Protein 2K4N (pdb70)

Solvent-accessible surface area: 8682 Å² total; per-residue (Å²): 87,72,5,129,70,4,49,96,51,0,126,125,86,61,43,114,85,108,68,115,148,70,35,0,43,12,106,21,109,15,0,22,114,1,19,90,131,35,38,36,59,90,46,117,50,57,80,75,92,88,94,108,109,63,121,43,117,200,134,59,108,163,181,174,203,54,105,65,133,129,76,154,48,91,51,0,4,9,86,13,130,56,101,13,80,0,0,4,53,39,66,60,2,64,120,12,7,164,165,135,58,36,170,72,81,190,126,58,150,103,180

Organism: Pyrococcus furiosus (strain ATCC 43587 / DSM 3638 / JCM 8422 / Vc1) (NCBI:txid186497)

Sequence (111 aa):
MNSEVIKEFLEDIGEDYIELENEIHLKPEVFYEVWKYVGEPELKTYVIEDEIVEPGEYDPPEMKYTNVKKVKIKKVYFETLDNVRVVTDYSEFQKILKKRGTKLEHHHHHHMNSEVIKEFLEDIGEDYIELENEIHLKPEVFYEVWKYVGEPELKTYVIEDEIVEPGEYDPPEMKYTNVKKVKIKKVYFETLDNVRVVTDYSEFQKILKKRGTKLEHHHHHHMNSEVIKEFLEDIGEDYIELENEIHLKPEVFYEVWKYVGEPELKTYVIEDEIVEPGEYDPPEMKYTNVKKVKIKKVYFETLDNVRVVTDYSEFQKILKKRGTKLEHHHHHHMNSEVIKEFLEDIGEDYIELENEIHLKPEVFYEVWKYVGEPELKTYVIEDEIVEPGEYDPPEMKYTNVKKVKIKKVYFETLDNVRVVTDYSEFQKILKKRGTKLEHHHHHHMNSEVIKEFLEDIGEDYIELENEIHLKPEVFYEVWKYVGEPELKTYVIEDEIVEPGEYDPPEMKYTNVKKVKIKKVYFETLDNVRVVTDYSEFQKILKKRGTKLEHHHHHHMNSEVIKEFLEDIGEDYIELENEIHLKPEVFYEVWKYVGEPELKTYVIEDEIVEPGEYDPPEMKYTNVKKVKIKKVYFETLDNVRVVTDYSEFQKILKKRGTKLEHHHHHHMNSEVIKEFLEDIGEDYIELENEIHLKPEVFYEVWKYVGEPELKTYVIEDEIVEPGEYDPPEMKYTNVKKVKIKKVYFETLDNVRVVTDYSEFQKILKKRGTKLEHHHHHHMNSEVIKEFLEDIGEDYIELENEIHLKPEVFYEVWKYVGEPELKTYVIEDEIVEPGEYDPPEMKYTNVKKVKIKKVYFETLDNVRVVTDYSEFQKILKKRGTKLEHHHHHHMNSEVIKEFLEDIGEDYIELENEIHLKPEVFYEVWKYVGEPELKTYVIEDEIVEPGEYDPPEMKYTNVKKVKIKKVYFETLDNVRVVTDYSEFQKILKKRGTKLEHHHHHHMNSEVIKEFLEDIGEDYIELENEIHLKPEVFYEVWKYVGEPELKTYVIEDEIVEPGEYDPPEMKYTNVKKVKIKKVYFETLDNVRVVTDYSEFQKILKKRGTKLEHHHHHHMNSEVIKEFLEDIGEDYIELENEIHLKPEVFYEVWKYVGEPELKTYVIEDEIVEPGEYDPPEMKYTNVKKVKIKKVYFETLDNVRVVTDYSEFQKILKKRGTKLEHHHHHHMNSEVIKEFLEDIGEDYIELENEIHLKPEVFYEVWKYVGEPELKTYVIEDEIVEPGEYDPPEMKYTNVKKVKIKKVYFETLDNVRVVTDYSEFQKILKKRGTKLEHHHHHHMNSEVIKEFLEDIGEDYIELENEIHLKPEVFYEVWKYVGEPELKTYVIEDEIVEPGEYDPPEMKYTNVKKVKIKKVYFETLDNVRVVTDYSEFQKILKKRGTKLEHHHHHHMNSEVIKEFLEDIGEDYIELENEIHLKPEVFYEVWKYVGEPELKTYVIEDEIVEPGEYDPPEMKYTNVKKVKIKKVYFETLDNVRVVTDYSEFQKILKKRGTKLEHHHHHHMNSEVIKEFLEDIGEDYIELENEIHLKPEVFYEVWKYVGEPELKTYVIEDEIVEPGEYDPPEMKYTNVKKVKIKKVYFETLDNVRVVTDYSEFQKILKKRGTKLEHHHHHHMNSEVIKEFLEDIGEDYIELENEIHLKPEVFYEVWKYVGEPELKTYVIEDEIVEPGEYDPPEMKYTNVKKVKIKKVYFETLDNVRVVTDYSEFQKILKKRGTKLEHHHHHHMNSEVIKEFLEDIGEDYIELENEIHLKPEVFYEVWKYVGEPELKTYVIEDEIVEPGEYDPPEMKYTNVKKVKIKKVYFETLDNVRVVTDYSEFQKILKKRGTKLEHHHHHHMNSEVIKEFLEDIGEDYIELENEIHLKPEVFYEVWKYVGEPELKTYVIEDEIVEPGEYDPPEMKYTNVKKVKIKKVYFETLDNVRVVTDYSEFQKILKKRGTKLEHHHHHHMNSEVIKEFLEDIGEDYIELENEIHLKPEVFYEVWKYVGEPELKTYVIEDEIVEPGEYDPPEMKYTNVKKVKIKKVYFETLDNVRVVTDYSEFQKILKKRGTKLEHHHHHHMNSEVIKEFLEDIGEDYIELENEIHLKPEVFYEVWKYVGEPELKTYVIEDEIVEPGEYDPPEMKYTNVKKVKIKKVYFETLDNVRVVTDYSEFQKILKKRGTKLEHHHHHH

Foldseek 3Di:
DAVVVVVVVCVVVPADWDDDDLEIEGELVVVVVVCVVVPNDDKDKDWDWDWDDDPPDDPDPDPDDDPGHIDTQIWIWDADPVSRTYIYRPVVNVVVCVVVVPDDDDDPDPD

Radius of gyration: 18.38 Å; Cα contacts (8 Å, |Δi|>4): 141; chains: 1; bounding box: 55×38×32 Å

Structure (mmCIF, N/CA/C/O backbone):
data_2K4N
#
_entry.id   2K4N
#
loop_
_atom_site.group_PDB
_atom_site.id
_atom_site.type_symbol
_atom_site.label_atom_id
_atom_site.label_alt_id
_atom_site.label_comp_id
_atom_site.label_asym_id
_atom_site.label_entity_id
_atom_site.label_seq_id
_atom_site.pdbx_PDB_ins_code
_atom_site.Cartn_x
_atom_site.Cartn_y
_atom_site.Cartn_z
_atom_site.occupancy
_atom_site.B_iso_or_equiv
_atom_site.auth_seq_id
_atom_site.auth_comp_id
_atom_site.auth_asym_id
_atom_site.auth_atom_id
_atom_site.pdbx_PDB_model_num
ATOM 1 N N . MET A 1 1 ? 79.050 -11.695 -3.149 1.00 0.00 1 MET A N 1
ATOM 2 C CA . MET A 1 1 ? 79.035 -10.947 -4.424 1.00 0.00 1 MET A CA 1
ATOM 3 C C . MET A 1 1 ? 80.358 -11.127 -5.155 1.00 0.00 1 MET A C 1
ATOM 4 O O . MET A 1 1 ? 81.385 -11.403 -4.535 1.00 0.00 1 MET A O 1
ATOM 20 N N . ASN A 1 2 ? 80.328 -10.981 -6.468 1.00 0.00 2 ASN A N 1
ATOM 21 C CA . ASN A 1 2 ? 81.547 -11.002 -7.265 1.00 0.00 2 ASN A CA 1
ATOM 22 C C . ASN A 1 2 ? 82.085 -9.588 -7.431 1.00 0.00 2 ASN A C 1
ATOM 23 O O . ASN A 1 2 ? 81.383 -8.614 -7.154 1.00 0.00 2 ASN A O 1
ATOM 34 N N . SER A 1 3 ? 83.324 -9.479 -7.883 1.00 0.00 3 SER A N 1
ATOM 35 C CA . SER A 1 3 ? 83.958 -8.185 -8.112 1.00 0.00 3 SER A CA 1
ATOM 36 C C . SER A 1 3 ? 83.225 -7.422 -9.210 1.00 0.00 3 SER A C 1
ATOM 37 O O . SER A 1 3 ? 83.208 -6.191 -9.230 1.00 0.00 3 SER A O 1
ATOM 45 N N . GLU A 1 4 ? 82.609 -8.178 -10.111 1.00 0.00 4 GLU A N 1
ATOM 46 C CA . GLU A 1 4 ? 81.831 -7.614 -11.202 1.00 0.00 4 GLU A CA 1
ATOM 47 C C . GLU A 1 4 ? 80.642 -6.825 -10.650 1.00 0.00 4 GLU A C 1
ATOM 48 O O . GLU A 1 4 ? 80.244 -5.805 -11.209 1.00 0.00 4 GLU A O 1
ATOM 60 N N . VAL A 1 5 ? 80.108 -7.289 -9.524 1.00 0.00 5 VAL A N 1
ATOM 61 C CA . VAL A 1 5 ? 79.007 -6.610 -8.848 1.00 0.00 5 VAL A CA 1
ATOM 62 C C . VAL A 1 5 ? 79.475 -5.264 -8.302 1.00 0.00 5 VAL A C 1
ATOM 63 O O . VAL A 1 5 ? 78.759 -4.265 -8.377 1.00 0.00 5 VAL A O 1
ATOM 76 N N . ILE A 1 6 ? 80.694 -5.245 -7.776 1.00 0.00 6 ILE A N 1
ATOM 77 C CA . ILE A 1 6 ? 81.274 -4.028 -7.224 1.00 0.00 6 ILE A CA 1
ATOM 78 C C . ILE A 1 6 ? 81.443 -2.976 -8.316 1.00 0.00 6 ILE A C 1
ATOM 79 O O . ILE A 1 6 ? 81.180 -1.795 -8.100 1.00 0.00 6 ILE A O 1
ATOM 95 N N . LYS A 1 7 ? 81.858 -3.421 -9.496 1.00 0.00 7 LYS A N 1
ATOM 96 C CA . LYS A 1 7 ? 82.045 -2.525 -10.632 1.00 0.00 7 LYS A CA 1
ATOM 97 C C . LYS A 1 7 ? 80.717 -1.908 -11.058 1.00 0.00 7 LYS A C 1
ATOM 98 O O . LYS A 1 7 ? 80.646 -0.718 -11.373 1.00 0.00 7 LYS A O 1
ATOM 117 N N . GLU A 1 8 ? 79.664 -2.718 -11.043 1.00 0.00 8 GLU A N 1
ATOM 118 C CA . GLU A 1 8 ? 78.325 -2.243 -11.373 1.00 0.00 8 GLU A CA 1
ATOM 119 C C . GLU A 1 8 ? 77.814 -1.282 -10.302 1.00 0.00 8 GLU A C 1
ATOM 120 O O . GLU A 1 8 ? 77.136 -0.301 -10.605 1.00 0.00 8 GLU A O 1
ATOM 132 N N . PHE A 1 9 ? 78.149 -1.567 -9.050 1.00 0.00 9 PHE A N 1
ATOM 133 C CA . PHE A 1 9 ? 77.794 -0.688 -7.944 1.00 0.00 9 PHE A CA 1
ATOM 134 C C . PHE A 1 9 ? 78.456 0.677 -8.120 1.00 0.00 9 PHE A C 1
ATOM 135 O O . PHE A 1 9 ? 77.824 1.717 -7.926 1.00 0.00 9 PHE A O 1
ATOM 152 N N . LEU A 1 10 ? 79.729 0.661 -8.505 1.00 0.00 10 LEU A N 1
ATOM 153 C CA . LEU A 1 10 ? 80.478 1.889 -8.756 1.00 0.00 10 LEU A CA 1
ATOM 154 C C . LEU A 1 10 ? 79.896 2.640 -9.949 1.00 0.00 10 LEU A C 1
ATOM 155 O O . LEU A 1 10 ? 79.919 3.871 -9.992 1.00 0.00 10 LEU A O 1
ATOM 171 N N . GLU A 1 11 ? 79.369 1.888 -10.907 1.00 0.00 11 GLU A N 1
ATOM 172 C CA . GLU A 1 11 ? 78.721 2.469 -12.075 1.00 0.00 11 GLU A CA 1
ATOM 173 C C . GLU A 1 11 ? 77.494 3.274 -11.656 1.00 0.00 11 GLU A C 1
ATOM 174 O O . GLU A 1 11 ? 77.310 4.415 -12.085 1.00 0.00 11 GLU A O 1
ATOM 186 N N . ASP A 1 12 ? 76.669 2.677 -10.802 1.00 0.00 12 ASP A N 1
ATOM 187 C CA . ASP A 1 12 ? 75.439 3.316 -10.347 1.00 0.00 12 ASP A CA 1
ATOM 188 C C . ASP A 1 12 ? 75.738 4.578 -9.548 1.00 0.00 12 ASP A C 1
ATOM 189 O O . ASP A 1 12 ? 75.213 5.649 -9.849 1.00 0.00 12 ASP A O 1
ATOM 198 N N . ILE A 1 13 ? 76.595 4.453 -8.540 1.00 0.00 13 ILE A N 1
ATOM 199 C CA . ILE A 1 13 ? 76.907 5.584 -7.671 1.00 0.00 13 ILE A CA 1
ATOM 200 C C . ILE A 1 13 ? 77.674 6.668 -8.427 1.00 0.00 13 ILE A C 1
ATOM 201 O O . ILE A 1 13 ? 77.589 7.849 -8.088 1.00 0.00 13 ILE A O 1
ATOM 217 N N . GLY A 1 14 ? 78.408 6.263 -9.456 1.00 0.00 14 GLY A N 1
ATOM 218 C CA . GLY A 1 14 ? 79.141 7.215 -10.265 1.00 0.00 14 GLY A CA 1
ATOM 219 C C . GLY A 1 14 ? 80.552 7.430 -9.769 1.00 0.00 14 GLY A C 1
ATOM 220 O O . GLY A 1 14 ? 80.941 8.554 -9.443 1.00 0.00 14 GLY A O 1
ATOM 224 N N . GLU A 1 15 ? 81.322 6.354 -9.705 1.00 0.00 15 GLU A N 1
ATOM 225 C CA . GLU A 1 15 ? 82.699 6.435 -9.253 1.00 0.00 15 GLU A CA 1
ATOM 226 C C . GLU A 1 15 ? 83.602 5.599 -10.157 1.00 0.00 15 GLU A C 1
ATOM 227 O O . GLU A 1 15 ? 83.174 4.583 -10.703 1.00 0.00 15 GLU A O 1
ATOM 239 N N . ASP A 1 16 ? 84.843 6.040 -10.317 1.00 0.00 16 ASP A N 1
ATOM 240 C CA . ASP A 1 16 ? 85.801 5.346 -11.170 1.00 0.00 16 ASP A CA 1
ATOM 241 C C . ASP A 1 16 ? 86.675 4.412 -10.347 1.00 0.00 16 ASP A C 1
ATOM 242 O O . ASP A 1 16 ? 87.091 4.753 -9.239 1.00 0.00 16 ASP A O 1
ATOM 251 N N . TYR A 1 17 ? 86.952 3.234 -10.885 1.00 0.00 17 TYR A N 1
ATOM 252 C CA . TYR A 1 17 ? 87.833 2.289 -10.217 1.00 0.00 17 TYR A CA 1
ATOM 253 C C . TYR A 1 17 ? 89.127 2.120 -11.002 1.00 0.00 17 TYR A C 1
ATOM 254 O O . TYR A 1 17 ? 89.125 2.132 -12.236 1.00 0.00 17 TYR A O 1
ATOM 272 N N . ILE A 1 18 ? 90.233 1.985 -10.289 1.00 0.00 18 ILE A N 1
ATOM 273 C CA . ILE A 1 18 ? 91.519 1.746 -10.923 1.00 0.00 18 ILE A CA 1
ATOM 274 C C . ILE A 1 18 ? 91.884 0.273 -10.811 1.00 0.00 18 ILE A C 1
ATOM 275 O O . ILE A 1 18 ? 92.389 -0.177 -9.779 1.00 0.00 18 ILE A O 1
ATOM 291 N N . GLU A 1 19 ? 91.597 -0.484 -11.858 1.00 0.00 19 GLU A N 1
ATOM 292 C CA . GLU A 1 19 ? 91.879 -1.909 -11.854 1.00 0.00 19 GLU A CA 1
ATOM 293 C C . GLU A 1 19 ? 93.199 -2.201 -12.553 1.00 0.00 19 GLU A C 1
ATOM 294 O O . GLU A 1 19 ? 93.394 -1.864 -13.719 1.00 0.00 19 GLU A O 1
ATOM 306 N N . LEU A 1 20 ? 94.101 -2.825 -11.820 1.00 0.00 20 LEU A N 1
ATOM 307 C CA . LEU A 1 20 ? 95.411 -3.188 -12.336 1.00 0.00 20 LEU A CA 1
ATOM 308 C C . LEU A 1 20 ? 95.509 -4.694 -12.516 1.00 0.00 20 LEU A C 1
ATOM 309 O O . LEU A 1 20 ? 96.579 -5.280 -12.343 1.00 0.00 20 LEU A O 1
ATOM 325 N N . GLU A 1 21 ? 94.380 -5.299 -12.879 1.00 0.00 21 GLU A N 1
ATOM 326 C CA . GLU A 1 21 ? 94.267 -6.748 -13.046 1.00 0.00 21 GLU A CA 1
ATOM 327 C C . GLU A 1 21 ? 94.352 -7.446 -11.688 1.00 0.00 21 GLU A C 1
ATOM 328 O O . GLU A 1 21 ? 95.436 -7.595 -11.119 1.00 0.00 21 GLU A O 1
ATOM 340 N N . ASN A 1 22 ? 93.189 -7.837 -11.166 1.00 0.00 22 ASN A N 1
ATOM 341 C CA . ASN A 1 22 ? 93.078 -8.474 -9.846 1.00 0.00 22 ASN A CA 1
ATOM 342 C C . ASN A 1 22 ? 93.396 -7.502 -8.713 1.00 0.00 22 ASN A C 1
ATOM 343 O O . ASN A 1 22 ? 93.421 -7.889 -7.547 1.00 0.00 22 ASN A O 1
ATOM 354 N N . GLU A 1 23 ? 93.644 -6.246 -9.052 1.00 0.00 23 GLU A N 1
ATOM 355 C CA . GLU A 1 23 ? 93.790 -5.203 -8.050 1.00 0.00 23 GLU A CA 1
ATOM 356 C C . GLU A 1 23 ? 92.906 -4.019 -8.387 1.00 0.00 23 GLU A C 1
ATOM 357 O O . GLU A 1 23 ? 93.123 -3.343 -9.389 1.00 0.00 23 GLU A O 1
ATOM 369 N N . ILE A 1 24 ? 91.914 -3.768 -7.556 1.00 0.00 24 ILE A N 1
ATOM 370 C CA . ILE A 1 24 ? 91.066 -2.605 -7.729 1.00 0.00 24 ILE A CA 1
ATOM 371 C C . ILE A 1 24 ? 91.413 -1.561 -6.677 1.00 0.00 24 ILE A C 1
ATOM 372 O O . ILE A 1 24 ? 91.059 -1.697 -5.510 1.00 0.00 24 ILE A O 1
ATOM 388 N N . HIS A 1 25 ? 92.144 -0.542 -7.088 1.00 0.00 25 HIS A N 1
ATOM 389 C CA . HIS A 1 25 ? 92.526 0.527 -6.182 1.00 0.00 25 HIS A CA 1
ATOM 390 C C . HIS A 1 25 ? 91.439 1.587 -6.172 1.00 0.00 25 HIS A C 1
ATOM 391 O O . HIS A 1 25 ? 91.096 2.144 -7.216 1.00 0.00 25 HIS A O 1
ATOM 406 N N . LEU A 1 26 ? 90.879 1.840 -5.001 1.00 0.00 26 LEU A N 1
ATOM 407 C CA . LEU A 1 26 ? 89.762 2.762 -4.884 1.00 0.00 26 LEU A CA 1
ATOM 408 C C . LEU A 1 26 ? 90.109 3.953 -4.011 1.00 0.00 26 LEU A C 1
ATOM 409 O O . LEU A 1 26 ? 91.168 4.005 -3.386 1.00 0.00 26 LEU A O 1
ATOM 425 N N . LYS A 1 27 ? 89.202 4.913 -3.989 1.00 0.00 27 LYS A N 1
ATOM 426 C CA . LYS A 1 27 ? 89.343 6.080 -3.143 1.00 0.00 27 LYS A CA 1
ATOM 427 C C . LYS A 1 27 ? 88.919 5.729 -1.721 1.00 0.00 27 LYS A C 1
ATOM 428 O O . LYS A 1 27 ? 87.907 5.059 -1.526 1.00 0.00 27 LYS A O 1
ATOM 447 N N . PRO A 1 28 ? 89.696 6.170 -0.720 1.00 0.00 28 PRO A N 1
ATOM 448 C CA . PRO A 1 28 ? 89.474 5.825 0.696 1.00 0.00 28 PRO A CA 1
ATOM 449 C C . PRO A 1 28 ? 88.033 6.021 1.167 1.00 0.00 28 PRO A C 1
ATOM 450 O O . PRO A 1 28 ? 87.481 5.163 1.856 1.00 0.00 28 PRO A O 1
ATOM 461 N N . GLU A 1 29 ? 87.422 7.135 0.788 1.00 0.00 29 GLU A N 1
ATOM 462 C CA . GLU A 1 29 ? 86.054 7.419 1.200 1.00 0.00 29 GLU A CA 1
ATOM 463 C C . GLU A 1 29 ? 85.073 6.444 0.550 1.00 0.00 29 GLU A C 1
ATOM 464 O O . GLU A 1 29 ? 84.103 6.016 1.175 1.00 0.00 29 GLU A O 1
ATOM 476 N N . VAL A 1 30 ? 85.347 6.078 -0.697 1.00 0.00 30 VAL A N 1
ATOM 477 C CA . VAL A 1 30 ? 84.527 5.102 -1.405 1.00 0.00 30 VAL A CA 1
ATOM 478 C C . VAL A 1 30 ? 84.710 3.721 -0.782 1.00 0.00 30 VAL A C 1
ATOM 479 O O . VAL A 1 30 ? 83.743 2.995 -0.550 1.00 0.00 30 VAL A O 1
ATOM 492 N N . PHE A 1 31 ? 85.966 3.390 -0.497 1.00 0.00 31 PHE A N 1
ATOM 493 C CA . PHE A 1 31 ? 86.329 2.113 0.106 1.00 0.00 31 PHE A CA 1
ATOM 494 C C . PHE A 1 31 ? 85.578 1.891 1.414 1.00 0.00 31 PHE A C 1
ATOM 495 O O . PHE A 1 31 ? 85.038 0.815 1.649 1.00 0.00 31 PHE A O 1
ATOM 512 N N . TYR A 1 32 ? 85.540 2.923 2.250 1.00 0.00 32 TYR A N 1
ATOM 513 C CA . TYR A 1 32 ? 84.882 2.843 3.552 1.00 0.00 32 TYR A CA 1
ATOM 514 C C . TYR A 1 32 ? 83.410 2.455 3.407 1.00 0.00 32 TYR A C 1
ATOM 515 O O . TYR A 1 32 ? 82.882 1.665 4.196 1.00 0.00 32 TYR A O 1
ATOM 533 N N . GLU A 1 33 ? 82.758 3.000 2.389 1.00 0.00 33 GLU A N 1
ATOM 534 C CA . GLU A 1 33 ? 81.341 2.740 2.160 1.00 0.00 33 GLU A CA 1
ATOM 535 C C . GLU A 1 33 ? 81.130 1.360 1.543 1.00 0.00 33 GLU A C 1
ATOM 536 O O . GLU A 1 33 ? 80.223 0.628 1.941 1.00 0.00 33 GLU A O 1
ATOM 548 N N . VAL A 1 34 ? 81.976 1.002 0.582 1.00 0.00 34 VAL A N 1
ATOM 549 C CA . VAL A 1 34 ? 81.895 -0.306 -0.064 1.00 0.00 34 VAL A CA 1
ATOM 550 C C . VAL A 1 34 ? 82.212 -1.418 0.936 1.00 0.00 34 VAL A C 1
ATOM 551 O O . VAL A 1 34 ? 81.594 -2.484 0.911 1.00 0.00 34 VAL A O 1
ATOM 564 N N . TRP A 1 35 ? 83.161 -1.146 1.823 1.00 0.00 35 TRP A N 1
ATOM 565 C CA . TRP A 1 35 ? 83.542 -2.082 2.873 1.00 0.00 35 TRP A CA 1
ATOM 566 C C . TRP A 1 35 ? 82.322 -2.505 3.686 1.00 0.00 35 TRP A C 1
ATOM 567 O O . TRP A 1 35 ? 82.034 -3.693 3.808 1.00 0.00 35 TRP A O 1
ATOM 588 N N . LYS A 1 36 ? 81.586 -1.533 4.206 1.00 0.00 36 LYS A N 1
ATOM 589 C CA . LYS A 1 36 ? 80.399 -1.828 5.002 1.00 0.00 36 LYS A CA 1
ATOM 590 C C . LYS A 1 36 ? 79.260 -2.348 4.126 1.00 0.00 36 LYS A C 1
ATOM 591 O O . LYS A 1 36 ? 78.403 -3.098 4.594 1.00 0.00 36 LYS A O 1
ATOM 610 N N . TYR A 1 37 ? 79.266 -1.964 2.853 1.00 0.00 37 TYR A N 1
ATOM 611 C CA . TYR A 1 37 ? 78.242 -2.413 1.913 1.00 0.00 37 TYR A CA 1
ATOM 612 C C . TYR A 1 37 ? 78.298 -3.927 1.726 1.00 0.00 37 TYR A C 1
ATOM 613 O O . TYR A 1 37 ? 77.264 -4.588 1.634 1.00 0.00 37 TYR A O 1
ATOM 631 N N . VAL A 1 38 ? 79.506 -4.475 1.689 1.00 0.00 38 VAL A N 1
ATOM 632 C CA . VAL A 1 38 ? 79.686 -5.905 1.458 1.00 0.00 38 VAL A CA 1
ATOM 633 C C . VAL A 1 38 ? 79.653 -6.699 2.765 1.00 0.00 38 VAL A C 1
ATOM 634 O O . VAL A 1 38 ? 79.971 -7.888 2.789 1.00 0.00 38 VAL A O 1
ATOM 647 N N . GLY A 1 39 ? 79.262 -6.038 3.848 1.00 0.00 39 GLY A N 1
ATOM 648 C CA . GLY A 1 39 ? 79.115 -6.724 5.120 1.00 0.00 39 GLY A CA 1
ATOM 649 C C . GLY A 1 39 ? 80.299 -6.518 6.042 1.00 0.00 39 GLY A C 1
ATOM 650 O O . GLY A 1 39 ? 80.380 -7.155 7.092 1.00 0.00 39 GLY A O 1
ATOM 654 N N . GLU A 1 40 ? 81.202 -5.620 5.634 1.00 0.00 40 GLU A N 1
ATOM 655 C CA . GLU A 1 40 ? 82.411 -5.254 6.392 1.00 0.00 40 GLU A CA 1
ATOM 656 C C . GLU A 1 40 ? 83.104 -6.457 7.049 1.00 0.00 40 GLU A C 1
ATOM 657 O O . GLU A 1 40 ? 82.915 -6.742 8.234 1.00 0.00 40 GLU A O 1
ATOM 669 N N . PRO A 1 41 ? 83.907 -7.191 6.263 1.00 0.00 41 PRO A N 1
ATOM 670 C CA . PRO A 1 41 ? 84.705 -8.305 6.762 1.00 0.00 41 PRO A CA 1
ATOM 671 C C . PRO A 1 41 ? 86.072 -7.844 7.267 1.00 0.00 41 PRO A C 1
ATOM 672 O O . PRO A 1 41 ? 86.316 -6.643 7.414 1.00 0.00 41 PRO A O 1
ATOM 683 N N . GLU A 1 42 ? 86.961 -8.795 7.525 1.00 0.00 42 GLU A N 1
ATOM 684 C CA . GLU A 1 42 ? 88.301 -8.472 7.992 1.00 0.00 42 GLU A CA 1
ATOM 685 C C . GLU A 1 42 ? 89.161 -7.955 6.846 1.00 0.00 42 GLU A C 1
ATOM 686 O O . GLU A 1 42 ? 89.141 -8.501 5.740 1.00 0.00 42 GLU A O 1
ATOM 698 N N . LEU A 1 43 ? 89.907 -6.899 7.121 1.00 0.00 43 LEU A N 1
ATOM 699 C CA . LEU A 1 43 ? 90.763 -6.281 6.122 1.00 0.00 43 LEU A CA 1
ATOM 700 C C . LEU A 1 43 ? 92.193 -6.783 6.254 1.00 0.00 43 LEU A C 1
ATOM 701 O O . LEU A 1 43 ? 92.667 -7.072 7.356 1.00 0.00 43 LEU A O 1
ATOM 717 N N . LYS A 1 44 ? 92.878 -6.886 5.127 1.00 0.00 44 LYS A N 1
ATOM 718 C CA . LYS A 1 44 ? 94.247 -7.368 5.107 1.00 0.00 44 LYS A CA 1
ATOM 719 C C . LYS A 1 44 ? 95.186 -6.227 4.732 1.00 0.00 44 LYS A C 1
ATOM 720 O O . LYS A 1 44 ? 95.083 -5.653 3.648 1.00 0.00 44 LYS A O 1
ATOM 739 N N . THR A 1 45 ? 96.089 -5.891 5.638 1.00 0.00 45 THR A N 1
ATOM 740 C CA . THR A 1 45 ? 96.990 -4.766 5.437 1.00 0.00 45 THR A CA 1
ATOM 741 C C . THR A 1 45 ? 98.395 -5.241 5.096 1.00 0.00 45 THR A C 1
ATOM 742 O O . THR A 1 45 ? 98.870 -6.233 5.647 1.00 0.00 45 THR A O 1
ATOM 753 N N . TYR A 1 46 ? 99.059 -4.533 4.197 1.00 0.00 46 TYR A N 1
ATOM 754 C CA . TYR A 1 46 ? 100.424 -4.869 3.829 1.00 0.00 46 TYR A CA 1
ATOM 755 C C . TYR A 1 46 ? 101.310 -3.630 3.898 1.00 0.00 46 TYR A C 1
ATOM 756 O O . TYR A 1 46 ? 100.836 -2.504 3.721 1.00 0.00 46 TYR A O 1
ATOM 774 N N . VAL A 1 47 ? 102.585 -3.845 4.170 1.00 0.00 47 VAL A N 1
ATOM 775 C CA . VAL A 1 47 ? 103.551 -2.760 4.218 1.00 0.00 47 VAL A CA 1
ATOM 776 C C . VAL A 1 47 ? 104.454 -2.825 2.995 1.00 0.00 47 VAL A C 1
ATOM 777 O O . VAL A 1 47 ? 104.992 -3.884 2.669 1.00 0.00 47 VAL A O 1
ATOM 790 N N . ILE A 1 48 ? 104.602 -1.707 2.311 1.00 0.00 48 ILE A N 1
ATOM 791 C CA . ILE A 1 48 ? 105.483 -1.641 1.160 1.00 0.00 48 ILE A CA 1
ATOM 792 C C . ILE A 1 48 ? 106.487 -0.504 1.319 1.00 0.00 48 ILE A C 1
ATOM 793 O O . ILE A 1 48 ? 106.122 0.673 1.338 1.00 0.00 48 ILE A O 1
ATOM 809 N N . GLU A 1 49 ? 107.750 -0.866 1.485 1.00 0.00 49 GLU A N 1
ATOM 810 C CA . GLU A 1 49 ? 108.813 0.119 1.591 1.00 0.00 49 GLU A CA 1
ATOM 811 C C . GLU A 1 49 ? 109.224 0.593 0.205 1.00 0.00 49 GLU A C 1
ATOM 812 O O . GLU A 1 49 ? 109.999 -0.069 -0.490 1.00 0.00 49 GLU A O 1
ATOM 824 N N . ASP A 1 50 ? 108.687 1.727 -0.200 1.00 0.00 50 ASP A N 1
ATOM 825 C CA . ASP A 1 50 ? 108.981 2.290 -1.506 1.00 0.00 50 ASP A CA 1
ATOM 826 C C . ASP A 1 50 ? 109.892 3.497 -1.353 1.00 0.00 50 ASP A C 1
ATOM 827 O O . ASP A 1 50 ? 109.519 4.493 -0.736 1.00 0.00 50 ASP A O 1
ATOM 836 N N . GLU A 1 51 ? 111.098 3.396 -1.886 1.00 0.00 51 GLU A N 1
ATOM 837 C CA . GLU A 1 51 ? 112.076 4.459 -1.736 1.00 0.00 51 GLU A CA 1
ATOM 838 C C . GLU A 1 51 ? 111.949 5.476 -2.859 1.00 0.00 51 GLU A C 1
ATOM 839 O O . GLU A 1 51 ? 111.865 5.117 -4.033 1.00 0.00 51 GLU A O 1
ATOM 851 N N . ILE A 1 52 ? 111.923 6.744 -2.485 1.00 0.00 52 ILE A N 1
ATOM 852 C CA . ILE A 1 52 ? 111.893 7.821 -3.459 1.00 0.00 52 ILE A CA 1
ATOM 853 C C . ILE A 1 52 ? 113.318 8.171 -3.875 1.00 0.00 52 ILE A C 1
ATOM 854 O O . ILE A 1 52 ? 114.180 8.432 -3.030 1.00 0.00 52 ILE A O 1
ATOM 870 N N . VAL A 1 53 ? 113.571 8.144 -5.175 1.00 0.00 53 VAL A N 1
ATOM 871 C CA . VAL A 1 53 ? 114.908 8.368 -5.697 1.00 0.00 53 VAL A CA 1
ATOM 872 C C . VAL A 1 53 ? 115.130 9.853 -5.989 1.00 0.00 53 VAL A C 1
ATOM 873 O O . VAL A 1 53 ? 114.177 10.632 -6.058 1.00 0.00 53 VAL A O 1
ATOM 886 N N . GLU A 1 54 ? 116.387 10.239 -6.159 1.00 0.00 54 GLU A N 1
ATOM 887 C CA . GLU A 1 54 ? 116.731 11.618 -6.443 1.00 0.00 54 GLU A CA 1
ATOM 888 C C . GLU A 1 54 ? 116.683 11.875 -7.945 1.00 0.00 54 GLU A C 1
ATOM 889 O O . GLU A 1 54 ? 117.183 11.073 -8.735 1.00 0.00 54 GLU A O 1
ATOM 901 N N . PRO A 1 55 ? 116.049 12.978 -8.362 1.00 0.00 55 PRO A N 1
ATOM 902 C CA . PRO A 1 55 ? 115.967 13.349 -9.775 1.00 0.00 55 PRO A CA 1
ATOM 903 C C . PRO A 1 55 ? 117.321 13.778 -10.347 1.00 0.00 55 PRO A C 1
ATOM 904 O O . PRO A 1 55 ? 117.898 13.093 -11.189 1.00 0.00 55 PRO A O 1
ATOM 915 N N . GLY A 1 56 ? 117.827 14.909 -9.875 1.00 0.00 56 GLY A N 1
ATOM 916 C CA . GLY A 1 56 ? 119.083 15.429 -10.378 1.00 0.00 56 GLY A CA 1
ATOM 917 C C . GLY A 1 56 ? 119.267 16.876 -9.988 1.00 0.00 56 GLY A C 1
ATOM 918 O O . GLY A 1 56 ? 119.658 17.701 -10.813 1.00 0.00 56 GLY A O 1
ATOM 922 N N . GLU A 1 57 ? 118.950 17.184 -8.737 1.00 0.00 57 GLU A N 1
ATOM 923 C CA . GLU A 1 57 ? 118.932 18.558 -8.256 1.00 0.00 57 GLU A CA 1
ATOM 924 C C . GLU A 1 57 ? 120.301 19.218 -8.361 1.00 0.00 57 GLU A C 1
ATOM 925 O O . GLU A 1 57 ? 121.240 18.839 -7.663 1.00 0.00 57 GLU A O 1
ATOM 937 N N . TYR A 1 58 ? 120.405 20.207 -9.237 1.00 0.00 58 TYR A N 1
ATOM 938 C CA . TYR A 1 58 ? 121.621 20.989 -9.348 1.00 0.00 58 TYR A CA 1
ATOM 939 C C . TYR A 1 58 ? 121.510 22.245 -8.506 1.00 0.00 58 TYR A C 1
ATOM 940 O O . TYR A 1 58 ? 121.102 23.307 -8.986 1.00 0.00 58 TYR A O 1
ATOM 958 N N . ASP A 1 59 ? 121.831 22.093 -7.234 1.00 0.00 59 ASP A N 1
ATOM 959 C CA . ASP A 1 59 ? 121.821 23.198 -6.289 1.00 0.00 59 ASP A CA 1
ATOM 960 C C . ASP A 1 59 ? 123.009 23.073 -5.334 1.00 0.00 59 ASP A C 1
ATOM 961 O O . ASP A 1 59 ? 123.783 24.019 -5.188 1.00 0.00 59 ASP A O 1
ATOM 970 N N . PRO A 1 60 ? 123.189 21.910 -4.669 1.00 0.00 60 PRO A N 1
ATOM 971 C CA . PRO A 1 60 ? 124.393 21.658 -3.884 1.00 0.00 60 PRO A CA 1
ATOM 972 C C . PRO A 1 60 ? 125.570 21.280 -4.780 1.00 0.00 60 PRO A C 1
ATOM 973 O O . PRO A 1 60 ? 125.400 20.561 -5.767 1.00 0.00 60 PRO A O 1
ATOM 984 N N . PRO A 1 61 ? 126.773 21.783 -4.467 1.00 0.00 61 PRO A N 1
ATOM 985 C CA . PRO A 1 61 ? 127.983 21.461 -5.228 1.00 0.00 61 PRO A CA 1
ATOM 986 C C . PRO A 1 61 ? 128.265 19.962 -5.242 1.00 0.00 61 PRO A C 1
ATOM 987 O O . PRO A 1 61 ? 127.951 19.254 -4.281 1.00 0.00 61 PRO A O 1
ATOM 998 N N . GLU A 1 62 ? 128.851 19.482 -6.334 1.00 0.00 62 GLU A N 1
ATOM 999 C CA . GLU A 1 62 ? 129.153 18.063 -6.476 1.00 0.00 62 GLU A CA 1
ATOM 1000 C C . GLU A 1 62 ? 130.270 17.647 -5.525 1.00 0.00 62 GLU A C 1
ATOM 1001 O O . GLU A 1 62 ? 131.452 17.685 -5.869 1.00 0.00 62 GLU A O 1
ATOM 1013 N N . MET A 1 63 ? 129.870 17.288 -4.317 1.00 0.00 63 MET A N 1
ATOM 1014 C CA . MET A 1 63 ? 130.783 16.837 -3.279 1.00 0.00 63 MET A CA 1
ATOM 1015 C C . MET A 1 63 ? 129.968 16.150 -2.194 1.00 0.00 63 MET A C 1
ATOM 1016 O O . MET A 1 63 ? 130.320 15.070 -1.718 1.00 0.00 63 MET A O 1
ATOM 1030 N N . LYS A 1 64 ? 128.868 16.787 -1.812 1.00 0.00 64 LYS A N 1
ATOM 1031 C CA . LYS A 1 64 ? 127.870 16.143 -0.973 1.00 0.00 64 LYS A CA 1
ATOM 1032 C C . LYS A 1 64 ? 127.005 15.233 -1.829 1.00 0.00 64 LYS A C 1
ATOM 1033 O O . LYS A 1 64 ? 126.855 15.460 -3.032 1.00 0.00 64 LYS A O 1
ATOM 1052 N N . TYR A 1 65 ? 126.435 14.213 -1.218 1.00 0.00 65 TYR A N 1
ATOM 1053 C CA . TYR A 1 65 ? 125.720 13.198 -1.966 1.00 0.00 65 TYR A CA 1
ATOM 1054 C C . TYR A 1 65 ? 124.270 13.121 -1.507 1.00 0.00 65 TYR A C 1
ATOM 1055 O O . TYR A 1 65 ? 123.993 12.782 -0.355 1.00 0.00 65 TYR A O 1
ATOM 1073 N N . THR A 1 66 ? 123.351 13.456 -2.405 1.00 0.00 66 THR A N 1
ATOM 1074 C CA . THR A 1 66 ? 121.928 13.367 -2.118 1.00 0.00 66 THR A CA 1
ATOM 1075 C C . THR A 1 66 ? 121.538 11.931 -1.777 1.00 0.00 66 THR A C 1
ATOM 1076 O O . THR A 1 66 ? 122.178 10.980 -2.230 1.00 0.00 66 THR A O 1
ATOM 1087 N N . ASN A 1 67 ? 120.508 11.770 -0.967 1.00 0.00 67 ASN A N 1
ATOM 1088 C CA . ASN A 1 67 ? 120.105 10.451 -0.518 1.00 0.00 67 ASN A CA 1
ATOM 1089 C C . ASN A 1 67 ? 118.653 10.166 -0.869 1.00 0.00 67 ASN A C 1
ATOM 1090 O O . ASN A 1 67 ? 117.809 11.064 -0.863 1.00 0.00 67 ASN A O 1
ATOM 1101 N N . VAL A 1 68 ? 118.377 8.913 -1.193 1.00 0.00 68 VAL A N 1
ATOM 1102 C CA . VAL A 1 68 ? 117.017 8.466 -1.424 1.00 0.00 68 VAL A CA 1
ATOM 1103 C C . VAL A 1 68 ? 116.347 8.203 -0.085 1.00 0.00 68 VAL A C 1
ATOM 1104 O O . VAL A 1 68 ? 117.023 7.899 0.901 1.00 0.00 68 VAL A O 1
ATOM 1117 N N . LYS A 1 69 ? 115.036 8.329 -0.023 1.00 0.00 69 LYS A N 1
ATOM 1118 C CA . LYS A 1 69 ? 114.335 8.138 1.238 1.00 0.00 69 LYS A CA 1
ATOM 1119 C C . LYS A 1 69 ? 113.389 6.955 1.163 1.00 0.00 69 LYS A C 1
ATOM 1120 O O . LYS A 1 69 ? 112.626 6.807 0.207 1.00 0.00 69 LYS A O 1
ATOM 1139 N N . LYS A 1 70 ? 113.452 6.115 2.181 1.00 0.00 70 LYS A N 1
ATOM 1140 C CA . LYS A 1 70 ? 112.703 4.874 2.206 1.00 0.00 70 LYS A CA 1
ATOM 1141 C C . LYS A 1 70 ? 111.339 5.083 2.848 1.00 0.00 70 LYS A C 1
ATOM 1142 O O . LYS A 1 70 ? 111.224 5.177 4.073 1.00 0.00 70 LYS A O 1
ATOM 1161 N N . VAL A 1 71 ? 110.311 5.170 2.017 1.00 0.00 71 VAL A N 1
ATOM 1162 C CA . VAL A 1 71 ? 108.958 5.380 2.498 1.00 0.00 71 VAL A CA 1
ATOM 1163 C C . VAL A 1 71 ? 108.251 4.048 2.702 1.00 0.00 71 VAL A C 1
ATOM 1164 O O . VAL A 1 71 ? 107.786 3.424 1.751 1.00 0.00 71 VAL A O 1
ATOM 1177 N N . LYS A 1 72 ? 108.198 3.606 3.944 1.00 0.00 72 LYS A N 1
ATOM 1178 C CA . LYS A 1 72 ? 107.483 2.387 4.282 1.00 0.00 72 LYS A CA 1
ATOM 1179 C C . LYS A 1 72 ? 106.028 2.721 4.578 1.00 0.00 72 LYS A C 1
ATOM 1180 O O . LYS A 1 72 ? 105.689 3.202 5.660 1.00 0.00 72 LYS A O 1
ATOM 1199 N N . ILE A 1 73 ? 105.169 2.512 3.595 1.00 0.00 73 ILE A N 1
ATOM 1200 C CA . ILE A 1 73 ? 103.770 2.879 3.729 1.00 0.00 73 ILE A CA 1
ATOM 1201 C C . ILE A 1 73 ? 102.898 1.642 3.928 1.00 0.00 73 ILE A C 1
ATOM 1202 O O . ILE A 1 73 ? 103.098 0.607 3.286 1.00 0.00 73 ILE A O 1
ATOM 1218 N N . LYS A 1 74 ? 101.955 1.752 4.850 1.00 0.00 74 LYS A N 1
ATOM 1219 C CA . LYS A 1 74 ? 101.029 0.674 5.144 1.00 0.00 74 LYS A CA 1
ATOM 1220 C C . LYS A 1 74 ? 99.743 0.892 4.353 1.00 0.00 74 LYS A C 1
ATOM 1221 O O . LYS A 1 74 ? 99.151 1.972 4.414 1.00 0.00 74 LYS A O 1
ATOM 1240 N N . LYS A 1 75 ? 99.331 -0.105 3.587 1.00 0.00 75 LYS A N 1
ATOM 1241 C CA . LYS A 1 75 ? 98.098 -0.006 2.816 1.00 0.00 75 LYS A CA 1
ATOM 1242 C C . LYS A 1 75 ? 97.176 -1.169 3.145 1.00 0.00 75 LYS A C 1
ATOM 1243 O O . LYS A 1 75 ? 97.622 -2.204 3.640 1.00 0.00 75 LYS A O 1
ATOM 1262 N N . VAL A 1 76 ? 95.892 -0.993 2.877 1.00 0.00 76 VAL A N 1
ATOM 1263 C CA . VAL A 1 76 ? 94.894 -1.985 3.238 1.00 0.00 76 VAL A CA 1
ATOM 1264 C C . VAL A 1 76 ? 94.135 -2.456 2.004 1.00 0.00 76 VAL A C 1
ATOM 1265 O O . VAL A 1 76 ? 93.942 -1.692 1.059 1.00 0.00 76 VAL A O 1
ATOM 1278 N N . TYR A 1 77 ? 93.735 -3.720 2.000 1.00 0.00 77 TYR A N 1
ATOM 1279 C CA . TYR A 1 77 ? 92.918 -4.252 0.926 1.00 0.00 77 TYR A CA 1
ATOM 1280 C C . TYR A 1 77 ? 92.067 -5.408 1.430 1.00 0.00 77 TYR A C 1
ATOM 1281 O O . TYR A 1 77 ? 92.310 -5.946 2.512 1.00 0.00 77 TYR A O 1
ATOM 1299 N N . PHE A 1 78 ? 91.060 -5.775 0.657 1.00 0.00 78 PHE A N 1
ATOM 1300 C CA . PHE A 1 78 ? 90.312 -6.992 0.920 1.00 0.00 78 PHE A CA 1
ATOM 1301 C C . PHE A 1 78 ? 90.162 -7.775 -0.373 1.00 0.00 78 PHE A C 1
ATOM 1302 O O . PHE A 1 78 ? 90.098 -7.190 -1.457 1.00 0.00 78 PHE A O 1
ATOM 1319 N N . GLU A 1 79 ? 90.129 -9.090 -0.261 1.00 0.00 79 GLU A N 1
ATOM 1320 C CA . GLU A 1 79 ? 90.069 -9.947 -1.429 1.00 0.00 79 GLU A CA 1
ATOM 1321 C C . GLU A 1 79 ? 88.672 -10.511 -1.616 1.00 0.00 79 GLU A C 1
ATOM 1322 O O . GLU A 1 79 ? 88.055 -11.003 -0.669 1.00 0.00 79 GLU A O 1
ATOM 1334 N N . THR A 1 80 ? 88.179 -10.419 -2.837 1.00 0.00 80 THR A N 1
ATOM 1335 C CA . THR A 1 80 ? 86.853 -10.902 -3.172 1.00 0.00 80 THR A CA 1
ATOM 1336 C C . THR A 1 80 ? 86.876 -12.392 -3.500 1.00 0.00 80 THR A C 1
ATOM 1337 O O . THR A 1 80 ? 87.915 -13.045 -3.404 1.00 0.00 80 THR A O 1
ATOM 1348 N N . LEU A 1 81 ? 85.726 -12.916 -3.908 1.00 0.00 81 LEU A N 1
ATOM 1349 C CA . LEU A 1 81 ? 85.607 -14.318 -4.300 1.00 0.00 81 LEU A CA 1
ATOM 1350 C C . LEU A 1 81 ? 86.403 -14.583 -5.574 1.00 0.00 81 LEU A C 1
ATOM 1351 O O . LEU A 1 81 ? 86.773 -15.719 -5.868 1.00 0.00 81 LEU A O 1
ATOM 1367 N N . ASP A 1 82 ? 86.678 -13.521 -6.318 1.00 0.00 82 ASP A N 1
ATOM 1368 C CA . ASP A 1 82 ? 87.400 -13.628 -7.580 1.00 0.00 82 ASP A CA 1
ATOM 1369 C C . ASP A 1 82 ? 88.894 -13.450 -7.350 1.00 0.00 82 ASP A C 1
ATOM 1370 O O . ASP A 1 82 ? 89.673 -13.378 -8.301 1.00 0.00 82 ASP A O 1
ATOM 1379 N N . ASN A 1 83 ? 89.279 -13.373 -6.074 1.00 0.00 83 ASN A N 1
ATOM 1380 C CA . ASN A 1 83 ? 90.672 -13.152 -5.674 1.00 0.00 83 ASN A CA 1
ATOM 1381 C C . ASN A 1 83 ? 91.156 -11.780 -6.122 1.00 0.00 83 ASN A C 1
ATOM 1382 O O . ASN A 1 83 ? 92.358 -11.544 -6.265 1.00 0.00 83 ASN A O 1
ATOM 1393 N N . VAL A 1 84 ? 90.214 -10.875 -6.330 1.00 0.00 84 VAL A N 1
ATOM 1394 C CA . VAL A 1 84 ? 90.541 -9.508 -6.692 1.00 0.00 84 VAL A CA 1
ATOM 1395 C C . VAL A 1 84 ? 90.744 -8.689 -5.426 1.00 0.00 84 VAL A C 1
ATOM 1396 O O . VAL A 1 84 ? 89.891 -8.680 -4.539 1.00 0.00 84 VAL A O 1
ATOM 1409 N N . ARG A 1 85 ? 91.884 -8.027 -5.337 1.00 0.00 85 ARG A N 1
ATOM 1410 C CA . ARG A 1 85 ? 92.241 -7.291 -4.140 1.00 0.00 85 ARG A CA 1
ATOM 1411 C C . ARG A 1 85 ? 91.886 -5.820 -4.295 1.00 0.00 85 ARG A C 1
ATOM 1412 O O . ARG A 1 85 ? 92.486 -5.108 -5.100 1.00 0.00 85 ARG A O 1
ATOM 1433 N N . VAL A 1 86 ? 90.895 -5.376 -3.541 1.00 0.00 86 VAL A N 1
ATOM 1434 C CA . VAL A 1 86 ? 90.522 -3.971 -3.530 1.00 0.00 86 VAL A CA 1
ATOM 1435 C C . VAL A 1 86 ? 91.427 -3.214 -2.569 1.00 0.00 86 VAL A C 1
ATOM 1436 O O . VAL A 1 86 ? 91.266 -3.306 -1.354 1.00 0.00 86 VAL A O 1
ATOM 1449 N N . VAL A 1 87 ? 92.387 -2.486 -3.126 1.00 0.00 87 VAL A N 1
ATOM 1450 C CA . VAL A 1 87 ? 93.422 -1.835 -2.334 1.00 0.00 87 VAL A CA 1
ATOM 1451 C C . VAL A 1 87 ? 93.098 -0.361 -2.117 1.00 0.00 87 VAL A C 1
ATOM 1452 O O . VAL A 1 87 ? 92.534 0.299 -2.994 1.00 0.00 87 VAL A O 1
ATOM 1465 N N . THR A 1 88 ? 93.441 0.143 -0.941 1.00 0.00 88 THR A N 1
ATOM 1466 C CA . THR A 1 88 ? 93.196 1.529 -0.591 1.00 0.00 88 THR A CA 1
ATOM 1467 C C . THR A 1 88 ? 94.239 2.027 0.417 1.00 0.00 88 THR A C 1
ATOM 1468 O O . THR A 1 88 ? 94.774 1.245 1.211 1.00 0.00 88 THR A O 1
ATOM 1479 N N . ASP A 1 89 ? 94.552 3.320 0.347 1.00 0.00 89 ASP A N 1
ATOM 1480 C CA . ASP A 1 89 ? 95.499 3.952 1.265 1.00 0.00 89 ASP A CA 1
ATOM 1481 C C . ASP A 1 89 ? 95.056 3.779 2.714 1.00 0.00 89 ASP A C 1
ATOM 1482 O O . ASP A 1 89 ? 94.050 4.347 3.136 1.00 0.00 89 ASP A O 1
ATOM 1491 N N . TYR A 1 90 ? 95.818 3.003 3.474 1.00 0.00 90 TYR A N 1
ATOM 1492 C CA . TYR A 1 90 ? 95.504 2.743 4.876 1.00 0.00 90 TYR A CA 1
ATOM 1493 C C . TYR A 1 90 ? 95.768 3.987 5.715 1.00 0.00 90 TYR A C 1
ATOM 1494 O O . TYR A 1 90 ? 95.101 4.228 6.724 1.00 0.00 90 TYR A O 1
ATOM 1512 N N . SER A 1 91 ? 96.734 4.780 5.275 1.00 0.00 91 SER A N 1
ATOM 1513 C CA . SER A 1 91 ? 97.047 6.050 5.909 1.00 0.00 91 SER A CA 1
ATOM 1514 C C . SER A 1 91 ? 95.842 6.988 5.856 1.00 0.00 91 SER A C 1
ATOM 1515 O O . SER A 1 91 ? 95.460 7.595 6.859 1.00 0.00 91 SER A O 1
ATOM 1523 N N . GLU A 1 92 ? 95.244 7.085 4.678 1.00 0.00 92 GLU A N 1
ATOM 1524 C CA . GLU A 1 92 ? 94.066 7.914 4.474 1.00 0.00 92 GLU A CA 1
ATOM 1525 C C . GLU A 1 92 ? 92.850 7.274 5.142 1.00 0.00 92 GLU A C 1
ATOM 1526 O O . GLU A 1 92 ? 91.991 7.964 5.685 1.00 0.00 92 GLU A O 1
ATOM 1538 N N . PHE A 1 93 ? 92.796 5.945 5.102 1.00 0.00 93 PHE A N 1
ATOM 1539 C CA . PHE A 1 93 ? 91.686 5.197 5.682 1.00 0.00 93 PHE A CA 1
ATOM 1540 C C . PHE A 1 93 ? 91.571 5.460 7.181 1.00 0.00 93 PHE A C 1
ATOM 1541 O O . PHE A 1 93 ? 90.502 5.828 7.670 1.00 0.00 93 PHE A O 1
ATOM 1558 N N . GLN A 1 94 ? 92.671 5.283 7.910 1.00 0.00 94 GLN A N 1
ATOM 1559 C CA . GLN A 1 94 ? 92.678 5.551 9.345 1.00 0.00 94 GLN A CA 1
ATOM 1560 C C . GLN A 1 94 ? 92.446 7.031 9.622 1.00 0.00 94 GLN A C 1
ATOM 1561 O O . GLN A 1 94 ? 91.860 7.396 10.638 1.00 0.00 94 GLN A O 1
ATOM 1575 N N . LYS A 1 95 ? 92.910 7.870 8.712 1.00 0.00 95 LYS A N 1
ATOM 1576 C CA . LYS A 1 95 ? 92.677 9.307 8.787 1.00 0.00 95 LYS A CA 1
ATOM 1577 C C . LYS A 1 95 ? 91.176 9.608 8.779 1.00 0.00 95 LYS A C 1
ATOM 1578 O O . LYS A 1 95 ? 90.695 10.455 9.534 1.00 0.00 95 LYS A O 1
ATOM 1597 N N . ILE A 1 96 ? 90.440 8.896 7.934 1.00 0.00 96 ILE A N 1
ATOM 1598 C CA . ILE A 1 96 ? 88.992 9.035 7.878 1.00 0.00 96 ILE A CA 1
ATOM 1599 C C . ILE A 1 96 ? 88.346 8.408 9.113 1.00 0.00 96 ILE A C 1
ATOM 1600 O O . ILE A 1 96 ? 87.362 8.932 9.646 1.00 0.00 96 ILE A O 1
ATOM 1616 N N . LEU A 1 97 ? 88.909 7.293 9.572 1.00 0.00 97 LEU A N 1
ATOM 1617 C CA . LEU A 1 97 ? 88.426 6.633 10.782 1.00 0.00 97 LEU A CA 1
ATOM 1618 C C . LEU A 1 97 ? 88.510 7.574 11.976 1.00 0.00 97 LEU A C 1
ATOM 1619 O O . LEU A 1 97 ? 87.543 7.740 12.713 1.00 0.00 97 LEU A O 1
ATOM 1635 N N . LYS A 1 98 ? 89.669 8.203 12.145 1.00 0.00 98 LYS A N 1
ATOM 1636 C CA . LYS A 1 98 ? 89.886 9.154 13.232 1.00 0.00 98 LYS A CA 1
ATOM 1637 C C . LYS A 1 98 ? 88.996 10.382 13.063 1.00 0.00 98 LYS A C 1
ATOM 1638 O O . LYS A 1 98 ? 88.609 11.024 14.039 1.00 0.00 98 LYS A O 1
ATOM 1657 N N . LYS A 1 99 ? 88.685 10.701 11.817 1.00 0.00 99 LYS A N 1
ATOM 1658 C CA . LYS A 1 99 ? 87.863 11.857 11.496 1.00 0.00 99 LYS A CA 1
ATOM 1659 C C . LYS A 1 99 ? 86.425 11.646 11.963 1.00 0.00 99 LYS A C 1
ATOM 1660 O O . LYS A 1 99 ? 85.867 12.476 12.680 1.00 0.00 99 LYS A O 1
ATOM 1679 N N . ARG A 1 100 ? 85.838 10.522 11.571 1.00 0.00 100 ARG A N 1
ATOM 1680 C CA . ARG A 1 100 ? 84.461 10.209 11.947 1.00 0.00 100 ARG A CA 1
ATOM 1681 C C . ARG A 1 100 ? 84.395 9.600 13.342 1.00 0.00 100 ARG A C 1
ATOM 1682 O O . ARG A 1 100 ? 83.314 9.437 13.908 1.00 0.00 100 ARG A O 1
ATOM 1703 N N . GLY A 1 101 ? 85.551 9.258 13.887 1.00 0.00 101 GLY A N 1
ATOM 1704 C CA . GLY A 1 101 ? 85.601 8.662 15.205 1.00 0.00 101 GLY A CA 1
ATOM 1705 C C . GLY A 1 101 ? 85.139 7.221 15.194 1.00 0.00 101 GLY A C 1
ATOM 1706 O O . GLY A 1 101 ? 84.522 6.749 16.150 1.00 0.00 101 GLY A O 1
ATOM 1710 N N . THR A 1 102 ? 85.421 6.528 14.101 1.00 0.00 102 THR A N 1
ATOM 1711 C CA . THR A 1 102 ? 85.081 5.124 13.978 1.00 0.00 102 THR A CA 1
ATOM 1712 C C . THR A 1 102 ? 86.089 4.278 14.747 1.00 0.00 102 THR A C 1
ATOM 1713 O O . THR A 1 102 ? 87.214 4.062 14.292 1.00 0.00 102 THR A O 1
ATOM 1724 N N . LYS A 1 103 ? 85.695 3.840 15.932 1.00 0.00 103 LYS A N 1
ATOM 1725 C CA . LYS A 1 103 ? 86.574 3.060 16.782 1.00 0.00 103 LYS A CA 1
ATOM 1726 C C . LYS A 1 103 ? 86.523 1.591 16.386 1.00 0.00 103 LYS A C 1
ATOM 1727 O O . LYS A 1 103 ? 85.456 0.975 16.388 1.00 0.00 103 LYS A O 1
ATOM 1746 N N . LEU A 1 104 ? 87.671 1.036 16.043 1.00 0.00 104 LEU A N 1
ATOM 1747 C CA . LEU A 1 104 ? 87.747 -0.354 15.631 1.00 0.00 104 LEU A CA 1
ATOM 1748 C C . LEU A 1 104 ? 87.869 -1.265 16.843 1.00 0.00 104 LEU A C 1
ATOM 1749 O O . LEU A 1 104 ? 88.871 -1.233 17.562 1.00 0.00 104 LEU A O 1
ATOM 1765 N N . GLU A 1 105 ? 86.837 -2.061 17.076 1.00 0.00 105 GLU A N 1
ATOM 1766 C CA . GLU A 1 105 ? 86.829 -3.006 18.184 1.00 0.00 105 GLU A CA 1
ATOM 1767 C C . GLU A 1 105 ? 87.881 -4.089 17.978 1.00 0.00 105 GLU A C 1
ATOM 1768 O O . GLU A 1 105 ? 88.266 -4.389 16.846 1.00 0.00 105 GLU A O 1
ATOM 1780 N N . HIS A 1 106 ? 88.333 -4.679 19.076 1.00 0.00 106 HIS A N 1
ATOM 1781 C CA . HIS A 1 106 ? 89.330 -5.740 19.012 1.00 0.00 106 HIS A CA 1
ATOM 1782 C C . HIS A 1 106 ? 88.681 -7.023 18.519 1.00 0.00 106 HIS A C 1
ATOM 1783 O O . HIS A 1 106 ? 89.328 -7.863 17.895 1.00 0.00 106 HIS A O 1
ATOM 1798 N N . HIS A 1 107 ? 87.394 -7.164 18.803 1.00 0.00 107 HIS A N 1
ATOM 1799 C CA . HIS A 1 107 ? 86.602 -8.250 18.251 1.00 0.00 107 HIS A CA 1
ATOM 1800 C C . HIS A 1 107 ? 85.398 -7.660 17.528 1.00 0.00 107 HIS A C 1
ATOM 1801 O O . HIS A 1 107 ? 84.515 -7.075 18.153 1.00 0.00 107 HIS A O 1
ATOM 1816 N N . HIS A 1 108 ? 85.379 -7.800 16.214 1.00 0.00 108 HIS A N 1
ATOM 1817 C CA . HIS A 1 108 ? 84.315 -7.229 15.399 1.00 0.00 108 HIS A CA 1
ATOM 1818 C C . HIS A 1 108 ? 83.059 -8.084 15.485 1.00 0.00 108 HIS A C 1
ATOM 1819 O O . HIS A 1 108 ? 83.134 -9.308 15.588 1.00 0.00 108 HIS A O 1
ATOM 1834 N N . HIS A 1 109 ? 81.902 -7.439 15.417 1.00 0.00 109 HIS A N 1
ATOM 1835 C CA . HIS A 1 109 ? 80.620 -8.136 15.510 1.00 0.00 109 HIS A CA 1
ATOM 1836 C C . HIS A 1 109 ? 80.239 -8.755 14.167 1.00 0.00 109 HIS A C 1
ATOM 1837 O O . HIS A 1 109 ? 79.071 -8.756 13.781 1.00 0.00 109 HIS A O 1
ATOM 1852 N N . HIS A 1 110 ? 81.226 -9.280 13.458 1.00 0.00 110 HIS A N 1
ATOM 1853 C CA . HIS A 1 110 ? 80.992 -9.908 12.164 1.00 0.00 110 HIS A CA 1
ATOM 1854 C C . HIS A 1 110 ? 81.809 -11.184 12.045 1.00 0.00 110 HIS A C 1
ATOM 1855 O O . HIS A 1 110 ? 81.994 -11.718 10.955 1.00 0.00 110 HIS A O 1
ATOM 1870 N N . HIS A 1 111 ? 82.282 -11.676 13.179 1.00 0.00 111 HIS A N 1
ATOM 1871 C CA . HIS A 1 111 ? 83.123 -12.858 13.199 1.00 0.00 111 HIS A CA 1
ATOM 1872 C C . HIS A 1 111 ? 82.865 -13.660 14.472 1.00 0.00 111 HIS A C 1
ATOM 1873 O O . HIS A 1 111 ? 83.451 -13.327 15.526 1.00 0.00 111 HIS A O 1
ATOM 1889 N N . MET A 1 1 ? 77.459 -10.894 -3.415 1.00 0.00 1 MET A N 2
ATOM 1890 C CA . MET A 1 1 ? 78.089 -9.916 -4.327 1.00 0.00 1 MET A CA 2
ATOM 1891 C C . MET A 1 1 ? 79.434 -10.441 -4.801 1.00 0.00 1 MET A C 2
ATOM 1892 O O . MET A 1 1 ? 80.088 -11.210 -4.097 1.00 0.00 1 MET A O 2
ATOM 1908 N N . ASN A 1 2 ? 79.829 -10.048 -6.003 1.00 0.00 2 ASN A N 2
ATOM 1909 C CA . ASN A 1 2 ? 81.154 -10.367 -6.517 1.00 0.00 2 ASN A CA 2
ATOM 1910 C C . ASN A 1 2 ? 81.848 -9.081 -6.949 1.00 0.00 2 ASN A C 2
ATOM 1911 O O . ASN A 1 2 ? 81.265 -7.999 -6.848 1.00 0.00 2 ASN A O 2
ATOM 1922 N N . SER A 1 3 ? 83.075 -9.196 -7.447 1.00 0.00 3 SER A N 2
ATOM 1923 C CA . SER A 1 3 ? 83.871 -8.028 -7.819 1.00 0.00 3 SER A CA 2
ATOM 1924 C C . SER A 1 3 ? 83.174 -7.205 -8.899 1.00 0.00 3 SER A C 2
ATOM 1925 O O . SER A 1 3 ? 83.224 -5.975 -8.890 1.00 0.00 3 SER A O 2
ATOM 1933 N N . GLU A 1 4 ? 82.516 -7.897 -9.819 1.00 0.00 4 GLU A N 2
ATOM 1934 C CA . GLU A 1 4 ? 81.822 -7.251 -10.924 1.00 0.00 4 GLU A CA 2
ATOM 1935 C C . GLU A 1 4 ? 80.668 -6.391 -10.405 1.00 0.00 4 GLU A C 2
ATOM 1936 O O . GLU A 1 4 ? 80.395 -5.313 -10.932 1.00 0.00 4 GLU A O 2
ATOM 1948 N N . VAL A 1 5 ? 80.015 -6.870 -9.350 1.00 0.00 5 VAL A N 2
ATOM 1949 C CA . VAL A 1 5 ? 78.930 -6.133 -8.712 1.00 0.00 5 VAL A CA 2
ATOM 1950 C C . VAL A 1 5 ? 79.455 -4.836 -8.105 1.00 0.00 5 VAL A C 2
ATOM 1951 O O . VAL A 1 5 ? 78.815 -3.786 -8.204 1.00 0.00 5 VAL A O 2
ATOM 1964 N N . ILE A 1 6 ? 80.632 -4.919 -7.496 1.00 0.00 6 ILE A N 2
ATOM 1965 C CA . ILE A 1 6 ? 81.283 -3.750 -6.921 1.00 0.00 6 ILE A CA 2
ATOM 1966 C C . ILE A 1 6 ? 81.599 -2.733 -8.012 1.00 0.00 6 ILE A C 2
ATOM 1967 O O . ILE A 1 6 ? 81.317 -1.545 -7.863 1.00 0.00 6 ILE A O 2
ATOM 1983 N N . LYS A 1 7 ? 82.164 -3.215 -9.118 1.00 0.00 7 LYS A N 2
ATOM 1984 C CA . LYS A 1 7 ? 82.483 -2.358 -10.258 1.00 0.00 7 LYS A CA 2
ATOM 1985 C C . LYS A 1 7 ? 81.238 -1.629 -10.746 1.00 0.00 7 LYS A C 2
ATOM 1986 O O . LYS A 1 7 ? 81.251 -0.412 -10.930 1.00 0.00 7 LYS A O 2
ATOM 2005 N N . GLU A 1 8 ? 80.167 -2.388 -10.938 1.00 0.00 8 GLU A N 2
ATOM 2006 C CA . GLU A 1 8 ? 78.897 -1.843 -11.400 1.00 0.00 8 GLU A CA 2
ATOM 2007 C C . GLU A 1 8 ? 78.382 -0.758 -10.454 1.00 0.00 8 GLU A C 2
ATOM 2008 O O . GLU A 1 8 ? 77.956 0.312 -10.892 1.00 0.00 8 GLU A O 2
ATOM 2020 N N . PHE A 1 9 ? 78.435 -1.040 -9.156 1.00 0.00 9 PHE A N 2
ATOM 2021 C CA . PHE A 1 9 ? 77.997 -0.088 -8.140 1.00 0.00 9 PHE A CA 2
ATOM 2022 C C . PHE A 1 9 ? 78.795 1.208 -8.248 1.00 0.00 9 PHE A C 2
ATOM 2023 O O . PHE A 1 9 ? 78.247 2.304 -8.130 1.00 0.00 9 PHE A O 2
ATOM 2040 N N . LEU A 1 10 ? 80.090 1.070 -8.490 1.00 0.00 10 LEU A N 2
ATOM 2041 C CA . LEU A 1 10 ? 80.971 2.216 -8.633 1.00 0.00 10 LEU A CA 2
ATOM 2042 C C . LEU A 1 10 ? 80.623 3.017 -9.884 1.00 0.00 10 LEU A C 2
ATOM 2043 O O . LEU A 1 10 ? 80.564 4.246 -9.845 1.00 0.00 10 LEU A O 2
ATOM 2059 N N . GLU A 1 11 ? 80.372 2.318 -10.987 1.00 0.00 11 GLU A N 2
ATOM 2060 C CA . GLU A 1 11 ? 80.002 2.974 -12.238 1.00 0.00 11 GLU A CA 2
ATOM 2061 C C . GLU A 1 11 ? 78.688 3.732 -12.079 1.00 0.00 11 GLU A C 2
ATOM 2062 O O . GLU A 1 11 ? 78.495 4.793 -12.670 1.00 0.00 11 GLU A O 2
ATOM 2074 N N . ASP A 1 12 ? 77.791 3.182 -11.271 1.00 0.00 12 ASP A N 2
ATOM 2075 C CA . ASP A 1 12 ? 76.504 3.817 -11.011 1.00 0.00 12 ASP A CA 2
ATOM 2076 C C . ASP A 1 12 ? 76.675 5.127 -10.253 1.00 0.00 12 ASP A C 2
ATOM 2077 O O . ASP A 1 12 ? 76.147 6.160 -10.663 1.00 0.00 12 ASP A O 2
ATOM 2086 N N . ILE A 1 13 ? 77.428 5.086 -9.160 1.00 0.00 13 ILE A N 2
ATOM 2087 C CA . ILE A 1 13 ? 77.618 6.268 -8.324 1.00 0.00 13 ILE A CA 2
ATOM 2088 C C . ILE A 1 13 ? 78.594 7.258 -8.960 1.00 0.00 13 ILE A C 2
ATOM 2089 O O . ILE A 1 13 ? 78.792 8.361 -8.448 1.00 0.00 13 ILE A O 2
ATOM 2105 N N . GLY A 1 14 ? 79.211 6.853 -10.066 1.00 0.00 14 GLY A N 2
ATOM 2106 C CA . GLY A 1 14 ? 80.091 7.742 -10.802 1.00 0.00 14 GLY A CA 2
ATOM 2107 C C . GLY A 1 14 ? 81.512 7.718 -10.280 1.00 0.00 14 GLY A C 2
ATOM 2108 O O . GLY A 1 14 ? 82.270 8.668 -10.471 1.00 0.00 14 GLY A O 2
ATOM 2112 N N . GLU A 1 15 ? 81.880 6.624 -9.637 1.00 0.00 15 GLU A N 2
ATOM 2113 C CA . GLU A 1 15 ? 83.198 6.493 -9.042 1.00 0.00 15 GLU A CA 2
ATOM 2114 C C . GLU A 1 15 ? 84.182 5.895 -10.047 1.00 0.00 15 GLU A C 2
ATOM 2115 O O . GLU A 1 15 ? 83.785 5.189 -10.977 1.00 0.00 15 GLU A O 2
ATOM 2127 N N . ASP A 1 16 ? 85.460 6.195 -9.866 1.00 0.00 16 ASP A N 2
ATOM 2128 C CA . ASP A 1 16 ? 86.505 5.653 -10.721 1.00 0.00 16 ASP A CA 2
ATOM 2129 C C . ASP A 1 16 ? 87.240 4.539 -10.004 1.00 0.00 16 ASP A C 2
ATOM 2130 O O . ASP A 1 16 ? 87.781 4.741 -8.916 1.00 0.00 16 ASP A O 2
ATOM 2139 N N . TYR A 1 17 ? 87.255 3.370 -10.609 1.00 0.00 17 TYR A N 2
ATOM 2140 C CA . TYR A 1 17 ? 87.985 2.247 -10.057 1.00 0.00 17 TYR A CA 2
ATOM 2141 C C . TYR A 1 17 ? 89.115 1.855 -10.987 1.00 0.00 17 TYR A C 2
ATOM 2142 O O . TYR A 1 17 ? 88.935 1.767 -12.202 1.00 0.00 17 TYR A O 2
ATOM 2160 N N . ILE A 1 18 ? 90.289 1.657 -10.423 1.00 0.00 18 ILE A N 2
ATOM 2161 C CA . ILE A 1 18 ? 91.421 1.211 -11.204 1.00 0.00 18 ILE A CA 2
ATOM 2162 C C . ILE A 1 18 ? 91.715 -0.243 -10.884 1.00 0.00 18 ILE A C 2
ATOM 2163 O O . ILE A 1 18 ? 92.433 -0.550 -9.931 1.00 0.00 18 ILE A O 2
ATOM 2179 N N . GLU A 1 19 ? 91.122 -1.136 -11.659 1.00 0.00 19 GLU A N 2
ATOM 2180 C CA . GLU A 1 19 ? 91.303 -2.558 -11.448 1.00 0.00 19 GLU A CA 2
ATOM 2181 C C . GLU A 1 19 ? 92.362 -3.084 -12.400 1.00 0.00 19 GLU A C 2
ATOM 2182 O O . GLU A 1 19 ? 92.139 -3.190 -13.609 1.00 0.00 19 GLU A O 2
ATOM 2194 N N . LEU A 1 20 ? 93.521 -3.378 -11.844 1.00 0.00 20 LEU A N 2
ATOM 2195 C CA . LEU A 1 20 ? 94.648 -3.866 -12.613 1.00 0.00 20 LEU A CA 2
ATOM 2196 C C . LEU A 1 20 ? 95.145 -5.172 -12.026 1.00 0.00 20 LEU A C 2
ATOM 2197 O O . LEU A 1 20 ? 95.483 -5.228 -10.846 1.00 0.00 20 LEU A O 2
ATOM 2213 N N . GLU A 1 21 ? 95.162 -6.218 -12.846 1.00 0.00 21 GLU A N 2
ATOM 2214 C CA . GLU A 1 21 ? 95.699 -7.515 -12.440 1.00 0.00 21 GLU A CA 2
ATOM 2215 C C . GLU A 1 21 ? 94.965 -8.057 -11.216 1.00 0.00 21 GLU A C 2
ATOM 2216 O O . GLU A 1 21 ? 95.572 -8.685 -10.346 1.00 0.00 21 GLU A O 2
ATOM 2228 N N . ASN A 1 22 ? 93.655 -7.806 -11.169 1.00 0.00 22 ASN A N 2
ATOM 2229 C CA . ASN A 1 22 ? 92.793 -8.246 -10.069 1.00 0.00 22 ASN A CA 2
ATOM 2230 C C . ASN A 1 22 ? 93.029 -7.406 -8.817 1.00 0.00 22 ASN A C 2
ATOM 2231 O O . ASN A 1 22 ? 92.796 -7.862 -7.700 1.00 0.00 22 ASN A O 2
ATOM 2242 N N . GLU A 1 23 ? 93.495 -6.178 -9.008 1.00 0.00 23 GLU A N 2
ATOM 2243 C CA . GLU A 1 23 ? 93.586 -5.216 -7.918 1.00 0.00 23 GLU A CA 2
ATOM 2244 C C . GLU A 1 23 ? 92.648 -4.045 -8.172 1.00 0.00 23 GLU A C 2
ATOM 2245 O O . GLU A 1 23 ? 92.862 -3.275 -9.103 1.00 0.00 23 GLU A O 2
ATOM 2257 N N . ILE A 1 24 ? 91.625 -3.894 -7.346 1.00 0.00 24 ILE A N 2
ATOM 2258 C CA . ILE A 1 24 ? 90.713 -2.767 -7.477 1.00 0.00 24 ILE A CA 2
ATOM 2259 C C . ILE A 1 24 ? 91.195 -1.613 -6.613 1.00 0.00 24 ILE A C 2
ATOM 2260 O O . ILE A 1 24 ? 91.032 -1.628 -5.398 1.00 0.00 24 ILE A O 2
ATOM 2276 N N . HIS A 1 25 ? 91.821 -0.634 -7.240 1.00 0.00 25 HIS A N 2
ATOM 2277 C CA . HIS A 1 25 ? 92.315 0.535 -6.525 1.00 0.00 25 HIS A CA 2
ATOM 2278 C C . HIS A 1 25 ? 91.213 1.585 -6.431 1.00 0.00 25 HIS A C 2
ATOM 2279 O O . HIS A 1 25 ? 90.681 2.024 -7.454 1.00 0.00 25 HIS A O 2
ATOM 2294 N N . LEU A 1 26 ? 90.868 1.969 -5.206 1.00 0.00 26 LEU A N 2
ATOM 2295 C CA . LEU A 1 26 ? 89.763 2.896 -4.970 1.00 0.00 26 LEU A CA 2
ATOM 2296 C C . LEU A 1 26 ? 90.168 4.044 -4.050 1.00 0.00 26 LEU A C 2
ATOM 2297 O O . LEU A 1 26 ? 91.332 4.178 -3.670 1.00 0.00 26 LEU A O 2
ATOM 2313 N N . LYS A 1 27 ? 89.185 4.870 -3.703 1.00 0.00 27 LYS A N 2
ATOM 2314 C CA . LYS A 1 27 ? 89.387 5.981 -2.785 1.00 0.00 27 LYS A CA 2
ATOM 2315 C C . LYS A 1 27 ? 89.084 5.541 -1.354 1.00 0.00 27 LYS A C 2
ATOM 2316 O O . LYS A 1 27 ? 88.182 4.735 -1.132 1.00 0.00 27 LYS A O 2
ATOM 2335 N N . PRO A 1 28 ? 89.835 6.070 -0.371 1.00 0.00 28 PRO A N 2
ATOM 2336 C CA . PRO A 1 28 ? 89.714 5.679 1.044 1.00 0.00 28 PRO A CA 2
ATOM 2337 C C . PRO A 1 28 ? 88.280 5.703 1.573 1.00 0.00 28 PRO A C 2
ATOM 2338 O O . PRO A 1 28 ? 87.841 4.755 2.224 1.00 0.00 28 PRO A O 2
ATOM 2349 N N . GLU A 1 29 ? 87.552 6.778 1.290 1.00 0.00 29 GLU A N 2
ATOM 2350 C CA . GLU A 1 29 ? 86.185 6.916 1.787 1.00 0.00 29 GLU A CA 2
ATOM 2351 C C . GLU A 1 29 ? 85.264 5.887 1.136 1.00 0.00 29 GLU A C 2
ATOM 2352 O O . GLU A 1 29 ? 84.370 5.342 1.784 1.00 0.00 29 GLU A O 2
ATOM 2364 N N . VAL A 1 30 ? 85.504 5.607 -0.138 1.00 0.00 30 VAL A N 2
ATOM 2365 C CA . VAL A 1 30 ? 84.710 4.628 -0.867 1.00 0.00 30 VAL A CA 2
ATOM 2366 C C . VAL A 1 30 ? 84.981 3.228 -0.328 1.00 0.00 30 VAL A C 2
ATOM 2367 O O . VAL A 1 30 ? 84.061 2.432 -0.147 1.00 0.00 30 VAL A O 2
ATOM 2380 N N . PHE A 1 31 ? 86.252 2.953 -0.056 1.00 0.00 31 PHE A N 2
ATOM 2381 C CA . PHE A 1 31 ? 86.674 1.681 0.521 1.00 0.00 31 PHE A CA 2
ATOM 2382 C C . PHE A 1 31 ? 85.931 1.418 1.829 1.00 0.00 31 PHE A C 2
ATOM 2383 O O . PHE A 1 31 ? 85.478 0.305 2.085 1.00 0.00 31 PHE A O 2
ATOM 2400 N N . TYR A 1 32 ? 85.797 2.465 2.635 1.00 0.00 32 TYR A N 2
ATOM 2401 C CA . TYR A 1 32 ? 85.098 2.384 3.915 1.00 0.00 32 TYR A CA 2
ATOM 2402 C C . TYR A 1 32 ? 83.634 1.976 3.726 1.00 0.00 32 TYR A C 2
ATOM 2403 O O . TYR A 1 32 ? 83.120 1.112 4.441 1.00 0.00 32 TYR A O 2
ATOM 2421 N N . GLU A 1 33 ? 82.976 2.593 2.754 1.00 0.00 33 GLU A N 2
ATOM 2422 C CA . GLU A 1 33 ? 81.573 2.306 2.471 1.00 0.00 33 GLU A CA 2
ATOM 2423 C C . GLU A 1 33 ? 81.402 0.901 1.899 1.00 0.00 33 GLU A C 2
ATOM 2424 O O . GLU A 1 33 ? 80.483 0.173 2.281 1.00 0.00 33 GLU A O 2
ATOM 2436 N N . VAL A 1 34 ? 82.292 0.517 0.991 1.00 0.00 34 VAL A N 2
ATOM 2437 C CA . VAL A 1 34 ? 82.258 -0.820 0.408 1.00 0.00 34 VAL A CA 2
ATOM 2438 C C . VAL A 1 34 ? 82.537 -1.869 1.481 1.00 0.00 34 VAL A C 2
ATOM 2439 O O . VAL A 1 34 ? 81.935 -2.945 1.484 1.00 0.00 34 VAL A O 2
ATOM 2452 N N . TRP A 1 35 ? 83.435 -1.530 2.399 1.00 0.00 35 TRP A N 2
ATOM 2453 C CA . TRP A 1 35 ? 83.765 -2.389 3.530 1.00 0.00 35 TRP A CA 2
ATOM 2454 C C . TRP A 1 35 ? 82.500 -2.795 4.282 1.00 0.00 35 TRP A C 2
ATOM 2455 O O . TRP A 1 35 ? 82.261 -3.978 4.515 1.00 0.00 35 TRP A O 2
ATOM 2476 N N . LYS A 1 36 ? 81.678 -1.815 4.631 1.00 0.00 36 LYS A N 2
ATOM 2477 C CA . LYS A 1 36 ? 80.428 -2.087 5.329 1.00 0.00 36 LYS A CA 2
ATOM 2478 C C . LYS A 1 36 ? 79.413 -2.763 4.408 1.00 0.00 36 LYS A C 2
ATOM 2479 O O . LYS A 1 36 ? 78.637 -3.612 4.849 1.00 0.00 36 LYS A O 2
ATOM 2498 N N . TYR A 1 37 ? 79.425 -2.392 3.132 1.00 0.00 37 TYR A N 2
ATOM 2499 C CA . TYR A 1 37 ? 78.516 -2.979 2.148 1.00 0.00 37 TYR A CA 2
ATOM 2500 C C . TYR A 1 37 ? 78.686 -4.495 2.071 1.00 0.00 37 TYR A C 2
ATOM 2501 O O . TYR A 1 37 ? 77.705 -5.237 2.042 1.00 0.00 37 TYR A O 2
ATOM 2519 N N . VAL A 1 38 ? 79.930 -4.952 2.064 1.00 0.00 38 VAL A N 2
ATOM 2520 C CA . VAL A 1 38 ? 80.219 -6.372 1.895 1.00 0.00 38 VAL A CA 2
ATOM 2521 C C . VAL A 1 38 ? 80.090 -7.145 3.212 1.00 0.00 38 VAL A C 2
ATOM 2522 O O . VAL A 1 38 ? 80.535 -8.289 3.320 1.00 0.00 38 VAL A O 2
ATOM 2535 N N . GLY A 1 39 ? 79.469 -6.523 4.209 1.00 0.00 39 GLY A N 2
ATOM 2536 C CA . GLY A 1 39 ? 79.208 -7.207 5.462 1.00 0.00 39 GLY A CA 2
ATOM 2537 C C . GLY A 1 39 ? 80.181 -6.819 6.554 1.00 0.00 39 GLY A C 2
ATOM 2538 O O . GLY A 1 39 ? 80.114 -7.345 7.668 1.00 0.00 39 GLY A O 2
ATOM 2542 N N . GLU A 1 40 ? 81.083 -5.901 6.225 1.00 0.00 40 GLU A N 2
ATOM 2543 C CA . GLU A 1 40 ? 82.083 -5.406 7.166 1.00 0.00 40 GLU A CA 2
ATOM 2544 C C . GLU A 1 40 ? 82.930 -6.558 7.719 1.00 0.00 40 GLU A C 2
ATOM 2545 O O . GLU A 1 40 ? 82.798 -6.947 8.883 1.00 0.00 40 GLU A O 2
ATOM 2557 N N . PRO A 1 41 ? 83.790 -7.145 6.871 1.00 0.00 41 PRO A N 2
ATOM 2558 C CA . PRO A 1 41 ? 84.643 -8.261 7.254 1.00 0.00 41 PRO A CA 2
ATOM 2559 C C . PRO A 1 41 ? 85.973 -7.796 7.840 1.00 0.00 41 PRO A C 2
ATOM 2560 O O . PRO A 1 41 ? 86.121 -6.636 8.239 1.00 0.00 41 PRO A O 2
ATOM 2571 N N . GLU A 1 42 ? 86.941 -8.697 7.888 1.00 0.00 42 GLU A N 2
ATOM 2572 C CA . GLU A 1 42 ? 88.246 -8.363 8.426 1.00 0.00 42 GLU A CA 2
ATOM 2573 C C . GLU A 1 42 ? 89.140 -7.800 7.329 1.00 0.00 42 GLU A C 2
ATOM 2574 O O . GLU A 1 42 ? 89.062 -8.220 6.170 1.00 0.00 42 GLU A O 2
ATOM 2586 N N . LEU A 1 43 ? 89.985 -6.851 7.702 1.00 0.00 43 LEU A N 2
ATOM 2587 C CA . LEU A 1 43 ? 90.828 -6.151 6.743 1.00 0.00 43 LEU A CA 2
ATOM 2588 C C . LEU A 1 43 ? 92.199 -6.803 6.622 1.00 0.00 43 LEU A C 2
ATOM 2589 O O . LEU A 1 43 ? 92.651 -7.512 7.526 1.00 0.00 43 LEU A O 2
ATOM 2605 N N . LYS A 1 44 ? 92.847 -6.562 5.491 1.00 0.00 44 LYS A N 2
ATOM 2606 C CA . LYS A 1 44 ? 94.195 -7.046 5.248 1.00 0.00 44 LYS A CA 2
ATOM 2607 C C . LYS A 1 44 ? 95.088 -5.872 4.874 1.00 0.00 44 LYS A C 2
ATOM 2608 O O . LYS A 1 44 ? 94.624 -4.904 4.273 1.00 0.00 44 LYS A O 2
ATOM 2627 N N . THR A 1 45 ? 96.357 -5.947 5.232 1.00 0.00 45 THR A N 2
ATOM 2628 C CA . THR A 1 45 ? 97.271 -4.839 5.003 1.00 0.00 45 THR A CA 2
ATOM 2629 C C . THR A 1 45 ? 98.648 -5.329 4.572 1.00 0.00 45 THR A C 2
ATOM 2630 O O . THR A 1 45 ? 99.052 -6.447 4.901 1.00 0.00 45 THR A O 2
ATOM 2641 N N . TYR A 1 46 ? 99.362 -4.492 3.830 1.00 0.00 46 TYR A N 2
ATOM 2642 C CA . TYR A 1 46 ? 100.724 -4.803 3.424 1.00 0.00 46 TYR A CA 2
ATOM 2643 C C . TYR A 1 46 ? 101.557 -3.529 3.391 1.00 0.00 46 TYR A C 2
ATOM 2644 O O . TYR A 1 46 ? 101.032 -2.443 3.132 1.00 0.00 46 TYR A O 2
ATOM 2662 N N . VAL A 1 47 ? 102.842 -3.656 3.671 1.00 0.00 47 VAL A N 2
ATOM 2663 C CA . VAL A 1 47 ? 103.737 -2.510 3.659 1.00 0.00 47 VAL A CA 2
ATOM 2664 C C . VAL A 1 47 ? 104.561 -2.500 2.376 1.00 0.00 47 VAL A C 2
ATOM 2665 O O . VAL A 1 47 ? 105.268 -3.462 2.077 1.00 0.00 47 VAL A O 2
ATOM 2678 N N . ILE A 1 48 ? 104.458 -1.416 1.623 1.00 0.00 48 ILE A N 2
ATOM 2679 C CA . ILE A 1 48 ? 105.159 -1.297 0.353 1.00 0.00 48 ILE A CA 2
ATOM 2680 C C . ILE A 1 48 ? 106.290 -0.271 0.462 1.00 0.00 48 ILE A C 2
ATOM 2681 O O . ILE A 1 48 ? 106.215 0.671 1.256 1.00 0.00 48 ILE A O 2
ATOM 2697 N N . GLU A 1 49 ? 107.342 -0.472 -0.321 1.00 0.00 49 GLU A N 2
ATOM 2698 C CA . GLU A 1 49 ? 108.533 0.364 -0.249 1.00 0.00 49 GLU A CA 2
ATOM 2699 C C . GLU A 1 49 ? 108.408 1.590 -1.153 1.00 0.00 49 GLU A C 2
ATOM 2700 O O . GLU A 1 49 ? 108.672 1.512 -2.358 1.00 0.00 49 GLU A O 2
ATOM 2712 N N . ASP A 1 50 ? 107.996 2.716 -0.584 1.00 0.00 50 ASP A N 2
ATOM 2713 C CA . ASP A 1 50 ? 107.970 3.975 -1.317 1.00 0.00 50 ASP A CA 2
ATOM 2714 C C . ASP A 1 50 ? 109.275 4.717 -1.084 1.00 0.00 50 ASP A C 2
ATOM 2715 O O . ASP A 1 50 ? 109.513 5.290 -0.017 1.00 0.00 50 ASP A O 2
ATOM 2724 N N . GLU A 1 51 ? 110.131 4.686 -2.088 1.00 0.00 51 GLU A N 2
ATOM 2725 C CA . GLU A 1 51 ? 111.506 5.130 -1.949 1.00 0.00 51 GLU A CA 2
ATOM 2726 C C . GLU A 1 51 ? 111.691 6.571 -2.406 1.00 0.00 51 GLU A C 2
ATOM 2727 O O . GLU A 1 51 ? 111.551 6.876 -3.591 1.00 0.00 51 GLU A O 2
ATOM 2739 N N . ILE A 1 52 ? 112.012 7.452 -1.468 1.00 0.00 52 ILE A N 2
ATOM 2740 C CA . ILE A 1 52 ? 112.368 8.818 -1.812 1.00 0.00 52 ILE A CA 2
ATOM 2741 C C . ILE A 1 52 ? 113.855 8.872 -2.142 1.00 0.00 52 ILE A C 2
ATOM 2742 O O . ILE A 1 52 ? 114.698 9.143 -1.283 1.00 0.00 52 ILE A O 2
ATOM 2758 N N . VAL A 1 53 ? 114.166 8.537 -3.381 1.00 0.00 53 VAL A N 2
ATOM 2759 C CA . VAL A 1 53 ? 115.536 8.553 -3.863 1.00 0.00 53 VAL A CA 2
ATOM 2760 C C . VAL A 1 53 ? 115.863 9.906 -4.469 1.00 0.00 53 VAL A C 2
ATOM 2761 O O . VAL A 1 53 ? 114.974 10.743 -4.642 1.00 0.00 53 VAL A O 2
ATOM 2774 N N . GLU A 1 54 ? 117.131 10.131 -4.770 1.00 0.00 54 GLU A N 2
ATOM 2775 C CA . GLU A 1 54 ? 117.558 11.392 -5.348 1.00 0.00 54 GLU A CA 2
ATOM 2776 C C . GLU A 1 54 ? 117.431 11.333 -6.867 1.00 0.00 54 GLU A C 2
ATOM 2777 O O . GLU A 1 54 ? 118.189 10.627 -7.530 1.00 0.00 54 GLU A O 2
ATOM 2789 N N . PRO A 1 55 ? 116.456 12.060 -7.437 1.00 0.00 55 PRO A N 2
ATOM 2790 C CA . PRO A 1 55 ? 116.198 12.061 -8.864 1.00 0.00 55 PRO A CA 2
ATOM 2791 C C . PRO A 1 55 ? 116.973 13.152 -9.598 1.00 0.00 55 PRO A C 2
ATOM 2792 O O . PRO A 1 55 ? 116.455 14.241 -9.854 1.00 0.00 55 PRO A O 2
ATOM 2803 N N . GLY A 1 56 ? 118.224 12.862 -9.902 1.00 0.00 56 GLY A N 2
ATOM 2804 C CA . GLY A 1 56 ? 119.057 13.809 -10.617 1.00 0.00 56 GLY A CA 2
ATOM 2805 C C . GLY A 1 56 ? 120.526 13.448 -10.535 1.00 0.00 56 GLY A C 2
ATOM 2806 O O . GLY A 1 56 ? 121.392 14.323 -10.602 1.00 0.00 56 GLY A O 2
ATOM 2810 N N . GLU A 1 57 ? 120.809 12.161 -10.403 1.00 0.00 57 GLU A N 2
ATOM 2811 C CA . GLU A 1 57 ? 122.169 11.683 -10.231 1.00 0.00 57 GLU A CA 2
ATOM 2812 C C . GLU A 1 57 ? 122.500 10.632 -11.280 1.00 0.00 57 GLU A C 2
ATOM 2813 O O . GLU A 1 57 ? 121.659 9.804 -11.632 1.00 0.00 57 GLU A O 2
ATOM 2825 N N . TYR A 1 58 ? 123.716 10.682 -11.792 1.00 0.00 58 TYR A N 2
ATOM 2826 C CA . TYR A 1 58 ? 124.190 9.672 -12.723 1.00 0.00 58 TYR A CA 2
ATOM 2827 C C . TYR A 1 58 ? 124.788 8.512 -11.943 1.00 0.00 58 TYR A C 2
ATOM 2828 O O . TYR A 1 58 ? 124.738 7.357 -12.372 1.00 0.00 58 TYR A O 2
ATOM 2846 N N . ASP A 1 59 ? 125.341 8.833 -10.784 1.00 0.00 59 ASP A N 2
ATOM 2847 C CA . ASP A 1 59 ? 125.927 7.833 -9.909 1.00 0.00 59 ASP A CA 2
ATOM 2848 C C . ASP A 1 59 ? 124.914 7.388 -8.868 1.00 0.00 59 ASP A C 2
ATOM 2849 O O . ASP A 1 59 ? 124.165 8.208 -8.339 1.00 0.00 59 ASP A O 2
ATOM 2858 N N . PRO A 1 60 ? 124.877 6.081 -8.567 1.00 0.00 60 PRO A N 2
ATOM 2859 C CA . PRO A 1 60 ? 123.921 5.511 -7.614 1.00 0.00 60 PRO A CA 2
ATOM 2860 C C . PRO A 1 60 ? 124.026 6.145 -6.228 1.00 0.00 60 PRO A C 2
ATOM 2861 O O . PRO A 1 60 ? 125.057 6.035 -5.556 1.00 0.00 60 PRO A O 2
ATOM 2872 N N . PRO A 1 61 ? 122.951 6.817 -5.783 1.00 0.00 61 PRO A N 2
ATOM 2873 C CA . PRO A 1 61 ? 122.901 7.469 -4.469 1.00 0.00 61 PRO A CA 2
ATOM 2874 C C . PRO A 1 61 ? 123.050 6.469 -3.327 1.00 0.00 61 PRO A C 2
ATOM 2875 O O . PRO A 1 61 ? 123.372 6.843 -2.202 1.00 0.00 61 PRO A O 2
ATOM 2886 N N . GLU A 1 62 ? 122.808 5.200 -3.635 1.00 0.00 62 GLU A N 2
ATOM 2887 C CA . GLU A 1 62 ? 122.963 4.105 -2.681 1.00 0.00 62 GLU A CA 2
ATOM 2888 C C . GLU A 1 62 ? 124.347 4.110 -2.035 1.00 0.00 62 GLU A C 2
ATOM 2889 O O . GLU A 1 62 ? 124.476 3.975 -0.820 1.00 0.00 62 GLU A O 2
ATOM 2901 N N . MET A 1 63 ? 125.374 4.284 -2.854 1.00 0.00 63 MET A N 2
ATOM 2902 C CA . MET A 1 63 ? 126.753 4.226 -2.379 1.00 0.00 63 MET A CA 2
ATOM 2903 C C . MET A 1 63 ? 127.139 5.515 -1.663 1.00 0.00 63 MET A C 2
ATOM 2904 O O . MET A 1 63 ? 128.126 5.564 -0.930 1.00 0.00 63 MET A O 2
ATOM 2918 N N . LYS A 1 64 ? 126.351 6.555 -1.871 1.00 0.00 64 LYS A N 2
ATOM 2919 C CA . LYS A 1 64 ? 126.595 7.833 -1.225 1.00 0.00 64 LYS A CA 2
ATOM 2920 C C . LYS A 1 64 ? 125.855 7.893 0.104 1.00 0.00 64 LYS A C 2
ATOM 2921 O O . LYS A 1 64 ? 126.398 8.354 1.106 1.00 0.00 64 LYS A O 2
ATOM 2940 N N . TYR A 1 65 ? 124.612 7.411 0.089 1.00 0.00 65 TYR A N 2
ATOM 2941 C CA . TYR A 1 65 ? 123.762 7.348 1.276 1.00 0.00 65 TYR A CA 2
ATOM 2942 C C . TYR A 1 65 ? 123.689 8.705 1.973 1.00 0.00 65 TYR A C 2
ATOM 2943 O O . TYR A 1 65 ? 124.232 8.895 3.060 1.00 0.00 65 TYR A O 2
ATOM 2961 N N . THR A 1 66 ? 123.039 9.659 1.325 1.00 0.00 66 THR A N 2
ATOM 2962 C CA . THR A 1 66 ? 122.906 10.994 1.883 1.00 0.00 66 THR A CA 2
ATOM 2963 C C . THR A 1 66 ? 121.442 11.411 2.000 1.00 0.00 66 THR A C 2
ATOM 2964 O O . THR A 1 66 ? 120.947 11.666 3.097 1.00 0.00 66 THR A O 2
ATOM 2975 N N . ASN A 1 67 ? 120.746 11.473 0.871 1.00 0.00 67 ASN A N 2
ATOM 2976 C CA . ASN A 1 67 ? 119.341 11.880 0.866 1.00 0.00 67 ASN A CA 2
ATOM 2977 C C . ASN A 1 67 ? 118.424 10.705 0.556 1.00 0.00 67 ASN A C 2
ATOM 2978 O O . ASN A 1 67 ? 117.234 10.889 0.307 1.00 0.00 67 ASN A O 2
ATOM 2989 N N . VAL A 1 68 ? 118.977 9.499 0.583 1.00 0.00 68 VAL A N 2
ATOM 2990 C CA . VAL A 1 68 ? 118.205 8.300 0.277 1.00 0.00 68 VAL A CA 2
ATOM 2991 C C . VAL A 1 68 ? 117.293 7.946 1.447 1.00 0.00 68 VAL A C 2
ATOM 2992 O O . VAL A 1 68 ? 117.709 7.274 2.391 1.00 0.00 68 VAL A O 2
ATOM 3005 N N . LYS A 1 69 ? 116.057 8.415 1.382 1.00 0.00 69 LYS A N 2
ATOM 3006 C CA . LYS A 1 69 ? 115.104 8.222 2.463 1.00 0.00 69 LYS A CA 2
ATOM 3007 C C . LYS A 1 69 ? 113.929 7.381 1.984 1.00 0.00 69 LYS A C 2
ATOM 3008 O O . LYS A 1 69 ? 113.099 7.843 1.210 1.00 0.00 69 LYS A O 2
ATOM 3027 N N . LYS A 1 70 ? 113.858 6.141 2.432 1.00 0.00 70 LYS A N 2
ATOM 3028 C CA . LYS A 1 70 ? 112.782 5.261 2.009 1.00 0.00 70 LYS A CA 2
ATOM 3029 C C . LYS A 1 70 ? 111.679 5.219 3.056 1.00 0.00 70 LYS A C 2
ATOM 3030 O O . LYS A 1 70 ? 111.925 4.916 4.225 1.00 0.00 70 LYS A O 2
ATOM 3049 N N . VAL A 1 71 ? 110.469 5.547 2.633 1.00 0.00 71 VAL A N 2
ATOM 3050 C CA . VAL A 1 71 ? 109.325 5.571 3.526 1.00 0.00 71 VAL A CA 2
ATOM 3051 C C . VAL A 1 71 ? 108.374 4.436 3.181 1.00 0.00 71 VAL A C 2
ATOM 3052 O O . VAL A 1 71 ? 107.687 4.470 2.161 1.00 0.00 71 VAL A O 2
ATOM 3065 N N . LYS A 1 72 ? 108.355 3.426 4.028 1.00 0.00 72 LYS A N 2
ATOM 3066 C CA . LYS A 1 72 ? 107.533 2.253 3.798 1.00 0.00 72 LYS A CA 2
ATOM 3067 C C . LYS A 1 72 ? 106.085 2.553 4.157 1.00 0.00 72 LYS A C 2
ATOM 3068 O O . LYS A 1 72 ? 105.760 2.780 5.324 1.00 0.00 72 LYS A O 2
ATOM 3087 N N . ILE A 1 73 ? 105.224 2.572 3.154 1.00 0.00 73 ILE A N 2
ATOM 3088 C CA . ILE A 1 73 ? 103.828 2.914 3.362 1.00 0.00 73 ILE A CA 2
ATOM 3089 C C . ILE A 1 73 ? 102.972 1.658 3.461 1.00 0.00 73 ILE A C 2
ATOM 3090 O O . ILE A 1 73 ? 102.998 0.797 2.582 1.00 0.00 73 ILE A O 2
ATOM 3106 N N . LYS A 1 74 ? 102.225 1.560 4.544 1.00 0.00 74 LYS A N 2
ATOM 3107 C CA . LYS A 1 74 ? 101.323 0.443 4.756 1.00 0.00 74 LYS A CA 2
ATOM 3108 C C . LYS A 1 74 ? 99.971 0.745 4.117 1.00 0.00 74 LYS A C 2
ATOM 3109 O O . LYS A 1 74 ? 99.351 1.761 4.420 1.00 0.00 74 LYS A O 2
ATOM 3128 N N . LYS A 1 75 ? 99.537 -0.123 3.214 1.00 0.00 75 LYS A N 2
ATOM 3129 C CA . LYS A 1 75 ? 98.261 0.051 2.531 1.00 0.00 75 LYS A CA 2
ATOM 3130 C C . LYS A 1 75 ? 97.281 -1.045 2.945 1.00 0.00 75 LYS A C 2
ATOM 3131 O O . LYS A 1 75 ? 97.690 -2.087 3.464 1.00 0.00 75 LYS A O 2
ATOM 3150 N N . VAL A 1 76 ? 95.993 -0.809 2.712 1.00 0.00 76 VAL A N 2
ATOM 3151 C CA . VAL A 1 76 ? 94.951 -1.730 3.149 1.00 0.00 76 VAL A CA 2
ATOM 3152 C C . VAL A 1 76 ? 94.177 -2.287 1.954 1.00 0.00 76 VAL A C 2
ATOM 3153 O O . VAL A 1 76 ? 93.990 -1.599 0.949 1.00 0.00 76 VAL A O 2
ATOM 3166 N N . TYR A 1 77 ? 93.755 -3.539 2.055 1.00 0.00 77 TYR A N 2
ATOM 3167 C CA . TYR A 1 77 ? 92.978 -4.171 1.003 1.00 0.00 77 TYR A CA 2
ATOM 3168 C C . TYR A 1 77 ? 92.122 -5.301 1.563 1.00 0.00 77 TYR A C 2
ATOM 3169 O O . TYR A 1 77 ? 92.391 -5.815 2.650 1.00 0.00 77 TYR A O 2
ATOM 3187 N N . PHE A 1 78 ? 91.084 -5.675 0.832 1.00 0.00 78 PHE A N 2
ATOM 3188 C CA . PHE A 1 78 ? 90.316 -6.864 1.162 1.00 0.00 78 PHE A CA 2
ATOM 3189 C C . PHE A 1 78 ? 90.095 -7.680 -0.102 1.00 0.00 78 PHE A C 2
ATOM 3190 O O . PHE A 1 78 ? 90.082 -7.132 -1.207 1.00 0.00 78 PHE A O 2
ATOM 3207 N N . GLU A 1 79 ? 89.943 -8.983 0.055 1.00 0.00 79 GLU A N 2
ATOM 3208 C CA . GLU A 1 79 ? 89.856 -9.873 -1.088 1.00 0.00 79 GLU A CA 2
ATOM 3209 C C . GLU A 1 79 ? 88.420 -10.330 -1.314 1.00 0.00 79 GLU A C 2
ATOM 3210 O O . GLU A 1 79 ? 87.689 -10.620 -0.364 1.00 0.00 79 GLU A O 2
ATOM 3222 N N . THR A 1 80 ? 88.023 -10.372 -2.576 1.00 0.00 80 THR A N 2
ATOM 3223 C CA . THR A 1 80 ? 86.657 -10.691 -2.947 1.00 0.00 80 THR A CA 2
ATOM 3224 C C . THR A 1 80 ? 86.501 -12.161 -3.332 1.00 0.00 80 THR A C 2
ATOM 3225 O O . THR A 1 80 ? 87.409 -12.970 -3.142 1.00 0.00 80 THR A O 2
ATOM 3236 N N . LEU A 1 81 ? 85.340 -12.482 -3.894 1.00 0.00 81 LEU A N 2
ATOM 3237 C CA . LEU A 1 81 ? 85.014 -13.841 -4.312 1.00 0.00 81 LEU A CA 2
ATOM 3238 C C . LEU A 1 81 ? 85.845 -14.256 -5.520 1.00 0.00 81 LEU A C 2
ATOM 3239 O O . LEU A 1 81 ? 86.143 -15.436 -5.710 1.00 0.00 81 LEU A O 2
ATOM 3255 N N . ASP A 1 82 ? 86.232 -13.274 -6.320 1.00 0.00 82 ASP A N 2
ATOM 3256 C CA . ASP A 1 82 ? 86.889 -13.532 -7.598 1.00 0.00 82 ASP A CA 2
ATOM 3257 C C . ASP A 1 82 ? 88.404 -13.463 -7.459 1.00 0.00 82 ASP A C 2
ATOM 3258 O O . ASP A 1 82 ? 89.116 -13.298 -8.451 1.00 0.00 82 ASP A O 2
ATOM 3267 N N . ASN A 1 83 ? 88.884 -13.594 -6.220 1.00 0.00 83 ASN A N 2
ATOM 3268 C CA . ASN A 1 83 ? 90.320 -13.533 -5.905 1.00 0.00 83 ASN A CA 2
ATOM 3269 C C . ASN A 1 83 ? 90.870 -12.139 -6.185 1.00 0.00 83 ASN A C 2
ATOM 3270 O O . ASN A 1 83 ? 92.084 -11.939 -6.280 1.00 0.00 83 ASN A O 2
ATOM 3281 N N . VAL A 1 84 ? 89.967 -11.177 -6.301 1.00 0.00 84 VAL A N 2
ATOM 3282 C CA . VAL A 1 84 ? 90.337 -9.802 -6.582 1.00 0.00 84 VAL A CA 2
ATOM 3283 C C . VAL A 1 84 ? 90.608 -9.056 -5.281 1.00 0.00 84 VAL A C 2
ATOM 3284 O O . VAL A 1 84 ? 89.886 -9.218 -4.299 1.00 0.00 84 VAL A O 2
ATOM 3297 N N . ARG A 1 85 ? 91.658 -8.254 -5.276 1.00 0.00 85 ARG A N 2
ATOM 3298 C CA . ARG A 1 85 ? 92.054 -7.524 -4.087 1.00 0.00 85 ARG A CA 2
ATOM 3299 C C . ARG A 1 85 ? 91.743 -6.044 -4.244 1.00 0.00 85 ARG A C 2
ATOM 3300 O O . ARG A 1 85 ? 92.320 -5.367 -5.092 1.00 0.00 85 ARG A O 2
ATOM 3321 N N . VAL A 1 86 ? 90.816 -5.550 -3.440 1.00 0.00 86 VAL A N 2
ATOM 3322 C CA . VAL A 1 86 ? 90.474 -4.137 -3.457 1.00 0.00 86 VAL A CA 2
ATOM 3323 C C . VAL A 1 86 ? 91.458 -3.366 -2.588 1.00 0.00 86 VAL A C 2
ATOM 3324 O O . VAL A 1 86 ? 91.371 -3.399 -1.363 1.00 0.00 86 VAL A O 2
ATOM 3337 N N . VAL A 1 87 ? 92.401 -2.692 -3.233 1.00 0.00 87 VAL A N 2
ATOM 3338 C CA . VAL A 1 87 ? 93.480 -2.016 -2.529 1.00 0.00 87 VAL A CA 2
ATOM 3339 C C . VAL A 1 87 ? 93.199 -0.523 -2.415 1.00 0.00 87 VAL A C 2
ATOM 3340 O O . VAL A 1 87 ? 92.751 0.112 -3.373 1.00 0.00 87 VAL A O 2
ATOM 3353 N N . THR A 1 88 ? 93.447 0.027 -1.239 1.00 0.00 88 THR A N 2
ATOM 3354 C CA . THR A 1 88 ? 93.255 1.443 -0.995 1.00 0.00 88 THR A CA 2
ATOM 3355 C C . THR A 1 88 ? 94.294 1.949 0.014 1.00 0.00 88 THR A C 2
ATOM 3356 O O . THR A 1 88 ? 94.870 1.164 0.771 1.00 0.00 88 THR A O 2
ATOM 3367 N N . ASP A 1 89 ? 94.555 3.251 0.001 1.00 0.00 89 ASP A N 2
ATOM 3368 C CA . ASP A 1 89 ? 95.527 3.844 0.909 1.00 0.00 89 ASP A CA 2
ATOM 3369 C C . ASP A 1 89 ? 95.057 3.774 2.360 1.00 0.00 89 ASP A C 2
ATOM 3370 O O . ASP A 1 89 ? 93.990 4.282 2.714 1.00 0.00 89 ASP A O 2
ATOM 3379 N N . TYR A 1 90 ? 95.880 3.150 3.191 1.00 0.00 90 TYR A N 2
ATOM 3380 C CA . TYR A 1 90 ? 95.574 2.964 4.603 1.00 0.00 90 TYR A CA 2
ATOM 3381 C C . TYR A 1 90 ? 95.834 4.247 5.384 1.00 0.00 90 TYR A C 2
ATOM 3382 O O . TYR A 1 90 ? 95.292 4.437 6.472 1.00 0.00 90 TYR A O 2
ATOM 3400 N N . SER A 1 91 ? 96.644 5.135 4.813 1.00 0.00 91 SER A N 2
ATOM 3401 C CA . SER A 1 91 ? 96.958 6.403 5.454 1.00 0.00 91 SER A CA 2
ATOM 3402 C C . SER A 1 91 ? 95.690 7.235 5.629 1.00 0.00 91 SER A C 2
ATOM 3403 O O . SER A 1 91 ? 95.287 7.546 6.753 1.00 0.00 91 SER A O 2
ATOM 3411 N N . GLU A 1 92 ? 95.045 7.573 4.516 1.00 0.00 92 GLU A N 2
ATOM 3412 C CA . GLU A 1 92 ? 93.821 8.360 4.564 1.00 0.00 92 GLU A CA 2
ATOM 3413 C C . GLU A 1 92 ? 92.664 7.541 5.115 1.00 0.00 92 GLU A C 2
ATOM 3414 O O . GLU A 1 92 ? 91.753 8.093 5.729 1.00 0.00 92 GLU A O 2
ATOM 3426 N N . PHE A 1 93 ? 92.698 6.227 4.906 1.00 0.00 93 PHE A N 2
ATOM 3427 C CA . PHE A 1 93 ? 91.674 5.352 5.468 1.00 0.00 93 PHE A CA 2
ATOM 3428 C C . PHE A 1 93 ? 91.641 5.493 6.989 1.00 0.00 93 PHE A C 2
ATOM 3429 O O . PHE A 1 93 ? 90.574 5.626 7.588 1.00 0.00 93 PHE A O 2
ATOM 3446 N N . GLN A 1 94 ? 92.822 5.490 7.600 1.00 0.00 94 GLN A N 2
ATOM 3447 C CA . GLN A 1 94 ? 92.951 5.699 9.038 1.00 0.00 94 GLN A CA 2
ATOM 3448 C C . GLN A 1 94 ? 92.429 7.076 9.441 1.00 0.00 94 GLN A C 2
ATOM 3449 O O . GLN A 1 94 ? 91.764 7.225 10.468 1.00 0.00 94 GLN A O 2
ATOM 3463 N N . LYS A 1 95 ? 92.728 8.077 8.622 1.00 0.00 95 LYS A N 2
ATOM 3464 C CA . LYS A 1 95 ? 92.297 9.444 8.891 1.00 0.00 95 LYS A CA 2
ATOM 3465 C C . LYS A 1 95 ? 90.774 9.555 8.833 1.00 0.00 95 LYS A C 2
ATOM 3466 O O . LYS A 1 95 ? 90.159 10.225 9.661 1.00 0.00 95 LYS A O 2
ATOM 3485 N N . ILE A 1 96 ? 90.172 8.882 7.863 1.00 0.00 96 ILE A N 2
ATOM 3486 C CA . ILE A 1 96 ? 88.724 8.913 7.691 1.00 0.00 96 ILE A CA 2
ATOM 3487 C C . ILE A 1 96 ? 88.017 8.130 8.800 1.00 0.00 96 ILE A C 2
ATOM 3488 O O . ILE A 1 96 ? 86.906 8.480 9.206 1.00 0.00 96 ILE A O 2
ATOM 3504 N N . LEU A 1 97 ? 88.667 7.090 9.309 1.00 0.00 97 LEU A N 2
ATOM 3505 C CA . LEU A 1 97 ? 88.120 6.340 10.435 1.00 0.00 97 LEU A CA 2
ATOM 3506 C C . LEU A 1 97 ? 87.979 7.242 11.657 1.00 0.00 97 LEU A C 2
ATOM 3507 O O . LEU A 1 97 ? 86.967 7.210 12.352 1.00 0.00 97 LEU A O 2
ATOM 3523 N N . LYS A 1 98 ? 88.989 8.067 11.896 1.00 0.00 98 LYS A N 2
ATOM 3524 C CA . LYS A 1 98 ? 88.955 9.019 13.002 1.00 0.00 98 LYS A CA 2
ATOM 3525 C C . LYS A 1 98 ? 88.011 10.177 12.683 1.00 0.00 98 LYS A C 2
ATOM 3526 O O . LYS A 1 98 ? 87.530 10.872 13.578 1.00 0.00 98 LYS A O 2
ATOM 3545 N N . LYS A 1 99 ? 87.748 10.363 11.397 1.00 0.00 99 LYS A N 2
ATOM 3546 C CA . LYS A 1 99 ? 86.872 11.426 10.923 1.00 0.00 99 LYS A CA 2
ATOM 3547 C C . LYS A 1 99 ? 85.406 11.100 11.203 1.00 0.00 99 LYS A C 2
ATOM 3548 O O . LYS A 1 99 ? 84.637 11.963 11.629 1.00 0.00 99 LYS A O 2
ATOM 3567 N N . ARG A 1 100 ? 85.021 9.852 10.961 1.00 0.00 100 ARG A N 2
ATOM 3568 C CA . ARG A 1 100 ? 83.635 9.436 11.146 1.00 0.00 100 ARG A CA 2
ATOM 3569 C C . ARG A 1 100 ? 83.438 8.732 12.485 1.00 0.00 100 ARG A C 2
ATOM 3570 O O . ARG A 1 100 ? 82.317 8.372 12.851 1.00 0.00 100 ARG A O 2
ATOM 3591 N N . GLY A 1 101 ? 84.528 8.535 13.209 1.00 0.00 101 GLY A N 2
ATOM 3592 C CA . GLY A 1 101 ? 84.450 7.916 14.517 1.00 0.00 101 GLY A CA 2
ATOM 3593 C C . GLY A 1 101 ? 84.263 6.414 14.440 1.00 0.00 101 GLY A C 2
ATOM 3594 O O . GLY A 1 101 ? 83.259 5.880 14.916 1.00 0.00 101 GLY A O 2
ATOM 3598 N N . THR A 1 102 ? 85.218 5.737 13.824 1.00 0.00 102 THR A N 2
ATOM 3599 C CA . THR A 1 102 ? 85.193 4.288 13.731 1.00 0.00 102 THR A CA 2
ATOM 3600 C C . THR A 1 102 ? 86.436 3.691 14.384 1.00 0.00 102 THR A C 2
ATOM 3601 O O . THR A 1 102 ? 87.560 3.935 13.944 1.00 0.00 102 THR A O 2
ATOM 3612 N N . LYS A 1 103 ? 86.223 2.940 15.455 1.00 0.00 103 LYS A N 2
ATOM 3613 C CA . LYS A 1 103 ? 87.313 2.278 16.158 1.00 0.00 103 LYS A CA 2
ATOM 3614 C C . LYS A 1 103 ? 87.651 0.953 15.487 1.00 0.00 103 LYS A C 2
ATOM 3615 O O . LYS A 1 103 ? 86.903 0.470 14.635 1.00 0.00 103 LYS A O 2
ATOM 3634 N N . LEU A 1 104 ? 88.772 0.364 15.875 1.00 0.00 104 LEU A N 2
ATOM 3635 C CA . LEU A 1 104 ? 89.162 -0.940 15.356 1.00 0.00 104 LEU A CA 2
ATOM 3636 C C . LEU A 1 104 ? 88.459 -2.040 16.142 1.00 0.00 104 LEU A C 2
ATOM 3637 O O . LEU A 1 104 ? 88.341 -3.179 15.684 1.00 0.00 104 LEU A O 2
ATOM 3653 N N . GLU A 1 105 ? 87.992 -1.685 17.330 1.00 0.00 105 GLU A N 2
ATOM 3654 C CA . GLU A 1 105 ? 87.237 -2.602 18.165 1.00 0.00 105 GLU A CA 2
ATOM 3655 C C . GLU A 1 105 ? 85.771 -2.619 17.765 1.00 0.00 105 GLU A C 2
ATOM 3656 O O . GLU A 1 105 ? 85.097 -1.588 17.778 1.00 0.00 105 GLU A O 2
ATOM 3668 N N . HIS A 1 106 ? 85.292 -3.790 17.385 1.00 0.00 106 HIS A N 2
ATOM 3669 C CA . HIS A 1 106 ? 83.889 -3.966 17.046 1.00 0.00 106 HIS A CA 2
ATOM 3670 C C . HIS A 1 106 ? 83.089 -4.205 18.318 1.00 0.00 106 HIS A C 2
ATOM 3671 O O . HIS A 1 106 ? 83.641 -4.664 19.321 1.00 0.00 106 HIS A O 2
ATOM 3686 N N . HIS A 1 107 ? 81.799 -3.891 18.288 1.00 0.00 107 HIS A N 2
ATOM 3687 C CA . HIS A 1 107 ? 80.953 -4.064 19.466 1.00 0.00 107 HIS A CA 2
ATOM 3688 C C . HIS A 1 107 ? 80.683 -5.541 19.714 1.00 0.00 107 HIS A C 2
ATOM 3689 O O . HIS A 1 107 ? 80.443 -5.962 20.846 1.00 0.00 107 HIS A O 2
ATOM 3704 N N . HIS A 1 108 ? 80.725 -6.323 18.648 1.00 0.00 108 HIS A N 2
ATOM 3705 C CA . HIS A 1 108 ? 80.622 -7.769 18.750 1.00 0.00 108 HIS A CA 2
ATOM 3706 C C . HIS A 1 108 ? 81.763 -8.433 18.003 1.00 0.00 108 HIS A C 2
ATOM 3707 O O . HIS A 1 108 ? 81.977 -8.181 16.816 1.00 0.00 108 HIS A O 2
ATOM 3722 N N . HIS A 1 109 ? 82.502 -9.268 18.706 1.00 0.00 109 HIS A N 2
ATOM 3723 C CA . HIS A 1 109 ? 83.614 -9.990 18.115 1.00 0.00 109 HIS A CA 2
ATOM 3724 C C . HIS A 1 109 ? 83.149 -11.357 17.644 1.00 0.00 109 HIS A C 2
ATOM 3725 O O . HIS A 1 109 ? 82.126 -11.864 18.103 1.00 0.00 109 HIS A O 2
ATOM 3740 N N . HIS A 1 110 ? 83.897 -11.951 16.728 1.00 0.00 110 HIS A N 2
ATOM 3741 C CA . HIS A 1 110 ? 83.605 -13.306 16.273 1.00 0.00 110 HIS A CA 2
ATOM 3742 C C . HIS A 1 110 ? 84.426 -14.304 17.073 1.00 0.00 110 HIS A C 2
ATOM 3743 O O . HIS A 1 110 ? 84.476 -15.491 16.759 1.00 0.00 110 HIS A O 2
ATOM 3758 N N . HIS A 1 111 ? 85.073 -13.799 18.111 1.00 0.00 111 HIS A N 2
ATOM 3759 C CA . HIS A 1 111 ? 85.845 -14.626 19.020 1.00 0.00 111 HIS A CA 2
ATOM 3760 C C . HIS A 1 111 ? 85.143 -14.693 20.365 1.00 0.00 111 HIS A C 2
ATOM 3761 O O . HIS A 1 111 ? 85.299 -13.749 21.163 1.00 0.00 111 HIS A O 2
ATOM 3777 N N . MET A 1 1 ? 78.348 -11.855 -3.673 1.00 0.00 1 MET A N 3
ATOM 3778 C CA . MET A 1 1 ? 79.050 -10.659 -4.186 1.00 0.00 1 MET A CA 3
ATOM 3779 C C . MET A 1 1 ? 80.364 -11.054 -4.838 1.00 0.00 1 MET A C 3
ATOM 3780 O O . MET A 1 1 ? 81.193 -11.733 -4.234 1.00 0.00 1 MET A O 3
ATOM 3796 N N . ASN A 1 2 ? 80.537 -10.643 -6.084 1.00 0.00 2 ASN A N 3
ATOM 3797 C CA . ASN A 1 2 ? 81.793 -10.838 -6.791 1.00 0.00 2 ASN A CA 3
ATOM 3798 C C . ASN A 1 2 ? 82.342 -9.472 -7.177 1.00 0.00 2 ASN A C 3
ATOM 3799 O O . ASN A 1 2 ? 81.725 -8.448 -6.870 1.00 0.00 2 ASN A O 3
ATOM 3810 N N . SER A 1 3 ? 83.476 -9.451 -7.861 1.00 0.00 3 SER A N 3
ATOM 3811 C CA . SER A 1 3 ? 84.043 -8.203 -8.354 1.00 0.00 3 SER A CA 3
ATOM 3812 C C . SER A 1 3 ? 83.055 -7.499 -9.282 1.00 0.00 3 SER A C 3
ATOM 3813 O O . SER A 1 3 ? 83.010 -6.272 -9.344 1.00 0.00 3 SER A O 3
ATOM 3821 N N . GLU A 1 4 ? 82.251 -8.296 -9.980 1.00 0.00 4 GLU A N 3
ATOM 3822 C CA . GLU A 1 4 ? 81.231 -7.779 -10.884 1.00 0.00 4 GLU A CA 3
ATOM 3823 C C . GLU A 1 4 ? 80.195 -6.954 -10.119 1.00 0.00 4 GLU A C 3
ATOM 3824 O O . GLU A 1 4 ? 79.733 -5.919 -10.599 1.00 0.00 4 GLU A O 3
ATOM 3836 N N . VAL A 1 5 ? 79.851 -7.409 -8.921 1.00 0.00 5 VAL A N 3
ATOM 3837 C CA . VAL A 1 5 ? 78.898 -6.701 -8.076 1.00 0.00 5 VAL A CA 3
ATOM 3838 C C . VAL A 1 5 ? 79.474 -5.356 -7.653 1.00 0.00 5 VAL A C 3
ATOM 3839 O O . VAL A 1 5 ? 78.798 -4.328 -7.714 1.00 0.00 5 VAL A O 3
ATOM 3852 N N . ILE A 1 6 ? 80.733 -5.377 -7.228 1.00 0.00 6 ILE A N 3
ATOM 3853 C CA . ILE A 1 6 ? 81.452 -4.151 -6.904 1.00 0.00 6 ILE A CA 3
ATOM 3854 C C . ILE A 1 6 ? 81.528 -3.230 -8.126 1.00 0.00 6 ILE A C 3
ATOM 3855 O O . ILE A 1 6 ? 81.345 -2.019 -8.004 1.00 0.00 6 ILE A O 3
ATOM 3871 N N . LYS A 1 7 ? 81.788 -3.815 -9.299 1.00 0.00 7 LYS A N 3
ATOM 3872 C CA . LYS A 1 7 ? 81.784 -3.067 -10.559 1.00 0.00 7 LYS A CA 3
ATOM 3873 C C . LYS A 1 7 ? 80.500 -2.264 -10.701 1.00 0.00 7 LYS A C 3
ATOM 3874 O O . LYS A 1 7 ? 80.533 -1.039 -10.837 1.00 0.00 7 LYS A O 3
ATOM 3893 N N . GLU A 1 8 ? 79.368 -2.966 -10.656 1.00 0.00 8 GLU A N 3
ATOM 3894 C CA . GLU A 1 8 ? 78.065 -2.329 -10.791 1.00 0.00 8 GLU A CA 3
ATOM 3895 C C . GLU A 1 8 ? 77.881 -1.240 -9.746 1.00 0.00 8 GLU A C 3
ATOM 3896 O O . GLU A 1 8 ? 77.393 -0.163 -10.058 1.00 0.00 8 GLU A O 3
ATOM 3908 N N . PHE A 1 9 ? 78.279 -1.526 -8.512 1.00 0.00 9 PHE A N 3
ATOM 3909 C CA . PHE A 1 9 ? 78.134 -0.571 -7.419 1.00 0.00 9 PHE A CA 3
ATOM 3910 C C . PHE A 1 9 ? 78.919 0.708 -7.704 1.00 0.00 9 PHE A C 3
ATOM 3911 O O . PHE A 1 9 ? 78.382 1.810 -7.592 1.00 0.00 9 PHE A O 3
ATOM 3928 N N . LEU A 1 10 ? 80.178 0.552 -8.093 1.00 0.00 10 LEU A N 3
ATOM 3929 C CA . LEU A 1 10 ? 81.047 1.693 -8.366 1.00 0.00 10 LEU A CA 3
ATOM 3930 C C . LEU A 1 10 ? 80.509 2.528 -9.524 1.00 0.00 10 LEU A C 3
ATOM 3931 O O . LEU A 1 10 ? 80.408 3.751 -9.430 1.00 0.00 10 LEU A O 3
ATOM 3947 N N . GLU A 1 11 ? 80.149 1.861 -10.609 1.00 0.00 11 GLU A N 3
ATOM 3948 C CA . GLU A 1 11 ? 79.673 2.550 -11.800 1.00 0.00 11 GLU A CA 3
ATOM 3949 C C . GLU A 1 11 ? 78.257 3.088 -11.593 1.00 0.00 11 GLU A C 3
ATOM 3950 O O . GLU A 1 11 ? 77.833 4.021 -12.270 1.00 0.00 11 GLU A O 3
ATOM 3962 N N . ASP A 1 12 ? 77.537 2.508 -10.641 1.00 0.00 12 ASP A N 3
ATOM 3963 C CA . ASP A 1 12 ? 76.192 2.972 -10.306 1.00 0.00 12 ASP A CA 3
ATOM 3964 C C . ASP A 1 12 ? 76.253 4.262 -9.500 1.00 0.00 12 ASP A C 3
ATOM 3965 O O . ASP A 1 12 ? 75.438 5.164 -9.690 1.00 0.00 12 ASP A O 3
ATOM 3974 N N . ILE A 1 13 ? 77.225 4.355 -8.601 1.00 0.00 13 ILE A N 3
ATOM 3975 C CA . ILE A 1 13 ? 77.403 5.564 -7.807 1.00 0.00 13 ILE A CA 3
ATOM 3976 C C . ILE A 1 13 ? 78.289 6.566 -8.541 1.00 0.00 13 ILE A C 3
ATOM 3977 O O . ILE A 1 13 ? 78.498 7.684 -8.074 1.00 0.00 13 ILE A O 3
ATOM 3993 N N . GLY A 1 14 ? 78.816 6.149 -9.690 1.00 0.00 14 GLY A N 3
ATOM 3994 C CA . GLY A 1 14 ? 79.588 7.046 -10.530 1.00 0.00 14 GLY A CA 3
ATOM 3995 C C . GLY A 1 14 ? 80.970 7.320 -9.975 1.00 0.00 14 GLY A C 3
ATOM 3996 O O . GLY A 1 14 ? 81.438 8.459 -9.979 1.00 0.00 14 GLY A O 3
ATOM 4000 N N . GLU A 1 15 ? 81.628 6.278 -9.496 1.00 0.00 15 GLU A N 3
ATOM 4001 C CA . GLU A 1 15 ? 82.954 6.422 -8.924 1.00 0.00 15 GLU A CA 3
ATOM 4002 C C . GLU A 1 15 ? 84.017 5.797 -9.806 1.00 0.00 15 GLU A C 3
ATOM 4003 O O . GLU A 1 15 ? 83.762 4.842 -10.538 1.00 0.00 15 GLU A O 3
ATOM 4015 N N . ASP A 1 16 ? 85.213 6.354 -9.721 1.00 0.00 16 ASP A N 3
ATOM 4016 C CA . ASP A 1 16 ? 86.335 5.907 -10.528 1.00 0.00 16 ASP A CA 3
ATOM 4017 C C . ASP A 1 16 ? 87.087 4.803 -9.806 1.00 0.00 16 ASP A C 3
ATOM 4018 O O . ASP A 1 16 ? 87.108 4.762 -8.574 1.00 0.00 16 ASP A O 3
ATOM 4027 N N . TYR A 1 17 ? 87.706 3.915 -10.567 1.00 0.00 17 TYR A N 3
ATOM 4028 C CA . TYR A 1 17 ? 88.451 2.809 -9.987 1.00 0.00 17 TYR A CA 3
ATOM 4029 C C . TYR A 1 17 ? 89.671 2.468 -10.831 1.00 0.00 17 TYR A C 3
ATOM 4030 O O . TYR A 1 17 ? 89.635 2.555 -12.060 1.00 0.00 17 TYR A O 3
ATOM 4048 N N . ILE A 1 18 ? 90.754 2.103 -10.165 1.00 0.00 18 ILE A N 3
ATOM 4049 C CA . ILE A 1 18 ? 91.947 1.635 -10.851 1.00 0.00 18 ILE A CA 3
ATOM 4050 C C . ILE A 1 18 ? 91.957 0.114 -10.852 1.00 0.00 18 ILE A C 3
ATOM 4051 O O . ILE A 1 18 ? 92.410 -0.518 -9.892 1.00 0.00 18 ILE A O 3
ATOM 4067 N N . GLU A 1 19 ? 91.417 -0.468 -11.911 1.00 0.00 19 GLU A N 3
ATOM 4068 C CA . GLU A 1 19 ? 91.287 -1.911 -11.991 1.00 0.00 19 GLU A CA 3
ATOM 4069 C C . GLU A 1 19 ? 92.505 -2.529 -12.664 1.00 0.00 19 GLU A C 3
ATOM 4070 O O . GLU A 1 19 ? 92.727 -2.358 -13.864 1.00 0.00 19 GLU A O 3
ATOM 4082 N N . LEU A 1 20 ? 93.297 -3.220 -11.867 1.00 0.00 20 LEU A N 3
ATOM 4083 C CA . LEU A 1 20 ? 94.446 -3.962 -12.352 1.00 0.00 20 LEU A CA 3
ATOM 4084 C C . LEU A 1 20 ? 94.099 -5.443 -12.341 1.00 0.00 20 LEU A C 3
ATOM 4085 O O . LEU A 1 20 ? 92.946 -5.809 -12.102 1.00 0.00 20 LEU A O 3
ATOM 4101 N N . GLU A 1 21 ? 95.075 -6.304 -12.571 1.00 0.00 21 GLU A N 3
ATOM 4102 C CA . GLU A 1 21 ? 94.810 -7.730 -12.537 1.00 0.00 21 GLU A CA 3
ATOM 4103 C C . GLU A 1 21 ? 94.771 -8.225 -11.097 1.00 0.00 21 GLU A C 3
ATOM 4104 O O . GLU A 1 21 ? 95.791 -8.249 -10.405 1.00 0.00 21 GLU A O 3
ATOM 4116 N N . ASN A 1 22 ? 93.561 -8.577 -10.655 1.00 0.00 22 ASN A N 3
ATOM 4117 C CA . ASN A 1 22 ? 93.311 -9.079 -9.301 1.00 0.00 22 ASN A CA 3
ATOM 4118 C C . ASN A 1 22 ? 93.474 -7.976 -8.259 1.00 0.00 22 ASN A C 3
ATOM 4119 O O . ASN A 1 22 ? 93.613 -8.252 -7.065 1.00 0.00 22 ASN A O 3
ATOM 4130 N N . GLU A 1 23 ? 93.425 -6.726 -8.710 1.00 0.00 23 GLU A N 3
ATOM 4131 C CA . GLU A 1 23 ? 93.505 -5.577 -7.815 1.00 0.00 23 GLU A CA 3
ATOM 4132 C C . GLU A 1 23 ? 92.625 -4.437 -8.308 1.00 0.00 23 GLU A C 3
ATOM 4133 O O . GLU A 1 23 ? 92.676 -4.068 -9.472 1.00 0.00 23 GLU A O 3
ATOM 4145 N N . ILE A 1 24 ? 91.827 -3.882 -7.417 1.00 0.00 24 ILE A N 3
ATOM 4146 C CA . ILE A 1 24 ? 91.040 -2.700 -7.724 1.00 0.00 24 ILE A CA 3
ATOM 4147 C C . ILE A 1 24 ? 91.325 -1.621 -6.687 1.00 0.00 24 ILE A C 3
ATOM 4148 O O . ILE A 1 24 ? 90.929 -1.738 -5.531 1.00 0.00 24 ILE A O 3
ATOM 4164 N N . HIS A 1 25 ? 92.043 -0.588 -7.093 1.00 0.00 25 HIS A N 3
ATOM 4165 C CA . HIS A 1 25 ? 92.399 0.490 -6.181 1.00 0.00 25 HIS A CA 3
ATOM 4166 C C . HIS A 1 25 ? 91.350 1.593 -6.249 1.00 0.00 25 HIS A C 3
ATOM 4167 O O . HIS A 1 25 ? 91.014 2.075 -7.334 1.00 0.00 25 HIS A O 3
ATOM 4182 N N . LEU A 1 26 ? 90.824 1.971 -5.090 1.00 0.00 26 LEU A N 3
ATOM 4183 C CA . LEU A 1 26 ? 89.730 2.934 -5.017 1.00 0.00 26 LEU A CA 3
ATOM 4184 C C . LEU A 1 26 ? 90.138 4.183 -4.248 1.00 0.00 26 LEU A C 3
ATOM 4185 O O . LEU A 1 26 ? 91.188 4.216 -3.599 1.00 0.00 26 LEU A O 3
ATOM 4201 N N . LYS A 1 27 ? 89.291 5.202 -4.316 1.00 0.00 27 LYS A N 3
ATOM 4202 C CA . LYS A 1 27 ? 89.477 6.412 -3.533 1.00 0.00 27 LYS A CA 3
ATOM 4203 C C . LYS A 1 27 ? 89.211 6.096 -2.065 1.00 0.00 27 LYS A C 3
ATOM 4204 O O . LYS A 1 27 ? 88.291 5.338 -1.759 1.00 0.00 27 LYS A O 3
ATOM 4223 N N . PRO A 1 28 ? 90.009 6.662 -1.147 1.00 0.00 28 PRO A N 3
ATOM 4224 C CA . PRO A 1 28 ? 89.898 6.388 0.294 1.00 0.00 28 PRO A CA 3
ATOM 4225 C C . PRO A 1 28 ? 88.464 6.467 0.824 1.00 0.00 28 PRO A C 3
ATOM 4226 O O . PRO A 1 28 ? 88.000 5.562 1.519 1.00 0.00 28 PRO A O 3
ATOM 4237 N N . GLU A 1 29 ? 87.757 7.540 0.481 1.00 0.00 29 GLU A N 3
ATOM 4238 C CA . GLU A 1 29 ? 86.413 7.762 1.006 1.00 0.00 29 GLU A CA 3
ATOM 4239 C C . GLU A 1 29 ? 85.407 6.822 0.351 1.00 0.00 29 GLU A C 3
ATOM 4240 O O . GLU A 1 29 ? 84.428 6.413 0.975 1.00 0.00 29 GLU A O 3
ATOM 4252 N N . VAL A 1 30 ? 85.660 6.468 -0.899 1.00 0.00 30 VAL A N 3
ATOM 4253 C CA . VAL A 1 30 ? 84.793 5.546 -1.616 1.00 0.00 30 VAL A CA 3
ATOM 4254 C C . VAL A 1 30 ? 84.991 4.132 -1.088 1.00 0.00 30 VAL A C 3
ATOM 4255 O O . VAL A 1 30 ? 84.028 3.389 -0.893 1.00 0.00 30 VAL A O 3
ATOM 4268 N N . PHE A 1 31 ? 86.248 3.780 -0.841 1.00 0.00 31 PHE A N 3
ATOM 4269 C CA . PHE A 1 31 ? 86.596 2.485 -0.269 1.00 0.00 31 PHE A CA 3
ATOM 4270 C C . PHE A 1 31 ? 85.873 2.282 1.055 1.00 0.00 31 PHE A C 3
ATOM 4271 O O . PHE A 1 31 ? 85.401 1.190 1.349 1.00 0.00 31 PHE A O 3
ATOM 4288 N N . TYR A 1 32 ? 85.789 3.352 1.836 1.00 0.00 32 TYR A N 3
ATOM 4289 C CA . TYR A 1 32 ? 85.095 3.336 3.118 1.00 0.00 32 TYR A CA 3
ATOM 4290 C C . TYR A 1 32 ? 83.657 2.829 2.972 1.00 0.00 32 TYR A C 3
ATOM 4291 O O . TYR A 1 32 ? 83.195 2.001 3.760 1.00 0.00 32 TYR A O 3
ATOM 4309 N N . GLU A 1 33 ? 82.963 3.311 1.949 1.00 0.00 33 GLU A N 3
ATOM 4310 C CA . GLU A 1 33 ? 81.578 2.922 1.715 1.00 0.00 33 GLU A CA 3
ATOM 4311 C C . GLU A 1 33 ? 81.490 1.525 1.104 1.00 0.00 33 GLU A C 3
ATOM 4312 O O . GLU A 1 33 ? 80.579 0.759 1.421 1.00 0.00 33 GLU A O 3
ATOM 4324 N N . VAL A 1 34 ? 82.441 1.191 0.237 1.00 0.00 34 VAL A N 3
ATOM 4325 C CA . VAL A 1 34 ? 82.481 -0.131 -0.386 1.00 0.00 34 VAL A CA 3
ATOM 4326 C C . VAL A 1 34 ? 82.785 -1.204 0.657 1.00 0.00 34 VAL A C 3
ATOM 4327 O O . VAL A 1 34 ? 82.199 -2.288 0.642 1.00 0.00 34 VAL A O 3
ATOM 4340 N N . TRP A 1 35 ? 83.693 -0.879 1.567 1.00 0.00 35 TRP A N 3
ATOM 4341 C CA . TRP A 1 35 ? 84.051 -1.760 2.672 1.00 0.00 35 TRP A CA 3
ATOM 4342 C C . TRP A 1 35 ? 82.812 -2.115 3.487 1.00 0.00 35 TRP A C 3
ATOM 4343 O O . TRP A 1 35 ? 82.578 -3.277 3.811 1.00 0.00 35 TRP A O 3
ATOM 4364 N N . LYS A 1 36 ? 82.008 -1.108 3.788 1.00 0.00 36 LYS A N 3
ATOM 4365 C CA . LYS A 1 36 ? 80.775 -1.314 4.532 1.00 0.00 36 LYS A CA 3
ATOM 4366 C C . LYS A 1 36 ? 79.724 -2.018 3.677 1.00 0.00 36 LYS A C 3
ATOM 4367 O O . LYS A 1 36 ? 78.945 -2.826 4.181 1.00 0.00 36 LYS A O 3
ATOM 4386 N N . TYR A 1 37 ? 79.719 -1.713 2.385 1.00 0.00 37 TYR A N 3
ATOM 4387 C CA . TYR A 1 37 ? 78.772 -2.307 1.444 1.00 0.00 37 TYR A CA 3
ATOM 4388 C C . TYR A 1 37 ? 78.890 -3.830 1.431 1.00 0.00 37 TYR A C 3
ATOM 4389 O O . TYR A 1 37 ? 77.886 -4.538 1.453 1.00 0.00 37 TYR A O 3
ATOM 4407 N N . VAL A 1 38 ? 80.122 -4.328 1.429 1.00 0.00 38 VAL A N 3
ATOM 4408 C CA . VAL A 1 38 ? 80.362 -5.766 1.357 1.00 0.00 38 VAL A CA 3
ATOM 4409 C C . VAL A 1 38 ? 80.221 -6.441 2.726 1.00 0.00 38 VAL A C 3
ATOM 4410 O O . VAL A 1 38 ? 80.625 -7.590 2.907 1.00 0.00 38 VAL A O 3
ATOM 4423 N N . GLY A 1 39 ? 79.644 -5.724 3.685 1.00 0.00 39 GLY A N 3
ATOM 4424 C CA . GLY A 1 39 ? 79.358 -6.312 4.981 1.00 0.00 39 GLY A CA 3
ATOM 4425 C C . GLY A 1 39 ? 80.332 -5.877 6.055 1.00 0.00 39 GLY A C 3
ATOM 4426 O O . GLY A 1 39 ? 80.205 -6.288 7.209 1.00 0.00 39 GLY A O 3
ATOM 4430 N N . GLU A 1 40 ? 81.294 -5.044 5.669 1.00 0.00 40 GLU A N 3
ATOM 4431 C CA . GLU A 1 40 ? 82.314 -4.537 6.587 1.00 0.00 40 GLU A CA 3
ATOM 4432 C C . GLU A 1 40 ? 83.122 -5.698 7.186 1.00 0.00 40 GLU A C 3
ATOM 4433 O O . GLU A 1 40 ? 82.982 -6.031 8.365 1.00 0.00 40 GLU A O 3
ATOM 4445 N N . PRO A 1 41 ? 83.953 -6.355 6.356 1.00 0.00 41 PRO A N 3
ATOM 4446 C CA . PRO A 1 41 ? 84.737 -7.514 6.762 1.00 0.00 41 PRO A CA 3
ATOM 4447 C C . PRO A 1 41 ? 86.141 -7.152 7.254 1.00 0.00 41 PRO A C 3
ATOM 4448 O O . PRO A 1 41 ? 86.422 -5.996 7.583 1.00 0.00 41 PRO A O 3
ATOM 4459 N N . GLU A 1 42 ? 87.014 -8.159 7.290 1.00 0.00 42 GLU A N 3
ATOM 4460 C CA . GLU A 1 42 ? 88.391 -7.991 7.748 1.00 0.00 42 GLU A CA 3
ATOM 4461 C C . GLU A 1 42 ? 89.144 -6.945 6.935 1.00 0.00 42 GLU A C 3
ATOM 4462 O O . GLU A 1 42 ? 88.951 -6.822 5.724 1.00 0.00 42 GLU A O 3
ATOM 4474 N N . LEU A 1 43 ? 90.017 -6.214 7.609 1.00 0.00 43 LEU A N 3
ATOM 4475 C CA . LEU A 1 43 ? 90.904 -5.277 6.946 1.00 0.00 43 LEU A CA 3
ATOM 4476 C C . LEU A 1 43 ? 92.315 -5.840 6.897 1.00 0.00 43 LEU A C 3
ATOM 4477 O O . LEU A 1 43 ? 92.972 -5.995 7.931 1.00 0.00 43 LEU A O 3
ATOM 4493 N N . LYS A 1 44 ? 92.767 -6.162 5.698 1.00 0.00 44 LYS A N 3
ATOM 4494 C CA . LYS A 1 44 ? 94.088 -6.729 5.506 1.00 0.00 44 LYS A CA 3
ATOM 4495 C C . LYS A 1 44 ? 94.990 -5.682 4.866 1.00 0.00 44 LYS A C 3
ATOM 4496 O O . LYS A 1 44 ? 94.549 -4.920 4.013 1.00 0.00 44 LYS A O 3
ATOM 4515 N N . THR A 1 45 ? 96.234 -5.620 5.297 1.00 0.00 45 THR A N 3
ATOM 4516 C CA . THR A 1 45 ? 97.137 -4.578 4.837 1.00 0.00 45 THR A CA 3
ATOM 4517 C C . THR A 1 45 ? 98.443 -5.155 4.312 1.00 0.00 45 THR A C 3
ATOM 4518 O O . THR A 1 45 ? 98.818 -6.279 4.655 1.00 0.00 45 THR A O 3
ATOM 4529 N N . TYR A 1 46 ? 99.124 -4.392 3.467 1.00 0.00 46 TYR A N 3
ATOM 4530 C CA . TYR A 1 46 ? 100.455 -4.757 3.014 1.00 0.00 46 TYR A CA 3
ATOM 4531 C C . TYR A 1 46 ? 101.347 -3.522 2.987 1.00 0.00 46 TYR A C 3
ATOM 4532 O O . TYR A 1 46 ? 100.917 -2.441 2.575 1.00 0.00 46 TYR A O 3
ATOM 4550 N N . VAL A 1 47 ? 102.570 -3.676 3.465 1.00 0.00 47 VAL A N 3
ATOM 4551 C CA . VAL A 1 47 ? 103.514 -2.571 3.515 1.00 0.00 47 VAL A CA 3
ATOM 4552 C C . VAL A 1 47 ? 104.471 -2.640 2.334 1.00 0.00 47 VAL A C 3
ATOM 4553 O O . VAL A 1 47 ? 105.168 -3.639 2.146 1.00 0.00 47 VAL A O 3
ATOM 4566 N N . ILE A 1 48 ? 104.495 -1.582 1.542 1.00 0.00 48 ILE A N 3
ATOM 4567 C CA . ILE A 1 48 ? 105.360 -1.522 0.379 1.00 0.00 48 ILE A CA 3
ATOM 4568 C C . ILE A 1 48 ? 106.561 -0.618 0.654 1.00 0.00 48 ILE A C 3
ATOM 4569 O O . ILE A 1 48 ? 106.415 0.513 1.130 1.00 0.00 48 ILE A O 3
ATOM 4585 N N . GLU A 1 49 ? 107.746 -1.141 0.384 1.00 0.00 49 GLU A N 3
ATOM 4586 C CA . GLU A 1 49 ? 108.983 -0.406 0.598 1.00 0.00 49 GLU A CA 3
ATOM 4587 C C . GLU A 1 49 ? 109.277 0.462 -0.621 1.00 0.00 49 GLU A C 3
ATOM 4588 O O . GLU A 1 49 ? 109.471 -0.056 -1.725 1.00 0.00 49 GLU A O 3
ATOM 4600 N N . ASP A 1 50 ? 109.293 1.774 -0.434 1.00 0.00 50 ASP A N 3
ATOM 4601 C CA . ASP A 1 50 ? 109.520 2.691 -1.546 1.00 0.00 50 ASP A CA 3
ATOM 4602 C C . ASP A 1 50 ? 110.835 3.442 -1.355 1.00 0.00 50 ASP A C 3
ATOM 4603 O O . ASP A 1 50 ? 111.022 4.152 -0.365 1.00 0.00 50 ASP A O 3
ATOM 4612 N N . GLU A 1 51 ? 111.738 3.286 -2.312 1.00 0.00 51 GLU A N 3
ATOM 4613 C CA . GLU A 1 51 ? 113.088 3.819 -2.195 1.00 0.00 51 GLU A CA 3
ATOM 4614 C C . GLU A 1 51 ? 113.191 5.211 -2.814 1.00 0.00 51 GLU A C 3
ATOM 4615 O O . GLU A 1 51 ? 112.947 5.392 -4.008 1.00 0.00 51 GLU A O 3
ATOM 4627 N N . ILE A 1 52 ? 113.538 6.197 -1.994 1.00 0.00 52 ILE A N 3
ATOM 4628 C CA . ILE A 1 52 ? 113.794 7.541 -2.490 1.00 0.00 52 ILE A CA 3
ATOM 4629 C C . ILE A 1 52 ? 115.184 7.601 -3.106 1.00 0.00 52 ILE A C 3
ATOM 4630 O O . ILE A 1 52 ? 116.192 7.639 -2.394 1.00 0.00 52 ILE A O 3
ATOM 4646 N N . VAL A 1 53 ? 115.231 7.568 -4.426 1.00 0.00 53 VAL A N 3
ATOM 4647 C CA . VAL A 1 53 ? 116.483 7.649 -5.150 1.00 0.00 53 VAL A CA 3
ATOM 4648 C C . VAL A 1 53 ? 116.508 8.939 -5.967 1.00 0.00 53 VAL A C 3
ATOM 4649 O O . VAL A 1 53 ? 115.461 9.544 -6.199 1.00 0.00 53 VAL A O 3
ATOM 4662 N N . GLU A 1 54 ? 117.692 9.365 -6.380 1.00 0.00 54 GLU A N 3
ATOM 4663 C CA . GLU A 1 54 ? 117.839 10.591 -7.154 1.00 0.00 54 GLU A CA 3
ATOM 4664 C C . GLU A 1 54 ? 117.682 10.311 -8.644 1.00 0.00 54 GLU A C 3
ATOM 4665 O O . GLU A 1 54 ? 118.550 9.695 -9.264 1.00 0.00 54 GLU A O 3
ATOM 4677 N N . PRO A 1 55 ? 116.557 10.734 -9.231 1.00 0.00 55 PRO A N 3
ATOM 4678 C CA . PRO A 1 55 ? 116.270 10.564 -10.640 1.00 0.00 55 PRO A CA 3
ATOM 4679 C C . PRO A 1 55 ? 116.537 11.835 -11.445 1.00 0.00 55 PRO A C 3
ATOM 4680 O O . PRO A 1 55 ? 115.606 12.490 -11.919 1.00 0.00 55 PRO A O 3
ATOM 4691 N N . GLY A 1 56 ? 117.803 12.189 -11.598 1.00 0.00 56 GLY A N 3
ATOM 4692 C CA . GLY A 1 56 ? 118.152 13.388 -12.331 1.00 0.00 56 GLY A CA 3
ATOM 4693 C C . GLY A 1 56 ? 119.291 13.160 -13.293 1.00 0.00 56 GLY A C 3
ATOM 4694 O O . GLY A 1 56 ? 119.311 13.719 -14.389 1.00 0.00 56 GLY A O 3
ATOM 4698 N N . GLU A 1 57 ? 120.238 12.329 -12.891 1.00 0.00 57 GLU A N 3
ATOM 4699 C CA . GLU A 1 57 ? 121.335 11.952 -13.762 1.00 0.00 57 GLU A CA 3
ATOM 4700 C C . GLU A 1 57 ? 120.916 10.777 -14.634 1.00 0.00 57 GLU A C 3
ATOM 4701 O O . GLU A 1 57 ? 120.289 9.831 -14.153 1.00 0.00 57 GLU A O 3
ATOM 4713 N N . TYR A 1 58 ? 121.245 10.855 -15.914 1.00 0.00 58 TYR A N 3
ATOM 4714 C CA . TYR A 1 58 ? 120.886 9.803 -16.861 1.00 0.00 58 TYR A CA 3
ATOM 4715 C C . TYR A 1 58 ? 121.629 8.518 -16.519 1.00 0.00 58 TYR A C 3
ATOM 4716 O O . TYR A 1 58 ? 121.091 7.418 -16.652 1.00 0.00 58 TYR A O 3
ATOM 4734 N N . ASP A 1 59 ? 122.865 8.677 -16.067 1.00 0.00 59 ASP A N 3
ATOM 4735 C CA . ASP A 1 59 ? 123.690 7.549 -15.659 1.00 0.00 59 ASP A CA 3
ATOM 4736 C C . ASP A 1 59 ? 123.381 7.172 -14.217 1.00 0.00 59 ASP A C 3
ATOM 4737 O O . ASP A 1 59 ? 123.674 7.933 -13.295 1.00 0.00 59 ASP A O 3
ATOM 4746 N N . PRO A 1 60 ? 122.777 5.993 -14.003 1.00 0.00 60 PRO A N 3
ATOM 4747 C CA . PRO A 1 60 ? 122.382 5.541 -12.678 1.00 0.00 60 PRO A CA 3
ATOM 4748 C C . PRO A 1 60 ? 123.515 4.837 -11.937 1.00 0.00 60 PRO A C 3
ATOM 4749 O O . PRO A 1 60 ? 124.058 3.834 -12.410 1.00 0.00 60 PRO A O 3
ATOM 4760 N N . PRO A 1 61 ? 123.907 5.367 -10.773 1.00 0.00 61 PRO A N 3
ATOM 4761 C CA . PRO A 1 61 ? 124.926 4.750 -9.931 1.00 0.00 61 PRO A CA 3
ATOM 4762 C C . PRO A 1 61 ? 124.412 3.470 -9.282 1.00 0.00 61 PRO A C 3
ATOM 4763 O O . PRO A 1 61 ? 123.407 3.485 -8.569 1.00 0.00 61 PRO A O 3
ATOM 4774 N N . GLU A 1 62 ? 125.088 2.363 -9.549 1.00 0.00 62 GLU A N 3
ATOM 4775 C CA . GLU A 1 62 ? 124.705 1.082 -8.976 1.00 0.00 62 GLU A CA 3
ATOM 4776 C C . GLU A 1 62 ? 125.056 1.056 -7.496 1.00 0.00 62 GLU A C 3
ATOM 4777 O O . GLU A 1 62 ? 124.277 0.588 -6.661 1.00 0.00 62 GLU A O 3
ATOM 4789 N N . MET A 1 63 ? 126.239 1.560 -7.180 1.00 0.00 63 MET A N 3
ATOM 4790 C CA . MET A 1 63 ? 126.667 1.691 -5.800 1.00 0.00 63 MET A CA 3
ATOM 4791 C C . MET A 1 63 ? 125.937 2.861 -5.161 1.00 0.00 63 MET A C 3
ATOM 4792 O O . MET A 1 63 ? 125.942 3.973 -5.697 1.00 0.00 63 MET A O 3
ATOM 4806 N N . LYS A 1 64 ? 125.292 2.610 -4.033 1.00 0.00 64 LYS A N 3
ATOM 4807 C CA . LYS A 1 64 ? 124.521 3.642 -3.364 1.00 0.00 64 LYS A CA 3
ATOM 4808 C C . LYS A 1 64 ? 125.448 4.621 -2.655 1.00 0.00 64 LYS A C 3
ATOM 4809 O O . LYS A 1 64 ? 125.810 4.431 -1.493 1.00 0.00 64 LYS A O 3
ATOM 4828 N N . TYR A 1 65 ? 125.862 5.639 -3.402 1.00 0.00 65 TYR A N 3
ATOM 4829 C CA . TYR A 1 65 ? 126.752 6.679 -2.905 1.00 0.00 65 TYR A CA 3
ATOM 4830 C C . TYR A 1 65 ? 126.139 7.364 -1.690 1.00 0.00 65 TYR A C 3
ATOM 4831 O O . TYR A 1 65 ? 126.681 7.303 -0.584 1.00 0.00 65 TYR A O 3
ATOM 4849 N N . THR A 1 66 ? 125.003 8.005 -1.902 1.00 0.00 66 THR A N 3
ATOM 4850 C CA . THR A 1 66 ? 124.266 8.622 -0.818 1.00 0.00 66 THR A CA 3
ATOM 4851 C C . THR A 1 66 ? 123.316 7.596 -0.206 1.00 0.00 66 THR A C 3
ATOM 4852 O O . THR A 1 66 ? 122.911 6.643 -0.877 1.00 0.00 66 THR A O 3
ATOM 4863 N N . ASN A 1 67 ? 122.982 7.772 1.062 1.00 0.00 67 ASN A N 3
ATOM 4864 C CA . ASN A 1 67 ? 122.104 6.833 1.748 1.00 0.00 67 ASN A CA 3
ATOM 4865 C C . ASN A 1 67 ? 120.658 7.072 1.348 1.00 0.00 67 ASN A C 3
ATOM 4866 O O . ASN A 1 67 ? 120.024 8.024 1.807 1.00 0.00 67 ASN A O 3
ATOM 4877 N N . VAL A 1 68 ? 120.156 6.217 0.465 1.00 0.00 68 VAL A N 3
ATOM 4878 C CA . VAL A 1 68 ? 118.782 6.314 0.000 1.00 0.00 68 VAL A CA 3
ATOM 4879 C C . VAL A 1 68 ? 117.806 6.115 1.153 1.00 0.00 68 VAL A C 3
ATOM 4880 O O . VAL A 1 68 ? 117.979 5.228 1.992 1.00 0.00 68 VAL A O 3
ATOM 4893 N N . LYS A 1 69 ? 116.792 6.958 1.202 1.00 0.00 69 LYS A N 3
ATOM 4894 C CA . LYS A 1 69 ? 115.813 6.902 2.269 1.00 0.00 69 LYS A CA 3
ATOM 4895 C C . LYS A 1 69 ? 114.592 6.124 1.808 1.00 0.00 69 LYS A C 3
ATOM 4896 O O . LYS A 1 69 ? 113.913 6.517 0.864 1.00 0.00 69 LYS A O 3
ATOM 4915 N N . LYS A 1 70 ? 114.328 5.007 2.455 1.00 0.00 70 LYS A N 3
ATOM 4916 C CA . LYS A 1 70 ? 113.207 4.168 2.077 1.00 0.00 70 LYS A CA 3
ATOM 4917 C C . LYS A 1 70 ? 112.012 4.432 2.975 1.00 0.00 70 LYS A C 3
ATOM 4918 O O . LYS A 1 70 ? 112.125 4.405 4.203 1.00 0.00 70 LYS A O 3
ATOM 4937 N N . VAL A 1 71 ? 110.879 4.719 2.357 1.00 0.00 71 VAL A N 3
ATOM 4938 C CA . VAL A 1 71 ? 109.656 4.976 3.091 1.00 0.00 71 VAL A CA 3
ATOM 4939 C C . VAL A 1 71 ? 108.758 3.752 3.038 1.00 0.00 71 VAL A C 3
ATOM 4940 O O . VAL A 1 71 ? 108.768 2.998 2.061 1.00 0.00 71 VAL A O 3
ATOM 4953 N N . LYS A 1 72 ? 107.990 3.550 4.089 1.00 0.00 72 LYS A N 3
ATOM 4954 C CA . LYS A 1 72 ? 107.179 2.355 4.210 1.00 0.00 72 LYS A CA 3
ATOM 4955 C C . LYS A 1 72 ? 105.702 2.715 4.158 1.00 0.00 72 LYS A C 3
ATOM 4956 O O . LYS A 1 72 ? 105.125 3.185 5.141 1.00 0.00 72 LYS A O 3
ATOM 4975 N N . ILE A 1 73 ? 105.108 2.526 2.991 1.00 0.00 73 ILE A N 3
ATOM 4976 C CA . ILE A 1 73 ? 103.713 2.870 2.771 1.00 0.00 73 ILE A CA 3
ATOM 4977 C C . ILE A 1 73 ? 102.829 1.651 3.013 1.00 0.00 73 ILE A C 3
ATOM 4978 O O . ILE A 1 73 ? 103.136 0.551 2.554 1.00 0.00 73 ILE A O 3
ATOM 4994 N N . LYS A 1 74 ? 101.739 1.843 3.734 1.00 0.00 74 LYS A N 3
ATOM 4995 C CA . LYS A 1 74 ? 100.888 0.737 4.126 1.00 0.00 74 LYS A CA 3
ATOM 4996 C C . LYS A 1 74 ? 99.505 0.865 3.500 1.00 0.00 74 LYS A C 3
ATOM 4997 O O . LYS A 1 74 ? 98.702 1.721 3.883 1.00 0.00 74 LYS A O 3
ATOM 5016 N N . LYS A 1 75 ? 99.239 0.012 2.526 1.00 0.00 75 LYS A N 3
ATOM 5017 C CA . LYS A 1 75 ? 97.963 0.009 1.832 1.00 0.00 75 LYS A CA 3
ATOM 5018 C C . LYS A 1 75 ? 97.039 -1.040 2.444 1.00 0.00 75 LYS A C 3
ATOM 5019 O O . LYS A 1 75 ? 97.501 -2.065 2.948 1.00 0.00 75 LYS A O 3
ATOM 5038 N N . VAL A 1 76 ? 95.741 -0.777 2.404 1.00 0.00 76 VAL A N 3
ATOM 5039 C CA . VAL A 1 76 ? 94.751 -1.692 2.955 1.00 0.00 76 VAL A CA 3
ATOM 5040 C C . VAL A 1 76 ? 93.884 -2.256 1.835 1.00 0.00 76 VAL A C 3
ATOM 5041 O O . VAL A 1 76 ? 93.572 -1.554 0.872 1.00 0.00 76 VAL A O 3
ATOM 5054 N N . TYR A 1 77 ? 93.517 -3.524 1.951 1.00 0.00 77 TYR A N 3
ATOM 5055 C CA . TYR A 1 77 ? 92.737 -4.186 0.923 1.00 0.00 77 TYR A CA 3
ATOM 5056 C C . TYR A 1 77 ? 91.873 -5.294 1.514 1.00 0.00 77 TYR A C 3
ATOM 5057 O O . TYR A 1 77 ? 92.134 -5.789 2.613 1.00 0.00 77 TYR A O 3
ATOM 5075 N N . PHE A 1 78 ? 90.835 -5.661 0.782 1.00 0.00 78 PHE A N 3
ATOM 5076 C CA . PHE A 1 78 ? 90.074 -6.859 1.083 1.00 0.00 78 PHE A CA 3
ATOM 5077 C C . PHE A 1 78 ? 89.883 -7.652 -0.202 1.00 0.00 78 PHE A C 3
ATOM 5078 O O . PHE A 1 78 ? 89.802 -7.072 -1.288 1.00 0.00 78 PHE A O 3
ATOM 5095 N N . GLU A 1 79 ? 89.832 -8.969 -0.083 1.00 0.00 79 GLU A N 3
ATOM 5096 C CA . GLU A 1 79 ? 89.771 -9.838 -1.250 1.00 0.00 79 GLU A CA 3
ATOM 5097 C C . GLU A 1 79 ? 88.358 -10.347 -1.477 1.00 0.00 79 GLU A C 3
ATOM 5098 O O . GLU A 1 79 ? 87.658 -10.714 -0.533 1.00 0.00 79 GLU A O 3
ATOM 5110 N N . THR A 1 80 ? 87.943 -10.357 -2.732 1.00 0.00 80 THR A N 3
ATOM 5111 C CA . THR A 1 80 ? 86.625 -10.840 -3.099 1.00 0.00 80 THR A CA 3
ATOM 5112 C C . THR A 1 80 ? 86.666 -12.329 -3.436 1.00 0.00 80 THR A C 3
ATOM 5113 O O . THR A 1 80 ? 87.708 -12.976 -3.305 1.00 0.00 80 THR A O 3
ATOM 5124 N N . LEU A 1 81 ? 85.532 -12.862 -3.880 1.00 0.00 81 LEU A N 3
ATOM 5125 C CA . LEU A 1 81 ? 85.447 -14.254 -4.313 1.00 0.00 81 LEU A CA 3
ATOM 5126 C C . LEU A 1 81 ? 86.386 -14.502 -5.492 1.00 0.00 81 LEU A C 3
ATOM 5127 O O . LEU A 1 81 ? 86.938 -15.591 -5.649 1.00 0.00 81 LEU A O 3
ATOM 5143 N N . ASP A 1 82 ? 86.578 -13.464 -6.295 1.00 0.00 82 ASP A N 3
ATOM 5144 C CA . ASP A 1 82 ? 87.411 -13.531 -7.491 1.00 0.00 82 ASP A CA 3
ATOM 5145 C C . ASP A 1 82 ? 88.888 -13.418 -7.125 1.00 0.00 82 ASP A C 3
ATOM 5146 O O . ASP A 1 82 ? 89.755 -13.480 -7.995 1.00 0.00 82 ASP A O 3
ATOM 5155 N N . ASN A 1 83 ? 89.155 -13.240 -5.828 1.00 0.00 83 ASN A N 3
ATOM 5156 C CA . ASN A 1 83 ? 90.511 -13.034 -5.304 1.00 0.00 83 ASN A CA 3
ATOM 5157 C C . ASN A 1 83 ? 91.035 -11.658 -5.700 1.00 0.00 83 ASN A C 3
ATOM 5158 O O . ASN A 1 83 ? 92.243 -11.423 -5.733 1.00 0.00 83 ASN A O 3
ATOM 5169 N N . VAL A 1 84 ? 90.118 -10.746 -5.983 1.00 0.00 84 VAL A N 3
ATOM 5170 C CA . VAL A 1 84 ? 90.487 -9.391 -6.347 1.00 0.00 84 VAL A CA 3
ATOM 5171 C C . VAL A 1 84 ? 90.668 -8.536 -5.100 1.00 0.00 84 VAL A C 3
ATOM 5172 O O . VAL A 1 84 ? 89.789 -8.474 -4.241 1.00 0.00 84 VAL A O 3
ATOM 5185 N N . ARG A 1 85 ? 91.824 -7.899 -5.004 1.00 0.00 85 ARG A N 3
ATOM 5186 C CA . ARG A 1 85 ? 92.150 -7.047 -3.873 1.00 0.00 85 ARG A CA 3
ATOM 5187 C C . ARG A 1 85 ? 91.625 -5.638 -4.094 1.00 0.00 85 ARG A C 3
ATOM 5188 O O . ARG A 1 85 ? 92.124 -4.918 -4.955 1.00 0.00 85 ARG A O 3
ATOM 5209 N N . VAL A 1 86 ? 90.615 -5.252 -3.339 1.00 0.00 86 VAL A N 3
ATOM 5210 C CA . VAL A 1 86 ? 90.156 -3.872 -3.352 1.00 0.00 86 VAL A CA 3
ATOM 5211 C C . VAL A 1 86 ? 91.046 -3.057 -2.420 1.00 0.00 86 VAL A C 3
ATOM 5212 O O . VAL A 1 86 ? 90.989 -3.224 -1.205 1.00 0.00 86 VAL A O 3
ATOM 5225 N N . VAL A 1 87 ? 91.881 -2.198 -2.995 1.00 0.00 87 VAL A N 3
ATOM 5226 C CA . VAL A 1 87 ? 92.965 -1.570 -2.245 1.00 0.00 87 VAL A CA 3
ATOM 5227 C C . VAL A 1 87 ? 92.811 -0.051 -2.159 1.00 0.00 87 VAL A C 3
ATOM 5228 O O . VAL A 1 87 ? 92.289 0.590 -3.071 1.00 0.00 87 VAL A O 3
ATOM 5241 N N . THR A 1 88 ? 93.271 0.502 -1.046 1.00 0.00 88 THR A N 3
ATOM 5242 C CA . THR A 1 88 ? 93.422 1.939 -0.881 1.00 0.00 88 THR A CA 3
ATOM 5243 C C . THR A 1 88 ? 94.487 2.190 0.189 1.00 0.00 88 THR A C 3
ATOM 5244 O O . THR A 1 88 ? 95.089 1.239 0.690 1.00 0.00 88 THR A O 3
ATOM 5255 N N . ASP A 1 89 ? 94.730 3.442 0.541 1.00 0.00 89 ASP A N 3
ATOM 5256 C CA . ASP A 1 89 ? 95.737 3.756 1.549 1.00 0.00 89 ASP A CA 3
ATOM 5257 C C . ASP A 1 89 ? 95.144 3.646 2.952 1.00 0.00 89 ASP A C 3
ATOM 5258 O O . ASP A 1 89 ? 94.109 4.240 3.245 1.00 0.00 89 ASP A O 3
ATOM 5267 N N . TYR A 1 90 ? 95.811 2.892 3.821 1.00 0.00 90 TYR A N 3
ATOM 5268 C CA . TYR A 1 90 ? 95.280 2.606 5.151 1.00 0.00 90 TYR A CA 3
ATOM 5269 C C . TYR A 1 90 ? 95.458 3.795 6.093 1.00 0.00 90 TYR A C 3
ATOM 5270 O O . TYR A 1 90 ? 94.736 3.919 7.079 1.00 0.00 90 TYR A O 3
ATOM 5288 N N . SER A 1 91 ? 96.400 4.675 5.792 1.00 0.00 91 SER A N 3
ATOM 5289 C CA . SER A 1 91 ? 96.610 5.856 6.618 1.00 0.00 91 SER A CA 3
ATOM 5290 C C . SER A 1 91 ? 95.467 6.846 6.410 1.00 0.00 91 SER A C 3
ATOM 5291 O O . SER A 1 91 ? 94.895 7.360 7.377 1.00 0.00 91 SER A O 3
ATOM 5299 N N . GLU A 1 92 ? 95.130 7.091 5.146 1.00 0.00 92 GLU A N 3
ATOM 5300 C CA . GLU A 1 92 ? 94.002 7.952 4.802 1.00 0.00 92 GLU A CA 3
ATOM 5301 C C . GLU A 1 92 ? 92.679 7.276 5.156 1.00 0.00 92 GLU A C 3
ATOM 5302 O O . GLU A 1 92 ? 91.694 7.943 5.470 1.00 0.00 92 GLU A O 3
ATOM 5314 N N . PHE A 1 93 ? 92.657 5.950 5.109 1.00 0.00 93 PHE A N 3
ATOM 5315 C CA . PHE A 1 93 ? 91.461 5.201 5.468 1.00 0.00 93 PHE A CA 3
ATOM 5316 C C . PHE A 1 93 ? 91.191 5.312 6.968 1.00 0.00 93 PHE A C 3
ATOM 5317 O O . PHE A 1 93 ? 90.066 5.595 7.385 1.00 0.00 93 PHE A O 3
ATOM 5334 N N . GLN A 1 94 ? 92.231 5.100 7.774 1.00 0.00 94 GLN A N 3
ATOM 5335 C CA . GLN A 1 94 ? 92.121 5.271 9.222 1.00 0.00 94 GLN A CA 3
ATOM 5336 C C . GLN A 1 94 ? 91.750 6.706 9.556 1.00 0.00 94 GLN A C 3
ATOM 5337 O O . GLN A 1 94 ? 91.027 6.962 10.512 1.00 0.00 94 GLN A O 3
ATOM 5351 N N . LYS A 1 95 ? 92.259 7.627 8.753 1.00 0.00 95 LYS A N 3
ATOM 5352 C CA . LYS A 1 95 ? 91.950 9.047 8.870 1.00 0.00 95 LYS A CA 3
ATOM 5353 C C . LYS A 1 95 ? 90.434 9.255 8.869 1.00 0.00 95 LYS A C 3
ATOM 5354 O O . LYS A 1 95 ? 89.880 9.964 9.712 1.00 0.00 95 LYS A O 3
ATOM 5373 N N . ILE A 1 96 ? 89.772 8.601 7.924 1.00 0.00 96 ILE A N 3
ATOM 5374 C CA . ILE A 1 96 ? 88.323 8.662 7.807 1.00 0.00 96 ILE A CA 3
ATOM 5375 C C . ILE A 1 96 ? 87.655 7.943 8.976 1.00 0.00 96 ILE A C 3
ATOM 5376 O O . ILE A 1 96 ? 86.632 8.394 9.492 1.00 0.00 96 ILE A O 3
ATOM 5392 N N . LEU A 1 97 ? 88.250 6.838 9.405 1.00 0.00 97 LEU A N 3
ATOM 5393 C CA . LEU A 1 97 ? 87.731 6.077 10.536 1.00 0.00 97 LEU A CA 3
ATOM 5394 C C . LEU A 1 97 ? 87.822 6.893 11.821 1.00 0.00 97 LEU A C 3
ATOM 5395 O O . LEU A 1 97 ? 86.979 6.764 12.712 1.00 0.00 97 LEU A O 3
ATOM 5411 N N . LYS A 1 98 ? 88.842 7.739 11.910 1.00 0.00 98 LYS A N 3
ATOM 5412 C CA . LYS A 1 98 ? 88.978 8.661 13.030 1.00 0.00 98 LYS A CA 3
ATOM 5413 C C . LYS A 1 98 ? 87.837 9.668 13.011 1.00 0.00 98 LYS A C 3
ATOM 5414 O O . LYS A 1 98 ? 87.295 10.031 14.054 1.00 0.00 98 LYS A O 3
ATOM 5433 N N . LYS A 1 99 ? 87.470 10.104 11.811 1.00 0.00 99 LYS A N 3
ATOM 5434 C CA . LYS A 1 99 ? 86.367 11.041 11.641 1.00 0.00 99 LYS A CA 3
ATOM 5435 C C . LYS A 1 99 ? 85.033 10.371 11.969 1.00 0.00 99 LYS A C 3
ATOM 5436 O O . LYS A 1 99 ? 84.118 11.019 12.477 1.00 0.00 99 LYS A O 3
ATOM 5455 N N . ARG A 1 100 ? 84.925 9.074 11.680 1.00 0.00 100 ARG A N 3
ATOM 5456 C CA . ARG A 1 100 ? 83.729 8.311 12.036 1.00 0.00 100 ARG A CA 3
ATOM 5457 C C . ARG A 1 100 ? 83.663 8.101 13.546 1.00 0.00 100 ARG A C 3
ATOM 5458 O O . ARG A 1 100 ? 82.590 8.170 14.150 1.00 0.00 100 ARG A O 3
ATOM 5479 N N . GLY A 1 101 ? 84.819 7.858 14.151 1.00 0.00 101 GLY A N 3
ATOM 5480 C CA . GLY A 1 101 ? 84.875 7.606 15.576 1.00 0.00 101 GLY A CA 3
ATOM 5481 C C . GLY A 1 101 ? 84.990 6.127 15.880 1.00 0.00 101 GLY A C 3
ATOM 5482 O O . GLY A 1 101 ? 84.429 5.638 16.855 1.00 0.00 101 GLY A O 3
ATOM 5486 N N . THR A 1 102 ? 85.726 5.414 15.034 1.00 0.00 102 THR A N 3
ATOM 5487 C CA . THR A 1 102 ? 85.894 3.971 15.176 1.00 0.00 102 THR A CA 3
ATOM 5488 C C . THR A 1 102 ? 86.687 3.621 16.435 1.00 0.00 102 THR A C 3
ATOM 5489 O O . THR A 1 102 ? 86.511 2.555 17.020 1.00 0.00 102 THR A O 3
ATOM 5500 N N . LYS A 1 103 ? 87.549 4.531 16.855 1.00 0.00 103 LYS A N 3
ATOM 5501 C CA . LYS A 1 103 ? 88.387 4.300 18.019 1.00 0.00 103 LYS A CA 3
ATOM 5502 C C . LYS A 1 103 ? 87.880 5.112 19.207 1.00 0.00 103 LYS A C 3
ATOM 5503 O O . LYS A 1 103 ? 88.637 5.456 20.117 1.00 0.00 103 LYS A O 3
ATOM 5522 N N . LEU A 1 104 ? 86.582 5.401 19.192 1.00 0.00 104 LEU A N 3
ATOM 5523 C CA . LEU A 1 104 ? 85.931 6.104 20.287 1.00 0.00 104 LEU A CA 3
ATOM 5524 C C . LEU A 1 104 ? 84.570 5.476 20.563 1.00 0.00 104 LEU A C 3
ATOM 5525 O O . LEU A 1 104 ? 83.553 5.912 20.020 1.00 0.00 104 LEU A O 3
ATOM 5541 N N . GLU A 1 105 ? 84.578 4.433 21.391 1.00 0.00 105 GLU A N 3
ATOM 5542 C CA . GLU A 1 105 ? 83.373 3.679 21.735 1.00 0.00 105 GLU A CA 3
ATOM 5543 C C . GLU A 1 105 ? 82.762 2.992 20.516 1.00 0.00 105 GLU A C 3
ATOM 5544 O O . GLU A 1 105 ? 83.329 3.008 19.423 1.00 0.00 105 GLU A O 3
ATOM 5556 N N . HIS A 1 106 ? 81.616 2.362 20.717 1.00 0.00 106 HIS A N 3
ATOM 5557 C CA . HIS A 1 106 ? 80.934 1.665 19.639 1.00 0.00 106 HIS A CA 3
ATOM 5558 C C . HIS A 1 106 ? 79.797 2.515 19.101 1.00 0.00 106 HIS A C 3
ATOM 5559 O O . HIS A 1 106 ? 78.639 2.321 19.470 1.00 0.00 106 HIS A O 3
ATOM 5574 N N . HIS A 1 107 ? 80.129 3.476 18.257 1.00 0.00 107 HIS A N 3
ATOM 5575 C CA . HIS A 1 107 ? 79.119 4.348 17.681 1.00 0.00 107 HIS A CA 3
ATOM 5576 C C . HIS A 1 107 ? 78.523 3.716 16.430 1.00 0.00 107 HIS A C 3
ATOM 5577 O O . HIS A 1 107 ? 79.220 3.478 15.443 1.00 0.00 107 HIS A O 3
ATOM 5592 N N . HIS A 1 108 ? 77.231 3.454 16.486 1.00 0.00 108 HIS A N 3
ATOM 5593 C CA . HIS A 1 108 ? 76.514 2.858 15.369 1.00 0.00 108 HIS A CA 3
ATOM 5594 C C . HIS A 1 108 ? 75.969 3.959 14.475 1.00 0.00 108 HIS A C 3
ATOM 5595 O O . HIS A 1 108 ? 76.292 5.132 14.658 1.00 0.00 108 HIS A O 3
ATOM 5610 N N . HIS A 1 109 ? 75.139 3.590 13.512 1.00 0.00 109 HIS A N 3
ATOM 5611 C CA . HIS A 1 109 ? 74.434 4.585 12.721 1.00 0.00 109 HIS A CA 3
ATOM 5612 C C . HIS A 1 109 ? 73.124 4.939 13.419 1.00 0.00 109 HIS A C 3
ATOM 5613 O O . HIS A 1 109 ? 72.427 5.873 13.035 1.00 0.00 109 HIS A O 3
ATOM 5628 N N . HIS A 1 110 ? 72.804 4.164 14.448 1.00 0.00 110 HIS A N 3
ATOM 5629 C CA . HIS A 1 110 ? 71.640 4.426 15.284 1.00 0.00 110 HIS A CA 3
ATOM 5630 C C . HIS A 1 110 ? 72.087 5.110 16.571 1.00 0.00 110 HIS A C 3
ATOM 5631 O O . HIS A 1 110 ? 71.715 6.250 16.856 1.00 0.00 110 HIS A O 3
ATOM 5646 N N . HIS A 1 111 ? 72.888 4.393 17.346 1.00 0.00 111 HIS A N 3
ATOM 5647 C CA . HIS A 1 111 ? 73.447 4.914 18.580 1.00 0.00 111 HIS A CA 3
ATOM 5648 C C . HIS A 1 111 ? 74.809 4.276 18.827 1.00 0.00 111 HIS A C 3
ATOM 5649 O O . HIS A 1 111 ? 75.821 4.840 18.373 1.00 0.00 111 HIS A O 3
ATOM 5665 N N . MET A 1 1 ? 80.214 -11.113 -1.697 1.00 0.00 1 MET A N 4
ATOM 5666 C CA . MET A 1 1 ? 80.067 -10.443 -3.011 1.00 0.00 1 MET A CA 4
ATOM 5667 C C . MET A 1 1 ? 81.204 -10.848 -3.944 1.00 0.00 1 MET A C 4
ATOM 5668 O O . MET A 1 1 ? 82.260 -11.299 -3.492 1.00 0.00 1 MET A O 4
ATOM 5684 N N . ASN A 1 2 ? 80.988 -10.696 -5.242 1.00 0.00 2 ASN A N 4
ATOM 5685 C CA . ASN A 1 2 ? 82.044 -10.914 -6.222 1.00 0.00 2 ASN A CA 4
ATOM 5686 C C . ASN A 1 2 ? 82.587 -9.573 -6.693 1.00 0.00 2 ASN A C 4
ATOM 5687 O O . ASN A 1 2 ? 81.990 -8.531 -6.420 1.00 0.00 2 ASN A O 4
ATOM 5698 N N . SER A 1 3 ? 83.712 -9.596 -7.394 1.00 0.00 3 SER A N 4
ATOM 5699 C CA . SER A 1 3 ? 84.357 -8.369 -7.847 1.00 0.00 3 SER A CA 4
ATOM 5700 C C . SER A 1 3 ? 83.483 -7.636 -8.857 1.00 0.00 3 SER A C 4
ATOM 5701 O O . SER A 1 3 ? 83.446 -6.405 -8.883 1.00 0.00 3 SER A O 4
ATOM 5709 N N . GLU A 1 4 ? 82.772 -8.404 -9.676 1.00 0.00 4 GLU A N 4
ATOM 5710 C CA . GLU A 1 4 ? 81.891 -7.843 -10.692 1.00 0.00 4 GLU A CA 4
ATOM 5711 C C . GLU A 1 4 ? 80.834 -6.946 -10.048 1.00 0.00 4 GLU A C 4
ATOM 5712 O O . GLU A 1 4 ? 80.539 -5.862 -10.550 1.00 0.00 4 GLU A O 4
ATOM 5724 N N . VAL A 1 5 ? 80.294 -7.402 -8.918 1.00 0.00 5 VAL A N 4
ATOM 5725 C CA . VAL A 1 5 ? 79.302 -6.637 -8.163 1.00 0.00 5 VAL A CA 4
ATOM 5726 C C . VAL A 1 5 ? 79.838 -5.254 -7.810 1.00 0.00 5 VAL A C 4
ATOM 5727 O O . VAL A 1 5 ? 79.148 -4.248 -7.974 1.00 0.00 5 VAL A O 4
ATOM 5740 N N . ILE A 1 6 ? 81.080 -5.217 -7.342 1.00 0.00 6 ILE A N 4
ATOM 5741 C CA . ILE A 1 6 ? 81.713 -3.968 -6.948 1.00 0.00 6 ILE A CA 4
ATOM 5742 C C . ILE A 1 6 ? 81.849 -3.035 -8.147 1.00 0.00 6 ILE A C 4
ATOM 5743 O O . ILE A 1 6 ? 81.559 -1.845 -8.051 1.00 0.00 6 ILE A O 4
ATOM 5759 N N . LYS A 1 7 ? 82.267 -3.593 -9.278 1.00 0.00 7 LYS A N 4
ATOM 5760 C CA . LYS A 1 7 ? 82.431 -2.816 -10.503 1.00 0.00 7 LYS A CA 4
ATOM 5761 C C . LYS A 1 7 ? 81.103 -2.214 -10.943 1.00 0.00 7 LYS A C 4
ATOM 5762 O O . LYS A 1 7 ? 81.025 -1.026 -11.265 1.00 0.00 7 LYS A O 4
ATOM 5781 N N . GLU A 1 8 ? 80.058 -3.035 -10.938 1.00 0.00 8 GLU A N 4
ATOM 5782 C CA . GLU A 1 8 ? 78.725 -2.571 -11.293 1.00 0.00 8 GLU A CA 4
ATOM 5783 C C . GLU A 1 8 ? 78.276 -1.470 -10.336 1.00 0.00 8 GLU A C 4
ATOM 5784 O O . GLU A 1 8 ? 77.817 -0.415 -10.769 1.00 0.00 8 GLU A O 4
ATOM 5796 N N . PHE A 1 9 ? 78.442 -1.719 -9.039 1.00 0.00 9 PHE A N 4
ATOM 5797 C CA . PHE A 1 9 ? 78.039 -0.769 -8.005 1.00 0.00 9 PHE A CA 4
ATOM 5798 C C . PHE A 1 9 ? 78.768 0.566 -8.161 1.00 0.00 9 PHE A C 4
ATOM 5799 O O . PHE A 1 9 ? 78.183 1.630 -7.952 1.00 0.00 9 PHE A O 4
ATOM 5816 N N . LEU A 1 10 ? 80.041 0.510 -8.534 1.00 0.00 10 LEU A N 4
ATOM 5817 C CA . LEU A 1 10 ? 80.820 1.721 -8.749 1.00 0.00 10 LEU A CA 4
ATOM 5818 C C . LEU A 1 10 ? 80.265 2.510 -9.930 1.00 0.00 10 LEU A C 4
ATOM 5819 O O . LEU A 1 10 ? 80.206 3.738 -9.896 1.00 0.00 10 LEU A O 4
ATOM 5835 N N . GLU A 1 11 ? 79.830 1.800 -10.961 1.00 0.00 11 GLU A N 4
ATOM 5836 C CA . GLU A 1 11 ? 79.208 2.437 -12.111 1.00 0.00 11 GLU A CA 4
ATOM 5837 C C . GLU A 1 11 ? 77.834 2.993 -11.728 1.00 0.00 11 GLU A C 4
ATOM 5838 O O . GLU A 1 11 ? 77.419 4.041 -12.224 1.00 0.00 11 GLU A O 4
ATOM 5850 N N . ASP A 1 12 ? 77.148 2.293 -10.823 1.00 0.00 12 ASP A N 4
ATOM 5851 C CA . ASP A 1 12 ? 75.860 2.755 -10.300 1.00 0.00 12 ASP A CA 4
ATOM 5852 C C . ASP A 1 12 ? 76.001 4.108 -9.616 1.00 0.00 12 ASP A C 4
ATOM 5853 O O . ASP A 1 12 ? 75.171 4.997 -9.802 1.00 0.00 12 ASP A O 4
ATOM 5862 N N . ILE A 1 13 ? 77.052 4.264 -8.817 1.00 0.00 13 ILE A N 4
ATOM 5863 C CA . ILE A 1 13 ? 77.279 5.516 -8.102 1.00 0.00 13 ILE A CA 4
ATOM 5864 C C . ILE A 1 13 ? 78.036 6.521 -8.968 1.00 0.00 13 ILE A C 4
ATOM 5865 O O . ILE A 1 13 ? 78.208 7.679 -8.587 1.00 0.00 13 ILE A O 4
ATOM 5881 N N . GLY A 1 14 ? 78.493 6.067 -10.129 1.00 0.00 14 GLY A N 4
ATOM 5882 C CA . GLY A 1 14 ? 79.128 6.957 -11.082 1.00 0.00 14 GLY A CA 4
ATOM 5883 C C . GLY A 1 14 ? 80.584 7.232 -10.764 1.00 0.00 14 GLY A C 4
ATOM 5884 O O . GLY A 1 14 ? 81.121 8.275 -11.144 1.00 0.00 14 GLY A O 4
ATOM 5888 N N . GLU A 1 15 ? 81.231 6.301 -10.082 1.00 0.00 15 GLU A N 4
ATOM 5889 C CA . GLU A 1 15 ? 82.630 6.463 -9.723 1.00 0.00 15 GLU A CA 4
ATOM 5890 C C . GLU A 1 15 ? 83.508 5.555 -10.580 1.00 0.00 15 GLU A C 4
ATOM 5891 O O . GLU A 1 15 ? 83.122 4.436 -10.914 1.00 0.00 15 GLU A O 4
ATOM 5903 N N . ASP A 1 16 ? 84.683 6.052 -10.933 1.00 0.00 16 ASP A N 4
ATOM 5904 C CA . ASP A 1 16 ? 85.614 5.304 -11.768 1.00 0.00 16 ASP A CA 4
ATOM 5905 C C . ASP A 1 16 ? 86.722 4.713 -10.907 1.00 0.00 16 ASP A C 4
ATOM 5906 O O . ASP A 1 16 ? 87.111 5.303 -9.897 1.00 0.00 16 ASP A O 4
ATOM 5915 N N . TYR A 1 17 ? 87.229 3.556 -11.303 1.00 0.00 17 TYR A N 4
ATOM 5916 C CA . TYR A 1 17 ? 88.210 2.847 -10.499 1.00 0.00 17 TYR A CA 4
ATOM 5917 C C . TYR A 1 17 ? 89.516 2.641 -11.257 1.00 0.00 17 TYR A C 4
ATOM 5918 O O . TYR A 1 17 ? 89.537 2.614 -12.488 1.00 0.00 17 TYR A O 4
ATOM 5936 N N . ILE A 1 18 ? 90.604 2.505 -10.512 1.00 0.00 18 ILE A N 4
ATOM 5937 C CA . ILE A 1 18 ? 91.899 2.195 -11.098 1.00 0.00 18 ILE A CA 4
ATOM 5938 C C . ILE A 1 18 ? 92.193 0.714 -10.898 1.00 0.00 18 ILE A C 4
ATOM 5939 O O . ILE A 1 18 ? 92.646 0.300 -9.829 1.00 0.00 18 ILE A O 4
ATOM 5955 N N . GLU A 1 19 ? 91.910 -0.085 -11.908 1.00 0.00 19 GLU A N 4
ATOM 5956 C CA . GLU A 1 19 ? 92.015 -1.527 -11.768 1.00 0.00 19 GLU A CA 4
ATOM 5957 C C . GLU A 1 19 ? 93.200 -2.090 -12.538 1.00 0.00 19 GLU A C 4
ATOM 5958 O O . GLU A 1 19 ? 93.479 -1.693 -13.671 1.00 0.00 19 GLU A O 4
ATOM 5970 N N . LEU A 1 20 ? 93.891 -3.010 -11.890 1.00 0.00 20 LEU A N 4
ATOM 5971 C CA . LEU A 1 20 ? 94.923 -3.810 -12.515 1.00 0.00 20 LEU A CA 4
ATOM 5972 C C . LEU A 1 20 ? 94.473 -5.263 -12.470 1.00 0.00 20 LEU A C 4
ATOM 5973 O O . LEU A 1 20 ? 93.348 -5.540 -12.055 1.00 0.00 20 LEU A O 4
ATOM 5989 N N . GLU A 1 21 ? 95.331 -6.188 -12.874 1.00 0.00 21 GLU A N 4
ATOM 5990 C CA . GLU A 1 21 ? 94.971 -7.601 -12.857 1.00 0.00 21 GLU A CA 4
ATOM 5991 C C . GLU A 1 21 ? 94.671 -8.068 -11.434 1.00 0.00 21 GLU A C 4
ATOM 5992 O O . GLU A 1 21 ? 95.582 -8.253 -10.625 1.00 0.00 21 GLU A O 4
ATOM 6004 N N . ASN A 1 22 ? 93.378 -8.217 -11.139 1.00 0.00 22 ASN A N 4
ATOM 6005 C CA . ASN A 1 22 ? 92.902 -8.692 -9.834 1.00 0.00 22 ASN A CA 4
ATOM 6006 C C . ASN A 1 22 ? 93.201 -7.687 -8.723 1.00 0.00 22 ASN A C 4
ATOM 6007 O O . ASN A 1 22 ? 93.249 -8.050 -7.546 1.00 0.00 22 ASN A O 4
ATOM 6018 N N . GLU A 1 23 ? 93.375 -6.424 -9.091 1.00 0.00 23 GLU A N 4
ATOM 6019 C CA . GLU A 1 23 ? 93.582 -5.365 -8.109 1.00 0.00 23 GLU A CA 4
ATOM 6020 C C . GLU A 1 23 ? 92.734 -4.145 -8.429 1.00 0.00 23 GLU A C 4
ATOM 6021 O O . GLU A 1 23 ? 92.958 -3.472 -9.430 1.00 0.00 23 GLU A O 4
ATOM 6033 N N . ILE A 1 24 ? 91.781 -3.850 -7.567 1.00 0.00 24 ILE A N 4
ATOM 6034 C CA . ILE A 1 24 ? 90.963 -2.659 -7.718 1.00 0.00 24 ILE A CA 4
ATOM 6035 C C . ILE A 1 24 ? 91.428 -1.597 -6.731 1.00 0.00 24 ILE A C 4
ATOM 6036 O O . ILE A 1 24 ? 91.264 -1.745 -5.521 1.00 0.00 24 ILE A O 4
ATOM 6052 N N . HIS A 1 25 ? 92.041 -0.543 -7.243 1.00 0.00 25 HIS A N 4
ATOM 6053 C CA . HIS A 1 25 ? 92.518 0.541 -6.396 1.00 0.00 25 HIS A CA 4
ATOM 6054 C C . HIS A 1 25 ? 91.449 1.617 -6.290 1.00 0.00 25 HIS A C 4
ATOM 6055 O O . HIS A 1 25 ? 91.022 2.180 -7.301 1.00 0.00 25 HIS A O 4
ATOM 6070 N N . LEU A 1 26 ? 91.003 1.885 -5.070 1.00 0.00 26 LEU A N 4
ATOM 6071 C CA . LEU A 1 26 ? 89.925 2.836 -4.846 1.00 0.00 26 LEU A CA 4
ATOM 6072 C C . LEU A 1 26 ? 90.333 3.928 -3.872 1.00 0.00 26 LEU A C 4
ATOM 6073 O O . LEU A 1 26 ? 91.226 3.744 -3.043 1.00 0.00 26 LEU A O 4
ATOM 6089 N N . LYS A 1 27 ? 89.664 5.067 -3.986 1.00 0.00 27 LYS A N 4
ATOM 6090 C CA . LYS A 1 27 ? 89.877 6.191 -3.087 1.00 0.00 27 LYS A CA 4
ATOM 6091 C C . LYS A 1 27 ? 89.428 5.811 -1.684 1.00 0.00 27 LYS A C 4
ATOM 6092 O O . LYS A 1 27 ? 88.368 5.214 -1.524 1.00 0.00 27 LYS A O 4
ATOM 6111 N N . PRO A 1 28 ? 90.213 6.157 -0.651 1.00 0.00 28 PRO A N 4
ATOM 6112 C CA . PRO A 1 28 ? 89.861 5.848 0.740 1.00 0.00 28 PRO A CA 4
ATOM 6113 C C . PRO A 1 28 ? 88.495 6.414 1.112 1.00 0.00 28 PRO A C 4
ATOM 6114 O O . PRO A 1 28 ? 87.746 5.816 1.886 1.00 0.00 28 PRO A O 4
ATOM 6125 N N . GLU A 1 29 ? 88.178 7.562 0.523 1.00 0.00 29 GLU A N 4
ATOM 6126 C CA . GLU A 1 29 ? 86.913 8.243 0.761 1.00 0.00 29 GLU A CA 4
ATOM 6127 C C . GLU A 1 29 ? 85.734 7.378 0.315 1.00 0.00 29 GLU A C 4
ATOM 6128 O O . GLU A 1 29 ? 84.736 7.257 1.026 1.00 0.00 29 GLU A O 4
ATOM 6140 N N . VAL A 1 30 ? 85.864 6.766 -0.855 1.00 0.00 30 VAL A N 4
ATOM 6141 C CA . VAL A 1 30 ? 84.820 5.895 -1.386 1.00 0.00 30 VAL A CA 4
ATOM 6142 C C . VAL A 1 30 ? 84.919 4.506 -0.756 1.00 0.00 30 VAL A C 4
ATOM 6143 O O . VAL A 1 30 ? 83.909 3.846 -0.504 1.00 0.00 30 VAL A O 4
ATOM 6156 N N . PHE A 1 31 ? 86.152 4.091 -0.483 1.00 0.00 31 PHE A N 4
ATOM 6157 C CA . PHE A 1 31 ? 86.443 2.765 0.056 1.00 0.00 31 PHE A CA 4
ATOM 6158 C C . PHE A 1 31 ? 85.676 2.500 1.346 1.00 0.00 31 PHE A C 4
ATOM 6159 O O . PHE A 1 31 ? 85.196 1.393 1.563 1.00 0.00 31 PHE A O 4
ATOM 6176 N N . TYR A 1 32 ? 85.559 3.517 2.194 1.00 0.00 32 TYR A N 4
ATOM 6177 C CA . TYR A 1 32 ? 84.876 3.365 3.476 1.00 0.00 32 TYR A CA 4
ATOM 6178 C C . TYR A 1 32 ? 83.430 2.906 3.279 1.00 0.00 32 TYR A C 4
ATOM 6179 O O . TYR A 1 32 ? 82.923 2.078 4.037 1.00 0.00 32 TYR A O 4
ATOM 6197 N N . GLU A 1 33 ? 82.779 3.428 2.247 1.00 0.00 33 GLU A N 4
ATOM 6198 C CA . GLU A 1 33 ? 81.399 3.064 1.961 1.00 0.00 33 GLU A CA 4
ATOM 6199 C C . GLU A 1 33 ? 81.330 1.720 1.243 1.00 0.00 33 GLU A C 4
ATOM 6200 O O . GLU A 1 33 ? 80.406 0.939 1.462 1.00 0.00 33 GLU A O 4
ATOM 6212 N N . VAL A 1 34 ? 82.321 1.446 0.399 1.00 0.00 34 VAL A N 4
ATOM 6213 C CA . VAL A 1 34 ? 82.409 0.158 -0.284 1.00 0.00 34 VAL A CA 4
ATOM 6214 C C . VAL A 1 34 ? 82.628 -0.959 0.733 1.00 0.00 34 VAL A C 4
ATOM 6215 O O . VAL A 1 34 ? 82.005 -2.018 0.656 1.00 0.00 34 VAL A O 4
ATOM 6228 N N . TRP A 1 35 ? 83.506 -0.694 1.694 1.00 0.00 35 TRP A N 4
ATOM 6229 C CA . TRP A 1 35 ? 83.790 -1.625 2.779 1.00 0.00 35 TRP A CA 4
ATOM 6230 C C . TRP A 1 35 ? 82.512 -1.957 3.544 1.00 0.00 35 TRP A C 4
ATOM 6231 O O . TRP A 1 35 ? 82.269 -3.110 3.899 1.00 0.00 35 TRP A O 4
ATOM 6252 N N . LYS A 1 36 ? 81.689 -0.945 3.774 1.00 0.00 36 LYS A N 4
ATOM 6253 C CA . LYS A 1 36 ? 80.409 -1.144 4.436 1.00 0.00 36 LYS A CA 4
ATOM 6254 C C . LYS A 1 36 ? 79.447 -1.920 3.539 1.00 0.00 36 LYS A C 4
ATOM 6255 O O . LYS A 1 36 ? 78.768 -2.842 3.995 1.00 0.00 36 LYS A O 4
ATOM 6274 N N . TYR A 1 37 ? 79.409 -1.552 2.264 1.00 0.00 37 TYR A N 4
ATOM 6275 C CA . TYR A 1 37 ? 78.510 -2.176 1.298 1.00 0.00 37 TYR A CA 4
ATOM 6276 C C . TYR A 1 37 ? 78.784 -3.674 1.146 1.00 0.00 37 TYR A C 4
ATOM 6277 O O . TYR A 1 37 ? 77.851 -4.473 1.064 1.00 0.00 37 TYR A O 4
ATOM 6295 N N . VAL A 1 38 ? 80.057 -4.054 1.119 1.00 0.00 38 VAL A N 4
ATOM 6296 C CA . VAL A 1 38 ? 80.427 -5.449 0.878 1.00 0.00 38 VAL A CA 4
ATOM 6297 C C . VAL A 1 38 ? 80.219 -6.327 2.114 1.00 0.00 38 VAL A C 4
ATOM 6298 O O . VAL A 1 38 ? 80.552 -7.513 2.104 1.00 0.00 38 VAL A O 4
ATOM 6311 N N . GLY A 1 39 ? 79.663 -5.748 3.173 1.00 0.00 39 GLY A N 4
ATOM 6312 C CA . GLY A 1 39 ? 79.332 -6.528 4.351 1.00 0.00 39 GLY A CA 4
ATOM 6313 C C . GLY A 1 39 ? 80.280 -6.289 5.507 1.00 0.00 39 GLY A C 4
ATOM 6314 O O . GLY A 1 39 ? 80.110 -6.874 6.578 1.00 0.00 39 GLY A O 4
ATOM 6318 N N . GLU A 1 40 ? 81.269 -5.426 5.289 1.00 0.00 40 GLU A N 4
ATOM 6319 C CA . GLU A 1 40 ? 82.268 -5.095 6.305 1.00 0.00 40 GLU A CA 4
ATOM 6320 C C . GLU A 1 40 ? 83.039 -6.344 6.754 1.00 0.00 40 GLU A C 4
ATOM 6321 O O . GLU A 1 40 ? 82.784 -6.896 7.827 1.00 0.00 40 GLU A O 4
ATOM 6333 N N . PRO A 1 41 ? 83.965 -6.831 5.911 1.00 0.00 41 PRO A N 4
ATOM 6334 C CA . PRO A 1 41 ? 84.813 -7.969 6.242 1.00 0.00 41 PRO A CA 4
ATOM 6335 C C . PRO A 1 41 ? 86.129 -7.537 6.889 1.00 0.00 41 PRO A C 4
ATOM 6336 O O . PRO A 1 41 ? 86.356 -6.345 7.124 1.00 0.00 41 PRO A O 4
ATOM 6347 N N . GLU A 1 42 ? 86.994 -8.505 7.162 1.00 0.00 42 GLU A N 4
ATOM 6348 C CA . GLU A 1 42 ? 88.298 -8.223 7.746 1.00 0.00 42 GLU A CA 4
ATOM 6349 C C . GLU A 1 42 ? 89.219 -7.572 6.722 1.00 0.00 42 GLU A C 4
ATOM 6350 O O . GLU A 1 42 ? 89.287 -7.998 5.568 1.00 0.00 42 GLU A O 4
ATOM 6362 N N . LEU A 1 43 ? 89.923 -6.538 7.151 1.00 0.00 43 LEU A N 4
ATOM 6363 C CA . LEU A 1 43 ? 90.846 -5.830 6.282 1.00 0.00 43 LEU A CA 4
ATOM 6364 C C . LEU A 1 43 ? 92.271 -6.311 6.514 1.00 0.00 43 LEU A C 4
ATOM 6365 O O . LEU A 1 43 ? 92.686 -6.524 7.656 1.00 0.00 43 LEU A O 4
ATOM 6381 N N . LYS A 1 44 ? 93.010 -6.489 5.432 1.00 0.00 44 LYS A N 4
ATOM 6382 C CA . LYS A 1 44 ? 94.388 -6.945 5.511 1.00 0.00 44 LYS A CA 4
ATOM 6383 C C . LYS A 1 44 ? 95.321 -5.877 4.958 1.00 0.00 44 LYS A C 4
ATOM 6384 O O . LYS A 1 44 ? 95.017 -5.241 3.952 1.00 0.00 44 LYS A O 4
ATOM 6403 N N . THR A 1 45 ? 96.440 -5.671 5.624 1.00 0.00 45 THR A N 4
ATOM 6404 C CA . THR A 1 45 ? 97.378 -4.636 5.234 1.00 0.00 45 THR A CA 4
ATOM 6405 C C . THR A 1 45 ? 98.608 -5.226 4.555 1.00 0.00 45 THR A C 4
ATOM 6406 O O . THR A 1 45 ? 99.033 -6.338 4.875 1.00 0.00 45 THR A O 4
ATOM 6417 N N . TYR A 1 46 ? 99.172 -4.485 3.613 1.00 0.00 46 TYR A N 4
ATOM 6418 C CA . TYR A 1 46 ? 100.399 -4.900 2.956 1.00 0.00 46 TYR A CA 4
ATOM 6419 C C . TYR A 1 46 ? 101.408 -3.758 2.999 1.00 0.00 46 TYR A C 4
ATOM 6420 O O . TYR A 1 46 ? 101.028 -2.590 3.121 1.00 0.00 46 TYR A O 4
ATOM 6438 N N . VAL A 1 47 ? 102.682 -4.092 2.904 1.00 0.00 47 VAL A N 4
ATOM 6439 C CA . VAL A 1 47 ? 103.729 -3.092 3.000 1.00 0.00 47 VAL A CA 4
ATOM 6440 C C . VAL A 1 47 ? 104.295 -2.762 1.624 1.00 0.00 47 VAL A C 4
ATOM 6441 O O . VAL A 1 47 ? 105.040 -3.552 1.036 1.00 0.00 47 VAL A O 4
ATOM 6454 N N . ILE A 1 48 ? 103.923 -1.603 1.108 1.00 0.00 48 ILE A N 4
ATOM 6455 C CA . ILE A 1 48 ? 104.468 -1.118 -0.145 1.00 0.00 48 ILE A CA 4
ATOM 6456 C C . ILE A 1 48 ? 105.630 -0.173 0.139 1.00 0.00 48 ILE A C 4
ATOM 6457 O O . ILE A 1 48 ? 105.445 0.980 0.531 1.00 0.00 48 ILE A O 4
ATOM 6473 N N . GLU A 1 49 ? 106.832 -0.691 -0.012 1.00 0.00 49 GLU A N 4
ATOM 6474 C CA . GLU A 1 49 ? 108.028 0.074 0.273 1.00 0.00 49 GLU A CA 4
ATOM 6475 C C . GLU A 1 49 ? 108.423 0.890 -0.946 1.00 0.00 49 GLU A C 4
ATOM 6476 O O . GLU A 1 49 ? 109.097 0.399 -1.853 1.00 0.00 49 GLU A O 4
ATOM 6488 N N . ASP A 1 50 ? 107.961 2.128 -0.971 1.00 0.00 50 ASP A N 4
ATOM 6489 C CA . ASP A 1 50 ? 108.158 3.007 -2.112 1.00 0.00 50 ASP A CA 4
ATOM 6490 C C . ASP A 1 50 ? 109.259 4.012 -1.807 1.00 0.00 50 ASP A C 4
ATOM 6491 O O . ASP A 1 50 ? 109.313 4.569 -0.711 1.00 0.00 50 ASP A O 4
ATOM 6500 N N . GLU A 1 51 ? 110.150 4.224 -2.762 1.00 0.00 51 GLU A N 4
ATOM 6501 C CA . GLU A 1 51 ? 111.284 5.112 -2.557 1.00 0.00 51 GLU A CA 4
ATOM 6502 C C . GLU A 1 51 ? 110.874 6.564 -2.778 1.00 0.00 51 GLU A C 4
ATOM 6503 O O . GLU A 1 51 ? 110.614 6.974 -3.910 1.00 0.00 51 GLU A O 4
ATOM 6515 N N . ILE A 1 52 ? 110.838 7.319 -1.672 1.00 0.00 52 ILE A N 4
ATOM 6516 C CA . ILE A 1 52 ? 110.360 8.709 -1.635 1.00 0.00 52 ILE A CA 4
ATOM 6517 C C . ILE A 1 52 ? 109.177 8.951 -2.573 1.00 0.00 52 ILE A C 4
ATOM 6518 O O . ILE A 1 52 ? 108.050 8.558 -2.268 1.00 0.00 52 ILE A O 4
ATOM 6534 N N . VAL A 1 53 ? 109.436 9.598 -3.700 1.00 0.00 53 VAL A N 4
ATOM 6535 C CA . VAL A 1 53 ? 108.420 9.846 -4.709 1.00 0.00 53 VAL A CA 4
ATOM 6536 C C . VAL A 1 53 ? 109.050 9.850 -6.096 1.00 0.00 53 VAL A C 4
ATOM 6537 O O . VAL A 1 53 ? 109.934 10.657 -6.381 1.00 0.00 53 VAL A O 4
ATOM 6550 N N . GLU A 1 54 ? 108.621 8.929 -6.943 1.00 0.00 54 GLU A N 4
ATOM 6551 C CA . GLU A 1 54 ? 109.064 8.909 -8.327 1.00 0.00 54 GLU A CA 4
ATOM 6552 C C . GLU A 1 54 ? 108.048 9.641 -9.196 1.00 0.00 54 GLU A C 4
ATOM 6553 O O . GLU A 1 54 ? 106.978 9.109 -9.499 1.00 0.00 54 GLU A O 4
ATOM 6565 N N . PRO A 1 55 ? 108.357 10.882 -9.585 1.00 0.00 55 PRO A N 4
ATOM 6566 C CA . PRO A 1 55 ? 107.444 11.722 -10.334 1.00 0.00 55 PRO A CA 4
ATOM 6567 C C . PRO A 1 55 ? 107.629 11.614 -11.844 1.00 0.00 55 PRO A C 4
ATOM 6568 O O . PRO A 1 55 ? 108.701 11.261 -12.335 1.00 0.00 55 PRO A O 4
ATOM 6579 N N . GLY A 1 56 ? 106.567 11.922 -12.569 1.00 0.00 56 GLY A N 4
ATOM 6580 C CA . GLY A 1 56 ? 106.635 11.990 -14.015 1.00 0.00 56 GLY A CA 4
ATOM 6581 C C . GLY A 1 56 ? 105.930 13.223 -14.532 1.00 0.00 56 GLY A C 4
ATOM 6582 O O . GLY A 1 56 ? 105.828 13.441 -15.737 1.00 0.00 56 GLY A O 4
ATOM 6586 N N . GLU A 1 57 ? 105.443 14.036 -13.599 1.00 0.00 57 GLU A N 4
ATOM 6587 C CA . GLU A 1 57 ? 104.801 15.302 -13.929 1.00 0.00 57 GLU A CA 4
ATOM 6588 C C . GLU A 1 57 ? 105.859 16.354 -14.234 1.00 0.00 57 GLU A C 4
ATOM 6589 O O . GLU A 1 57 ? 105.590 17.363 -14.881 1.00 0.00 57 GLU A O 4
ATOM 6601 N N . TYR A 1 58 ? 107.066 16.105 -13.750 1.00 0.00 58 TYR A N 4
ATOM 6602 C CA . TYR A 1 58 ? 108.185 17.007 -13.957 1.00 0.00 58 TYR A CA 4
ATOM 6603 C C . TYR A 1 58 ? 109.379 16.218 -14.463 1.00 0.00 58 TYR A C 4
ATOM 6604 O O . TYR A 1 58 ? 109.553 15.058 -14.091 1.00 0.00 58 TYR A O 4
ATOM 6622 N N . ASP A 1 59 ? 110.189 16.835 -15.309 1.00 0.00 59 ASP A N 4
ATOM 6623 C CA . ASP A 1 59 ? 111.433 16.215 -15.741 1.00 0.00 59 ASP A CA 4
ATOM 6624 C C . ASP A 1 59 ? 112.485 16.421 -14.667 1.00 0.00 59 ASP A C 4
ATOM 6625 O O . ASP A 1 59 ? 112.880 17.554 -14.389 1.00 0.00 59 ASP A O 4
ATOM 6634 N N . PRO A 1 60 ? 112.930 15.329 -14.033 1.00 0.00 60 PRO A N 4
ATOM 6635 C CA . PRO A 1 60 ? 113.825 15.388 -12.876 1.00 0.00 60 PRO A CA 4
ATOM 6636 C C . PRO A 1 60 ? 115.187 15.995 -13.196 1.00 0.00 60 PRO A C 4
ATOM 6637 O O . PRO A 1 60 ? 115.937 15.466 -14.022 1.00 0.00 60 PRO A O 4
ATOM 6648 N N . PRO A 1 61 ? 115.513 17.130 -12.554 1.00 0.00 61 PRO A N 4
ATOM 6649 C CA . PRO A 1 61 ? 116.841 17.729 -12.633 1.00 0.00 61 PRO A CA 4
ATOM 6650 C C . PRO A 1 61 ? 117.839 16.895 -11.845 1.00 0.00 61 PRO A C 4
ATOM 6651 O O . PRO A 1 61 ? 117.865 16.932 -10.613 1.00 0.00 61 PRO A O 4
ATOM 6662 N N . GLU A 1 62 ? 118.639 16.124 -12.559 1.00 0.00 62 GLU A N 4
ATOM 6663 C CA . GLU A 1 62 ? 119.501 15.132 -11.938 1.00 0.00 62 GLU A CA 4
ATOM 6664 C C . GLU A 1 62 ? 120.603 15.752 -11.096 1.00 0.00 62 GLU A C 4
ATOM 6665 O O . GLU A 1 62 ? 121.227 16.744 -11.479 1.00 0.00 62 GLU A O 4
ATOM 6677 N N . MET A 1 63 ? 120.825 15.147 -9.945 1.00 0.00 63 MET A N 4
ATOM 6678 C CA . MET A 1 63 ? 122.008 15.399 -9.151 1.00 0.00 63 MET A CA 4
ATOM 6679 C C . MET A 1 63 ? 122.711 14.072 -8.929 1.00 0.00 63 MET A C 4
ATOM 6680 O O . MET A 1 63 ? 122.067 13.025 -8.927 1.00 0.00 63 MET A O 4
ATOM 6694 N N . LYS A 1 64 ? 124.017 14.107 -8.746 1.00 0.00 64 LYS A N 4
ATOM 6695 C CA . LYS A 1 64 ? 124.807 12.883 -8.718 1.00 0.00 64 LYS A CA 4
ATOM 6696 C C . LYS A 1 64 ? 124.742 12.194 -7.361 1.00 0.00 64 LYS A C 4
ATOM 6697 O O . LYS A 1 64 ? 125.381 11.165 -7.148 1.00 0.00 64 LYS A O 4
ATOM 6716 N N . TYR A 1 65 ? 123.966 12.758 -6.448 1.00 0.00 65 TYR A N 4
ATOM 6717 C CA . TYR A 1 65 ? 123.772 12.155 -5.140 1.00 0.00 65 TYR A CA 4
ATOM 6718 C C . TYR A 1 65 ? 122.300 12.166 -4.758 1.00 0.00 65 TYR A C 4
ATOM 6719 O O . TYR A 1 65 ? 121.909 12.755 -3.750 1.00 0.00 65 TYR A O 4
ATOM 6737 N N . THR A 1 66 ? 121.484 11.527 -5.583 1.00 0.00 66 THR A N 4
ATOM 6738 C CA . THR A 1 66 ? 120.065 11.393 -5.300 1.00 0.00 66 THR A CA 4
ATOM 6739 C C . THR A 1 66 ? 119.856 10.350 -4.203 1.00 0.00 66 THR A C 4
ATOM 6740 O O . THR A 1 66 ? 120.347 9.220 -4.304 1.00 0.00 66 THR A O 4
ATOM 6751 N N . ASN A 1 67 ? 119.144 10.733 -3.153 1.00 0.00 67 ASN A N 4
ATOM 6752 C CA . ASN A 1 67 ? 118.974 9.868 -1.994 1.00 0.00 67 ASN A CA 4
ATOM 6753 C C . ASN A 1 67 ? 117.884 8.836 -2.222 1.00 0.00 67 ASN A C 4
ATOM 6754 O O . ASN A 1 67 ? 116.715 9.178 -2.409 1.00 0.00 67 ASN A O 4
ATOM 6765 N N . VAL A 1 68 ? 118.275 7.570 -2.199 1.00 0.00 68 VAL A N 4
ATOM 6766 C CA . VAL A 1 68 ? 117.328 6.474 -2.334 1.00 0.00 68 VAL A CA 4
ATOM 6767 C C . VAL A 1 68 ? 116.699 6.146 -0.981 1.00 0.00 68 VAL A C 4
ATOM 6768 O O . VAL A 1 68 ? 117.066 5.180 -0.309 1.00 0.00 68 VAL A O 4
ATOM 6781 N N . LYS A 1 69 ? 115.761 6.986 -0.574 1.00 0.00 69 LYS A N 4
ATOM 6782 C CA . LYS A 1 69 ? 115.112 6.840 0.719 1.00 0.00 69 LYS A CA 4
ATOM 6783 C C . LYS A 1 69 ? 113.847 6.004 0.572 1.00 0.00 69 LYS A C 4
ATOM 6784 O O . LYS A 1 69 ? 112.848 6.458 0.019 1.00 0.00 69 LYS A O 4
ATOM 6803 N N . LYS A 1 70 ? 113.909 4.779 1.065 1.00 0.00 70 LYS A N 4
ATOM 6804 C CA . LYS A 1 70 ? 112.814 3.835 0.918 1.00 0.00 70 LYS A CA 4
ATOM 6805 C C . LYS A 1 70 ? 111.813 3.995 2.054 1.00 0.00 70 LYS A C 4
ATOM 6806 O O . LYS A 1 70 ? 112.162 3.857 3.226 1.00 0.00 70 LYS A O 4
ATOM 6825 N N . VAL A 1 71 ? 110.574 4.298 1.704 1.00 0.00 71 VAL A N 4
ATOM 6826 C CA . VAL A 1 71 ? 109.528 4.497 2.693 1.00 0.00 71 VAL A CA 4
ATOM 6827 C C . VAL A 1 71 ? 108.600 3.290 2.736 1.00 0.00 71 VAL A C 4
ATOM 6828 O O . VAL A 1 71 ? 107.924 2.979 1.755 1.00 0.00 71 VAL A O 4
ATOM 6841 N N . LYS A 1 72 ? 108.586 2.601 3.866 1.00 0.00 72 LYS A N 4
ATOM 6842 C CA . LYS A 1 72 ? 107.707 1.457 4.045 1.00 0.00 72 LYS A CA 4
ATOM 6843 C C . LYS A 1 72 ? 106.281 1.934 4.309 1.00 0.00 72 LYS A C 4
ATOM 6844 O O . LYS A 1 72 ? 105.916 2.238 5.446 1.00 0.00 72 LYS A O 4
ATOM 6863 N N . ILE A 1 73 ? 105.493 2.031 3.248 1.00 0.00 73 ILE A N 4
ATOM 6864 C CA . ILE A 1 73 ? 104.123 2.505 3.359 1.00 0.00 73 ILE A CA 4
ATOM 6865 C C . ILE A 1 73 ? 103.176 1.335 3.583 1.00 0.00 73 ILE A C 4
ATOM 6866 O O . ILE A 1 73 ? 103.212 0.343 2.860 1.00 0.00 73 ILE A O 4
ATOM 6882 N N . LYS A 1 74 ? 102.335 1.450 4.592 1.00 0.00 74 LYS A N 4
ATOM 6883 C CA . LYS A 1 74 ? 101.403 0.391 4.925 1.00 0.00 74 LYS A CA 4
ATOM 6884 C C . LYS A 1 74 ? 100.001 0.751 4.443 1.00 0.00 74 LYS A C 4
ATOM 6885 O O . LYS A 1 74 ? 99.380 1.688 4.949 1.00 0.00 74 LYS A O 4
ATOM 6904 N N . LYS A 1 75 ? 99.520 0.024 3.444 1.00 0.00 75 LYS A N 4
ATOM 6905 C CA . LYS A 1 75 ? 98.191 0.258 2.897 1.00 0.00 75 LYS A CA 4
ATOM 6906 C C . LYS A 1 75 ? 97.304 -0.950 3.161 1.00 0.00 75 LYS A C 4
ATOM 6907 O O . LYS A 1 75 ? 97.798 -2.011 3.547 1.00 0.00 75 LYS A O 4
ATOM 6926 N N . VAL A 1 76 ? 96.005 -0.795 2.962 1.00 0.00 76 VAL A N 4
ATOM 6927 C CA . VAL A 1 76 ? 95.053 -1.826 3.346 1.00 0.00 76 VAL A CA 4
ATOM 6928 C C . VAL A 1 76 ? 94.206 -2.269 2.154 1.00 0.00 76 VAL A C 4
ATOM 6929 O O . VAL A 1 76 ? 93.929 -1.480 1.249 1.00 0.00 76 VAL A O 4
ATOM 6942 N N . TYR A 1 77 ? 93.819 -3.536 2.155 1.00 0.00 77 TYR A N 4
ATOM 6943 C CA . TYR A 1 77 ? 92.980 -4.092 1.107 1.00 0.00 77 TYR A CA 4
ATOM 6944 C C . TYR A 1 77 ? 92.040 -5.143 1.689 1.00 0.00 77 TYR A C 4
ATOM 6945 O O . TYR A 1 77 ? 92.250 -5.624 2.806 1.00 0.00 77 TYR A O 4
ATOM 6963 N N . PHE A 1 78 ? 91.007 -5.494 0.941 1.00 0.00 78 PHE A N 4
ATOM 6964 C CA . PHE A 1 78 ? 90.178 -6.634 1.296 1.00 0.00 78 PHE A CA 4
ATOM 6965 C C . PHE A 1 78 ? 90.056 -7.562 0.097 1.00 0.00 78 PHE A C 4
ATOM 6966 O O . PHE A 1 78 ? 90.219 -7.133 -1.050 1.00 0.00 78 PHE A O 4
ATOM 6983 N N . GLU A 1 79 ? 89.789 -8.827 0.365 1.00 0.00 79 GLU A N 4
ATOM 6984 C CA . GLU A 1 79 ? 89.738 -9.834 -0.681 1.00 0.00 79 GLU A CA 4
ATOM 6985 C C . GLU A 1 79 ? 88.293 -10.161 -1.030 1.00 0.00 79 GLU A C 4
ATOM 6986 O O . GLU A 1 79 ? 87.449 -10.288 -0.145 1.00 0.00 79 GLU A O 4
ATOM 6998 N N . THR A 1 80 ? 88.007 -10.279 -2.315 1.00 0.00 80 THR A N 4
ATOM 6999 C CA . THR A 1 80 ? 86.684 -10.675 -2.756 1.00 0.00 80 THR A CA 4
ATOM 7000 C C . THR A 1 80 ? 86.611 -12.190 -2.884 1.00 0.00 80 THR A C 4
ATOM 7001 O O . THR A 1 80 ? 87.635 -12.876 -2.839 1.00 0.00 80 THR A O 4
ATOM 7012 N N . LEU A 1 81 ? 85.406 -12.712 -3.061 1.00 0.00 81 LEU A N 4
ATOM 7013 C CA . LEU A 1 81 ? 85.224 -14.137 -3.306 1.00 0.00 81 LEU A CA 4
ATOM 7014 C C . LEU A 1 81 ? 85.443 -14.435 -4.787 1.00 0.00 81 LEU A C 4
ATOM 7015 O O . LEU A 1 81 ? 85.028 -15.471 -5.298 1.00 0.00 81 LEU A O 4
ATOM 7031 N N . ASP A 1 82 ? 86.111 -13.510 -5.463 1.00 0.00 82 ASP A N 4
ATOM 7032 C CA . ASP A 1 82 ? 86.354 -13.618 -6.893 1.00 0.00 82 ASP A CA 4
ATOM 7033 C C . ASP A 1 82 ? 87.852 -13.469 -7.179 1.00 0.00 82 ASP A C 4
ATOM 7034 O O . ASP A 1 82 ? 88.275 -13.338 -8.326 1.00 0.00 82 ASP A O 4
ATOM 7043 N N . ASN A 1 83 ? 88.642 -13.497 -6.102 1.00 0.00 83 ASN A N 4
ATOM 7044 C CA . ASN A 1 83 ? 90.113 -13.499 -6.176 1.00 0.00 83 ASN A CA 4
ATOM 7045 C C . ASN A 1 83 ? 90.674 -12.123 -6.560 1.00 0.00 83 ASN A C 4
ATOM 7046 O O . ASN A 1 83 ? 91.824 -12.002 -6.984 1.00 0.00 83 ASN A O 4
ATOM 7057 N N . VAL A 1 84 ? 89.879 -11.083 -6.382 1.00 0.00 84 VAL A N 4
ATOM 7058 C CA . VAL A 1 84 ? 90.336 -9.731 -6.668 1.00 0.00 84 VAL A CA 4
ATOM 7059 C C . VAL A 1 84 ? 90.513 -8.944 -5.373 1.00 0.00 84 VAL A C 4
ATOM 7060 O O . VAL A 1 84 ? 89.691 -9.034 -4.460 1.00 0.00 84 VAL A O 4
ATOM 7073 N N . ARG A 1 85 ? 91.604 -8.194 -5.287 1.00 0.00 85 ARG A N 4
ATOM 7074 C CA . ARG A 1 85 ? 91.904 -7.419 -4.094 1.00 0.00 85 ARG A CA 4
ATOM 7075 C C . ARG A 1 85 ? 91.564 -5.953 -4.313 1.00 0.00 85 ARG A C 4
ATOM 7076 O O . ARG A 1 85 ? 92.008 -5.346 -5.287 1.00 0.00 85 ARG A O 4
ATOM 7097 N N . VAL A 1 86 ? 90.771 -5.391 -3.418 1.00 0.00 86 VAL A N 4
ATOM 7098 C CA . VAL A 1 86 ? 90.465 -3.969 -3.462 1.00 0.00 86 VAL A CA 4
ATOM 7099 C C . VAL A 1 86 ? 91.358 -3.232 -2.474 1.00 0.00 86 VAL A C 4
ATOM 7100 O O . VAL A 1 86 ? 91.251 -3.429 -1.266 1.00 0.00 86 VAL A O 4
ATOM 7113 N N . VAL A 1 87 ? 92.241 -2.395 -3.001 1.00 0.00 87 VAL A N 4
ATOM 7114 C CA . VAL A 1 87 ? 93.290 -1.769 -2.202 1.00 0.00 87 VAL A CA 4
ATOM 7115 C C . VAL A 1 87 ? 93.047 -0.268 -2.052 1.00 0.00 87 VAL A C 4
ATOM 7116 O O . VAL A 1 87 ? 92.512 0.376 -2.958 1.00 0.00 87 VAL A O 4
ATOM 7129 N N . THR A 1 88 ? 93.443 0.280 -0.907 1.00 0.00 88 THR A N 4
ATOM 7130 C CA . THR A 1 88 ? 93.343 1.708 -0.665 1.00 0.00 88 THR A CA 4
ATOM 7131 C C . THR A 1 88 ? 94.416 2.142 0.338 1.00 0.00 88 THR A C 4
ATOM 7132 O O . THR A 1 88 ? 95.215 1.319 0.792 1.00 0.00 88 THR A O 4
ATOM 7143 N N . ASP A 1 89 ? 94.435 3.423 0.683 1.00 0.00 89 ASP A N 4
ATOM 7144 C CA . ASP A 1 89 ? 95.432 3.938 1.614 1.00 0.00 89 ASP A CA 4
ATOM 7145 C C . ASP A 1 89 ? 94.968 3.768 3.056 1.00 0.00 89 ASP A C 4
ATOM 7146 O O . ASP A 1 89 ? 93.917 4.275 3.447 1.00 0.00 89 ASP A O 4
ATOM 7155 N N . TYR A 1 90 ? 95.769 3.059 3.839 1.00 0.00 90 TYR A N 4
ATOM 7156 C CA . TYR A 1 90 ? 95.426 2.734 5.220 1.00 0.00 90 TYR A CA 4
ATOM 7157 C C . TYR A 1 90 ? 95.555 3.956 6.125 1.00 0.00 90 TYR A C 4
ATOM 7158 O O . TYR A 1 90 ? 94.909 4.032 7.169 1.00 0.00 90 TYR A O 4
ATOM 7176 N N . SER A 1 91 ? 96.368 4.916 5.721 1.00 0.00 91 SER A N 4
ATOM 7177 C CA . SER A 1 91 ? 96.551 6.127 6.504 1.00 0.00 91 SER A CA 4
ATOM 7178 C C . SER A 1 91 ? 95.307 7.010 6.426 1.00 0.00 91 SER A C 4
ATOM 7179 O O . SER A 1 91 ? 94.746 7.404 7.451 1.00 0.00 91 SER A O 4
ATOM 7187 N N . GLU A 1 92 ? 94.861 7.298 5.208 1.00 0.00 92 GLU A N 4
ATOM 7188 C CA . GLU A 1 92 ? 93.679 8.126 5.007 1.00 0.00 92 GLU A CA 4
ATOM 7189 C C . GLU A 1 92 ? 92.409 7.389 5.404 1.00 0.00 92 GLU A C 4
ATOM 7190 O O . GLU A 1 92 ? 91.421 8.010 5.794 1.00 0.00 92 GLU A O 4
ATOM 7202 N N . PHE A 1 93 ? 92.431 6.065 5.309 1.00 0.00 93 PHE A N 4
ATOM 7203 C CA . PHE A 1 93 ? 91.302 5.267 5.762 1.00 0.00 93 PHE A CA 4
ATOM 7204 C C . PHE A 1 93 ? 91.156 5.398 7.275 1.00 0.00 93 PHE A C 4
ATOM 7205 O O . PHE A 1 93 ? 90.052 5.562 7.792 1.00 0.00 93 PHE A O 4
ATOM 7222 N N . GLN A 1 94 ? 92.287 5.347 7.973 1.00 0.00 94 GLN A N 4
ATOM 7223 C CA . GLN A 1 94 ? 92.311 5.555 9.417 1.00 0.00 94 GLN A CA 4
ATOM 7224 C C . GLN A 1 94 ? 91.854 6.967 9.765 1.00 0.00 94 GLN A C 4
ATOM 7225 O O . GLN A 1 94 ? 91.200 7.181 10.784 1.00 0.00 94 GLN A O 4
ATOM 7239 N N . LYS A 1 95 ? 92.204 7.922 8.908 1.00 0.00 95 LYS A N 4
ATOM 7240 C CA . LYS A 1 95 ? 91.757 9.302 9.064 1.00 0.00 95 LYS A CA 4
ATOM 7241 C C . LYS A 1 95 ? 90.230 9.362 9.114 1.00 0.00 95 LYS A C 4
ATOM 7242 O O . LYS A 1 95 ? 89.654 10.039 9.963 1.00 0.00 95 LYS A O 4
ATOM 7261 N N . ILE A 1 96 ? 89.584 8.628 8.215 1.00 0.00 96 ILE A N 4
ATOM 7262 C CA . ILE A 1 96 ? 88.128 8.582 8.161 1.00 0.00 96 ILE A CA 4
ATOM 7263 C C . ILE A 1 96 ? 87.560 7.849 9.376 1.00 0.00 96 ILE A C 4
ATOM 7264 O O . ILE A 1 96 ? 86.546 8.262 9.946 1.00 0.00 96 ILE A O 4
ATOM 7280 N N . LEU A 1 97 ? 88.223 6.768 9.771 1.00 0.00 97 LEU A N 4
ATOM 7281 C CA . LEU A 1 97 ? 87.820 6.014 10.952 1.00 0.00 97 LEU A CA 4
ATOM 7282 C C . LEU A 1 97 ? 87.837 6.908 12.184 1.00 0.00 97 LEU A C 4
ATOM 7283 O O . LEU A 1 97 ? 86.852 6.991 12.917 1.00 0.00 97 LEU A O 4
ATOM 7299 N N . LYS A 1 98 ? 88.955 7.599 12.385 1.00 0.00 98 LYS A N 4
ATOM 7300 C CA . LYS A 1 98 ? 89.129 8.467 13.542 1.00 0.00 98 LYS A CA 4
ATOM 7301 C C . LYS A 1 98 ? 88.244 9.707 13.440 1.00 0.00 98 LYS A C 4
ATOM 7302 O O . LYS A 1 98 ? 87.884 10.305 14.456 1.00 0.00 98 LYS A O 4
ATOM 7321 N N . LYS A 1 99 ? 87.900 10.083 12.213 1.00 0.00 99 LYS A N 4
ATOM 7322 C CA . LYS A 1 99 ? 86.972 11.182 11.966 1.00 0.00 99 LYS A CA 4
ATOM 7323 C C . LYS A 1 99 ? 85.619 10.896 12.610 1.00 0.00 99 LYS A C 4
ATOM 7324 O O . LYS A 1 99 ? 85.096 11.708 13.378 1.00 0.00 99 LYS A O 4
ATOM 7343 N N . ARG A 1 100 ? 85.061 9.737 12.292 1.00 0.00 100 ARG A N 4
ATOM 7344 C CA . ARG A 1 100 ? 83.768 9.334 12.832 1.00 0.00 100 ARG A CA 4
ATOM 7345 C C . ARG A 1 100 ? 83.905 8.846 14.272 1.00 0.00 100 ARG A C 4
ATOM 7346 O O . ARG A 1 100 ? 83.048 9.113 15.115 1.00 0.00 100 ARG A O 4
ATOM 7367 N N . GLY A 1 101 ? 84.989 8.141 14.548 1.00 0.00 101 GLY A N 4
ATOM 7368 C CA . GLY A 1 101 ? 85.184 7.568 15.863 1.00 0.00 101 GLY A CA 4
ATOM 7369 C C . GLY A 1 101 ? 85.098 6.058 15.832 1.00 0.00 101 GLY A C 4
ATOM 7370 O O . GLY A 1 101 ? 84.923 5.413 16.866 1.00 0.00 101 GLY A O 4
ATOM 7374 N N . THR A 1 102 ? 85.218 5.496 14.638 1.00 0.00 102 THR A N 4
ATOM 7375 C CA . THR A 1 102 ? 85.171 4.057 14.454 1.00 0.00 102 THR A CA 4
ATOM 7376 C C . THR A 1 102 ? 86.437 3.407 15.012 1.00 0.00 102 THR A C 4
ATOM 7377 O O . THR A 1 102 ? 87.549 3.892 14.785 1.00 0.00 102 THR A O 4
ATOM 7388 N N . LYS A 1 103 ? 86.258 2.326 15.759 1.00 0.00 103 LYS A N 4
ATOM 7389 C CA . LYS A 1 103 ? 87.377 1.598 16.333 1.00 0.00 103 LYS A CA 4
ATOM 7390 C C . LYS A 1 103 ? 87.287 0.123 15.963 1.00 0.00 103 LYS A C 4
ATOM 7391 O O . LYS A 1 103 ? 86.271 -0.329 15.436 1.00 0.00 103 LYS A O 4
ATOM 7410 N N . LEU A 1 104 ? 88.350 -0.620 16.244 1.00 0.00 104 LEU A N 4
ATOM 7411 C CA . LEU A 1 104 ? 88.406 -2.040 15.916 1.00 0.00 104 LEU A CA 4
ATOM 7412 C C . LEU A 1 104 ? 87.636 -2.853 16.952 1.00 0.00 104 LEU A C 4
ATOM 7413 O O . LEU A 1 104 ? 87.248 -3.996 16.707 1.00 0.00 104 LEU A O 4
ATOM 7429 N N . GLU A 1 105 ? 87.419 -2.249 18.112 1.00 0.00 105 GLU A N 4
ATOM 7430 C CA . GLU A 1 105 ? 86.683 -2.899 19.184 1.00 0.00 105 GLU A CA 4
ATOM 7431 C C . GLU A 1 105 ? 85.197 -2.958 18.865 1.00 0.00 105 GLU A C 4
ATOM 7432 O O . GLU A 1 105 ? 84.594 -1.955 18.482 1.00 0.00 105 GLU A O 4
ATOM 7444 N N . HIS A 1 106 ? 84.613 -4.133 19.025 1.00 0.00 106 HIS A N 4
ATOM 7445 C CA . HIS A 1 106 ? 83.170 -4.284 18.914 1.00 0.00 106 HIS A CA 4
ATOM 7446 C C . HIS A 1 106 ? 82.608 -4.590 20.295 1.00 0.00 106 HIS A C 4
ATOM 7447 O O . HIS A 1 106 ? 82.762 -5.699 20.805 1.00 0.00 106 HIS A O 4
ATOM 7462 N N . HIS A 1 107 ? 81.994 -3.592 20.914 1.00 0.00 107 HIS A N 4
ATOM 7463 C CA . HIS A 1 107 ? 81.548 -3.715 22.299 1.00 0.00 107 HIS A CA 4
ATOM 7464 C C . HIS A 1 107 ? 80.077 -4.089 22.383 1.00 0.00 107 HIS A C 4
ATOM 7465 O O . HIS A 1 107 ? 79.239 -3.521 21.685 1.00 0.00 107 HIS A O 4
ATOM 7480 N N . HIS A 1 108 ? 79.773 -5.051 23.243 1.00 0.00 108 HIS A N 4
ATOM 7481 C CA . HIS A 1 108 ? 78.401 -5.484 23.466 1.00 0.00 108 HIS A CA 4
ATOM 7482 C C . HIS A 1 108 ? 78.167 -5.740 24.948 1.00 0.00 108 HIS A C 4
ATOM 7483 O O . HIS A 1 108 ? 78.579 -6.769 25.483 1.00 0.00 108 HIS A O 4
ATOM 7498 N N . HIS A 1 109 ? 77.536 -4.787 25.612 1.00 0.00 109 HIS A N 4
ATOM 7499 C CA . HIS A 1 109 ? 77.202 -4.935 27.022 1.00 0.00 109 HIS A CA 4
ATOM 7500 C C . HIS A 1 109 ? 75.727 -5.270 27.176 1.00 0.00 109 HIS A C 4
ATOM 7501 O O . HIS A 1 109 ? 74.901 -4.858 26.358 1.00 0.00 109 HIS A O 4
ATOM 7516 N N . HIS A 1 110 ? 75.401 -6.023 28.211 1.00 0.00 110 HIS A N 4
ATOM 7517 C CA . HIS A 1 110 ? 74.029 -6.455 28.442 1.00 0.00 110 HIS A CA 4
ATOM 7518 C C . HIS A 1 110 ? 73.456 -5.798 29.687 1.00 0.00 110 HIS A C 4
ATOM 7519 O O . HIS A 1 110 ? 74.182 -5.180 30.464 1.00 0.00 110 HIS A O 4
ATOM 7534 N N . HIS A 1 111 ? 72.152 -5.922 29.862 1.00 0.00 111 HIS A N 4
ATOM 7535 C CA . HIS A 1 111 ? 71.483 -5.406 31.043 1.00 0.00 111 HIS A CA 4
ATOM 7536 C C . HIS A 1 111 ? 71.136 -6.559 31.979 1.00 0.00 111 HIS A C 4
ATOM 7537 O O . HIS A 1 111 ? 70.129 -7.249 31.725 1.00 0.00 111 HIS A O 4
ATOM 7553 N N . MET A 1 1 ? 78.248 -11.363 -2.736 1.00 0.00 1 MET A N 5
ATOM 7554 C CA . MET A 1 1 ? 78.626 -10.499 -3.876 1.00 0.00 1 MET A CA 5
ATOM 7555 C C . MET A 1 1 ? 80.030 -10.844 -4.365 1.00 0.00 1 MET A C 5
ATOM 7556 O O . MET A 1 1 ? 80.939 -11.071 -3.568 1.00 0.00 1 MET A O 5
ATOM 7572 N N . ASN A 1 2 ? 80.194 -10.912 -5.672 1.00 0.00 2 ASN A N 5
ATOM 7573 C CA . ASN A 1 2 ? 81.513 -11.080 -6.266 1.00 0.00 2 ASN A CA 5
ATOM 7574 C C . ASN A 1 2 ? 82.088 -9.718 -6.624 1.00 0.00 2 ASN A C 5
ATOM 7575 O O . ASN A 1 2 ? 81.427 -8.695 -6.430 1.00 0.00 2 ASN A O 5
ATOM 7586 N N . SER A 1 3 ? 83.309 -9.697 -7.142 1.00 0.00 3 SER A N 5
ATOM 7587 C CA . SER A 1 3 ? 83.973 -8.440 -7.471 1.00 0.00 3 SER A CA 5
ATOM 7588 C C . SER A 1 3 ? 83.211 -7.683 -8.554 1.00 0.00 3 SER A C 5
ATOM 7589 O O . SER A 1 3 ? 83.183 -6.453 -8.560 1.00 0.00 3 SER A O 5
ATOM 7597 N N . GLU A 1 4 ? 82.586 -8.437 -9.456 1.00 0.00 4 GLU A N 5
ATOM 7598 C CA . GLU A 1 4 ? 81.846 -7.869 -10.575 1.00 0.00 4 GLU A CA 5
ATOM 7599 C C . GLU A 1 4 ? 80.759 -6.913 -10.084 1.00 0.00 4 GLU A C 5
ATOM 7600 O O . GLU A 1 4 ? 80.503 -5.876 -10.699 1.00 0.00 4 GLU A O 5
ATOM 7612 N N . VAL A 1 5 ? 80.148 -7.259 -8.957 1.00 0.00 5 VAL A N 5
ATOM 7613 C CA . VAL A 1 5 ? 79.111 -6.429 -8.355 1.00 0.00 5 VAL A CA 5
ATOM 7614 C C . VAL A 1 5 ? 79.689 -5.089 -7.915 1.00 0.00 5 VAL A C 5
ATOM 7615 O O . VAL A 1 5 ? 79.083 -4.040 -8.126 1.00 0.00 5 VAL A O 5
ATOM 7628 N N . ILE A 1 6 ? 80.877 -5.136 -7.325 1.00 0.00 6 ILE A N 5
ATOM 7629 C CA . ILE A 1 6 ? 81.547 -3.931 -6.854 1.00 0.00 6 ILE A CA 5
ATOM 7630 C C . ILE A 1 6 ? 81.881 -3.017 -8.028 1.00 0.00 6 ILE A C 5
ATOM 7631 O O . ILE A 1 6 ? 81.701 -1.802 -7.950 1.00 0.00 6 ILE A O 5
ATOM 7647 N N . LYS A 1 7 ? 82.342 -3.617 -9.120 1.00 0.00 7 LYS A N 5
ATOM 7648 C CA . LYS A 1 7 ? 82.674 -2.874 -10.333 1.00 0.00 7 LYS A CA 5
ATOM 7649 C C . LYS A 1 7 ? 81.465 -2.087 -10.822 1.00 0.00 7 LYS A C 5
ATOM 7650 O O . LYS A 1 7 ? 81.536 -0.877 -11.040 1.00 0.00 7 LYS A O 5
ATOM 7669 N N . GLU A 1 8 ? 80.350 -2.788 -10.974 1.00 0.00 8 GLU A N 5
ATOM 7670 C CA . GLU A 1 8 ? 79.122 -2.187 -11.467 1.00 0.00 8 GLU A CA 5
ATOM 7671 C C . GLU A 1 8 ? 78.530 -1.218 -10.449 1.00 0.00 8 GLU A C 5
ATOM 7672 O O . GLU A 1 8 ? 77.844 -0.269 -10.819 1.00 0.00 8 GLU A O 5
ATOM 7684 N N . PHE A 1 9 ? 78.792 -1.458 -9.172 1.00 0.00 9 PHE A N 5
ATOM 7685 C CA . PHE A 1 9 ? 78.353 -0.549 -8.119 1.00 0.00 9 PHE A CA 5
ATOM 7686 C C . PHE A 1 9 ? 79.058 0.796 -8.267 1.00 0.00 9 PHE A C 5
ATOM 7687 O O . PHE A 1 9 ? 78.435 1.855 -8.176 1.00 0.00 9 PHE A O 5
ATOM 7704 N N . LEU A 1 10 ? 80.360 0.741 -8.513 1.00 0.00 10 LEU A N 5
ATOM 7705 C CA . LEU A 1 10 ? 81.156 1.941 -8.734 1.00 0.00 10 LEU A CA 5
ATOM 7706 C C . LEU A 1 10 ? 80.701 2.650 -10.002 1.00 0.00 10 LEU A C 5
ATOM 7707 O O . LEU A 1 10 ? 80.570 3.874 -10.033 1.00 0.00 10 LEU A O 5
ATOM 7723 N N . GLU A 1 11 ? 80.453 1.864 -11.040 1.00 0.00 11 GLU A N 5
ATOM 7724 C CA . GLU A 1 11 ? 79.982 2.386 -12.315 1.00 0.00 11 GLU A CA 5
ATOM 7725 C C . GLU A 1 11 ? 78.608 3.035 -12.153 1.00 0.00 11 GLU A C 5
ATOM 7726 O O . GLU A 1 11 ? 78.320 4.072 -12.752 1.00 0.00 11 GLU A O 5
ATOM 7738 N N . ASP A 1 12 ? 77.776 2.423 -11.319 1.00 0.00 12 ASP A N 5
ATOM 7739 C CA . ASP A 1 12 ? 76.435 2.928 -11.040 1.00 0.00 12 ASP A CA 5
ATOM 7740 C C . ASP A 1 12 ? 76.492 4.301 -10.380 1.00 0.00 12 ASP A C 5
ATOM 7741 O O . ASP A 1 12 ? 75.834 5.240 -10.827 1.00 0.00 12 ASP A O 5
ATOM 7750 N N . ILE A 1 13 ? 77.295 4.421 -9.327 1.00 0.00 13 ILE A N 5
ATOM 7751 C CA . ILE A 1 13 ? 77.408 5.681 -8.594 1.00 0.00 13 ILE A CA 5
ATOM 7752 C C . ILE A 1 13 ? 78.304 6.676 -9.331 1.00 0.00 13 ILE A C 5
ATOM 7753 O O . ILE A 1 13 ? 78.426 7.833 -8.927 1.00 0.00 13 ILE A O 5
ATOM 7769 N N . GLY A 1 14 ? 78.938 6.214 -10.404 1.00 0.00 14 GLY A N 5
ATOM 7770 C CA . GLY A 1 14 ? 79.767 7.084 -11.218 1.00 0.00 14 GLY A CA 5
ATOM 7771 C C . GLY A 1 14 ? 81.105 7.385 -10.573 1.00 0.00 14 GLY A C 5
ATOM 7772 O O . GLY A 1 14 ? 81.621 8.497 -10.686 1.00 0.00 14 GLY A O 5
ATOM 7776 N N . GLU A 1 15 ? 81.663 6.400 -9.892 1.00 0.00 15 GLU A N 5
ATOM 7777 C CA . GLU A 1 15 ? 82.954 6.559 -9.238 1.00 0.00 15 GLU A CA 5
ATOM 7778 C C . GLU A 1 15 ? 84.055 6.030 -10.153 1.00 0.00 15 GLU A C 5
ATOM 7779 O O . GLU A 1 15 ? 83.784 5.225 -11.048 1.00 0.00 15 GLU A O 5
ATOM 7791 N N . ASP A 1 16 ? 85.280 6.492 -9.948 1.00 0.00 16 ASP A N 5
ATOM 7792 C CA . ASP A 1 16 ? 86.392 6.094 -10.803 1.00 0.00 16 ASP A CA 5
ATOM 7793 C C . ASP A 1 16 ? 86.822 4.662 -10.512 1.00 0.00 16 ASP A C 5
ATOM 7794 O O . ASP A 1 16 ? 87.160 4.315 -9.379 1.00 0.00 16 ASP A O 5
ATOM 7803 N N . TYR A 1 17 ? 86.795 3.840 -11.547 1.00 0.00 17 TYR A N 5
ATOM 7804 C CA . TYR A 1 17 ? 87.180 2.444 -11.441 1.00 0.00 17 TYR A CA 5
ATOM 7805 C C . TYR A 1 17 ? 88.545 2.231 -12.079 1.00 0.00 17 TYR A C 5
ATOM 7806 O O . TYR A 1 17 ? 88.732 2.509 -13.263 1.00 0.00 17 TYR A O 5
ATOM 7824 N N . ILE A 1 18 ? 89.502 1.766 -11.295 1.00 0.00 18 ILE A N 5
ATOM 7825 C CA . ILE A 1 18 ? 90.808 1.431 -11.833 1.00 0.00 18 ILE A CA 5
ATOM 7826 C C . ILE A 1 18 ? 91.244 0.053 -11.359 1.00 0.00 18 ILE A C 5
ATOM 7827 O O . ILE A 1 18 ? 91.319 -0.218 -10.157 1.00 0.00 18 ILE A O 5
ATOM 7843 N N . GLU A 1 19 ? 91.494 -0.825 -12.309 1.00 0.00 19 GLU A N 5
ATOM 7844 C CA . GLU A 1 19 ? 91.939 -2.163 -11.995 1.00 0.00 19 GLU A CA 5
ATOM 7845 C C . GLU A 1 19 ? 93.404 -2.326 -12.368 1.00 0.00 19 GLU A C 5
ATOM 7846 O O . GLU A 1 19 ? 93.759 -2.374 -13.546 1.00 0.00 19 GLU A O 5
ATOM 7858 N N . LEU A 1 20 ? 94.250 -2.398 -11.360 1.00 0.00 20 LEU A N 5
ATOM 7859 C CA . LEU A 1 20 ? 95.672 -2.580 -11.565 1.00 0.00 20 LEU A CA 5
ATOM 7860 C C . LEU A 1 20 ? 96.005 -4.064 -11.507 1.00 0.00 20 LEU A C 5
ATOM 7861 O O . LEU A 1 20 ? 96.517 -4.558 -10.502 1.00 0.00 20 LEU A O 5
ATOM 7877 N N . GLU A 1 21 ? 95.663 -4.769 -12.583 1.00 0.00 21 GLU A N 5
ATOM 7878 C CA . GLU A 1 21 ? 95.858 -6.213 -12.675 1.00 0.00 21 GLU A CA 5
ATOM 7879 C C . GLU A 1 21 ? 95.096 -6.928 -11.563 1.00 0.00 21 GLU A C 5
ATOM 7880 O O . GLU A 1 21 ? 95.687 -7.419 -10.599 1.00 0.00 21 GLU A O 5
ATOM 7892 N N . ASN A 1 22 ? 93.774 -6.937 -11.699 1.00 0.00 22 ASN A N 5
ATOM 7893 C CA . ASN A 1 22 ? 92.875 -7.604 -10.752 1.00 0.00 22 ASN A CA 5
ATOM 7894 C C . ASN A 1 22 ? 92.855 -6.905 -9.391 1.00 0.00 22 ASN A C 5
ATOM 7895 O O . ASN A 1 22 ? 92.325 -7.448 -8.419 1.00 0.00 22 ASN A O 5
ATOM 7906 N N . GLU A 1 23 ? 93.427 -5.709 -9.319 1.00 0.00 23 GLU A N 5
ATOM 7907 C CA . GLU A 1 23 ? 93.357 -4.913 -8.101 1.00 0.00 23 GLU A CA 5
ATOM 7908 C C . GLU A 1 23 ? 92.565 -3.643 -8.346 1.00 0.00 23 GLU A C 5
ATOM 7909 O O . GLU A 1 23 ? 93.004 -2.765 -9.085 1.00 0.00 23 GLU A O 5
ATOM 7921 N N . ILE A 1 24 ? 91.423 -3.525 -7.708 1.00 0.00 24 ILE A N 5
ATOM 7922 C CA . ILE A 1 24 ? 90.623 -2.324 -7.833 1.00 0.00 24 ILE A CA 5
ATOM 7923 C C . ILE A 1 24 ? 91.088 -1.305 -6.805 1.00 0.00 24 ILE A C 5
ATOM 7924 O O . ILE A 1 24 ? 90.891 -1.492 -5.609 1.00 0.00 24 ILE A O 5
ATOM 7940 N N . HIS A 1 25 ? 91.729 -0.244 -7.263 1.00 0.00 25 HIS A N 5
ATOM 7941 C CA . HIS A 1 25 ? 92.243 0.768 -6.350 1.00 0.00 25 HIS A CA 5
ATOM 7942 C C . HIS A 1 25 ? 91.240 1.906 -6.237 1.00 0.00 25 HIS A C 5
ATOM 7943 O O . HIS A 1 25 ? 91.023 2.647 -7.190 1.00 0.00 25 HIS A O 5
ATOM 7958 N N . LEU A 1 26 ? 90.621 2.037 -5.079 1.00 0.00 26 LEU A N 5
ATOM 7959 C CA . LEU A 1 26 ? 89.507 2.961 -4.928 1.00 0.00 26 LEU A CA 5
ATOM 7960 C C . LEU A 1 26 ? 89.829 4.119 -4.003 1.00 0.00 26 LEU A C 5
ATOM 7961 O O . LEU A 1 26 ? 90.799 4.084 -3.242 1.00 0.00 26 LEU A O 5
ATOM 7977 N N . LYS A 1 27 ? 89.001 5.147 -4.103 1.00 0.00 27 LYS A N 5
ATOM 7978 C CA . LYS A 1 27 ? 89.049 6.294 -3.214 1.00 0.00 27 LYS A CA 5
ATOM 7979 C C . LYS A 1 27 ? 88.758 5.848 -1.783 1.00 0.00 27 LYS A C 5
ATOM 7980 O O . LYS A 1 27 ? 87.774 5.149 -1.550 1.00 0.00 27 LYS A O 5
ATOM 7999 N N . PRO A 1 28 ? 89.606 6.232 -0.814 1.00 0.00 28 PRO A N 5
ATOM 8000 C CA . PRO A 1 28 ? 89.430 5.854 0.599 1.00 0.00 28 PRO A CA 5
ATOM 8001 C C . PRO A 1 28 ? 88.025 6.160 1.116 1.00 0.00 28 PRO A C 5
ATOM 8002 O O . PRO A 1 28 ? 87.436 5.360 1.845 1.00 0.00 28 PRO A O 5
ATOM 8013 N N . GLU A 1 29 ? 87.500 7.319 0.729 1.00 0.00 29 GLU A N 5
ATOM 8014 C CA . GLU A 1 29 ? 86.135 7.713 1.069 1.00 0.00 29 GLU A CA 5
ATOM 8015 C C . GLU A 1 29 ? 85.130 6.641 0.648 1.00 0.00 29 GLU A C 5
ATOM 8016 O O . GLU A 1 29 ? 84.350 6.150 1.466 1.00 0.00 29 GLU A O 5
ATOM 8028 N N . VAL A 1 30 ? 85.171 6.282 -0.628 1.00 0.00 30 VAL A N 5
ATOM 8029 C CA . VAL A 1 30 ? 84.241 5.309 -1.186 1.00 0.00 30 VAL A CA 5
ATOM 8030 C C . VAL A 1 30 ? 84.528 3.915 -0.641 1.00 0.00 30 VAL A C 5
ATOM 8031 O O . VAL A 1 30 ? 83.609 3.170 -0.303 1.00 0.00 30 VAL A O 5
ATOM 8044 N N . PHE A 1 31 ? 85.810 3.586 -0.540 1.00 0.00 31 PHE A N 5
ATOM 8045 C CA . PHE A 1 31 ? 86.252 2.296 -0.019 1.00 0.00 31 PHE A CA 5
ATOM 8046 C C . PHE A 1 31 ? 85.640 2.037 1.354 1.00 0.00 31 PHE A C 5
ATOM 8047 O O . PHE A 1 31 ? 85.191 0.932 1.643 1.00 0.00 31 PHE A O 5
ATOM 8064 N N . TYR A 1 32 ? 85.615 3.075 2.182 1.00 0.00 32 TYR A N 5
ATOM 8065 C CA . TYR A 1 32 ? 85.077 2.981 3.531 1.00 0.00 32 TYR A CA 5
ATOM 8066 C C . TYR A 1 32 ? 83.610 2.549 3.522 1.00 0.00 32 TYR A C 5
ATOM 8067 O O . TYR A 1 32 ? 83.193 1.710 4.324 1.00 0.00 32 TYR A O 5
ATOM 8085 N N . GLU A 1 33 ? 82.832 3.115 2.612 1.00 0.00 33 GLU A N 5
ATOM 8086 C CA . GLU A 1 33 ? 81.411 2.808 2.541 1.00 0.00 33 GLU A CA 5
ATOM 8087 C C . GLU A 1 33 ? 81.173 1.465 1.857 1.00 0.00 33 GLU A C 5
ATOM 8088 O O . GLU A 1 33 ? 80.289 0.707 2.259 1.00 0.00 33 GLU A O 5
ATOM 8100 N N . VAL A 1 34 ? 81.974 1.164 0.840 1.00 0.00 34 VAL A N 5
ATOM 8101 C CA . VAL A 1 34 ? 81.909 -0.139 0.180 1.00 0.00 34 VAL A CA 5
ATOM 8102 C C . VAL A 1 34 ? 82.263 -1.242 1.174 1.00 0.00 34 VAL A C 5
ATOM 8103 O O . VAL A 1 34 ? 81.673 -2.323 1.161 1.00 0.00 34 VAL A O 5
ATOM 8116 N N . TRP A 1 35 ? 83.214 -0.939 2.049 1.00 0.00 35 TRP A N 5
ATOM 8117 C CA . TRP A 1 35 ? 83.618 -1.845 3.115 1.00 0.00 35 TRP A CA 5
ATOM 8118 C C . TRP A 1 35 ? 82.416 -2.240 3.973 1.00 0.00 35 TRP A C 5
ATOM 8119 O O . TRP A 1 35 ? 82.232 -3.413 4.293 1.00 0.00 35 TRP A O 5
ATOM 8140 N N . LYS A 1 36 ? 81.583 -1.265 4.316 1.00 0.00 36 LYS A N 5
ATOM 8141 C CA . LYS A 1 36 ? 80.397 -1.534 5.118 1.00 0.00 36 LYS A CA 5
ATOM 8142 C C . LYS A 1 36 ? 79.328 -2.253 4.303 1.00 0.00 36 LYS A C 5
ATOM 8143 O O . LYS A 1 36 ? 78.570 -3.063 4.839 1.00 0.00 36 LYS A O 5
ATOM 8162 N N . TYR A 1 37 ? 79.281 -1.967 3.008 1.00 0.00 37 TYR A N 5
ATOM 8163 C CA . TYR A 1 37 ? 78.314 -2.599 2.118 1.00 0.00 37 TYR A CA 5
ATOM 8164 C C . TYR A 1 37 ? 78.606 -4.091 1.965 1.00 0.00 37 TYR A C 5
ATOM 8165 O O . TYR A 1 37 ? 77.691 -4.917 1.971 1.00 0.00 37 TYR A O 5
ATOM 8183 N N . VAL A 1 38 ? 79.884 -4.436 1.855 1.00 0.00 38 VAL A N 5
ATOM 8184 C CA . VAL A 1 38 ? 80.280 -5.826 1.641 1.00 0.00 38 VAL A CA 5
ATOM 8185 C C . VAL A 1 38 ? 80.242 -6.638 2.939 1.00 0.00 38 VAL A C 5
ATOM 8186 O O . VAL A 1 38 ? 80.606 -7.813 2.954 1.00 0.00 38 VAL A O 5
ATOM 8199 N N . GLY A 1 39 ? 79.788 -6.015 4.023 1.00 0.00 39 GLY A N 5
ATOM 8200 C CA . GLY A 1 39 ? 79.608 -6.735 5.275 1.00 0.00 39 GLY A CA 5
ATOM 8201 C C . GLY A 1 39 ? 80.710 -6.470 6.281 1.00 0.00 39 GLY A C 5
ATOM 8202 O O . GLY A 1 39 ? 80.723 -7.064 7.359 1.00 0.00 39 GLY A O 5
ATOM 8206 N N . GLU A 1 40 ? 81.624 -5.572 5.928 1.00 0.00 40 GLU A N 5
ATOM 8207 C CA . GLU A 1 40 ? 82.759 -5.214 6.781 1.00 0.00 40 GLU A CA 5
ATOM 8208 C C . GLU A 1 40 ? 83.615 -6.431 7.134 1.00 0.00 40 GLU A C 5
ATOM 8209 O O . GLU A 1 40 ? 83.501 -6.990 8.230 1.00 0.00 40 GLU A O 5
ATOM 8221 N N . PRO A 1 41 ? 84.463 -6.874 6.200 1.00 0.00 41 PRO A N 5
ATOM 8222 C CA . PRO A 1 41 ? 85.435 -7.928 6.455 1.00 0.00 41 PRO A CA 5
ATOM 8223 C C . PRO A 1 41 ? 86.630 -7.382 7.225 1.00 0.00 41 PRO A C 5
ATOM 8224 O O . PRO A 1 41 ? 86.719 -6.174 7.475 1.00 0.00 41 PRO A O 5
ATOM 8235 N N . GLU A 1 42 ? 87.542 -8.254 7.605 1.00 0.00 42 GLU A N 5
ATOM 8236 C CA . GLU A 1 42 ? 88.732 -7.821 8.310 1.00 0.00 42 GLU A CA 5
ATOM 8237 C C . GLU A 1 42 ? 89.764 -7.300 7.323 1.00 0.00 42 GLU A C 5
ATOM 8238 O O . GLU A 1 42 ? 90.016 -7.910 6.281 1.00 0.00 42 GLU A O 5
ATOM 8250 N N . LEU A 1 43 ? 90.334 -6.153 7.651 1.00 0.00 43 LEU A N 5
ATOM 8251 C CA . LEU A 1 43 ? 91.218 -5.440 6.747 1.00 0.00 43 LEU A CA 5
ATOM 8252 C C . LEU A 1 43 ? 92.568 -6.126 6.621 1.00 0.00 43 LEU A C 5
ATOM 8253 O O . LEU A 1 43 ? 93.286 -6.307 7.608 1.00 0.00 43 LEU A O 5
ATOM 8269 N N . LYS A 1 44 ? 92.908 -6.504 5.400 1.00 0.00 44 LYS A N 5
ATOM 8270 C CA . LYS A 1 44 ? 94.199 -7.095 5.116 1.00 0.00 44 LYS A CA 5
ATOM 8271 C C . LYS A 1 44 ? 95.142 -6.016 4.609 1.00 0.00 44 LYS A C 5
ATOM 8272 O O . LYS A 1 44 ? 94.885 -5.382 3.587 1.00 0.00 44 LYS A O 5
ATOM 8291 N N . THR A 1 45 ? 96.216 -5.788 5.335 1.00 0.00 45 THR A N 5
ATOM 8292 C CA . THR A 1 45 ? 97.146 -4.733 4.994 1.00 0.00 45 THR A CA 5
ATOM 8293 C C . THR A 1 45 ? 98.458 -5.306 4.481 1.00 0.00 45 THR A C 5
ATOM 8294 O O . THR A 1 45 ? 98.919 -6.348 4.954 1.00 0.00 45 THR A O 5
ATOM 8305 N N . TYR A 1 46 ? 99.043 -4.635 3.503 1.00 0.00 46 TYR A N 5
ATOM 8306 C CA . TYR A 1 46 ? 100.328 -5.041 2.967 1.00 0.00 46 TYR A CA 5
ATOM 8307 C C . TYR A 1 46 ? 101.296 -3.869 3.011 1.00 0.00 46 TYR A C 5
ATOM 8308 O O . TYR A 1 46 ? 100.945 -2.740 2.655 1.00 0.00 46 TYR A O 5
ATOM 8326 N N . VAL A 1 47 ? 102.500 -4.129 3.485 1.00 0.00 47 VAL A N 5
ATOM 8327 C CA . VAL A 1 47 ? 103.507 -3.090 3.598 1.00 0.00 47 VAL A CA 5
ATOM 8328 C C . VAL A 1 47 ? 104.392 -3.061 2.360 1.00 0.00 47 VAL A C 5
ATOM 8329 O O . VAL A 1 47 ? 104.948 -4.084 1.954 1.00 0.00 47 VAL A O 5
ATOM 8342 N N . ILE A 1 48 ? 104.490 -1.895 1.751 1.00 0.00 48 ILE A N 5
ATOM 8343 C CA . ILE A 1 48 ? 105.390 -1.688 0.632 1.00 0.00 48 ILE A CA 5
ATOM 8344 C C . ILE A 1 48 ? 106.299 -0.507 0.922 1.00 0.00 48 ILE A C 5
ATOM 8345 O O . ILE A 1 48 ? 105.844 0.549 1.357 1.00 0.00 48 ILE A O 5
ATOM 8361 N N . GLU A 1 49 ? 107.584 -0.701 0.722 1.00 0.00 49 GLU A N 5
ATOM 8362 C CA . GLU A 1 49 ? 108.548 0.348 0.981 1.00 0.00 49 GLU A CA 5
ATOM 8363 C C . GLU A 1 49 ? 108.987 0.990 -0.326 1.00 0.00 49 GLU A C 5
ATOM 8364 O O . GLU A 1 49 ? 109.839 0.453 -1.037 1.00 0.00 49 GLU A O 5
ATOM 8376 N N . ASP A 1 50 ? 108.386 2.126 -0.652 1.00 0.00 50 ASP A N 5
ATOM 8377 C CA . ASP A 1 50 ? 108.699 2.802 -1.899 1.00 0.00 50 ASP A CA 5
ATOM 8378 C C . ASP A 1 50 ? 109.793 3.834 -1.670 1.00 0.00 50 ASP A C 5
ATOM 8379 O O . ASP A 1 50 ? 109.982 4.321 -0.553 1.00 0.00 50 ASP A O 5
ATOM 8388 N N . GLU A 1 51 ? 110.528 4.145 -2.722 1.00 0.00 51 GLU A N 5
ATOM 8389 C CA . GLU A 1 51 ? 111.702 4.989 -2.608 1.00 0.00 51 GLU A CA 5
ATOM 8390 C C . GLU A 1 51 ? 111.434 6.388 -3.150 1.00 0.00 51 GLU A C 5
ATOM 8391 O O . GLU A 1 51 ? 111.268 6.577 -4.357 1.00 0.00 51 GLU A O 5
ATOM 8403 N N . ILE A 1 52 ? 111.398 7.368 -2.260 1.00 0.00 52 ILE A N 5
ATOM 8404 C CA . ILE A 1 52 ? 111.207 8.750 -2.666 1.00 0.00 52 ILE A CA 5
ATOM 8405 C C . ILE A 1 52 ? 112.481 9.556 -2.457 1.00 0.00 52 ILE A C 5
ATOM 8406 O O . ILE A 1 52 ? 113.193 9.377 -1.466 1.00 0.00 52 ILE A O 5
ATOM 8422 N N . VAL A 1 53 ? 112.785 10.416 -3.410 1.00 0.00 53 VAL A N 5
ATOM 8423 C CA . VAL A 1 53 ? 113.920 11.313 -3.286 1.00 0.00 53 VAL A CA 5
ATOM 8424 C C . VAL A 1 53 ? 113.449 12.741 -3.029 1.00 0.00 53 VAL A C 5
ATOM 8425 O O . VAL A 1 53 ? 113.064 13.463 -3.950 1.00 0.00 53 VAL A O 5
ATOM 8438 N N . GLU A 1 54 ? 113.448 13.136 -1.768 1.00 0.00 54 GLU A N 5
ATOM 8439 C CA . GLU A 1 54 ? 113.049 14.482 -1.402 1.00 0.00 54 GLU A CA 5
ATOM 8440 C C . GLU A 1 54 ? 114.254 15.411 -1.466 1.00 0.00 54 GLU A C 5
ATOM 8441 O O . GLU A 1 54 ? 115.381 14.998 -1.173 1.00 0.00 54 GLU A O 5
ATOM 8453 N N . PRO A 1 55 ? 114.040 16.665 -1.892 1.00 0.00 55 PRO A N 5
ATOM 8454 C CA . PRO A 1 55 ? 115.110 17.662 -1.995 1.00 0.00 55 PRO A CA 5
ATOM 8455 C C . PRO A 1 55 ? 115.749 17.986 -0.650 1.00 0.00 55 PRO A C 5
ATOM 8456 O O . PRO A 1 55 ? 115.320 17.493 0.400 1.00 0.00 55 PRO A O 5
ATOM 8467 N N . GLY A 1 56 ? 116.752 18.849 -0.681 1.00 0.00 56 GLY A N 5
ATOM 8468 C CA . GLY A 1 56 ? 117.474 19.197 0.520 1.00 0.00 56 GLY A CA 5
ATOM 8469 C C . GLY A 1 56 ? 117.701 20.684 0.620 1.00 0.00 56 GLY A C 5
ATOM 8470 O O . GLY A 1 56 ? 118.793 21.141 0.949 1.00 0.00 56 GLY A O 5
ATOM 8474 N N . GLU A 1 57 ? 116.652 21.437 0.310 1.00 0.00 57 GLU A N 5
ATOM 8475 C CA . GLU A 1 57 ? 116.665 22.885 0.450 1.00 0.00 57 GLU A CA 5
ATOM 8476 C C . GLU A 1 57 ? 116.827 23.236 1.918 1.00 0.00 57 GLU A C 5
ATOM 8477 O O . GLU A 1 57 ? 117.529 24.180 2.285 1.00 0.00 57 GLU A O 5
ATOM 8489 N N . TYR A 1 58 ? 116.156 22.455 2.749 1.00 0.00 58 TYR A N 5
ATOM 8490 C CA . TYR A 1 58 ? 116.251 22.578 4.190 1.00 0.00 58 TYR A CA 5
ATOM 8491 C C . TYR A 1 58 ? 116.741 21.253 4.758 1.00 0.00 58 TYR A C 5
ATOM 8492 O O . TYR A 1 58 ? 116.269 20.189 4.348 1.00 0.00 58 TYR A O 5
ATOM 8510 N N . ASP A 1 59 ? 117.689 21.322 5.677 1.00 0.00 59 ASP A N 5
ATOM 8511 C CA . ASP A 1 59 ? 118.323 20.120 6.211 1.00 0.00 59 ASP A CA 5
ATOM 8512 C C . ASP A 1 59 ? 117.391 19.367 7.155 1.00 0.00 59 ASP A C 5
ATOM 8513 O O . ASP A 1 59 ? 116.880 19.925 8.127 1.00 0.00 59 ASP A O 5
ATOM 8522 N N . PRO A 1 60 ? 117.130 18.087 6.850 1.00 0.00 60 PRO A N 5
ATOM 8523 C CA . PRO A 1 60 ? 116.352 17.205 7.719 1.00 0.00 60 PRO A CA 5
ATOM 8524 C C . PRO A 1 60 ? 117.094 16.886 9.017 1.00 0.00 60 PRO A C 5
ATOM 8525 O O . PRO A 1 60 ? 118.328 16.907 9.055 1.00 0.00 60 PRO A O 5
ATOM 8536 N N . PRO A 1 61 ? 116.351 16.578 10.094 1.00 0.00 61 PRO A N 5
ATOM 8537 C CA . PRO A 1 61 ? 116.931 16.269 11.410 1.00 0.00 61 PRO A CA 5
ATOM 8538 C C . PRO A 1 61 ? 117.749 14.978 11.407 1.00 0.00 61 PRO A C 5
ATOM 8539 O O . PRO A 1 61 ? 118.530 14.720 12.325 1.00 0.00 61 PRO A O 5
ATOM 8550 N N . GLU A 1 62 ? 117.559 14.165 10.377 1.00 0.00 62 GLU A N 5
ATOM 8551 C CA . GLU A 1 62 ? 118.308 12.930 10.234 1.00 0.00 62 GLU A CA 5
ATOM 8552 C C . GLU A 1 62 ? 119.703 13.233 9.697 1.00 0.00 62 GLU A C 5
ATOM 8553 O O . GLU A 1 62 ? 119.855 13.735 8.584 1.00 0.00 62 GLU A O 5
ATOM 8565 N N . MET A 1 63 ? 120.715 12.937 10.501 1.00 0.00 63 MET A N 5
ATOM 8566 C CA . MET A 1 63 ? 122.095 13.227 10.132 1.00 0.00 63 MET A CA 5
ATOM 8567 C C . MET A 1 63 ? 122.664 12.114 9.265 1.00 0.00 63 MET A C 5
ATOM 8568 O O . MET A 1 63 ? 123.699 12.281 8.615 1.00 0.00 63 MET A O 5
ATOM 8582 N N . LYS A 1 64 ? 121.988 10.973 9.262 1.00 0.00 64 LYS A N 5
ATOM 8583 C CA . LYS A 1 64 ? 122.339 9.889 8.363 1.00 0.00 64 LYS A CA 5
ATOM 8584 C C . LYS A 1 64 ? 121.627 10.099 7.033 1.00 0.00 64 LYS A C 5
ATOM 8585 O O . LYS A 1 64 ? 120.652 9.413 6.720 1.00 0.00 64 LYS A O 5
ATOM 8604 N N . TYR A 1 65 ? 122.103 11.081 6.279 1.00 0.00 65 TYR A N 5
ATOM 8605 C CA . TYR A 1 65 ? 121.463 11.484 5.038 1.00 0.00 65 TYR A CA 5
ATOM 8606 C C . TYR A 1 65 ? 121.512 10.375 3.995 1.00 0.00 65 TYR A C 5
ATOM 8607 O O . TYR A 1 65 ? 122.582 9.888 3.629 1.00 0.00 65 TYR A O 5
ATOM 8625 N N . THR A 1 66 ? 120.339 9.967 3.547 1.00 0.00 66 THR A N 5
ATOM 8626 C CA . THR A 1 66 ? 120.218 8.943 2.529 1.00 0.00 66 THR A CA 5
ATOM 8627 C C . THR A 1 66 ? 119.889 9.569 1.179 1.00 0.00 66 THR A C 5
ATOM 8628 O O . THR A 1 66 ? 119.014 10.434 1.095 1.00 0.00 66 THR A O 5
ATOM 8639 N N . ASN A 1 67 ? 120.606 9.147 0.140 1.00 0.00 67 ASN A N 5
ATOM 8640 C CA . ASN A 1 67 ? 120.344 9.611 -1.224 1.00 0.00 67 ASN A CA 5
ATOM 8641 C C . ASN A 1 67 ? 118.883 9.405 -1.587 1.00 0.00 67 ASN A C 5
ATOM 8642 O O . ASN A 1 67 ? 118.200 10.327 -2.029 1.00 0.00 67 ASN A O 5
ATOM 8653 N N . VAL A 1 68 ? 118.407 8.186 -1.390 1.00 0.00 68 VAL A N 5
ATOM 8654 C CA . VAL A 1 68 ? 117.014 7.862 -1.627 1.00 0.00 68 VAL A CA 5
ATOM 8655 C C . VAL A 1 68 ? 116.360 7.458 -0.314 1.00 0.00 68 VAL A C 5
ATOM 8656 O O . VAL A 1 68 ? 116.919 6.658 0.438 1.00 0.00 68 VAL A O 5
ATOM 8669 N N . LYS A 1 69 ? 115.196 8.015 -0.023 1.00 0.00 69 LYS A N 5
ATOM 8670 C CA . LYS A 1 69 ? 114.519 7.710 1.223 1.00 0.00 69 LYS A CA 5
ATOM 8671 C C . LYS A 1 69 ? 113.415 6.687 0.987 1.00 0.00 69 LYS A C 5
ATOM 8672 O O . LYS A 1 69 ? 112.389 6.989 0.382 1.00 0.00 69 LYS A O 5
ATOM 8691 N N . LYS A 1 70 ? 113.650 5.470 1.445 1.00 0.00 70 LYS A N 5
ATOM 8692 C CA . LYS A 1 70 ? 112.672 4.406 1.311 1.00 0.00 70 LYS A CA 5
ATOM 8693 C C . LYS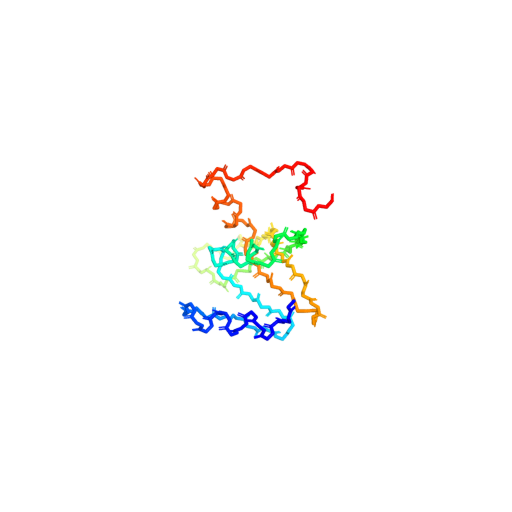 A 1 70 ? 111.683 4.465 2.472 1.00 0.00 70 LYS A C 5
ATOM 8694 O O . LYS A 1 70 ? 112.065 4.313 3.634 1.00 0.00 70 LYS A O 5
ATOM 8713 N N . VAL A 1 71 ? 110.422 4.714 2.151 1.00 0.00 71 VAL A N 5
ATOM 8714 C CA . VAL A 1 71 ? 109.395 4.906 3.162 1.00 0.00 71 VAL A CA 5
ATOM 8715 C C . VAL A 1 71 ? 108.533 3.658 3.307 1.00 0.00 71 VAL A C 5
ATOM 8716 O O . VAL A 1 71 ? 108.102 3.068 2.318 1.00 0.00 71 VAL A O 5
ATOM 8729 N N . LYS A 1 72 ? 108.295 3.261 4.546 1.00 0.00 72 LYS A N 5
ATOM 8730 C CA . LYS A 1 72 ? 107.474 2.098 4.832 1.00 0.00 72 LYS A CA 5
ATOM 8731 C C . LYS A 1 72 ? 106.001 2.489 4.883 1.00 0.00 72 LYS A C 5
ATOM 8732 O O . LYS A 1 72 ? 105.519 2.988 5.903 1.00 0.00 72 LYS A O 5
ATOM 8751 N N . ILE A 1 73 ? 105.292 2.292 3.782 1.00 0.00 73 ILE A N 5
ATOM 8752 C CA . ILE A 1 73 ? 103.875 2.608 3.738 1.00 0.00 73 ILE A CA 5
ATOM 8753 C C . ILE A 1 73 ? 103.040 1.331 3.669 1.00 0.00 73 ILE A C 5
ATOM 8754 O O . ILE A 1 73 ? 103.298 0.435 2.864 1.00 0.00 73 ILE A O 5
ATOM 8770 N N . LYS A 1 74 ? 102.057 1.246 4.545 1.00 0.00 74 LYS A N 5
ATOM 8771 C CA . LYS A 1 74 ? 101.204 0.077 4.633 1.00 0.00 74 LYS A CA 5
ATOM 8772 C C . LYS A 1 74 ? 99.813 0.405 4.111 1.00 0.00 74 LYS A C 5
ATOM 8773 O O . LYS A 1 74 ? 99.116 1.242 4.676 1.00 0.00 74 LYS A O 5
ATOM 8792 N N . LYS A 1 75 ? 99.425 -0.244 3.023 1.00 0.00 75 LYS A N 5
ATOM 8793 C CA . LYS A 1 75 ? 98.121 -0.003 2.423 1.00 0.00 75 LYS A CA 5
ATOM 8794 C C . LYS A 1 75 ? 97.177 -1.151 2.752 1.00 0.00 75 LYS A C 5
ATOM 8795 O O . LYS A 1 75 ? 97.615 -2.201 3.222 1.00 0.00 75 LYS A O 5
ATOM 8814 N N . VAL A 1 76 ? 95.891 -0.957 2.506 1.00 0.00 76 VAL A N 5
ATOM 8815 C CA . VAL A 1 76 ? 94.892 -1.940 2.907 1.00 0.00 76 VAL A CA 5
ATOM 8816 C C . VAL A 1 76 ? 94.080 -2.425 1.710 1.00 0.00 76 VAL A C 5
ATOM 8817 O O . VAL A 1 76 ? 93.846 -1.677 0.758 1.00 0.00 76 VAL A O 5
ATOM 8830 N N . TYR A 1 77 ? 93.677 -3.688 1.757 1.00 0.00 77 TYR A N 5
ATOM 8831 C CA . TYR A 1 77 ? 92.819 -4.257 0.737 1.00 0.00 77 TYR A CA 5
ATOM 8832 C C . TYR A 1 77 ? 91.943 -5.349 1.338 1.00 0.00 77 TYR A C 5
ATOM 8833 O O . TYR A 1 77 ? 92.195 -5.822 2.448 1.00 0.00 77 TYR A O 5
ATOM 8851 N N . PHE A 1 78 ? 90.909 -5.735 0.612 1.00 0.00 78 PHE A N 5
ATOM 8852 C CA . PHE A 1 78 ? 90.133 -6.907 0.970 1.00 0.00 78 PHE A CA 5
ATOM 8853 C C . PHE A 1 78 ? 89.896 -7.747 -0.274 1.00 0.00 78 PHE A C 5
ATOM 8854 O O . PHE A 1 78 ? 89.836 -7.216 -1.386 1.00 0.00 78 PHE A O 5
ATOM 8871 N N . GLU A 1 79 ? 89.795 -9.051 -0.088 1.00 0.00 79 GLU A N 5
ATOM 8872 C CA . GLU A 1 79 ? 89.640 -9.960 -1.207 1.00 0.00 79 GLU A CA 5
ATOM 8873 C C . GLU A 1 79 ? 88.197 -10.414 -1.333 1.00 0.00 79 GLU A C 5
ATOM 8874 O O . GLU A 1 79 ? 87.533 -10.689 -0.334 1.00 0.00 79 GLU A O 5
ATOM 8886 N N . THR A 1 80 ? 87.713 -10.467 -2.561 1.00 0.00 80 THR A N 5
ATOM 8887 C CA . THR A 1 80 ? 86.384 -10.978 -2.832 1.00 0.00 80 THR A CA 5
ATOM 8888 C C . THR A 1 80 ? 86.415 -12.499 -2.920 1.00 0.00 80 THR A C 5
ATOM 8889 O O . THR A 1 80 ? 87.481 -13.109 -2.812 1.00 0.00 80 THR A O 5
ATOM 8900 N N . LEU A 1 81 ? 85.256 -13.110 -3.136 1.00 0.00 81 LEU A N 5
ATOM 8901 C CA . LEU A 1 81 ? 85.161 -14.563 -3.236 1.00 0.00 81 LEU A CA 5
ATOM 8902 C C . LEU A 1 81 ? 85.965 -15.076 -4.427 1.00 0.00 81 LEU A C 5
ATOM 8903 O O . LEU A 1 81 ? 86.441 -16.214 -4.434 1.00 0.00 81 LEU A O 5
ATOM 8919 N N . ASP A 1 82 ? 86.117 -14.222 -5.429 1.00 0.00 82 ASP A N 5
ATOM 8920 C CA . ASP A 1 82 ? 86.861 -14.563 -6.634 1.00 0.00 82 ASP A CA 5
ATOM 8921 C C . ASP A 1 82 ? 88.274 -13.979 -6.581 1.00 0.00 82 ASP A C 5
ATOM 8922 O O . ASP A 1 82 ? 88.969 -13.909 -7.596 1.00 0.00 82 ASP A O 5
ATOM 8931 N N . ASN A 1 83 ? 88.680 -13.561 -5.378 1.00 0.00 83 ASN A N 5
ATOM 8932 C CA . ASN A 1 83 ? 90.058 -13.139 -5.089 1.00 0.00 83 ASN A CA 5
ATOM 8933 C C . ASN A 1 83 ? 90.486 -11.893 -5.862 1.00 0.00 83 ASN A C 5
ATOM 8934 O O . ASN A 1 83 ? 91.654 -11.748 -6.229 1.00 0.00 83 ASN A O 5
ATOM 8945 N N . VAL A 1 84 ? 89.555 -10.983 -6.084 1.00 0.00 84 VAL A N 5
ATOM 8946 C CA . VAL A 1 84 ? 89.908 -9.670 -6.599 1.00 0.00 84 VAL A CA 5
ATOM 8947 C C . VAL A 1 84 ? 90.164 -8.739 -5.424 1.00 0.00 84 VAL A C 5
ATOM 8948 O O . VAL A 1 84 ? 89.358 -8.667 -4.494 1.00 0.00 84 VAL A O 5
ATOM 8961 N N . ARG A 1 85 ? 91.295 -8.053 -5.450 1.00 0.00 85 ARG A N 5
ATOM 8962 C CA . ARG A 1 85 ? 91.716 -7.257 -4.312 1.00 0.00 85 ARG A CA 5
ATOM 8963 C C . ARG A 1 85 ? 91.375 -5.789 -4.506 1.00 0.00 85 ARG A C 5
ATOM 8964 O O . ARG A 1 85 ? 91.894 -5.132 -5.408 1.00 0.00 85 ARG A O 5
ATOM 8985 N N . VAL A 1 86 ? 90.488 -5.289 -3.666 1.00 0.00 86 VAL A N 5
ATOM 8986 C CA . VAL A 1 86 ? 90.156 -3.877 -3.661 1.00 0.00 86 VAL A CA 5
ATOM 8987 C C . VAL A 1 86 ? 91.093 -3.150 -2.705 1.00 0.00 86 VAL A C 5
ATOM 8988 O O . VAL A 1 86 ? 91.049 -3.374 -1.496 1.00 0.00 86 VAL A O 5
ATOM 9001 N N . VAL A 1 87 ? 91.946 -2.299 -3.255 1.00 0.00 87 VAL A N 5
ATOM 9002 C CA . VAL A 1 87 ? 93.014 -1.670 -2.490 1.00 0.00 87 VAL A CA 5
ATOM 9003 C C . VAL A 1 87 ? 92.784 -0.166 -2.367 1.00 0.00 87 VAL A C 5
ATOM 9004 O O . VAL A 1 87 ? 92.213 0.458 -3.264 1.00 0.00 87 VAL A O 5
ATOM 9017 N N . THR A 1 88 ? 93.222 0.409 -1.256 1.00 0.00 88 THR A N 5
ATOM 9018 C CA . THR A 1 88 ? 93.171 1.850 -1.068 1.00 0.00 88 THR A CA 5
ATOM 9019 C C . THR A 1 88 ? 94.285 2.295 -0.121 1.00 0.00 88 THR A C 5
ATOM 9020 O O . THR A 1 88 ? 94.970 1.459 0.482 1.00 0.00 88 THR A O 5
ATOM 9031 N N . ASP A 1 89 ? 94.464 3.606 0.002 1.00 0.00 89 ASP A N 5
ATOM 9032 C CA . ASP A 1 89 ? 95.458 4.163 0.906 1.00 0.00 89 ASP A CA 5
ATOM 9033 C C . ASP A 1 89 ? 95.003 4.014 2.350 1.00 0.00 89 ASP A C 5
ATOM 9034 O O . ASP A 1 89 ? 94.044 4.651 2.785 1.00 0.00 89 ASP A O 5
ATOM 9043 N N . TYR A 1 90 ? 95.702 3.169 3.088 1.00 0.00 90 TYR A N 5
ATOM 9044 C CA . TYR A 1 90 ? 95.347 2.877 4.467 1.00 0.00 90 TYR A CA 5
ATOM 9045 C C . TYR A 1 90 ? 95.668 4.066 5.367 1.00 0.00 90 TYR A C 5
ATOM 9046 O O . TYR A 1 90 ? 95.103 4.204 6.448 1.00 0.00 90 TYR A O 5
ATOM 9064 N N . SER A 1 91 ? 96.560 4.932 4.900 1.00 0.00 91 SER A N 5
ATOM 9065 C CA . SER A 1 91 ? 96.930 6.127 5.643 1.00 0.00 91 SER A CA 5
ATOM 9066 C C . SER A 1 91 ? 95.712 7.037 5.814 1.00 0.00 91 SER A C 5
ATOM 9067 O O . SER A 1 91 ? 95.300 7.352 6.938 1.00 0.00 91 SER A O 5
ATOM 9075 N N . GLU A 1 92 ? 95.127 7.438 4.689 1.00 0.00 92 GLU A N 5
ATOM 9076 C CA . GLU A 1 92 ? 93.938 8.278 4.700 1.00 0.00 92 GLU A CA 5
ATOM 9077 C C . GLU A 1 92 ? 92.750 7.509 5.261 1.00 0.00 92 GLU A C 5
ATOM 9078 O O . GLU A 1 92 ? 91.909 8.074 5.960 1.00 0.00 92 GLU A O 5
ATOM 9090 N N . PHE A 1 93 ? 92.699 6.215 4.969 1.00 0.00 93 PHE A N 5
ATOM 9091 C CA . PHE A 1 93 ? 91.623 5.365 5.459 1.00 0.00 93 PHE A CA 5
ATOM 9092 C C . PHE A 1 93 ? 91.596 5.364 6.988 1.00 0.00 93 PHE A C 5
ATOM 9093 O O . PHE A 1 93 ? 90.538 5.534 7.593 1.00 0.00 93 PHE A O 5
ATOM 9110 N N . GLN A 1 94 ? 92.763 5.193 7.607 1.00 0.00 94 GLN A N 5
ATOM 9111 C CA . GLN A 1 94 ? 92.874 5.252 9.062 1.00 0.00 94 GLN A CA 5
ATOM 9112 C C . GLN A 1 94 ? 92.397 6.598 9.589 1.00 0.00 94 GLN A C 5
ATOM 9113 O O . GLN A 1 94 ? 91.728 6.666 10.619 1.00 0.00 94 GLN A O 5
ATOM 9127 N N . LYS A 1 95 ? 92.741 7.663 8.874 1.00 0.00 95 LYS A N 5
ATOM 9128 C CA . LYS A 1 95 ? 92.341 9.004 9.274 1.00 0.00 95 LYS A CA 5
ATOM 9129 C C . LYS A 1 95 ? 90.820 9.139 9.249 1.00 0.00 95 LYS A C 5
ATOM 9130 O O . LYS A 1 95 ? 90.233 9.753 10.136 1.00 0.00 95 LYS A O 5
ATOM 9149 N N . ILE A 1 96 ? 90.191 8.549 8.239 1.00 0.00 96 ILE A N 5
ATOM 9150 C CA . ILE A 1 96 ? 88.736 8.566 8.122 1.00 0.00 96 ILE A CA 5
ATOM 9151 C C . ILE A 1 96 ? 88.089 7.823 9.294 1.00 0.00 96 ILE A C 5
ATOM 9152 O O . ILE A 1 96 ? 87.099 8.286 9.867 1.00 0.00 96 ILE A O 5
ATOM 9168 N N . LEU A 1 97 ? 88.669 6.680 9.654 1.00 0.00 97 LEU A N 5
ATOM 9169 C CA . LEU A 1 97 ? 88.199 5.901 10.798 1.00 0.00 97 LEU A CA 5
ATOM 9170 C C . LEU A 1 97 ? 88.235 6.738 12.070 1.00 0.00 97 LEU A C 5
ATOM 9171 O O . LEU A 1 97 ? 87.300 6.711 12.873 1.00 0.00 97 LEU A O 5
ATOM 9187 N N . LYS A 1 98 ? 89.323 7.479 12.241 1.00 0.00 98 LYS A N 5
ATOM 9188 C CA . LYS A 1 98 ? 89.489 8.359 13.394 1.00 0.00 98 LYS A CA 5
ATOM 9189 C C . LYS A 1 98 ? 88.538 9.550 13.305 1.00 0.00 98 LYS A C 5
ATOM 9190 O O . LYS A 1 98 ? 87.930 9.948 14.298 1.00 0.00 98 LYS A O 5
ATOM 9209 N N . LYS A 1 99 ? 88.416 10.102 12.104 1.00 0.00 99 LYS A N 5
ATOM 9210 C CA . LYS A 1 99 ? 87.581 11.273 11.853 1.00 0.00 99 LYS A CA 5
ATOM 9211 C C . LYS A 1 99 ? 86.119 11.005 12.194 1.00 0.00 99 LYS A C 5
ATOM 9212 O O . LYS A 1 99 ? 85.476 11.802 12.880 1.00 0.00 99 LYS A O 5
ATOM 9231 N N . ARG A 1 100 ? 85.590 9.893 11.710 1.00 0.00 100 ARG A N 5
ATOM 9232 C CA . ARG A 1 100 ? 84.201 9.551 11.973 1.00 0.00 100 ARG A CA 5
ATOM 9233 C C . ARG A 1 100 ? 84.048 8.979 13.379 1.00 0.00 100 ARG A C 5
ATOM 9234 O O . ARG A 1 100 ? 83.018 9.159 14.029 1.00 0.00 100 ARG A O 5
ATOM 9255 N N . GLY A 1 101 ? 85.090 8.318 13.860 1.00 0.00 101 GLY A N 5
ATOM 9256 C CA . GLY A 1 101 ? 85.047 7.734 15.182 1.00 0.00 101 GLY A CA 5
ATOM 9257 C C . GLY A 1 101 ? 84.363 6.385 15.180 1.00 0.00 101 GLY A C 5
ATOM 9258 O O . GLY A 1 101 ? 83.515 6.106 16.030 1.00 0.00 101 GLY A O 5
ATOM 9262 N N . THR A 1 102 ? 84.721 5.556 14.212 1.00 0.00 102 THR A N 5
ATOM 9263 C CA . THR A 1 102 ? 84.165 4.219 14.107 1.00 0.00 102 THR A CA 5
ATOM 9264 C C . THR A 1 102 ? 84.727 3.325 15.208 1.00 0.00 102 THR A C 5
ATOM 9265 O O . THR A 1 102 ? 84.041 2.439 15.720 1.00 0.00 102 THR A O 5
ATOM 9276 N N . LYS A 1 103 ? 85.971 3.579 15.580 1.00 0.00 103 LYS A N 5
ATOM 9277 C CA . LYS A 1 103 ? 86.598 2.855 16.669 1.00 0.00 103 LYS A CA 5
ATOM 9278 C C . LYS A 1 103 ? 86.725 3.763 17.883 1.00 0.00 103 LYS A C 5
ATOM 9279 O O . LYS A 1 103 ? 86.842 4.981 17.744 1.00 0.00 103 LYS A O 5
ATOM 9298 N N . LEU A 1 104 ? 86.681 3.168 19.063 1.00 0.00 104 LEU A N 5
ATOM 9299 C CA . LEU A 1 104 ? 86.698 3.928 20.306 1.00 0.00 104 LEU A CA 5
ATOM 9300 C C . LEU A 1 104 ? 88.066 4.560 20.542 1.00 0.00 104 LEU A C 5
ATOM 9301 O O . LEU A 1 104 ? 89.098 3.979 20.192 1.00 0.00 104 LEU A O 5
ATOM 9317 N N . GLU A 1 105 ? 88.059 5.754 21.124 1.00 0.00 105 GLU A N 5
ATOM 9318 C CA . GLU A 1 105 ? 89.292 6.467 21.433 1.00 0.00 105 GLU A CA 5
ATOM 9319 C C . GLU A 1 105 ? 90.053 5.758 22.542 1.00 0.00 105 GLU A C 5
ATOM 9320 O O . GLU A 1 105 ? 91.235 5.443 22.406 1.00 0.00 105 GLU A O 5
ATOM 9332 N N . HIS A 1 106 ? 89.361 5.507 23.641 1.00 0.00 106 HIS A N 5
ATOM 9333 C CA . HIS A 1 106 ? 89.976 4.906 24.811 1.00 0.00 106 HIS A CA 5
ATOM 9334 C C . HIS A 1 106 ? 89.576 3.444 24.934 1.00 0.00 106 HIS A C 5
ATOM 9335 O O . HIS A 1 106 ? 88.446 3.064 24.619 1.00 0.00 106 HIS A O 5
ATOM 9350 N N . HIS A 1 107 ? 90.516 2.625 25.371 1.00 0.00 107 HIS A N 5
ATOM 9351 C CA . HIS A 1 107 ? 90.288 1.195 25.477 1.00 0.00 107 HIS A CA 5
ATOM 9352 C C . HIS A 1 107 ? 89.988 0.806 26.915 1.00 0.00 107 HIS A C 5
ATOM 9353 O O . HIS A 1 107 ? 90.671 1.242 27.844 1.00 0.00 107 HIS A O 5
ATOM 9368 N N . HIS A 1 108 ? 88.960 -0.012 27.087 1.00 0.00 108 HIS A N 5
ATOM 9369 C CA . HIS A 1 108 ? 88.575 -0.502 28.404 1.00 0.00 108 HIS A CA 5
ATOM 9370 C C . HIS A 1 108 ? 89.537 -1.595 28.839 1.00 0.00 108 HIS A C 5
ATOM 9371 O O . HIS A 1 108 ? 89.788 -1.791 30.027 1.00 0.00 108 HIS A O 5
ATOM 9386 N N . HIS A 1 109 ? 90.073 -2.305 27.860 1.00 0.00 109 HIS A N 5
ATOM 9387 C CA . HIS A 1 109 ? 91.118 -3.283 28.095 1.00 0.00 109 HIS A CA 5
ATOM 9388 C C . HIS A 1 109 ? 92.273 -3.005 27.144 1.00 0.00 109 HIS A C 5
ATOM 9389 O O . HIS A 1 109 ? 92.066 -2.778 25.953 1.00 0.00 109 HIS A O 5
ATOM 9404 N N . HIS A 1 110 ? 93.484 -3.008 27.669 1.00 0.00 110 HIS A N 5
ATOM 9405 C CA . HIS A 1 110 ? 94.653 -2.679 26.866 1.00 0.00 110 HIS A CA 5
ATOM 9406 C C . HIS A 1 110 ? 95.102 -3.888 26.064 1.00 0.00 110 HIS A C 5
ATOM 9407 O O . HIS A 1 110 ? 95.096 -5.012 26.563 1.00 0.00 110 HIS A O 5
ATOM 9422 N N . HIS A 1 111 ? 95.470 -3.653 24.819 1.00 0.00 111 HIS A N 5
ATOM 9423 C CA . HIS A 1 111 ? 95.989 -4.709 23.968 1.00 0.00 111 HIS A CA 5
ATOM 9424 C C . HIS A 1 111 ? 97.509 -4.672 23.977 1.00 0.00 111 HIS A C 5
ATOM 9425 O O . HIS A 1 111 ? 98.085 -3.864 23.218 1.00 0.00 111 HIS A O 5
ATOM 9441 N N . MET A 1 1 ? 80.959 -11.042 -1.543 1.00 0.00 1 MET A N 6
ATOM 9442 C CA . MET A 1 1 ? 80.518 -10.462 -2.827 1.00 0.00 1 MET A CA 6
ATOM 9443 C C . MET A 1 1 ? 81.551 -10.739 -3.902 1.00 0.00 1 MET A C 6
ATOM 9444 O O . MET A 1 1 ? 82.720 -10.991 -3.602 1.00 0.00 1 MET A O 6
ATOM 9460 N N . ASN A 1 2 ? 81.117 -10.684 -5.149 1.00 0.00 2 ASN A N 6
ATOM 9461 C CA . ASN A 1 2 ? 82.021 -10.830 -6.278 1.00 0.00 2 ASN A CA 6
ATOM 9462 C C . ASN A 1 2 ? 82.400 -9.457 -6.816 1.00 0.00 2 ASN A C 6
ATOM 9463 O O . ASN A 1 2 ? 81.647 -8.492 -6.656 1.00 0.00 2 ASN A O 6
ATOM 9474 N N . SER A 1 3 ? 83.566 -9.371 -7.444 1.00 0.00 3 SER A N 6
ATOM 9475 C CA . SER A 1 3 ? 84.069 -8.104 -7.967 1.00 0.00 3 SER A CA 6
ATOM 9476 C C . SER A 1 3 ? 83.138 -7.514 -9.029 1.00 0.00 3 SER A C 6
ATOM 9477 O O . SER A 1 3 ? 83.087 -6.295 -9.204 1.00 0.00 3 SER A O 6
ATOM 9485 N N . GLU A 1 4 ? 82.405 -8.377 -9.728 1.00 0.00 4 GLU A N 6
ATOM 9486 C CA . GLU A 1 4 ? 81.453 -7.939 -10.744 1.00 0.00 4 GLU A CA 6
ATOM 9487 C C . GLU A 1 4 ? 80.423 -6.990 -10.134 1.00 0.00 4 GLU A C 6
ATOM 9488 O O . GLU A 1 4 ? 80.130 -5.932 -10.689 1.00 0.00 4 GLU A O 6
ATOM 9500 N N . VAL A 1 5 ? 79.903 -7.372 -8.972 1.00 0.00 5 VAL A N 6
ATOM 9501 C CA . VAL A 1 5 ? 78.908 -6.570 -8.270 1.00 0.00 5 VAL A CA 6
ATOM 9502 C C . VAL A 1 5 ? 79.500 -5.221 -7.875 1.00 0.00 5 VAL A C 6
ATOM 9503 O O . VAL A 1 5 ? 78.840 -4.185 -7.970 1.00 0.00 5 VAL A O 6
ATOM 9516 N N . ILE A 1 6 ? 80.757 -5.247 -7.453 1.00 0.00 6 ILE A N 6
ATOM 9517 C CA . ILE A 1 6 ? 81.470 -4.031 -7.089 1.00 0.00 6 ILE A CA 6
ATOM 9518 C C . ILE A 1 6 ? 81.595 -3.110 -8.302 1.00 0.00 6 ILE A C 6
ATOM 9519 O O . ILE A 1 6 ? 81.330 -1.913 -8.212 1.00 0.00 6 ILE A O 6
ATOM 9535 N N . LYS A 1 7 ? 81.975 -3.688 -9.439 1.00 0.00 7 LYS A N 6
ATOM 9536 C CA . LYS A 1 7 ? 82.081 -2.946 -10.694 1.00 0.00 7 LYS A CA 6
ATOM 9537 C C . LYS A 1 7 ? 80.756 -2.281 -11.052 1.00 0.00 7 LYS A C 6
ATOM 9538 O O . LYS A 1 7 ? 80.715 -1.094 -11.378 1.00 0.00 7 LYS A O 6
ATOM 9557 N N . GLU A 1 8 ? 79.680 -3.056 -10.990 1.00 0.00 8 GLU A N 6
ATOM 9558 C CA . GLU A 1 8 ? 78.347 -2.545 -11.291 1.00 0.00 8 GLU A CA 6
ATOM 9559 C C . GLU A 1 8 ? 77.980 -1.398 -10.357 1.00 0.00 8 GLU A C 6
ATOM 9560 O O . GLU A 1 8 ? 77.518 -0.348 -10.804 1.00 0.00 8 GLU A O 6
ATOM 9572 N N . PHE A 1 9 ? 78.208 -1.601 -9.065 1.00 0.00 9 PHE A N 6
ATOM 9573 C CA . PHE A 1 9 ? 77.863 -0.607 -8.052 1.00 0.00 9 PHE A CA 6
ATOM 9574 C C . PHE A 1 9 ? 78.665 0.679 -8.239 1.00 0.00 9 PHE A C 6
ATOM 9575 O O . PHE A 1 9 ? 78.107 1.776 -8.231 1.00 0.00 9 PHE A O 6
ATOM 9592 N N . LEU A 1 10 ? 79.973 0.539 -8.420 1.00 0.00 10 LEU A N 6
ATOM 9593 C CA . LEU A 1 10 ? 80.853 1.694 -8.564 1.00 0.00 10 LEU A CA 6
ATOM 9594 C C . LEU A 1 10 ? 80.492 2.511 -9.798 1.00 0.00 10 LEU A C 6
ATOM 9595 O O . LEU A 1 10 ? 80.365 3.731 -9.730 1.00 0.00 10 LEU A O 6
ATOM 9611 N N . GLU A 1 11 ? 80.301 1.837 -10.920 1.00 0.00 11 GLU A N 6
ATOM 9612 C CA . GLU A 1 11 ? 79.997 2.522 -12.166 1.00 0.00 11 GLU A CA 6
ATOM 9613 C C . GLU A 1 11 ? 78.527 2.937 -12.233 1.00 0.00 11 GLU A C 6
ATOM 9614 O O . GLU A 1 11 ? 78.112 3.633 -13.158 1.00 0.00 11 GLU A O 6
ATOM 9626 N N . ASP A 1 12 ? 77.747 2.514 -11.243 1.00 0.00 12 ASP A N 6
ATOM 9627 C CA . ASP A 1 12 ? 76.365 2.965 -11.115 1.00 0.00 12 ASP A CA 6
ATOM 9628 C C . ASP A 1 12 ? 76.327 4.317 -10.422 1.00 0.00 12 ASP A C 6
ATOM 9629 O O . ASP A 1 12 ? 75.641 5.239 -10.863 1.00 0.00 12 ASP A O 6
ATOM 9638 N N . ILE A 1 13 ? 77.084 4.435 -9.335 1.00 0.00 13 ILE A N 6
ATOM 9639 C CA . ILE A 1 13 ? 77.154 5.683 -8.587 1.00 0.00 13 ILE A CA 6
ATOM 9640 C C . ILE A 1 13 ? 78.053 6.695 -9.296 1.00 0.00 13 ILE A C 6
ATOM 9641 O O . ILE A 1 13 ? 78.078 7.873 -8.943 1.00 0.00 13 ILE A O 6
ATOM 9657 N N . GLY A 1 14 ? 78.799 6.221 -10.288 1.00 0.00 14 GLY A N 6
ATOM 9658 C CA . GLY A 1 14 ? 79.606 7.111 -11.100 1.00 0.00 14 GLY A CA 6
ATOM 9659 C C . GLY A 1 14 ? 81.035 7.227 -10.612 1.00 0.00 14 GLY A C 6
ATOM 9660 O O . GLY A 1 14 ? 81.686 8.251 -10.820 1.00 0.00 14 GLY A O 6
ATOM 9664 N N . GLU A 1 15 ? 81.531 6.178 -9.974 1.00 0.00 15 GLU A N 6
ATOM 9665 C CA . GLU A 1 15 ? 82.884 6.181 -9.442 1.00 0.00 15 GLU A CA 6
ATOM 9666 C C . GLU A 1 15 ? 83.887 5.707 -10.491 1.00 0.00 15 GLU A C 6
ATOM 9667 O O . GLU A 1 15 ? 83.638 4.746 -11.224 1.00 0.00 15 GLU A O 6
ATOM 9679 N N . ASP A 1 16 ? 85.014 6.400 -10.562 1.00 0.00 16 ASP A N 6
ATOM 9680 C CA . ASP A 1 16 ? 86.104 6.011 -11.445 1.00 0.00 16 ASP A CA 6
ATOM 9681 C C . ASP A 1 16 ? 87.214 5.374 -10.623 1.00 0.00 16 ASP A C 6
ATOM 9682 O O . ASP A 1 16 ? 87.876 6.047 -9.828 1.00 0.00 16 ASP A O 6
ATOM 9691 N N . TYR A 1 17 ? 87.397 4.077 -10.791 1.00 0.00 17 TYR A N 6
ATOM 9692 C CA . TYR A 1 17 ? 88.384 3.347 -10.014 1.00 0.00 17 TYR A CA 6
ATOM 9693 C C . TYR A 1 17 ? 89.632 3.066 -10.837 1.00 0.00 17 TYR A C 6
ATOM 9694 O O . TYR A 1 17 ? 89.580 3.025 -12.068 1.00 0.00 17 TYR A O 6
ATOM 9712 N N . ILE A 1 18 ? 90.753 2.895 -10.152 1.00 0.00 18 ILE A N 6
ATOM 9713 C CA . ILE A 1 18 ? 92.001 2.533 -10.803 1.00 0.00 18 ILE A CA 6
ATOM 9714 C C . ILE A 1 18 ? 92.198 1.027 -10.694 1.00 0.00 18 ILE A C 6
ATOM 9715 O O . ILE A 1 18 ? 92.574 0.516 -9.635 1.00 0.00 18 ILE A O 6
ATOM 9731 N N . GLU A 1 19 ? 91.924 0.317 -11.774 1.00 0.00 19 GLU A N 6
ATOM 9732 C CA . GLU A 1 19 ? 91.924 -1.133 -11.732 1.00 0.00 19 GLU A CA 6
ATOM 9733 C C . GLU A 1 19 ? 93.148 -1.718 -12.417 1.00 0.00 19 GLU A C 6
ATOM 9734 O O . GLU A 1 19 ? 93.355 -1.549 -13.623 1.00 0.00 19 GLU A O 6
ATOM 9746 N N . LEU A 1 20 ? 93.955 -2.402 -11.627 1.00 0.00 20 LEU A N 6
ATOM 9747 C CA . LEU A 1 20 ? 95.082 -3.161 -12.134 1.00 0.00 20 LEU A CA 6
ATOM 9748 C C . LEU A 1 20 ? 94.633 -4.598 -12.342 1.00 0.00 20 LEU A C 6
ATOM 9749 O O . LEU A 1 20 ? 93.436 -4.885 -12.281 1.00 0.00 20 LEU A O 6
ATOM 9765 N N . GLU A 1 21 ? 95.572 -5.501 -12.571 1.00 0.00 21 GLU A N 6
ATOM 9766 C CA . GLU A 1 21 ? 95.225 -6.895 -12.781 1.00 0.00 21 GLU A CA 6
ATOM 9767 C C . GLU A 1 21 ? 94.688 -7.508 -11.489 1.00 0.00 21 GLU A C 6
ATOM 9768 O O . GLU A 1 21 ? 95.452 -7.857 -10.586 1.00 0.00 21 GLU A O 6
ATOM 9780 N N . ASN A 1 22 ? 93.361 -7.595 -11.410 1.00 0.00 22 ASN A N 6
ATOM 9781 C CA . ASN A 1 22 ? 92.662 -8.123 -10.238 1.00 0.00 22 ASN A CA 6
ATOM 9782 C C . ASN A 1 22 ? 92.923 -7.271 -9.001 1.00 0.00 22 ASN A C 6
ATOM 9783 O O . ASN A 1 22 ? 92.948 -7.772 -7.878 1.00 0.00 22 ASN A O 6
ATOM 9794 N N . GLU A 1 23 ? 93.089 -5.973 -9.217 1.00 0.00 23 GLU A N 6
ATOM 9795 C CA . GLU A 1 23 ? 93.222 -5.025 -8.119 1.00 0.00 23 GLU A CA 6
ATOM 9796 C C . GLU A 1 23 ? 92.439 -3.755 -8.396 1.00 0.00 23 GLU A C 6
ATOM 9797 O O . GLU A 1 23 ? 92.783 -2.984 -9.288 1.00 0.00 23 GLU A O 6
ATOM 9809 N N . ILE A 1 24 ? 91.410 -3.521 -7.605 1.00 0.00 24 ILE A N 6
ATOM 9810 C CA . ILE A 1 24 ? 90.607 -2.321 -7.742 1.00 0.00 24 ILE A CA 6
ATOM 9811 C C . ILE A 1 24 ? 91.033 -1.300 -6.699 1.00 0.00 24 ILE A C 6
ATOM 9812 O O . ILE A 1 24 ? 90.743 -1.451 -5.518 1.00 0.00 24 ILE A O 6
ATOM 9828 N N . HIS A 1 25 ? 91.760 -0.286 -7.125 1.00 0.00 25 HIS A N 6
ATOM 9829 C CA . HIS A 1 25 ? 92.209 0.749 -6.209 1.00 0.00 25 HIS A CA 6
ATOM 9830 C C . HIS A 1 25 ? 91.188 1.876 -6.155 1.00 0.00 25 HIS A C 6
ATOM 9831 O O . HIS A 1 25 ? 90.976 2.589 -7.140 1.00 0.00 25 HIS A O 6
ATOM 9846 N N . LEU A 1 26 ? 90.543 2.007 -5.006 1.00 0.00 26 LEU A N 6
ATOM 9847 C CA . LEU A 1 26 ? 89.479 2.981 -4.824 1.00 0.00 26 LEU A CA 6
ATOM 9848 C C . LEU A 1 26 ? 89.969 4.208 -4.076 1.00 0.00 26 LEU A C 6
ATOM 9849 O O . LEU A 1 26 ? 91.154 4.342 -3.770 1.00 0.00 26 LEU A O 6
ATOM 9865 N N . LYS A 1 27 ? 89.037 5.100 -3.792 1.00 0.00 27 LYS A N 6
ATOM 9866 C CA . LYS A 1 27 ? 89.322 6.295 -3.026 1.00 0.00 27 LYS A CA 6
ATOM 9867 C C . LYS A 1 27 ? 88.989 6.047 -1.558 1.00 0.00 27 LYS A C 6
ATOM 9868 O O . LYS A 1 27 ? 88.032 5.333 -1.254 1.00 0.00 27 LYS A O 6
ATOM 9887 N N . PRO A 1 28 ? 89.787 6.626 -0.642 1.00 0.00 28 PRO A N 6
ATOM 9888 C CA . PRO A 1 28 ? 89.660 6.420 0.806 1.00 0.00 28 PRO A CA 6
ATOM 9889 C C . PRO A 1 28 ? 88.215 6.410 1.320 1.00 0.00 28 PRO A C 6
ATOM 9890 O O . PRO A 1 28 ? 87.818 5.495 2.043 1.00 0.00 28 PRO A O 6
ATOM 9901 N N . GLU A 1 29 ? 87.432 7.413 0.943 1.00 0.00 29 GLU A N 6
ATOM 9902 C CA . GLU A 1 29 ? 86.074 7.548 1.464 1.00 0.00 29 GLU A CA 6
ATOM 9903 C C . GLU A 1 29 ? 85.149 6.490 0.870 1.00 0.00 29 GLU A C 6
ATOM 9904 O O . GLU A 1 29 ? 84.323 5.907 1.573 1.00 0.00 29 GLU A O 6
ATOM 9916 N N . VAL A 1 30 ? 85.309 6.237 -0.420 1.00 0.00 30 VAL A N 6
ATOM 9917 C CA . VAL A 1 30 ? 84.469 5.275 -1.124 1.00 0.00 30 VAL A CA 6
ATOM 9918 C C . VAL A 1 30 ? 84.732 3.860 -0.618 1.00 0.00 30 VAL A C 6
ATOM 9919 O O . VAL A 1 30 ? 83.805 3.073 -0.427 1.00 0.00 30 VAL A O 6
ATOM 9932 N N . PHE A 1 31 ? 86.002 3.556 -0.381 1.00 0.00 31 PHE A N 6
ATOM 9933 C CA . PHE A 1 31 ? 86.404 2.261 0.154 1.00 0.00 31 PHE A CA 6
ATOM 9934 C C . PHE A 1 31 ? 85.742 2.014 1.506 1.00 0.00 31 PHE A C 6
ATOM 9935 O O . PHE A 1 31 ? 85.284 0.909 1.794 1.00 0.00 31 PHE A O 6
ATOM 9952 N N . TYR A 1 32 ? 85.678 3.064 2.315 1.00 0.00 32 TYR A N 6
ATOM 9953 C CA . TYR A 1 32 ? 85.086 2.994 3.646 1.00 0.00 32 TYR A CA 6
ATOM 9954 C C . TYR A 1 32 ? 83.610 2.601 3.570 1.00 0.00 32 TYR A C 6
ATOM 9955 O O . TYR A 1 32 ? 83.092 1.910 4.448 1.00 0.00 32 TYR A O 6
ATOM 9973 N N . GLU A 1 33 ? 82.944 3.030 2.509 1.00 0.00 33 GLU A N 6
ATOM 9974 C CA . GLU A 1 33 ? 81.529 2.736 2.327 1.00 0.00 33 GLU A CA 6
ATOM 9975 C C . GLU A 1 33 ? 81.332 1.322 1.784 1.00 0.00 33 GLU A C 6
ATOM 9976 O O . GLU A 1 33 ? 80.464 0.581 2.253 1.00 0.00 33 GLU A O 6
ATOM 9988 N N . VAL A 1 34 ? 82.149 0.943 0.803 1.00 0.00 34 VAL A N 6
ATOM 9989 C CA . VAL A 1 34 ? 82.064 -0.386 0.202 1.00 0.00 34 VAL A CA 6
ATOM 9990 C C . VAL A 1 34 ? 82.432 -1.460 1.224 1.00 0.00 34 VAL A C 6
ATOM 9991 O O . VAL A 1 34 ? 81.883 -2.560 1.208 1.00 0.00 34 VAL A O 6
ATOM 10004 N N . TRP A 1 35 ? 83.351 -1.118 2.123 1.00 0.00 35 TRP A N 6
ATOM 10005 C CA . TRP A 1 35 ? 83.756 -2.007 3.209 1.00 0.00 35 TRP A CA 6
ATOM 10006 C C . TRP A 1 35 ? 82.543 -2.495 4.002 1.00 0.00 35 TRP A C 6
ATOM 10007 O O . TRP A 1 35 ? 82.461 -3.663 4.375 1.00 0.00 35 TRP A O 6
ATOM 10028 N N . LYS A 1 36 ? 81.595 -1.601 4.231 1.00 0.00 36 LYS A N 6
ATOM 10029 C CA . LYS A 1 36 ? 80.376 -1.942 4.952 1.00 0.00 36 LYS A CA 6
ATOM 10030 C C . LYS A 1 36 ? 79.496 -2.856 4.102 1.00 0.00 36 LYS A C 6
ATOM 10031 O O . LYS A 1 36 ? 78.868 -3.789 4.606 1.00 0.00 36 LYS A O 6
ATOM 10050 N N . TYR A 1 37 ? 79.488 -2.595 2.799 1.00 0.00 37 TYR A N 6
ATOM 10051 C CA . TYR A 1 37 ? 78.615 -3.301 1.867 1.00 0.00 37 TYR A CA 6
ATOM 10052 C C . TYR A 1 37 ? 79.092 -4.737 1.627 1.00 0.00 37 TYR A C 6
ATOM 10053 O O . TYR A 1 37 ? 78.282 -5.633 1.392 1.00 0.00 37 TYR A O 6
ATOM 10071 N N . VAL A 1 38 ? 80.401 -4.960 1.709 1.00 0.00 38 VAL A N 6
ATOM 10072 C CA . VAL A 1 38 ? 80.958 -6.297 1.492 1.00 0.00 38 VAL A CA 6
ATOM 10073 C C . VAL A 1 38 ? 80.706 -7.206 2.694 1.00 0.00 38 VAL A C 6
ATOM 10074 O O . VAL A 1 38 ? 81.065 -8.382 2.683 1.00 0.00 38 VAL A O 6
ATOM 10087 N N . GLY A 1 39 ? 80.086 -6.655 3.730 1.00 0.00 39 GLY A N 6
ATOM 10088 C CA . GLY A 1 39 ? 79.801 -7.428 4.922 1.00 0.00 39 GLY A CA 6
ATOM 10089 C C . GLY A 1 39 ? 80.525 -6.884 6.133 1.00 0.00 39 GLY A C 6
ATOM 10090 O O . GLY A 1 39 ? 80.261 -7.301 7.261 1.00 0.00 39 GLY A O 6
ATOM 10094 N N . GLU A 1 40 ? 81.431 -5.944 5.885 1.00 0.00 40 GLU A N 6
ATOM 10095 C CA . GLU A 1 40 ? 82.222 -5.310 6.938 1.00 0.00 40 GLU A CA 6
ATOM 10096 C C . GLU A 1 40 ? 83.041 -6.351 7.719 1.00 0.00 40 GLU A C 6
ATOM 10097 O O . GLU A 1 40 ? 82.806 -6.584 8.907 1.00 0.00 40 GLU A O 6
ATOM 10109 N N . PRO A 1 41 ? 83.999 -7.014 7.048 1.00 0.00 41 PRO A N 6
ATOM 10110 C CA . PRO A 1 41 ? 84.855 -8.014 7.660 1.00 0.00 41 PRO A CA 6
ATOM 10111 C C . PRO A 1 41 ? 86.212 -7.442 8.065 1.00 0.00 41 PRO A C 6
ATOM 10112 O O . PRO A 1 41 ? 86.441 -6.231 7.969 1.00 0.00 41 PRO A O 6
ATOM 10123 N N . GLU A 1 42 ? 87.114 -8.311 8.506 1.00 0.00 42 GLU A N 6
ATOM 10124 C CA . GLU A 1 42 ? 88.464 -7.889 8.837 1.00 0.00 42 GLU A CA 6
ATOM 10125 C C . GLU A 1 42 ? 89.285 -7.741 7.564 1.00 0.00 42 GLU A C 6
ATOM 10126 O O . GLU A 1 42 ? 89.501 -8.709 6.829 1.00 0.00 42 GLU A O 6
ATOM 10138 N N . LEU A 1 43 ? 89.716 -6.520 7.298 1.00 0.00 43 LEU A N 6
ATOM 10139 C CA . LEU A 1 43 ? 90.452 -6.206 6.085 1.00 0.00 43 LEU A CA 6
ATOM 10140 C C . LEU A 1 43 ? 91.888 -6.709 6.166 1.00 0.00 43 LEU A C 6
ATOM 10141 O O . LEU A 1 43 ? 92.436 -6.891 7.256 1.00 0.00 43 LEU A O 6
ATOM 10157 N N . LYS A 1 44 ? 92.497 -6.918 5.010 1.00 0.00 44 LYS A N 6
ATOM 10158 C CA . LYS A 1 44 ? 93.848 -7.443 4.942 1.00 0.00 44 LYS A CA 6
ATOM 10159 C C . LYS A 1 44 ? 94.801 -6.356 4.460 1.00 0.00 44 LYS A C 6
ATOM 10160 O O . LYS A 1 44 ? 94.544 -5.693 3.457 1.00 0.00 44 LYS A O 6
ATOM 10179 N N . THR A 1 45 ? 95.886 -6.161 5.191 1.00 0.00 45 THR A N 6
ATOM 10180 C CA . THR A 1 45 ? 96.824 -5.094 4.891 1.00 0.00 45 THR A CA 6
ATOM 10181 C C . THR A 1 45 ? 98.137 -5.639 4.338 1.00 0.00 45 THR A C 6
ATOM 10182 O O . THR A 1 45 ? 98.547 -6.754 4.671 1.00 0.00 45 THR A O 6
ATOM 10193 N N . TYR A 1 46 ? 98.784 -4.858 3.485 1.00 0.00 46 TYR A N 6
ATOM 10194 C CA . TYR A 1 46 ? 100.081 -5.231 2.937 1.00 0.00 46 TYR A CA 6
ATOM 10195 C C . TYR A 1 46 ? 101.017 -4.032 2.994 1.00 0.00 46 TYR A C 6
ATOM 10196 O O . TYR A 1 46 ? 100.562 -2.891 3.088 1.00 0.00 46 TYR A O 6
ATOM 10214 N N . VAL A 1 47 ? 102.312 -4.285 2.930 1.00 0.00 47 VAL A N 6
ATOM 10215 C CA . VAL A 1 47 ? 103.295 -3.219 3.032 1.00 0.00 47 VAL A CA 6
ATOM 10216 C C . VAL A 1 47 ? 104.021 -3.020 1.707 1.00 0.00 47 VAL A C 6
ATOM 10217 O O . VAL A 1 47 ? 104.650 -3.941 1.185 1.00 0.00 47 VAL A O 6
ATOM 10230 N N . ILE A 1 48 ? 103.915 -1.821 1.158 1.00 0.00 48 ILE A N 6
ATOM 10231 C CA . ILE A 1 48 ? 104.650 -1.466 -0.041 1.00 0.00 48 ILE A CA 6
ATOM 10232 C C . ILE A 1 48 ? 105.729 -0.444 0.305 1.00 0.00 48 ILE A C 6
ATOM 10233 O O . ILE A 1 48 ? 105.438 0.666 0.754 1.00 0.00 48 ILE A O 6
ATOM 10249 N N . GLU A 1 49 ? 106.977 -0.843 0.135 1.00 0.00 49 GLU A N 6
ATOM 10250 C CA . GLU A 1 49 ? 108.101 0.013 0.467 1.00 0.00 49 GLU A CA 6
ATOM 10251 C C . GLU A 1 49 ? 108.583 0.751 -0.769 1.00 0.00 49 GLU A C 6
ATOM 10252 O O . GLU A 1 49 ? 108.993 0.132 -1.753 1.00 0.00 49 GLU A O 6
ATOM 10264 N N . ASP A 1 50 ? 108.519 2.069 -0.720 1.00 0.00 50 ASP A N 6
ATOM 10265 C CA . ASP A 1 50 ? 109.013 2.897 -1.808 1.00 0.00 50 ASP A CA 6
ATOM 10266 C C . ASP A 1 50 ? 110.094 3.829 -1.287 1.00 0.00 50 ASP A C 6
ATOM 10267 O O . ASP A 1 50 ? 110.031 4.281 -0.145 1.00 0.00 50 ASP A O 6
ATOM 10276 N N . GLU A 1 51 ? 111.097 4.092 -2.102 1.00 0.00 51 GLU A N 6
ATOM 10277 C CA . GLU A 1 51 ? 112.200 4.941 -1.687 1.00 0.00 51 GLU A CA 6
ATOM 10278 C C . GLU A 1 51 ? 112.067 6.324 -2.294 1.00 0.00 51 GLU A C 6
ATOM 10279 O O . GLU A 1 51 ? 112.069 6.475 -3.517 1.00 0.00 51 GLU A O 6
ATOM 10291 N N . ILE A 1 52 ? 111.943 7.327 -1.442 1.00 0.00 52 ILE A N 6
ATOM 10292 C CA . ILE A 1 52 ? 111.881 8.701 -1.905 1.00 0.00 52 ILE A CA 6
ATOM 10293 C C . ILE A 1 52 ? 113.272 9.147 -2.341 1.00 0.00 52 ILE A C 6
ATOM 10294 O O . ILE A 1 52 ? 114.271 8.829 -1.688 1.00 0.00 52 ILE A O 6
ATOM 10310 N N . VAL A 1 53 ? 113.343 9.869 -3.444 1.00 0.00 53 VAL A N 6
ATOM 10311 C CA . VAL A 1 53 ? 114.623 10.264 -3.998 1.00 0.00 53 VAL A CA 6
ATOM 10312 C C . VAL A 1 53 ? 115.069 11.607 -3.439 1.00 0.00 53 VAL A C 6
ATOM 10313 O O . VAL A 1 53 ? 114.306 12.574 -3.408 1.00 0.00 53 VAL A O 6
ATOM 10326 N N . GLU A 1 54 ? 116.313 11.652 -2.992 1.00 0.00 54 GLU A N 6
ATOM 10327 C CA . GLU A 1 54 ? 116.883 12.850 -2.402 1.00 0.00 54 GLU A CA 6
ATOM 10328 C C . GLU A 1 54 ? 117.478 13.736 -3.491 1.00 0.00 54 GLU A C 6
ATOM 10329 O O . GLU A 1 54 ? 117.687 13.279 -4.617 1.00 0.00 54 GLU A O 6
ATOM 10341 N N . PRO A 1 55 ? 117.722 15.022 -3.185 1.00 0.00 55 PRO A N 6
ATOM 10342 C CA . PRO A 1 55 ? 118.380 15.940 -4.116 1.00 0.00 55 PRO A CA 6
ATOM 10343 C C . PRO A 1 55 ? 119.724 15.402 -4.598 1.00 0.00 55 PRO A C 6
ATOM 10344 O O . PRO A 1 55 ? 120.636 15.166 -3.806 1.00 0.00 55 PRO A O 6
ATOM 10355 N N . GLY A 1 56 ? 119.830 15.211 -5.900 1.00 0.00 56 GLY A N 6
ATOM 10356 C CA . GLY A 1 56 ? 121.046 14.693 -6.492 1.00 0.00 56 GLY A CA 6
ATOM 10357 C C . GLY A 1 56 ? 121.412 15.476 -7.727 1.00 0.00 56 GLY A C 6
ATOM 10358 O O . GLY A 1 56 ? 121.775 14.912 -8.759 1.00 0.00 56 GLY A O 6
ATOM 10362 N N . GLU A 1 57 ? 121.304 16.790 -7.602 1.00 0.00 57 GLU A N 6
ATOM 10363 C CA . GLU A 1 57 ? 121.490 17.708 -8.715 1.00 0.00 57 GLU A CA 6
ATOM 10364 C C . GLU A 1 57 ? 122.952 17.770 -9.156 1.00 0.00 57 GLU A C 6
ATOM 10365 O O . GLU A 1 57 ? 123.798 17.011 -8.678 1.00 0.00 57 GLU A O 6
ATOM 10377 N N . TYR A 1 58 ? 123.236 18.695 -10.068 1.00 0.00 58 TYR A N 6
ATOM 10378 C CA . TYR A 1 58 ? 124.584 18.888 -10.588 1.00 0.00 58 TYR A CA 6
ATOM 10379 C C . TYR A 1 58 ? 125.509 19.380 -9.479 1.00 0.00 58 TYR A C 6
ATOM 10380 O O . TYR A 1 58 ? 126.719 19.150 -9.505 1.00 0.00 58 TYR A O 6
ATOM 10398 N N . ASP A 1 59 ? 124.925 20.062 -8.504 1.00 0.00 59 ASP A N 6
ATOM 10399 C CA . ASP A 1 59 ? 125.667 20.540 -7.351 1.00 0.00 59 ASP A CA 6
ATOM 10400 C C . ASP A 1 59 ? 124.778 20.542 -6.116 1.00 0.00 59 ASP A C 6
ATOM 10401 O O . ASP A 1 59 ? 123.870 21.363 -6.002 1.00 0.00 59 ASP A O 6
ATOM 10410 N N . PRO A 1 60 ? 125.000 19.600 -5.195 1.00 0.00 60 PRO A N 6
ATOM 10411 C CA . PRO A 1 60 ? 124.240 19.518 -3.954 1.00 0.00 60 PRO A CA 6
ATOM 10412 C C . PRO A 1 60 ? 124.813 20.416 -2.856 1.00 0.00 60 PRO A C 6
ATOM 10413 O O . PRO A 1 60 ? 126.030 20.520 -2.696 1.00 0.00 60 PRO A O 6
ATOM 10424 N N . PRO A 1 61 ? 123.938 21.099 -2.096 1.00 0.00 61 PRO A N 6
ATOM 10425 C CA . PRO A 1 61 ? 124.355 21.899 -0.938 1.00 0.00 61 PRO A CA 6
ATOM 10426 C C . PRO A 1 61 ? 124.816 21.013 0.218 1.00 0.00 61 PRO A C 6
ATOM 10427 O O . PRO A 1 61 ? 125.561 21.442 1.099 1.00 0.00 61 PRO A O 6
ATOM 10438 N N . GLU A 1 62 ? 124.352 19.771 0.197 1.00 0.00 62 GLU A N 6
ATOM 10439 C CA . GLU A 1 62 ? 124.768 18.765 1.161 1.00 0.00 62 GLU A CA 6
ATOM 10440 C C . GLU A 1 62 ? 125.932 17.965 0.590 1.00 0.00 62 GLU A C 6
ATOM 10441 O O . GLU A 1 62 ? 126.623 18.426 -0.319 1.00 0.00 62 GLU A O 6
ATOM 10453 N N . MET A 1 63 ? 126.152 16.774 1.129 1.00 0.00 63 MET A N 6
ATOM 10454 C CA . MET A 1 63 ? 127.162 15.877 0.587 1.00 0.00 63 MET A CA 6
ATOM 10455 C C . MET A 1 63 ? 126.726 15.364 -0.782 1.00 0.00 63 MET A C 6
ATOM 10456 O O . MET A 1 63 ? 125.562 15.494 -1.158 1.00 0.00 63 MET A O 6
ATOM 10470 N N . LYS A 1 64 ? 127.659 14.771 -1.516 1.00 0.00 64 LYS A N 6
ATOM 10471 C CA . LYS A 1 64 ? 127.355 14.211 -2.831 1.00 0.00 64 LYS A CA 6
ATOM 10472 C C . LYS A 1 64 ? 126.611 12.885 -2.690 1.00 0.00 64 LYS A C 6
ATOM 10473 O O . LYS A 1 64 ? 126.126 12.318 -3.667 1.00 0.00 64 LYS A O 6
ATOM 10492 N N . TYR A 1 65 ? 126.540 12.401 -1.459 1.00 0.00 65 TYR A N 6
ATOM 10493 C CA . TYR A 1 65 ? 125.761 11.222 -1.123 1.00 0.00 65 TYR A CA 6
ATOM 10494 C C . TYR A 1 65 ? 124.989 11.494 0.156 1.00 0.00 65 TYR A C 6
ATOM 10495 O O . TYR A 1 65 ? 125.541 12.047 1.107 1.00 0.00 65 TYR A O 6
ATOM 10513 N N . THR A 1 66 ? 123.721 11.126 0.181 1.00 0.00 66 THR A N 6
ATOM 10514 C CA . THR A 1 66 ? 122.879 11.418 1.325 1.00 0.00 66 THR A CA 6
ATOM 10515 C C . THR A 1 66 ? 121.987 10.218 1.660 1.00 0.00 66 THR A C 6
ATOM 10516 O O . THR A 1 66 ? 122.103 9.156 1.043 1.00 0.00 66 THR A O 6
ATOM 10527 N N . ASN A 1 67 ? 121.101 10.392 2.630 1.00 0.00 67 ASN A N 6
ATOM 10528 C CA . ASN A 1 67 ? 120.312 9.290 3.165 1.00 0.00 67 ASN A CA 6
ATOM 10529 C C . ASN A 1 67 ? 119.000 9.116 2.413 1.00 0.00 67 ASN A C 6
ATOM 10530 O O . ASN A 1 67 ? 118.049 9.877 2.616 1.00 0.00 67 ASN A O 6
ATOM 10541 N N . VAL A 1 68 ? 118.961 8.117 1.539 1.00 0.00 68 VAL A N 6
ATOM 10542 C CA . VAL A 1 68 ? 117.734 7.749 0.844 1.00 0.00 68 VAL A CA 6
ATOM 10543 C C . VAL A 1 68 ? 116.767 7.100 1.830 1.00 0.00 68 VAL A C 6
ATOM 10544 O O . VAL A 1 68 ? 117.171 6.270 2.649 1.00 0.00 68 VAL A O 6
ATOM 10557 N N . LYS A 1 69 ? 115.502 7.480 1.763 1.00 0.00 69 LYS A N 6
ATOM 10558 C CA . LYS A 1 69 ? 114.531 7.054 2.759 1.00 0.00 69 LYS A CA 6
ATOM 10559 C C . LYS A 1 69 ? 113.520 6.076 2.179 1.00 0.00 69 LYS A C 6
ATOM 10560 O O . LYS A 1 69 ? 112.790 6.397 1.241 1.00 0.00 69 LYS A O 6
ATOM 10579 N N . LYS A 1 70 ? 113.494 4.878 2.743 1.00 0.00 70 LYS A N 6
ATOM 10580 C CA . LYS A 1 70 ? 112.507 3.877 2.379 1.00 0.00 70 LYS A CA 6
ATOM 10581 C C . LYS A 1 70 ? 111.257 4.079 3.226 1.00 0.00 70 LYS A C 6
ATOM 10582 O O . LYS A 1 70 ? 111.314 3.972 4.453 1.00 0.00 70 LYS A O 6
ATOM 10601 N N . VAL A 1 71 ? 110.140 4.394 2.593 1.00 0.00 71 VAL A N 6
ATOM 10602 C CA . VAL A 1 71 ? 108.898 4.572 3.324 1.00 0.00 71 VAL A CA 6
ATOM 10603 C C . VAL A 1 71 ? 108.037 3.316 3.237 1.00 0.00 71 VAL A C 6
ATOM 10604 O O . VAL A 1 71 ? 107.656 2.873 2.151 1.00 0.00 71 VAL A O 6
ATOM 10617 N N . LYS A 1 72 ? 107.775 2.722 4.391 1.00 0.00 72 LYS A N 6
ATOM 10618 C CA . LYS A 1 72 ? 106.942 1.535 4.474 1.00 0.00 72 LYS A CA 6
ATOM 10619 C C . LYS A 1 72 ? 105.474 1.929 4.500 1.00 0.00 72 LYS A C 6
ATOM 10620 O O . LYS A 1 72 ? 104.919 2.236 5.557 1.00 0.00 72 LYS A O 6
ATOM 10639 N N . ILE A 1 73 ? 104.860 1.950 3.332 1.00 0.00 73 ILE A N 6
ATOM 10640 C CA . ILE A 1 73 ? 103.463 2.322 3.213 1.00 0.00 73 ILE A CA 6
ATOM 10641 C C . ILE A 1 73 ? 102.579 1.085 3.294 1.00 0.00 73 ILE A C 6
ATOM 10642 O O . ILE A 1 73 ? 102.584 0.245 2.396 1.00 0.00 73 ILE A O 6
ATOM 10658 N N . LYS A 1 74 ? 101.842 0.956 4.380 1.00 0.00 74 LYS A N 6
ATOM 10659 C CA . LYS A 1 74 ? 100.930 -0.160 4.529 1.00 0.00 74 LYS A CA 6
ATOM 10660 C C . LYS A 1 74 ? 99.539 0.235 4.051 1.00 0.00 74 LYS A C 6
ATOM 10661 O O . LYS A 1 74 ? 98.903 1.120 4.622 1.00 0.00 74 LYS A O 6
ATOM 10680 N N . LYS A 1 75 ? 99.084 -0.407 2.988 1.00 0.00 75 LYS A N 6
ATOM 10681 C CA . LYS A 1 75 ? 97.753 -0.156 2.461 1.00 0.00 75 LYS A CA 6
ATOM 10682 C C . LYS A 1 75 ? 96.817 -1.283 2.877 1.00 0.00 75 LYS A C 6
ATOM 10683 O O . LYS A 1 75 ? 97.268 -2.336 3.334 1.00 0.00 75 LYS A O 6
ATOM 10702 N N . VAL A 1 76 ? 95.524 -1.065 2.717 1.00 0.00 76 VAL A N 6
ATOM 10703 C CA . VAL A 1 76 ? 94.527 -2.027 3.153 1.00 0.00 76 VAL A CA 6
ATOM 10704 C C . VAL A 1 76 ? 93.650 -2.452 1.978 1.00 0.00 76 VAL A C 6
ATOM 10705 O O . VAL A 1 76 ? 93.367 -1.651 1.087 1.00 0.00 76 VAL A O 6
ATOM 10718 N N . TYR A 1 77 ? 93.246 -3.713 1.957 1.00 0.00 77 TYR A N 6
ATOM 10719 C CA . TYR A 1 77 ? 92.395 -4.208 0.891 1.00 0.00 77 TYR A CA 6
ATOM 10720 C C . TYR A 1 77 ? 91.488 -5.328 1.379 1.00 0.00 77 TYR A C 6
ATOM 10721 O O . TYR A 1 77 ? 91.687 -5.880 2.464 1.00 0.00 77 TYR A O 6
ATOM 10739 N N . PHE A 1 78 ? 90.486 -5.645 0.576 1.00 0.00 78 PHE A N 6
ATOM 10740 C CA . PHE A 1 78 ? 89.717 -6.861 0.767 1.00 0.00 78 PHE A CA 6
ATOM 10741 C C . PHE A 1 78 ? 89.746 -7.676 -0.513 1.00 0.00 78 PHE A C 6
ATOM 10742 O O . PHE A 1 78 ? 89.600 -7.136 -1.613 1.00 0.00 78 PHE A O 6
ATOM 10759 N N . GLU A 1 79 ? 89.980 -8.966 -0.365 1.00 0.00 79 GLU A N 6
ATOM 10760 C CA . GLU A 1 79 ? 90.110 -9.853 -1.505 1.00 0.00 79 GLU A CA 6
ATOM 10761 C C . GLU A 1 79 ? 88.844 -10.682 -1.672 1.00 0.00 79 GLU A C 6
ATOM 10762 O O . GLU A 1 79 ? 88.472 -11.452 -0.783 1.00 0.00 79 GLU A O 6
ATOM 10774 N N . THR A 1 80 ? 88.177 -10.514 -2.805 1.00 0.00 80 THR A N 6
ATOM 10775 C CA . THR A 1 80 ? 86.946 -11.238 -3.076 1.00 0.00 80 THR A CA 6
ATOM 10776 C C . THR A 1 80 ? 87.251 -12.664 -3.524 1.00 0.00 80 THR A C 6
ATOM 10777 O O . THR A 1 80 ? 88.418 -13.052 -3.641 1.00 0.00 80 THR A O 6
ATOM 10788 N N . LEU A 1 81 ? 86.205 -13.437 -3.797 1.00 0.00 81 LEU A N 6
ATOM 10789 C CA . LEU A 1 81 ? 86.366 -14.820 -4.238 1.00 0.00 81 LEU A CA 6
ATOM 10790 C C . LEU A 1 81 ? 87.018 -14.873 -5.617 1.00 0.00 81 LEU A C 6
ATOM 10791 O O . LEU A 1 81 ? 87.499 -15.920 -6.052 1.00 0.00 81 LEU A O 6
ATOM 10807 N N . ASP A 1 82 ? 87.050 -13.727 -6.286 1.00 0.00 82 ASP A N 6
ATOM 10808 C CA . ASP A 1 82 ? 87.606 -13.623 -7.630 1.00 0.00 82 ASP A CA 6
ATOM 10809 C C . ASP A 1 82 ? 89.113 -13.407 -7.572 1.00 0.00 82 ASP A C 6
ATOM 10810 O O . ASP A 1 82 ? 89.769 -13.314 -8.608 1.00 0.00 82 ASP A O 6
ATOM 10819 N N . ASN A 1 83 ? 89.641 -13.316 -6.348 1.00 0.00 83 ASN A N 6
ATOM 10820 C CA . ASN A 1 83 ? 91.056 -13.003 -6.104 1.00 0.00 83 ASN A CA 6
ATOM 10821 C C . ASN A 1 83 ? 91.348 -11.551 -6.459 1.00 0.00 83 ASN A C 6
ATOM 10822 O O . ASN A 1 83 ? 92.500 -11.161 -6.643 1.00 0.00 83 ASN A O 6
ATOM 10833 N N . VAL A 1 84 ? 90.294 -10.750 -6.541 1.00 0.00 84 VAL A N 6
ATOM 10834 C CA . VAL A 1 84 ? 90.434 -9.331 -6.816 1.00 0.00 84 VAL A CA 6
ATOM 10835 C C . VAL A 1 84 ? 90.625 -8.565 -5.517 1.00 0.00 84 VAL A C 6
ATOM 10836 O O . VAL A 1 84 ? 89.806 -8.660 -4.601 1.00 0.00 84 VAL A O 6
ATOM 10849 N N . ARG A 1 85 ? 91.716 -7.822 -5.436 1.00 0.00 85 ARG A N 6
ATOM 10850 C CA . ARG A 1 85 ? 92.027 -7.059 -4.241 1.00 0.00 85 ARG A CA 6
ATOM 10851 C C . ARG A 1 85 ? 91.644 -5.599 -4.415 1.00 0.00 85 ARG A C 6
ATOM 10852 O O . ARG A 1 85 ? 92.269 -4.870 -5.185 1.00 0.00 85 ARG A O 6
ATOM 10873 N N . VAL A 1 86 ? 90.600 -5.184 -3.721 1.00 0.00 86 VAL A N 6
ATOM 10874 C CA . VAL A 1 86 ? 90.212 -3.785 -3.704 1.00 0.00 86 VAL A CA 6
ATOM 10875 C C . VAL A 1 86 ? 91.056 -3.048 -2.672 1.00 0.00 86 VAL A C 6
ATOM 10876 O O . VAL A 1 86 ? 90.858 -3.211 -1.470 1.00 0.00 86 VAL A O 6
ATOM 10889 N N . VAL A 1 87 ? 92.003 -2.258 -3.158 1.00 0.00 87 VAL A N 6
ATOM 10890 C CA . VAL A 1 87 ? 93.034 -1.672 -2.310 1.00 0.00 87 VAL A CA 6
ATOM 10891 C C . VAL A 1 87 ? 92.810 -0.178 -2.096 1.00 0.00 87 VAL A C 6
ATOM 10892 O O . VAL A 1 87 ? 92.374 0.534 -3.000 1.00 0.00 87 VAL A O 6
ATOM 10905 N N . THR A 1 88 ? 93.104 0.275 -0.886 1.00 0.00 88 THR A N 6
ATOM 10906 C CA . THR A 1 88 ? 93.056 1.684 -0.535 1.00 0.00 88 THR A CA 6
ATOM 10907 C C . THR A 1 88 ? 94.054 1.959 0.596 1.00 0.00 88 THR A C 6
ATOM 10908 O O . THR A 1 88 ? 94.408 1.052 1.346 1.00 0.00 88 THR A O 6
ATOM 10919 N N . ASP A 1 89 ? 94.542 3.190 0.690 1.00 0.00 89 ASP A N 6
ATOM 10920 C CA . ASP A 1 89 ? 95.529 3.545 1.706 1.00 0.00 89 ASP A CA 6
ATOM 10921 C C . ASP A 1 89 ? 94.964 3.421 3.116 1.00 0.00 89 ASP A C 6
ATOM 10922 O O . ASP A 1 89 ? 94.011 4.104 3.484 1.00 0.00 89 ASP A O 6
ATOM 10931 N N . TYR A 1 90 ? 95.587 2.546 3.896 1.00 0.00 90 TYR A N 6
ATOM 10932 C CA . TYR A 1 90 ? 95.184 2.268 5.273 1.00 0.00 90 TYR A CA 6
ATOM 10933 C C . TYR A 1 90 ? 95.332 3.510 6.141 1.00 0.00 90 TYR A C 6
ATOM 10934 O O . TYR A 1 90 ? 94.500 3.774 7.011 1.00 0.00 90 TYR A O 6
ATOM 10952 N N . SER A 1 91 ? 96.385 4.275 5.881 1.00 0.00 91 SER A N 6
ATOM 10953 C CA . SER A 1 91 ? 96.641 5.508 6.609 1.00 0.00 91 SER A CA 6
ATOM 10954 C C . SER A 1 91 ? 95.485 6.492 6.431 1.00 0.00 91 SER A C 6
ATOM 10955 O O . SER A 1 91 ? 95.009 7.082 7.397 1.00 0.00 91 SER A O 6
ATOM 10963 N N . GLU A 1 92 ? 95.023 6.643 5.193 1.00 0.00 92 GLU A N 6
ATOM 10964 C CA . GLU A 1 92 ? 93.931 7.562 4.890 1.00 0.00 92 GLU A CA 6
ATOM 10965 C C . GLU A 1 92 ? 92.584 6.963 5.282 1.00 0.00 92 GLU A C 6
ATOM 10966 O O . GLU A 1 92 ? 91.659 7.686 5.647 1.00 0.00 92 GLU A O 6
ATOM 10978 N N . PHE A 1 93 ? 92.483 5.643 5.210 1.00 0.00 93 PHE A N 6
ATOM 10979 C CA . PHE A 1 93 ? 91.270 4.943 5.614 1.00 0.00 93 PHE A CA 6
ATOM 10980 C C . PHE A 1 93 ? 90.977 5.195 7.089 1.00 0.00 93 PHE A C 6
ATOM 10981 O O . PHE A 1 93 ? 89.869 5.593 7.457 1.00 0.00 93 PHE A O 6
ATOM 10998 N N . GLN A 1 94 ? 91.980 4.988 7.930 1.00 0.00 94 GLN A N 6
ATOM 10999 C CA . GLN A 1 94 ? 91.823 5.208 9.359 1.00 0.00 94 GLN A CA 6
ATOM 11000 C C . GLN A 1 94 ? 91.872 6.694 9.691 1.00 0.00 94 GLN A C 6
ATOM 11001 O O . GLN A 1 94 ? 91.443 7.115 10.762 1.00 0.00 94 GLN A O 6
ATOM 11015 N N . LYS A 1 95 ? 92.384 7.483 8.759 1.00 0.00 95 LYS A N 6
ATOM 11016 C CA . LYS A 1 95 ? 92.364 8.935 8.877 1.00 0.00 95 LYS A CA 6
ATOM 11017 C C . LYS A 1 95 ? 90.927 9.440 8.740 1.00 0.00 95 LYS A C 6
ATOM 11018 O O . LYS A 1 95 ? 90.542 10.431 9.360 1.00 0.00 95 LYS A O 6
ATOM 11037 N N . ILE A 1 96 ? 90.133 8.739 7.936 1.00 0.00 96 ILE A N 6
ATOM 11038 C CA . ILE A 1 96 ? 88.714 9.043 7.811 1.00 0.00 96 ILE A CA 6
ATOM 11039 C C . ILE A 1 96 ? 87.943 8.469 8.999 1.00 0.00 96 ILE A C 6
ATOM 11040 O O . ILE A 1 96 ? 86.967 9.059 9.461 1.00 0.00 96 ILE A O 6
ATOM 11056 N N . LEU A 1 97 ? 88.397 7.325 9.503 1.00 0.00 97 LEU A N 6
ATOM 11057 C CA . LEU A 1 97 ? 87.864 6.785 10.752 1.00 0.00 97 LEU A CA 6
ATOM 11058 C C . LEU A 1 97 ? 88.099 7.786 11.875 1.00 0.00 97 LEU A C 6
ATOM 11059 O O . LEU A 1 97 ? 87.229 8.024 12.712 1.00 0.00 97 LEU A O 6
ATOM 11075 N N . LYS A 1 98 ? 89.287 8.372 11.862 1.00 0.00 98 LYS A N 6
ATOM 11076 C CA . LYS A 1 98 ? 89.670 9.417 12.801 1.00 0.00 98 LYS A CA 6
ATOM 11077 C C . LYS A 1 98 ? 88.794 10.651 12.588 1.00 0.00 98 LYS A C 6
ATOM 11078 O O . LYS A 1 98 ? 88.362 11.302 13.540 1.00 0.00 98 LYS A O 6
ATOM 11097 N N . LYS A 1 99 ? 88.536 10.954 11.321 1.00 0.00 99 LYS A N 6
ATOM 11098 C CA . LYS A 1 99 ? 87.692 12.079 10.936 1.00 0.00 99 LYS A CA 6
ATOM 11099 C C . LYS A 1 99 ? 86.270 11.897 11.463 1.00 0.00 99 LYS A C 6
ATOM 11100 O O . LYS A 1 99 ? 85.671 12.834 11.990 1.00 0.00 99 LYS A O 6
ATOM 11119 N N . ARG A 1 100 ? 85.738 10.689 11.333 1.00 0.00 100 ARG A N 6
ATOM 11120 C CA . ARG A 1 100 ? 84.408 10.384 11.845 1.00 0.00 100 ARG A CA 6
ATOM 11121 C C . ARG A 1 100 ? 84.418 10.330 13.372 1.00 0.00 100 ARG A C 6
ATOM 11122 O O . ARG A 1 100 ? 83.548 10.897 14.031 1.00 0.00 100 ARG A O 6
ATOM 11143 N N . GLY A 1 101 ? 85.416 9.657 13.924 1.00 0.00 101 GLY A N 6
ATOM 11144 C CA . GLY A 1 101 ? 85.495 9.491 15.362 1.00 0.00 101 GLY A CA 6
ATOM 11145 C C . GLY A 1 101 ? 85.290 8.048 15.774 1.00 0.00 101 GLY A C 6
ATOM 11146 O O . GLY A 1 101 ? 84.850 7.766 16.891 1.00 0.00 101 GLY A O 6
ATOM 11150 N N . THR A 1 102 ? 85.605 7.137 14.864 1.00 0.00 102 THR A N 6
ATOM 11151 C CA . THR A 1 102 ? 85.466 5.714 15.117 1.00 0.00 102 THR A CA 6
ATOM 11152 C C . THR A 1 102 ? 86.706 5.171 15.823 1.00 0.00 102 THR A C 6
ATOM 11153 O O . THR A 1 102 ? 87.802 5.156 15.258 1.00 0.00 102 THR A O 6
ATOM 11164 N N . LYS A 1 103 ? 86.527 4.743 17.062 1.00 0.00 103 LYS A N 6
ATOM 11165 C CA . LYS A 1 103 ? 87.620 4.203 17.857 1.00 0.00 103 LYS A CA 6
ATOM 11166 C C . LYS A 1 103 ? 87.556 2.681 17.893 1.00 0.00 103 LYS A C 6
ATOM 11167 O O . LYS A 1 103 ? 86.639 2.102 18.478 1.00 0.00 103 LYS A O 6
ATOM 11186 N N . LEU A 1 104 ? 88.522 2.037 17.256 1.00 0.00 104 LEU A N 6
ATOM 11187 C CA . LEU A 1 104 ? 88.577 0.586 17.231 1.00 0.00 104 LEU A CA 6
ATOM 11188 C C . LEU A 1 104 ? 89.555 0.079 18.289 1.00 0.00 104 LEU A C 6
ATOM 11189 O O . LEU A 1 104 ? 90.653 -0.383 17.966 1.00 0.00 104 LEU A O 6
ATOM 11205 N N . GLU A 1 105 ? 89.152 0.208 19.558 1.00 0.00 105 GLU A N 6
ATOM 11206 C CA . GLU A 1 105 ? 89.951 -0.253 20.695 1.00 0.00 105 GLU A CA 6
ATOM 11207 C C . GLU A 1 105 ? 91.324 0.420 20.713 1.00 0.00 105 GLU A C 6
ATOM 11208 O O . GLU A 1 105 ? 91.550 1.424 20.035 1.00 0.00 105 GLU A O 6
ATOM 11220 N N . HIS A 1 106 ? 92.236 -0.122 21.505 1.00 0.00 106 HIS A N 6
ATOM 11221 C CA . HIS A 1 106 ? 93.603 0.362 21.515 1.00 0.00 106 HIS A CA 6
ATOM 11222 C C . HIS A 1 106 ? 94.491 -0.637 20.786 1.00 0.00 106 HIS A C 6
ATOM 11223 O O . HIS A 1 106 ? 95.335 -1.300 21.387 1.00 0.00 106 HIS A O 6
ATOM 11238 N N . HIS A 1 107 ? 94.260 -0.774 19.486 1.00 0.00 107 HIS A N 6
ATOM 11239 C CA . HIS A 1 107 ? 95.090 -1.640 18.665 1.00 0.00 107 HIS A CA 6
ATOM 11240 C C . HIS A 1 107 ? 96.499 -1.068 18.620 1.00 0.00 107 HIS A C 6
ATOM 11241 O O . HIS A 1 107 ? 96.687 0.105 18.288 1.00 0.00 107 HIS A O 6
ATOM 11256 N N . HIS A 1 108 ? 97.466 -1.918 18.948 1.00 0.00 108 HIS A N 6
ATOM 11257 C CA . HIS A 1 108 ? 98.806 -1.496 19.365 1.00 0.00 108 HIS A CA 6
ATOM 11258 C C . HIS A 1 108 ? 99.447 -0.467 18.437 1.00 0.00 108 HIS A C 6
ATOM 11259 O O . HIS A 1 108 ? 99.951 0.552 18.905 1.00 0.00 108 HIS A O 6
ATOM 11274 N N . HIS A 1 109 ? 99.440 -0.719 17.134 1.00 0.00 109 HIS A N 6
ATOM 11275 C CA . HIS A 1 109 ? 100.092 0.199 16.200 1.00 0.00 109 HIS A CA 6
ATOM 11276 C C . HIS A 1 109 ? 99.242 1.438 15.940 1.00 0.00 109 HIS A C 6
ATOM 11277 O O . HIS A 1 109 ? 98.576 1.556 14.911 1.00 0.00 109 HIS A O 6
ATOM 11292 N N . HIS A 1 110 ? 99.259 2.334 16.918 1.00 0.00 110 HIS A N 6
ATOM 11293 C CA . HIS A 1 110 ? 98.605 3.638 16.850 1.00 0.00 110 HIS A CA 6
ATOM 11294 C C . HIS A 1 110 ? 99.302 4.559 17.833 1.00 0.00 110 HIS A C 6
ATOM 11295 O O . HIS A 1 110 ? 99.642 5.698 17.517 1.00 0.00 110 HIS A O 6
ATOM 11310 N N . HIS A 1 111 ? 99.499 4.032 19.035 1.00 0.00 111 HIS A N 6
ATOM 11311 C CA . HIS A 1 111 ? 100.278 4.684 20.070 1.00 0.00 111 HIS A CA 6
ATOM 11312 C C . HIS A 1 111 ? 100.568 3.670 21.163 1.00 0.00 111 HIS A C 6
ATOM 11313 O O . HIS A 1 111 ? 101.742 3.276 21.316 1.00 0.00 111 HIS A O 6
ATOM 11329 N N . MET A 1 1 ? 79.423 -12.370 -3.768 1.00 0.00 1 MET A N 7
ATOM 11330 C CA . MET A 1 1 ? 79.918 -11.050 -4.216 1.00 0.00 1 MET A CA 7
ATOM 11331 C C . MET A 1 1 ? 81.340 -11.168 -4.739 1.00 0.00 1 MET A C 7
ATOM 11332 O O . MET A 1 1 ? 82.259 -11.536 -4.006 1.00 0.00 1 MET A O 7
ATOM 11348 N N . ASN A 1 2 ? 81.507 -10.881 -6.019 1.00 0.00 2 ASN A N 7
ATOM 11349 C CA . ASN A 1 2 ? 82.825 -10.837 -6.630 1.00 0.00 2 ASN A CA 7
ATOM 11350 C C . ASN A 1 2 ? 83.143 -9.405 -7.022 1.00 0.00 2 ASN A C 7
ATOM 11351 O O . ASN A 1 2 ? 82.385 -8.487 -6.698 1.00 0.00 2 ASN A O 7
ATOM 11362 N N . SER A 1 3 ? 84.248 -9.216 -7.729 1.00 0.00 3 SER A N 7
ATOM 11363 C CA . SER A 1 3 ? 84.627 -7.897 -8.218 1.00 0.00 3 SER A CA 7
ATOM 11364 C C . SER A 1 3 ? 83.514 -7.296 -9.078 1.00 0.00 3 SER A C 7
ATOM 11365 O O . SER A 1 3 ? 83.299 -6.082 -9.079 1.00 0.00 3 SER A O 7
ATOM 11373 N N . GLU A 1 4 ? 82.802 -8.170 -9.787 1.00 0.00 4 GLU A N 7
ATOM 11374 C CA . GLU A 1 4 ? 81.674 -7.785 -10.631 1.00 0.00 4 GLU A CA 7
ATOM 11375 C C . GLU A 1 4 ? 80.662 -6.927 -9.870 1.00 0.00 4 GLU A C 7
ATOM 11376 O O . GLU A 1 4 ? 80.282 -5.847 -10.330 1.00 0.00 4 GLU A O 7
ATOM 11388 N N . VAL A 1 5 ? 80.236 -7.412 -8.708 1.00 0.00 5 VAL A N 7
ATOM 11389 C CA . VAL A 1 5 ? 79.233 -6.718 -7.902 1.00 0.00 5 VAL A CA 7
ATOM 11390 C C . VAL A 1 5 ? 79.732 -5.344 -7.478 1.00 0.00 5 VAL A C 7
ATOM 11391 O O . VAL A 1 5 ? 79.023 -4.343 -7.618 1.00 0.00 5 VAL A O 7
ATOM 11404 N N . ILE A 1 6 ? 80.952 -5.313 -6.955 1.00 0.00 6 ILE A N 7
ATOM 11405 C CA . ILE A 1 6 ? 81.592 -4.061 -6.561 1.00 0.00 6 ILE A CA 7
ATOM 11406 C C . ILE A 1 6 ? 81.613 -3.066 -7.723 1.00 0.00 6 ILE A C 7
ATOM 11407 O O . ILE A 1 6 ? 81.318 -1.884 -7.540 1.00 0.00 6 ILE A O 7
ATOM 11423 N N . LYS A 1 7 ? 81.939 -3.557 -8.917 1.00 0.00 7 LYS A N 7
ATOM 11424 C CA . LYS A 1 7 ? 81.967 -2.721 -10.116 1.00 0.00 7 LYS A CA 7
ATOM 11425 C C . LYS A 1 7 ? 8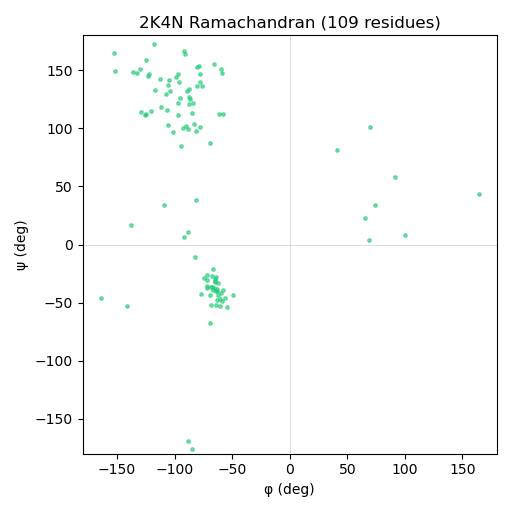0.620 -2.050 -10.350 1.00 0.00 7 LYS A C 7
ATOM 11426 O O . LYS A 1 7 ? 80.551 -0.840 -10.563 1.00 0.00 7 LYS A O 7
ATOM 11445 N N . GLU A 1 8 ? 79.554 -2.840 -10.300 1.00 0.00 8 GLU A N 7
ATOM 11446 C CA . GLU A 1 8 ? 78.207 -2.327 -10.520 1.00 0.00 8 GLU A CA 7
ATOM 11447 C C . GLU A 1 8 ? 77.858 -1.274 -9.473 1.00 0.00 8 GLU A C 7
ATOM 11448 O O . GLU A 1 8 ? 77.271 -0.238 -9.785 1.00 0.00 8 GLU A O 7
ATOM 11460 N N . PHE A 1 9 ? 78.243 -1.540 -8.232 1.00 0.00 9 PHE A N 7
ATOM 11461 C CA . PHE A 1 9 ? 77.997 -0.615 -7.134 1.00 0.00 9 PHE A CA 7
ATOM 11462 C C . PHE A 1 9 ? 78.717 0.708 -7.372 1.00 0.00 9 PHE A C 7
ATOM 11463 O O . PHE A 1 9 ? 78.127 1.781 -7.254 1.00 0.00 9 PHE A O 7
ATOM 11480 N N . LEU A 1 10 ? 79.991 0.624 -7.730 1.00 0.00 10 LEU A N 7
ATOM 11481 C CA . LEU A 1 10 ? 80.811 1.809 -7.934 1.00 0.00 10 LEU A CA 7
ATOM 11482 C C . LEU A 1 10 ? 80.377 2.578 -9.177 1.00 0.00 10 LEU A C 7
ATOM 11483 O O . LEU A 1 10 ? 80.459 3.806 -9.213 1.00 0.00 10 LEU A O 7
ATOM 11499 N N . GLU A 1 11 ? 79.913 1.854 -10.189 1.00 0.00 11 GLU A N 7
ATOM 11500 C CA . GLU A 1 11 ? 79.399 2.470 -11.405 1.00 0.00 11 GLU A CA 7
ATOM 11501 C C . GLU A 1 11 ? 78.130 3.263 -11.097 1.00 0.00 11 GLU A C 7
ATOM 11502 O O . GLU A 1 11 ? 77.942 4.376 -11.595 1.00 0.00 11 GLU A O 7
ATOM 11514 N N . ASP A 1 12 ? 77.272 2.689 -10.255 1.00 0.00 12 ASP A N 7
ATOM 11515 C CA . ASP A 1 12 ? 76.041 3.355 -9.837 1.00 0.00 12 ASP A CA 7
ATOM 11516 C C . ASP A 1 12 ? 76.359 4.618 -9.046 1.00 0.00 12 ASP A C 7
ATOM 11517 O O . ASP A 1 12 ? 75.673 5.633 -9.173 1.00 0.00 12 ASP A O 7
ATOM 11526 N N . ILE A 1 13 ? 77.404 4.554 -8.224 1.00 0.00 13 ILE A N 7
ATOM 11527 C CA . ILE A 1 13 ? 77.890 5.734 -7.520 1.00 0.00 13 ILE A CA 7
ATOM 11528 C C . ILE A 1 13 ? 78.463 6.732 -8.521 1.00 0.00 13 ILE A C 7
ATOM 11529 O O . ILE A 1 13 ? 78.246 7.942 -8.419 1.00 0.00 13 ILE A O 7
ATOM 11545 N N . GLY A 1 14 ? 79.187 6.203 -9.499 1.00 0.00 14 GLY A N 7
ATOM 11546 C CA . GLY A 1 14 ? 79.804 7.034 -10.509 1.00 0.00 14 GLY A CA 7
ATOM 11547 C C . GLY A 1 14 ? 81.220 7.405 -10.141 1.00 0.00 14 GLY A C 7
ATOM 11548 O O . GLY A 1 14 ? 81.754 8.409 -10.617 1.00 0.00 14 GLY A O 7
ATOM 11552 N N . GLU A 1 15 ? 81.833 6.597 -9.291 1.00 0.00 15 GLU A N 7
ATOM 11553 C CA . GLU A 1 15 ? 83.184 6.862 -8.835 1.00 0.00 15 GLU A CA 7
ATOM 11554 C C . GLU A 1 15 ? 84.200 6.057 -9.623 1.00 0.00 15 GLU A C 7
ATOM 11555 O O . GLU A 1 15 ? 83.870 5.043 -10.239 1.00 0.00 15 GLU A O 7
ATOM 11567 N N . ASP A 1 16 ? 85.435 6.528 -9.598 1.00 0.00 16 ASP A N 7
ATOM 11568 C CA . ASP A 1 16 ? 86.517 5.905 -10.344 1.00 0.00 16 ASP A CA 7
ATOM 11569 C C . ASP A 1 16 ? 87.015 4.658 -9.639 1.00 0.00 16 ASP A C 7
ATOM 11570 O O . ASP A 1 16 ? 87.556 4.734 -8.536 1.00 0.00 16 ASP A O 7
ATOM 11579 N N . TYR A 1 17 ? 86.818 3.511 -10.266 1.00 0.00 17 TYR A N 7
ATOM 11580 C CA . TYR A 1 17 ? 87.433 2.289 -9.791 1.00 0.00 17 TYR A CA 7
ATOM 11581 C C . TYR A 1 17 ? 88.493 1.842 -10.785 1.00 0.00 17 TYR A C 7
ATOM 11582 O O . TYR A 1 17 ? 88.192 1.481 -11.922 1.00 0.00 17 TYR A O 7
ATOM 11600 N N . ILE A 1 18 ? 89.741 1.909 -10.362 1.00 0.00 18 ILE A N 7
ATOM 11601 C CA . ILE A 1 18 ? 90.848 1.602 -11.244 1.00 0.00 18 ILE A CA 7
ATOM 11602 C C . ILE A 1 18 ? 91.111 0.109 -11.265 1.00 0.00 18 ILE A C 7
ATOM 11603 O O . ILE A 1 18 ? 91.790 -0.430 -10.382 1.00 0.00 18 ILE A O 7
ATOM 11619 N N . GLU A 1 19 ? 90.535 -0.563 -12.250 1.00 0.00 19 GLU A N 7
ATOM 11620 C CA . GLU A 1 19 ? 90.758 -1.985 -12.423 1.00 0.00 19 GLU A CA 7
ATOM 11621 C C . GLU A 1 19 ? 92.128 -2.228 -13.028 1.00 0.00 19 GLU A C 7
ATOM 11622 O O . GLU A 1 19 ? 92.402 -1.836 -14.164 1.00 0.00 19 GLU A O 7
ATOM 11634 N N . LEU A 1 20 ? 92.991 -2.848 -12.255 1.00 0.00 20 LEU A N 7
ATOM 11635 C CA . LEU A 1 20 ? 94.281 -3.282 -12.739 1.00 0.00 20 LEU A CA 7
ATOM 11636 C C . LEU A 1 20 ? 94.312 -4.797 -12.694 1.00 0.00 20 LEU A C 7
ATOM 11637 O O . LEU A 1 20 ? 93.414 -5.416 -12.121 1.00 0.00 20 LEU A O 7
ATOM 11653 N N . GLU A 1 21 ? 95.317 -5.399 -13.296 1.00 0.00 21 GLU A N 7
ATOM 11654 C CA . GLU A 1 21 ? 95.422 -6.846 -13.289 1.00 0.00 21 GLU A CA 7
ATOM 11655 C C . GLU A 1 21 ? 95.625 -7.359 -11.868 1.00 0.00 21 GLU A C 7
ATOM 11656 O O . GLU A 1 21 ? 96.692 -7.171 -11.279 1.00 0.00 21 GLU A O 7
ATOM 11668 N N . ASN A 1 22 ? 94.560 -7.971 -11.335 1.00 0.00 22 ASN A N 7
ATOM 11669 C CA . ASN A 1 22 ? 94.525 -8.534 -9.977 1.00 0.00 22 ASN A CA 7
ATOM 11670 C C . ASN A 1 22 ? 94.277 -7.459 -8.916 1.00 0.00 22 ASN A C 7
ATOM 11671 O O . ASN A 1 22 ? 94.240 -7.765 -7.723 1.00 0.00 22 ASN A O 7
ATOM 11682 N N . GLU A 1 23 ? 94.070 -6.212 -9.338 1.00 0.00 23 GLU A N 7
ATOM 11683 C CA . GLU A 1 23 ? 93.878 -5.116 -8.388 1.00 0.00 23 GLU A CA 7
ATOM 11684 C C . GLU A 1 23 ? 92.708 -4.218 -8.766 1.00 0.00 23 GLU A C 7
ATOM 11685 O O . GLU A 1 23 ? 92.369 -4.067 -9.935 1.00 0.00 23 GLU A O 7
ATOM 11697 N N . ILE A 1 24 ? 92.099 -3.625 -7.754 1.00 0.00 24 ILE A N 7
ATOM 11698 C CA . ILE A 1 24 ? 91.165 -2.526 -7.943 1.00 0.00 24 ILE A CA 7
ATOM 11699 C C . ILE A 1 24 ? 91.542 -1.396 -6.994 1.00 0.00 24 ILE A C 7
ATOM 11700 O O . ILE A 1 24 ? 91.409 -1.526 -5.779 1.00 0.00 24 ILE A O 7
ATOM 11716 N N . HIS A 1 25 ? 92.050 -0.306 -7.544 1.00 0.00 25 HIS A N 7
ATOM 11717 C CA . HIS A 1 25 ? 92.463 0.828 -6.729 1.00 0.00 25 HIS A CA 7
ATOM 11718 C C . HIS A 1 25 ? 91.295 1.786 -6.549 1.00 0.00 25 HIS A C 7
ATOM 11719 O O . HIS A 1 25 ? 90.688 2.225 -7.528 1.00 0.00 25 HIS A O 7
ATOM 11734 N N . LEU A 1 26 ? 90.973 2.085 -5.299 1.00 0.00 26 LEU A N 7
ATOM 11735 C CA . LEU A 1 26 ? 89.845 2.953 -4.990 1.00 0.00 26 LEU A CA 7
ATOM 11736 C C . LEU A 1 26 ? 90.287 4.179 -4.207 1.00 0.00 26 LEU A C 7
ATOM 11737 O O . LEU A 1 26 ? 91.451 4.308 -3.826 1.00 0.00 26 LEU A O 7
ATOM 11753 N N . LYS A 1 27 ? 89.334 5.068 -3.971 1.00 0.00 27 LYS A N 7
ATOM 11754 C CA . LYS A 1 27 ? 89.572 6.281 -3.208 1.00 0.00 27 LYS A CA 7
ATOM 11755 C C . LYS A 1 27 ? 89.224 6.037 -1.743 1.00 0.00 27 LYS A C 7
ATOM 11756 O O . LYS A 1 27 ? 88.391 5.182 -1.443 1.00 0.00 27 LYS A O 7
ATOM 11775 N N . PRO A 1 28 ? 89.850 6.788 -0.818 1.00 0.00 28 PRO A N 7
ATOM 11776 C CA . PRO A 1 28 ? 89.668 6.598 0.631 1.00 0.00 28 PRO A CA 7
ATOM 11777 C C . PRO A 1 28 ? 88.201 6.501 1.056 1.00 0.00 28 PRO A C 7
ATOM 11778 O O . PRO A 1 28 ? 87.801 5.543 1.718 1.00 0.00 28 PRO A O 7
ATOM 11789 N N . GLU A 1 29 ? 87.401 7.485 0.662 1.00 0.00 29 GLU A N 7
ATOM 11790 C CA . GLU A 1 29 ? 86.002 7.538 1.073 1.00 0.00 29 GLU A CA 7
ATOM 11791 C C . GLU A 1 29 ? 85.185 6.464 0.361 1.00 0.00 29 GLU A C 7
ATOM 11792 O O . GLU A 1 29 ? 84.290 5.859 0.949 1.00 0.00 29 GLU A O 7
ATOM 11804 N N . VAL A 1 30 ? 85.510 6.218 -0.902 1.00 0.00 30 VAL A N 7
ATOM 11805 C CA . VAL A 1 30 ? 84.804 5.213 -1.686 1.00 0.00 30 VAL A CA 7
ATOM 11806 C C . VAL A 1 30 ? 85.015 3.826 -1.082 1.00 0.00 30 VAL A C 7
ATOM 11807 O O . VAL A 1 30 ? 84.084 3.027 -0.997 1.00 0.00 30 VAL A O 7
ATOM 11820 N N . PHE A 1 31 ? 86.241 3.564 -0.640 1.00 0.00 31 PHE A N 7
ATOM 11821 C CA . PHE A 1 31 ? 86.577 2.301 0.007 1.00 0.00 31 PHE A CA 7
ATOM 11822 C C . PHE A 1 31 ? 85.765 2.126 1.289 1.00 0.00 31 PHE A C 7
ATOM 11823 O O . PHE A 1 31 ? 85.297 1.030 1.595 1.00 0.00 31 PHE A O 7
ATOM 11840 N N . TYR A 1 32 ? 85.591 3.222 2.019 1.00 0.00 32 TYR A N 7
ATOM 11841 C CA . TYR A 1 32 ? 84.827 3.221 3.263 1.00 0.00 32 TYR A CA 7
ATOM 11842 C C . TYR A 1 32 ? 83.381 2.794 3.006 1.00 0.00 32 TYR A C 7
ATOM 11843 O O . TYR A 1 32 ? 82.813 1.990 3.751 1.00 0.00 32 TYR A O 7
ATOM 11861 N N . GLU A 1 33 ? 82.805 3.326 1.934 1.00 0.00 33 GLU A N 7
ATOM 11862 C CA . GLU A 1 33 ? 81.441 2.991 1.541 1.00 0.00 33 GLU A CA 7
ATOM 11863 C C . GLU A 1 33 ? 81.328 1.518 1.151 1.00 0.00 33 GLU A C 7
ATOM 11864 O O . GLU A 1 33 ? 80.390 0.829 1.559 1.00 0.00 33 GLU A O 7
ATOM 11876 N N . VAL A 1 34 ? 82.293 1.041 0.369 1.00 0.00 34 VAL A N 7
ATOM 11877 C CA . VAL A 1 34 ? 82.301 -0.348 -0.087 1.00 0.00 34 VAL A CA 7
ATOM 11878 C C . VAL A 1 34 ? 82.489 -1.307 1.085 1.00 0.00 34 VAL A C 7
ATOM 11879 O O . VAL A 1 34 ? 81.837 -2.351 1.155 1.00 0.00 34 VAL A O 7
ATOM 11892 N N . TRP A 1 35 ? 83.374 -0.938 2.005 1.00 0.00 35 TRP A N 7
ATOM 11893 C CA . TRP A 1 35 ? 83.657 -1.753 3.182 1.00 0.00 35 TRP A CA 7
ATOM 11894 C C . TRP A 1 35 ? 82.373 -2.052 3.950 1.00 0.00 35 TRP A C 7
ATOM 11895 O O . TRP A 1 35 ? 82.096 -3.203 4.290 1.00 0.00 35 TRP A O 7
ATOM 11916 N N . LYS A 1 36 ? 81.578 -1.020 4.193 1.00 0.00 36 LYS A N 7
ATOM 11917 C CA . LYS A 1 36 ? 80.318 -1.184 4.904 1.00 0.00 36 LYS A CA 7
ATOM 11918 C C . LYS A 1 36 ? 79.278 -1.881 4.033 1.00 0.00 36 LYS A C 7
ATOM 11919 O O . LYS A 1 36 ? 78.429 -2.614 4.537 1.00 0.00 36 LYS A O 7
ATOM 11938 N N . TYR A 1 37 ? 79.361 -1.666 2.727 1.00 0.00 37 TYR A N 7
ATOM 11939 C CA . TYR A 1 37 ? 78.422 -2.268 1.785 1.00 0.00 37 TYR A CA 7
ATOM 11940 C C . TYR A 1 37 ? 78.523 -3.792 1.801 1.00 0.00 37 TYR A C 7
ATOM 11941 O O . TYR A 1 37 ? 77.509 -4.491 1.816 1.00 0.00 37 TYR A O 7
ATOM 11959 N N . VAL A 1 38 ? 79.748 -4.305 1.816 1.00 0.00 38 VAL A N 7
ATOM 11960 C CA . VAL A 1 38 ? 79.964 -5.748 1.767 1.00 0.00 38 VAL A CA 7
ATOM 11961 C C . VAL A 1 38 ? 79.778 -6.399 3.140 1.00 0.00 38 VAL A C 7
ATOM 11962 O O . VAL A 1 38 ? 79.810 -7.624 3.261 1.00 0.00 38 VAL A O 7
ATOM 11975 N N . GLY A 1 39 ? 79.577 -5.582 4.171 1.00 0.00 39 GLY A N 7
ATOM 11976 C CA . GLY A 1 39 ? 79.273 -6.115 5.488 1.00 0.00 39 GLY A CA 7
ATOM 11977 C C . GLY A 1 39 ? 80.409 -5.967 6.484 1.00 0.00 39 GLY A C 7
ATOM 11978 O O . GLY A 1 39 ? 80.373 -6.572 7.558 1.00 0.00 39 GLY A O 7
ATOM 11982 N N . GLU A 1 40 ? 81.406 -5.162 6.126 1.00 0.00 40 GLU A N 7
ATOM 11983 C CA . GLU A 1 40 ? 82.563 -4.898 6.987 1.00 0.00 40 GLU A CA 7
ATOM 11984 C C . GLU A 1 40 ? 83.264 -6.191 7.412 1.00 0.00 40 GLU A C 7
ATOM 11985 O O . GLU A 1 40 ? 83.062 -6.682 8.524 1.00 0.00 40 GLU A O 7
ATOM 11997 N N . PRO A 1 41 ? 84.073 -6.778 6.518 1.00 0.00 41 PRO A N 7
ATOM 11998 C CA . PRO A 1 41 ? 84.862 -7.961 6.825 1.00 0.00 41 PRO A CA 7
ATOM 11999 C C . PRO A 1 41 ? 86.257 -7.603 7.335 1.00 0.00 41 PRO A C 7
ATOM 12000 O O . PRO A 1 41 ? 86.602 -6.422 7.439 1.00 0.00 41 PRO A O 7
ATOM 12011 N N . GLU A 1 42 ? 87.047 -8.623 7.653 1.00 0.00 42 GLU A N 7
ATOM 12012 C CA . GLU A 1 42 ? 88.427 -8.423 8.076 1.00 0.00 42 GLU A CA 7
ATOM 12013 C C . GLU A 1 42 ? 89.249 -7.785 6.964 1.00 0.00 42 GLU A C 7
ATOM 12014 O O . GLU A 1 42 ? 89.330 -8.315 5.854 1.00 0.00 42 GLU A O 7
ATOM 12026 N N . LEU A 1 43 ? 89.846 -6.647 7.268 1.00 0.00 43 LEU A N 7
ATOM 12027 C CA . LEU A 1 43 ? 90.671 -5.940 6.307 1.00 0.00 43 LEU A CA 7
ATOM 12028 C C . LEU A 1 43 ? 92.126 -6.358 6.439 1.00 0.00 43 LEU A C 7
ATOM 12029 O O . LEU A 1 43 ? 92.673 -6.406 7.542 1.00 0.00 43 LEU A O 7
ATOM 12045 N N . LYS A 1 44 ? 92.747 -6.663 5.313 1.00 0.00 44 LYS A N 7
ATOM 12046 C CA . LYS A 1 44 ? 94.144 -7.054 5.298 1.00 0.00 44 LYS A CA 7
ATOM 12047 C C . LYS A 1 44 ? 95.002 -5.851 4.946 1.00 0.00 44 LYS A C 7
ATOM 12048 O O . LYS A 1 44 ? 94.652 -5.072 4.063 1.00 0.00 44 LYS A O 7
ATOM 12067 N N . THR A 1 45 ? 96.110 -5.690 5.639 1.00 0.00 45 THR A N 7
ATOM 12068 C CA . THR A 1 45 ? 96.995 -4.570 5.380 1.00 0.00 45 THR A CA 7
ATOM 12069 C C . THR A 1 45 ? 98.393 -5.057 5.028 1.00 0.00 45 THR A C 7
ATOM 12070 O O . THR A 1 45 ? 98.928 -5.961 5.673 1.00 0.00 45 THR A O 7
ATOM 12081 N N . TYR A 1 46 ? 98.980 -4.465 4.001 1.00 0.00 46 TYR A N 7
ATOM 12082 C CA . TYR A 1 46 ? 100.321 -4.837 3.589 1.00 0.00 46 TYR A CA 7
ATOM 12083 C C . TYR A 1 46 ? 101.233 -3.623 3.606 1.00 0.00 46 TYR A C 7
ATOM 12084 O O . TYR A 1 46 ? 100.842 -2.529 3.190 1.00 0.00 46 TYR A O 7
ATOM 12102 N N . VAL A 1 47 ? 102.432 -3.810 4.124 1.00 0.00 47 VAL A N 7
ATOM 12103 C CA . VAL A 1 47 ? 103.415 -2.746 4.165 1.00 0.00 47 VAL A CA 7
ATOM 12104 C C . VAL A 1 47 ? 104.366 -2.871 2.984 1.00 0.00 47 VAL A C 7
ATOM 12105 O O . VAL A 1 47 ? 105.225 -3.756 2.955 1.00 0.00 47 VAL A O 7
ATOM 12118 N N . ILE A 1 48 ? 104.190 -2.007 2.001 1.00 0.00 48 ILE A N 7
ATOM 12119 C CA . ILE A 1 48 ? 105.045 -2.005 0.828 1.00 0.00 48 ILE A CA 7
ATOM 12120 C C . ILE A 1 48 ? 106.086 -0.898 0.938 1.00 0.00 48 ILE A C 7
ATOM 12121 O O . ILE A 1 48 ? 105.757 0.289 0.932 1.00 0.00 48 ILE A O 7
ATOM 12137 N N . GLU A 1 49 ? 107.340 -1.290 1.083 1.00 0.00 49 GLU A N 7
ATOM 12138 C CA . GLU A 1 49 ? 108.423 -0.329 1.156 1.00 0.00 49 GLU A CA 7
ATOM 12139 C C . GLU A 1 49 ? 109.009 -0.116 -0.229 1.00 0.00 49 GLU A C 7
ATOM 12140 O O . GLU A 1 49 ? 109.620 -1.020 -0.803 1.00 0.00 49 GLU A O 7
ATOM 12152 N N . ASP A 1 50 ? 108.792 1.066 -0.772 1.00 0.00 50 ASP A N 7
ATOM 12153 C CA . ASP A 1 50 ? 109.311 1.397 -2.086 1.00 0.00 50 ASP A CA 7
ATOM 12154 C C . ASP A 1 50 ? 110.310 2.536 -1.967 1.00 0.00 50 ASP A C 7
ATOM 12155 O O . ASP A 1 50 ? 110.252 3.328 -1.021 1.00 0.00 50 ASP A O 7
ATOM 12164 N N . GLU A 1 51 ? 111.221 2.621 -2.917 1.00 0.00 51 GLU A N 7
ATOM 12165 C CA . GLU A 1 51 ? 112.258 3.635 -2.880 1.00 0.00 51 GLU A CA 7
ATOM 12166 C C . GLU A 1 51 ? 111.940 4.757 -3.851 1.00 0.00 51 GLU A C 7
ATOM 12167 O O . GLU A 1 51 ? 111.618 4.506 -5.014 1.00 0.00 51 GLU A O 7
ATOM 12179 N N . ILE A 1 52 ? 112.029 5.988 -3.361 1.00 0.00 52 ILE A N 7
ATOM 12180 C CA . ILE A 1 52 ? 111.799 7.179 -4.176 1.00 0.00 52 ILE A CA 7
ATOM 12181 C C . ILE A 1 52 ? 110.330 7.283 -4.586 1.00 0.00 52 ILE A C 7
ATOM 12182 O O . ILE A 1 52 ? 109.905 6.723 -5.600 1.00 0.00 52 ILE A O 7
ATOM 12198 N N . VAL A 1 53 ? 109.551 7.980 -3.773 1.00 0.00 53 VAL A N 7
ATOM 12199 C CA . VAL A 1 53 ? 108.139 8.174 -4.054 1.00 0.00 53 VAL A CA 7
ATOM 12200 C C . VAL A 1 53 ? 107.882 9.618 -4.461 1.00 0.00 53 VAL A C 7
ATOM 12201 O O . VAL A 1 53 ? 107.757 10.505 -3.615 1.00 0.00 53 VAL A O 7
ATOM 12214 N N . GLU A 1 54 ? 107.849 9.848 -5.761 1.00 0.00 54 GLU A N 7
ATOM 12215 C CA . GLU A 1 54 ? 107.640 11.178 -6.305 1.00 0.00 54 GLU A CA 7
ATOM 12216 C C . GLU A 1 54 ? 106.158 11.402 -6.599 1.00 0.00 54 GLU A C 7
ATOM 12217 O O . GLU A 1 54 ? 105.470 10.496 -7.075 1.00 0.00 54 GLU A O 7
ATOM 12229 N N . PRO A 1 55 ? 105.648 12.611 -6.300 1.00 0.00 55 PRO A N 7
ATOM 12230 C CA . PRO A 1 55 ? 104.215 12.933 -6.411 1.00 0.00 55 PRO A CA 7
ATOM 12231 C C . PRO A 1 55 ? 103.642 12.656 -7.799 1.00 0.00 55 PRO A C 7
ATOM 12232 O O . PRO A 1 55 ? 102.622 11.982 -7.936 1.00 0.00 55 PRO A O 7
ATOM 12243 N N . GLY A 1 56 ? 104.301 13.179 -8.821 1.00 0.00 56 GLY A N 7
ATOM 12244 C CA . GLY A 1 56 ? 103.837 12.980 -10.179 1.00 0.00 56 GLY A CA 7
ATOM 12245 C C . GLY A 1 56 ? 104.884 13.374 -11.193 1.00 0.00 56 GLY A C 7
ATOM 12246 O O . GLY A 1 56 ? 105.007 12.751 -12.249 1.00 0.00 56 GLY A O 7
ATOM 12250 N N . GLU A 1 57 ? 105.628 14.420 -10.878 1.00 0.00 57 GLU A N 7
ATOM 12251 C CA . GLU A 1 57 ? 106.773 14.810 -11.677 1.00 0.00 57 GLU A CA 7
ATOM 12252 C C . GLU A 1 57 ? 108.037 14.273 -11.029 1.00 0.00 57 GLU A C 7
ATOM 12253 O O . GLU A 1 57 ? 108.188 14.338 -9.809 1.00 0.00 57 GLU A O 7
ATOM 12265 N N . TYR A 1 58 ? 108.927 13.736 -11.842 1.00 0.00 58 TYR A N 7
ATOM 12266 C CA . TYR A 1 58 ? 110.153 13.151 -11.332 1.00 0.00 58 TYR A CA 7
ATOM 12267 C C . TYR A 1 58 ? 111.213 14.221 -11.124 1.00 0.00 58 TYR A C 7
ATOM 12268 O O . TYR A 1 58 ? 111.194 15.269 -11.781 1.00 0.00 58 TYR A O 7
ATOM 12286 N N . ASP A 1 59 ? 112.115 13.961 -10.189 1.00 0.00 59 ASP A N 7
ATOM 12287 C CA . ASP A 1 59 ? 113.276 14.813 -9.977 1.00 0.00 59 ASP A CA 7
ATOM 12288 C C . ASP A 1 59 ? 114.093 14.866 -11.260 1.00 0.00 59 ASP A C 7
ATOM 12289 O O . ASP A 1 59 ? 114.377 13.819 -11.844 1.00 0.00 59 ASP A O 7
ATOM 12298 N N . PRO A 1 60 ? 114.446 16.083 -11.725 1.00 0.00 60 PRO A N 7
ATOM 12299 C CA . PRO A 1 60 ? 115.147 16.306 -12.993 1.00 0.00 60 PRO A CA 7
ATOM 12300 C C . PRO A 1 60 ? 116.247 15.284 -13.252 1.00 0.00 60 PRO A C 7
ATOM 12301 O O . PRO A 1 60 ? 117.258 15.254 -12.544 1.00 0.00 60 PRO A O 7
ATOM 12312 N N . PRO A 1 61 ? 116.048 14.421 -14.263 1.00 0.00 61 PRO A N 7
ATOM 12313 C CA . PRO A 1 61 ? 117.003 13.369 -14.615 1.00 0.00 61 PRO A CA 7
ATOM 12314 C C . PRO A 1 61 ? 118.324 13.941 -15.114 1.00 0.00 61 PRO A C 7
ATOM 12315 O O . PRO A 1 61 ? 118.472 14.276 -16.292 1.00 0.00 61 PRO A O 7
ATOM 12326 N N . GLU A 1 62 ? 119.263 14.072 -14.196 1.00 0.00 62 GLU A N 7
ATOM 12327 C CA . GLU A 1 62 ? 120.571 14.631 -14.488 1.00 0.00 62 GLU A CA 7
ATOM 12328 C C . GLU A 1 62 ? 121.648 13.673 -14.010 1.00 0.00 62 GLU A C 7
ATOM 12329 O O . GLU A 1 62 ? 121.342 12.633 -13.425 1.00 0.00 62 GLU A O 7
ATOM 12341 N N . MET A 1 63 ? 122.900 14.018 -14.257 1.00 0.00 63 MET A N 7
ATOM 12342 C CA . MET A 1 63 ? 124.008 13.262 -13.700 1.00 0.00 63 MET A CA 7
ATOM 12343 C C . MET A 1 63 ? 124.224 13.712 -12.261 1.00 0.00 63 MET A C 7
ATOM 12344 O O . MET A 1 63 ? 125.049 14.582 -11.981 1.00 0.00 63 MET A O 7
ATOM 12358 N N . LYS A 1 64 ? 123.440 13.138 -11.364 1.00 0.00 64 LYS A N 7
ATOM 12359 C CA . LYS A 1 64 ? 123.381 13.581 -9.982 1.00 0.00 64 LYS A CA 7
ATOM 12360 C C . LYS A 1 64 ? 122.854 12.455 -9.106 1.00 0.00 64 LYS A C 7
ATOM 12361 O O . LYS A 1 64 ? 122.010 11.673 -9.540 1.00 0.00 64 LYS A O 7
ATOM 12380 N N . TYR A 1 65 ? 123.351 12.366 -7.885 1.00 0.00 65 TYR A N 7
ATOM 12381 C CA . TYR A 1 65 ? 122.893 11.344 -6.961 1.00 0.00 65 TYR A CA 7
ATOM 12382 C C . TYR A 1 65 ? 121.826 11.910 -6.031 1.00 0.00 65 TYR A C 7
ATOM 12383 O O . TYR A 1 65 ? 122.140 12.527 -5.011 1.00 0.00 65 TYR A O 7
ATOM 12401 N N . THR A 1 66 ? 120.569 11.729 -6.408 1.00 0.00 66 THR A N 7
ATOM 12402 C CA . THR A 1 66 ? 119.453 12.168 -5.587 1.00 0.00 66 THR A CA 7
ATOM 12403 C C . THR A 1 66 ? 119.234 11.180 -4.441 1.00 0.00 66 THR A C 7
ATOM 12404 O O . THR A 1 66 ? 119.369 9.969 -4.629 1.00 0.00 66 THR A O 7
ATOM 12415 N N . ASN A 1 67 ? 118.918 11.699 -3.261 1.00 0.00 67 ASN A N 7
ATOM 12416 C CA . ASN A 1 67 ? 118.783 10.871 -2.066 1.00 0.00 67 ASN A CA 7
ATOM 12417 C C . ASN A 1 67 ? 117.662 9.851 -2.223 1.00 0.00 67 ASN A C 7
ATOM 12418 O O . ASN A 1 67 ? 116.519 10.206 -2.515 1.00 0.00 67 ASN A O 7
ATOM 12429 N N . VAL A 1 68 ? 118.001 8.583 -2.038 1.00 0.00 68 VAL A N 7
ATOM 12430 C CA . VAL A 1 68 ? 117.026 7.511 -2.129 1.00 0.00 68 VAL A CA 7
ATOM 12431 C C . VAL A 1 68 ? 116.380 7.277 -0.769 1.00 0.00 68 VAL A C 7
ATOM 12432 O O . VAL A 1 68 ? 117.031 6.819 0.172 1.00 0.00 68 VAL A O 7
ATOM 12445 N N . LYS A 1 69 ? 115.109 7.618 -0.662 1.00 0.00 69 LYS A N 7
ATOM 12446 C CA . LYS A 1 69 ? 114.385 7.465 0.587 1.00 0.00 69 LYS A CA 7
ATOM 12447 C C . LYS A 1 69 ? 113.401 6.301 0.484 1.00 0.00 69 LYS A C 7
ATOM 12448 O O . LYS A 1 69 ? 112.609 6.226 -0.460 1.00 0.00 69 LYS A O 7
ATOM 12467 N N . LYS A 1 70 ? 113.479 5.392 1.446 1.00 0.00 70 LYS A N 7
ATOM 12468 C CA . LYS A 1 70 ? 112.596 4.234 1.494 1.00 0.00 70 LYS A CA 7
ATOM 12469 C C . LYS A 1 70 ? 111.315 4.591 2.234 1.00 0.00 70 LYS A C 7
ATOM 12470 O O . LYS A 1 70 ? 111.365 5.126 3.343 1.00 0.00 70 LYS A O 7
ATOM 12489 N N . VAL A 1 71 ? 110.175 4.314 1.625 1.00 0.00 71 VAL A N 7
ATOM 12490 C CA . VAL A 1 71 ? 108.895 4.626 2.243 1.00 0.00 71 VAL A CA 7
ATOM 12491 C C . VAL A 1 71 ? 108.090 3.357 2.486 1.00 0.00 71 VAL A C 7
ATOM 12492 O O . VAL A 1 71 ? 107.712 2.666 1.539 1.00 0.00 71 VAL A O 7
ATOM 12505 N N . LYS A 1 72 ? 107.847 3.046 3.752 1.00 0.00 72 LYS A N 7
ATOM 12506 C CA . LYS A 1 72 ? 106.982 1.929 4.104 1.00 0.00 72 LYS A CA 7
ATOM 12507 C C . LYS A 1 72 ? 105.523 2.357 4.029 1.00 0.00 72 LYS A C 7
ATOM 12508 O O . LYS A 1 72 ? 105.027 3.059 4.909 1.00 0.00 72 LYS A O 7
ATOM 12527 N N . ILE A 1 73 ? 104.846 1.953 2.969 1.00 0.00 73 ILE A N 7
ATOM 12528 C CA . ILE A 1 73 ? 103.455 2.317 2.776 1.00 0.00 73 ILE A CA 7
ATOM 12529 C C . ILE A 1 73 ? 102.535 1.184 3.220 1.00 0.00 73 ILE A C 7
ATOM 12530 O O . ILE A 1 73 ? 102.470 0.136 2.579 1.00 0.00 73 ILE A O 7
ATOM 12546 N N . LYS A 1 74 ? 101.843 1.390 4.328 1.00 0.00 74 LYS A N 7
ATOM 12547 C CA . LYS A 1 74 ? 100.879 0.414 4.811 1.00 0.00 74 LYS A CA 7
ATOM 12548 C C . LYS A 1 74 ? 99.521 0.666 4.163 1.00 0.00 74 LYS A C 7
ATOM 12549 O O . LYS A 1 74 ? 98.815 1.608 4.524 1.00 0.00 74 LYS A O 7
ATOM 12568 N N . LYS A 1 75 ? 99.175 -0.150 3.181 1.00 0.00 75 LYS A N 7
ATOM 12569 C CA . LYS A 1 75 ? 97.889 -0.023 2.507 1.00 0.00 75 LYS A CA 7
ATOM 12570 C C . LYS A 1 75 ? 96.943 -1.123 2.962 1.00 0.00 75 LYS A C 7
ATOM 12571 O O . LYS A 1 75 ? 97.372 -2.122 3.541 1.00 0.00 75 LYS A O 7
ATOM 12590 N N . VAL A 1 76 ? 95.662 -0.936 2.693 1.00 0.00 76 VAL A N 7
ATOM 12591 C CA . VAL A 1 76 ? 94.649 -1.902 3.079 1.00 0.00 76 VAL A CA 7
ATOM 12592 C C . VAL A 1 76 ? 93.976 -2.474 1.837 1.00 0.00 76 VAL A C 7
ATOM 12593 O O . VAL A 1 76 ? 93.749 -1.759 0.858 1.00 0.00 76 VAL A O 7
ATOM 12606 N N . TYR A 1 77 ? 93.689 -3.764 1.869 1.00 0.00 77 TYR A N 7
ATOM 12607 C CA . TYR A 1 77 ? 93.053 -4.428 0.747 1.00 0.00 77 TYR A CA 7
ATOM 12608 C C . TYR A 1 77 ? 92.178 -5.573 1.229 1.00 0.00 77 TYR A C 7
ATOM 12609 O O . TYR A 1 77 ? 92.425 -6.155 2.289 1.00 0.00 77 TYR A O 7
ATOM 12627 N N . PHE A 1 78 ? 91.152 -5.886 0.462 1.00 0.00 78 PHE A N 7
ATOM 12628 C CA . PHE A 1 78 ? 90.368 -7.080 0.703 1.00 0.00 78 PHE A CA 7
ATOM 12629 C C . PHE A 1 78 ? 90.203 -7.839 -0.600 1.00 0.00 78 PHE A C 7
ATOM 12630 O O . PHE A 1 78 ? 90.110 -7.242 -1.675 1.00 0.00 78 PHE A O 7
ATOM 12647 N N . GLU A 1 79 ? 90.202 -9.154 -0.504 1.00 0.00 79 GLU A N 7
ATOM 12648 C CA . GLU A 1 79 ? 90.140 -10.000 -1.679 1.00 0.00 79 GLU A CA 7
ATOM 12649 C C . GLU A 1 79 ? 88.735 -10.542 -1.864 1.00 0.00 79 GLU A C 7
ATOM 12650 O O . GLU A 1 79 ? 88.136 -11.066 -0.923 1.00 0.00 79 GLU A O 7
ATOM 12662 N N . THR A 1 80 ? 88.214 -10.410 -3.066 1.00 0.00 80 THR A N 7
ATOM 12663 C CA . THR A 1 80 ? 86.925 -10.987 -3.399 1.00 0.00 80 THR A CA 7
ATOM 12664 C C . THR A 1 80 ? 87.060 -12.494 -3.602 1.00 0.00 80 THR A C 7
ATOM 12665 O O . THR A 1 80 ? 88.162 -13.042 -3.503 1.00 0.00 80 THR A O 7
ATOM 12676 N N . LEU A 1 81 ? 85.954 -13.165 -3.893 1.00 0.00 81 LEU A N 7
ATOM 12677 C CA . LEU A 1 81 ? 85.984 -14.608 -4.109 1.00 0.00 81 LEU A CA 7
ATOM 12678 C C . LEU A 1 81 ? 86.687 -14.945 -5.417 1.00 0.00 81 LEU A C 7
ATOM 12679 O O . LEU A 1 81 ? 87.218 -16.042 -5.580 1.00 0.00 81 LEU A O 7
ATOM 12695 N N . ASP A 1 82 ? 86.707 -13.995 -6.343 1.00 0.00 82 ASP A N 7
ATOM 12696 C CA . ASP A 1 82 ? 87.437 -14.167 -7.590 1.00 0.00 82 ASP A CA 7
ATOM 12697 C C . ASP A 1 82 ? 88.869 -13.657 -7.421 1.00 0.00 82 ASP A C 7
ATOM 12698 O O . ASP A 1 82 ? 89.629 -13.546 -8.387 1.00 0.00 82 ASP A O 7
ATOM 12707 N N . ASN A 1 83 ? 89.208 -13.349 -6.165 1.00 0.00 83 ASN A N 7
ATOM 12708 C CA . ASN A 1 83 ? 90.573 -13.017 -5.746 1.00 0.00 83 ASN A CA 7
ATOM 12709 C C . ASN A 1 83 ? 91.082 -11.720 -6.359 1.00 0.00 83 ASN A C 7
ATOM 12710 O O . ASN A 1 83 ? 92.285 -11.551 -6.561 1.00 0.00 83 ASN A O 7
ATOM 12721 N N . VAL A 1 84 ? 90.180 -10.791 -6.623 1.00 0.00 84 VAL A N 7
ATOM 12722 C CA . VAL A 1 84 ? 90.584 -9.463 -7.042 1.00 0.00 84 VAL A CA 7
ATOM 12723 C C . VAL A 1 84 ? 90.808 -8.596 -5.810 1.00 0.00 84 VAL A C 7
ATOM 12724 O O . VAL A 1 84 ? 89.945 -8.510 -4.933 1.00 0.00 84 VAL A O 7
ATOM 12737 N N . ARG A 1 85 ? 91.975 -7.977 -5.737 1.00 0.00 85 ARG A N 7
ATOM 12738 C CA . ARG A 1 85 ? 92.373 -7.244 -4.548 1.00 0.00 85 ARG A CA 7
ATOM 12739 C C . ARG A 1 85 ? 92.004 -5.774 -4.659 1.00 0.00 85 ARG A C 7
ATOM 12740 O O . ARG A 1 85 ? 92.600 -5.027 -5.435 1.00 0.00 85 ARG A O 7
ATOM 12761 N N . VAL A 1 86 ? 91.007 -5.369 -3.893 1.00 0.00 86 VAL A N 7
ATOM 12762 C CA . VAL A 1 86 ? 90.631 -3.969 -3.816 1.00 0.00 86 VAL A CA 7
ATOM 12763 C C . VAL A 1 86 ? 91.548 -3.257 -2.832 1.00 0.00 86 VAL A C 7
ATOM 12764 O O . VAL A 1 86 ? 91.494 -3.512 -1.630 1.00 0.00 86 VAL A O 7
ATOM 12777 N N . VAL A 1 87 ? 92.399 -2.385 -3.353 1.00 0.00 87 VAL A N 7
ATOM 12778 C CA . VAL A 1 87 ? 93.446 -1.762 -2.554 1.00 0.00 87 VAL A CA 7
ATOM 12779 C C . VAL A 1 87 ? 93.208 -0.262 -2.394 1.00 0.00 87 VAL A C 7
ATOM 12780 O O . VAL A 1 87 ? 92.827 0.427 -3.345 1.00 0.00 87 VAL A O 7
ATOM 12793 N N . THR A 1 88 ? 93.419 0.224 -1.182 1.00 0.00 88 THR A N 7
ATOM 12794 C CA . THR A 1 88 ? 93.345 1.645 -0.883 1.00 0.00 88 THR A CA 7
ATOM 12795 C C . THR A 1 88 ? 94.334 1.971 0.239 1.00 0.00 88 THR A C 7
ATOM 12796 O O . THR A 1 88 ? 94.708 1.089 1.011 1.00 0.00 88 THR A O 7
ATOM 12807 N N . ASP A 1 89 ? 94.792 3.215 0.308 1.00 0.00 89 ASP A N 7
ATOM 12808 C CA . ASP A 1 89 ? 95.743 3.613 1.342 1.00 0.00 89 ASP A CA 7
ATOM 12809 C C . ASP A 1 89 ? 95.094 3.555 2.723 1.00 0.00 89 ASP A C 7
ATOM 12810 O O . ASP A 1 89 ? 94.040 4.152 2.954 1.00 0.00 89 ASP A O 7
ATOM 12819 N N . TYR A 1 90 ? 95.734 2.833 3.635 1.00 0.00 90 TYR A N 7
ATOM 12820 C CA . TYR A 1 90 ? 95.178 2.592 4.962 1.00 0.00 90 TYR A CA 7
ATOM 12821 C C . TYR A 1 90 ? 95.296 3.824 5.855 1.00 0.00 90 TYR A C 7
ATOM 12822 O O . TYR A 1 90 ? 94.497 4.009 6.769 1.00 0.00 90 TYR A O 7
ATOM 12840 N N . SER A 1 91 ? 96.275 4.672 5.581 1.00 0.00 91 SER A N 7
ATOM 12841 C CA . SER A 1 91 ? 96.476 5.868 6.382 1.00 0.00 91 SER A CA 7
ATOM 12842 C C . SER A 1 91 ? 95.337 6.853 6.134 1.00 0.00 91 SER A C 7
ATOM 12843 O O . SER A 1 91 ? 94.787 7.431 7.073 1.00 0.00 91 SER A O 7
ATOM 12851 N N . GLU A 1 92 ? 94.969 7.018 4.867 1.00 0.00 92 GLU A N 7
ATOM 12852 C CA . GLU A 1 92 ? 93.843 7.871 4.503 1.00 0.00 92 GLU A CA 7
ATOM 12853 C C . GLU A 1 92 ? 92.545 7.302 5.071 1.00 0.00 92 GLU A C 7
ATOM 12854 O O . GLU A 1 92 ? 91.681 8.040 5.546 1.00 0.00 92 GLU A O 7
ATOM 12866 N N . PHE A 1 93 ? 92.426 5.980 5.028 1.00 0.00 93 PHE A N 7
ATOM 12867 C CA . PHE A 1 93 ? 91.255 5.294 5.558 1.00 0.00 93 PHE A CA 7
ATOM 12868 C C . PHE A 1 93 ? 91.155 5.502 7.069 1.00 0.00 93 PHE A C 7
ATOM 12869 O O . PHE A 1 93 ? 90.073 5.754 7.604 1.00 0.00 93 PHE A O 7
ATOM 12886 N N . GLN A 1 94 ? 92.297 5.408 7.747 1.00 0.00 94 GLN A N 7
ATOM 12887 C CA . GLN A 1 94 ? 92.369 5.650 9.185 1.00 0.00 94 GLN A CA 7
ATOM 12888 C C . GLN A 1 94 ? 91.936 7.070 9.528 1.00 0.00 94 GLN A C 7
ATOM 12889 O O . GLN A 1 94 ? 91.272 7.292 10.542 1.00 0.00 94 GLN A O 7
ATOM 12903 N N . LYS A 1 95 ? 92.304 8.028 8.679 1.00 0.00 95 LYS A N 7
ATOM 12904 C CA . LYS A 1 95 ? 91.883 9.414 8.860 1.00 0.00 95 LYS A CA 7
ATOM 12905 C C . LYS A 1 95 ? 90.366 9.498 8.942 1.00 0.00 95 LYS A C 7
ATOM 12906 O O . LYS A 1 95 ? 89.818 10.100 9.859 1.00 0.00 95 LYS A O 7
ATOM 12925 N N . ILE A 1 96 ? 89.695 8.870 7.985 1.00 0.00 96 ILE A N 7
ATOM 12926 C CA . ILE A 1 96 ? 88.238 8.897 7.917 1.00 0.00 96 ILE A CA 7
ATOM 12927 C C . ILE A 1 96 ? 87.619 8.209 9.133 1.00 0.00 96 ILE A C 7
ATOM 12928 O O . ILE A 1 96 ? 86.632 8.693 9.697 1.00 0.00 96 ILE A O 7
ATOM 12944 N N . LEU A 1 97 ? 88.211 7.092 9.540 1.00 0.00 97 LEU A N 7
ATOM 12945 C CA . LEU A 1 97 ? 87.751 6.360 10.716 1.00 0.00 97 LEU A CA 7
ATOM 12946 C C . LEU A 1 97 ? 87.799 7.245 11.954 1.00 0.00 97 LEU A C 7
ATOM 12947 O O . LEU A 1 97 ? 86.844 7.307 12.729 1.00 0.00 97 LEU A O 7
ATOM 12963 N N . LYS A 1 98 ? 88.915 7.939 12.126 1.00 0.00 98 LYS A N 7
ATOM 12964 C CA . LYS A 1 98 ? 89.114 8.815 13.273 1.00 0.00 98 LYS A CA 7
ATOM 12965 C C . LYS A 1 98 ? 88.285 10.090 13.140 1.00 0.00 98 LYS A C 7
ATOM 12966 O O . LYS A 1 98 ? 87.781 10.622 14.129 1.00 0.00 98 LYS A O 7
ATOM 12985 N N . LYS A 1 99 ? 88.134 10.559 11.909 1.00 0.00 99 LYS A N 7
ATOM 12986 C CA . LYS A 1 99 ? 87.362 11.761 11.622 1.00 0.00 99 LYS A CA 7
ATOM 12987 C C . LYS A 1 99 ? 85.890 11.562 11.972 1.00 0.00 99 LYS A C 7
ATOM 12988 O O . LYS A 1 99 ? 85.269 12.420 12.595 1.00 0.00 99 LYS A O 7
ATOM 13007 N N . ARG A 1 100 ? 85.338 10.419 11.584 1.00 0.00 100 ARG A N 7
ATOM 13008 C CA . ARG A 1 100 ? 83.939 10.123 11.863 1.00 0.00 100 ARG A CA 7
ATOM 13009 C C . ARG A 1 100 ? 83.769 9.523 13.257 1.00 0.00 100 ARG A C 7
ATOM 13010 O O . ARG A 1 100 ? 82.672 9.523 13.813 1.00 0.00 100 ARG A O 7
ATOM 13031 N N . GLY A 1 101 ? 84.857 9.017 13.818 1.00 0.00 101 GLY A N 7
ATOM 13032 C CA . GLY A 1 101 ? 84.800 8.405 15.131 1.00 0.00 101 GLY A CA 7
ATOM 13033 C C . GLY A 1 101 ? 84.224 7.006 15.074 1.00 0.00 101 GLY A C 7
ATOM 13034 O O . GLY A 1 101 ? 83.539 6.564 15.998 1.00 0.00 101 GLY A O 7
ATOM 13038 N N . THR A 1 102 ? 84.508 6.313 13.979 1.00 0.00 102 THR A N 7
ATOM 13039 C CA . THR A 1 102 ? 84.012 4.963 13.767 1.00 0.00 102 THR A CA 7
ATOM 13040 C C . THR A 1 102 ? 84.566 4.021 14.832 1.00 0.00 102 THR A C 7
ATOM 13041 O O . THR A 1 102 ? 85.774 3.981 15.075 1.00 0.00 102 THR A O 7
ATOM 13052 N N . LYS A 1 103 ? 83.679 3.286 15.483 1.00 0.00 103 LYS A N 7
ATOM 13053 C CA . LYS A 1 103 ? 84.072 2.415 16.577 1.00 0.00 103 LYS A CA 7
ATOM 13054 C C . LYS A 1 103 ? 84.642 1.107 16.047 1.00 0.00 103 LYS A C 7
ATOM 13055 O O . LYS A 1 103 ? 83.921 0.279 15.491 1.00 0.00 103 LYS A O 7
ATOM 13074 N N . LEU A 1 104 ? 85.947 0.941 16.210 1.00 0.00 104 LEU A N 7
ATOM 13075 C CA . LEU A 1 104 ? 86.631 -0.256 15.749 1.00 0.00 104 LEU A CA 7
ATOM 13076 C C . LEU A 1 104 ? 86.565 -1.348 16.809 1.00 0.00 104 LEU A C 7
ATOM 13077 O O . LEU A 1 104 ? 86.437 -1.060 18.001 1.00 0.00 104 LEU A O 7
ATOM 13093 N N . GLU A 1 105 ? 86.658 -2.596 16.371 1.00 0.00 105 GLU A N 7
ATOM 13094 C CA . GLU A 1 105 ? 86.569 -3.733 17.276 1.00 0.00 105 GLU A CA 7
ATOM 13095 C C . GLU A 1 105 ? 87.804 -3.826 18.163 1.00 0.00 105 GLU A C 7
ATOM 13096 O O . GLU A 1 105 ? 88.858 -4.296 17.732 1.00 0.00 105 GLU A O 7
ATOM 13108 N N . HIS A 1 106 ? 87.672 -3.367 19.396 1.00 0.00 106 HIS A N 7
ATOM 13109 C CA . HIS A 1 106 ? 88.763 -3.444 20.356 1.00 0.00 106 HIS A CA 7
ATOM 13110 C C . HIS A 1 106 ? 88.861 -4.854 20.924 1.00 0.00 106 HIS A C 7
ATOM 13111 O O . HIS A 1 106 ? 88.043 -5.256 21.754 1.00 0.00 106 HIS A O 7
ATOM 13126 N N . HIS A 1 107 ? 89.843 -5.608 20.457 1.00 0.00 107 HIS A N 7
ATOM 13127 C CA . HIS A 1 107 ? 90.042 -6.973 20.927 1.00 0.00 107 HIS A CA 7
ATOM 13128 C C . HIS A 1 107 ? 91.186 -7.020 21.929 1.00 0.00 107 HIS A C 7
ATOM 13129 O O . HIS A 1 107 ? 92.205 -6.352 21.750 1.00 0.00 107 HIS A O 7
ATOM 13144 N N . HIS A 1 108 ? 91.016 -7.810 22.980 1.00 0.00 108 HIS A N 7
ATOM 13145 C CA . HIS A 1 108 ? 92.040 -7.935 24.009 1.00 0.00 108 HIS A CA 7
ATOM 13146 C C . HIS A 1 108 ? 93.092 -8.941 23.560 1.00 0.00 108 HIS A C 7
ATOM 13147 O O . HIS A 1 108 ? 94.258 -8.858 23.944 1.00 0.00 108 HIS A O 7
ATOM 13162 N N . HIS A 1 109 ? 92.659 -9.893 22.750 1.00 0.00 109 HIS A N 7
ATOM 13163 C CA . HIS A 1 109 ? 93.553 -10.858 22.132 1.00 0.00 109 HIS A CA 7
ATOM 13164 C C . HIS A 1 109 ? 93.217 -11.022 20.660 1.00 0.00 109 HIS A C 7
ATOM 13165 O O . HIS A 1 109 ? 92.153 -11.531 20.310 1.00 0.00 109 HIS A O 7
ATOM 13180 N N . HIS A 1 110 ? 94.114 -10.563 19.800 1.00 0.00 110 HIS A N 7
ATOM 13181 C CA . HIS A 1 110 ? 93.947 -10.753 18.366 1.00 0.00 110 HIS A CA 7
ATOM 13182 C C . HIS A 1 110 ? 94.001 -12.242 18.036 1.00 0.00 110 HIS A C 7
ATOM 13183 O O . HIS A 1 110 ? 93.130 -12.752 17.339 1.00 0.00 110 HIS A O 7
ATOM 13198 N N . HIS A 1 111 ? 95.009 -12.926 18.586 1.00 0.00 111 HIS A N 7
ATOM 13199 C CA . HIS A 1 111 ? 95.178 -14.375 18.459 1.00 0.00 111 HIS A CA 7
ATOM 13200 C C . HIS A 1 111 ? 96.504 -14.786 19.076 1.00 0.00 111 HIS A C 7
ATOM 13201 O O . HIS A 1 111 ? 97.331 -15.394 18.368 1.00 0.00 111 HIS A O 7
ATOM 13217 N N . MET A 1 1 ? 78.058 -11.143 -3.072 1.00 0.00 1 MET A N 8
ATOM 13218 C CA . MET A 1 1 ? 78.696 -10.035 -3.815 1.00 0.00 1 MET A CA 8
ATOM 13219 C C . MET A 1 1 ? 80.008 -10.505 -4.426 1.00 0.00 1 MET A C 8
ATOM 13220 O O . MET A 1 1 ? 80.583 -11.497 -3.986 1.00 0.00 1 MET A O 8
ATOM 13236 N N . ASN A 1 2 ? 80.459 -9.795 -5.450 1.00 0.00 2 ASN A N 8
ATOM 13237 C CA . ASN A 1 2 ? 81.708 -10.106 -6.132 1.00 0.00 2 ASN A CA 8
ATOM 13238 C C . ASN A 1 2 ? 82.384 -8.813 -6.547 1.00 0.00 2 ASN A C 8
ATOM 13239 O O . ASN A 1 2 ? 81.829 -7.731 -6.339 1.00 0.00 2 ASN A O 8
ATOM 13250 N N . SER A 1 3 ? 83.560 -8.913 -7.150 1.00 0.00 3 SER A N 8
ATOM 13251 C CA . SER A 1 3 ? 84.243 -7.734 -7.671 1.00 0.00 3 SER A CA 8
ATOM 13252 C C . SER A 1 3 ? 83.422 -7.104 -8.795 1.00 0.00 3 SER A C 8
ATOM 13253 O O . SER A 1 3 ? 83.456 -5.891 -9.006 1.00 0.00 3 SER A O 8
ATOM 13261 N N . GLU A 1 4 ? 82.675 -7.946 -9.504 1.00 0.00 4 GLU A N 8
ATOM 13262 C CA . GLU A 1 4 ? 81.782 -7.491 -10.561 1.00 0.00 4 GLU A CA 8
ATOM 13263 C C . GLU A 1 4 ? 80.671 -6.625 -9.970 1.00 0.00 4 GLU A C 8
ATOM 13264 O O . GLU A 1 4 ? 80.278 -5.618 -10.555 1.00 0.00 4 GLU A O 8
ATOM 13276 N N . VAL A 1 5 ? 80.195 -7.014 -8.792 1.00 0.00 5 VAL A N 8
ATOM 13277 C CA . VAL A 1 5 ? 79.195 -6.233 -8.073 1.00 0.00 5 VAL A CA 8
ATOM 13278 C C . VAL A 1 5 ? 79.764 -4.866 -7.716 1.00 0.00 5 VAL A C 8
ATOM 13279 O O . VAL A 1 5 ? 79.092 -3.845 -7.848 1.00 0.00 5 VAL A O 8
ATOM 13292 N N . ILE A 1 6 ? 81.020 -4.859 -7.284 1.00 0.00 6 ILE A N 8
ATOM 13293 C CA . ILE A 1 6 ? 81.719 -3.619 -6.968 1.00 0.00 6 ILE A CA 8
ATOM 13294 C C . ILE A 1 6 ? 81.845 -2.747 -8.216 1.00 0.00 6 ILE A C 8
ATOM 13295 O O . ILE A 1 6 ? 81.612 -1.538 -8.162 1.00 0.00 6 ILE A O 8
ATOM 13311 N N . LYS A 1 7 ? 82.200 -3.376 -9.338 1.00 0.00 7 LYS A N 8
ATOM 13312 C CA . LYS A 1 7 ? 82.260 -2.687 -10.627 1.00 0.00 7 LYS A CA 8
ATOM 13313 C C . LYS A 1 7 ? 80.954 -1.958 -10.910 1.00 0.00 7 LYS A C 8
ATOM 13314 O O . LYS A 1 7 ? 80.942 -0.756 -11.168 1.00 0.00 7 LYS A O 8
ATOM 13333 N N . GLU A 1 8 ? 79.851 -2.693 -10.838 1.00 0.00 8 GLU A N 8
ATOM 13334 C CA . GLU A 1 8 ? 78.545 -2.152 -11.182 1.00 0.00 8 GLU A CA 8
ATOM 13335 C C . GLU A 1 8 ? 78.057 -1.140 -10.148 1.00 0.00 8 GLU A C 8
ATOM 13336 O O . GLU A 1 8 ? 77.258 -0.257 -10.464 1.00 0.00 8 GLU A O 8
ATOM 13348 N N . PHE A 1 9 ? 78.535 -1.269 -8.917 1.00 0.00 9 PHE A N 8
ATOM 13349 C CA . PHE A 1 9 ? 78.237 -0.293 -7.877 1.00 0.00 9 PHE A CA 8
ATOM 13350 C C . PHE A 1 9 ? 78.903 1.038 -8.208 1.00 0.00 9 PHE A C 8
ATOM 13351 O O . PHE A 1 9 ? 78.298 2.104 -8.090 1.00 0.00 9 PHE A O 8
ATOM 13368 N N . LEU A 1 10 ? 80.153 0.963 -8.647 1.00 0.00 10 LEU A N 8
ATOM 13369 C CA . LEU A 1 10 ? 80.904 2.147 -9.036 1.00 0.00 10 LEU A CA 8
ATOM 13370 C C . LEU A 1 10 ? 80.380 2.698 -10.356 1.00 0.00 10 LEU A C 8
ATOM 13371 O O . LEU A 1 10 ? 80.364 3.909 -10.571 1.00 0.00 10 LEU A O 8
ATOM 13387 N N . GLU A 1 11 ? 79.949 1.796 -11.228 1.00 0.00 11 GLU A N 8
ATOM 13388 C CA . GLU A 1 11 ? 79.377 2.167 -12.519 1.00 0.00 11 GLU A CA 8
ATOM 13389 C C . GLU A 1 11 ? 78.082 2.955 -12.321 1.00 0.00 11 GLU A C 8
ATOM 13390 O O . GLU A 1 11 ? 77.750 3.840 -13.113 1.00 0.00 11 GLU A O 8
ATOM 13402 N N . ASP A 1 12 ? 77.362 2.628 -11.253 1.00 0.00 12 ASP A N 8
ATOM 13403 C CA . ASP A 1 12 ? 76.113 3.308 -10.924 1.00 0.00 12 ASP A CA 8
ATOM 13404 C C . ASP A 1 12 ? 76.368 4.778 -10.614 1.00 0.00 12 ASP A C 8
ATOM 13405 O O . ASP A 1 12 ? 75.839 5.666 -11.283 1.00 0.00 12 ASP A O 8
ATOM 13414 N N . ILE A 1 13 ? 77.201 5.027 -9.612 1.00 0.00 13 ILE A N 8
ATOM 13415 C CA . ILE A 1 13 ? 77.479 6.389 -9.164 1.00 0.00 13 ILE A CA 8
ATOM 13416 C C . ILE A 1 13 ? 78.438 7.112 -10.108 1.00 0.00 13 ILE A C 8
ATOM 13417 O O . ILE A 1 13 ? 78.538 8.340 -10.081 1.00 0.00 13 ILE A O 8
ATOM 13433 N N . GLY A 1 14 ? 79.136 6.351 -10.938 1.00 0.00 14 GLY A N 8
ATOM 13434 C CA . GLY A 1 14 ? 80.081 6.938 -11.866 1.00 0.00 14 GLY A CA 8
ATOM 13435 C C . GLY A 1 14 ? 81.389 7.286 -11.191 1.00 0.00 14 GLY A C 8
ATOM 13436 O O . GLY A 1 14 ? 81.917 8.386 -11.362 1.00 0.00 14 GLY A O 8
ATOM 13440 N N . GLU A 1 15 ? 81.908 6.348 -10.413 1.00 0.00 15 GLU A N 8
ATOM 13441 C CA . GLU A 1 15 ? 83.144 6.566 -9.684 1.00 0.00 15 GLU A CA 8
ATOM 13442 C C . GLU A 1 15 ? 84.328 5.970 -10.429 1.00 0.00 15 GLU A C 8
ATOM 13443 O O . GLU A 1 15 ? 84.158 5.220 -11.392 1.00 0.00 15 GLU A O 8
ATOM 13455 N N . ASP A 1 16 ? 85.522 6.302 -9.970 1.00 0.00 16 ASP A N 8
ATOM 13456 C CA . ASP A 1 16 ? 86.745 5.855 -10.614 1.00 0.00 16 ASP A CA 8
ATOM 13457 C C . ASP A 1 16 ? 87.284 4.625 -9.912 1.00 0.00 16 ASP A C 8
ATOM 13458 O O . ASP A 1 16 ? 87.303 4.564 -8.682 1.00 0.00 16 ASP A O 8
ATOM 13467 N N . TYR A 1 17 ? 87.729 3.653 -10.682 1.00 0.00 17 TYR A N 8
ATOM 13468 C CA . TYR A 1 17 ? 88.393 2.498 -10.115 1.00 0.00 17 TYR A CA 8
ATOM 13469 C C . TYR A 1 17 ? 89.663 2.190 -10.889 1.00 0.00 17 TYR A C 8
ATOM 13470 O O . TYR A 1 17 ? 89.626 1.888 -12.079 1.00 0.00 17 TYR A O 8
ATOM 13488 N N . ILE A 1 18 ? 90.797 2.310 -10.214 1.00 0.00 18 ILE A N 8
ATOM 13489 C CA . ILE A 1 18 ? 92.064 1.948 -10.815 1.00 0.00 18 ILE A CA 8
ATOM 13490 C C . ILE A 1 18 ? 92.272 0.459 -10.615 1.00 0.00 18 ILE A C 8
ATOM 13491 O O . ILE A 1 18 ? 92.785 0.015 -9.585 1.00 0.00 18 ILE A O 8
ATOM 13507 N N . GLU A 1 19 ? 91.837 -0.309 -11.593 1.00 0.00 19 GLU A N 8
ATOM 13508 C CA . GLU A 1 19 ? 91.796 -1.746 -11.451 1.00 0.00 19 GLU A CA 8
ATOM 13509 C C . GLU A 1 19 ? 92.937 -2.406 -12.204 1.00 0.00 19 GLU A C 8
ATOM 13510 O O . GLU A 1 19 ? 92.924 -2.504 -13.430 1.00 0.00 19 GLU A O 8
ATOM 13522 N N . LEU A 1 20 ? 93.927 -2.843 -11.449 1.00 0.00 20 LEU A N 8
ATOM 13523 C CA . LEU A 1 20 ? 95.020 -3.624 -11.987 1.00 0.00 20 LEU A CA 8
ATOM 13524 C C . LEU A 1 20 ? 94.551 -5.064 -12.143 1.00 0.00 20 LEU A C 8
ATOM 13525 O O . LEU A 1 20 ? 93.379 -5.362 -11.910 1.00 0.00 20 LEU A O 8
ATOM 13541 N N . GLU A 1 21 ? 95.448 -5.954 -12.514 1.00 0.00 21 GLU A N 8
ATOM 13542 C CA . GLU A 1 21 ? 95.082 -7.347 -12.691 1.00 0.00 21 GLU A CA 8
ATOM 13543 C C . GLU A 1 21 ? 94.770 -7.979 -11.334 1.00 0.00 21 GLU A C 8
ATOM 13544 O O . GLU A 1 21 ? 95.674 -8.310 -10.564 1.00 0.00 21 GLU A O 8
ATOM 13556 N N . ASN A 1 22 ? 93.472 -8.090 -11.045 1.00 0.00 22 ASN A N 8
ATOM 13557 C CA . ASN A 1 22 ? 92.968 -8.624 -9.775 1.00 0.00 22 ASN A CA 8
ATOM 13558 C C . ASN A 1 22 ? 93.217 -7.655 -8.622 1.00 0.00 22 ASN A C 8
ATOM 13559 O O . ASN A 1 22 ? 93.363 -8.078 -7.474 1.00 0.00 22 ASN A O 8
ATOM 13570 N N . GLU A 1 23 ? 93.248 -6.359 -8.913 1.00 0.00 23 GLU A N 8
ATOM 13571 C CA . GLU A 1 23 ? 93.416 -5.350 -7.869 1.00 0.00 23 GLU A CA 8
ATOM 13572 C C . GLU A 1 23 ? 92.620 -4.086 -8.167 1.00 0.00 23 GLU A C 8
ATOM 13573 O O . GLU A 1 23 ? 92.937 -3.355 -9.095 1.00 0.00 23 GLU A O 8
ATOM 13585 N N . ILE A 1 24 ? 91.619 -3.810 -7.352 1.00 0.00 24 ILE A N 8
ATOM 13586 C CA . ILE A 1 24 ? 90.796 -2.622 -7.528 1.00 0.00 24 ILE A CA 8
ATOM 13587 C C . ILE A 1 24 ? 91.220 -1.539 -6.545 1.00 0.00 24 ILE A C 8
ATOM 13588 O O . ILE A 1 24 ? 90.995 -1.666 -5.346 1.00 0.00 24 ILE A O 8
ATOM 13604 N N . HIS A 1 25 ? 91.859 -0.492 -7.043 1.00 0.00 25 HIS A N 8
ATOM 13605 C CA . HIS A 1 25 ? 92.278 0.616 -6.193 1.00 0.00 25 HIS A CA 8
ATOM 13606 C C . HIS A 1 25 ? 91.248 1.735 -6.240 1.00 0.00 25 HIS A C 8
ATOM 13607 O O . HIS A 1 25 ? 90.977 2.299 -7.303 1.00 0.00 25 HIS A O 8
ATOM 13622 N N . LEU A 1 26 ? 90.677 2.045 -5.086 1.00 0.00 26 LEU A N 8
ATOM 13623 C CA . LEU A 1 26 ? 89.620 3.045 -4.995 1.00 0.00 26 LEU A CA 8
ATOM 13624 C C . LEU A 1 26 ? 90.059 4.234 -4.150 1.00 0.00 26 LEU A C 8
ATOM 13625 O O . LEU A 1 26 ? 91.138 4.224 -3.557 1.00 0.00 26 LEU A O 8
ATOM 13641 N N . LYS A 1 27 ? 89.218 5.262 -4.113 1.00 0.00 27 LYS A N 8
ATOM 13642 C CA . LYS A 1 27 ? 89.431 6.391 -3.221 1.00 0.00 27 LYS A CA 8
ATOM 13643 C C . LYS A 1 27 ? 89.104 5.971 -1.793 1.00 0.00 27 LYS A C 8
ATOM 13644 O O . LYS A 1 27 ? 88.218 5.142 -1.582 1.00 0.00 27 LYS A O 8
ATOM 13663 N N . PRO A 1 28 ? 89.815 6.534 -0.802 1.00 0.00 28 PRO A N 8
ATOM 13664 C CA . PRO A 1 28 ? 89.624 6.197 0.615 1.00 0.00 28 PRO A CA 8
ATOM 13665 C C . PRO A 1 28 ? 88.157 6.179 1.048 1.00 0.00 28 PRO A C 8
ATOM 13666 O O . PRO A 1 28 ? 87.696 5.201 1.635 1.00 0.00 28 PRO A O 8
ATOM 13677 N N . GLU A 1 29 ? 87.424 7.249 0.752 1.00 0.00 29 GLU A N 8
ATOM 13678 C CA . GLU A 1 29 ? 86.025 7.347 1.164 1.00 0.00 29 GLU A CA 8
ATOM 13679 C C . GLU A 1 29 ? 85.144 6.390 0.361 1.00 0.00 29 GLU A C 8
ATOM 13680 O O . GLU A 1 29 ? 84.182 5.830 0.886 1.00 0.00 29 GLU A O 8
ATOM 13692 N N . VAL A 1 30 ? 85.487 6.187 -0.905 1.00 0.00 30 VAL A N 8
ATOM 13693 C CA . VAL A 1 30 ? 84.724 5.287 -1.762 1.00 0.00 30 VAL A CA 8
ATOM 13694 C C . VAL A 1 30 ? 84.879 3.846 -1.283 1.00 0.00 30 VAL A C 8
ATOM 13695 O O . VAL A 1 30 ? 83.898 3.111 -1.158 1.00 0.00 30 VAL A O 8
ATOM 13708 N N . PHE A 1 31 ? 86.116 3.459 -0.994 1.00 0.00 31 PHE A N 8
ATOM 13709 C CA . PHE A 1 31 ? 86.402 2.147 -0.425 1.00 0.00 31 PHE A CA 8
ATOM 13710 C C . PHE A 1 31 ? 85.711 2.000 0.921 1.00 0.00 31 PHE A C 8
ATOM 13711 O O . PHE A 1 31 ? 85.199 0.937 1.256 1.00 0.00 31 PHE A O 8
ATOM 13728 N N . TYR A 1 32 ? 85.704 3.084 1.678 1.00 0.00 32 TYR A N 8
ATOM 13729 C CA . TYR A 1 32 ? 85.051 3.130 2.976 1.00 0.00 32 TYR A CA 8
ATOM 13730 C C . TYR A 1 32 ? 83.569 2.759 2.866 1.00 0.00 32 TYR A C 8
ATOM 13731 O O . TYR A 1 32 ? 83.026 2.066 3.730 1.00 0.00 32 TYR A O 8
ATOM 13749 N N . GLU A 1 33 ? 82.920 3.206 1.799 1.00 0.00 33 GLU A N 8
ATOM 13750 C CA . GLU A 1 33 ? 81.522 2.867 1.571 1.00 0.00 33 GLU A CA 8
ATOM 13751 C C . GLU A 1 33 ? 81.377 1.431 1.065 1.00 0.00 33 GLU A C 8
ATOM 13752 O O . GLU A 1 33 ? 80.429 0.732 1.429 1.00 0.00 33 GLU A O 8
ATOM 13764 N N . VAL A 1 34 ? 82.319 0.991 0.236 1.00 0.00 34 VAL A N 8
ATOM 13765 C CA . VAL A 1 34 ? 82.315 -0.383 -0.263 1.00 0.00 34 VAL A CA 8
ATOM 13766 C C . VAL A 1 34 ? 82.559 -1.363 0.885 1.00 0.00 34 VAL A C 8
ATOM 13767 O O . VAL A 1 34 ? 82.020 -2.468 0.902 1.00 0.00 34 VAL A O 8
ATOM 13780 N N . TRP A 1 35 ? 83.356 -0.930 1.853 1.00 0.00 35 TRP A N 8
ATOM 13781 C CA . TRP A 1 35 ? 83.631 -1.709 3.055 1.00 0.00 35 TRP A CA 8
ATOM 13782 C C . TRP A 1 35 ? 82.333 -2.059 3.784 1.00 0.00 35 TRP A C 8
ATOM 13783 O O . TRP A 1 35 ? 82.165 -3.174 4.279 1.00 0.00 35 TRP A O 8
ATOM 13804 N N . LYS A 1 36 ? 81.409 -1.107 3.833 1.00 0.00 36 LYS A N 8
ATOM 13805 C CA . LYS A 1 36 ? 80.098 -1.354 4.419 1.00 0.00 36 LYS A CA 8
ATOM 13806 C C . LYS A 1 36 ? 79.299 -2.284 3.515 1.00 0.00 36 LYS A C 8
ATOM 13807 O O . LYS A 1 36 ? 78.647 -3.219 3.979 1.00 0.00 36 LYS A O 8
ATOM 13826 N N . TYR A 1 37 ? 79.383 -2.017 2.216 1.00 0.00 37 TYR A N 8
ATOM 13827 C CA . TYR A 1 37 ? 78.637 -2.756 1.203 1.00 0.00 37 TYR A CA 8
ATOM 13828 C C . TYR A 1 37 ? 78.975 -4.246 1.249 1.00 0.00 37 TYR A C 8
ATOM 13829 O O . TYR A 1 37 ? 78.098 -5.098 1.092 1.00 0.00 37 TYR A O 8
ATOM 13847 N N . VAL A 1 38 ? 80.247 -4.555 1.478 1.00 0.00 38 VAL A N 8
ATOM 13848 C CA . VAL A 1 38 ? 80.700 -5.941 1.505 1.00 0.00 38 VAL A CA 8
ATOM 13849 C C . VAL A 1 38 ? 80.443 -6.600 2.860 1.00 0.00 38 VAL A C 8
ATOM 13850 O O . VAL A 1 38 ? 80.838 -7.744 3.084 1.00 0.00 38 VAL A O 8
ATOM 13863 N N . GLY A 1 39 ? 79.793 -5.876 3.766 1.00 0.00 39 GLY A N 8
ATOM 13864 C CA . GLY A 1 39 ? 79.319 -6.483 4.999 1.00 0.00 39 GLY A CA 8
ATOM 13865 C C . GLY A 1 39 ? 80.196 -6.219 6.207 1.00 0.00 39 GLY A C 8
ATOM 13866 O O . GLY A 1 39 ? 80.041 -6.887 7.232 1.00 0.00 39 GLY A O 8
ATOM 13870 N N . GLU A 1 40 ? 81.101 -5.248 6.097 1.00 0.00 40 GLU A N 8
ATOM 13871 C CA . GLU A 1 40 ? 82.005 -4.890 7.197 1.00 0.00 40 GLU A CA 8
ATOM 13872 C C . GLU A 1 40 ? 82.832 -6.100 7.658 1.00 0.00 40 GLU A C 8
ATOM 13873 O O . GLU A 1 40 ? 82.566 -6.687 8.710 1.00 0.00 40 GLU A O 8
ATOM 13885 N N . PRO A 1 41 ? 83.816 -6.522 6.850 1.00 0.00 41 PRO A N 8
ATOM 13886 C CA . PRO A 1 41 ? 84.726 -7.593 7.204 1.00 0.00 41 PRO A CA 8
ATOM 13887 C C . PRO A 1 41 ? 86.055 -7.065 7.742 1.00 0.00 41 PRO A C 8
ATOM 13888 O O . PRO A 1 41 ? 86.310 -5.854 7.725 1.00 0.00 41 PRO A O 8
ATOM 13899 N N . GLU A 1 42 ? 86.897 -7.968 8.223 1.00 0.00 42 GLU A N 8
ATOM 13900 C CA . GLU A 1 42 ? 88.242 -7.601 8.635 1.00 0.00 42 GLU A CA 8
ATOM 13901 C C . GLU A 1 42 ? 89.106 -7.373 7.403 1.00 0.00 42 GLU A C 8
ATOM 13902 O O . GLU A 1 42 ? 88.923 -8.029 6.377 1.00 0.00 42 GLU A O 8
ATOM 13914 N N . LEU A 1 43 ? 90.040 -6.445 7.501 1.00 0.00 43 LEU A N 8
ATOM 13915 C CA . LEU A 1 43 ? 90.833 -6.051 6.350 1.00 0.00 43 LEU A CA 8
ATOM 13916 C C . LEU A 1 43 ? 92.291 -6.468 6.509 1.00 0.00 43 LEU A C 8
ATOM 13917 O O . LEU A 1 43 ? 92.792 -6.611 7.630 1.00 0.00 43 LEU A O 8
ATOM 13933 N N . LYS A 1 44 ? 92.959 -6.658 5.380 1.00 0.00 44 LYS A N 8
ATOM 13934 C CA . LYS A 1 44 ? 94.366 -7.034 5.359 1.00 0.00 44 LYS A CA 8
ATOM 13935 C C . LYS A 1 44 ? 95.217 -5.810 5.053 1.00 0.00 44 LYS A C 8
ATOM 13936 O O . LYS A 1 44 ? 94.803 -4.940 4.288 1.00 0.00 44 LYS A O 8
ATOM 13955 N N . THR A 1 45 ? 96.396 -5.742 5.641 1.00 0.00 45 THR A N 8
ATOM 13956 C CA . THR A 1 45 ? 97.275 -4.605 5.436 1.00 0.00 45 THR A CA 8
ATOM 13957 C C . THR A 1 45 ? 98.669 -5.053 5.009 1.00 0.00 45 THR A C 8
ATOM 13958 O O . THR A 1 45 ? 99.208 -6.032 5.532 1.00 0.00 45 THR A O 8
ATOM 13969 N N . TYR A 1 46 ? 99.242 -4.336 4.052 1.00 0.00 46 TYR A N 8
ATOM 13970 C CA . TYR A 1 46 ? 100.578 -4.638 3.562 1.00 0.00 46 TYR A CA 8
ATOM 13971 C C . TYR A 1 46 ? 101.393 -3.354 3.455 1.00 0.00 46 TYR A C 8
ATOM 13972 O O . TYR A 1 46 ? 100.844 -2.286 3.180 1.00 0.00 46 TYR A O 8
ATOM 13990 N N . VAL A 1 47 ? 102.689 -3.454 3.693 1.00 0.00 47 VAL A N 8
ATOM 13991 C CA . VAL A 1 47 ? 103.567 -2.294 3.633 1.00 0.00 47 VAL A CA 8
ATOM 13992 C C . VAL A 1 47 ? 104.458 -2.357 2.397 1.00 0.00 47 VAL A C 8
ATOM 13993 O O . VAL A 1 47 ? 105.277 -3.264 2.258 1.00 0.00 47 VAL A O 8
ATOM 14006 N N . ILE A 1 48 ? 104.285 -1.402 1.498 1.00 0.00 48 ILE A N 8
ATOM 14007 C CA . ILE A 1 48 ? 105.141 -1.304 0.322 1.00 0.00 48 ILE A CA 8
ATOM 14008 C C . ILE A 1 48 ? 106.093 -0.127 0.457 1.00 0.00 48 ILE A C 8
ATOM 14009 O O . ILE A 1 48 ? 105.712 0.940 0.942 1.00 0.00 48 ILE A O 8
ATOM 14025 N N . GLU A 1 49 ? 107.330 -0.328 0.033 1.00 0.00 49 GLU A N 8
ATOM 14026 C CA . GLU A 1 49 ? 108.355 0.694 0.152 1.00 0.00 49 GLU A CA 8
ATOM 14027 C C . GLU A 1 49 ? 108.835 1.121 -1.227 1.00 0.00 49 GLU A C 8
ATOM 14028 O O . GLU A 1 49 ? 109.794 0.559 -1.757 1.00 0.00 49 GLU A O 8
ATOM 14040 N N . ASP A 1 50 ? 108.166 2.097 -1.818 1.00 0.00 50 ASP A N 8
ATOM 14041 C CA . ASP A 1 50 ? 108.513 2.535 -3.160 1.00 0.00 50 ASP A CA 8
ATOM 14042 C C . ASP A 1 50 ? 108.933 3.996 -3.179 1.00 0.00 50 ASP A C 8
ATOM 14043 O O . ASP A 1 50 ? 108.103 4.899 -3.081 1.00 0.00 50 ASP A O 8
ATOM 14052 N N . GLU A 1 51 ? 110.230 4.212 -3.276 1.00 0.00 51 GLU A N 8
ATOM 14053 C CA . GLU A 1 51 ? 110.772 5.538 -3.507 1.00 0.00 51 GLU A CA 8
ATOM 14054 C C . GLU A 1 51 ? 111.942 5.421 -4.466 1.00 0.00 51 GLU A C 8
ATOM 14055 O O . GLU A 1 51 ? 111.903 5.945 -5.575 1.00 0.00 51 GLU A O 8
ATOM 14067 N N . ILE A 1 52 ? 112.979 4.714 -4.038 1.00 0.00 52 ILE A N 8
ATOM 14068 C CA . ILE A 1 52 ? 114.091 4.406 -4.917 1.00 0.00 52 ILE A CA 8
ATOM 14069 C C . ILE A 1 52 ? 114.880 3.215 -4.386 1.00 0.00 52 ILE A C 8
ATOM 14070 O O . ILE A 1 52 ? 115.542 3.296 -3.351 1.00 0.00 52 ILE A O 8
ATOM 14086 N N . VAL A 1 53 ? 114.762 2.092 -5.076 1.00 0.00 53 VAL A N 8
ATOM 14087 C CA . VAL A 1 53 ? 115.518 0.899 -4.729 1.00 0.00 53 VAL A CA 8
ATOM 14088 C C . VAL A 1 53 ? 116.648 0.689 -5.729 1.00 0.00 53 VAL A C 8
ATOM 14089 O O . VAL A 1 53 ? 116.570 1.153 -6.871 1.00 0.00 53 VAL A O 8
ATOM 14102 N N . GLU A 1 54 ? 117.694 0.002 -5.303 1.00 0.00 54 GLU A N 8
ATOM 14103 C CA . GLU A 1 54 ? 118.861 -0.199 -6.148 1.00 0.00 54 GLU A CA 8
ATOM 14104 C C . GLU A 1 54 ? 118.755 -1.506 -6.927 1.00 0.00 54 GLU A C 8
ATOM 14105 O O . GLU A 1 54 ? 118.301 -2.523 -6.396 1.00 0.00 54 GLU A O 8
ATOM 14117 N N . PRO A 1 55 ? 119.145 -1.488 -8.208 1.00 0.00 55 PRO A N 8
ATOM 14118 C CA . PRO A 1 55 ? 119.234 -2.693 -9.027 1.00 0.00 55 PRO A CA 8
ATOM 14119 C C . PRO A 1 55 ? 120.563 -3.414 -8.815 1.00 0.00 55 PRO A C 8
ATOM 14120 O O . PRO A 1 55 ? 121.313 -3.091 -7.894 1.00 0.00 55 PRO A O 8
ATOM 14131 N N . GLY A 1 56 ? 120.868 -4.371 -9.677 1.00 0.00 56 GLY A N 8
ATOM 14132 C CA . GLY A 1 56 ? 122.110 -5.103 -9.554 1.00 0.00 56 GLY A CA 8
ATOM 14133 C C . GLY A 1 56 ? 122.796 -5.267 -10.890 1.00 0.00 56 GLY A C 8
ATOM 14134 O O . GLY A 1 56 ? 123.450 -6.279 -11.146 1.00 0.00 56 GLY A O 8
ATOM 14138 N N . GLU A 1 57 ? 122.630 -4.263 -11.748 1.00 0.00 57 GLU A N 8
ATOM 14139 C CA . GLU A 1 57 ? 123.246 -4.269 -13.069 1.00 0.00 57 GLU A CA 8
ATOM 14140 C C . GLU A 1 57 ? 124.762 -4.317 -12.938 1.00 0.00 57 GLU A C 8
ATOM 14141 O O . GLU A 1 57 ? 125.444 -5.005 -13.695 1.00 0.00 57 GLU A O 8
ATOM 14153 N N . TYR A 1 58 ? 125.275 -3.576 -11.967 1.00 0.00 58 TYR A N 8
ATOM 14154 C CA . TYR A 1 58 ? 126.690 -3.608 -11.649 1.00 0.00 58 TYR A CA 8
ATOM 14155 C C . TYR A 1 58 ? 126.848 -4.083 -10.216 1.00 0.00 58 TYR A C 8
ATOM 14156 O O . TYR A 1 58 ? 126.753 -3.287 -9.285 1.00 0.00 58 TYR A O 8
ATOM 14174 N N . ASP A 1 59 ? 127.031 -5.382 -10.045 1.00 0.00 59 ASP A N 8
ATOM 14175 C CA . ASP A 1 59 ? 127.157 -5.966 -8.717 1.00 0.00 59 ASP A CA 8
ATOM 14176 C C . ASP A 1 59 ? 128.472 -5.529 -8.086 1.00 0.00 59 ASP A C 8
ATOM 14177 O O . ASP A 1 59 ? 129.549 -5.945 -8.519 1.00 0.00 59 ASP A O 8
ATOM 14186 N N . PRO A 1 60 ? 128.394 -4.667 -7.063 1.00 0.00 60 PRO A N 8
ATOM 14187 C CA . PRO A 1 60 ? 129.561 -3.996 -6.499 1.00 0.00 60 PRO A CA 8
ATOM 14188 C C . PRO A 1 60 ? 130.301 -4.834 -5.461 1.00 0.00 60 PRO A C 8
ATOM 14189 O O . PRO A 1 60 ? 129.748 -5.788 -4.901 1.00 0.00 60 PRO A O 8
ATOM 14200 N N . PRO A 1 61 ? 131.575 -4.491 -5.205 1.00 0.00 61 PRO A N 8
ATOM 14201 C CA . PRO A 1 61 ? 132.370 -5.125 -4.153 1.00 0.00 61 PRO A CA 8
ATOM 14202 C C . PRO A 1 61 ? 131.773 -4.881 -2.770 1.00 0.00 61 PRO A C 8
ATOM 14203 O O . PRO A 1 61 ? 130.943 -3.988 -2.590 1.00 0.00 61 PRO A O 8
ATOM 14214 N N . GLU A 1 62 ? 132.231 -5.645 -1.791 1.00 0.00 62 GLU A N 8
ATOM 14215 C CA . GLU A 1 62 ? 131.663 -5.609 -0.448 1.00 0.00 62 GLU A CA 8
ATOM 14216 C C . GLU A 1 62 ? 132.054 -4.327 0.290 1.00 0.00 62 GLU A C 8
ATOM 14217 O O . GLU A 1 62 ? 131.582 -4.067 1.394 1.00 0.00 62 GLU A O 8
ATOM 14229 N N . MET A 1 63 ? 132.917 -3.530 -0.330 1.00 0.00 63 MET A N 8
ATOM 14230 C CA . MET A 1 63 ? 133.349 -2.266 0.258 1.00 0.00 63 MET A CA 8
ATOM 14231 C C . MET A 1 63 ? 132.496 -1.110 -0.249 1.00 0.00 63 MET A C 8
ATOM 14232 O O . MET A 1 63 ? 132.567 -0.000 0.276 1.00 0.00 63 MET A O 8
ATOM 14246 N N . LYS A 1 64 ? 131.686 -1.375 -1.265 1.00 0.00 64 LYS A N 8
ATOM 14247 C CA . LYS A 1 64 ? 130.902 -0.328 -1.901 1.00 0.00 64 LYS A CA 8
ATOM 14248 C C . LYS A 1 64 ? 129.416 -0.642 -1.819 1.00 0.00 64 LYS A C 8
ATOM 14249 O O . LYS A 1 64 ? 128.999 -1.776 -2.044 1.00 0.00 64 LYS A O 8
ATOM 14268 N N . TYR A 1 65 ? 128.623 0.365 -1.497 1.00 0.00 65 TYR A N 8
ATOM 14269 C CA . TYR A 1 65 ? 127.179 0.213 -1.425 1.00 0.00 65 TYR A CA 8
ATOM 14270 C C . TYR A 1 65 ? 126.498 1.427 -2.042 1.00 0.00 65 TYR A C 8
ATOM 14271 O O . TYR A 1 65 ? 127.154 2.420 -2.362 1.00 0.00 65 TYR A O 8
ATOM 14289 N N . THR A 1 66 ? 125.192 1.346 -2.209 1.00 0.00 66 THR A N 8
ATOM 14290 C CA . THR A 1 66 ? 124.433 2.416 -2.826 1.00 0.00 66 THR A CA 8
ATOM 14291 C C . THR A 1 66 ? 123.360 2.920 -1.868 1.00 0.00 66 THR A C 8
ATOM 14292 O O . THR A 1 66 ? 122.569 2.134 -1.341 1.00 0.00 66 THR A O 8
ATOM 14303 N N . ASN A 1 67 ? 123.348 4.221 -1.621 1.00 0.00 67 ASN A N 8
ATOM 14304 C CA . ASN A 1 67 ? 122.396 4.803 -0.687 1.00 0.00 67 ASN A CA 8
ATOM 14305 C C . ASN A 1 67 ? 121.046 5.000 -1.360 1.00 0.00 67 ASN A C 8
ATOM 14306 O O . ASN A 1 67 ? 120.851 5.938 -2.134 1.00 0.00 67 ASN A O 8
ATOM 14317 N N . VAL A 1 68 ? 120.130 4.088 -1.085 1.00 0.00 68 VAL A N 8
ATOM 14318 C CA . VAL A 1 68 ? 118.780 4.173 -1.613 1.00 0.00 68 VAL A CA 8
ATOM 14319 C C . VAL A 1 68 ? 117.792 4.397 -0.476 1.00 0.00 68 VAL A C 8
ATOM 14320 O O . VAL A 1 68 ? 118.174 4.357 0.694 1.00 0.00 68 VAL A O 8
ATOM 14333 N N . LYS A 1 69 ? 116.527 4.627 -0.804 1.00 0.00 69 LYS A N 8
ATOM 14334 C CA . LYS A 1 69 ? 115.553 5.001 0.212 1.00 0.00 69 LYS A CA 8
ATOM 14335 C C . LYS A 1 69 ? 114.285 4.159 0.140 1.00 0.00 69 LYS A C 8
ATOM 14336 O O . LYS A 1 69 ? 113.738 3.910 -0.941 1.00 0.00 69 LYS A O 8
ATOM 14355 N N . LYS A 1 70 ? 113.831 3.735 1.312 1.00 0.00 70 LYS A N 8
ATOM 14356 C CA . LYS A 1 70 ? 112.586 2.996 1.454 1.00 0.00 70 LYS A CA 8
ATOM 14357 C C . LYS A 1 70 ? 111.568 3.819 2.234 1.00 0.00 70 LYS A C 8
ATOM 14358 O O . LYS A 1 70 ? 111.772 4.111 3.413 1.00 0.00 70 LYS A O 8
ATOM 14377 N N . VAL A 1 71 ? 110.489 4.212 1.576 1.00 0.00 71 VAL A N 8
ATOM 14378 C CA . VAL A 1 71 ? 109.385 4.859 2.266 1.00 0.00 71 VAL A CA 8
ATOM 14379 C C . VAL A 1 71 ? 108.285 3.833 2.533 1.00 0.00 71 VAL A C 8
ATOM 14380 O O . VAL A 1 71 ? 107.694 3.275 1.609 1.00 0.00 71 VAL A O 8
ATOM 14393 N N . LYS A 1 72 ? 108.040 3.562 3.804 1.00 0.00 72 LYS A N 8
ATOM 14394 C CA . LYS A 1 72 ? 107.119 2.508 4.192 1.00 0.00 72 LYS A CA 8
ATOM 14395 C C . LYS A 1 72 ? 105.678 2.993 4.124 1.00 0.00 72 LYS A C 8
ATOM 14396 O O . LYS A 1 72 ? 105.183 3.657 5.038 1.00 0.00 72 LYS A O 8
ATOM 14415 N N . ILE A 1 73 ? 105.018 2.676 3.024 1.00 0.00 73 ILE A N 8
ATOM 14416 C CA . ILE A 1 73 ? 103.625 3.033 2.841 1.00 0.00 73 ILE A CA 8
ATOM 14417 C C . ILE A 1 73 ? 102.741 1.817 3.065 1.00 0.00 73 ILE A C 8
ATOM 14418 O O . ILE A 1 73 ? 102.738 0.875 2.268 1.00 0.00 73 ILE A O 8
ATOM 14434 N N . LYS A 1 74 ? 102.013 1.833 4.166 1.00 0.00 74 LYS A N 8
ATOM 14435 C CA . LYS A 1 74 ? 101.128 0.737 4.516 1.00 0.00 74 LYS A CA 8
ATOM 14436 C C . LYS A 1 74 ? 99.754 0.968 3.902 1.00 0.00 74 LYS A C 8
ATOM 14437 O O . LYS A 1 74 ? 99.175 2.043 4.052 1.00 0.00 74 LYS A O 8
ATOM 14456 N N . LYS A 1 75 ? 99.250 -0.025 3.184 1.00 0.00 75 LYS A N 8
ATOM 14457 C CA . LYS A 1 75 ? 97.940 0.080 2.561 1.00 0.00 75 LYS A CA 8
ATOM 14458 C C . LYS A 1 75 ? 97.047 -1.074 2.995 1.00 0.00 75 LYS A C 8
ATOM 14459 O O . LYS A 1 75 ? 97.527 -2.069 3.541 1.00 0.00 75 LYS A O 8
ATOM 14478 N N . VAL A 1 76 ? 95.753 -0.937 2.747 1.00 0.00 76 VAL A N 8
ATOM 14479 C CA . VAL A 1 76 ? 94.774 -1.898 3.229 1.00 0.00 76 VAL A CA 8
ATOM 14480 C C . VAL A 1 76 ? 93.917 -2.424 2.079 1.00 0.00 76 VAL A C 8
ATOM 14481 O O . VAL A 1 76 ? 93.582 -1.681 1.155 1.00 0.00 76 VAL A O 8
ATOM 14494 N N . TYR A 1 77 ? 93.591 -3.709 2.122 1.00 0.00 77 TYR A N 8
ATOM 14495 C CA . TYR A 1 77 ? 92.773 -4.316 1.084 1.00 0.00 77 TYR A CA 8
ATOM 14496 C C . TYR A 1 77 ? 92.045 -5.549 1.612 1.00 0.00 77 TYR A C 8
ATOM 14497 O O . TYR A 1 77 ? 92.340 -6.037 2.704 1.00 0.00 77 TYR A O 8
ATOM 14515 N N . PHE A 1 78 ? 91.093 -6.042 0.834 1.00 0.00 78 PHE A N 8
ATOM 14516 C CA . PHE A 1 78 ? 90.445 -7.310 1.132 1.00 0.00 78 PHE A CA 8
ATOM 14517 C C . PHE A 1 78 ? 90.340 -8.137 -0.142 1.00 0.00 78 PHE A C 8
ATOM 14518 O O . PHE A 1 78 ? 90.386 -7.592 -1.249 1.00 0.00 78 PHE A O 8
ATOM 14535 N N . GLU A 1 79 ? 90.211 -9.444 0.016 1.00 0.00 79 GLU A N 8
ATOM 14536 C CA . GLU A 1 79 ? 90.175 -10.353 -1.120 1.00 0.00 79 GLU A CA 8
ATOM 14537 C C . GLU A 1 79 ? 88.760 -10.871 -1.340 1.00 0.00 79 GLU A C 8
ATOM 14538 O O . GLU A 1 79 ? 88.091 -11.290 -0.394 1.00 0.00 79 GLU A O 8
ATOM 14550 N N . THR A 1 80 ? 88.307 -10.832 -2.582 1.00 0.00 80 THR A N 8
ATOM 14551 C CA . THR A 1 80 ? 87.007 -11.377 -2.932 1.00 0.00 80 THR A CA 8
ATOM 14552 C C . THR A 1 80 ? 87.124 -12.875 -3.189 1.00 0.00 80 THR A C 8
ATOM 14553 O O . THR A 1 80 ? 88.230 -13.403 -3.329 1.00 0.00 80 THR A O 8
ATOM 14564 N N . LEU A 1 81 ? 85.990 -13.560 -3.257 1.00 0.00 81 LEU A N 8
ATOM 14565 C CA . LEU A 1 81 ? 85.980 -14.991 -3.541 1.00 0.00 81 LEU A CA 8
ATOM 14566 C C . LEU A 1 81 ? 86.440 -15.255 -4.972 1.00 0.00 81 LEU A C 8
ATOM 14567 O O . LEU A 1 81 ? 86.884 -16.353 -5.300 1.00 0.00 81 LEU A O 8
ATOM 14583 N N . ASP A 1 82 ? 86.336 -14.232 -5.810 1.00 0.00 82 ASP A N 8
ATOM 14584 C CA . ASP A 1 82 ? 86.759 -14.319 -7.206 1.00 0.00 82 ASP A CA 8
ATOM 14585 C C . ASP A 1 82 ? 88.222 -13.897 -7.366 1.00 0.00 82 ASP A C 8
ATOM 14586 O O . ASP A 1 82 ? 88.676 -13.602 -8.472 1.00 0.00 82 ASP A O 8
ATOM 14595 N N . ASN A 1 83 ? 88.943 -13.873 -6.240 1.00 0.00 83 ASN A N 8
ATOM 14596 C CA . ASN A 1 83 ? 90.404 -13.685 -6.222 1.00 0.00 83 ASN A CA 8
ATOM 14597 C C . ASN A 1 83 ? 90.811 -12.259 -6.610 1.00 0.00 83 ASN A C 8
ATOM 14598 O O . ASN A 1 83 ? 91.956 -12.007 -6.993 1.00 0.00 83 ASN A O 8
ATOM 14609 N N . VAL A 1 84 ? 89.889 -11.319 -6.490 1.00 0.00 84 VAL A N 8
ATOM 14610 C CA . VAL A 1 84 ? 90.200 -9.926 -6.768 1.00 0.00 84 VAL A CA 8
ATOM 14611 C C . VAL A 1 84 ? 90.453 -9.172 -5.465 1.00 0.00 84 VAL A C 8
ATOM 14612 O O . VAL A 1 84 ? 89.706 -9.305 -4.495 1.00 0.00 84 VAL A O 8
ATOM 14625 N N . ARG A 1 85 ? 91.524 -8.402 -5.448 1.00 0.00 85 ARG A N 8
ATOM 14626 C CA . ARG A 1 85 ? 91.935 -7.677 -4.260 1.00 0.00 85 ARG A CA 8
ATOM 14627 C C . ARG A 1 85 ? 91.540 -6.211 -4.369 1.00 0.00 85 ARG A C 8
ATOM 14628 O O . ARG A 1 85 ? 92.025 -5.497 -5.242 1.00 0.00 85 ARG A O 8
ATOM 14649 N N . VAL A 1 86 ? 90.650 -5.764 -3.500 1.00 0.00 86 VAL A N 8
ATOM 14650 C CA . VAL A 1 86 ? 90.239 -4.366 -3.491 1.00 0.00 86 VAL A CA 8
ATOM 14651 C C . VAL A 1 86 ? 91.120 -3.581 -2.530 1.00 0.00 86 VAL A C 8
ATOM 14652 O O . VAL A 1 86 ? 91.015 -3.736 -1.315 1.00 0.00 86 VAL A O 8
ATOM 14665 N N . VAL A 1 87 ? 91.989 -2.745 -3.085 1.00 0.00 87 VAL A N 8
ATOM 14666 C CA . VAL A 1 87 ? 93.034 -2.088 -2.312 1.00 0.00 87 VAL A CA 8
ATOM 14667 C C . VAL A 1 87 ? 92.793 -0.584 -2.209 1.00 0.00 87 VAL A C 8
ATOM 14668 O O . VAL A 1 87 ? 92.319 0.050 -3.155 1.00 0.00 87 VAL A O 8
ATOM 14681 N N . THR A 1 88 ? 93.118 -0.022 -1.054 1.00 0.00 88 THR A N 8
ATOM 14682 C CA . THR A 1 88 ? 93.021 1.409 -0.832 1.00 0.00 88 THR A CA 8
ATOM 14683 C C . THR A 1 88 ? 94.068 1.849 0.196 1.00 0.00 88 THR A C 8
ATOM 14684 O O . THR A 1 88 ? 94.529 1.045 1.009 1.00 0.00 88 THR A O 8
ATOM 14695 N N . ASP A 1 89 ? 94.468 3.111 0.131 1.00 0.00 89 ASP A N 8
ATOM 14696 C CA . ASP A 1 89 ? 95.500 3.639 1.015 1.00 0.00 89 ASP A CA 8
ATOM 14697 C C . ASP A 1 89 ? 95.041 3.676 2.471 1.00 0.00 89 ASP A C 8
ATOM 14698 O O . ASP A 1 89 ? 94.067 4.345 2.830 1.00 0.00 89 ASP A O 8
ATOM 14707 N N . TYR A 1 90 ? 95.790 2.959 3.299 1.00 0.00 90 TYR A N 8
ATOM 14708 C CA . TYR A 1 90 ? 95.455 2.735 4.703 1.00 0.00 90 TYR A CA 8
ATOM 14709 C C . TYR A 1 90 ? 95.497 4.031 5.509 1.00 0.00 90 TYR A C 8
ATOM 14710 O O . TYR A 1 90 ? 94.652 4.254 6.375 1.00 0.00 90 TYR A O 8
ATOM 14728 N N . SER A 1 91 ? 96.469 4.883 5.201 1.00 0.00 91 SER A N 8
ATOM 14729 C CA . SER A 1 91 ? 96.668 6.136 5.926 1.00 0.00 91 SER A CA 8
ATOM 14730 C C . SER A 1 91 ? 95.393 6.985 5.947 1.00 0.00 91 SER A C 8
ATOM 14731 O O . SER A 1 91 ? 94.877 7.331 7.017 1.00 0.00 91 SER A O 8
ATOM 14739 N N . GLU A 1 92 ? 94.872 7.295 4.766 1.00 0.00 92 GLU A N 8
ATOM 14740 C CA . GLU A 1 92 ? 93.719 8.176 4.646 1.00 0.00 92 GLU A CA 8
ATOM 14741 C C . GLU A 1 92 ? 92.450 7.479 5.139 1.00 0.00 92 GLU A C 8
ATOM 14742 O O . GLU A 1 92 ? 91.572 8.111 5.732 1.00 0.00 92 GLU A O 8
ATOM 14754 N N . PHE A 1 93 ? 92.373 6.171 4.910 1.00 0.00 93 PHE A N 8
ATOM 14755 C CA . PHE A 1 93 ? 91.227 5.382 5.349 1.00 0.00 93 PHE A CA 8
ATOM 14756 C C . PHE A 1 93 ? 91.127 5.373 6.877 1.00 0.00 93 PHE A C 8
ATOM 14757 O O . PHE A 1 93 ? 90.039 5.518 7.442 1.00 0.00 93 PHE A O 8
ATOM 14774 N N . GLN A 1 94 ? 92.269 5.216 7.538 1.00 0.00 94 GLN A N 8
ATOM 14775 C CA . GLN A 1 94 ? 92.309 5.214 8.995 1.00 0.00 94 GLN A CA 8
ATOM 14776 C C . GLN A 1 94 ? 91.926 6.570 9.559 1.00 0.00 94 GLN A C 8
ATOM 14777 O O . GLN A 1 94 ? 91.347 6.652 10.645 1.00 0.00 94 GLN A O 8
ATOM 14791 N N . LYS A 1 95 ? 92.242 7.634 8.829 1.00 0.00 95 LYS A N 8
ATOM 14792 C CA . LYS A 1 95 ? 91.817 8.969 9.230 1.00 0.00 95 LYS A CA 8
ATOM 14793 C C . LYS A 1 95 ? 90.298 9.029 9.308 1.00 0.00 95 LYS A C 8
ATOM 14794 O O . LYS A 1 95 ? 89.742 9.553 10.265 1.00 0.00 95 LYS A O 8
ATOM 14813 N N . ILE A 1 96 ? 89.638 8.469 8.296 1.00 0.00 96 ILE A N 8
ATOM 14814 C CA . ILE A 1 96 ? 88.176 8.458 8.233 1.00 0.00 96 ILE A CA 8
ATOM 14815 C C . ILE A 1 96 ? 87.585 7.815 9.485 1.00 0.00 96 ILE A C 8
ATOM 14816 O O . ILE A 1 96 ? 86.704 8.382 10.135 1.00 0.00 96 ILE A O 8
ATOM 14832 N N . LEU A 1 97 ? 88.090 6.636 9.826 1.00 0.00 97 LEU A N 8
ATOM 14833 C CA . LEU A 1 97 ? 87.624 5.918 11.006 1.00 0.00 97 LEU A CA 8
ATOM 14834 C C . LEU A 1 97 ? 87.939 6.708 12.275 1.00 0.00 97 LEU A C 8
ATOM 14835 O O . LEU A 1 97 ? 87.150 6.725 13.225 1.00 0.00 97 LEU A O 8
ATOM 14851 N N . LYS A 1 98 ? 89.090 7.372 12.269 1.00 0.00 98 LYS A N 8
ATOM 14852 C CA . LYS A 1 98 ? 89.532 8.173 13.403 1.00 0.00 98 LYS A CA 8
ATOM 14853 C C . LYS A 1 98 ? 88.616 9.377 13.601 1.00 0.00 98 LYS A C 8
ATOM 14854 O O . LYS A 1 98 ? 88.249 9.707 14.729 1.00 0.00 98 LYS A O 8
ATOM 14873 N N . LYS A 1 99 ? 88.240 10.012 12.498 1.00 0.00 99 LYS A N 8
ATOM 14874 C CA . LYS A 1 99 ? 87.362 11.180 12.533 1.00 0.00 99 LYS A CA 8
ATOM 14875 C C . LYS A 1 99 ? 85.985 10.805 13.070 1.00 0.00 99 LYS A C 8
ATOM 14876 O O . LYS A 1 99 ? 85.364 11.576 13.799 1.00 0.00 99 LYS A O 8
ATOM 14895 N N . ARG A 1 100 ? 85.518 9.614 12.710 1.00 0.00 100 ARG A N 8
ATOM 14896 C CA . ARG A 1 100 ? 84.245 9.105 13.211 1.00 0.00 100 ARG A CA 8
ATOM 14897 C C . ARG A 1 100 ? 84.312 8.818 14.707 1.00 0.00 100 ARG A C 8
ATOM 14898 O O . ARG A 1 100 ? 83.317 8.954 15.419 1.00 0.00 100 ARG A O 8
ATOM 14919 N N . GLY A 1 101 ? 85.484 8.412 15.173 1.00 0.00 101 GLY A N 8
ATOM 14920 C CA . GLY A 1 101 ? 85.623 8.013 16.559 1.00 0.00 101 GLY A CA 8
ATOM 14921 C C . GLY A 1 101 ? 85.102 6.609 16.770 1.00 0.00 101 GLY A C 8
ATOM 14922 O O . GLY A 1 101 ? 84.500 6.301 17.804 1.00 0.00 101 GLY A O 8
ATOM 14926 N N . THR A 1 102 ? 85.323 5.766 15.770 1.00 0.00 102 THR A N 8
ATOM 14927 C CA . THR A 1 102 ? 84.847 4.395 15.792 1.00 0.00 102 THR A CA 8
ATOM 14928 C C . THR A 1 102 ? 85.637 3.562 16.794 1.00 0.00 102 THR A C 8
ATOM 14929 O O . THR A 1 102 ? 86.869 3.564 16.783 1.00 0.00 102 THR A O 8
ATOM 14940 N N . LYS A 1 103 ? 84.925 2.860 17.661 1.00 0.00 103 LYS A N 8
ATOM 14941 C CA . LYS A 1 103 ? 85.559 2.026 18.663 1.00 0.00 103 LYS A CA 8
ATOM 14942 C C . LYS A 1 103 ? 85.741 0.613 18.136 1.00 0.00 103 LYS A C 8
ATOM 14943 O O . LYS A 1 103 ? 84.795 -0.003 17.638 1.00 0.00 103 LYS A O 8
ATOM 14962 N N . LEU A 1 104 ? 86.954 0.099 18.264 1.00 0.00 104 LEU A N 8
ATOM 14963 C CA . LEU A 1 104 ? 87.254 -1.272 17.867 1.00 0.00 104 LEU A CA 8
ATOM 14964 C C . LEU A 1 104 ? 86.814 -2.235 18.964 1.00 0.00 104 LEU A C 8
ATOM 14965 O O . LEU A 1 104 ? 87.044 -3.439 18.891 1.00 0.00 104 LEU A O 8
ATOM 14981 N N . GLU A 1 105 ? 86.182 -1.678 19.985 1.00 0.00 105 GLU A N 8
ATOM 14982 C CA . GLU A 1 105 ? 85.681 -2.449 21.106 1.00 0.00 105 GLU A CA 8
ATOM 14983 C C . GLU A 1 105 ? 84.211 -2.787 20.903 1.00 0.00 105 GLU A C 8
ATOM 14984 O O . GLU A 1 105 ? 83.355 -1.902 20.963 1.00 0.00 105 GLU A O 8
ATOM 14996 N N . HIS A 1 106 ? 83.919 -4.050 20.645 1.00 0.00 106 HIS A N 8
ATOM 14997 C CA . HIS A 1 106 ? 82.539 -4.510 20.578 1.00 0.00 106 HIS A CA 8
ATOM 14998 C C . HIS A 1 106 ? 82.101 -4.979 21.961 1.00 0.00 106 HIS A C 8
ATOM 14999 O O . HIS A 1 106 ? 82.293 -6.142 22.318 1.00 0.00 106 HIS A O 8
ATOM 15014 N N . HIS A 1 107 ? 81.550 -4.068 22.752 1.00 0.00 107 HIS A N 8
ATOM 15015 C CA . HIS A 1 107 ? 81.171 -4.383 24.124 1.00 0.00 107 HIS A CA 8
ATOM 15016 C C . HIS A 1 107 ? 79.805 -5.044 24.184 1.00 0.00 107 HIS A C 8
ATOM 15017 O O . HIS A 1 107 ? 78.819 -4.513 23.666 1.00 0.00 107 HIS A O 8
ATOM 15032 N N . HIS A 1 108 ? 79.761 -6.205 24.814 1.00 0.00 108 HIS A N 8
ATOM 15033 C CA . HIS A 1 108 ? 78.511 -6.904 25.061 1.00 0.00 108 HIS A CA 8
ATOM 15034 C C . HIS A 1 108 ? 77.882 -6.396 26.356 1.00 0.00 108 HIS A C 8
ATOM 15035 O O . HIS A 1 108 ? 78.378 -6.669 27.449 1.00 0.00 108 HIS A O 8
ATOM 15050 N N . HIS A 1 109 ? 76.803 -5.638 26.227 1.00 0.00 109 HIS A N 8
ATOM 15051 C CA . HIS A 1 109 ? 76.112 -5.095 27.389 1.00 0.00 109 HIS A CA 8
ATOM 15052 C C . HIS A 1 109 ? 75.015 -6.055 27.830 1.00 0.00 109 HIS A C 8
ATOM 15053 O O . HIS A 1 109 ? 74.708 -7.013 27.121 1.00 0.00 109 HIS A O 8
ATOM 15068 N N . HIS A 1 110 ? 74.432 -5.807 28.994 1.00 0.00 110 HIS A N 8
ATOM 15069 C CA . HIS A 1 110 ? 73.369 -6.664 29.500 1.00 0.00 110 HIS A CA 8
ATOM 15070 C C . HIS A 1 110 ? 72.051 -6.321 28.819 1.00 0.00 110 HIS A C 8
ATOM 15071 O O . HIS A 1 110 ? 71.354 -7.207 28.327 1.00 0.00 110 HIS A O 8
ATOM 15086 N N . HIS A 1 111 ? 71.731 -5.026 28.794 1.00 0.00 111 HIS A N 8
ATOM 15087 C CA . HIS A 1 111 ? 70.517 -4.526 28.148 1.00 0.00 111 HIS A CA 8
ATOM 15088 C C . HIS A 1 111 ? 69.270 -5.092 28.826 1.00 0.00 111 HIS A C 8
ATOM 15089 O O . HIS A 1 111 ? 68.826 -4.502 29.832 1.00 0.00 111 HIS A O 8
ATOM 15105 N N . MET A 1 1 ? 78.953 -11.460 -2.745 1.00 0.00 1 MET A N 9
ATOM 15106 C CA . MET A 1 1 ? 79.387 -10.349 -3.617 1.00 0.00 1 MET A CA 9
ATOM 15107 C C . MET A 1 1 ? 80.578 -10.765 -4.462 1.00 0.00 1 MET A C 9
ATOM 15108 O O . MET A 1 1 ? 81.264 -11.737 -4.157 1.00 0.00 1 MET A O 9
ATOM 15124 N N . ASN A 1 2 ? 80.800 -10.030 -5.539 1.00 0.00 2 ASN A N 9
ATOM 15125 C CA . ASN A 1 2 ? 81.916 -10.285 -6.433 1.00 0.00 2 ASN A CA 9
ATOM 15126 C C . ASN A 1 2 ? 82.565 -8.970 -6.816 1.00 0.00 2 ASN A C 9
ATOM 15127 O O . ASN A 1 2 ? 82.044 -7.900 -6.492 1.00 0.00 2 ASN A O 9
ATOM 15138 N N . SER A 1 3 ? 83.691 -9.051 -7.501 1.00 0.00 3 SER A N 9
ATOM 15139 C CA . SER A 1 3 ? 84.400 -7.868 -7.957 1.00 0.00 3 SER A CA 9
ATOM 15140 C C . SER A 1 3 ? 83.535 -7.082 -8.940 1.00 0.00 3 SER A C 9
ATOM 15141 O O . SER A 1 3 ? 83.560 -5.851 -8.972 1.00 0.00 3 SER A O 9
ATOM 15149 N N . GLU A 1 4 ? 82.752 -7.813 -9.724 1.00 0.00 4 GLU A N 9
ATOM 15150 C CA . GLU A 1 4 ? 81.814 -7.211 -10.660 1.00 0.00 4 GLU A CA 9
ATOM 15151 C C . GLU A 1 4 ? 80.691 -6.497 -9.920 1.00 0.00 4 GLU A C 9
ATOM 15152 O O . GLU A 1 4 ? 80.219 -5.452 -10.359 1.00 0.00 4 GLU A O 9
ATOM 15164 N N . VAL A 1 5 ? 80.281 -7.056 -8.788 1.00 0.00 5 VAL A N 9
ATOM 15165 C CA . VAL A 1 5 ? 79.239 -6.450 -7.967 1.00 0.00 5 VAL A CA 9
ATOM 15166 C C . VAL A 1 5 ? 79.716 -5.105 -7.420 1.00 0.00 5 VAL A C 9
ATOM 15167 O O . VAL A 1 5 ? 78.937 -4.159 -7.290 1.00 0.00 5 VAL A O 9
ATOM 15180 N N . ILE A 1 6 ? 81.007 -5.025 -7.122 1.00 0.00 6 ILE A N 9
ATOM 15181 C CA . ILE A 1 6 ? 81.617 -3.771 -6.696 1.00 0.00 6 ILE A CA 9
ATOM 15182 C C . ILE A 1 6 ? 81.534 -2.743 -7.821 1.00 0.00 6 ILE A C 9
ATOM 15183 O O . ILE A 1 6 ? 81.176 -1.586 -7.598 1.00 0.00 6 ILE A O 9
ATOM 15199 N N . LYS A 1 7 ? 81.854 -3.188 -9.031 1.00 0.00 7 LYS A N 9
ATOM 15200 C CA . LYS A 1 7 ? 81.773 -2.340 -10.214 1.00 0.00 7 LYS A CA 9
ATOM 15201 C C . LYS A 1 7 ? 80.345 -1.844 -10.416 1.00 0.00 7 LYS A C 9
ATOM 15202 O O . LYS A 1 7 ? 80.123 -0.660 -10.657 1.00 0.00 7 LYS A O 9
ATOM 15221 N N . GLU A 1 8 ? 79.388 -2.765 -10.306 1.00 0.00 8 GLU A N 9
ATOM 15222 C CA . GLU A 1 8 ? 77.966 -2.431 -10.389 1.00 0.00 8 GLU A CA 9
ATOM 15223 C C . GLU A 1 8 ? 77.613 -1.286 -9.445 1.00 0.00 8 GLU A C 9
ATOM 15224 O O . GLU A 1 8 ? 76.985 -0.306 -9.848 1.00 0.00 8 GLU A O 9
ATOM 15236 N N . PHE A 1 9 ? 78.037 -1.414 -8.193 1.00 0.00 9 PHE A N 9
ATOM 15237 C CA . PHE A 1 9 ? 77.766 -0.400 -7.180 1.00 0.00 9 PHE A CA 9
ATOM 15238 C C . PHE A 1 9 ? 78.414 0.931 -7.551 1.00 0.00 9 PHE A C 9
ATOM 15239 O O . PHE A 1 9 ? 77.793 1.989 -7.441 1.00 0.00 9 PHE A O 9
ATOM 15256 N N . LEU A 1 10 ? 79.655 0.868 -8.013 1.00 0.00 10 LEU A N 9
ATOM 15257 C CA . LEU A 1 10 ? 80.408 2.072 -8.347 1.00 0.00 10 LEU A CA 9
ATOM 15258 C C . LEU A 1 10 ? 79.846 2.759 -9.586 1.00 0.00 10 LEU A C 9
ATOM 15259 O O . LEU A 1 10 ? 79.832 3.985 -9.664 1.00 0.00 10 LEU A O 9
ATOM 15275 N N . GLU A 1 11 ? 79.376 1.977 -10.550 1.00 0.00 11 GLU A N 9
ATOM 15276 C CA . GLU A 1 11 ? 78.749 2.543 -11.741 1.00 0.00 11 GLU A CA 9
ATOM 15277 C C . GLU A 1 11 ? 77.399 3.159 -11.395 1.00 0.00 11 GLU A C 9
ATOM 15278 O O . GLU A 1 11 ? 76.997 4.159 -11.989 1.00 0.00 11 GLU A O 9
ATOM 15290 N N . ASP A 1 12 ? 76.709 2.563 -10.429 1.00 0.00 12 ASP A N 9
ATOM 15291 C CA . ASP A 1 12 ? 75.420 3.079 -9.977 1.00 0.00 12 ASP A CA 9
ATOM 15292 C C . ASP A 1 12 ? 75.580 4.471 -9.380 1.00 0.00 12 ASP A C 9
ATOM 15293 O O . ASP A 1 12 ? 74.915 5.420 -9.802 1.00 0.00 12 ASP A O 9
ATOM 15302 N N . ILE A 1 13 ? 76.481 4.590 -8.415 1.00 0.00 13 ILE A N 9
ATOM 15303 C CA . ILE A 1 13 ? 76.729 5.866 -7.756 1.00 0.00 13 ILE A CA 9
ATOM 15304 C C . ILE A 1 13 ? 77.477 6.828 -8.681 1.00 0.00 13 ILE A C 9
ATOM 15305 O O . ILE A 1 13 ? 77.391 8.043 -8.524 1.00 0.00 13 ILE A O 9
ATOM 15321 N N . GLY A 1 14 ? 78.203 6.275 -9.646 1.00 0.00 14 GLY A N 9
ATOM 15322 C CA . GLY A 1 14 ? 78.931 7.100 -10.591 1.00 0.00 14 GLY A CA 9
ATOM 15323 C C . GLY A 1 14 ? 80.310 7.458 -10.086 1.00 0.00 14 GLY A C 9
ATOM 15324 O O . GLY A 1 14 ? 80.723 8.620 -10.140 1.00 0.00 14 GLY A O 9
ATOM 15328 N N . GLU A 1 15 ? 81.026 6.459 -9.596 1.00 0.00 15 GLU A N 9
ATOM 15329 C CA . GLU A 1 15 ? 82.350 6.679 -9.045 1.00 0.00 15 GLU A CA 9
ATOM 15330 C C . GLU A 1 15 ? 83.429 6.053 -9.923 1.00 0.00 15 GLU A C 9
ATOM 15331 O O . GLU A 1 15 ? 83.137 5.441 -10.953 1.00 0.00 15 GLU A O 9
ATOM 15343 N N . ASP A 1 16 ? 84.671 6.203 -9.491 1.00 0.00 16 ASP A N 9
ATOM 15344 C CA . ASP A 1 16 ? 85.823 5.782 -10.269 1.00 0.00 16 ASP A CA 9
ATOM 15345 C C . ASP A 1 16 ? 86.667 4.775 -9.495 1.00 0.00 16 ASP A C 9
ATOM 15346 O O . ASP A 1 16 ? 87.001 4.999 -8.326 1.00 0.00 16 ASP A O 9
ATOM 15355 N N . TYR A 1 17 ? 87.004 3.670 -10.146 1.00 0.00 17 TYR A N 9
ATOM 15356 C CA . TYR A 1 17 ? 87.849 2.655 -9.539 1.00 0.00 17 TYR A CA 9
ATOM 15357 C C . TYR A 1 17 ? 89.082 2.405 -10.394 1.00 0.00 17 TYR A C 9
ATOM 15358 O O . TYR A 1 17 ? 89.021 2.475 -11.623 1.00 0.00 17 TYR A O 9
ATOM 15376 N N . ILE A 1 18 ? 90.203 2.136 -9.746 1.00 0.00 18 ILE A N 9
ATOM 15377 C CA . ILE A 1 18 ? 91.434 1.817 -10.450 1.00 0.00 18 ILE A CA 9
ATOM 15378 C C . ILE A 1 18 ? 91.521 0.311 -10.673 1.00 0.00 18 ILE A C 9
ATOM 15379 O O . ILE A 1 18 ? 91.870 -0.447 -9.764 1.00 0.00 18 ILE A O 9
ATOM 15395 N N . GLU A 1 19 ? 91.174 -0.114 -11.878 1.00 0.00 19 GLU A N 9
ATOM 15396 C CA . GLU A 1 19 ? 91.104 -1.526 -12.206 1.00 0.00 19 GLU A CA 9
ATOM 15397 C C . GLU A 1 19 ? 92.419 -2.018 -12.789 1.00 0.00 19 GLU A C 9
ATOM 15398 O O . GLU A 1 19 ? 92.778 -1.688 -13.920 1.00 0.00 19 GLU A O 9
ATOM 15410 N N . LEU A 1 20 ? 93.141 -2.781 -11.994 1.00 0.00 20 LEU A N 9
ATOM 15411 C CA . LEU A 1 20 ? 94.339 -3.455 -12.451 1.00 0.00 20 LEU A CA 9
ATOM 15412 C C . LEU A 1 20 ? 94.077 -4.953 -12.450 1.00 0.00 20 LEU A C 9
ATOM 15413 O O . LEU A 1 20 ? 93.086 -5.407 -11.871 1.00 0.00 20 LEU A O 9
ATOM 15429 N N . GLU A 1 21 ? 94.946 -5.716 -13.094 1.00 0.00 21 GLU A N 9
ATOM 15430 C CA . GLU A 1 21 ? 94.784 -7.162 -13.153 1.00 0.00 21 GLU A CA 9
ATOM 15431 C C . GLU A 1 21 ? 94.802 -7.766 -11.749 1.00 0.00 21 GLU A C 9
ATOM 15432 O O . GLU A 1 21 ? 95.845 -7.823 -11.095 1.00 0.00 21 GLU A O 9
ATOM 15444 N N . ASN A 1 22 ? 93.613 -8.166 -11.295 1.00 0.00 22 ASN A N 9
ATOM 15445 C CA . ASN A 1 22 ? 93.403 -8.758 -9.967 1.00 0.00 22 ASN A CA 9
ATOM 15446 C C . ASN A 1 22 ? 93.608 -7.743 -8.844 1.00 0.00 22 ASN A C 9
ATOM 15447 O O . ASN A 1 22 ? 93.704 -8.120 -7.676 1.00 0.00 22 ASN A O 9
ATOM 15458 N N . GLU A 1 23 ? 93.635 -6.458 -9.179 1.00 0.00 23 GLU A N 9
ATOM 15459 C CA . GLU A 1 23 ? 93.787 -5.421 -8.167 1.00 0.00 23 GLU A CA 9
ATOM 15460 C C . GLU A 1 23 ? 92.868 -4.242 -8.447 1.00 0.00 23 GLU A C 9
ATOM 15461 O O . GLU A 1 23 ? 93.042 -3.528 -9.428 1.00 0.00 23 GLU A O 9
ATOM 15473 N N . ILE A 1 24 ? 91.902 -4.033 -7.574 1.00 0.00 24 ILE A N 9
ATOM 15474 C CA . ILE A 1 24 ? 91.031 -2.876 -7.678 1.00 0.00 24 ILE A CA 9
ATOM 15475 C C . ILE A 1 24 ? 91.418 -1.863 -6.613 1.00 0.00 24 ILE A C 9
ATOM 15476 O O . ILE A 1 24 ? 91.153 -2.059 -5.433 1.00 0.00 24 ILE A O 9
ATOM 15492 N N . HIS A 1 25 ? 92.082 -0.801 -7.022 1.00 0.00 25 HIS A N 9
ATOM 15493 C CA . HIS A 1 25 ? 92.514 0.220 -6.081 1.00 0.00 25 HIS A CA 9
ATOM 15494 C C . HIS A 1 25 ? 91.451 1.301 -5.969 1.00 0.00 25 HIS A C 9
ATOM 15495 O O . HIS A 1 25 ? 91.139 1.983 -6.944 1.00 0.00 25 HIS A O 9
ATOM 15510 N N . LEU A 1 26 ? 90.875 1.426 -4.784 1.00 0.00 26 LEU A N 9
ATOM 15511 C CA . LEU A 1 26 ? 89.800 2.377 -4.553 1.00 0.00 26 LEU A CA 9
ATOM 15512 C C . LEU A 1 26 ? 90.296 3.576 -3.768 1.00 0.00 26 LEU A C 9
ATOM 15513 O O . LEU A 1 26 ? 91.270 3.485 -3.021 1.00 0.00 26 LEU A O 9
ATOM 15529 N N . LYS A 1 27 ? 89.624 4.701 -3.951 1.00 0.00 27 LYS A N 9
ATOM 15530 C CA . LYS A 1 27 ? 89.904 5.888 -3.167 1.00 0.00 27 LYS A CA 9
ATOM 15531 C C . LYS A 1 27 ? 89.286 5.733 -1.786 1.00 0.00 27 LYS A C 9
ATOM 15532 O O . LYS A 1 27 ? 88.129 5.326 -1.672 1.00 0.00 27 LYS A O 9
ATOM 15551 N N . PRO A 1 28 ? 90.046 6.053 -0.728 1.00 0.00 28 PRO A N 9
ATOM 15552 C CA . PRO A 1 28 ? 89.623 5.864 0.666 1.00 0.00 28 PRO A CA 9
ATOM 15553 C C . PRO A 1 28 ? 88.222 6.408 0.948 1.00 0.00 28 PRO A C 9
ATOM 15554 O O . PRO A 1 28 ? 87.415 5.745 1.603 1.00 0.00 28 PRO A O 9
ATOM 15565 N N . GLU A 1 29 ? 87.938 7.605 0.437 1.00 0.00 29 GLU A N 9
ATOM 15566 C CA . GLU A 1 29 ? 86.650 8.262 0.661 1.00 0.00 29 GLU A CA 9
ATOM 15567 C C . GLU A 1 29 ? 85.485 7.391 0.183 1.00 0.00 29 GLU A C 9
ATOM 15568 O O . GLU A 1 29 ? 84.411 7.381 0.783 1.00 0.00 29 GLU A O 9
ATOM 15580 N N . VAL A 1 30 ? 85.715 6.650 -0.893 1.00 0.00 30 VAL A N 9
ATOM 15581 C CA . VAL A 1 30 ? 84.675 5.829 -1.498 1.00 0.00 30 VAL A CA 9
ATOM 15582 C C . VAL A 1 30 ? 84.738 4.399 -0.967 1.00 0.00 30 VAL A C 9
ATOM 15583 O O . VAL A 1 30 ? 83.714 3.723 -0.829 1.00 0.00 30 VAL A O 9
ATOM 15596 N N . PHE A 1 31 ? 85.950 3.954 -0.655 1.00 0.00 31 PHE A N 9
ATOM 15597 C CA . PHE A 1 31 ? 86.179 2.610 -0.134 1.00 0.00 31 PHE A CA 9
ATOM 15598 C C . PHE A 1 31 ? 85.364 2.363 1.131 1.00 0.00 31 PHE A C 9
ATOM 15599 O O . PHE A 1 31 ? 84.876 1.259 1.356 1.00 0.00 31 PHE A O 9
ATOM 15616 N N . TYR A 1 32 ? 85.205 3.404 1.940 1.00 0.00 32 TYR A N 9
ATOM 15617 C CA . TYR A 1 32 ? 84.477 3.299 3.198 1.00 0.00 32 TYR A CA 9
ATOM 15618 C C . TYR A 1 32 ? 83.034 2.836 2.971 1.00 0.00 32 TYR A C 9
ATOM 15619 O O . TYR A 1 32 ? 82.469 2.112 3.791 1.00 0.00 32 TYR A O 9
ATOM 15637 N N . GLU A 1 33 ? 82.448 3.244 1.851 1.00 0.00 33 GLU A N 9
ATOM 15638 C CA . GLU A 1 33 ? 81.085 2.851 1.523 1.00 0.00 33 GLU A CA 9
ATOM 15639 C C . GLU A 1 33 ? 81.052 1.422 0.991 1.00 0.00 33 GLU A C 9
ATOM 15640 O O . GLU A 1 33 ? 80.205 0.620 1.388 1.00 0.00 33 GLU A O 9
ATOM 15652 N N . VAL A 1 34 ? 81.990 1.105 0.103 1.00 0.00 34 VAL A N 9
ATOM 15653 C CA . VAL A 1 34 ? 82.067 -0.229 -0.484 1.00 0.00 34 VAL A CA 9
ATOM 15654 C C . VAL A 1 34 ? 82.364 -1.274 0.586 1.00 0.00 34 VAL A C 9
ATOM 15655 O O . VAL A 1 34 ? 81.847 -2.390 0.539 1.00 0.00 34 VAL A O 9
ATOM 15668 N N . TRP A 1 35 ? 83.192 -0.893 1.554 1.00 0.00 35 TRP A N 9
ATOM 15669 C CA . TRP A 1 35 ? 83.560 -1.774 2.654 1.00 0.00 35 TRP A CA 9
ATOM 15670 C C . TRP A 1 35 ? 82.319 -2.293 3.376 1.00 0.00 35 TRP A C 9
ATOM 15671 O O . TRP A 1 35 ? 82.206 -3.486 3.651 1.00 0.00 35 TRP A O 9
ATOM 15692 N N . LYS A 1 36 ? 81.378 -1.405 3.657 1.00 0.00 36 LYS A N 9
ATOM 15693 C CA . LYS A 1 36 ? 80.161 -1.798 4.349 1.00 0.00 36 LYS A CA 9
ATOM 15694 C C . LYS A 1 36 ? 79.185 -2.482 3.397 1.00 0.00 36 LYS A C 9
ATOM 15695 O O . LYS A 1 36 ? 78.460 -3.395 3.796 1.00 0.00 36 LYS A O 9
ATOM 15714 N N . TYR A 1 37 ? 79.191 -2.051 2.140 1.00 0.00 37 TYR A N 9
ATOM 15715 C CA . TYR A 1 37 ? 78.330 -2.637 1.113 1.00 0.00 37 TYR A CA 9
ATOM 15716 C C . TYR A 1 37 ? 78.595 -4.135 0.970 1.00 0.00 37 TYR A C 9
ATOM 15717 O O . TYR A 1 37 ? 77.672 -4.923 0.767 1.00 0.00 37 TYR A O 9
ATOM 15735 N N . VAL A 1 38 ? 79.858 -4.523 1.092 1.00 0.00 38 VAL A N 9
ATOM 15736 C CA . VAL A 1 38 ? 80.238 -5.919 0.930 1.00 0.00 38 VAL A CA 9
ATOM 15737 C C . VAL A 1 38 ? 80.179 -6.681 2.257 1.00 0.00 38 VAL A C 9
ATOM 15738 O O . VAL A 1 38 ? 80.600 -7.834 2.340 1.00 0.00 38 VAL A O 9
ATOM 15751 N N . GLY A 1 39 ? 79.651 -6.031 3.293 1.00 0.00 39 GLY A N 9
ATOM 15752 C CA . GLY A 1 39 ? 79.408 -6.715 4.554 1.00 0.00 39 GLY A CA 9
ATOM 15753 C C . GLY A 1 39 ? 80.475 -6.467 5.606 1.00 0.00 39 GLY A C 9
ATOM 15754 O O . GLY A 1 39 ? 80.541 -7.198 6.595 1.00 0.00 39 GLY A O 9
ATOM 15758 N N . GLU A 1 40 ? 81.301 -5.443 5.394 1.00 0.00 40 GLU A N 9
ATOM 15759 C CA . GLU A 1 40 ? 82.367 -5.075 6.336 1.00 0.00 40 GLU A CA 9
ATOM 15760 C C . GLU A 1 40 ? 83.283 -6.264 6.636 1.00 0.00 40 GLU A C 9
ATOM 15761 O O . GLU A 1 40 ? 83.291 -6.783 7.753 1.00 0.00 40 GLU A O 9
ATOM 15773 N N . PRO A 1 41 ? 84.058 -6.723 5.639 1.00 0.00 41 PRO A N 9
ATOM 15774 C CA . PRO A 1 41 ? 84.961 -7.858 5.796 1.00 0.00 41 PRO A CA 9
ATOM 15775 C C . PRO A 1 41 ? 86.241 -7.471 6.527 1.00 0.00 41 PRO A C 9
ATOM 15776 O O . PRO A 1 41 ? 86.571 -6.285 6.638 1.00 0.00 41 PRO A O 9
ATOM 15787 N N . GLU A 1 42 ? 86.954 -8.474 7.026 1.00 0.00 42 GLU A N 9
ATOM 15788 C CA . GLU A 1 42 ? 88.231 -8.246 7.686 1.00 0.00 42 GLU A CA 9
ATOM 15789 C C . GLU A 1 42 ? 89.263 -7.803 6.662 1.00 0.00 42 GLU A C 9
ATOM 15790 O O . GLU A 1 42 ? 89.313 -8.330 5.549 1.00 0.00 42 GLU A O 9
ATOM 15802 N N . LEU A 1 43 ? 90.078 -6.837 7.037 1.00 0.00 43 LEU A N 9
ATOM 15803 C CA . LEU A 1 43 ? 91.008 -6.230 6.104 1.00 0.00 43 LEU A CA 9
ATOM 15804 C C . LEU A 1 43 ? 92.449 -6.592 6.447 1.00 0.00 43 LEU A C 9
ATOM 15805 O O . LEU A 1 43 ? 92.855 -6.531 7.607 1.00 0.00 43 LEU A O 9
ATOM 15821 N N . LYS A 1 44 ? 93.217 -6.969 5.433 1.00 0.00 44 LYS A N 9
ATOM 15822 C CA . LYS A 1 44 ? 94.625 -7.283 5.620 1.00 0.00 44 LYS A CA 9
ATOM 15823 C C . LYS A 1 44 ? 95.485 -6.144 5.091 1.00 0.00 44 LYS A C 9
ATOM 15824 O O . LYS A 1 44 ? 95.199 -5.575 4.038 1.00 0.00 44 LYS A O 9
ATOM 15843 N N . THR A 1 45 ? 96.534 -5.817 5.820 1.00 0.00 45 THR A N 9
ATOM 15844 C CA . THR A 1 45 ? 97.417 -4.733 5.435 1.00 0.00 45 THR A CA 9
ATOM 15845 C C . THR A 1 45 ? 98.743 -5.265 4.903 1.00 0.00 45 THR A C 9
ATOM 15846 O O . THR A 1 45 ? 99.279 -6.248 5.415 1.00 0.00 45 THR A O 9
ATOM 15857 N N . TYR A 1 46 ? 99.258 -4.619 3.870 1.00 0.00 46 TYR A N 9
ATOM 15858 C CA . TYR A 1 46 ? 100.557 -4.973 3.327 1.00 0.00 46 TYR A CA 9
ATOM 15859 C C . TYR A 1 46 ? 101.448 -3.741 3.310 1.00 0.00 46 TYR A C 9
ATOM 15860 O O . TYR A 1 46 ? 100.958 -2.609 3.257 1.00 0.00 46 TYR A O 9
ATOM 15878 N N . VAL A 1 47 ? 102.745 -3.957 3.369 1.00 0.00 47 VAL A N 9
ATOM 15879 C CA . VAL A 1 47 ? 103.681 -2.858 3.469 1.00 0.00 47 VAL A CA 9
ATOM 15880 C C . VAL A 1 47 ? 104.509 -2.724 2.200 1.00 0.00 47 VAL A C 9
ATOM 15881 O O . VAL A 1 47 ? 105.304 -3.603 1.865 1.00 0.00 47 VAL A O 9
ATOM 15894 N N . ILE A 1 48 ? 104.305 -1.630 1.491 1.00 0.00 48 ILE A N 9
ATOM 15895 C CA . ILE A 1 48 ? 105.118 -1.319 0.333 1.00 0.00 48 ILE A CA 9
ATOM 15896 C C . ILE A 1 48 ? 106.103 -0.211 0.690 1.00 0.00 48 ILE A C 9
ATOM 15897 O O . ILE A 1 48 ? 105.727 0.947 0.870 1.00 0.00 48 ILE A O 9
ATOM 15913 N N . GLU A 1 49 ? 107.360 -0.584 0.857 1.00 0.00 49 GLU A N 9
ATOM 15914 C CA . GLU A 1 49 ? 108.386 0.371 1.235 1.00 0.00 49 GLU A CA 9
ATOM 15915 C C . GLU A 1 49 ? 108.948 1.068 0.005 1.00 0.00 49 GLU A C 9
ATOM 15916 O O . GLU A 1 49 ? 109.535 0.429 -0.872 1.00 0.00 49 GLU A O 9
ATOM 15928 N N . ASP A 1 50 ? 108.748 2.371 -0.058 1.00 0.00 50 ASP A N 9
ATOM 15929 C CA . ASP A 1 50 ? 109.257 3.176 -1.153 1.00 0.00 50 ASP A CA 9
ATOM 15930 C C . ASP A 1 50 ? 110.392 4.049 -0.648 1.00 0.00 50 ASP A C 9
ATOM 15931 O O . ASP A 1 50 ? 110.400 4.451 0.513 1.00 0.00 50 ASP A O 9
ATOM 15940 N N . GLU A 1 51 ? 111.363 4.315 -1.498 1.00 0.00 51 GLU A N 9
ATOM 15941 C CA . GLU A 1 51 ? 112.510 5.108 -1.103 1.00 0.00 51 GLU A CA 9
ATOM 15942 C C . GLU A 1 51 ? 112.412 6.526 -1.643 1.00 0.00 51 GLU A C 9
ATOM 15943 O O . GLU A 1 51 ? 112.397 6.746 -2.855 1.00 0.00 51 GLU A O 9
ATOM 15955 N N . ILE A 1 52 ? 112.349 7.482 -0.730 1.00 0.00 52 ILE A N 9
ATOM 15956 C CA . ILE A 1 52 ? 112.291 8.886 -1.087 1.00 0.00 52 ILE A CA 9
ATOM 15957 C C . ILE A 1 52 ? 113.706 9.451 -1.192 1.00 0.00 52 ILE A C 9
ATOM 15958 O O . ILE A 1 52 ? 114.550 9.219 -0.322 1.00 0.00 52 ILE A O 9
ATOM 15974 N N . VAL A 1 53 ? 113.973 10.163 -2.270 1.00 0.00 53 VAL A N 9
ATOM 15975 C CA . VAL A 1 53 ? 115.293 10.715 -2.504 1.00 0.00 53 VAL A CA 9
ATOM 15976 C C . VAL A 1 53 ? 115.391 12.111 -1.908 1.00 0.00 53 VAL A C 9
ATOM 15977 O O . VAL A 1 53 ? 114.436 12.890 -1.968 1.00 0.00 53 VAL A O 9
ATOM 15990 N N . GLU A 1 54 ? 116.543 12.425 -1.343 1.00 0.00 54 GLU A N 9
ATOM 15991 C CA . GLU A 1 54 ? 116.773 13.732 -0.761 1.00 0.00 54 GLU A CA 9
ATOM 15992 C C . GLU A 1 54 ? 117.281 14.666 -1.850 1.00 0.00 54 GLU A C 9
ATOM 15993 O O . GLU A 1 54 ? 118.060 14.241 -2.704 1.00 0.00 54 GLU A O 9
ATOM 16005 N N . PRO A 1 55 ? 116.794 15.929 -1.858 1.00 0.00 55 PRO A N 9
ATOM 16006 C CA . PRO A 1 55 ? 117.153 16.946 -2.847 1.00 0.00 55 PRO A CA 9
ATOM 16007 C C . PRO A 1 55 ? 118.579 16.822 -3.378 1.00 0.00 55 PRO A C 9
ATOM 16008 O O . PRO A 1 55 ? 119.551 17.064 -2.660 1.00 0.00 55 PRO A O 9
ATOM 16019 N N . GLY A 1 56 ? 118.680 16.434 -4.642 1.00 0.00 56 GLY A N 9
ATOM 16020 C CA . GLY A 1 56 ? 119.967 16.299 -5.286 1.00 0.00 56 GLY A CA 9
ATOM 16021 C C . GLY A 1 56 ? 119.947 16.904 -6.671 1.00 0.00 56 GLY A C 9
ATOM 16022 O O . GLY A 1 56 ? 120.541 16.368 -7.611 1.00 0.00 56 GLY A O 9
ATOM 16026 N N . GLU A 1 57 ? 119.246 18.027 -6.784 1.00 0.00 57 GLU A N 9
ATOM 16027 C CA . GLU A 1 57 ? 119.131 18.760 -8.033 1.00 0.00 57 GLU A CA 9
ATOM 16028 C C . GLU A 1 57 ? 120.482 19.374 -8.384 1.00 0.00 57 GLU A C 9
ATOM 16029 O O . GLU A 1 57 ? 120.829 19.547 -9.554 1.00 0.00 57 GLU A O 9
ATOM 16041 N N . TYR A 1 58 ? 121.237 19.697 -7.345 1.00 0.00 58 TYR A N 9
ATOM 16042 C CA . TYR A 1 58 ? 122.600 20.176 -7.484 1.00 0.00 58 TYR A CA 9
ATOM 16043 C C . TYR A 1 58 ? 123.526 19.293 -6.658 1.00 0.00 58 TYR A C 9
ATOM 16044 O O . TYR A 1 58 ? 123.088 18.294 -6.084 1.00 0.00 58 TYR A O 9
ATOM 16062 N N . ASP A 1 59 ? 124.798 19.643 -6.600 1.00 0.00 59 ASP A N 9
ATOM 16063 C CA . ASP A 1 59 ? 125.769 18.836 -5.873 1.00 0.00 59 ASP A CA 9
ATOM 16064 C C . ASP A 1 59 ? 126.087 19.453 -4.519 1.00 0.00 59 ASP A C 9
ATOM 16065 O O . ASP A 1 59 ? 126.085 20.677 -4.367 1.00 0.00 59 ASP A O 9
ATOM 16074 N N . PRO A 1 60 ? 126.350 18.602 -3.513 1.00 0.00 60 PRO A N 9
ATOM 16075 C CA . PRO A 1 60 ? 126.731 19.046 -2.173 1.00 0.00 60 PRO A CA 9
ATOM 16076 C C . PRO A 1 60 ? 128.141 19.632 -2.152 1.00 0.00 60 PRO A C 9
ATOM 16077 O O . PRO A 1 60 ? 128.934 19.389 -3.064 1.00 0.00 60 PRO A O 9
ATOM 16088 N N . PRO A 1 61 ? 128.470 20.419 -1.115 1.00 0.00 61 PRO A N 9
ATOM 16089 C CA . PRO A 1 61 ? 129.803 21.012 -0.961 1.00 0.00 61 PRO A CA 9
ATOM 16090 C C . PRO A 1 61 ? 130.884 19.957 -0.725 1.00 0.00 61 PRO A C 9
ATOM 16091 O O . PRO A 1 61 ? 132.065 20.189 -1.002 1.00 0.00 61 PRO A O 9
ATOM 16102 N N . GLU A 1 62 ? 130.476 18.804 -0.208 1.00 0.00 62 GLU A N 9
ATOM 16103 C CA . GLU A 1 62 ? 131.394 17.696 0.015 1.00 0.00 62 GLU A CA 9
ATOM 16104 C C . GLU A 1 62 ? 131.398 16.758 -1.184 1.00 0.00 62 GLU A C 9
ATOM 16105 O O . GLU A 1 62 ? 130.528 16.840 -2.049 1.00 0.00 62 GLU A O 9
ATOM 16117 N N . MET A 1 63 ? 132.365 15.854 -1.218 1.00 0.00 63 MET A N 9
ATOM 16118 C CA . MET A 1 63 ? 132.538 14.965 -2.363 1.00 0.00 63 MET A CA 9
ATOM 16119 C C . MET A 1 63 ? 131.895 13.608 -2.104 1.00 0.00 63 MET A C 9
ATOM 16120 O O . MET A 1 63 ? 132.240 12.618 -2.745 1.00 0.00 63 MET A O 9
ATOM 16134 N N . LYS A 1 64 ? 130.952 13.563 -1.171 1.00 0.00 64 LYS A N 9
ATOM 16135 C CA . LYS A 1 64 ? 130.301 12.309 -0.816 1.00 0.00 64 LYS A CA 9
ATOM 16136 C C . LYS A 1 64 ? 128.798 12.399 -1.043 1.00 0.00 64 LYS A C 9
ATOM 16137 O O . LYS A 1 64 ? 128.192 13.452 -0.843 1.00 0.00 64 LYS A O 9
ATOM 16156 N N . TYR A 1 65 ? 128.208 11.291 -1.469 1.00 0.00 65 TYR A N 9
ATOM 16157 C CA . TYR A 1 65 ? 126.767 11.207 -1.661 1.00 0.00 65 TYR A CA 9
ATOM 16158 C C . TYR A 1 65 ? 126.167 10.270 -0.618 1.00 0.00 65 TYR A C 9
ATOM 16159 O O . TYR A 1 65 ? 126.789 9.280 -0.236 1.00 0.00 65 TYR A O 9
ATOM 16177 N N . THR A 1 66 ? 124.973 10.590 -0.149 1.00 0.00 66 THR A N 9
ATOM 16178 C CA . THR A 1 66 ? 124.343 9.817 0.909 1.00 0.00 66 THR A CA 9
ATOM 16179 C C . THR A 1 66 ? 123.443 8.717 0.352 1.00 0.00 66 THR A C 9
ATOM 16180 O O . THR A 1 66 ? 123.328 8.548 -0.865 1.00 0.00 66 THR A O 9
ATOM 16191 N N . ASN A 1 67 ? 122.811 7.965 1.246 1.00 0.00 67 ASN A N 9
ATOM 16192 C CA . ASN A 1 67 ? 121.945 6.864 0.847 1.00 0.00 67 ASN A CA 9
ATOM 16193 C C . ASN A 1 67 ? 120.505 7.343 0.740 1.00 0.00 67 ASN A C 9
ATOM 16194 O O . ASN A 1 67 ? 120.166 8.424 1.220 1.00 0.00 67 ASN A O 9
ATOM 16205 N N . VAL A 1 68 ? 119.659 6.534 0.121 1.00 0.00 68 VAL A N 9
ATOM 16206 C CA . VAL A 1 68 ? 118.258 6.885 -0.058 1.00 0.00 68 VAL A CA 9
ATOM 16207 C C . VAL A 1 68 ? 117.484 6.623 1.235 1.00 0.00 68 VAL A C 9
ATOM 16208 O O . VAL A 1 68 ? 117.883 5.785 2.047 1.00 0.00 68 VAL A O 9
ATOM 16221 N N . LYS A 1 69 ? 116.389 7.348 1.432 1.00 0.00 69 LYS A N 9
ATOM 16222 C CA . LYS A 1 69 ? 115.615 7.251 2.662 1.00 0.00 69 LYS A CA 9
ATOM 16223 C C . LYS A 1 69 ? 114.392 6.362 2.449 1.00 0.00 69 LYS A C 9
ATOM 16224 O O . LYS A 1 69 ? 113.517 6.680 1.647 1.00 0.00 69 LYS A O 9
ATOM 16243 N N . LYS A 1 70 ? 114.340 5.246 3.157 1.00 0.00 70 LYS A N 9
ATOM 16244 C CA . LYS A 1 70 ? 113.243 4.295 3.004 1.00 0.00 70 LYS A CA 9
ATOM 16245 C C . LYS A 1 70 ? 112.044 4.674 3.867 1.00 0.00 70 LYS A C 9
ATOM 16246 O O . LYS A 1 70 ? 112.187 4.951 5.060 1.00 0.00 70 LYS A O 9
ATOM 16265 N N . VAL A 1 71 ? 110.865 4.688 3.258 1.00 0.00 71 VAL A N 9
ATOM 16266 C CA . VAL A 1 71 ? 109.625 4.899 3.992 1.00 0.00 71 VAL A CA 9
ATOM 16267 C C . VAL A 1 71 ? 108.617 3.793 3.669 1.00 0.00 71 VAL A C 9
ATOM 16268 O O . VAL A 1 71 ? 108.239 3.584 2.514 1.00 0.00 71 VAL A O 9
ATOM 16281 N N . LYS A 1 72 ? 108.206 3.069 4.697 1.00 0.00 72 LYS A N 9
ATOM 16282 C CA . LYS A 1 72 ? 107.257 1.980 4.532 1.00 0.00 72 LYS A CA 9
ATOM 16283 C C . LYS A 1 72 ? 105.829 2.507 4.471 1.00 0.00 72 LYS A C 9
ATOM 16284 O O . LYS A 1 72 ? 105.325 3.080 5.441 1.00 0.00 72 LYS A O 9
ATOM 16303 N N . ILE A 1 73 ? 105.191 2.326 3.324 1.00 0.00 73 ILE A N 9
ATOM 16304 C CA . ILE A 1 73 ? 103.808 2.729 3.143 1.00 0.00 73 ILE A CA 9
ATOM 16305 C C . ILE A 1 73 ? 102.884 1.545 3.400 1.00 0.00 73 ILE A C 9
ATOM 16306 O O . ILE A 1 73 ? 102.862 0.580 2.636 1.00 0.00 73 ILE A O 9
ATOM 16322 N N . LYS A 1 74 ? 102.143 1.616 4.491 1.00 0.00 74 LYS A N 9
ATOM 16323 C CA . LYS A 1 74 ? 101.241 0.543 4.878 1.00 0.00 74 LYS A CA 9
ATOM 16324 C C . LYS A 1 74 ? 99.859 0.761 4.267 1.00 0.00 74 LYS A C 9
ATOM 16325 O O . LYS A 1 74 ? 99.178 1.740 4.578 1.00 0.00 74 LYS A O 9
ATOM 16344 N N . LYS A 1 75 ? 99.457 -0.143 3.387 1.00 0.00 75 LYS A N 9
ATOM 16345 C CA . LYS A 1 75 ? 98.149 -0.061 2.750 1.00 0.00 75 LYS A CA 9
ATOM 16346 C C . LYS A 1 75 ? 97.311 -1.282 3.105 1.00 0.00 75 LYS A C 9
ATOM 16347 O O . LYS A 1 75 ? 97.831 -2.267 3.627 1.00 0.00 75 LYS A O 9
ATOM 16366 N N . VAL A 1 76 ? 96.022 -1.220 2.818 1.00 0.00 76 VAL A N 9
ATOM 16367 C CA . VAL A 1 76 ? 95.102 -2.271 3.222 1.00 0.00 76 VAL A CA 9
ATOM 16368 C C . VAL A 1 76 ? 94.318 -2.792 2.018 1.00 0.00 76 VAL A C 9
ATOM 16369 O O . VAL A 1 76 ? 94.086 -2.058 1.056 1.00 0.00 76 VAL A O 9
ATOM 16382 N N . TYR A 1 77 ? 93.935 -4.061 2.059 1.00 0.00 77 TYR A N 9
ATOM 16383 C CA . TYR A 1 77 ? 93.170 -4.665 0.979 1.00 0.00 77 TYR A CA 9
ATOM 16384 C C . TYR A 1 77 ? 92.357 -5.849 1.489 1.00 0.00 77 TYR A C 9
ATOM 16385 O O . TYR A 1 77 ? 92.599 -6.355 2.588 1.00 0.00 77 TYR A O 9
ATOM 16403 N N . PHE A 1 78 ? 91.394 -6.279 0.690 1.00 0.00 78 PHE A N 9
ATOM 16404 C CA . PHE A 1 78 ? 90.675 -7.515 0.956 1.00 0.00 78 PHE A CA 9
ATOM 16405 C C . PHE A 1 78 ? 90.558 -8.316 -0.333 1.00 0.00 78 PHE A C 9
ATOM 16406 O O . PHE A 1 78 ? 90.568 -7.746 -1.429 1.00 0.00 78 PHE A O 9
ATOM 16423 N N . GLU A 1 79 ? 90.460 -9.630 -0.204 1.00 0.00 79 GLU A N 9
ATOM 16424 C CA . GLU A 1 79 ? 90.435 -10.508 -1.363 1.00 0.00 79 GLU A CA 9
ATOM 16425 C C . GLU A 1 79 ? 89.009 -10.968 -1.643 1.00 0.00 79 GLU A C 9
ATOM 16426 O O . GLU A 1 79 ? 88.325 -11.471 -0.751 1.00 0.00 79 GLU A O 9
ATOM 16438 N N . THR A 1 80 ? 88.560 -10.777 -2.877 1.00 0.00 80 THR A N 9
ATOM 16439 C CA . THR A 1 80 ? 87.218 -11.172 -3.268 1.00 0.00 80 THR A CA 9
ATOM 16440 C C . THR A 1 80 ? 87.179 -12.647 -3.649 1.00 0.00 80 THR A C 9
ATOM 16441 O O . THR A 1 80 ? 88.215 -13.311 -3.713 1.00 0.00 80 THR A O 9
ATOM 16452 N N . LEU A 1 81 ? 85.980 -13.150 -3.924 1.00 0.00 81 LEU A N 9
ATOM 16453 C CA . LEU A 1 81 ? 85.805 -14.544 -4.310 1.00 0.00 81 LEU A CA 9
ATOM 16454 C C . LEU A 1 81 ? 86.350 -14.785 -5.716 1.00 0.00 81 LEU A C 9
ATOM 16455 O O . LEU A 1 81 ? 86.522 -15.927 -6.145 1.00 0.00 81 LEU A O 9
ATOM 16471 N N . ASP A 1 82 ? 86.640 -13.698 -6.421 1.00 0.00 82 ASP A N 9
ATOM 16472 C CA . ASP A 1 82 ? 87.151 -13.774 -7.784 1.00 0.00 82 ASP A CA 9
ATOM 16473 C C . ASP A 1 82 ? 88.674 -13.777 -7.783 1.00 0.00 82 ASP A C 9
ATOM 16474 O O . ASP A 1 82 ? 89.299 -13.739 -8.844 1.00 0.00 82 ASP A O 9
ATOM 16483 N N . ASN A 1 83 ? 89.257 -13.812 -6.580 1.00 0.00 83 ASN A N 9
ATOM 16484 C CA . ASN A 1 83 ? 90.712 -13.779 -6.397 1.00 0.00 83 ASN A CA 9
ATOM 16485 C C . ASN A 1 83 ? 91.248 -12.389 -6.741 1.00 0.00 83 ASN A C 9
ATOM 16486 O O . ASN A 1 83 ? 92.430 -12.204 -7.027 1.00 0.00 83 ASN A O 9
ATOM 16497 N N . VAL A 1 84 ? 90.359 -11.405 -6.696 1.00 0.00 84 VAL A N 9
ATOM 16498 C CA . VAL A 1 84 ? 90.728 -10.025 -6.964 1.00 0.00 84 VAL A CA 9
ATOM 16499 C C . VAL A 1 84 ? 90.902 -9.277 -5.649 1.00 0.00 84 VAL A C 9
ATOM 16500 O O . VAL A 1 84 ? 90.103 -9.433 -4.727 1.00 0.00 84 VAL A O 9
ATOM 16513 N N . ARG A 1 85 ? 91.951 -8.481 -5.554 1.00 0.00 85 ARG A N 9
ATOM 16514 C CA . ARG A 1 85 ? 92.249 -7.778 -4.323 1.00 0.00 85 ARG A CA 9
ATOM 16515 C C . ARG A 1 85 ? 91.951 -6.292 -4.451 1.00 0.00 85 ARG A C 9
ATOM 16516 O O . ARG A 1 85 ? 92.523 -5.597 -5.294 1.00 0.00 85 ARG A O 9
ATOM 16537 N N . VAL A 1 86 ? 91.039 -5.817 -3.619 1.00 0.00 86 VAL A N 9
ATOM 16538 C CA . VAL A 1 86 ? 90.690 -4.408 -3.586 1.00 0.00 86 VAL A CA 9
ATOM 16539 C C . VAL A 1 86 ? 91.590 -3.680 -2.597 1.00 0.00 86 VAL A C 9
ATOM 16540 O O . VAL A 1 86 ? 91.498 -3.896 -1.391 1.00 0.00 86 VAL A O 9
ATOM 16553 N N . VAL A 1 87 ? 92.465 -2.834 -3.121 1.00 0.00 87 VAL A N 9
ATOM 16554 C CA . VAL A 1 87 ? 93.485 -2.177 -2.314 1.00 0.00 87 VAL A CA 9
ATOM 16555 C C . VAL A 1 87 ? 93.141 -0.708 -2.079 1.00 0.00 87 VAL A C 9
ATOM 16556 O O . VAL A 1 87 ? 92.637 -0.026 -2.972 1.00 0.00 87 VAL A O 9
ATOM 16569 N N . THR A 1 88 ? 93.402 -0.239 -0.871 1.00 0.00 88 THR A N 9
ATOM 16570 C CA . THR A 1 88 ? 93.198 1.154 -0.510 1.00 0.00 88 THR A CA 9
ATOM 16571 C C . THR A 1 88 ? 94.242 1.564 0.531 1.00 0.00 88 THR A C 9
ATOM 16572 O O . THR A 1 88 ? 94.751 0.717 1.267 1.00 0.00 88 THR A O 9
ATOM 16583 N N . ASP A 1 89 ? 94.593 2.842 0.575 1.00 0.00 89 ASP A N 9
ATOM 16584 C CA . ASP A 1 89 ? 95.590 3.316 1.532 1.00 0.00 89 ASP A CA 9
ATOM 16585 C C . ASP A 1 89 ? 95.056 3.224 2.958 1.00 0.00 89 ASP A C 9
ATOM 16586 O O . ASP A 1 89 ? 93.986 3.749 3.265 1.00 0.00 89 ASP A O 9
ATOM 16595 N N . TYR A 1 90 ? 95.818 2.570 3.826 1.00 0.00 90 TYR A N 9
ATOM 16596 C CA . TYR A 1 90 ? 95.378 2.307 5.191 1.00 0.00 90 TYR A CA 9
ATOM 16597 C C . TYR A 1 90 ? 95.519 3.548 6.059 1.00 0.00 90 TYR A C 9
ATOM 16598 O O . TYR A 1 90 ? 94.738 3.755 6.987 1.00 0.00 90 TYR A O 9
ATOM 16616 N N . SER A 1 91 ? 96.493 4.385 5.744 1.00 0.00 91 SER A N 9
ATOM 16617 C CA . SER A 1 91 ? 96.725 5.588 6.521 1.00 0.00 91 SER A CA 9
ATOM 16618 C C . SER A 1 91 ? 95.613 6.596 6.251 1.00 0.00 91 SER A C 9
ATOM 16619 O O . SER A 1 91 ? 95.118 7.252 7.169 1.00 0.00 91 SER A O 9
ATOM 16627 N N . GLU A 1 92 ? 95.208 6.700 4.989 1.00 0.00 92 GLU A N 9
ATOM 16628 C CA . GLU A 1 92 ? 94.096 7.567 4.619 1.00 0.00 92 GLU A CA 9
ATOM 16629 C C . GLU A 1 92 ? 92.778 7.009 5.152 1.00 0.00 92 GLU A C 9
ATOM 16630 O O . GLU A 1 92 ? 91.908 7.764 5.586 1.00 0.00 92 GLU A O 9
ATOM 16642 N N . PHE A 1 93 ? 92.642 5.685 5.124 1.00 0.00 93 PHE A N 9
ATOM 16643 C CA . PHE A 1 93 ? 91.457 5.017 5.655 1.00 0.00 93 PHE A CA 9
ATOM 16644 C C . PHE A 1 93 ? 91.313 5.293 7.152 1.00 0.00 93 PHE A C 9
ATOM 16645 O O . PHE A 1 93 ? 90.235 5.654 7.629 1.00 0.00 93 PHE A O 9
ATOM 16662 N N . GLN A 1 94 ? 92.411 5.138 7.882 1.00 0.00 94 GLN A N 9
ATOM 16663 C CA . GLN A 1 94 ? 92.427 5.406 9.315 1.00 0.00 94 GLN A CA 9
ATOM 16664 C C . GLN A 1 94 ? 92.195 6.886 9.597 1.00 0.00 94 GLN A C 9
ATOM 16665 O O . GLN A 1 94 ? 91.608 7.249 10.617 1.00 0.00 94 GLN A O 9
ATOM 16679 N N . LYS A 1 95 ? 92.644 7.738 8.682 1.00 0.00 95 LYS A N 9
ATOM 16680 C CA . LYS A 1 95 ? 92.413 9.173 8.791 1.00 0.00 95 LYS A CA 9
ATOM 16681 C C . LYS A 1 95 ? 90.918 9.473 8.655 1.00 0.00 95 LYS A C 9
ATOM 16682 O O . LYS A 1 95 ? 90.388 10.360 9.324 1.00 0.00 95 LYS A O 9
ATOM 16701 N N . ILE A 1 96 ? 90.241 8.713 7.799 1.00 0.00 96 ILE A N 9
ATOM 16702 C CA . ILE A 1 96 ? 88.796 8.836 7.637 1.00 0.00 96 ILE A CA 9
ATOM 16703 C C . ILE A 1 96 ? 88.078 8.385 8.900 1.00 0.00 96 ILE A C 9
ATOM 16704 O O . ILE A 1 96 ? 87.088 8.989 9.319 1.00 0.00 96 ILE A O 9
ATOM 16720 N N . LEU A 1 97 ? 88.593 7.329 9.514 1.00 0.00 97 LEU A N 9
ATOM 16721 C CA . LEU A 1 97 ? 88.043 6.839 10.769 1.00 0.00 97 LEU A CA 9
ATOM 16722 C C . LEU A 1 97 ? 88.195 7.896 11.858 1.00 0.00 97 LEU A C 9
ATOM 16723 O O . LEU A 1 97 ? 87.415 7.936 12.807 1.00 0.00 97 LEU A O 9
ATOM 16739 N N . LYS A 1 98 ? 89.194 8.763 11.697 1.00 0.00 98 LYS A N 9
ATOM 16740 C CA . LYS A 1 98 ? 89.405 9.872 12.619 1.00 0.00 98 LYS A CA 9
ATOM 16741 C C . LYS A 1 98 ? 88.447 11.022 12.322 1.00 0.00 98 LYS A C 9
ATOM 16742 O O . LYS A 1 98 ? 88.126 11.808 13.211 1.00 0.00 98 LYS A O 9
ATOM 16761 N N . LYS A 1 99 ? 88.002 11.132 11.068 1.00 0.00 99 LYS A N 9
ATOM 16762 C CA . LYS A 1 99 ? 87.008 12.139 10.707 1.00 0.00 99 LYS A CA 9
ATOM 16763 C C . LYS A 1 99 ? 85.718 11.890 11.473 1.00 0.00 99 LYS A C 9
ATOM 16764 O O . LYS A 1 99 ? 85.178 12.786 12.123 1.00 0.00 99 LYS A O 9
ATOM 16783 N N . ARG A 1 100 ? 85.240 10.654 11.394 1.00 0.00 100 ARG A N 9
ATOM 16784 C CA . ARG A 1 100 ? 83.948 10.300 11.959 1.00 0.00 100 ARG A CA 9
ATOM 16785 C C . ARG A 1 100 ? 84.077 9.935 13.432 1.00 0.00 100 ARG A C 9
ATOM 16786 O O . ARG A 1 100 ? 83.151 10.140 14.218 1.00 0.00 100 ARG A O 9
ATOM 16807 N N . GLY A 1 101 ? 85.230 9.400 13.803 1.00 0.00 101 GLY A N 9
ATOM 16808 C CA . GLY A 1 101 ? 85.425 8.931 15.157 1.00 0.00 101 GLY A CA 9
ATOM 16809 C C . GLY A 1 101 ? 84.852 7.542 15.345 1.00 0.00 101 GLY A C 9
ATOM 16810 O O . GLY A 1 101 ? 84.077 7.299 16.272 1.00 0.00 101 GLY A O 9
ATOM 16814 N N . THR A 1 102 ? 85.222 6.636 14.447 1.00 0.00 102 THR A N 9
ATOM 16815 C CA . THR A 1 102 ? 84.727 5.268 14.479 1.00 0.00 102 THR A CA 9
ATOM 16816 C C . THR A 1 102 ? 85.202 4.546 15.740 1.00 0.00 102 THR A C 9
ATOM 16817 O O . THR A 1 102 ? 86.397 4.315 15.926 1.00 0.00 102 THR A O 9
ATOM 16828 N N . LYS A 1 103 ? 84.251 4.188 16.596 1.00 0.00 103 LYS A N 9
ATOM 16829 C CA . LYS A 1 103 ? 84.563 3.620 17.905 1.00 0.00 103 LYS A CA 9
ATOM 16830 C C . LYS A 1 103 ? 84.902 2.133 17.819 1.00 0.00 103 LYS A C 9
ATOM 16831 O O . LYS A 1 103 ? 85.079 1.479 18.842 1.00 0.00 103 LYS A O 9
ATOM 16850 N N . LEU A 1 104 ? 84.997 1.602 16.605 1.00 0.00 104 LEU A N 9
ATOM 16851 C CA . LEU A 1 104 ? 85.352 0.197 16.421 1.00 0.00 104 LEU A CA 9
ATOM 16852 C C . LEU A 1 104 ? 86.825 -0.032 16.740 1.00 0.00 104 LEU A C 9
ATOM 16853 O O . LEU A 1 104 ? 87.236 -1.147 17.062 1.00 0.00 104 LEU A O 9
ATOM 16869 N N . GLU A 1 105 ? 87.611 1.031 16.640 1.00 0.00 105 GLU A N 9
ATOM 16870 C CA . GLU A 1 105 ? 89.020 0.988 17.003 1.00 0.00 105 GLU A CA 9
ATOM 16871 C C . GLU A 1 105 ? 89.362 2.182 17.876 1.00 0.00 105 GLU A C 9
ATOM 16872 O O . GLU A 1 105 ? 88.661 3.190 17.842 1.00 0.00 105 GLU A O 9
ATOM 16884 N N . HIS A 1 106 ? 90.442 2.055 18.645 1.00 0.00 106 HIS A N 9
ATOM 16885 C CA . HIS A 1 106 ? 90.976 3.155 19.454 1.00 0.00 106 HIS A CA 9
ATOM 16886 C C . HIS A 1 106 ? 89.926 3.683 20.429 1.00 0.00 106 HIS A C 9
ATOM 16887 O O . HIS A 1 106 ? 89.194 4.627 20.128 1.00 0.00 106 HIS A O 9
ATOM 16902 N N . HIS A 1 107 ? 89.857 3.068 21.599 1.00 0.00 107 HIS A N 9
ATOM 16903 C CA . HIS A 1 107 ? 88.837 3.412 22.580 1.00 0.00 107 HIS A CA 9
ATOM 16904 C C . HIS A 1 107 ? 89.382 4.421 23.577 1.00 0.00 107 HIS A C 9
ATOM 16905 O O . HIS A 1 107 ? 88.627 5.065 24.303 1.00 0.00 107 HIS A O 9
ATOM 16920 N N . HIS A 1 108 ? 90.699 4.543 23.622 1.00 0.00 108 HIS A N 9
ATOM 16921 C CA . HIS A 1 108 ? 91.345 5.521 24.480 1.00 0.00 108 HIS A CA 9
ATOM 16922 C C . HIS A 1 108 ? 91.921 6.654 23.647 1.00 0.00 108 HIS A C 9
ATOM 16923 O O . HIS A 1 108 ? 92.510 6.424 22.590 1.00 0.00 108 HIS A O 9
ATOM 16938 N N . HIS A 1 109 ? 91.750 7.875 24.120 1.00 0.00 109 HIS A N 9
ATOM 16939 C CA . HIS A 1 109 ? 92.232 9.038 23.398 1.00 0.00 109 HIS A CA 9
ATOM 16940 C C . HIS A 1 109 ? 93.663 9.361 23.795 1.00 0.00 109 HIS A C 9
ATOM 16941 O O . HIS A 1 109 ? 93.914 10.130 24.720 1.00 0.00 109 HIS A O 9
ATOM 16956 N N . HIS A 1 110 ? 94.595 8.736 23.096 1.00 0.00 110 HIS A N 9
ATOM 16957 C CA . HIS A 1 110 ? 96.013 8.910 23.359 1.00 0.00 110 HIS A CA 9
ATOM 16958 C C . HIS A 1 110 ? 96.567 10.044 22.506 1.00 0.00 110 HIS A C 9
ATOM 16959 O O . HIS A 1 110 ? 96.273 10.129 21.315 1.00 0.00 110 HIS A O 9
ATOM 16974 N N . HIS A 1 111 ? 97.353 10.921 23.114 1.00 0.00 111 HIS A N 9
ATOM 16975 C CA . HIS A 1 111 ? 97.943 12.037 22.387 1.00 0.00 111 HIS A CA 9
ATOM 16976 C C . HIS A 1 111 ? 99.329 11.663 21.888 1.00 0.00 111 HIS A C 9
ATOM 16977 O O . HIS A 1 111 ? 99.425 11.065 20.797 1.00 0.00 111 HIS A O 9
ATOM 16993 N N . MET A 1 1 ? 78.713 -11.683 -2.975 1.00 0.00 1 MET A N 10
ATOM 16994 C CA . MET A 1 1 ? 79.036 -10.580 -3.908 1.00 0.00 1 MET A CA 10
ATOM 16995 C C . MET A 1 1 ? 80.389 -10.824 -4.558 1.00 0.00 1 MET A C 10
ATOM 16996 O O . MET A 1 1 ? 81.247 -11.502 -3.993 1.00 0.00 1 MET A O 10
ATOM 17012 N N . ASN A 1 2 ? 80.568 -10.287 -5.754 1.00 0.00 2 ASN A N 10
ATOM 17013 C CA . ASN A 1 2 ? 81.842 -10.376 -6.451 1.00 0.00 2 ASN A CA 10
ATOM 17014 C C . ASN A 1 2 ? 82.372 -8.979 -6.722 1.00 0.00 2 ASN A C 10
ATOM 17015 O O . ASN A 1 2 ? 81.664 -7.992 -6.511 1.00 0.00 2 ASN A O 10
ATOM 17026 N N . SER A 1 3 ? 83.602 -8.896 -7.208 1.00 0.00 3 SER A N 10
ATOM 17027 C CA . SER A 1 3 ? 84.188 -7.619 -7.592 1.00 0.00 3 SER A CA 10
ATOM 17028 C C . SER A 1 3 ? 83.406 -7.011 -8.752 1.00 0.00 3 SER A C 10
ATOM 17029 O O . SER A 1 3 ? 83.343 -5.792 -8.906 1.00 0.00 3 SER A O 10
ATOM 17037 N N . GLU A 1 4 ? 82.799 -7.881 -9.558 1.00 0.00 4 GLU A N 10
ATOM 17038 C CA . GLU A 1 4 ? 81.933 -7.457 -10.648 1.00 0.00 4 GLU A CA 10
ATOM 17039 C C . GLU A 1 4 ? 80.731 -6.696 -10.095 1.00 0.00 4 GLU A C 10
ATOM 17040 O O . GLU A 1 4 ? 80.350 -5.650 -10.616 1.00 0.00 4 GLU A O 10
ATOM 17052 N N . VAL A 1 5 ? 80.158 -7.227 -9.019 1.00 0.00 5 VAL A N 10
ATOM 17053 C CA . VAL A 1 5 ? 79.044 -6.582 -8.335 1.00 0.00 5 VAL A CA 10
ATOM 17054 C C . VAL A 1 5 ? 79.474 -5.216 -7.809 1.00 0.00 5 VAL A C 10
ATOM 17055 O O . VAL A 1 5 ? 78.727 -4.239 -7.878 1.00 0.00 5 VAL A O 10
ATOM 17068 N N . ILE A 1 6 ? 80.698 -5.160 -7.299 1.00 0.00 6 ILE A N 10
ATOM 17069 C CA . ILE A 1 6 ? 81.268 -3.915 -6.810 1.00 0.00 6 ILE A CA 10
ATOM 17070 C C . ILE A 1 6 ? 81.411 -2.912 -7.954 1.00 0.00 6 ILE A C 10
ATOM 17071 O O . ILE A 1 6 ? 81.114 -1.732 -7.790 1.00 0.00 6 ILE A O 10
ATOM 17087 N N . LYS A 1 7 ? 81.850 -3.396 -9.115 1.00 0.00 7 LYS A N 10
ATOM 17088 C CA . LYS A 1 7 ? 81.971 -2.556 -10.307 1.00 0.00 7 LYS A CA 10
ATOM 17089 C C . LYS A 1 7 ? 80.648 -1.874 -10.623 1.00 0.00 7 LYS A C 10
ATOM 17090 O O . LYS A 1 7 ? 80.599 -0.663 -10.822 1.00 0.00 7 LYS A O 10
ATOM 17109 N N . GLU A 1 8 ? 79.576 -2.660 -10.652 1.00 0.00 8 GLU A N 10
ATOM 17110 C CA . GLU A 1 8 ? 78.247 -2.139 -10.949 1.00 0.00 8 GLU A CA 10
ATOM 17111 C C . GLU A 1 8 ? 77.834 -1.085 -9.925 1.00 0.00 8 GLU A C 10
ATOM 17112 O O . GLU A 1 8 ? 77.190 -0.092 -10.264 1.00 0.00 8 GLU A O 10
ATOM 17124 N N . PHE A 1 9 ? 78.216 -1.306 -8.675 1.00 0.00 9 PHE A N 10
ATOM 17125 C CA . PHE A 1 9 ? 77.939 -0.357 -7.606 1.00 0.00 9 PHE A CA 10
ATOM 17126 C C . PHE A 1 9 ? 78.746 0.926 -7.813 1.00 0.00 9 PHE A C 10
ATOM 17127 O O . PHE A 1 9 ? 78.221 2.032 -7.686 1.00 0.00 9 PHE A O 10
ATOM 17144 N N . LEU A 1 10 ? 80.019 0.760 -8.153 1.00 0.00 10 LEU A N 10
ATOM 17145 C CA . LEU A 1 10 ? 80.928 1.885 -8.354 1.00 0.00 10 LEU A CA 10
ATOM 17146 C C . LEU A 1 10 ? 80.525 2.711 -9.571 1.00 0.00 10 LEU A C 10
ATOM 17147 O O . LEU A 1 10 ? 80.529 3.940 -9.522 1.00 0.00 10 LEU A O 10
ATOM 17163 N N . GLU A 1 11 ? 80.176 2.031 -10.657 1.00 0.00 11 GLU A N 10
ATOM 17164 C CA . GLU A 1 11 ? 79.749 2.702 -11.882 1.00 0.00 11 GLU A CA 10
ATOM 17165 C C . GLU A 1 11 ? 78.436 3.447 -11.666 1.00 0.00 11 GLU A C 10
ATOM 17166 O O . GLU A 1 11 ? 78.172 4.466 -12.308 1.00 0.00 11 GLU A O 10
ATOM 17178 N N . ASP A 1 12 ? 77.615 2.928 -10.763 1.00 0.00 12 ASP A N 10
ATOM 17179 C CA . ASP A 1 12 ? 76.325 3.533 -10.465 1.00 0.00 12 ASP A CA 10
ATOM 17180 C C . ASP A 1 12 ? 76.487 4.794 -9.619 1.00 0.00 12 ASP A C 10
ATOM 17181 O O . ASP A 1 12 ? 75.892 5.829 -9.920 1.00 0.00 12 ASP A O 10
ATOM 17190 N N . ILE A 1 13 ? 77.292 4.711 -8.563 1.00 0.00 13 ILE A N 10
ATOM 17191 C CA . ILE A 1 13 ? 77.482 5.851 -7.669 1.00 0.00 13 ILE A CA 10
ATOM 17192 C C . ILE A 1 13 ? 78.433 6.883 -8.272 1.00 0.00 13 ILE A C 10
ATOM 17193 O O . ILE A 1 13 ? 78.224 8.089 -8.125 1.00 0.00 13 ILE A O 10
ATOM 17209 N N . GLY A 1 14 ? 79.466 6.410 -8.955 1.00 0.00 14 GLY A N 10
ATOM 17210 C CA . GLY A 1 14 ? 80.407 7.310 -9.586 1.00 0.00 14 GLY A CA 10
ATOM 17211 C C . GLY A 1 14 ? 81.794 7.233 -8.980 1.00 0.00 14 GLY A C 10
ATOM 17212 O O . GLY A 1 14 ? 82.195 8.112 -8.215 1.00 0.00 14 GLY A O 10
ATOM 17216 N N . GLU A 1 15 ? 82.520 6.177 -9.310 1.00 0.00 15 GLU A N 10
ATOM 17217 C CA . GLU A 1 15 ? 83.906 6.036 -8.890 1.00 0.00 15 GLU A CA 10
ATOM 17218 C C . GLU A 1 15 ? 84.768 5.619 -10.075 1.00 0.00 15 GLU A C 10
ATOM 17219 O O . GLU A 1 15 ? 84.407 4.718 -10.835 1.00 0.00 15 GLU A O 10
ATOM 17231 N N . ASP A 1 16 ? 85.898 6.289 -10.226 1.00 0.00 16 ASP A N 10
ATOM 17232 C CA . ASP A 1 16 ? 86.861 5.960 -11.263 1.00 0.00 16 ASP A CA 10
ATOM 17233 C C . ASP A 1 16 ? 88.010 5.184 -10.641 1.00 0.00 16 ASP A C 10
ATOM 17234 O O . ASP A 1 16 ? 88.829 5.746 -9.915 1.00 0.00 16 ASP A O 10
ATOM 17243 N N . TYR A 1 17 ? 88.060 3.894 -10.907 1.00 0.00 17 TYR A N 10
ATOM 17244 C CA . TYR A 1 17 ? 89.003 3.021 -10.228 1.00 0.00 17 TYR A CA 10
ATOM 17245 C C . TYR A 1 17 ? 90.087 2.509 -11.161 1.00 0.00 17 TYR A C 10
ATOM 17246 O O . TYR A 1 17 ? 89.890 2.406 -12.371 1.00 0.00 17 TYR A O 10
ATOM 17264 N N . ILE A 1 18 ? 91.235 2.203 -10.578 1.00 0.00 18 ILE A N 10
ATOM 17265 C CA . ILE A 1 18 ? 92.329 1.592 -11.312 1.00 0.00 18 ILE A CA 10
ATOM 17266 C C . ILE A 1 18 ? 92.189 0.078 -11.258 1.00 0.00 18 ILE A C 10
ATOM 17267 O O . ILE A 1 18 ? 92.401 -0.534 -10.206 1.00 0.00 18 ILE A O 10
ATOM 17283 N N . GLU A 1 19 ? 91.804 -0.516 -12.376 1.00 0.00 19 GLU A N 10
ATOM 17284 C CA . GLU A 1 19 ? 91.622 -1.954 -12.445 1.00 0.00 19 GLU A CA 10
ATOM 17285 C C . GLU A 1 19 ? 92.881 -2.633 -12.958 1.00 0.00 19 GLU A C 10
ATOM 17286 O O . GLU A 1 19 ? 93.142 -2.676 -14.162 1.00 0.00 19 GLU A O 10
ATOM 17298 N N . LEU A 1 20 ? 93.672 -3.131 -12.030 1.00 0.00 20 LEU A N 10
ATOM 17299 C CA . LEU A 1 20 ? 94.815 -3.955 -12.359 1.00 0.00 20 LEU A CA 10
ATOM 17300 C C . LEU A 1 20 ? 94.431 -5.402 -12.115 1.00 0.00 20 LEU A C 10
ATOM 17301 O O . LEU A 1 20 ? 93.450 -5.670 -11.417 1.00 0.00 20 LEU A O 10
ATOM 17317 N N . GLU A 1 21 ? 95.173 -6.338 -12.680 1.00 0.00 21 GLU A N 10
ATOM 17318 C CA . GLU A 1 21 ? 94.836 -7.736 -12.499 1.00 0.00 21 GLU A CA 10
ATOM 17319 C C . GLU A 1 21 ? 94.984 -8.120 -11.033 1.00 0.00 21 GLU A C 10
ATOM 17320 O O . GLU A 1 21 ? 96.076 -8.040 -10.464 1.00 0.00 21 GLU A O 10
ATOM 17332 N N . ASN A 1 22 ? 93.853 -8.491 -10.431 1.00 0.00 22 ASN A N 10
ATOM 17333 C CA . ASN A 1 22 ? 93.774 -8.894 -9.023 1.00 0.00 22 ASN A CA 10
ATOM 17334 C C . ASN A 1 22 ? 93.853 -7.691 -8.084 1.00 0.00 22 ASN A C 10
ATOM 17335 O O . ASN A 1 22 ? 93.913 -7.861 -6.867 1.00 0.00 22 ASN A O 10
ATOM 17346 N N . GLU A 1 23 ? 93.827 -6.477 -8.635 1.00 0.00 23 GLU A N 10
ATOM 17347 C CA . GLU A 1 23 ? 93.913 -5.273 -7.815 1.00 0.00 23 GLU A CA 10
ATOM 17348 C C . GLU A 1 23 ? 92.982 -4.175 -8.307 1.00 0.00 23 GLU A C 10
ATOM 17349 O O . GLU A 1 23 ? 93.174 -3.616 -9.384 1.00 0.00 23 GLU A O 10
ATOM 17361 N N . ILE A 1 24 ? 91.990 -3.853 -7.497 1.00 0.00 24 ILE A N 10
ATOM 17362 C CA . ILE A 1 24 ? 91.112 -2.729 -7.779 1.00 0.00 24 ILE A CA 10
ATOM 17363 C C . ILE A 1 24 ? 91.397 -1.612 -6.785 1.00 0.00 24 ILE A C 10
ATOM 17364 O O . ILE A 1 24 ? 91.227 -1.790 -5.584 1.00 0.00 24 ILE A O 10
ATOM 17380 N N . HIS A 1 25 ? 91.864 -0.478 -7.279 1.00 0.00 25 HIS A N 10
ATOM 17381 C CA . HIS A 1 25 ? 92.214 0.637 -6.406 1.00 0.00 25 HIS A CA 10
ATOM 17382 C C . HIS A 1 25 ? 91.089 1.663 -6.350 1.00 0.00 25 HIS A C 10
ATOM 17383 O O . HIS A 1 25 ? 90.679 2.202 -7.379 1.00 0.00 25 HIS A O 10
ATOM 17398 N N . LEU A 1 26 ? 90.597 1.911 -5.140 1.00 0.00 26 LEU A N 10
ATOM 17399 C CA . LEU A 1 26 ? 89.503 2.856 -4.915 1.00 0.00 26 LEU A CA 10
ATOM 17400 C C . LEU A 1 26 ? 89.966 4.015 -4.043 1.00 0.00 26 LEU A C 10
ATOM 17401 O O . LEU A 1 26 ? 90.985 3.909 -3.355 1.00 0.00 26 LEU A O 10
ATOM 17417 N N . LYS A 1 27 ? 89.221 5.114 -4.059 1.00 0.00 27 LYS A N 10
ATOM 17418 C CA . LYS A 1 27 ? 89.492 6.211 -3.140 1.00 0.00 27 LYS A CA 10
ATOM 17419 C C . LYS A 1 27 ? 89.062 5.797 -1.740 1.00 0.00 27 LYS A C 10
ATOM 17420 O O . LYS A 1 27 ? 88.074 5.077 -1.592 1.00 0.00 27 LYS A O 10
ATOM 17439 N N . PRO A 1 28 ? 89.786 6.234 -0.696 1.00 0.00 28 PRO A N 10
ATOM 17440 C CA . PRO A 1 28 ? 89.384 5.988 0.693 1.00 0.00 28 PRO A CA 10
ATOM 17441 C C . PRO A 1 28 ? 87.941 6.424 0.941 1.00 0.00 28 PRO A C 10
ATOM 17442 O O . PRO A 1 28 ? 87.215 5.807 1.721 1.00 0.00 28 PRO A O 10
ATOM 17453 N N . GLU A 1 29 ? 87.544 7.489 0.248 1.00 0.00 29 GLU A N 10
ATOM 17454 C CA . GLU A 1 29 ? 86.178 8.001 0.284 1.00 0.00 29 GLU A CA 10
ATOM 17455 C C . GLU A 1 29 ? 85.167 6.900 -0.038 1.00 0.00 29 GLU A C 10
ATOM 17456 O O . GLU A 1 29 ? 84.278 6.603 0.759 1.00 0.00 29 GLU A O 10
ATOM 17468 N N . VAL A 1 30 ? 85.324 6.290 -1.203 1.00 0.00 30 VAL A N 10
ATOM 17469 C CA . VAL A 1 30 ? 84.380 5.290 -1.678 1.00 0.00 30 VAL A CA 10
ATOM 17470 C C . VAL A 1 30 ? 84.633 3.940 -1.016 1.00 0.00 30 VAL A C 10
ATOM 17471 O O . VAL A 1 30 ? 83.694 3.206 -0.705 1.00 0.00 30 VAL A O 10
ATOM 17484 N N . PHE A 1 31 ? 85.906 3.630 -0.787 1.00 0.00 31 PHE A N 10
ATOM 17485 C CA . PHE A 1 31 ? 86.303 2.372 -0.158 1.00 0.00 31 PHE A CA 10
ATOM 17486 C C . PHE A 1 31 ? 85.597 2.202 1.184 1.00 0.00 31 PHE A C 10
ATOM 17487 O O . PHE A 1 31 ? 85.171 1.104 1.538 1.00 0.00 31 PHE A O 10
ATOM 17504 N N . TYR A 1 32 ? 85.469 3.307 1.909 1.00 0.00 32 TYR A N 10
ATOM 17505 C CA . TYR A 1 32 ? 84.779 3.325 3.192 1.00 0.00 32 TYR A CA 10
ATOM 17506 C C . TYR A 1 32 ? 83.351 2.785 3.067 1.00 0.00 32 TYR A C 10
ATOM 17507 O O . TYR A 1 32 ? 82.910 1.974 3.884 1.00 0.00 32 TYR A O 10
ATOM 17525 N N . GLU A 1 33 ? 82.639 3.220 2.035 1.00 0.00 33 GLU A N 10
ATOM 17526 C CA . GLU A 1 33 ? 81.253 2.813 1.853 1.00 0.00 33 GLU A CA 10
ATOM 17527 C C . GLU A 1 33 ? 81.164 1.412 1.260 1.00 0.00 33 GLU A C 10
ATOM 17528 O O . GLU A 1 33 ? 80.238 0.661 1.568 1.00 0.00 33 GLU A O 10
ATOM 17540 N N . VAL A 1 34 ? 82.132 1.052 0.422 1.00 0.00 34 VAL A N 10
ATOM 17541 C CA . VAL A 1 34 ? 82.188 -0.297 -0.133 1.00 0.00 34 VAL A CA 10
ATOM 17542 C C . VAL A 1 34 ? 82.440 -1.307 0.981 1.00 0.00 34 VAL A C 10
ATOM 17543 O O . VAL A 1 34 ? 81.865 -2.395 0.990 1.00 0.00 34 VAL A O 10
ATOM 17556 N N . TRP A 1 35 ? 83.289 -0.925 1.929 1.00 0.00 35 TRP A N 10
ATOM 17557 C CA . TRP A 1 35 ? 83.570 -1.752 3.094 1.00 0.00 35 TRP A CA 10
ATOM 17558 C C . TRP A 1 35 ? 82.277 -2.045 3.855 1.00 0.00 35 TRP A C 10
ATOM 17559 O O . TRP A 1 35 ? 82.040 -3.174 4.281 1.00 0.00 35 TRP A O 10
ATOM 17580 N N . LYS A 1 36 ? 81.437 -1.025 3.999 1.00 0.00 36 LYS A N 10
ATOM 17581 C CA . LYS A 1 36 ? 80.121 -1.194 4.608 1.00 0.00 36 LYS A CA 10
ATOM 17582 C C . LYS A 1 36 ? 79.258 -2.136 3.772 1.00 0.00 36 LYS A C 10
ATOM 17583 O O . LYS A 1 36 ? 78.639 -3.062 4.300 1.00 0.00 36 LYS A O 10
ATOM 17602 N N . TYR A 1 37 ? 79.247 -1.892 2.465 1.00 0.00 37 TYR A N 10
ATOM 17603 C CA . TYR A 1 37 ? 78.431 -2.655 1.519 1.00 0.00 37 TYR A CA 10
ATOM 17604 C C . TYR A 1 37 ? 78.769 -4.146 1.542 1.00 0.00 37 TYR A C 10
ATOM 17605 O O . TYR A 1 37 ? 77.875 -4.995 1.543 1.00 0.00 37 TYR A O 10
ATOM 17623 N N . VAL A 1 38 ? 80.057 -4.467 1.568 1.00 0.00 38 VAL A N 10
ATOM 17624 C CA . VAL A 1 38 ? 80.493 -5.858 1.489 1.00 0.00 38 VAL A CA 10
ATOM 17625 C C . VAL A 1 38 ? 80.269 -6.605 2.804 1.00 0.00 38 VAL A C 10
ATOM 17626 O O . VAL A 1 38 ? 80.416 -7.825 2.864 1.00 0.00 38 VAL A O 10
ATOM 17639 N N . GLY A 1 39 ? 79.893 -5.879 3.851 1.00 0.00 39 GLY A N 10
ATOM 17640 C CA . GLY A 1 39 ? 79.573 -6.520 5.114 1.00 0.00 39 GLY A CA 10
ATOM 17641 C C . GLY A 1 39 ? 80.620 -6.282 6.184 1.00 0.00 39 GLY A C 10
ATOM 17642 O O . GLY A 1 39 ? 80.522 -6.833 7.282 1.00 0.00 39 GLY A O 10
ATOM 17646 N N . GLU A 1 40 ? 81.608 -5.454 5.861 1.00 0.00 40 GLU A N 10
ATOM 17647 C CA . GLU A 1 40 ? 82.684 -5.102 6.788 1.00 0.00 40 GLU A CA 10
ATOM 17648 C C . GLU A 1 40 ? 83.431 -6.337 7.295 1.00 0.00 40 GLU A C 10
ATOM 17649 O O . GLU A 1 40 ? 83.211 -6.788 8.421 1.00 0.00 40 GLU A O 10
ATOM 17661 N N . PRO A 1 41 ? 84.299 -6.923 6.455 1.00 0.00 41 PRO A N 10
ATOM 17662 C CA . PRO A 1 41 ? 85.143 -8.041 6.836 1.00 0.00 41 PRO A CA 10
ATOM 17663 C C . PRO A 1 41 ? 86.509 -7.563 7.315 1.00 0.00 41 PRO A C 10
ATOM 17664 O O . PRO A 1 41 ? 86.728 -6.357 7.473 1.00 0.00 41 PRO A O 10
ATOM 17675 N N . GLU A 1 42 ? 87.421 -8.495 7.548 1.00 0.00 42 GLU A N 10
ATOM 17676 C CA . GLU A 1 42 ? 88.774 -8.136 7.936 1.00 0.00 42 GLU A CA 10
ATOM 17677 C C . GLU A 1 42 ? 89.529 -7.547 6.756 1.00 0.00 42 GLU A C 10
ATOM 17678 O O . GLU A 1 42 ? 89.296 -7.916 5.603 1.00 0.00 42 GLU A O 10
ATOM 17690 N N . LEU A 1 43 ? 90.431 -6.633 7.052 1.00 0.00 43 LEU A N 10
ATOM 17691 C CA . LEU A 1 43 ? 91.215 -5.978 6.026 1.00 0.00 43 LEU A CA 10
ATOM 17692 C C . LEU A 1 43 ? 92.673 -6.398 6.130 1.00 0.00 43 LEU A C 10
ATOM 17693 O O . LEU A 1 43 ? 93.246 -6.410 7.219 1.00 0.00 43 LEU A O 10
ATOM 17709 N N . LYS A 1 44 ? 93.266 -6.755 5.004 1.00 0.00 44 LYS A N 10
ATOM 17710 C CA . LYS A 1 44 ? 94.670 -7.126 4.978 1.00 0.00 44 LYS A CA 10
ATOM 17711 C C . LYS A 1 44 ? 95.512 -5.928 4.569 1.00 0.00 44 LYS A C 10
ATOM 17712 O O . LYS A 1 44 ? 95.120 -5.154 3.697 1.00 0.00 44 LYS A O 10
ATOM 17731 N N . THR A 1 45 ? 96.654 -5.766 5.204 1.00 0.00 45 THR A N 10
ATOM 17732 C CA . THR A 1 45 ? 97.554 -4.680 4.874 1.00 0.00 45 THR A CA 10
ATOM 17733 C C . THR A 1 45 ? 98.900 -5.222 4.422 1.00 0.00 45 THR A C 10
ATOM 17734 O O . THR A 1 45 ? 99.396 -6.207 4.968 1.00 0.00 45 THR A O 10
ATOM 17745 N N . TYR A 1 46 ? 99.484 -4.590 3.418 1.00 0.00 46 TYR A N 10
ATOM 17746 C CA . TYR A 1 46 ? 100.794 -4.990 2.939 1.00 0.00 46 TYR A CA 10
ATOM 17747 C C . TYR A 1 46 ? 101.752 -3.814 3.016 1.00 0.00 46 TYR A C 10
ATOM 17748 O O . TYR A 1 46 ? 101.367 -2.666 2.772 1.00 0.00 46 TYR A O 10
ATOM 17766 N N . VAL A 1 47 ? 102.989 -4.097 3.382 1.00 0.00 47 VAL A N 10
ATOM 17767 C CA . VAL A 1 47 ? 103.999 -3.064 3.494 1.00 0.00 47 VAL A CA 10
ATOM 17768 C C . VAL A 1 47 ? 104.835 -3.024 2.229 1.00 0.00 47 VAL A C 10
ATOM 17769 O O . VAL A 1 47 ? 105.610 -3.940 1.950 1.00 0.00 47 VAL A O 10
ATOM 17782 N N . ILE A 1 48 ? 104.645 -1.981 1.445 1.00 0.00 48 ILE A N 10
ATOM 17783 C CA . ILE A 1 48 ? 105.361 -1.826 0.195 1.00 0.00 48 ILE A CA 10
ATOM 17784 C C . ILE A 1 48 ? 106.308 -0.640 0.276 1.00 0.00 48 ILE A C 10
ATOM 17785 O O . ILE A 1 48 ? 105.960 0.411 0.826 1.00 0.00 48 ILE A O 10
ATOM 17801 N N . GLU A 1 49 ? 107.511 -0.813 -0.243 1.00 0.00 49 GLU A N 10
ATOM 17802 C CA . GLU A 1 49 ? 108.467 0.272 -0.274 1.00 0.00 49 GLU A CA 10
ATOM 17803 C C . GLU A 1 49 ? 108.425 0.970 -1.618 1.00 0.00 49 GLU A C 10
ATOM 17804 O O . GLU A 1 49 ? 109.153 0.601 -2.542 1.00 0.00 49 GLU A O 10
ATOM 17816 N N . ASP A 1 50 ? 107.554 1.953 -1.751 1.00 0.00 50 ASP A N 10
ATOM 17817 C CA . ASP A 1 50 ? 107.628 2.846 -2.886 1.00 0.00 50 ASP A CA 10
ATOM 17818 C C . ASP A 1 50 ? 108.441 4.060 -2.475 1.00 0.00 50 ASP A C 10
ATOM 17819 O O . ASP A 1 50 ? 107.961 4.962 -1.791 1.00 0.00 50 ASP A O 10
ATOM 17828 N N . GLU A 1 51 ? 109.698 4.043 -2.882 1.00 0.00 51 GLU A N 10
ATOM 17829 C CA . GLU A 1 51 ? 110.690 4.987 -2.399 1.00 0.00 51 GLU A CA 10
ATOM 17830 C C . GLU A 1 51 ? 110.542 6.341 -3.072 1.00 0.00 51 GLU A C 10
ATOM 17831 O O . GLU A 1 51 ? 110.145 6.427 -4.235 1.00 0.00 51 GLU A O 10
ATOM 17843 N N . ILE A 1 52 ? 110.849 7.395 -2.333 1.00 0.00 52 ILE A N 10
ATOM 17844 C CA . ILE A 1 52 ? 110.818 8.736 -2.882 1.00 0.00 52 ILE A CA 10
ATOM 17845 C C . ILE A 1 52 ? 112.237 9.275 -2.986 1.00 0.00 52 ILE A C 10
ATOM 17846 O O . ILE A 1 52 ? 112.763 9.876 -2.052 1.00 0.00 52 ILE A O 10
ATOM 17862 N N . VAL A 1 53 ? 112.865 9.002 -4.115 1.00 0.00 53 VAL A N 10
ATOM 17863 C CA . VAL A 1 53 ? 114.214 9.464 -4.366 1.00 0.00 53 VAL A CA 10
ATOM 17864 C C . VAL A 1 53 ? 114.172 10.774 -5.136 1.00 0.00 53 VAL A C 10
ATOM 17865 O O . VAL A 1 53 ? 114.026 10.782 -6.360 1.00 0.00 53 VAL A O 10
ATOM 17878 N N . GLU A 1 54 ? 114.252 11.881 -4.417 1.00 0.00 54 GLU A N 10
ATOM 17879 C CA . GLU A 1 54 ? 114.234 13.186 -5.052 1.00 0.00 54 GLU A CA 10
ATOM 17880 C C . GLU A 1 54 ? 115.653 13.728 -5.180 1.00 0.00 54 GLU A C 10
ATOM 17881 O O . GLU A 1 54 ? 116.404 13.783 -4.205 1.00 0.00 54 GLU A O 10
ATOM 17893 N N . PRO A 1 55 ? 116.048 14.094 -6.404 1.00 0.00 55 PRO A N 10
ATOM 17894 C CA . PRO A 1 55 ? 117.365 14.665 -6.670 1.00 0.00 55 PRO A CA 10
ATOM 17895 C C . PRO A 1 55 ? 117.539 16.042 -6.039 1.00 0.00 55 PRO A C 10
ATOM 17896 O O . PRO A 1 55 ? 116.576 16.659 -5.569 1.00 0.00 55 PRO A O 10
ATOM 17907 N N . GLY A 1 56 ? 118.769 16.516 -6.048 1.00 0.00 56 GLY A N 10
ATOM 17908 C CA . GLY A 1 56 ? 119.095 17.806 -5.479 1.00 0.00 56 GLY A CA 10
ATOM 17909 C C . GLY A 1 56 ? 120.006 18.580 -6.401 1.00 0.00 56 GLY A C 10
ATOM 17910 O O . GLY A 1 56 ? 121.007 19.150 -5.963 1.00 0.00 56 GLY A O 10
ATOM 17914 N N . GLU A 1 57 ? 119.671 18.550 -7.690 1.00 0.00 57 GLU A N 10
ATOM 17915 C CA . GLU A 1 57 ? 120.509 19.121 -8.745 1.00 0.00 57 GLU A CA 10
ATOM 17916 C C . GLU A 1 57 ? 120.637 20.641 -8.631 1.00 0.00 57 GLU A C 10
ATOM 17917 O O . GLU A 1 57 ? 119.983 21.394 -9.358 1.00 0.00 57 GLU A O 10
ATOM 17929 N N . TYR A 1 58 ? 121.457 21.073 -7.688 1.00 0.00 58 TYR A N 10
ATOM 17930 C CA . TYR A 1 58 ? 121.821 22.473 -7.520 1.00 0.00 58 TYR A CA 10
ATOM 17931 C C . TYR A 1 58 ? 123.261 22.521 -7.035 1.00 0.00 58 TYR A C 10
ATOM 17932 O O . TYR A 1 58 ? 124.191 22.718 -7.813 1.00 0.00 58 TYR A O 10
ATOM 17950 N N . ASP A 1 59 ? 123.402 22.294 -5.732 1.00 0.00 59 ASP A N 10
ATOM 17951 C CA . ASP A 1 59 ? 124.687 22.138 -5.055 1.00 0.00 59 ASP A CA 10
ATOM 17952 C C . ASP A 1 59 ? 124.421 22.086 -3.559 1.00 0.00 59 ASP A C 10
ATOM 17953 O O . ASP A 1 59 ? 124.156 23.118 -2.939 1.00 0.00 59 ASP A O 10
ATOM 17962 N N . PRO A 1 60 ? 124.433 20.876 -2.977 1.00 0.00 60 PRO A N 10
ATOM 17963 C CA . PRO A 1 60 ? 124.066 20.653 -1.572 1.00 0.00 60 PRO A CA 10
ATOM 17964 C C . PRO A 1 60 ? 124.839 21.538 -0.594 1.00 0.00 60 PRO A C 10
ATOM 17965 O O . PRO A 1 60 ? 126.050 21.393 -0.425 1.00 0.00 60 PRO A O 10
ATOM 17976 N N . PRO A 1 61 ? 124.138 22.485 0.051 1.00 0.00 61 PRO A N 10
ATOM 17977 C CA . PRO A 1 61 ? 124.726 23.356 1.064 1.00 0.00 61 PRO A CA 10
ATOM 17978 C C . PRO A 1 61 ? 124.687 22.724 2.452 1.00 0.00 61 PRO A C 10
ATOM 17979 O O . PRO A 1 61 ? 125.442 23.104 3.349 1.00 0.00 61 PRO A O 10
ATOM 17990 N N . GLU A 1 62 ? 123.796 21.757 2.618 1.00 0.00 62 GLU A N 10
ATOM 17991 C CA . GLU A 1 62 ? 123.622 21.075 3.888 1.00 0.00 62 GLU A CA 10
ATOM 17992 C C . GLU A 1 62 ? 123.912 19.593 3.719 1.00 0.00 62 GLU A C 10
ATOM 17993 O O . GLU A 1 62 ? 123.675 19.027 2.651 1.00 0.00 62 GLU A O 10
ATOM 18005 N N . MET A 1 63 ? 124.424 18.974 4.769 1.00 0.00 63 MET A N 10
ATOM 18006 C CA . MET A 1 63 ? 124.763 17.560 4.727 1.00 0.00 63 MET A CA 10
ATOM 18007 C C . MET A 1 63 ? 123.704 16.732 5.443 1.00 0.00 63 MET A C 10
ATOM 18008 O O . MET A 1 63 ? 122.628 17.246 5.768 1.00 0.00 63 MET A O 10
ATOM 18022 N N . LYS A 1 64 ? 124.019 15.458 5.695 1.00 0.00 64 LYS A N 10
ATOM 18023 C CA . LYS A 1 64 ? 123.045 14.487 6.203 1.00 0.00 64 LYS A CA 10
ATOM 18024 C C . LYS A 1 64 ? 121.939 14.297 5.172 1.00 0.00 64 LYS A C 10
ATOM 18025 O O . LYS A 1 64 ? 120.809 13.930 5.499 1.00 0.00 64 LYS A O 10
ATOM 18044 N N . TYR A 1 65 ? 122.293 14.532 3.917 1.00 0.00 65 TYR A N 10
ATOM 18045 C CA . TYR A 1 65 ? 121.341 14.495 2.823 1.00 0.00 65 TYR A CA 10
ATOM 18046 C C . TYR A 1 65 ? 121.290 13.098 2.216 1.00 0.00 65 TYR A C 10
ATOM 18047 O O . TYR A 1 65 ? 122.325 12.513 1.891 1.00 0.00 65 TYR A O 10
ATOM 18065 N N . THR A 1 66 ? 120.088 12.562 2.094 1.00 0.00 66 THR A N 10
ATOM 18066 C CA . THR A 1 66 ? 119.895 11.232 1.550 1.00 0.00 66 THR A CA 10
ATOM 18067 C C . THR A 1 66 ? 118.820 11.250 0.466 1.00 0.00 66 THR A C 10
ATOM 18068 O O . THR A 1 66 ? 117.649 11.511 0.748 1.00 0.00 66 THR A O 10
ATOM 18079 N N . ASN A 1 67 ? 119.228 10.998 -0.772 1.00 0.00 67 ASN A N 10
ATOM 18080 C CA . ASN A 1 67 ? 118.296 10.946 -1.896 1.00 0.00 67 ASN A CA 10
ATOM 18081 C C . ASN A 1 67 ? 117.417 9.709 -1.812 1.00 0.00 67 ASN A C 10
ATOM 18082 O O . ASN A 1 67 ? 116.210 9.776 -2.030 1.00 0.00 67 ASN A O 10
ATOM 18093 N N . VAL A 1 68 ? 118.031 8.575 -1.499 1.00 0.00 68 VAL A N 10
ATOM 18094 C CA . VAL A 1 68 ? 117.310 7.315 -1.432 1.00 0.00 68 VAL A CA 10
ATOM 18095 C C . VAL A 1 68 ? 116.539 7.209 -0.122 1.00 0.00 68 VAL A C 10
ATOM 18096 O O . VAL A 1 68 ? 117.057 6.716 0.885 1.00 0.00 68 VAL A O 10
ATOM 18109 N N . LYS A 1 69 ? 115.317 7.717 -0.125 1.00 0.00 69 LYS A N 10
ATOM 18110 C CA . LYS A 1 69 ? 114.457 7.616 1.039 1.00 0.00 69 LYS A CA 10
ATOM 18111 C C . LYS A 1 69 ? 113.461 6.481 0.845 1.00 0.00 69 LYS A C 10
ATOM 18112 O O . LYS A 1 69 ? 112.531 6.577 0.038 1.00 0.00 69 LYS A O 10
ATOM 18131 N N . LYS A 1 70 ? 113.673 5.400 1.577 1.00 0.00 70 LYS A N 10
ATOM 18132 C CA . LYS A 1 70 ? 112.827 4.222 1.470 1.00 0.00 70 LYS A CA 10
ATOM 18133 C C . LYS A 1 70 ? 111.548 4.419 2.265 1.00 0.00 70 LYS A C 10
ATOM 18134 O O . LYS A 1 70 ? 111.569 4.487 3.496 1.00 0.00 70 LYS A O 10
ATOM 18153 N N . VAL A 1 71 ? 110.439 4.529 1.557 1.00 0.00 71 VAL A N 10
ATOM 18154 C CA . VAL A 1 71 ? 109.166 4.817 2.186 1.00 0.00 71 VAL A CA 10
ATOM 18155 C C . VAL A 1 71 ? 108.311 3.559 2.276 1.00 0.00 71 VAL A C 10
ATOM 18156 O O . VAL A 1 71 ? 107.747 3.103 1.282 1.00 0.00 71 VAL A O 10
ATOM 18169 N N . LYS A 1 72 ? 108.252 2.983 3.468 1.00 0.00 72 LYS A N 10
ATOM 18170 C CA . LYS A 1 72 ? 107.405 1.824 3.715 1.00 0.00 72 LYS A CA 10
ATOM 18171 C C . LYS A 1 72 ? 105.972 2.263 3.973 1.00 0.00 72 LYS A C 10
ATOM 18172 O O . LYS A 1 72 ? 105.630 2.688 5.082 1.00 0.00 72 LYS A O 10
ATOM 18191 N N . ILE A 1 73 ? 105.141 2.178 2.950 1.00 0.00 73 ILE A N 10
ATOM 18192 C CA . ILE A 1 73 ? 103.749 2.560 3.079 1.00 0.00 73 ILE A CA 10
ATOM 18193 C C . ILE A 1 73 ? 102.880 1.336 3.325 1.00 0.00 73 ILE A C 10
ATOM 18194 O O . ILE A 1 73 ? 102.851 0.402 2.521 1.00 0.00 73 ILE A O 10
ATOM 18210 N N . LYS A 1 74 ? 102.195 1.346 4.454 1.00 0.00 74 LYS A N 10
ATOM 18211 C CA . LYS A 1 74 ? 101.295 0.267 4.812 1.00 0.00 74 LYS A CA 10
ATOM 18212 C C . LYS A 1 74 ? 99.930 0.520 4.182 1.00 0.00 74 LYS A C 10
ATOM 18213 O O . LYS A 1 74 ? 99.165 1.352 4.661 1.00 0.00 74 LYS A O 10
ATOM 18232 N N . LYS A 1 75 ? 99.647 -0.176 3.092 1.00 0.00 75 LYS A N 10
ATOM 18233 C CA . LYS A 1 75 ? 98.392 0.006 2.368 1.00 0.00 75 LYS A CA 10
ATOM 18234 C C . LYS A 1 75 ? 97.430 -1.131 2.690 1.00 0.00 75 LYS A C 10
ATOM 18235 O O . LYS A 1 75 ? 97.859 -2.224 3.062 1.00 0.00 75 LYS A O 10
ATOM 18254 N N . VAL A 1 76 ? 96.135 -0.874 2.550 1.00 0.00 76 VAL A N 10
ATOM 18255 C CA . VAL A 1 76 ? 95.117 -1.823 2.983 1.00 0.00 76 VAL A CA 10
ATOM 18256 C C . VAL A 1 76 ? 94.287 -2.322 1.802 1.00 0.00 76 VAL A C 10
ATOM 18257 O O . VAL A 1 76 ? 94.082 -1.595 0.825 1.00 0.00 76 VAL A O 10
ATOM 18270 N N . TYR A 1 77 ? 93.835 -3.569 1.888 1.00 0.00 77 TYR A N 10
ATOM 18271 C CA . TYR A 1 77 ? 93.005 -4.162 0.853 1.00 0.00 77 TYR A CA 10
ATOM 18272 C C . TYR A 1 77 ? 92.122 -5.266 1.428 1.00 0.00 77 TYR A C 10
ATOM 18273 O O . TYR A 1 77 ? 92.452 -5.874 2.448 1.00 0.00 77 TYR A O 10
ATOM 18291 N N . PHE A 1 78 ? 90.992 -5.513 0.779 1.00 0.00 78 PHE A N 10
ATOM 18292 C CA . PHE A 1 78 ? 90.163 -6.661 1.114 1.00 0.00 78 PHE A CA 10
ATOM 18293 C C . PHE A 1 78 ? 89.960 -7.508 -0.132 1.00 0.00 78 PHE A C 10
ATOM 18294 O O . PHE A 1 78 ? 89.957 -6.988 -1.248 1.00 0.00 78 PHE A O 10
ATOM 18311 N N . GLU A 1 79 ? 89.806 -8.804 0.059 1.00 0.00 79 GLU A N 10
ATOM 18312 C CA . GLU A 1 79 ? 89.723 -9.732 -1.058 1.00 0.00 79 GLU A CA 10
ATOM 18313 C C . GLU A 1 79 ? 88.280 -10.156 -1.300 1.00 0.00 79 GLU A C 10
ATOM 18314 O O . GLU A 1 79 ? 87.543 -10.448 -0.357 1.00 0.00 79 GLU A O 10
ATOM 18326 N N . THR A 1 80 ? 87.880 -10.172 -2.562 1.00 0.00 80 THR A N 10
ATOM 18327 C CA . THR A 1 80 ? 86.533 -10.575 -2.927 1.00 0.00 80 THR A CA 10
ATOM 18328 C C . THR A 1 80 ? 86.472 -12.078 -3.180 1.00 0.00 80 THR A C 10
ATOM 18329 O O . THR A 1 80 ? 87.467 -12.786 -3.015 1.00 0.00 80 THR A O 10
ATOM 18340 N N . LEU A 1 81 ? 85.303 -12.555 -3.597 1.00 0.00 81 LEU A N 10
ATOM 18341 C CA . LEU A 1 81 ? 85.111 -13.964 -3.918 1.00 0.00 81 LEU A CA 10
ATOM 18342 C C . LEU A 1 81 ? 85.991 -14.349 -5.111 1.00 0.00 81 LEU A C 10
ATOM 18343 O O . LEU A 1 81 ? 86.387 -15.502 -5.266 1.00 0.00 81 LEU A O 10
ATOM 18359 N N . ASP A 1 82 ? 86.331 -13.355 -5.924 1.00 0.00 82 ASP A N 10
ATOM 18360 C CA . ASP A 1 82 ? 87.117 -13.580 -7.135 1.00 0.00 82 ASP A CA 10
ATOM 18361 C C . ASP A 1 82 ? 88.604 -13.669 -6.808 1.00 0.00 82 ASP A C 10
ATOM 18362 O O . ASP A 1 82 ? 89.430 -13.809 -7.709 1.00 0.00 82 ASP A O 10
ATOM 18371 N N . ASN A 1 83 ? 88.930 -13.560 -5.518 1.00 0.00 83 ASN A N 10
ATOM 18372 C CA . ASN A 1 83 ? 90.321 -13.541 -5.042 1.00 0.00 83 ASN A CA 10
ATOM 18373 C C . ASN A 1 83 ? 91.003 -12.226 -5.414 1.00 0.00 83 ASN A C 10
ATOM 18374 O O . ASN A 1 83 ? 92.203 -12.052 -5.200 1.00 0.00 83 ASN A O 10
ATOM 18385 N N . VAL A 1 84 ? 90.222 -11.301 -5.956 1.00 0.00 84 VAL A N 10
ATOM 18386 C CA . VAL A 1 84 ? 90.717 -9.984 -6.327 1.00 0.00 84 VAL A CA 10
ATOM 18387 C C . VAL A 1 84 ? 90.715 -9.072 -5.108 1.00 0.00 84 VAL A C 10
ATOM 18388 O O . VAL A 1 84 ? 89.727 -9.015 -4.373 1.00 0.00 84 VAL A O 10
ATOM 18401 N N . ARG A 1 85 ? 91.816 -8.368 -4.885 1.00 0.00 85 ARG A N 10
ATOM 18402 C CA . ARG A 1 85 ? 91.932 -7.514 -3.718 1.00 0.00 85 ARG A CA 10
ATOM 18403 C C . ARG A 1 85 ? 91.701 -6.050 -4.083 1.00 0.00 85 ARG A C 10
ATOM 18404 O O . ARG A 1 85 ? 92.254 -5.536 -5.058 1.00 0.00 85 ARG A O 10
ATOM 18425 N N . VAL A 1 86 ? 90.853 -5.395 -3.309 1.00 0.00 86 VAL A N 10
ATOM 18426 C CA . VAL A 1 86 ? 90.578 -3.981 -3.492 1.00 0.00 86 VAL A CA 10
ATOM 18427 C C . VAL A 1 86 ? 91.484 -3.168 -2.579 1.00 0.00 86 VAL A C 10
ATOM 18428 O O . VAL A 1 86 ? 91.337 -3.204 -1.359 1.00 0.00 86 VAL A O 10
ATOM 18441 N N . VAL A 1 87 ? 92.420 -2.447 -3.178 1.00 0.00 87 VAL A N 10
ATOM 18442 C CA . VAL A 1 87 ? 93.468 -1.766 -2.429 1.00 0.00 87 VAL A CA 10
ATOM 18443 C C . VAL A 1 87 ? 93.211 -0.263 -2.358 1.00 0.00 87 VAL A C 10
ATOM 18444 O O . VAL A 1 87 ? 92.718 0.339 -3.316 1.00 0.00 87 VAL A O 10
ATOM 18457 N N . THR A 1 88 ? 93.535 0.330 -1.218 1.00 0.00 88 THR A N 10
ATOM 18458 C CA . THR A 1 88 ? 93.441 1.767 -1.043 1.00 0.00 88 THR A CA 10
ATOM 18459 C C . THR A 1 88 ? 94.475 2.229 -0.011 1.00 0.00 88 THR A C 10
ATOM 18460 O O . THR A 1 88 ? 95.313 1.436 0.434 1.00 0.00 88 THR A O 10
ATOM 18471 N N . ASP A 1 89 ? 94.421 3.500 0.362 1.00 0.00 89 ASP A N 10
ATOM 18472 C CA . ASP A 1 89 ? 95.359 4.053 1.329 1.00 0.00 89 ASP A CA 10
ATOM 18473 C C . ASP A 1 89 ? 94.877 3.794 2.750 1.00 0.00 89 ASP A C 10
ATOM 18474 O O . ASP A 1 89 ? 93.804 4.246 3.145 1.00 0.00 89 ASP A O 10
ATOM 18483 N N . TYR A 1 90 ? 95.683 3.072 3.517 1.00 0.00 90 TYR A N 10
ATOM 18484 C CA . TYR A 1 90 ? 95.320 2.691 4.877 1.00 0.00 90 TYR A CA 10
ATOM 18485 C C . TYR A 1 90 ? 95.325 3.895 5.815 1.00 0.00 90 TYR A C 10
ATOM 18486 O O . TYR A 1 90 ? 94.434 4.035 6.653 1.00 0.00 90 TYR A O 10
ATOM 18504 N N . SER A 1 91 ? 96.316 4.761 5.658 1.00 0.00 91 SER A N 10
ATOM 18505 C CA . SER A 1 91 ? 96.496 5.890 6.559 1.00 0.00 91 SER A CA 10
ATOM 18506 C C . SER A 1 91 ? 95.263 6.791 6.575 1.00 0.00 91 SER A C 10
ATOM 18507 O O . SER A 1 91 ? 94.658 7.010 7.627 1.00 0.00 91 SER A O 10
ATOM 18515 N N . GLU A 1 92 ? 94.874 7.287 5.407 1.00 0.00 92 GLU A N 10
ATOM 18516 C CA . GLU A 1 92 ? 93.761 8.221 5.315 1.00 0.00 92 GLU A CA 10
ATOM 18517 C C . GLU A 1 92 ? 92.417 7.520 5.479 1.00 0.00 92 GLU A C 10
ATOM 18518 O O . GLU A 1 92 ? 91.452 8.131 5.940 1.00 0.00 92 GLU A O 10
ATOM 18530 N N . PHE A 1 93 ? 92.352 6.239 5.124 1.00 0.00 93 PHE A N 10
ATOM 18531 C CA . PHE A 1 93 ? 91.140 5.459 5.342 1.00 0.00 93 PHE A CA 10
ATOM 18532 C C . PHE A 1 93 ? 90.831 5.387 6.833 1.00 0.00 93 PHE A C 10
ATOM 18533 O O . PHE A 1 93 ? 89.705 5.647 7.260 1.00 0.00 93 PHE A O 10
ATOM 18550 N N . GLN A 1 94 ? 91.846 5.065 7.625 1.00 0.00 94 GLN A N 10
ATOM 18551 C CA . GLN A 1 94 ? 91.693 4.990 9.071 1.00 0.00 94 GLN A CA 10
ATOM 18552 C C . GLN A 1 94 ? 91.383 6.362 9.658 1.00 0.00 94 GLN A C 10
ATOM 18553 O O . GLN A 1 94 ? 90.715 6.467 10.687 1.00 0.00 94 GLN A O 10
ATOM 18567 N N . LYS A 1 95 ? 91.859 7.410 8.998 1.00 0.00 95 LYS A N 10
ATOM 18568 C CA . LYS A 1 95 ? 91.556 8.772 9.420 1.00 0.00 95 LYS A CA 10
ATOM 18569 C C . LYS A 1 95 ? 90.080 9.085 9.195 1.00 0.00 95 LYS A C 10
ATOM 18570 O O . LYS A 1 95 ? 89.512 9.940 9.867 1.00 0.00 95 LYS A O 10
ATOM 18589 N N . ILE A 1 96 ? 89.460 8.382 8.253 1.00 0.00 96 ILE A N 10
ATOM 18590 C CA . ILE A 1 96 ? 88.026 8.514 8.020 1.00 0.00 96 ILE A CA 10
ATOM 18591 C C . ILE A 1 96 ? 87.252 7.843 9.153 1.00 0.00 96 ILE A C 10
ATOM 18592 O O . ILE A 1 96 ? 86.237 8.362 9.622 1.00 0.00 96 ILE A O 10
ATOM 18608 N N . LEU A 1 97 ? 87.751 6.698 9.608 1.00 0.00 97 LEU A N 10
ATOM 18609 C CA . LEU A 1 97 ? 87.181 6.026 10.776 1.00 0.00 97 LEU A CA 10
ATOM 18610 C C . LEU A 1 97 ? 87.335 6.911 12.008 1.00 0.00 97 LEU A C 10
ATOM 18611 O O . LEU A 1 97 ? 86.445 6.985 12.854 1.00 0.00 97 LEU A O 10
ATOM 18627 N N . LYS A 1 98 ? 88.484 7.567 12.098 1.00 0.00 98 LYS A N 10
ATOM 18628 C CA . LYS A 1 98 ? 88.748 8.545 13.150 1.00 0.00 98 LYS A CA 10
ATOM 18629 C C . LYS A 1 98 ? 87.826 9.755 13.020 1.00 0.00 98 LYS A C 10
ATOM 18630 O O . LYS A 1 98 ? 87.375 10.314 14.020 1.00 0.00 98 LYS A O 10
ATOM 18649 N N . LYS A 1 99 ? 87.563 10.143 11.778 1.00 0.00 99 LYS A N 10
ATOM 18650 C CA . LYS A 1 99 ? 86.697 11.275 11.468 1.00 0.00 99 LYS A CA 10
ATOM 18651 C C . LYS A 1 99 ? 85.272 11.014 11.955 1.00 0.00 99 LYS A C 10
ATOM 18652 O O . LYS A 1 99 ? 84.661 11.864 12.603 1.00 0.00 99 LYS A O 10
ATOM 18671 N N . ARG A 1 100 ? 84.756 9.830 11.643 1.00 0.00 100 ARG A N 10
ATOM 18672 C CA . ARG A 1 100 ? 83.425 9.432 12.085 1.00 0.00 100 ARG A CA 10
ATOM 18673 C C . ARG A 1 100 ? 83.418 9.138 13.584 1.00 0.00 100 ARG A C 10
ATOM 18674 O O . ARG A 1 100 ? 82.434 9.398 14.279 1.00 0.00 100 ARG A O 10
ATOM 18695 N N . GLY A 1 101 ? 84.523 8.600 14.076 1.00 0.00 101 GLY A N 10
ATOM 18696 C CA . GLY A 1 101 ? 84.615 8.246 15.474 1.00 0.00 101 GLY A CA 10
ATOM 18697 C C . GLY A 1 101 ? 84.255 6.797 15.713 1.00 0.00 101 GLY A C 10
ATOM 18698 O O . GLY A 1 101 ? 83.549 6.471 16.665 1.00 0.00 101 GLY A O 10
ATOM 18702 N N . THR A 1 102 ? 84.717 5.927 14.825 1.00 0.00 102 THR A N 10
ATOM 18703 C CA . THR A 1 102 ? 84.480 4.498 14.962 1.00 0.00 102 THR A CA 10
ATOM 18704 C C . THR A 1 102 ? 85.525 3.876 15.886 1.00 0.00 102 THR A C 10
ATOM 18705 O O . THR A 1 102 ? 85.299 2.833 16.500 1.00 0.00 102 THR A O 10
ATOM 18716 N N . LYS A 1 103 ? 86.670 4.535 15.983 1.00 0.00 103 LYS A N 10
ATOM 18717 C CA . LYS A 1 103 ? 87.712 4.135 16.915 1.00 0.00 103 LYS A CA 10
ATOM 18718 C C . LYS A 1 103 ? 87.914 5.239 17.941 1.00 0.00 103 LYS A C 10
ATOM 18719 O O . LYS A 1 103 ? 88.513 6.272 17.647 1.00 0.00 103 LYS A O 10
ATOM 18738 N N . LEU A 1 104 ? 87.392 5.016 19.138 1.00 0.00 104 LEU A N 10
ATOM 18739 C CA . LEU A 1 104 ? 87.356 6.044 20.169 1.00 0.00 104 LEU A CA 10
ATOM 18740 C C . LEU A 1 104 ? 88.652 6.083 20.967 1.00 0.00 104 LEU A C 10
ATOM 18741 O O . LEU A 1 104 ? 89.234 5.044 21.281 1.00 0.00 104 LEU A O 10
ATOM 18757 N N . GLU A 1 105 ? 89.101 7.292 21.273 1.00 0.00 105 GLU A N 10
ATOM 18758 C CA . GLU A 1 105 ? 90.268 7.493 22.118 1.00 0.00 105 GLU A CA 10
ATOM 18759 C C . GLU A 1 105 ? 89.832 7.652 23.572 1.00 0.00 105 GLU A C 10
ATOM 18760 O O . GLU A 1 105 ? 88.641 7.574 23.885 1.00 0.00 105 GLU A O 10
ATOM 18772 N N . HIS A 1 106 ? 90.793 7.907 24.448 1.00 0.00 106 HIS A N 10
ATOM 18773 C CA . HIS A 1 106 ? 90.510 8.125 25.861 1.00 0.00 106 HIS A CA 10
ATOM 18774 C C . HIS A 1 106 ? 89.967 9.540 26.083 1.00 0.00 106 HIS A C 10
ATOM 18775 O O . HIS A 1 106 ? 89.392 9.850 27.128 1.00 0.00 106 HIS A O 10
ATOM 18790 N N . HIS A 1 107 ? 90.130 10.388 25.080 1.00 0.00 107 HIS A N 10
ATOM 18791 C CA . HIS A 1 107 ? 89.659 11.767 25.152 1.00 0.00 107 HIS A CA 10
ATOM 18792 C C . HIS A 1 107 ? 88.168 11.842 24.798 1.00 0.00 107 HIS A C 10
ATOM 18793 O O . HIS A 1 107 ? 87.731 12.730 24.069 1.00 0.00 107 HIS A O 10
ATOM 18808 N N . HIS A 1 108 ? 87.392 10.895 25.312 1.00 0.00 108 HIS A N 10
ATOM 18809 C CA . HIS A 1 108 ? 85.946 10.901 25.109 1.00 0.00 108 HIS A CA 10
ATOM 18810 C C . HIS A 1 108 ? 85.213 10.720 26.432 1.00 0.00 108 HIS A C 10
ATOM 18811 O O . HIS A 1 108 ? 84.193 11.366 26.677 1.00 0.00 108 HIS A O 10
ATOM 18826 N N . HIS A 1 109 ? 85.729 9.837 27.283 1.00 0.00 109 HIS A N 10
ATOM 18827 C CA . HIS A 1 109 ? 85.136 9.613 28.599 1.00 0.00 109 HIS A CA 10
ATOM 18828 C C . HIS A 1 109 ? 85.408 10.816 29.497 1.00 0.00 109 HIS A C 10
ATOM 18829 O O . HIS A 1 109 ? 84.630 11.121 30.401 1.00 0.00 109 HIS A O 10
ATOM 18844 N N . HIS A 1 110 ? 86.518 11.489 29.234 1.00 0.00 110 HIS A N 10
ATOM 18845 C CA . HIS A 1 110 ? 86.838 12.736 29.911 1.00 0.00 110 HIS A CA 10
ATOM 18846 C C . HIS A 1 110 ? 86.873 13.866 28.895 1.00 0.00 110 HIS A C 10
ATOM 18847 O O . HIS A 1 110 ? 87.496 13.741 27.840 1.00 0.00 110 HIS A O 10
ATOM 18862 N N . HIS A 1 111 ? 86.203 14.958 29.214 1.00 0.00 111 HIS A N 10
ATOM 18863 C CA . HIS A 1 111 ? 86.155 16.105 28.328 1.00 0.00 111 HIS A CA 10
ATOM 18864 C C . HIS A 1 111 ? 87.257 17.092 28.694 1.00 0.00 111 HIS A C 10
ATOM 18865 O O . HIS A 1 111 ? 87.004 17.987 29.523 1.00 0.00 111 HIS A O 10
ATOM 18881 N N . MET A 1 1 ? 79.153 -10.983 -2.247 1.00 0.00 1 MET A N 11
ATOM 18882 C CA . MET A 1 1 ? 79.345 -10.104 -3.422 1.00 0.00 1 MET A CA 11
ATOM 18883 C C . MET A 1 1 ? 80.478 -10.618 -4.296 1.00 0.00 1 MET A C 11
ATOM 18884 O O . MET A 1 1 ? 81.175 -11.561 -3.930 1.00 0.00 1 MET A O 11
ATOM 18900 N N . ASN A 1 2 ? 80.650 -9.991 -5.449 1.00 0.00 2 ASN A N 11
ATOM 18901 C CA . ASN A 1 2 ? 81.738 -10.319 -6.358 1.00 0.00 2 ASN A CA 11
ATOM 18902 C C . ASN A 1 2 ? 82.351 -9.039 -6.892 1.00 0.00 2 ASN A C 11
ATOM 18903 O O . ASN A 1 2 ? 81.806 -7.954 -6.684 1.00 0.00 2 ASN A O 11
ATOM 18914 N N . SER A 1 3 ? 83.468 -9.166 -7.588 1.00 0.00 3 SER A N 11
ATOM 18915 C CA . SER A 1 3 ? 84.150 -8.016 -8.163 1.00 0.00 3 SER A CA 11
ATOM 18916 C C . SER A 1 3 ? 83.248 -7.320 -9.182 1.00 0.00 3 SER A C 11
ATOM 18917 O O . SER A 1 3 ? 83.243 -6.094 -9.287 1.00 0.00 3 SER A O 11
ATOM 18925 N N . GLU A 1 4 ? 82.471 -8.119 -9.910 1.00 0.00 4 GLU A N 11
ATOM 18926 C CA . GLU A 1 4 ? 81.493 -7.591 -10.854 1.00 0.00 4 GLU A CA 11
ATOM 18927 C C . GLU A 1 4 ? 80.442 -6.766 -10.116 1.00 0.00 4 GLU A C 11
ATOM 18928 O O . GLU A 1 4 ? 80.064 -5.681 -10.555 1.00 0.00 4 GLU A O 11
ATOM 18940 N N . VAL A 1 5 ? 80.002 -7.286 -8.974 1.00 0.00 5 VAL A N 11
ATOM 18941 C CA . VAL A 1 5 ? 79.018 -6.610 -8.138 1.00 0.00 5 VAL A CA 11
ATOM 18942 C C . VAL A 1 5 ? 79.540 -5.250 -7.683 1.00 0.00 5 VAL A C 11
ATOM 18943 O O . VAL A 1 5 ? 78.810 -4.258 -7.689 1.00 0.00 5 VAL A O 11
ATOM 18956 N N . ILE A 1 6 ? 80.813 -5.214 -7.300 1.00 0.00 6 ILE A N 11
ATOM 18957 C CA . ILE A 1 6 ? 81.450 -3.976 -6.872 1.00 0.00 6 ILE A CA 11
ATOM 18958 C C . ILE A 1 6 ? 81.464 -2.964 -8.012 1.00 0.00 6 ILE A C 11
ATOM 18959 O O . ILE A 1 6 ? 81.182 -1.784 -7.805 1.00 0.00 6 ILE A O 11
ATOM 18975 N N . LYS A 1 7 ? 81.769 -3.439 -9.217 1.00 0.00 7 LYS A N 11
ATOM 18976 C CA . LYS A 1 7 ? 81.790 -2.583 -10.398 1.00 0.00 7 LYS A CA 11
ATOM 18977 C C . LYS A 1 7 ? 80.440 -1.908 -10.602 1.00 0.00 7 LYS A C 11
ATOM 18978 O O . LYS A 1 7 ? 80.363 -0.687 -10.752 1.00 0.00 7 LYS A O 11
ATOM 18997 N N . GLU A 1 8 ? 79.380 -2.710 -10.595 1.00 0.00 8 GLU A N 11
ATOM 18998 C CA . GLU A 1 8 ? 78.028 -2.191 -10.754 1.00 0.00 8 GLU A CA 11
ATOM 18999 C C . GLU A 1 8 ? 77.699 -1.212 -9.637 1.00 0.00 8 GLU A C 11
ATOM 19000 O O . GLU A 1 8 ? 77.223 -0.110 -9.891 1.00 0.00 8 GLU A O 11
ATOM 19012 N N . PHE A 1 9 ? 77.983 -1.620 -8.405 1.00 0.00 9 PHE A N 11
ATOM 19013 C CA . PHE A 1 9 ? 77.701 -0.802 -7.230 1.00 0.00 9 PHE A CA 11
ATOM 19014 C C . PHE A 1 9 ? 78.357 0.573 -7.350 1.00 0.00 9 PHE A C 11
ATOM 19015 O O . PHE A 1 9 ? 77.747 1.592 -7.025 1.00 0.00 9 PHE A O 11
ATOM 19032 N N . LEU A 1 10 ? 79.591 0.596 -7.837 1.00 0.00 10 LEU A N 11
ATOM 19033 C CA . LEU A 1 10 ? 80.323 1.844 -7.998 1.00 0.00 10 LEU A CA 11
ATOM 19034 C C . LEU A 1 10 ? 79.651 2.745 -9.026 1.00 0.00 10 LEU A C 11
ATOM 19035 O O . LEU A 1 10 ? 79.515 3.947 -8.806 1.00 0.00 10 LEU A O 11
ATOM 19051 N N . GLU A 1 11 ? 79.209 2.166 -10.138 1.00 0.00 11 GLU A N 11
ATOM 19052 C CA . GLU A 1 11 ? 78.518 2.938 -11.165 1.00 0.00 11 GLU A CA 11
ATOM 19053 C C . GLU A 1 11 ? 77.133 3.355 -10.682 1.00 0.00 11 GLU A C 11
ATOM 19054 O O . GLU A 1 11 ? 76.649 4.437 -11.015 1.00 0.00 11 GLU A O 11
ATOM 19066 N N . ASP A 1 12 ? 76.501 2.492 -9.892 1.00 0.00 12 ASP A N 11
ATOM 19067 C CA . ASP A 1 12 ? 75.211 2.808 -9.285 1.00 0.00 12 ASP A CA 11
ATOM 19068 C C . ASP A 1 12 ? 75.328 4.030 -8.387 1.00 0.00 12 ASP A C 11
ATOM 19069 O O . ASP A 1 12 ? 74.414 4.849 -8.324 1.00 0.00 12 ASP A O 11
ATOM 19078 N N . ILE A 1 13 ? 76.450 4.144 -7.687 1.00 0.00 13 ILE A N 11
ATOM 19079 C CA . ILE A 1 13 ? 76.728 5.323 -6.878 1.00 0.00 13 ILE A CA 11
ATOM 19080 C C . ILE A 1 13 ? 77.100 6.498 -7.780 1.00 0.00 13 ILE A C 11
ATOM 19081 O O . ILE A 1 13 ? 76.646 7.623 -7.579 1.00 0.00 13 ILE A O 11
ATOM 19097 N N . GLY A 1 14 ? 77.905 6.213 -8.792 1.00 0.00 14 GLY A N 11
ATOM 19098 C CA . GLY A 1 14 ? 78.402 7.253 -9.667 1.00 0.00 14 GLY A CA 11
ATOM 19099 C C . GLY A 1 14 ? 79.879 7.498 -9.453 1.00 0.00 14 GLY A C 11
ATOM 19100 O O . GLY A 1 14 ? 80.391 8.583 -9.733 1.00 0.00 14 GLY A O 11
ATOM 19104 N N . GLU A 1 15 ? 80.563 6.481 -8.949 1.00 0.00 15 GLU A N 11
ATOM 19105 C CA . GLU A 1 15 ? 81.988 6.566 -8.673 1.00 0.00 15 GLU A CA 11
ATOM 19106 C C . GLU A 1 15 ? 82.786 5.859 -9.758 1.00 0.00 15 GLU A C 11
ATOM 19107 O O . GLU A 1 15 ? 82.216 5.312 -10.704 1.00 0.00 15 GLU A O 11
ATOM 19119 N N . ASP A 1 16 ? 84.101 5.864 -9.613 1.00 0.00 16 ASP A N 11
ATOM 19120 C CA . ASP A 1 16 ? 84.979 5.236 -10.589 1.00 0.00 16 ASP A CA 11
ATOM 19121 C C . ASP A 1 16 ? 85.935 4.282 -9.881 1.00 0.00 16 ASP A C 11
ATOM 19122 O O . ASP A 1 16 ? 85.977 4.240 -8.649 1.00 0.00 16 ASP A O 11
ATOM 19131 N N . TYR A 1 17 ? 86.705 3.532 -10.653 1.00 0.00 17 TYR A N 11
ATOM 19132 C CA . TYR A 1 17 ? 87.634 2.559 -10.103 1.00 0.00 17 TYR A CA 11
ATOM 19133 C C . TYR A 1 17 ? 88.725 2.239 -11.113 1.00 0.00 17 TYR A C 11
ATOM 19134 O O . TYR A 1 17 ? 88.464 2.143 -12.314 1.00 0.00 17 TYR A O 11
ATOM 19152 N N . ILE A 1 18 ? 89.944 2.077 -10.629 1.00 0.00 18 ILE A N 11
ATOM 19153 C CA . ILE A 1 18 ? 91.066 1.759 -11.494 1.00 0.00 18 ILE A CA 11
ATOM 19154 C C . ILE A 1 18 ? 91.336 0.258 -11.476 1.00 0.00 18 ILE A C 11
ATOM 19155 O O . ILE A 1 18 ? 91.892 -0.275 -10.512 1.00 0.00 18 ILE A O 11
ATOM 19171 N N . GLU A 1 19 ? 90.919 -0.419 -12.532 1.00 0.00 19 GLU A N 11
ATOM 19172 C CA . GLU A 1 19 ? 91.103 -1.856 -12.639 1.00 0.00 19 GLU A CA 11
ATOM 19173 C C . GLU A 1 19 ? 92.436 -2.176 -13.298 1.00 0.00 19 GLU A C 11
ATOM 19174 O O . GLU A 1 19 ? 92.682 -1.800 -14.447 1.00 0.00 19 GLU A O 11
ATOM 19186 N N . LEU A 1 20 ? 93.288 -2.856 -12.557 1.00 0.00 20 LEU A N 11
ATOM 19187 C CA . LEU A 1 20 ? 94.559 -3.330 -13.071 1.00 0.00 20 LEU A CA 11
ATOM 19188 C C . LEU A 1 20 ? 94.562 -4.854 -13.051 1.00 0.00 20 LEU A C 11
ATOM 19189 O O . LEU A 1 20 ? 93.510 -5.473 -12.877 1.00 0.00 20 LEU A O 11
ATOM 19205 N N . GLU A 1 21 ? 95.729 -5.457 -13.221 1.00 0.00 21 GLU A N 11
ATOM 19206 C CA . GLU A 1 21 ? 95.833 -6.909 -13.232 1.00 0.00 21 GLU A CA 11
ATOM 19207 C C . GLU A 1 21 ? 95.517 -7.493 -11.855 1.00 0.00 21 GLU A C 11
ATOM 19208 O O . GLU A 1 21 ? 96.338 -7.435 -10.941 1.00 0.00 21 GLU A O 11
ATOM 19220 N N . ASN A 1 22 ? 94.297 -8.018 -11.723 1.00 0.00 22 ASN A N 11
ATOM 19221 C CA . ASN A 1 22 ? 93.821 -8.666 -10.492 1.00 0.00 22 ASN A CA 11
ATOM 19222 C C . ASN A 1 22 ? 93.730 -7.674 -9.333 1.00 0.00 22 ASN A C 11
ATOM 19223 O O . ASN A 1 22 ? 93.612 -8.068 -8.172 1.00 0.00 22 ASN A O 11
ATOM 19234 N N . GLU A 1 23 ? 93.757 -6.388 -9.657 1.00 0.00 23 GLU A N 11
ATOM 19235 C CA . GLU A 1 23 ? 93.694 -5.340 -8.648 1.00 0.00 23 GLU A CA 11
ATOM 19236 C C . GLU A 1 23 ? 92.676 -4.275 -9.021 1.00 0.00 23 GLU A C 11
ATOM 19237 O O . GLU A 1 23 ? 92.704 -3.735 -10.122 1.00 0.00 23 GLU A O 11
ATOM 19249 N N . ILE A 1 24 ? 91.784 -3.976 -8.098 1.00 0.00 24 ILE A N 11
ATOM 19250 C CA . ILE A 1 24 ? 90.865 -2.866 -8.261 1.00 0.00 24 ILE A CA 11
ATOM 19251 C C . ILE A 1 24 ? 91.250 -1.758 -7.292 1.00 0.00 24 ILE A C 11
ATOM 19252 O O . ILE A 1 24 ? 91.070 -1.885 -6.084 1.00 0.00 24 ILE A O 11
ATOM 19268 N N . HIS A 1 25 ? 91.823 -0.694 -7.817 1.00 0.00 25 HIS A N 11
ATOM 19269 C CA . HIS A 1 25 ? 92.255 0.417 -6.986 1.00 0.00 25 HIS A CA 11
ATOM 19270 C C . HIS A 1 25 ? 91.103 1.389 -6.797 1.00 0.00 25 HIS A C 11
ATOM 19271 O O . HIS A 1 25 ? 90.617 1.989 -7.759 1.00 0.00 25 HIS A O 11
ATOM 19286 N N . LEU A 1 26 ? 90.658 1.519 -5.558 1.00 0.00 26 LEU A N 11
ATOM 19287 C CA . LEU A 1 26 ? 89.479 2.309 -5.244 1.00 0.00 26 LEU A CA 11
ATOM 19288 C C . LEU A 1 26 ? 89.857 3.702 -4.758 1.00 0.00 26 LEU A C 11
ATOM 19289 O O . LEU A 1 26 ? 90.995 3.949 -4.351 1.00 0.00 26 LEU A O 11
ATOM 19305 N N . LYS A 1 27 ? 88.892 4.605 -4.823 1.00 0.00 27 LYS A N 11
ATOM 19306 C CA . LYS A 1 27 ? 89.052 5.945 -4.289 1.00 0.00 27 LYS A CA 11
ATOM 19307 C C . LYS A 1 27 ? 88.976 5.889 -2.766 1.00 0.00 27 LYS A C 11
ATOM 19308 O O . LYS A 1 27 ? 88.062 5.272 -2.217 1.00 0.00 27 LYS A O 11
ATOM 19327 N N . PRO A 1 28 ? 89.941 6.525 -2.076 1.00 0.00 28 PRO A N 11
ATOM 19328 C CA . PRO A 1 28 ? 90.080 6.460 -0.612 1.00 0.00 28 PRO A CA 11
ATOM 19329 C C . PRO A 1 28 ? 88.761 6.583 0.151 1.00 0.00 28 PRO A C 11
ATOM 19330 O O . PRO A 1 28 ? 88.455 5.755 1.011 1.00 0.00 28 PRO A O 11
ATOM 19341 N N . GLU A 1 29 ? 87.974 7.599 -0.176 1.00 0.00 29 GLU A N 11
ATOM 19342 C CA . GLU A 1 29 ? 86.741 7.866 0.555 1.00 0.00 29 GLU A CA 11
ATOM 19343 C C . GLU A 1 29 ? 85.642 6.872 0.188 1.00 0.00 29 GLU A C 11
ATOM 19344 O O . GLU A 1 29 ? 84.824 6.501 1.029 1.00 0.00 29 GLU A O 11
ATOM 19356 N N . VAL A 1 30 ? 85.640 6.426 -1.059 1.00 0.00 30 VAL A N 11
ATOM 19357 C CA . VAL A 1 30 ? 84.615 5.502 -1.532 1.00 0.00 30 VAL A CA 11
ATOM 19358 C C . VAL A 1 30 ? 84.861 4.106 -0.970 1.00 0.00 30 VAL A C 11
ATOM 19359 O O . VAL A 1 30 ? 83.919 3.381 -0.644 1.00 0.00 30 VAL A O 11
ATOM 19372 N N . PHE A 1 31 ? 86.135 3.753 -0.840 1.00 0.00 31 PHE A N 11
ATOM 19373 C CA . PHE A 1 31 ? 86.538 2.454 -0.303 1.00 0.00 31 PHE A CA 11
ATOM 19374 C C . PHE A 1 31 ? 85.915 2.216 1.070 1.00 0.00 31 PHE A C 11
ATOM 19375 O O . PHE A 1 31 ? 85.492 1.105 1.386 1.00 0.00 31 PHE A O 11
ATOM 19392 N N . TYR A 1 32 ? 85.847 3.275 1.868 1.00 0.00 32 TYR A N 11
ATOM 19393 C CA . TYR A 1 32 ? 85.273 3.201 3.206 1.00 0.00 32 TYR A CA 11
ATOM 19394 C C . TYR A 1 32 ? 83.817 2.735 3.157 1.00 0.00 32 TYR A C 11
ATOM 19395 O O . TYR A 1 32 ? 83.390 1.906 3.965 1.00 0.00 32 TYR A O 11
ATOM 19413 N N . GLU A 1 33 ? 83.059 3.257 2.200 1.00 0.00 33 GLU A N 11
ATOM 19414 C CA . GLU A 1 33 ? 81.650 2.908 2.080 1.00 0.00 33 GLU A CA 11
ATOM 19415 C C . GLU A 1 33 ? 81.480 1.542 1.428 1.00 0.00 33 GLU A C 11
ATOM 19416 O O . GLU A 1 33 ? 80.529 0.817 1.728 1.00 0.00 33 GLU A O 11
ATOM 19428 N N . VAL A 1 34 ? 82.406 1.187 0.542 1.00 0.00 34 VAL A N 11
ATOM 19429 C CA . VAL A 1 34 ? 82.405 -0.137 -0.070 1.00 0.00 34 VAL A CA 11
ATOM 19430 C C . VAL A 1 34 ? 82.670 -1.199 0.993 1.00 0.00 34 VAL A C 11
ATOM 19431 O O . VAL A 1 34 ? 82.061 -2.270 0.986 1.00 0.00 34 VAL A O 11
ATOM 19444 N N . TRP A 1 35 ? 83.563 -0.878 1.921 1.00 0.00 35 TRP A N 11
ATOM 19445 C CA . TRP A 1 35 ? 83.871 -1.760 3.040 1.00 0.00 35 TRP A CA 11
ATOM 19446 C C . TRP A 1 35 ? 82.610 -2.078 3.843 1.00 0.00 35 TRP A C 11
ATOM 19447 O O . TRP A 1 35 ? 82.349 -3.235 4.178 1.00 0.00 35 TRP A O 11
ATOM 19468 N N . LYS A 1 36 ? 81.809 -1.057 4.118 1.00 0.00 36 LYS A N 11
ATOM 19469 C CA . LYS A 1 36 ? 80.588 -1.244 4.893 1.00 0.00 36 LYS A CA 11
ATOM 19470 C C . LYS A 1 36 ? 79.459 -1.798 4.023 1.00 0.00 36 LYS A C 11
ATOM 19471 O O . LYS A 1 36 ? 78.346 -2.020 4.501 1.00 0.00 36 LYS A O 11
ATOM 19490 N N . TYR A 1 37 ? 79.747 -2.014 2.749 1.00 0.00 37 TYR A N 11
ATOM 19491 C CA . TYR A 1 37 ? 78.796 -2.638 1.839 1.00 0.00 37 TYR A CA 11
ATOM 19492 C C . TYR A 1 37 ? 79.066 -4.132 1.723 1.00 0.00 37 TYR A C 11
ATOM 19493 O O . TYR A 1 37 ? 78.142 -4.942 1.692 1.00 0.00 37 TYR A O 11
ATOM 19511 N N . VAL A 1 38 ? 80.345 -4.493 1.684 1.00 0.00 38 VAL A N 11
ATOM 19512 C CA . VAL A 1 38 ? 80.751 -5.877 1.440 1.00 0.00 38 VAL A CA 11
ATOM 19513 C C . VAL A 1 38 ? 80.697 -6.731 2.710 1.00 0.00 38 VAL A C 11
ATOM 19514 O O . VAL A 1 38 ? 81.315 -7.794 2.777 1.00 0.00 38 VAL A O 11
ATOM 19527 N N . GLY A 1 39 ? 79.947 -6.273 3.702 1.00 0.00 39 GLY A N 11
ATOM 19528 C CA . GLY A 1 39 ? 79.771 -7.046 4.918 1.00 0.00 39 GLY A CA 11
ATOM 19529 C C . GLY A 1 39 ? 80.801 -6.721 5.979 1.00 0.00 39 GLY A C 11
ATOM 19530 O O . GLY A 1 39 ? 81.008 -7.514 6.898 1.00 0.00 39 GLY A O 11
ATOM 19534 N N . GLU A 1 40 ? 81.434 -5.550 5.839 1.00 0.00 40 GLU A N 11
ATOM 19535 C CA . GLU A 1 40 ? 82.460 -5.054 6.773 1.00 0.00 40 GLU A CA 11
ATOM 19536 C C . GLU A 1 40 ? 83.369 -6.169 7.311 1.00 0.00 40 GLU A C 11
ATOM 19537 O O . GLU A 1 40 ? 83.357 -6.478 8.505 1.00 0.00 40 GLU A O 11
ATOM 19549 N N . PRO A 1 41 ? 84.171 -6.792 6.433 1.00 0.00 41 PRO A N 11
ATOM 19550 C CA . PRO A 1 41 ? 85.078 -7.864 6.825 1.00 0.00 41 PRO A CA 11
ATOM 19551 C C . PRO A 1 41 ? 86.387 -7.325 7.389 1.00 0.00 41 PRO A C 11
ATOM 19552 O O . PRO A 1 41 ? 86.616 -6.111 7.405 1.00 0.00 41 PRO A O 11
ATOM 19563 N N . GLU A 1 42 ? 87.236 -8.226 7.857 1.00 0.00 42 GLU A N 11
ATOM 19564 C CA . GLU A 1 42 ? 88.556 -7.848 8.329 1.00 0.00 42 GLU A CA 11
ATOM 19565 C C . GLU A 1 42 ? 89.435 -7.460 7.149 1.00 0.00 42 GLU A C 11
ATOM 19566 O O . GLU A 1 42 ? 89.806 -8.302 6.331 1.00 0.00 42 GLU A O 11
ATOM 19578 N N . LEU A 1 43 ? 89.745 -6.177 7.058 1.00 0.00 43 LEU A N 11
ATOM 19579 C CA . LEU A 1 43 ? 90.554 -5.671 5.964 1.00 0.00 43 LEU A CA 11
ATOM 19580 C C . LEU A 1 43 ? 92.010 -6.072 6.139 1.00 0.00 43 LEU A C 11
ATOM 19581 O O . LEU A 1 43 ? 92.604 -5.874 7.199 1.00 0.00 43 LEU A O 11
ATOM 19597 N N . LYS A 1 44 ? 92.569 -6.643 5.087 1.00 0.00 44 LYS A N 11
ATOM 19598 C CA . LYS A 1 44 ? 93.942 -7.111 5.101 1.00 0.00 44 LYS A CA 11
ATOM 19599 C C . LYS A 1 44 ? 94.870 -6.017 4.585 1.00 0.00 44 LYS A C 11
ATOM 19600 O O . LYS A 1 44 ? 94.711 -5.527 3.471 1.00 0.00 44 LYS A O 11
ATOM 19619 N N . THR A 1 45 ? 95.828 -5.627 5.405 1.00 0.00 45 THR A N 11
ATOM 19620 C CA . THR A 1 45 ? 96.757 -4.575 5.035 1.00 0.00 45 THR A CA 11
ATOM 19621 C C . THR A 1 45 ? 98.107 -5.160 4.638 1.00 0.00 45 THR A C 11
ATOM 19622 O O . THR A 1 45 ? 98.444 -6.278 5.036 1.00 0.00 45 THR A O 11
ATOM 19633 N N . TYR A 1 46 ? 98.865 -4.425 3.843 1.00 0.00 46 TYR A N 11
ATOM 19634 C CA . TYR A 1 46 ? 100.220 -4.832 3.513 1.00 0.00 46 TYR A CA 11
ATOM 19635 C C . TYR A 1 46 ? 101.164 -3.655 3.678 1.00 0.00 46 TYR A C 11
ATOM 19636 O O . TYR A 1 46 ? 100.783 -2.500 3.457 1.00 0.00 46 TYR A O 11
ATOM 19654 N N . VAL A 1 47 ? 102.382 -3.945 4.087 1.00 0.00 47 VAL A N 11
ATOM 19655 C CA . VAL A 1 47 ? 103.377 -2.913 4.298 1.00 0.00 47 VAL A CA 11
ATOM 19656 C C . VAL A 1 47 ? 104.313 -2.824 3.101 1.00 0.00 47 VAL A C 11
ATOM 19657 O O . VAL A 1 47 ? 105.023 -3.779 2.778 1.00 0.00 47 VAL A O 11
ATOM 19670 N N . ILE A 1 48 ? 104.290 -1.685 2.435 1.00 0.00 48 ILE A N 11
ATOM 19671 C CA . ILE A 1 48 ? 105.214 -1.418 1.355 1.00 0.00 48 ILE A CA 11
ATOM 19672 C C . ILE A 1 48 ? 106.308 -0.481 1.858 1.00 0.00 48 ILE A C 11
ATOM 19673 O O . ILE A 1 48 ? 106.102 0.723 2.025 1.00 0.00 48 ILE A O 11
ATOM 19689 N N . GLU A 1 49 ? 107.457 -1.057 2.156 1.00 0.00 49 GLU A N 11
ATOM 19690 C CA . GLU A 1 49 ? 108.554 -0.301 2.726 1.00 0.00 49 GLU A CA 11
ATOM 19691 C C . GLU A 1 49 ? 109.368 0.357 1.621 1.00 0.00 49 GLU A C 11
ATOM 19692 O O . GLU A 1 49 ? 110.124 -0.303 0.904 1.00 0.00 49 GLU A O 11
ATOM 19704 N N . ASP A 1 50 ? 109.190 1.659 1.484 1.00 0.00 50 ASP A N 11
ATOM 19705 C CA . ASP A 1 50 ? 109.798 2.411 0.398 1.00 0.00 50 ASP A CA 11
ATOM 19706 C C . ASP A 1 50 ? 111.120 3.031 0.839 1.00 0.00 50 ASP A C 11
ATOM 19707 O O . ASP A 1 50 ? 111.333 3.273 2.030 1.00 0.00 50 ASP A O 11
ATOM 19716 N N . GLU A 1 51 ? 111.996 3.268 -0.133 1.00 0.00 51 GLU A N 11
ATOM 19717 C CA . GLU A 1 51 ? 113.306 3.866 0.104 1.00 0.00 51 GLU A CA 11
ATOM 19718 C C . GLU A 1 51 ? 114.166 3.017 1.043 1.00 0.00 51 GLU A C 11
ATOM 19719 O O . GLU A 1 51 ? 114.255 1.795 0.882 1.00 0.00 51 GLU A O 11
ATOM 19731 N N . ILE A 1 52 ? 114.785 3.680 2.021 1.00 0.00 52 ILE A N 11
ATOM 19732 C CA . ILE A 1 52 ? 115.811 3.088 2.881 1.00 0.00 52 ILE A CA 11
ATOM 19733 C C . ILE A 1 52 ? 117.106 2.891 2.101 1.00 0.00 52 ILE A C 11
ATOM 19734 O O . ILE A 1 52 ? 118.124 3.515 2.403 1.00 0.00 52 ILE A O 11
ATOM 19750 N N . VAL A 1 53 ? 117.054 2.043 1.088 1.00 0.00 53 VAL A N 11
ATOM 19751 C CA . VAL A 1 53 ? 118.203 1.781 0.240 1.00 0.00 53 VAL A CA 11
ATOM 19752 C C . VAL A 1 53 ? 117.761 1.627 -1.206 1.00 0.00 53 VAL A C 11
ATOM 19753 O O . VAL A 1 53 ? 116.591 1.344 -1.481 1.00 0.00 53 VAL A O 11
ATOM 19766 N N . GLU A 1 54 ? 118.688 1.826 -2.126 1.00 0.00 54 GLU A N 11
ATOM 19767 C CA . GLU A 1 54 ? 118.424 1.569 -3.526 1.00 0.00 54 GLU A CA 11
ATOM 19768 C C . GLU A 1 54 ? 118.731 0.104 -3.813 1.00 0.00 54 GLU A C 11
ATOM 19769 O O . GLU A 1 54 ? 119.852 -0.355 -3.584 1.00 0.00 54 GLU A O 11
ATOM 19781 N N . PRO A 1 55 ? 117.731 -0.654 -4.287 1.00 0.00 55 PRO A N 11
ATOM 19782 C CA . PRO A 1 55 ? 117.845 -2.109 -4.454 1.00 0.00 55 PRO A CA 11
ATOM 19783 C C . PRO A 1 55 ? 118.963 -2.515 -5.410 1.00 0.00 55 PRO A C 11
ATOM 19784 O O . PRO A 1 55 ? 119.676 -3.492 -5.167 1.00 0.00 55 PRO A O 11
ATOM 19795 N N . GLY A 1 56 ? 119.115 -1.771 -6.494 1.00 0.00 56 GLY A N 11
ATOM 19796 C CA . GLY A 1 56 ? 120.135 -2.095 -7.471 1.00 0.00 56 GLY A CA 11
ATOM 19797 C C . GLY A 1 56 ? 119.914 -1.383 -8.785 1.00 0.00 56 GLY A C 11
ATOM 19798 O O . GLY A 1 56 ? 120.871 -1.031 -9.471 1.00 0.00 56 GLY A O 11
ATOM 19802 N N . GLU A 1 57 ? 118.643 -1.182 -9.135 1.00 0.00 57 GLU A N 11
ATOM 19803 C CA . GLU A 1 57 ? 118.274 -0.461 -10.354 1.00 0.00 57 GLU A CA 11
ATOM 19804 C C . GLU A 1 57 ? 118.969 0.893 -10.419 1.00 0.00 57 GLU A C 11
ATOM 19805 O O . GLU A 1 57 ? 119.330 1.366 -11.495 1.00 0.00 57 GLU A O 11
ATOM 19817 N N . TYR A 1 58 ? 119.140 1.520 -9.265 1.00 0.00 58 TYR A N 11
ATOM 19818 C CA . TYR A 1 58 ? 119.965 2.708 -9.173 1.00 0.00 58 TYR A CA 11
ATOM 19819 C C . TYR A 1 58 ? 121.195 2.405 -8.333 1.00 0.00 58 TYR A C 11
ATOM 19820 O O . TYR A 1 58 ? 121.151 2.448 -7.103 1.00 0.00 58 TYR A O 11
ATOM 19838 N N . ASP A 1 59 ? 122.272 2.045 -9.003 1.00 0.00 59 ASP A N 11
ATOM 19839 C CA . ASP A 1 59 ? 123.547 1.832 -8.341 1.00 0.00 59 ASP A CA 11
ATOM 19840 C C . ASP A 1 59 ? 124.476 2.975 -8.701 1.00 0.00 59 ASP A C 11
ATOM 19841 O O . ASP A 1 59 ? 124.887 3.097 -9.853 1.00 0.00 59 ASP A O 11
ATOM 19850 N N . PRO A 1 60 ? 124.783 3.848 -7.733 1.00 0.00 60 PRO A N 11
ATOM 19851 C CA . PRO A 1 60 ? 125.573 5.057 -7.979 1.00 0.00 60 PRO A CA 11
ATOM 19852 C C . PRO A 1 60 ? 127.002 4.757 -8.430 1.00 0.00 60 PRO A C 11
ATOM 19853 O O . PRO A 1 60 ? 127.841 4.327 -7.633 1.00 0.00 60 PRO A O 11
ATOM 19864 N N . PRO A 1 61 ? 127.304 4.993 -9.717 1.00 0.00 61 PRO A N 11
ATOM 19865 C CA . PRO A 1 61 ? 128.636 4.785 -10.276 1.00 0.00 61 PRO A CA 11
ATOM 19866 C C . PRO A 1 61 ? 129.544 5.961 -9.949 1.00 0.00 61 PRO A C 11
ATOM 19867 O O . PRO A 1 61 ? 130.738 5.958 -10.237 1.00 0.00 61 PRO A O 11
ATOM 19878 N N . GLU A 1 62 ? 128.941 6.974 -9.346 1.00 0.00 62 GLU A N 11
ATOM 19879 C CA . GLU A 1 62 ? 129.652 8.165 -8.927 1.00 0.00 62 GLU A CA 11
ATOM 19880 C C . GLU A 1 62 ? 130.042 8.034 -7.456 1.00 0.00 62 GLU A C 11
ATOM 19881 O O . GLU A 1 62 ? 130.698 8.911 -6.893 1.00 0.00 62 GLU A O 11
ATOM 19893 N N . MET A 1 63 ? 129.630 6.913 -6.849 1.00 0.00 63 MET A N 11
ATOM 19894 C CA . MET A 1 63 ? 129.847 6.658 -5.423 1.00 0.00 63 MET A CA 11
ATOM 19895 C C . MET A 1 63 ? 129.220 7.764 -4.586 1.00 0.00 63 MET A C 11
ATOM 19896 O O . MET A 1 63 ? 129.688 8.088 -3.496 1.00 0.00 63 MET A O 11
ATOM 19910 N N . LYS A 1 64 ? 128.143 8.322 -5.107 1.00 0.00 64 LYS A N 11
ATOM 19911 C CA . LYS A 1 64 ? 127.456 9.423 -4.465 1.00 0.00 64 LYS A CA 11
ATOM 19912 C C . LYS A 1 64 ? 126.234 8.909 -3.718 1.00 0.00 64 LYS A C 11
ATOM 19913 O O . LYS A 1 64 ? 125.301 8.386 -4.326 1.00 0.00 64 LYS A O 11
ATOM 19932 N N . TYR A 1 65 ? 126.254 9.040 -2.404 1.00 0.00 65 TYR A N 11
ATOM 19933 C CA . TYR A 1 65 ? 125.158 8.566 -1.575 1.00 0.00 65 TYR A CA 11
ATOM 19934 C C . TYR A 1 65 ? 124.223 9.721 -1.240 1.00 0.00 65 TYR A C 11
ATOM 19935 O O . TYR A 1 65 ? 124.666 10.773 -0.775 1.00 0.00 65 TYR A O 11
ATOM 19953 N N . THR A 1 66 ? 122.941 9.529 -1.489 1.00 0.00 66 THR A N 11
ATOM 19954 C CA . THR A 1 66 ? 121.961 10.584 -1.294 1.00 0.00 66 THR A CA 11
ATOM 19955 C C . THR A 1 66 ? 121.228 10.426 0.035 1.00 0.00 66 THR A C 11
ATOM 19956 O O . THR A 1 66 ? 121.444 9.454 0.764 1.00 0.00 66 THR A O 11
ATOM 19967 N N . ASN A 1 67 ? 120.373 11.392 0.354 1.00 0.00 67 ASN A N 11
ATOM 19968 C CA . ASN A 1 67 ? 119.585 11.335 1.578 1.00 0.00 67 ASN A CA 11
ATOM 19969 C C . ASN A 1 67 ? 118.335 10.499 1.354 1.00 0.00 67 ASN A C 11
ATOM 19970 O O . ASN A 1 67 ? 117.335 10.980 0.814 1.00 0.00 67 ASN A O 11
ATOM 19981 N N . VAL A 1 68 ? 118.407 9.243 1.744 1.00 0.00 68 VAL A N 11
ATOM 19982 C CA . VAL A 1 68 ? 117.295 8.328 1.573 1.00 0.00 68 VAL A CA 11
ATOM 19983 C C . VAL A 1 68 ? 116.501 8.225 2.871 1.00 0.00 68 VAL A C 11
ATOM 19984 O O . VAL A 1 68 ? 117.083 8.179 3.959 1.00 0.00 68 VAL A O 11
ATOM 19997 N N . LYS A 1 69 ? 115.183 8.201 2.763 1.00 0.00 69 LYS A N 11
ATOM 19998 C CA . LYS A 1 69 ? 114.321 8.177 3.934 1.00 0.00 69 LYS A CA 11
ATOM 19999 C C . LYS A 1 69 ? 113.992 6.751 4.338 1.00 0.00 69 LYS A C 11
ATOM 20000 O O . LYS A 1 69 ? 114.152 5.823 3.550 1.00 0.00 69 LYS A O 11
ATOM 20019 N N . LYS A 1 70 ? 113.534 6.580 5.567 1.00 0.00 70 LYS A N 11
ATOM 20020 C CA . LYS A 1 70 ? 113.208 5.262 6.082 1.00 0.00 70 LYS A CA 11
ATOM 20021 C C . LYS A 1 70 ? 111.810 5.270 6.686 1.00 0.00 70 LYS A C 11
ATOM 20022 O O . LYS A 1 70 ? 111.621 5.664 7.838 1.00 0.00 70 LYS A O 11
ATOM 20041 N N . VAL A 1 71 ? 110.827 4.858 5.893 1.00 0.00 71 VAL A N 11
ATOM 20042 C CA . VAL A 1 71 ? 109.436 4.863 6.331 1.00 0.00 71 VAL A CA 11
ATOM 20043 C C . VAL A 1 71 ? 108.707 3.606 5.866 1.00 0.00 71 VAL A C 11
ATOM 20044 O O . VAL A 1 71 ? 109.002 3.062 4.799 1.00 0.00 71 VAL A O 11
ATOM 20057 N N . LYS A 1 72 ? 107.775 3.141 6.681 1.00 0.00 72 LYS A N 11
ATOM 20058 C CA . LYS A 1 72 ? 106.942 2.003 6.326 1.00 0.00 72 LYS A CA 11
ATOM 20059 C C . LYS A 1 72 ? 105.573 2.490 5.870 1.00 0.00 72 LYS A C 11
ATOM 20060 O O . LYS A 1 72 ? 104.803 3.025 6.666 1.00 0.00 72 LYS A O 11
ATOM 20079 N N . ILE A 1 73 ? 105.280 2.320 4.591 1.00 0.00 73 ILE A N 11
ATOM 20080 C CA . ILE A 1 73 ? 103.997 2.741 4.053 1.00 0.00 73 ILE A CA 11
ATOM 20081 C C . ILE A 1 73 ? 103.003 1.590 4.135 1.00 0.00 73 ILE A C 11
ATOM 20082 O O . ILE A 1 73 ? 103.319 0.460 3.770 1.00 0.00 73 ILE A O 11
ATOM 20098 N N . LYS A 1 74 ? 101.810 1.873 4.620 1.00 0.00 74 LYS A N 11
ATOM 20099 C CA . LYS A 1 74 ? 100.825 0.833 4.850 1.00 0.00 74 LYS A CA 11
ATOM 20100 C C . LYS A 1 74 ? 99.590 1.056 3.985 1.00 0.00 74 LYS A C 11
ATOM 20101 O O . LYS A 1 74 ? 99.006 2.141 3.984 1.00 0.00 74 LYS A O 11
ATOM 20120 N N . LYS A 1 75 ? 99.208 0.033 3.233 1.00 0.00 75 LYS A N 11
ATOM 20121 C CA . LYS A 1 75 ? 98.004 0.094 2.416 1.00 0.00 75 LYS A CA 11
ATOM 20122 C C . LYS A 1 75 ? 97.061 -1.041 2.784 1.00 0.00 75 LYS A C 11
ATOM 20123 O O . LYS A 1 75 ? 97.485 -2.047 3.356 1.00 0.00 75 LYS A O 11
ATOM 20142 N N . VAL A 1 76 ? 95.790 -0.878 2.457 1.00 0.00 76 VAL A N 11
ATOM 20143 C CA . VAL A 1 76 ? 94.772 -1.842 2.840 1.00 0.00 76 VAL A CA 11
ATOM 20144 C C . VAL A 1 76 ? 94.043 -2.373 1.608 1.00 0.00 76 VAL A C 11
ATOM 20145 O O . VAL A 1 76 ? 93.856 -1.652 0.629 1.00 0.00 76 VAL A O 11
ATOM 20158 N N . TYR A 1 77 ? 93.659 -3.640 1.653 1.00 0.00 77 TYR A N 11
ATOM 20159 C CA . TYR A 1 77 ? 92.937 -4.258 0.556 1.00 0.00 77 TYR A CA 11
ATOM 20160 C C . TYR A 1 77 ? 92.061 -5.390 1.070 1.00 0.00 77 TYR A C 11
ATOM 20161 O O . TYR A 1 77 ? 92.215 -5.846 2.205 1.00 0.00 77 TYR A O 11
ATOM 20179 N N . PHE A 1 78 ? 91.137 -5.834 0.242 1.00 0.00 78 PHE A N 11
ATOM 20180 C CA . PHE A 1 78 ? 90.391 -7.043 0.527 1.00 0.00 78 PHE A CA 11
ATOM 20181 C C . PHE A 1 78 ? 90.261 -7.863 -0.743 1.00 0.00 78 PHE A C 11
ATOM 20182 O O . PHE A 1 78 ? 90.168 -7.311 -1.842 1.00 0.00 78 PHE A O 11
ATOM 20199 N N . GLU A 1 79 ? 90.291 -9.174 -0.594 1.00 0.00 79 GLU A N 11
ATOM 20200 C CA . GLU A 1 79 ? 90.231 -10.067 -1.734 1.00 0.00 79 GLU A CA 11
ATOM 20201 C C . GLU A 1 79 ? 88.834 -10.643 -1.875 1.00 0.00 79 GLU A C 11
ATOM 20202 O O . GLU A 1 79 ? 88.304 -11.256 -0.945 1.00 0.00 79 GLU A O 11
ATOM 20214 N N . THR A 1 80 ? 88.238 -10.420 -3.033 1.00 0.00 80 THR A N 11
ATOM 20215 C CA . THR A 1 80 ? 86.890 -10.880 -3.310 1.00 0.00 80 THR A CA 11
ATOM 20216 C C . THR A 1 80 ? 86.859 -12.391 -3.520 1.00 0.00 80 THR A C 11
ATOM 20217 O O . THR A 1 80 ? 87.898 -13.054 -3.491 1.00 0.00 80 THR A O 11
ATOM 20228 N N . LEU A 1 81 ? 85.665 -12.930 -3.746 1.00 0.00 81 LEU A N 11
ATOM 20229 C CA . LEU A 1 81 ? 85.515 -14.349 -4.044 1.00 0.00 81 LEU A CA 11
ATOM 20230 C C . LEU A 1 81 ? 86.207 -14.677 -5.361 1.00 0.00 81 LEU A C 11
ATOM 20231 O O . LEU A 1 81 ? 86.619 -15.812 -5.596 1.00 0.00 81 LEU A O 11
ATOM 20247 N N . ASP A 1 82 ? 86.349 -13.660 -6.206 1.00 0.00 82 ASP A N 11
ATOM 20248 C CA . ASP A 1 82 ? 87.004 -13.810 -7.501 1.00 0.00 82 ASP A CA 11
ATOM 20249 C C . ASP A 1 82 ? 88.518 -13.706 -7.335 1.00 0.00 82 ASP A C 11
ATOM 20250 O O . ASP A 1 82 ? 89.268 -13.833 -8.304 1.00 0.00 82 ASP A O 11
ATOM 20259 N N . ASN A 1 83 ? 88.944 -13.459 -6.090 1.00 0.00 83 ASN A N 11
ATOM 20260 C CA . ASN A 1 83 ? 90.362 -13.347 -5.730 1.00 0.00 83 ASN A CA 11
ATOM 20261 C C . ASN A 1 83 ? 90.974 -12.066 -6.280 1.00 0.00 83 ASN A C 11
ATOM 20262 O O . ASN A 1 83 ? 92.188 -11.971 -6.459 1.00 0.00 83 ASN A O 11
ATOM 20273 N N . VAL A 1 84 ? 90.133 -11.071 -6.513 1.00 0.00 84 VAL A N 11
ATOM 20274 C CA . VAL A 1 84 ? 90.599 -9.773 -6.971 1.00 0.00 84 VAL A CA 11
ATOM 20275 C C . VAL A 1 84 ? 90.891 -8.877 -5.772 1.00 0.00 84 VAL A C 11
ATOM 20276 O O . VAL A 1 84 ? 90.105 -8.821 -4.824 1.00 0.00 84 VAL A O 11
ATOM 20289 N N . ARG A 1 85 ? 92.028 -8.195 -5.811 1.00 0.00 85 ARG A N 11
ATOM 20290 C CA . ARG A 1 85 ? 92.463 -7.360 -4.698 1.00 0.00 85 ARG A CA 11
ATOM 20291 C C . ARG A 1 85 ? 91.989 -5.925 -4.874 1.00 0.00 85 ARG A C 11
ATOM 20292 O O . ARG A 1 85 ? 92.462 -5.213 -5.760 1.00 0.00 85 ARG A O 11
ATOM 20313 N N . VAL A 1 86 ? 91.051 -5.505 -4.043 1.00 0.00 86 VAL A N 11
ATOM 20314 C CA . VAL A 1 86 ? 90.622 -4.114 -4.027 1.00 0.00 86 VAL A CA 11
ATOM 20315 C C . VAL A 1 86 ? 91.494 -3.334 -3.051 1.00 0.00 86 VAL A C 11
ATOM 20316 O O . VAL A 1 86 ? 91.331 -3.445 -1.838 1.00 0.00 86 VAL A O 11
ATOM 20329 N N . VAL A 1 87 ? 92.433 -2.565 -3.590 1.00 0.00 87 VAL A N 11
ATOM 20330 C CA . VAL A 1 87 ? 93.458 -1.919 -2.776 1.00 0.00 87 VAL A CA 11
ATOM 20331 C C . VAL A 1 87 ? 93.218 -0.416 -2.655 1.00 0.00 87 VAL A C 11
ATOM 20332 O O . VAL A 1 87 ? 92.799 0.239 -3.615 1.00 0.00 87 VAL A O 11
ATOM 20345 N N . THR A 1 88 ? 93.479 0.116 -1.469 1.00 0.00 88 THR A N 11
ATOM 20346 C CA . THR A 1 88 ? 93.400 1.546 -1.211 1.00 0.00 88 THR A CA 11
ATOM 20347 C C . THR A 1 88 ? 94.412 1.929 -0.123 1.00 0.00 88 THR A C 11
ATOM 20348 O O . THR A 1 88 ? 94.801 1.088 0.691 1.00 0.00 88 THR A O 11
ATOM 20359 N N . ASP A 1 89 ? 94.864 3.180 -0.130 1.00 0.00 89 ASP A N 11
ATOM 20360 C CA . ASP A 1 89 ? 95.837 3.649 0.855 1.00 0.00 89 ASP A CA 11
ATOM 20361 C C . ASP A 1 89 ? 95.249 3.618 2.265 1.00 0.00 89 ASP A C 11
ATOM 20362 O O . ASP A 1 89 ? 94.175 4.169 2.516 1.00 0.00 89 ASP A O 11
ATOM 20371 N N . TYR A 1 90 ? 95.966 2.985 3.185 1.00 0.00 90 TYR A N 11
ATOM 20372 C CA . TYR A 1 90 ? 95.465 2.789 4.540 1.00 0.00 90 TYR A CA 11
ATOM 20373 C C . TYR A 1 90 ? 95.659 4.043 5.381 1.00 0.00 90 TYR A C 11
ATOM 20374 O O . TYR A 1 90 ? 94.903 4.282 6.319 1.00 0.00 90 TYR A O 11
ATOM 20392 N N . SER A 1 91 ? 96.655 4.851 5.037 1.00 0.00 91 SER A N 11
ATOM 20393 C CA . SER A 1 91 ? 96.916 6.083 5.767 1.00 0.00 91 SER A CA 11
ATOM 20394 C C . SER A 1 91 ? 95.723 7.025 5.638 1.00 0.00 91 SER A C 11
ATOM 20395 O O . SER A 1 91 ? 95.278 7.623 6.620 1.00 0.00 91 SER A O 11
ATOM 20403 N N . GLU A 1 92 ? 95.197 7.142 4.430 1.00 0.00 92 GLU A N 11
ATOM 20404 C CA . GLU A 1 92 ? 94.022 7.965 4.197 1.00 0.00 92 GLU A CA 11
ATOM 20405 C C . GLU A 1 92 ? 92.747 7.228 4.600 1.00 0.00 92 GLU A C 11
ATOM 20406 O O . GLU A 1 92 ? 91.718 7.853 4.851 1.00 0.00 92 GLU A O 11
ATOM 20418 N N . PHE A 1 93 ? 92.817 5.903 4.685 1.00 0.00 93 PHE A N 11
ATOM 20419 C CA . PHE A 1 93 ? 91.693 5.124 5.194 1.00 0.00 93 PHE A CA 11
ATOM 20420 C C . PHE A 1 93 ? 91.524 5.351 6.697 1.00 0.00 93 PHE A C 11
ATOM 20421 O O . PHE A 1 93 ? 90.425 5.643 7.170 1.00 0.00 93 PHE A O 11
ATOM 20438 N N . GLN A 1 94 ? 92.620 5.228 7.448 1.00 0.00 94 GLN A N 11
ATOM 20439 C CA . GLN A 1 94 ? 92.582 5.467 8.888 1.00 0.00 94 GLN A CA 11
ATOM 20440 C C . GLN A 1 94 ? 92.330 6.944 9.166 1.00 0.00 94 GLN A C 11
ATOM 20441 O O . GLN A 1 94 ? 91.857 7.315 10.237 1.00 0.00 94 GLN A O 11
ATOM 20455 N N . LYS A 1 95 ? 92.652 7.774 8.185 1.00 0.00 95 LYS A N 11
ATOM 20456 C CA . LYS A 1 95 ? 92.343 9.194 8.234 1.00 0.00 95 LYS A CA 11
ATOM 20457 C C . LYS A 1 95 ? 90.830 9.390 8.315 1.00 0.00 95 LYS A C 11
ATOM 20458 O O . LYS A 1 95 ? 90.331 10.171 9.127 1.00 0.00 95 LYS A O 11
ATOM 20477 N N . ILE A 1 96 ? 90.107 8.646 7.486 1.00 0.00 96 ILE A N 11
ATOM 20478 C CA . ILE A 1 96 ? 88.650 8.662 7.507 1.00 0.00 96 ILE A CA 11
ATOM 20479 C C . ILE A 1 96 ? 88.135 8.025 8.796 1.00 0.00 96 ILE A C 11
ATOM 20480 O O . ILE A 1 96 ? 87.121 8.451 9.356 1.00 0.00 96 ILE A O 11
ATOM 20496 N N . LEU A 1 97 ? 88.850 7.010 9.268 1.00 0.00 97 LEU A N 11
ATOM 20497 C CA . LEU A 1 97 ? 88.522 6.361 10.532 1.00 0.00 97 LEU A CA 11
ATOM 20498 C C . LEU A 1 97 ? 88.603 7.358 11.686 1.00 0.00 97 LEU A C 11
ATOM 20499 O O . LEU A 1 97 ? 87.754 7.361 12.574 1.00 0.00 97 LEU A O 11
ATOM 20515 N N . LYS A 1 98 ? 89.627 8.204 11.669 1.00 0.00 98 LYS A N 11
ATOM 20516 C CA . LYS A 1 98 ? 89.772 9.257 12.673 1.00 0.00 98 LYS A CA 11
ATOM 20517 C C . LYS A 1 98 ? 88.664 10.292 12.515 1.00 0.00 98 LYS A C 11
ATOM 20518 O O . LYS A 1 98 ? 88.125 10.804 13.497 1.00 0.00 98 LYS A O 11
ATOM 20537 N N . LYS A 1 99 ? 88.336 10.584 11.266 1.00 0.00 99 LYS A N 11
ATOM 20538 C CA . LYS A 1 99 ? 87.303 11.554 10.928 1.00 0.00 99 LYS A CA 11
ATOM 20539 C C . LYS A 1 99 ? 85.943 11.134 11.485 1.00 0.00 99 LYS A C 11
ATOM 20540 O O . LYS A 1 99 ? 85.265 11.913 12.155 1.00 0.00 99 LYS A O 11
ATOM 20559 N N . ARG A 1 100 ? 85.562 9.893 11.224 1.00 0.00 100 ARG A N 11
ATOM 20560 C CA . ARG A 1 100 ? 84.237 9.409 11.599 1.00 0.00 100 ARG A CA 11
ATOM 20561 C C . ARG A 1 100 ? 84.262 8.682 12.944 1.00 0.00 100 ARG A C 11
ATOM 20562 O O . ARG A 1 100 ? 83.238 8.186 13.414 1.00 0.00 100 ARG A O 11
ATOM 20583 N N . GLY A 1 101 ? 85.439 8.625 13.557 1.00 0.00 101 GLY A N 11
ATOM 20584 C CA . GLY A 1 101 ? 85.568 8.051 14.886 1.00 0.00 101 GLY A CA 11
ATOM 20585 C C . GLY A 1 101 ? 85.370 6.548 14.909 1.00 0.00 101 GLY A C 11
ATOM 20586 O O . GLY A 1 101 ? 84.928 5.989 15.910 1.00 0.00 101 GLY A O 11
ATOM 20590 N N . THR A 1 102 ? 85.713 5.891 13.817 1.00 0.00 102 THR A N 11
ATOM 20591 C CA . THR A 1 102 ? 85.540 4.453 13.704 1.00 0.00 102 THR A CA 11
ATOM 20592 C C . THR A 1 102 ? 86.902 3.764 13.663 1.00 0.00 102 THR A C 11
ATOM 20593 O O . THR A 1 102 ? 87.902 4.385 13.307 1.00 0.00 102 THR A O 11
ATOM 20604 N N . LYS A 1 103 ? 86.953 2.498 14.051 1.00 0.00 103 LYS A N 11
ATOM 20605 C CA . LYS A 1 103 ? 88.199 1.748 14.018 1.00 0.00 103 LYS A CA 11
ATOM 20606 C C . LYS A 1 103 ? 88.011 0.433 13.284 1.00 0.00 103 LYS A C 11
ATOM 20607 O O . LYS A 1 103 ? 86.898 -0.084 13.191 1.00 0.00 103 LYS A O 11
ATOM 20626 N N . LEU A 1 104 ? 89.105 -0.107 12.774 1.00 0.00 104 LEU A N 11
ATOM 20627 C CA . LEU A 1 104 ? 89.081 -1.401 12.116 1.00 0.00 104 LEU A CA 11
ATOM 20628 C C . LEU A 1 104 ? 89.002 -2.501 13.168 1.00 0.00 104 LEU A C 11
ATOM 20629 O O . LEU A 1 104 ? 88.379 -3.540 12.958 1.00 0.00 104 LEU A O 11
ATOM 20645 N N . GLU A 1 105 ? 89.626 -2.244 14.309 1.00 0.00 105 GLU A N 11
ATOM 20646 C CA . GLU A 1 105 ? 89.621 -3.185 15.422 1.00 0.00 105 GLU A CA 11
ATOM 20647 C C . GLU A 1 105 ? 88.267 -3.202 16.119 1.00 0.00 105 GLU A C 11
ATOM 20648 O O . GLU A 1 105 ? 87.711 -4.261 16.399 1.00 0.00 105 GLU A O 11
ATOM 20660 N N . HIS A 1 106 ? 87.737 -2.016 16.391 1.00 0.00 106 HIS A N 11
ATOM 20661 C CA . HIS A 1 106 ? 86.532 -1.891 17.200 1.00 0.00 106 HIS A CA 11
ATOM 20662 C C . HIS A 1 106 ? 85.356 -1.382 16.382 1.00 0.00 106 HIS A C 11
ATOM 20663 O O . HIS A 1 106 ? 85.312 -0.212 15.998 1.00 0.00 106 HIS A O 11
ATOM 20678 N N . HIS A 1 107 ? 84.417 -2.274 16.110 1.00 0.00 107 HIS A N 11
ATOM 20679 C CA . HIS A 1 107 ? 83.157 -1.899 15.483 1.00 0.00 107 HIS A CA 11
ATOM 20680 C C . HIS A 1 107 ? 82.171 -1.528 16.581 1.00 0.00 107 HIS A C 11
ATOM 20681 O O . HIS A 1 107 ? 82.188 -2.125 17.660 1.00 0.00 107 HIS A O 11
ATOM 20696 N N . HIS A 1 108 ? 81.318 -0.555 16.326 1.00 0.00 108 HIS A N 11
ATOM 20697 C CA . HIS A 1 108 ? 80.423 -0.053 17.359 1.00 0.00 108 HIS A CA 11
ATOM 20698 C C . HIS A 1 108 ? 79.030 -0.634 17.174 1.00 0.00 108 HIS A C 11
ATOM 20699 O O . HIS A 1 108 ? 78.683 -1.096 16.085 1.00 0.00 108 HIS A O 11
ATOM 20714 N N . HIS A 1 109 ? 78.229 -0.606 18.231 1.00 0.00 109 HIS A N 11
ATOM 20715 C CA . HIS A 1 109 ? 76.845 -1.078 18.158 1.00 0.00 109 HIS A CA 11
ATOM 20716 C C . HIS A 1 109 ? 75.950 -0.022 17.512 1.00 0.00 109 HIS A C 11
ATOM 20717 O O . HIS A 1 109 ? 74.817 0.200 17.935 1.00 0.00 109 HIS A O 11
ATOM 20732 N N . HIS A 1 110 ? 76.467 0.601 16.462 1.00 0.00 110 HIS A N 11
ATOM 20733 C CA . HIS A 1 110 ? 75.760 1.649 15.740 1.00 0.00 110 HIS A CA 11
ATOM 20734 C C . HIS A 1 110 ? 76.527 1.972 14.465 1.00 0.00 110 HIS A C 11
ATOM 20735 O O . HIS A 1 110 ? 75.937 2.190 13.409 1.00 0.00 110 HIS A O 11
ATOM 20750 N N . HIS A 1 111 ? 77.851 1.992 14.583 1.00 0.00 111 HIS A N 11
ATOM 20751 C CA . HIS A 1 111 ? 78.739 2.176 13.440 1.00 0.00 111 HIS A CA 11
ATOM 20752 C C . HIS A 1 111 ? 80.170 1.805 13.836 1.00 0.00 111 HIS A C 11
ATOM 20753 O O . HIS A 1 111 ? 81.000 2.711 14.035 1.00 0.00 111 HIS A O 11
ATOM 20769 N N . MET A 1 1 ? 80.188 -10.297 -2.163 1.00 0.00 1 MET A N 12
ATOM 20770 C CA . MET A 1 1 ? 80.214 -9.651 -3.495 1.00 0.00 1 MET A CA 12
ATOM 20771 C C . MET A 1 1 ? 81.398 -10.136 -4.312 1.00 0.00 1 MET A C 12
ATOM 20772 O O . MET A 1 1 ? 82.503 -10.295 -3.794 1.00 0.00 1 MET A O 12
ATOM 20788 N N . ASN A 1 2 ? 81.158 -10.369 -5.589 1.00 0.00 2 ASN A N 12
ATOM 20789 C CA . ASN A 1 2 ? 82.237 -10.578 -6.541 1.00 0.00 2 ASN A CA 12
ATOM 20790 C C . ASN A 1 2 ? 82.696 -9.223 -7.059 1.00 0.00 2 ASN A C 12
ATOM 20791 O O . ASN A 1 2 ? 81.972 -8.233 -6.919 1.00 0.00 2 ASN A O 12
ATOM 20802 N N . SER A 1 3 ? 83.882 -9.169 -7.648 1.00 0.00 3 SER A N 12
ATOM 20803 C CA . SER A 1 3 ? 84.422 -7.917 -8.175 1.00 0.00 3 SER A CA 12
ATOM 20804 C C . SER A 1 3 ? 83.476 -7.301 -9.206 1.00 0.00 3 SER A C 12
ATOM 20805 O O . SER A 1 3 ? 83.375 -6.079 -9.326 1.00 0.00 3 SER A O 12
ATOM 20813 N N . GLU A 1 4 ? 82.776 -8.163 -9.932 1.00 0.00 4 GLU A N 12
ATOM 20814 C CA . GLU A 1 4 ? 81.803 -7.733 -10.926 1.00 0.00 4 GLU A CA 12
ATOM 20815 C C . GLU A 1 4 ? 80.686 -6.919 -10.272 1.00 0.00 4 GLU A C 12
ATOM 20816 O O . GLU A 1 4 ? 80.270 -5.885 -10.792 1.00 0.00 4 GLU A O 12
ATOM 20828 N N . VAL A 1 5 ? 80.228 -7.384 -9.117 1.00 0.00 5 VAL A N 12
ATOM 20829 C CA . VAL A 1 5 ? 79.168 -6.702 -8.381 1.00 0.00 5 VAL A CA 12
ATOM 20830 C C . VAL A 1 5 ? 79.669 -5.364 -7.846 1.00 0.00 5 VAL A C 12
ATOM 20831 O O . VAL A 1 5 ? 78.928 -4.382 -7.802 1.00 0.00 5 VAL A O 12
ATOM 20844 N N . ILE A 1 6 ? 80.938 -5.329 -7.459 1.00 0.00 6 ILE A N 12
ATOM 20845 C CA . ILE A 1 6 ? 81.555 -4.096 -6.991 1.00 0.00 6 ILE A CA 12
ATOM 20846 C C . ILE A 1 6 ? 81.568 -3.056 -8.111 1.00 0.00 6 ILE A C 12
ATOM 20847 O O . ILE A 1 6 ? 81.311 -1.876 -7.877 1.00 0.00 6 ILE A O 12
ATOM 20863 N N . LYS A 1 7 ? 81.845 -3.513 -9.332 1.00 0.00 7 LYS A N 12
ATOM 20864 C CA . LYS A 1 7 ? 81.810 -2.648 -10.511 1.00 0.00 7 LYS A CA 12
ATOM 20865 C C . LYS A 1 7 ? 80.440 -1.993 -10.652 1.00 0.00 7 LYS A C 12
ATOM 20866 O O . LYS A 1 7 ? 80.339 -0.793 -10.904 1.00 0.00 7 LYS A O 12
ATOM 20885 N N . GLU A 1 8 ? 79.396 -2.795 -10.470 1.00 0.00 8 GLU A N 12
ATOM 20886 C CA . GLU A 1 8 ? 78.022 -2.311 -10.548 1.00 0.00 8 GLU A CA 12
ATOM 20887 C C . GLU A 1 8 ? 77.781 -1.185 -9.548 1.00 0.00 8 GLU A C 12
ATOM 20888 O O . GLU A 1 8 ? 77.170 -0.169 -9.878 1.00 0.00 8 GLU A O 12
ATOM 20900 N N . PHE A 1 9 ? 78.271 -1.370 -8.330 1.00 0.00 9 PHE A N 12
ATOM 20901 C CA . PHE A 1 9 ? 78.112 -0.373 -7.276 1.00 0.00 9 PHE A CA 12
ATOM 20902 C C . PHE A 1 9 ? 78.897 0.896 -7.604 1.00 0.00 9 PHE A C 12
ATOM 20903 O O . PHE A 1 9 ? 78.397 2.009 -7.440 1.00 0.00 9 PHE A O 12
ATOM 20920 N N . LEU A 1 10 ? 80.123 0.718 -8.080 1.00 0.00 10 LEU A N 12
ATOM 20921 C CA . LEU A 1 10 ? 81.002 1.841 -8.384 1.00 0.00 10 LEU A CA 12
ATOM 20922 C C . LEU A 1 10 ? 80.467 2.666 -9.552 1.00 0.00 10 LEU A C 12
ATOM 20923 O O . LEU A 1 10 ? 80.523 3.899 -9.529 1.00 0.00 10 LEU A O 12
ATOM 20939 N N . GLU A 1 11 ? 79.937 1.987 -10.562 1.00 0.00 11 GLU A N 12
ATOM 20940 C CA . GLU A 1 11 ? 79.325 2.666 -11.695 1.00 0.00 11 GLU A CA 12
ATOM 20941 C C . GLU A 1 11 ? 78.053 3.383 -11.254 1.00 0.00 11 GLU A C 12
ATOM 20942 O O . GLU A 1 11 ? 77.774 4.501 -11.688 1.00 0.00 11 GLU A O 12
ATOM 20954 N N . ASP A 1 12 ? 77.297 2.730 -10.378 1.00 0.00 12 ASP A N 12
ATOM 20955 C CA . ASP A 1 12 ? 76.048 3.283 -9.865 1.00 0.00 12 ASP A CA 12
ATOM 20956 C C . ASP A 1 12 ? 76.280 4.625 -9.180 1.00 0.00 12 ASP A C 12
ATOM 20957 O O . ASP A 1 12 ? 75.608 5.610 -9.485 1.00 0.00 12 ASP A O 12
ATOM 20966 N N . ILE A 1 13 ? 77.239 4.660 -8.262 1.00 0.00 13 ILE A N 12
ATOM 20967 C CA . ILE A 1 13 ? 77.523 5.879 -7.516 1.00 0.00 13 ILE A CA 12
ATOM 20968 C C . ILE A 1 13 ? 78.213 6.921 -8.393 1.00 0.00 13 ILE A C 12
ATOM 20969 O O . ILE A 1 13 ? 78.102 8.120 -8.144 1.00 0.00 13 ILE A O 12
ATOM 20985 N N . GLY A 1 14 ? 78.916 6.462 -9.422 1.00 0.00 14 GLY A N 12
ATOM 20986 C CA . GLY A 1 14 ? 79.565 7.377 -10.341 1.00 0.00 14 GLY A CA 12
ATOM 20987 C C . GLY A 1 14 ? 80.980 7.722 -9.922 1.00 0.00 14 GLY A C 12
ATOM 20988 O O . GLY A 1 14 ? 81.383 8.886 -9.968 1.00 0.00 14 GLY A O 12
ATOM 20992 N N . GLU A 1 15 ? 81.733 6.713 -9.513 1.00 0.00 15 GLU A N 12
ATOM 20993 C CA . GLU A 1 15 ? 83.120 6.911 -9.117 1.00 0.00 15 GLU A CA 12
ATOM 20994 C C . GLU A 1 15 ? 84.047 6.030 -9.938 1.00 0.00 15 GLU A C 12
ATOM 20995 O O . GLU A 1 15 ? 83.668 4.940 -10.372 1.00 0.00 15 GLU A O 12
ATOM 21007 N N . ASP A 1 16 ? 85.261 6.511 -10.147 1.00 0.00 16 ASP A N 12
ATOM 21008 C CA . ASP A 1 16 ? 86.241 5.798 -10.953 1.00 0.00 16 ASP A CA 12
ATOM 21009 C C . ASP A 1 16 ? 87.128 4.940 -10.067 1.00 0.00 16 ASP A C 12
ATOM 21010 O O . ASP A 1 16 ? 87.636 5.403 -9.043 1.00 0.00 16 ASP A O 12
ATOM 21019 N N . TYR A 1 17 ? 87.304 3.688 -10.455 1.00 0.00 17 TYR A N 12
ATOM 21020 C CA . TYR A 1 17 ? 88.146 2.773 -9.705 1.00 0.00 17 TYR A CA 12
ATOM 21021 C C . TYR A 1 17 ? 89.346 2.366 -10.541 1.00 0.00 17 TYR A C 12
ATOM 21022 O O . TYR A 1 17 ? 89.213 2.084 -11.733 1.00 0.00 17 TYR A O 12
ATOM 21040 N N . ILE A 1 18 ? 90.516 2.351 -9.927 1.00 0.00 18 ILE A N 12
ATOM 21041 C CA . ILE A 1 18 ? 91.730 1.994 -10.635 1.00 0.00 18 ILE A CA 12
ATOM 21042 C C . ILE A 1 18 ? 91.934 0.489 -10.596 1.00 0.00 18 ILE A C 12
ATOM 21043 O O . ILE A 1 18 ? 92.422 -0.058 -9.603 1.00 0.00 18 ILE A O 12
ATOM 21059 N N . GLU A 1 19 ? 91.536 -0.183 -11.661 1.00 0.00 19 GLU A N 12
ATOM 21060 C CA . GLU A 1 19 ? 91.666 -1.623 -11.728 1.00 0.00 19 GLU A CA 12
ATOM 21061 C C . GLU A 1 19 ? 92.998 -2.008 -12.353 1.00 0.00 19 GLU A C 12
ATOM 21062 O O . GLU A 1 19 ? 93.212 -1.847 -13.554 1.00 0.00 19 GLU A O 12
ATOM 21074 N N . LEU A 1 20 ? 93.896 -2.485 -11.513 1.00 0.00 20 LEU A N 12
ATOM 21075 C CA . LEU A 1 20 ? 95.178 -2.999 -11.955 1.00 0.00 20 LEU A CA 12
ATOM 21076 C C . LEU A 1 20 ? 95.064 -4.505 -12.144 1.00 0.00 20 LEU A C 12
ATOM 21077 O O . LEU A 1 20 ? 93.959 -5.046 -12.186 1.00 0.00 20 LEU A O 12
ATOM 21093 N N . GLU A 1 21 ? 96.194 -5.182 -12.243 1.00 0.00 21 GLU A N 12
ATOM 21094 C CA . GLU A 1 21 ? 96.196 -6.628 -12.416 1.00 0.00 21 GLU A CA 12
ATOM 21095 C C . GLU A 1 21 ? 95.718 -7.321 -11.140 1.00 0.00 21 GLU A C 12
ATOM 21096 O O . GLU A 1 21 ? 96.506 -7.567 -10.227 1.00 0.00 21 GLU A O 12
ATOM 21108 N N . ASN A 1 22 ? 94.410 -7.589 -11.080 1.00 0.00 22 ASN A N 12
ATOM 21109 C CA . ASN A 1 22 ? 93.779 -8.250 -9.928 1.00 0.00 22 ASN A CA 12
ATOM 21110 C C . ASN A 1 22 ? 93.761 -7.346 -8.702 1.00 0.00 22 ASN A C 12
ATOM 21111 O O . ASN A 1 22 ? 93.568 -7.816 -7.581 1.00 0.00 22 ASN A O 12
ATOM 21122 N N . GLU A 1 23 ? 93.932 -6.050 -8.918 1.00 0.00 23 GLU A N 12
ATOM 21123 C CA . GLU A 1 23 ? 93.911 -5.084 -7.830 1.00 0.00 23 GLU A CA 12
ATOM 21124 C C . GLU A 1 23 ? 92.979 -3.925 -8.150 1.00 0.00 23 GLU A C 12
ATOM 21125 O O . GLU A 1 23 ? 93.251 -3.144 -9.053 1.00 0.00 23 GLU A O 12
ATOM 21137 N N . ILE A 1 24 ? 91.899 -3.801 -7.405 1.00 0.00 24 ILE A N 12
ATOM 21138 C CA . ILE A 1 24 ? 91.021 -2.650 -7.554 1.00 0.00 24 ILE A CA 12
ATOM 21139 C C . ILE A 1 24 ? 91.384 -1.601 -6.517 1.00 0.00 24 ILE A C 12
ATOM 21140 O O . ILE A 1 24 ? 91.067 -1.742 -5.340 1.00 0.00 24 ILE A O 12
ATOM 21156 N N . HIS A 1 25 ? 92.085 -0.569 -6.946 1.00 0.00 25 HIS A N 12
ATOM 21157 C CA . HIS A 1 25 ? 92.506 0.486 -6.039 1.00 0.00 25 HIS A CA 12
ATOM 21158 C C . HIS A 1 25 ? 91.451 1.577 -5.988 1.00 0.00 25 HIS A C 12
ATOM 21159 O O . HIS A 1 25 ? 91.139 2.208 -7.002 1.00 0.00 25 HIS A O 12
ATOM 21174 N N . LEU A 1 26 ? 90.887 1.776 -4.808 1.00 0.00 26 LEU A N 12
ATOM 21175 C CA . LEU A 1 26 ? 89.807 2.730 -4.624 1.00 0.00 26 LEU A CA 12
ATOM 21176 C C . LEU A 1 26 ? 90.274 3.963 -3.873 1.00 0.00 26 LEU A C 12
ATOM 21177 O O . LEU A 1 26 ? 91.379 4.005 -3.326 1.00 0.00 26 LEU A O 12
ATOM 21193 N N . LYS A 1 27 ? 89.418 4.970 -3.865 1.00 0.00 27 LYS A N 12
ATOM 21194 C CA . LYS A 1 27 ? 89.627 6.153 -3.058 1.00 0.00 27 LYS A CA 12
ATOM 21195 C C . LYS A 1 27 ? 89.145 5.860 -1.643 1.00 0.00 27 LYS A C 12
ATOM 21196 O O . LYS A 1 27 ? 88.129 5.188 -1.473 1.00 0.00 27 LYS A O 12
ATOM 21215 N N . PRO A 1 28 ? 89.870 6.333 -0.618 1.00 0.00 28 PRO A N 12
ATOM 21216 C CA . PRO A 1 28 ? 89.547 6.061 0.788 1.00 0.00 28 PRO A CA 12
ATOM 21217 C C . PRO A 1 28 ? 88.065 6.273 1.122 1.00 0.00 28 PRO A C 12
ATOM 21218 O O . PRO A 1 28 ? 87.457 5.447 1.807 1.00 0.00 28 PRO A O 12
ATOM 21229 N N . GLU A 1 29 ? 87.484 7.364 0.626 1.00 0.00 29 GLU A N 12
ATOM 21230 C CA . GLU A 1 29 ? 86.069 7.660 0.864 1.00 0.00 29 GLU A CA 12
ATOM 21231 C C . GLU A 1 29 ? 85.171 6.563 0.292 1.00 0.00 29 GLU A C 12
ATOM 21232 O O . GLU A 1 29 ? 84.196 6.149 0.921 1.00 0.00 29 GLU A O 12
ATOM 21244 N N . VAL A 1 30 ? 85.518 6.084 -0.897 1.00 0.00 30 VAL A N 12
ATOM 21245 C CA . VAL A 1 30 ? 84.733 5.058 -1.575 1.00 0.00 30 VAL A CA 12
ATOM 21246 C C . VAL A 1 30 ? 84.931 3.696 -0.913 1.00 0.00 30 VAL A C 12
ATOM 21247 O O . VAL A 1 30 ? 83.993 2.909 -0.789 1.00 0.00 30 VAL A O 12
ATOM 21260 N N . PHE A 1 31 ? 86.159 3.432 -0.483 1.00 0.00 31 PHE A N 12
ATOM 21261 C CA . PHE A 1 31 ? 86.495 2.175 0.178 1.00 0.00 31 PHE A CA 12
ATOM 21262 C C . PHE A 1 31 ? 85.678 2.004 1.455 1.00 0.00 31 PHE A C 12
ATOM 21263 O O . PHE A 1 31 ? 85.195 0.910 1.753 1.00 0.00 31 PHE A O 12
ATOM 21280 N N . TYR A 1 32 ? 85.517 3.096 2.193 1.00 0.00 32 TYR A N 12
ATOM 21281 C CA . TYR A 1 32 ? 84.742 3.091 3.427 1.00 0.00 32 TYR A CA 12
ATOM 21282 C C . TYR A 1 32 ? 83.292 2.686 3.150 1.00 0.00 32 TYR A C 12
ATOM 21283 O O . TYR A 1 32 ? 82.686 1.935 3.920 1.00 0.00 32 TYR A O 12
ATOM 21301 N N . GLU A 1 33 ? 82.754 3.177 2.038 1.00 0.00 33 GLU A N 12
ATOM 21302 C CA . GLU A 1 33 ? 81.400 2.828 1.614 1.00 0.00 33 GLU A CA 12
ATOM 21303 C C . GLU A 1 33 ? 81.269 1.324 1.401 1.00 0.00 33 GLU A C 12
ATOM 21304 O O . GLU A 1 33 ? 80.365 0.688 1.938 1.00 0.00 33 GLU A O 12
ATOM 21316 N N . VAL A 1 34 ? 82.193 0.762 0.628 1.00 0.00 34 VAL A N 12
ATOM 21317 C CA . VAL A 1 34 ? 82.158 -0.658 0.290 1.00 0.00 34 VAL A CA 12
ATOM 21318 C C . VAL A 1 34 ? 82.370 -1.523 1.534 1.00 0.00 34 VAL A C 12
ATOM 21319 O O . VAL A 1 34 ? 81.700 -2.548 1.717 1.00 0.00 34 VAL A O 12
ATOM 21332 N N . TRP A 1 35 ? 83.285 -1.093 2.396 1.00 0.00 35 TRP A N 12
ATOM 21333 C CA . TRP A 1 35 ? 83.593 -1.821 3.621 1.00 0.00 35 TRP A CA 12
ATOM 21334 C C . TRP A 1 35 ? 82.335 -2.006 4.471 1.00 0.00 35 TRP A C 12
ATOM 21335 O O . TRP A 1 35 ? 82.062 -3.099 4.969 1.00 0.00 35 TRP A O 12
ATOM 21356 N N . LYS A 1 36 ? 81.550 -0.944 4.608 1.00 0.00 36 LYS A N 12
ATOM 21357 C CA . LYS A 1 36 ? 80.327 -1.007 5.398 1.00 0.00 36 LYS A CA 12
ATOM 21358 C C . LYS A 1 36 ? 79.139 -1.432 4.539 1.00 0.00 36 LYS A C 12
ATOM 21359 O O . LYS A 1 36 ? 78.004 -1.484 5.012 1.00 0.00 36 LYS A O 12
ATOM 21378 N N . TYR A 1 37 ? 79.407 -1.741 3.280 1.00 0.00 37 TYR A N 12
ATOM 21379 C CA . TYR A 1 37 ? 78.367 -2.201 2.368 1.00 0.00 37 TYR A CA 12
ATOM 21380 C C . TYR A 1 37 ? 78.154 -3.698 2.553 1.00 0.00 37 TYR A C 12
ATOM 21381 O O . TYR A 1 37 ? 77.027 -4.187 2.520 1.00 0.00 37 TYR A O 12
ATOM 21399 N N . VAL A 1 38 ? 79.250 -4.419 2.764 1.00 0.00 38 VAL A N 12
ATOM 21400 C CA . VAL A 1 38 ? 79.184 -5.859 3.018 1.00 0.00 38 VAL A CA 12
ATOM 21401 C C . VAL A 1 38 ? 79.224 -6.177 4.512 1.00 0.00 38 VAL A C 12
ATOM 21402 O O . VAL A 1 38 ? 79.352 -7.336 4.910 1.00 0.00 38 VAL A O 12
ATOM 21415 N N . GLY A 1 39 ? 79.117 -5.141 5.334 1.00 0.00 39 GLY A N 12
ATOM 21416 C CA . GLY A 1 39 ? 78.996 -5.340 6.766 1.00 0.00 39 GLY A CA 12
ATOM 21417 C C . GLY A 1 39 ? 80.314 -5.641 7.455 1.00 0.00 39 GLY A C 12
ATOM 21418 O O . GLY A 1 39 ? 80.413 -6.617 8.200 1.00 0.00 39 GLY A O 12
ATOM 21422 N N . GLU A 1 40 ? 81.323 -4.810 7.191 1.00 0.00 40 GLU A N 12
ATOM 21423 C CA . GLU A 1 40 ? 82.604 -4.868 7.904 1.00 0.00 40 GLU A CA 12
ATOM 21424 C C . GLU A 1 40 ? 83.286 -6.232 7.777 1.00 0.00 40 GLU A C 12
ATOM 21425 O O . GLU A 1 40 ? 83.216 -7.052 8.693 1.00 0.00 40 GLU A O 12
ATOM 21437 N N . PRO A 1 41 ? 83.932 -6.509 6.637 1.00 0.00 41 PRO A N 12
ATOM 21438 C CA . PRO A 1 41 ? 84.739 -7.713 6.469 1.00 0.00 41 PRO A CA 12
ATOM 21439 C C . PRO A 1 41 ? 86.106 -7.564 7.132 1.00 0.00 41 PRO A C 12
ATOM 21440 O O . PRO A 1 41 ? 86.456 -6.484 7.623 1.00 0.00 41 PRO A O 12
ATOM 21451 N N . GLU A 1 42 ? 86.870 -8.644 7.151 1.00 0.00 42 GLU A N 12
ATOM 21452 C CA . GLU A 1 42 ? 88.215 -8.609 7.700 1.00 0.00 42 GLU A CA 12
ATOM 21453 C C . GLU A 1 42 ? 89.165 -7.950 6.711 1.00 0.00 42 GLU A C 12
ATOM 21454 O O . GLU A 1 42 ? 89.279 -8.380 5.563 1.00 0.00 42 GLU A O 12
ATOM 21466 N N . LEU A 1 43 ? 89.835 -6.905 7.160 1.00 0.00 43 LEU A N 12
ATOM 21467 C CA . LEU A 1 43 ? 90.737 -6.158 6.304 1.00 0.00 43 LEU A CA 12
ATOM 21468 C C . LEU A 1 43 ? 92.161 -6.662 6.451 1.00 0.00 43 LEU A C 12
ATOM 21469 O O . LEU A 1 43 ? 92.658 -6.845 7.564 1.00 0.00 43 LEU A O 12
ATOM 21485 N N . LYS A 1 44 ? 92.808 -6.894 5.325 1.00 0.00 44 LYS A N 12
ATOM 21486 C CA . LYS A 1 44 ? 94.184 -7.344 5.316 1.00 0.00 44 LYS A CA 12
ATOM 21487 C C . LYS A 1 44 ? 95.091 -6.214 4.861 1.00 0.00 44 LYS A C 12
ATOM 21488 O O . LYS A 1 44 ? 94.729 -5.433 3.986 1.00 0.00 44 LYS A O 12
ATOM 21507 N N . THR A 1 45 ? 96.256 -6.112 5.470 1.00 0.00 45 THR A N 12
ATOM 21508 C CA . THR A 1 45 ? 97.173 -5.030 5.165 1.00 0.00 45 THR A CA 12
ATOM 21509 C C . THR A 1 45 ? 98.510 -5.557 4.663 1.00 0.00 45 THR A C 12
ATOM 21510 O O . THR A 1 45 ? 98.969 -6.619 5.088 1.00 0.00 45 THR A O 12
ATOM 21521 N N . TYR A 1 46 ? 99.122 -4.816 3.754 1.00 0.00 46 TYR A N 12
ATOM 21522 C CA . TYR A 1 46 ? 100.429 -5.176 3.233 1.00 0.00 46 TYR A CA 12
ATOM 21523 C C . TYR A 1 46 ? 101.334 -3.952 3.237 1.00 0.00 46 TYR A C 12
ATOM 21524 O O . TYR A 1 46 ? 100.856 -2.815 3.207 1.00 0.00 46 TYR A O 12
ATOM 21542 N N . VAL A 1 47 ? 102.634 -4.184 3.292 1.00 0.00 47 VAL A N 12
ATOM 21543 C CA . VAL A 1 47 ? 103.599 -3.100 3.280 1.00 0.00 47 VAL A CA 12
ATOM 21544 C C . VAL A 1 47 ? 104.292 -3.025 1.925 1.00 0.00 47 VAL A C 12
ATOM 21545 O O . VAL A 1 47 ? 105.006 -3.950 1.530 1.00 0.00 47 VAL A O 12
ATOM 21558 N N . ILE A 1 48 ? 104.060 -1.936 1.213 1.00 0.00 48 ILE A N 12
ATOM 21559 C CA . ILE A 1 48 ? 104.694 -1.716 -0.074 1.00 0.00 48 ILE A CA 12
ATOM 21560 C C . ILE A 1 48 ? 105.707 -0.579 0.032 1.00 0.00 48 ILE A C 12
ATOM 21561 O O . ILE A 1 48 ? 105.362 0.556 0.366 1.00 0.00 48 ILE A O 12
ATOM 21577 N N . GLU A 1 49 ? 106.966 -0.895 -0.217 1.00 0.00 49 GLU A N 12
ATOM 21578 C CA . GLU A 1 49 ? 108.023 0.095 -0.119 1.00 0.00 49 GLU A CA 12
ATOM 21579 C C . GLU A 1 49 ? 108.142 0.891 -1.408 1.00 0.00 49 GLU A C 12
ATOM 21580 O O . GLU A 1 49 ? 108.407 0.335 -2.476 1.00 0.00 49 GLU A O 12
ATOM 21592 N N . ASP A 1 50 ? 107.932 2.189 -1.305 1.00 0.00 50 ASP A N 12
ATOM 21593 C CA . ASP A 1 50 ? 108.128 3.077 -2.435 1.00 0.00 50 ASP A CA 12
ATOM 21594 C C . ASP A 1 50 ? 109.513 3.692 -2.354 1.00 0.00 50 ASP A C 12
ATOM 21595 O O . ASP A 1 50 ? 109.765 4.578 -1.540 1.00 0.00 50 ASP A O 12
ATOM 21604 N N . GLU A 1 51 ? 110.419 3.185 -3.166 1.00 0.00 51 GLU A N 12
ATOM 21605 C CA . GLU A 1 51 ? 111.789 3.661 -3.155 1.00 0.00 51 GLU A CA 12
ATOM 21606 C C . GLU A 1 51 ? 111.903 4.992 -3.877 1.00 0.00 51 GLU A C 12
ATOM 21607 O O . GLU A 1 51 ? 111.520 5.118 -5.042 1.00 0.00 51 GLU A O 12
ATOM 21619 N N . ILE A 1 52 ? 112.403 5.988 -3.167 1.00 0.00 52 ILE A N 12
ATOM 21620 C CA . ILE A 1 52 ? 112.614 7.300 -3.746 1.00 0.00 52 ILE A CA 12
ATOM 21621 C C . ILE A 1 52 ? 113.983 7.359 -4.407 1.00 0.00 52 ILE A C 12
ATOM 21622 O O . ILE A 1 52 ? 115.015 7.341 -3.733 1.00 0.00 52 ILE A O 12
ATOM 21638 N N . VAL A 1 53 ? 113.978 7.393 -5.730 1.00 0.00 53 VAL A N 12
ATOM 21639 C CA . VAL A 1 53 ? 115.203 7.465 -6.506 1.00 0.00 53 VAL A CA 12
ATOM 21640 C C . VAL A 1 53 ? 115.123 8.641 -7.465 1.00 0.00 53 VAL A C 12
ATOM 21641 O O . VAL A 1 53 ? 114.478 8.560 -8.510 1.00 0.00 53 VAL A O 12
ATOM 21654 N N . GLU A 1 54 ? 115.755 9.737 -7.088 1.00 0.00 54 GLU A N 12
ATOM 21655 C CA . GLU A 1 54 ? 115.717 10.956 -7.876 1.00 0.00 54 GLU A CA 12
ATOM 21656 C C . GLU A 1 54 ? 117.105 11.585 -7.940 1.00 0.00 54 GLU A C 12
ATOM 21657 O O . GLU A 1 54 ? 117.993 11.194 -7.179 1.00 0.00 54 GLU A O 12
ATOM 21669 N N . PRO A 1 55 ? 117.316 12.548 -8.861 1.00 0.00 55 PRO A N 12
ATOM 21670 C CA . PRO A 1 55 ? 118.599 13.237 -9.020 1.00 0.00 55 PRO A CA 12
ATOM 21671 C C . PRO A 1 55 ? 119.141 13.797 -7.708 1.00 0.00 55 PRO A C 12
ATOM 21672 O O . PRO A 1 55 ? 118.404 14.369 -6.902 1.00 0.00 55 PRO A O 12
ATOM 21683 N N . GLY A 1 56 ? 120.441 13.648 -7.517 1.00 0.00 56 GLY A N 12
ATOM 21684 C CA . GLY A 1 56 ? 121.075 14.135 -6.311 1.00 0.00 56 GLY A CA 12
ATOM 21685 C C . GLY A 1 56 ? 122.359 14.862 -6.622 1.00 0.00 56 GLY A C 12
ATOM 21686 O O . GLY A 1 56 ? 123.247 14.977 -5.783 1.00 0.00 56 GLY A O 12
ATOM 21690 N N . GLU A 1 57 ? 122.445 15.358 -7.845 1.00 0.00 57 GLU A N 12
ATOM 21691 C CA . GLU A 1 57 ? 123.595 16.131 -8.290 1.00 0.00 57 GLU A CA 12
ATOM 21692 C C . GLU A 1 57 ? 123.496 17.565 -7.783 1.00 0.00 57 GLU A C 12
ATOM 21693 O O . GLU A 1 57 ? 124.490 18.287 -7.718 1.00 0.00 57 GLU A O 12
ATOM 21705 N N . TYR A 1 58 ? 122.283 17.962 -7.416 1.00 0.00 58 TYR A N 12
ATOM 21706 C CA . TYR A 1 58 ? 122.038 19.299 -6.888 1.00 0.00 58 TYR A CA 12
ATOM 21707 C C . TYR A 1 58 ? 122.423 19.367 -5.416 1.00 0.00 58 TYR A C 12
ATOM 21708 O O . TYR A 1 58 ? 122.692 20.440 -4.879 1.00 0.00 58 TYR A O 12
ATOM 21726 N N . ASP A 1 59 ? 122.449 18.212 -4.771 1.00 0.00 59 ASP A N 12
ATOM 21727 C CA . ASP A 1 59 ? 122.837 18.132 -3.373 1.00 0.00 59 ASP A CA 12
ATOM 21728 C C . ASP A 1 59 ? 123.809 16.977 -3.174 1.00 0.00 59 ASP A C 12
ATOM 21729 O O . ASP A 1 59 ? 123.395 15.823 -3.058 1.00 0.00 59 ASP A O 12
ATOM 21738 N N . PRO A 1 60 ? 125.116 17.284 -3.163 1.00 0.00 60 PRO A N 12
ATOM 21739 C CA . PRO A 1 60 ? 126.181 16.274 -3.100 1.00 0.00 60 PRO A CA 12
ATOM 21740 C C . PRO A 1 60 ? 126.019 15.309 -1.930 1.00 0.00 60 PRO A C 12
ATOM 21741 O O . PRO A 1 60 ? 125.749 15.726 -0.798 1.00 0.00 60 PRO A O 12
ATOM 21752 N N . PRO A 1 61 ? 126.178 14.002 -2.197 1.00 0.00 61 PRO A N 12
ATOM 21753 C CA . PRO A 1 61 ? 126.053 12.960 -1.180 1.00 0.00 61 PRO A CA 12
ATOM 21754 C C . PRO A 1 61 ? 127.076 13.127 -0.064 1.00 0.00 61 PRO A C 12
ATOM 21755 O O . PRO A 1 61 ? 128.285 13.051 -0.292 1.00 0.00 61 PRO A O 12
ATOM 21766 N N . GLU A 1 62 ? 126.579 13.374 1.132 1.00 0.00 62 GLU A N 12
ATOM 21767 C CA . GLU A 1 62 ? 127.418 13.520 2.308 1.00 0.00 62 GLU A CA 12
ATOM 21768 C C . GLU A 1 62 ? 127.586 12.142 2.951 1.00 0.00 62 GLU A C 12
ATOM 21769 O O . GLU A 1 62 ? 127.420 11.125 2.276 1.00 0.00 62 GLU A O 12
ATOM 21781 N N . MET A 1 63 ? 127.921 12.095 4.236 1.00 0.00 63 MET A N 12
ATOM 21782 C CA . MET A 1 63 ? 127.914 10.833 4.971 1.00 0.00 63 MET A CA 12
ATOM 21783 C C . MET A 1 63 ? 126.501 10.263 5.005 1.00 0.00 63 MET A C 12
ATOM 21784 O O . MET A 1 63 ? 126.299 9.081 5.278 1.00 0.00 63 MET A O 12
ATOM 21798 N N . LYS A 1 64 ? 125.526 11.122 4.737 1.00 0.00 64 LYS A N 12
ATOM 21799 C CA . LYS A 1 64 ? 124.161 10.688 4.519 1.00 0.00 64 LYS A CA 12
ATOM 21800 C C . LYS A 1 64 ? 123.986 10.312 3.055 1.00 0.00 64 LYS A C 12
ATOM 21801 O O . LYS A 1 64 ? 123.872 11.180 2.186 1.00 0.00 64 LYS A O 12
ATOM 21820 N N . TYR A 1 65 ? 123.999 9.020 2.784 1.00 0.00 65 TYR A N 12
ATOM 21821 C CA . TYR A 1 65 ? 123.934 8.532 1.421 1.00 0.00 65 TYR A CA 12
ATOM 21822 C C . TYR A 1 65 ? 122.492 8.434 0.945 1.00 0.00 65 TYR A C 12
ATOM 21823 O O . TYR A 1 65 ? 121.795 7.460 1.231 1.00 0.00 65 TYR A O 12
ATOM 21841 N N . THR A 1 66 ? 122.054 9.451 0.219 1.00 0.00 66 THR A N 12
ATOM 21842 C CA . THR A 1 66 ? 120.722 9.477 -0.368 1.00 0.00 66 THR A CA 12
ATOM 21843 C C . THR A 1 66 ? 120.651 8.579 -1.607 1.00 0.00 66 THR A C 12
ATOM 21844 O O . THR A 1 66 ? 120.091 8.953 -2.638 1.00 0.00 66 THR A O 12
ATOM 21855 N N . ASN A 1 67 ? 121.209 7.383 -1.480 1.00 0.00 67 ASN A N 12
ATOM 21856 C CA . ASN A 1 67 ? 121.290 6.433 -2.581 1.00 0.00 67 ASN A CA 12
ATOM 21857 C C . ASN A 1 67 ? 119.934 5.788 -2.837 1.00 0.00 67 ASN A C 12
ATOM 21858 O O . ASN A 1 67 ? 119.461 5.738 -3.972 1.00 0.00 67 ASN A O 12
ATOM 21869 N N . VAL A 1 68 ? 119.310 5.304 -1.773 1.00 0.00 68 VAL A N 12
ATOM 21870 C CA . VAL A 1 68 ? 118.013 4.657 -1.881 1.00 0.00 68 VAL A CA 12
ATOM 21871 C C . VAL A 1 68 ? 117.187 4.895 -0.621 1.00 0.00 68 VAL A C 12
ATOM 21872 O O . VAL A 1 68 ? 117.599 4.553 0.487 1.00 0.00 68 VAL A O 12
ATOM 21885 N N . LYS A 1 69 ? 116.031 5.516 -0.795 1.00 0.00 69 LYS A N 12
ATOM 21886 C CA . LYS A 1 69 ? 115.132 5.759 0.319 1.00 0.00 69 LYS A CA 12
ATOM 21887 C C . LYS A 1 69 ? 114.003 4.738 0.317 1.00 0.00 69 LYS A C 12
ATOM 21888 O O . LYS A 1 69 ? 113.140 4.753 -0.561 1.00 0.00 69 LYS A O 12
ATOM 21907 N N . LYS A 1 70 ? 114.024 3.851 1.296 1.00 0.00 70 LYS A N 12
ATOM 21908 C CA . LYS A 1 70 ? 112.978 2.853 1.453 1.00 0.00 70 LYS A CA 12
ATOM 21909 C C . LYS A 1 70 ? 111.809 3.452 2.223 1.00 0.00 70 LYS A C 12
ATOM 21910 O O . LYS A 1 70 ? 111.904 3.678 3.431 1.00 0.00 70 LYS A O 12
ATOM 21929 N N . VAL A 1 71 ? 110.726 3.755 1.529 1.00 0.00 71 VAL A N 12
ATOM 21930 C CA . VAL A 1 71 ? 109.528 4.265 2.177 1.00 0.00 71 VAL A CA 12
ATOM 21931 C C . VAL A 1 71 ? 108.498 3.153 2.317 1.00 0.00 71 VAL A C 12
ATOM 21932 O O . VAL A 1 71 ? 107.812 2.803 1.356 1.00 0.00 71 VAL A O 12
ATOM 21945 N N . LYS A 1 72 ? 108.412 2.580 3.505 1.00 0.00 72 LYS A N 12
ATOM 21946 C CA . LYS A 1 72 ? 107.510 1.469 3.758 1.00 0.00 72 LYS A CA 12
ATOM 21947 C C . LYS A 1 72 ? 106.085 1.975 3.950 1.00 0.00 72 LYS A C 12
ATOM 21948 O O . LYS A 1 72 ? 105.723 2.444 5.031 1.00 0.00 72 LYS A O 12
ATOM 21967 N N . ILE A 1 73 ? 105.290 1.902 2.896 1.00 0.00 73 ILE A N 12
ATOM 21968 C CA . ILE A 1 73 ? 103.919 2.375 2.945 1.00 0.00 73 ILE A CA 12
ATOM 21969 C C . ILE A 1 73 ? 102.962 1.216 3.190 1.00 0.00 73 ILE A C 12
ATOM 21970 O O . ILE A 1 73 ? 102.893 0.270 2.404 1.00 0.00 73 ILE A O 12
ATOM 21986 N N . LYS A 1 74 ? 102.242 1.285 4.294 1.00 0.00 74 LYS A N 12
ATOM 21987 C CA . LYS A 1 74 ? 101.271 0.263 4.637 1.00 0.00 74 LYS A CA 12
ATOM 21988 C C . LYS A 1 74 ? 99.912 0.617 4.045 1.00 0.00 74 LYS A C 12
ATOM 21989 O O . LYS A 1 74 ? 99.429 1.737 4.215 1.00 0.00 74 LYS A O 12
ATOM 22008 N N . LYS A 1 75 ? 99.313 -0.324 3.330 1.00 0.00 75 LYS A N 12
ATOM 22009 C CA . LYS A 1 75 ? 97.988 -0.119 2.755 1.00 0.00 75 LYS A CA 12
ATOM 22010 C C . LYS A 1 75 ? 97.077 -1.290 3.106 1.00 0.00 75 LYS A C 12
ATOM 22011 O O . LYS A 1 75 ? 97.552 -2.348 3.524 1.00 0.00 75 LYS A O 12
ATOM 22030 N N . VAL A 1 76 ? 95.775 -1.096 2.935 1.00 0.00 76 VAL A N 12
ATOM 22031 C CA . VAL A 1 76 ? 94.789 -2.094 3.335 1.00 0.00 76 VAL A CA 12
ATOM 22032 C C . VAL A 1 76 ? 93.974 -2.556 2.127 1.00 0.00 76 VAL A C 12
ATOM 22033 O O . VAL A 1 76 ? 93.755 -1.789 1.190 1.00 0.00 76 VAL A O 12
ATOM 22046 N N . TYR A 1 77 ? 93.549 -3.814 2.141 1.00 0.00 77 TYR A N 12
ATOM 22047 C CA . TYR A 1 77 ? 92.777 -4.365 1.038 1.00 0.00 77 TYR A CA 12
ATOM 22048 C C . TYR A 1 77 ? 91.906 -5.529 1.504 1.00 0.00 77 TYR A C 12
ATOM 22049 O O . TYR A 1 77 ? 92.125 -6.098 2.575 1.00 0.00 77 TYR A O 12
ATOM 22067 N N . PHE A 1 78 ? 90.912 -5.864 0.694 1.00 0.00 78 PHE A N 12
ATOM 22068 C CA . PHE A 1 78 ? 90.157 -7.091 0.885 1.00 0.00 78 PHE A CA 12
ATOM 22069 C C . PHE A 1 78 ? 90.038 -7.814 -0.450 1.00 0.00 78 PHE A C 12
ATOM 22070 O O . PHE A 1 78 ? 89.902 -7.183 -1.498 1.00 0.00 78 PHE A O 12
ATOM 22087 N N . GLU A 1 79 ? 90.120 -9.131 -0.404 1.00 0.00 79 GLU A N 12
ATOM 22088 C CA . GLU A 1 79 ? 90.165 -9.936 -1.614 1.00 0.00 79 GLU A CA 12
ATOM 22089 C C . GLU A 1 79 ? 88.809 -10.568 -1.888 1.00 0.00 79 GLU A C 12
ATOM 22090 O O . GLU A 1 79 ? 88.188 -11.128 -0.986 1.00 0.00 79 GLU A O 12
ATOM 22102 N N . THR A 1 80 ? 88.350 -10.461 -3.125 1.00 0.00 80 THR A N 12
ATOM 22103 C CA . THR A 1 80 ? 87.099 -11.086 -3.519 1.00 0.00 80 THR A CA 12
ATOM 22104 C C . THR A 1 80 ? 87.331 -12.555 -3.845 1.00 0.00 80 THR A C 12
ATOM 22105 O O . THR A 1 80 ? 88.462 -13.046 -3.790 1.00 0.00 80 THR A O 12
ATOM 22116 N N . LEU A 1 81 ? 86.269 -13.255 -4.212 1.00 0.00 81 LEU A N 12
ATOM 22117 C CA . LEU A 1 81 ? 86.369 -14.674 -4.520 1.00 0.00 81 LEU A CA 12
ATOM 22118 C C . LEU A 1 81 ? 86.976 -14.884 -5.904 1.00 0.00 81 LEU A C 12
ATOM 22119 O O . LEU A 1 81 ? 87.278 -16.010 -6.296 1.00 0.00 81 LEU A O 12
ATOM 22135 N N . ASP A 1 82 ? 87.176 -13.786 -6.624 1.00 0.00 82 ASP A N 12
ATOM 22136 C CA . ASP A 1 82 ? 87.738 -13.833 -7.973 1.00 0.00 82 ASP A CA 12
ATOM 22137 C C . ASP A 1 82 ? 89.234 -13.538 -7.931 1.00 0.00 82 ASP A C 12
ATOM 22138 O O . ASP A 1 82 ? 89.869 -13.356 -8.972 1.00 0.00 82 ASP A O 12
ATOM 22147 N N . ASN A 1 83 ? 89.780 -13.481 -6.714 1.00 0.00 83 ASN A N 12
ATOM 22148 C CA . ASN A 1 83 ? 91.189 -13.136 -6.487 1.00 0.00 83 ASN A CA 12
ATOM 22149 C C . ASN A 1 83 ? 91.442 -11.675 -6.869 1.00 0.00 83 ASN A C 12
ATOM 22150 O O . ASN A 1 83 ? 92.544 -11.286 -7.257 1.00 0.00 83 ASN A O 12
ATOM 22161 N N . VAL A 1 84 ? 90.410 -10.860 -6.753 1.00 0.00 84 VAL A N 12
ATOM 22162 C CA . VAL A 1 84 ? 90.548 -9.438 -6.991 1.00 0.00 84 VAL A CA 12
ATOM 22163 C C . VAL A 1 84 ? 90.696 -8.715 -5.661 1.00 0.00 84 VAL A C 12
ATOM 22164 O O . VAL A 1 84 ? 89.780 -8.708 -4.838 1.00 0.00 84 VAL A O 12
ATOM 22177 N N . ARG A 1 85 ? 91.861 -8.138 -5.443 1.00 0.00 85 ARG A N 12
ATOM 22178 C CA . ARG A 1 85 ? 92.164 -7.488 -4.184 1.00 0.00 85 ARG A CA 12
ATOM 22179 C C . ARG A 1 85 ? 91.871 -5.997 -4.268 1.00 0.00 85 ARG A C 12
ATOM 22180 O O . ARG A 1 85 ? 92.546 -5.256 -4.985 1.00 0.00 85 ARG A O 12
ATOM 22201 N N . VAL A 1 86 ? 90.840 -5.572 -3.557 1.00 0.00 86 VAL A N 12
ATOM 22202 C CA . VAL A 1 86 ? 90.456 -4.170 -3.525 1.00 0.00 86 VAL A CA 12
ATOM 22203 C C . VAL A 1 86 ? 91.330 -3.421 -2.531 1.00 0.00 86 VAL A C 12
ATOM 22204 O O . VAL A 1 86 ? 91.158 -3.546 -1.320 1.00 0.00 86 VAL A O 12
ATOM 22217 N N . VAL A 1 87 ? 92.274 -2.655 -3.058 1.00 0.00 87 VAL A N 12
ATOM 22218 C CA . VAL A 1 87 ? 93.287 -2.005 -2.242 1.00 0.00 87 VAL A CA 12
ATOM 22219 C C . VAL A 1 87 ? 92.987 -0.521 -2.068 1.00 0.00 87 VAL A C 12
ATOM 22220 O O . VAL A 1 87 ? 92.525 0.146 -2.994 1.00 0.00 87 VAL A O 12
ATOM 22233 N N . THR A 1 88 ? 93.237 -0.020 -0.871 1.00 0.00 88 THR A N 12
ATOM 22234 C CA . THR A 1 88 ? 93.119 1.396 -0.578 1.00 0.00 88 THR A CA 12
ATOM 22235 C C . THR A 1 88 ? 94.154 1.782 0.477 1.00 0.00 88 THR A C 12
ATOM 22236 O O . THR A 1 88 ? 94.574 0.942 1.275 1.00 0.00 88 THR A O 12
ATOM 22247 N N . ASP A 1 89 ? 94.596 3.030 0.452 1.00 0.00 89 ASP A N 12
ATOM 22248 C CA . ASP A 1 89 ? 95.618 3.493 1.380 1.00 0.00 89 ASP A CA 12
ATOM 22249 C C . ASP A 1 89 ? 95.164 3.350 2.833 1.00 0.00 89 ASP A C 12
ATOM 22250 O O . ASP A 1 89 ? 94.043 3.715 3.187 1.00 0.00 89 ASP A O 12
ATOM 22259 N N . TYR A 1 90 ? 96.058 2.834 3.668 1.00 0.00 90 TYR A N 12
ATOM 22260 C CA . TYR A 1 90 ? 95.742 2.541 5.061 1.00 0.00 90 TYR A CA 12
ATOM 22261 C C . TYR A 1 90 ? 95.714 3.809 5.910 1.00 0.00 90 TYR A C 12
ATOM 22262 O O . TYR A 1 90 ? 94.832 3.972 6.753 1.00 0.00 90 TYR A O 12
ATOM 22280 N N . SER A 1 91 ? 96.663 4.712 5.678 1.00 0.00 91 SER A N 12
ATOM 22281 C CA . SER A 1 91 ? 96.760 5.920 6.486 1.00 0.00 91 SER A CA 12
ATOM 22282 C C . SER A 1 91 ? 95.580 6.852 6.223 1.00 0.00 91 SER A C 12
ATOM 22283 O O . SER A 1 91 ? 95.052 7.471 7.149 1.00 0.00 91 SER A O 12
ATOM 22291 N N . GLU A 1 92 ? 95.144 6.926 4.970 1.00 0.00 92 GLU A N 12
ATOM 22292 C CA . GLU A 1 92 ? 93.971 7.719 4.625 1.00 0.00 92 GLU A CA 12
ATOM 22293 C C . GLU A 1 92 ? 92.691 7.045 5.116 1.00 0.00 92 GLU A C 12
ATOM 22294 O O . GLU A 1 92 ? 91.723 7.719 5.466 1.00 0.00 92 GLU A O 12
ATOM 22306 N N . PHE A 1 93 ? 92.686 5.716 5.147 1.00 0.00 93 PHE A N 12
ATOM 22307 C CA . PHE A 1 93 ? 91.512 4.978 5.598 1.00 0.00 93 PHE A CA 12
ATOM 22308 C C . PHE A 1 93 ? 91.291 5.161 7.098 1.00 0.00 93 PHE A C 12
ATOM 22309 O O . PHE A 1 93 ? 90.185 5.488 7.530 1.00 0.00 93 PHE A O 12
ATOM 22326 N N . GLN A 1 94 ? 92.342 4.960 7.895 1.00 0.00 94 GLN A N 12
ATOM 22327 C CA . GLN A 1 94 ? 92.236 5.143 9.343 1.00 0.00 94 GLN A CA 12
ATOM 22328 C C . GLN A 1 94 ? 91.926 6.603 9.666 1.00 0.00 94 GLN A C 12
ATOM 22329 O O . GLN A 1 94 ? 91.289 6.911 10.674 1.00 0.00 94 GLN A O 12
ATOM 22343 N N . LYS A 1 95 ? 92.376 7.489 8.787 1.00 0.00 95 LYS A N 12
ATOM 22344 C CA . LYS A 1 95 ? 92.048 8.902 8.865 1.00 0.00 95 LYS A CA 12
ATOM 22345 C C . LYS A 1 95 ? 90.538 9.105 8.759 1.00 0.00 95 LYS A C 12
ATOM 22346 O O . LYS A 1 95 ? 89.947 9.840 9.546 1.00 0.00 95 LYS A O 12
ATOM 22365 N N . ILE A 1 96 ? 89.916 8.422 7.804 1.00 0.00 96 ILE A N 12
ATOM 22366 C CA . ILE A 1 96 ? 88.478 8.536 7.593 1.00 0.00 96 ILE A CA 12
ATOM 22367 C C . ILE A 1 96 ? 87.693 7.867 8.720 1.00 0.00 96 ILE A C 12
ATOM 22368 O O . ILE A 1 96 ? 86.611 8.331 9.098 1.00 0.00 96 ILE A O 12
ATOM 22384 N N . LEU A 1 97 ? 88.246 6.793 9.272 1.00 0.00 97 LEU A N 12
ATOM 22385 C CA . LEU A 1 97 ? 87.633 6.127 10.416 1.00 0.00 97 LEU A CA 12
ATOM 22386 C C . LEU A 1 97 ? 87.448 7.116 11.565 1.00 0.00 97 LEU A C 12
ATOM 22387 O O . LEU A 1 97 ? 86.413 7.127 12.233 1.00 0.00 97 LEU A O 12
ATOM 22403 N N . LYS A 1 98 ? 88.452 7.960 11.768 1.00 0.00 98 LYS A N 12
ATOM 22404 C CA . LYS A 1 98 ? 88.399 8.990 12.799 1.00 0.00 98 LYS A CA 12
ATOM 22405 C C . LYS A 1 98 ? 87.607 10.202 12.309 1.00 0.00 98 LYS A C 12
ATOM 22406 O O . LYS A 1 98 ? 86.948 10.885 13.091 1.00 0.00 98 LYS A O 12
ATOM 22425 N N . LYS A 1 99 ? 87.685 10.447 11.005 1.00 0.00 99 LYS A N 12
ATOM 22426 C CA . LYS A 1 99 ? 86.967 11.543 10.354 1.00 0.00 99 LYS A CA 12
ATOM 22427 C C . LYS A 1 99 ? 85.468 11.445 10.609 1.00 0.00 99 LYS A C 12
ATOM 22428 O O . LYS A 1 99 ? 84.821 12.430 10.961 1.00 0.00 99 LYS A O 12
ATOM 22447 N N . ARG A 1 100 ? 84.918 10.252 10.437 1.00 0.00 100 ARG A N 12
ATOM 22448 C CA . ARG A 1 100 ? 83.497 10.035 10.664 1.00 0.00 100 ARG A CA 12
ATOM 22449 C C . ARG A 1 100 ? 83.227 9.515 12.072 1.00 0.00 100 ARG A C 12
ATOM 22450 O O . ARG A 1 100 ? 82.087 9.535 12.540 1.00 0.00 100 ARG A O 12
ATOM 22471 N N . GLY A 1 101 ? 84.277 9.063 12.749 1.00 0.00 101 GLY A N 12
ATOM 22472 C CA . GLY A 1 101 ? 84.123 8.548 14.095 1.00 0.00 101 GLY A CA 12
ATOM 22473 C C . GLY A 1 101 ? 83.464 7.187 14.103 1.00 0.00 101 GLY A C 12
ATOM 22474 O O . GLY A 1 101 ? 82.334 7.032 14.568 1.00 0.00 101 GLY A O 12
ATOM 22478 N N . THR A 1 102 ? 84.167 6.200 13.577 1.00 0.00 102 THR A N 12
ATOM 22479 C CA . THR A 1 102 ? 83.624 4.859 13.456 1.00 0.00 102 THR A CA 12
ATOM 22480 C C . THR A 1 102 ? 83.983 4.011 14.673 1.00 0.00 102 THR A C 12
ATOM 22481 O O . THR A 1 102 ? 85.094 3.487 14.767 1.00 0.00 102 THR A O 12
ATOM 22492 N N . LYS A 1 103 ? 83.040 3.919 15.615 1.00 0.00 103 LYS A N 12
ATOM 22493 C CA . LYS A 1 103 ? 83.185 3.070 16.800 1.00 0.00 103 LYS A CA 12
ATOM 22494 C C . LYS A 1 103 ? 84.431 3.446 17.595 1.00 0.00 103 LYS A C 12
ATOM 22495 O O . LYS A 1 103 ? 85.405 2.691 17.654 1.00 0.00 103 LYS A O 12
ATOM 22514 N N . LEU A 1 104 ? 84.379 4.612 18.221 1.00 0.00 104 LEU A N 12
ATOM 22515 C CA . LEU A 1 104 ? 85.546 5.193 18.866 1.00 0.00 104 LEU A CA 12
ATOM 22516 C C . LEU A 1 104 ? 85.908 4.482 20.169 1.00 0.00 104 LEU A C 12
ATOM 22517 O O . LEU A 1 104 ? 85.121 3.711 20.722 1.00 0.00 104 LEU A O 12
ATOM 22533 N N . GLU A 1 105 ? 87.110 4.775 20.653 1.00 0.00 105 GLU A N 12
ATOM 22534 C CA . GLU A 1 105 ? 87.680 4.106 21.818 1.00 0.00 105 GLU A CA 12
ATOM 22535 C C . GLU A 1 105 ? 87.107 4.640 23.129 1.00 0.00 105 GLU A C 12
ATOM 22536 O O . GLU A 1 105 ? 87.148 3.959 24.152 1.00 0.00 105 GLU A O 12
ATOM 22548 N N . HIS A 1 106 ? 86.563 5.850 23.099 1.00 0.00 106 HIS A N 12
ATOM 22549 C CA . HIS A 1 106 ? 86.109 6.508 24.321 1.00 0.00 106 HIS A CA 12
ATOM 22550 C C . HIS A 1 106 ? 84.687 6.086 24.678 1.00 0.00 106 HIS A C 12
ATOM 22551 O O . HIS A 1 106 ? 84.007 6.739 25.465 1.00 0.00 106 HIS A O 12
ATOM 22566 N N . HIS A 1 107 ? 84.250 4.984 24.088 1.00 0.00 107 HIS A N 12
ATOM 22567 C CA . HIS A 1 107 ? 82.983 4.366 24.445 1.00 0.00 107 HIS A CA 12
ATOM 22568 C C . HIS A 1 107 ? 83.236 2.940 24.904 1.00 0.00 107 HIS A C 12
ATOM 22569 O O . HIS A 1 107 ? 83.916 2.177 24.216 1.00 0.00 107 HIS A O 12
ATOM 22584 N N . HIS A 1 108 ? 82.677 2.577 26.050 1.00 0.00 108 HIS A N 12
ATOM 22585 C CA . HIS A 1 108 ? 82.873 1.243 26.626 1.00 0.00 108 HIS A CA 12
ATOM 22586 C C . HIS A 1 108 ? 82.010 0.208 25.905 1.00 0.00 108 HIS A C 12
ATOM 22587 O O . HIS A 1 108 ? 81.422 -0.684 26.523 1.00 0.00 108 HIS A O 12
ATOM 22602 N N . HIS A 1 109 ? 81.975 0.332 24.586 1.00 0.00 109 HIS A N 12
ATOM 22603 C CA . HIS A 1 109 ? 81.209 -0.548 23.717 1.00 0.00 109 HIS A CA 12
ATOM 22604 C C . HIS A 1 109 ? 81.547 -0.237 22.258 1.00 0.00 109 HIS A C 12
ATOM 22605 O O . HIS A 1 109 ? 81.132 -0.957 21.350 1.00 0.00 109 HIS A O 12
ATOM 22620 N N . HIS A 1 110 ? 82.325 0.840 22.057 1.00 0.00 110 HIS A N 12
ATOM 22621 C CA . HIS A 1 110 ? 82.666 1.362 20.724 1.00 0.00 110 HIS A CA 12
ATOM 22622 C C . HIS A 1 110 ? 81.445 1.953 20.031 1.00 0.00 110 HIS A C 12
ATOM 22623 O O . HIS A 1 110 ? 81.408 3.146 19.735 1.00 0.00 110 HIS A O 12
ATOM 22638 N N . HIS A 1 111 ? 80.457 1.114 19.775 1.00 0.00 111 HIS A N 12
ATOM 22639 C CA . HIS A 1 111 ? 79.220 1.545 19.156 1.00 0.00 111 HIS A CA 12
ATOM 22640 C C . HIS A 1 111 ? 78.054 0.804 19.792 1.00 0.00 111 HIS A C 12
ATOM 22641 O O . HIS A 1 111 ? 77.594 1.240 20.867 1.00 0.00 111 HIS A O 12
ATOM 22657 N N . MET A 1 1 ? 80.556 -12.319 -2.105 1.00 0.00 1 MET A N 13
ATOM 22658 C CA . MET A 1 1 ? 80.129 -11.622 -3.340 1.00 0.00 1 MET A CA 13
ATOM 22659 C C . MET A 1 1 ? 81.263 -11.601 -4.358 1.00 0.00 1 MET A C 13
ATOM 22660 O O . MET A 1 1 ? 82.434 -11.773 -4.005 1.00 0.00 1 MET A O 13
ATOM 22676 N N . ASN A 1 2 ? 80.912 -11.401 -5.619 1.00 0.00 2 ASN A N 13
ATOM 22677 C CA . ASN A 1 2 ? 81.906 -11.272 -6.675 1.00 0.00 2 ASN A CA 13
ATOM 22678 C C . ASN A 1 2 ? 82.348 -9.825 -6.821 1.00 0.00 2 ASN A C 13
ATOM 22679 O O . ASN A 1 2 ? 81.682 -8.908 -6.334 1.00 0.00 2 ASN A O 13
ATOM 22690 N N . SER A 1 3 ? 83.467 -9.625 -7.502 1.00 0.00 3 SER A N 13
ATOM 22691 C CA . SER A 1 3 ? 83.952 -8.288 -7.808 1.00 0.00 3 SER A CA 13
ATOM 22692 C C . SER A 1 3 ? 82.998 -7.621 -8.796 1.00 0.00 3 SER A C 13
ATOM 22693 O O . SER A 1 3 ? 82.878 -6.395 -8.845 1.00 0.00 3 SER A O 13
ATOM 22701 N N . GLU A 1 4 ? 82.308 -8.460 -9.567 1.00 0.00 4 GLU A N 13
ATOM 22702 C CA . GLU A 1 4 ? 81.285 -8.015 -10.505 1.00 0.00 4 GLU A CA 13
ATOM 22703 C C . GLU A 1 4 ? 80.265 -7.112 -9.815 1.00 0.00 4 GLU A C 13
ATOM 22704 O O . GLU A 1 4 ? 79.915 -6.049 -10.328 1.00 0.00 4 GLU A O 13
ATOM 22716 N N . VAL A 1 5 ? 79.816 -7.541 -8.638 1.00 0.00 5 VAL A N 13
ATOM 22717 C CA . VAL A 1 5 ? 78.811 -6.811 -7.871 1.00 0.00 5 VAL A CA 13
ATOM 22718 C C . VAL A 1 5 ? 79.315 -5.418 -7.502 1.00 0.00 5 VAL A C 13
ATOM 22719 O O . VAL A 1 5 ? 78.576 -4.432 -7.581 1.00 0.00 5 VAL A O 13
ATOM 22732 N N . ILE A 1 6 ? 80.583 -5.352 -7.114 1.00 0.00 6 ILE A N 13
ATOM 22733 C CA . ILE A 1 6 ? 81.208 -4.093 -6.735 1.00 0.00 6 ILE A CA 13
ATOM 22734 C C . ILE A 1 6 ? 81.286 -3.158 -7.938 1.00 0.00 6 ILE A C 13
ATOM 22735 O O . ILE A 1 6 ? 81.009 -1.964 -7.827 1.00 0.00 6 ILE A O 13
ATOM 22751 N N . LYS A 1 7 ? 81.642 -3.721 -9.089 1.00 0.00 7 LYS A N 13
ATOM 22752 C CA . LYS A 1 7 ? 81.708 -2.965 -10.337 1.00 0.00 7 LYS A CA 13
ATOM 22753 C C . LYS A 1 7 ? 80.377 -2.291 -10.645 1.00 0.00 7 LYS A C 13
ATOM 22754 O O . LYS A 1 7 ? 80.338 -1.126 -11.036 1.00 0.00 7 LYS A O 13
ATOM 22773 N N . GLU A 1 8 ? 79.294 -3.037 -10.472 1.00 0.00 8 GLU A N 13
ATOM 22774 C CA . GLU A 1 8 ? 77.956 -2.522 -10.730 1.00 0.00 8 GLU A CA 13
ATOM 22775 C C . GLU A 1 8 ? 77.635 -1.363 -9.787 1.00 0.00 8 GLU A C 13
ATOM 22776 O O . GLU A 1 8 ? 77.078 -0.346 -10.199 1.00 0.00 8 GLU A O 13
ATOM 22788 N N . PHE A 1 9 ? 78.020 -1.518 -8.524 1.00 0.00 9 PHE A N 13
ATOM 22789 C CA . PHE A 1 9 ? 77.783 -0.496 -7.511 1.00 0.00 9 PHE A CA 13
ATOM 22790 C C . PHE A 1 9 ? 78.588 0.769 -7.815 1.00 0.00 9 PHE A C 13
ATOM 22791 O O . PHE A 1 9 ? 78.061 1.880 -7.770 1.00 0.00 9 PHE A O 13
ATOM 22808 N N . LEU A 1 10 ? 79.861 0.588 -8.142 1.00 0.00 10 LEU A N 13
ATOM 22809 C CA . LEU A 1 10 ? 80.753 1.710 -8.413 1.00 0.00 10 LEU A CA 13
ATOM 22810 C C . LEU A 1 10 ? 80.360 2.430 -9.700 1.00 0.00 10 LEU A C 13
ATOM 22811 O O . LEU A 1 10 ? 80.491 3.652 -9.803 1.00 0.00 10 LEU A O 13
ATOM 22827 N N . GLU A 1 11 ? 79.867 1.668 -10.668 1.00 0.00 11 GLU A N 13
ATOM 22828 C CA . GLU A 1 11 ? 79.443 2.225 -11.945 1.00 0.00 11 GLU A CA 13
ATOM 22829 C C . GLU A 1 11 ? 78.214 3.113 -11.754 1.00 0.00 11 GLU A C 13
ATOM 22830 O O . GLU A 1 11 ? 78.047 4.120 -12.444 1.00 0.00 11 GLU A O 13
ATOM 22842 N N . ASP A 1 12 ? 77.365 2.737 -10.805 1.00 0.00 12 ASP A N 13
ATOM 22843 C CA . ASP A 1 12 ? 76.168 3.509 -10.496 1.00 0.00 12 ASP A CA 13
ATOM 22844 C C . ASP A 1 12 ? 76.535 4.891 -9.970 1.00 0.00 12 ASP A C 13
ATOM 22845 O O . ASP A 1 12 ? 76.094 5.907 -10.510 1.00 0.00 12 ASP A O 13
ATOM 22854 N N . ILE A 1 13 ? 77.348 4.924 -8.921 1.00 0.00 13 ILE A N 13
ATOM 22855 C CA . ILE A 1 13 ? 77.727 6.182 -8.290 1.00 0.00 13 ILE A CA 13
ATOM 22856 C C . ILE A 1 13 ? 78.646 7.012 -9.190 1.00 0.00 13 ILE A C 13
ATOM 22857 O O . ILE A 1 13 ? 78.506 8.230 -9.273 1.00 0.00 13 ILE A O 13
ATOM 22873 N N . GLY A 1 14 ? 79.569 6.351 -9.874 1.00 0.00 14 GLY A N 13
ATOM 22874 C CA . GLY A 1 14 ? 80.444 7.051 -10.795 1.00 0.00 14 GLY A CA 13
ATOM 22875 C C . GLY A 1 14 ? 81.770 7.433 -10.170 1.00 0.00 14 GLY A C 13
ATOM 22876 O O . GLY A 1 14 ? 82.446 8.351 -10.638 1.00 0.00 14 GLY A O 13
ATOM 22880 N N . GLU A 1 15 ? 82.142 6.739 -9.106 1.00 0.00 15 GLU A N 13
ATOM 22881 C CA . GLU A 1 15 ? 83.435 6.958 -8.476 1.00 0.00 15 GLU A CA 13
ATOM 22882 C C . GLU A 1 15 ? 84.496 6.119 -9.168 1.00 0.00 15 GLU A C 13
ATOM 22883 O O . GLU A 1 15 ? 84.311 4.920 -9.380 1.00 0.00 15 GLU A O 13
ATOM 22895 N N . ASP A 1 16 ? 85.595 6.759 -9.530 1.00 0.00 16 ASP A N 13
ATOM 22896 C CA . ASP A 1 16 ? 86.661 6.099 -10.273 1.00 0.00 16 ASP A CA 13
ATOM 22897 C C . ASP A 1 16 ? 87.385 5.070 -9.423 1.00 0.00 16 ASP A C 13
ATOM 22898 O O . ASP A 1 16 ? 87.916 5.390 -8.359 1.00 0.00 16 ASP A O 13
ATOM 22907 N N . TYR A 1 17 ? 87.400 3.834 -9.891 1.00 0.00 17 TYR A N 13
ATOM 22908 C CA . TYR A 1 17 ? 88.211 2.808 -9.268 1.00 0.00 17 TYR A CA 13
ATOM 22909 C C . TYR A 1 17 ? 89.317 2.397 -10.228 1.00 0.00 17 TYR A C 13
ATOM 22910 O O . TYR A 1 17 ? 89.076 2.206 -11.422 1.00 0.00 17 TYR A O 13
ATOM 22928 N N . ILE A 1 18 ? 90.530 2.301 -9.718 1.00 0.00 18 ILE A N 13
ATOM 22929 C CA . ILE A 1 18 ? 91.670 1.953 -10.545 1.00 0.00 18 ILE A CA 13
ATOM 22930 C C . ILE A 1 18 ? 91.857 0.445 -10.568 1.00 0.00 18 ILE A C 13
ATOM 22931 O O . ILE A 1 18 ? 92.470 -0.132 -9.666 1.00 0.00 18 ILE A O 13
ATOM 22947 N N . GLU A 1 19 ? 91.298 -0.193 -11.581 1.00 0.00 19 GLU A N 13
ATOM 22948 C CA . GLU A 1 19 ? 91.417 -1.630 -11.719 1.00 0.00 19 GLU A CA 13
ATOM 22949 C C . GLU A 1 19 ? 92.713 -1.994 -12.426 1.00 0.00 19 GLU A C 13
ATOM 22950 O O . GLU A 1 19 ? 92.887 -1.734 -13.617 1.00 0.00 19 GLU A O 13
ATOM 22962 N N . LEU A 1 20 ? 93.623 -2.565 -11.665 1.00 0.00 20 LEU A N 13
ATOM 22963 C CA . LEU A 1 20 ? 94.868 -3.079 -12.192 1.00 0.00 20 LEU A CA 13
ATOM 22964 C C . LEU A 1 20 ? 94.755 -4.590 -12.324 1.00 0.00 20 LEU A C 13
ATOM 22965 O O . LEU A 1 20 ? 93.647 -5.131 -12.313 1.00 0.00 20 LEU A O 13
ATOM 22981 N N . GLU A 1 21 ? 95.883 -5.276 -12.433 1.00 0.00 21 GLU A N 13
ATOM 22982 C CA . GLU A 1 21 ? 95.880 -6.724 -12.563 1.00 0.00 21 GLU A CA 13
ATOM 22983 C C . GLU A 1 21 ? 95.360 -7.379 -11.281 1.00 0.00 21 GLU A C 13
ATOM 22984 O O . GLU A 1 21 ? 96.104 -7.550 -10.314 1.00 0.00 21 GLU A O 13
ATOM 22996 N N . ASN A 1 22 ? 94.065 -7.700 -11.282 1.00 0.00 22 ASN A N 13
ATOM 22997 C CA . ASN A 1 22 ? 93.401 -8.348 -10.146 1.00 0.00 22 ASN A CA 13
ATOM 22998 C C . ASN A 1 22 ? 93.372 -7.440 -8.917 1.00 0.00 22 ASN A C 13
ATOM 22999 O O . ASN A 1 22 ? 93.183 -7.911 -7.798 1.00 0.00 22 ASN A O 13
ATOM 23010 N N . GLU A 1 23 ? 93.536 -6.144 -9.131 1.00 0.00 23 GLU A N 13
ATOM 23011 C CA . GLU A 1 23 ? 93.563 -5.194 -8.024 1.00 0.00 23 GLU A CA 13
ATOM 23012 C C . GLU A 1 23 ? 92.702 -3.975 -8.311 1.00 0.00 23 GLU A C 13
ATOM 23013 O O . GLU A 1 23 ? 93.014 -3.179 -9.189 1.00 0.00 23 GLU A O 13
ATOM 23025 N N . ILE A 1 24 ? 91.640 -3.812 -7.546 1.00 0.00 24 ILE A N 13
ATOM 23026 C CA . ILE A 1 24 ? 90.824 -2.616 -7.634 1.00 0.00 24 ILE A CA 13
ATOM 23027 C C . ILE A 1 24 ? 91.289 -1.612 -6.591 1.00 0.00 24 ILE A C 13
ATOM 23028 O O . ILE A 1 24 ? 90.998 -1.750 -5.408 1.00 0.00 24 ILE A O 13
ATOM 23044 N N . HIS A 1 25 ? 92.051 -0.627 -7.029 1.00 0.00 25 HIS A N 13
ATOM 23045 C CA . HIS A 1 25 ? 92.514 0.422 -6.135 1.00 0.00 25 HIS A CA 13
ATOM 23046 C C . HIS A 1 25 ? 91.446 1.497 -6.028 1.00 0.00 25 HIS A C 13
ATOM 23047 O O . HIS A 1 25 ? 91.212 2.252 -6.974 1.00 0.00 25 HIS A O 13
ATOM 23062 N N . LEU A 1 26 ? 90.782 1.538 -4.888 1.00 0.00 26 LEU A N 13
ATOM 23063 C CA . LEU A 1 26 ? 89.664 2.442 -4.682 1.00 0.00 26 LEU A CA 13
ATOM 23064 C C . LEU A 1 26 ? 90.098 3.727 -4.006 1.00 0.00 26 LEU A C 13
ATOM 23065 O O . LEU A 1 26 ? 91.229 3.854 -3.533 1.00 0.00 26 LEU A O 13
ATOM 23081 N N . LYS A 1 27 ? 89.183 4.677 -3.979 1.00 0.00 27 LYS A N 13
ATOM 23082 C CA . LYS A 1 27 ? 89.386 5.932 -3.287 1.00 0.00 27 LYS A CA 13
ATOM 23083 C C . LYS A 1 27 ? 88.963 5.762 -1.834 1.00 0.00 27 LYS A C 13
ATOM 23084 O O . LYS A 1 27 ? 87.927 5.148 -1.568 1.00 0.00 27 LYS A O 13
ATOM 23103 N N . PRO A 1 28 ? 89.761 6.274 -0.878 1.00 0.00 28 PRO A N 13
ATOM 23104 C CA . PRO A 1 28 ? 89.490 6.134 0.560 1.00 0.00 28 PRO A CA 13
ATOM 23105 C C . PRO A 1 28 ? 88.044 6.454 0.935 1.00 0.00 28 PRO A C 13
ATOM 23106 O O . PRO A 1 28 ? 87.425 5.729 1.712 1.00 0.00 28 PRO A O 13
ATOM 23117 N N . GLU A 1 29 ? 87.516 7.533 0.363 1.00 0.00 29 GLU A N 13
ATOM 23118 C CA . GLU A 1 29 ? 86.135 7.948 0.607 1.00 0.00 29 GLU A CA 13
ATOM 23119 C C . GLU A 1 29 ? 85.158 6.825 0.253 1.00 0.00 29 GLU A C 13
ATOM 23120 O O . GLU A 1 29 ? 84.231 6.525 1.003 1.00 0.00 29 GLU A O 13
ATOM 23132 N N . VAL A 1 30 ? 85.395 6.200 -0.891 1.00 0.00 30 VAL A N 13
ATOM 23133 C CA . VAL A 1 30 ? 84.502 5.174 -1.410 1.00 0.00 30 VAL A CA 13
ATOM 23134 C C . VAL A 1 30 ? 84.696 3.862 -0.662 1.00 0.00 30 VAL A C 13
ATOM 23135 O O . VAL A 1 30 ? 83.730 3.228 -0.243 1.00 0.00 30 VAL A O 13
ATOM 23148 N N . PHE A 1 31 ? 85.955 3.474 -0.490 1.00 0.00 31 PHE A N 13
ATOM 23149 C CA . PHE A 1 31 ? 86.308 2.236 0.204 1.00 0.00 31 PHE A CA 13
ATOM 23150 C C . PHE A 1 31 ? 85.712 2.221 1.606 1.00 0.00 31 PHE A C 13
ATOM 23151 O O . PHE A 1 31 ? 85.242 1.189 2.087 1.00 0.00 31 PHE A O 13
ATOM 23168 N N . TYR A 1 32 ? 85.718 3.387 2.237 1.00 0.00 32 TYR A N 13
ATOM 23169 C CA . TYR A 1 32 ? 85.172 3.571 3.574 1.00 0.00 32 TYR A CA 13
ATOM 23170 C C . TYR A 1 32 ? 83.687 3.181 3.640 1.00 0.00 32 TYR A C 13
ATOM 23171 O O . TYR A 1 32 ? 83.213 2.685 4.665 1.00 0.00 32 TYR A O 13
ATOM 23189 N N . GLU A 1 33 ? 82.963 3.381 2.546 1.00 0.00 33 GLU A N 13
ATOM 23190 C CA . GLU A 1 33 ? 81.546 3.034 2.500 1.00 0.00 33 GLU A CA 13
ATOM 23191 C C . GLU A 1 33 ? 81.327 1.642 1.902 1.00 0.00 33 GLU A C 13
ATOM 23192 O O . GLU A 1 33 ? 80.449 0.901 2.346 1.00 0.00 33 GLU A O 13
ATOM 23204 N N . VAL A 1 34 ? 82.126 1.288 0.899 1.00 0.00 34 VAL A N 13
ATOM 23205 C CA . VAL A 1 34 ? 82.011 -0.021 0.257 1.00 0.00 34 VAL A CA 13
ATOM 23206 C C . VAL A 1 34 ? 82.305 -1.141 1.253 1.00 0.00 34 VAL A C 13
ATOM 23207 O O . VAL A 1 34 ? 81.672 -2.198 1.216 1.00 0.00 34 VAL A O 13
ATOM 23220 N N . TRP A 1 35 ? 83.248 -0.886 2.156 1.00 0.00 35 TRP A N 13
ATOM 23221 C CA . TRP A 1 35 ? 83.591 -1.826 3.217 1.00 0.00 35 TRP A CA 13
ATOM 23222 C C . TRP A 1 35 ? 82.351 -2.192 4.036 1.00 0.00 35 TRP A C 13
ATOM 23223 O O . TRP A 1 35 ? 82.176 -3.342 4.442 1.00 0.00 35 TRP A O 13
ATOM 23244 N N . LYS A 1 36 ? 81.478 -1.214 4.243 1.00 0.00 36 LYS A N 13
ATOM 23245 C CA . LYS A 1 36 ? 80.246 -1.432 4.991 1.00 0.00 36 LYS A CA 13
ATOM 23246 C C . LYS A 1 36 ? 79.237 -2.204 4.145 1.00 0.00 36 LYS A C 13
ATOM 23247 O O . LYS A 1 36 ? 78.551 -3.100 4.636 1.00 0.00 36 LYS A O 13
ATOM 23266 N N . TYR A 1 37 ? 79.162 -1.844 2.867 1.00 0.00 37 TYR A N 13
ATOM 23267 C CA . TYR A 1 37 ? 78.224 -2.461 1.931 1.00 0.00 37 TYR A CA 13
ATOM 23268 C C . TYR A 1 37 ? 78.432 -3.973 1.838 1.00 0.00 37 TYR A C 13
ATOM 23269 O O . TYR A 1 37 ? 77.468 -4.740 1.801 1.00 0.00 37 TYR A O 13
ATOM 23287 N N . VAL A 1 38 ? 79.687 -4.395 1.805 1.00 0.00 38 VAL A N 13
ATOM 23288 C CA . VAL A 1 38 ? 80.003 -5.812 1.683 1.00 0.00 38 VAL A CA 13
ATOM 23289 C C . VAL A 1 38 ? 80.014 -6.510 3.045 1.00 0.00 38 VAL A C 13
ATOM 23290 O O . VAL A 1 38 ? 80.280 -7.710 3.137 1.00 0.00 38 VAL A O 13
ATOM 23303 N N . GLY A 1 39 ? 79.714 -5.756 4.100 1.00 0.00 39 GLY A N 13
ATOM 23304 C CA . GLY A 1 39 ? 79.478 -6.353 5.402 1.00 0.00 39 GLY A CA 13
ATOM 23305 C C . GLY A 1 39 ? 80.718 -6.472 6.268 1.00 0.00 39 GLY A C 13
ATOM 23306 O O . GLY A 1 39 ? 80.901 -7.489 6.941 1.00 0.00 39 GLY A O 13
ATOM 23310 N N . GLU A 1 40 ? 81.557 -5.439 6.258 1.00 0.00 40 GLU A N 13
ATOM 23311 C CA . GLU A 1 40 ? 82.757 -5.390 7.101 1.00 0.00 40 GLU A CA 13
ATOM 23312 C C . GLU A 1 40 ? 83.616 -6.653 6.962 1.00 0.00 40 GLU A C 13
ATOM 23313 O O . GLU A 1 40 ? 83.731 -7.435 7.906 1.00 0.00 40 GLU A O 13
ATOM 23325 N N . PRO A 1 41 ? 84.224 -6.880 5.789 1.00 0.00 41 PRO A N 13
ATOM 23326 C CA . PRO A 1 41 ? 85.088 -8.038 5.564 1.00 0.00 41 PRO A CA 13
ATOM 23327 C C . PRO A 1 41 ? 86.469 -7.855 6.189 1.00 0.00 41 PRO A C 13
ATOM 23328 O O . PRO A 1 41 ? 86.750 -6.818 6.808 1.00 0.00 41 PRO A O 13
ATOM 23339 N N . GLU A 1 42 ? 87.322 -8.859 6.024 1.00 0.00 42 GLU A N 13
ATOM 23340 C CA . GLU A 1 42 ? 88.673 -8.815 6.564 1.00 0.00 42 GLU A CA 13
ATOM 23341 C C . GLU A 1 42 ? 89.509 -7.773 5.836 1.00 0.00 42 GLU A C 13
ATOM 23342 O O . GLU A 1 42 ? 89.526 -7.723 4.607 1.00 0.00 42 GLU A O 13
ATOM 23354 N N . LEU A 1 43 ? 90.199 -6.947 6.597 1.00 0.00 43 LEU A N 13
ATOM 23355 C CA . LEU A 1 43 ? 91.057 -5.927 6.027 1.00 0.00 43 LEU A CA 13
ATOM 23356 C C . LEU A 1 43 ? 92.517 -6.316 6.193 1.00 0.00 43 LEU A C 13
ATOM 23357 O O . LEU A 1 43 ? 93.052 -6.289 7.301 1.00 0.00 43 LEU A O 13
ATOM 23373 N N . LYS A 1 44 ? 93.157 -6.695 5.097 1.00 0.00 44 LYS A N 13
ATOM 23374 C CA . LYS A 1 44 ? 94.551 -7.102 5.144 1.00 0.00 44 LYS A CA 13
ATOM 23375 C C . LYS A 1 44 ? 95.450 -5.889 4.965 1.00 0.00 44 LYS A C 13
ATOM 23376 O O . LYS A 1 44 ? 95.405 -5.219 3.934 1.00 0.00 44 LYS A O 13
ATOM 23395 N N . THR A 1 45 ? 96.254 -5.603 5.974 1.00 0.00 45 THR A N 13
ATOM 23396 C CA . THR A 1 45 ? 97.190 -4.500 5.907 1.00 0.00 45 THR A CA 13
ATOM 23397 C C . THR A 1 45 ? 98.564 -4.997 5.472 1.00 0.00 45 THR A C 13
ATOM 23398 O O . THR A 1 45 ? 99.172 -5.833 6.143 1.00 0.00 45 THR A O 13
ATOM 23409 N N . TYR A 1 46 ? 99.045 -4.489 4.350 1.00 0.00 46 TYR A N 13
ATOM 23410 C CA . TYR A 1 46 ? 100.336 -4.900 3.831 1.00 0.00 46 TYR A CA 13
ATOM 23411 C C . TYR A 1 46 ? 101.272 -3.703 3.770 1.00 0.00 46 TYR A C 13
ATOM 23412 O O . TYR A 1 46 ? 100.826 -2.558 3.652 1.00 0.00 46 TYR A O 13
ATOM 23430 N N . VAL A 1 47 ? 102.563 -3.966 3.863 1.00 0.00 47 VAL A N 13
ATOM 23431 C CA . VAL A 1 47 ? 103.553 -2.910 3.795 1.00 0.00 47 VAL A CA 13
ATOM 23432 C C . VAL A 1 47 ? 104.234 -2.916 2.435 1.00 0.00 47 VAL A C 13
ATOM 23433 O O . VAL A 1 47 ? 104.946 -3.859 2.089 1.00 0.00 47 VAL A O 13
ATOM 23446 N N . ILE A 1 48 ? 103.989 -1.876 1.662 1.00 0.00 48 ILE A N 13
ATOM 23447 C CA . ILE A 1 48 ? 104.626 -1.725 0.368 1.00 0.00 48 ILE A CA 13
ATOM 23448 C C . ILE A 1 48 ? 105.761 -0.715 0.478 1.00 0.00 48 ILE A C 13
ATOM 23449 O O . ILE A 1 48 ? 105.568 0.417 0.925 1.00 0.00 48 ILE A O 13
ATOM 23465 N N . GLU A 1 49 ? 106.952 -1.137 0.101 1.00 0.00 49 GLU A N 13
ATOM 23466 C CA . GLU A 1 49 ? 108.121 -0.293 0.238 1.00 0.00 49 GLU A CA 13
ATOM 23467 C C . GLU A 1 49 ? 108.526 0.284 -1.103 1.00 0.00 49 GLU A C 13
ATOM 23468 O O . GLU A 1 49 ? 108.944 -0.441 -2.010 1.00 0.00 49 GLU A O 13
ATOM 23480 N N . ASP A 1 50 ? 108.385 1.590 -1.217 1.00 0.00 50 ASP A N 13
ATOM 23481 C CA . ASP A 1 50 ? 108.722 2.302 -2.436 1.00 0.00 50 ASP A CA 13
ATOM 23482 C C . ASP A 1 50 ? 109.858 3.275 -2.149 1.00 0.00 50 ASP A C 13
ATOM 23483 O O . ASP A 1 50 ? 110.248 3.452 -0.995 1.00 0.00 50 ASP A O 13
ATOM 23492 N N . GLU A 1 51 ? 110.392 3.887 -3.186 1.00 0.00 51 GLU A N 13
ATOM 23493 C CA . GLU A 1 51 ? 111.468 4.852 -3.036 1.00 0.00 51 GLU A CA 13
ATOM 23494 C C . GLU A 1 51 ? 110.932 6.153 -2.448 1.00 0.00 51 GLU A C 13
ATOM 23495 O O . GLU A 1 51 ? 109.722 6.389 -2.447 1.00 0.00 51 GLU A O 13
ATOM 23507 N N . ILE A 1 52 ? 111.825 6.979 -1.927 1.00 0.00 52 ILE A N 13
ATOM 23508 C CA . ILE A 1 52 ? 111.430 8.262 -1.370 1.00 0.00 52 ILE A CA 13
ATOM 23509 C C . ILE A 1 52 ? 110.884 9.180 -2.468 1.00 0.00 52 ILE A C 13
ATOM 23510 O O . ILE A 1 52 ? 111.632 9.769 -3.249 1.00 0.00 52 ILE A O 13
ATOM 23526 N N . VAL A 1 53 ? 109.568 9.256 -2.547 1.00 0.00 53 VAL A N 13
ATOM 23527 C CA . VAL A 1 53 ? 108.908 10.094 -3.531 1.00 0.00 53 VAL A CA 13
ATOM 23528 C C . VAL A 1 53 ? 108.660 11.485 -2.969 1.00 0.00 53 VAL A C 13
ATOM 23529 O O . VAL A 1 53 ? 108.256 11.641 -1.811 1.00 0.00 53 VAL A O 13
ATOM 23542 N N . GLU A 1 54 ? 108.905 12.497 -3.783 1.00 0.00 54 GLU A N 13
ATOM 23543 C CA . GLU A 1 54 ? 108.808 13.875 -3.332 1.00 0.00 54 GLU A CA 13
ATOM 23544 C C . GLU A 1 54 ? 107.423 14.455 -3.602 1.00 0.00 54 GLU A C 13
ATOM 23545 O O . GLU A 1 54 ? 106.762 14.088 -4.573 1.00 0.00 54 GLU A O 13
ATOM 23557 N N . PRO A 1 55 ? 106.948 15.331 -2.707 1.00 0.00 55 PRO A N 13
ATOM 23558 C CA . PRO A 1 55 ? 105.685 16.029 -2.863 1.00 0.00 55 PRO A CA 13
ATOM 23559 C C . PRO A 1 55 ? 105.849 17.454 -3.404 1.00 0.00 55 PRO A C 13
ATOM 23560 O O . PRO A 1 55 ? 104.889 18.224 -3.444 1.00 0.00 55 PRO A O 13
ATOM 23571 N N . GLY A 1 56 ? 107.064 17.804 -3.818 1.00 0.00 56 GLY A N 13
ATOM 23572 C CA . GLY A 1 56 ? 107.321 19.155 -4.293 1.00 0.00 56 GLY A CA 13
ATOM 23573 C C . GLY A 1 56 ? 108.794 19.415 -4.553 1.00 0.00 56 GLY A C 13
ATOM 23574 O O . GLY A 1 56 ? 109.289 20.519 -4.330 1.00 0.00 56 GLY A O 13
ATOM 23578 N N . GLU A 1 57 ? 109.486 18.401 -5.039 1.00 0.00 57 GLU A N 13
ATOM 23579 C CA . GLU A 1 57 ? 110.902 18.505 -5.350 1.00 0.00 57 GLU A CA 13
ATOM 23580 C C . GLU A 1 57 ? 111.151 17.812 -6.686 1.00 0.00 57 GLU A C 13
ATOM 23581 O O . GLU A 1 57 ? 112.083 17.021 -6.838 1.00 0.00 57 GLU A O 13
ATOM 23593 N N . TYR A 1 58 ? 110.285 18.118 -7.648 1.00 0.00 58 TYR A N 13
ATOM 23594 C CA . TYR A 1 58 ? 110.323 17.495 -8.968 1.00 0.00 58 TYR A CA 13
ATOM 23595 C C . TYR A 1 58 ? 111.678 17.700 -9.637 1.00 0.00 58 TYR A C 13
ATOM 23596 O O . TYR A 1 58 ? 112.168 16.825 -10.357 1.00 0.00 58 TYR A O 13
ATOM 23614 N N . ASP A 1 59 ? 112.277 18.856 -9.405 1.00 0.00 59 ASP A N 13
ATOM 23615 C CA . ASP A 1 59 ? 113.614 19.127 -9.905 1.00 0.00 59 ASP A CA 13
ATOM 23616 C C . ASP A 1 59 ? 114.606 19.157 -8.749 1.00 0.00 59 ASP A C 13
ATOM 23617 O O . ASP A 1 59 ? 114.713 20.152 -8.032 1.00 0.00 59 ASP A O 13
ATOM 23626 N N . PRO A 1 60 ? 115.312 18.047 -8.524 1.00 0.00 60 PRO A N 13
ATOM 23627 C CA . PRO A 1 60 ? 116.287 17.942 -7.453 1.00 0.00 60 PRO A CA 13
ATOM 23628 C C . PRO A 1 60 ? 117.681 18.384 -7.888 1.00 0.00 60 PRO A C 13
ATOM 23629 O O . PRO A 1 60 ? 118.004 18.382 -9.081 1.00 0.00 60 PRO A O 13
ATOM 23640 N N . PRO A 1 61 ? 118.515 18.803 -6.930 1.00 0.00 61 PRO A N 13
ATOM 23641 C CA . PRO A 1 61 ? 119.923 19.076 -7.193 1.00 0.00 61 PRO A CA 13
ATOM 23642 C C . PRO A 1 61 ? 120.702 17.775 -7.358 1.00 0.00 61 PRO A C 13
ATOM 23643 O O . PRO A 1 61 ? 120.837 17.001 -6.410 1.00 0.00 61 PRO A O 13
ATOM 23654 N N . GLU A 1 62 ? 121.191 17.526 -8.566 1.00 0.00 62 GLU A N 13
ATOM 23655 C CA . GLU A 1 62 ? 121.866 16.271 -8.868 1.00 0.00 62 GLU A CA 13
ATOM 23656 C C . GLU A 1 62 ? 123.160 16.141 -8.075 1.00 0.00 62 GLU A C 13
ATOM 23657 O O . GLU A 1 62 ? 124.124 16.873 -8.304 1.00 0.00 62 GLU A O 13
ATOM 23669 N N . MET A 1 63 ? 123.158 15.219 -7.127 1.00 0.00 63 MET A N 13
ATOM 23670 C CA . MET A 1 63 ? 124.320 14.965 -6.295 1.00 0.00 63 MET A CA 13
ATOM 23671 C C . MET A 1 63 ? 124.997 13.669 -6.721 1.00 0.00 63 MET A C 13
ATOM 23672 O O . MET A 1 63 ? 124.431 12.888 -7.486 1.00 0.00 63 MET A O 13
ATOM 23686 N N . LYS A 1 64 ? 126.202 13.438 -6.228 1.00 0.00 64 LYS A N 13
ATOM 23687 C CA . LYS A 1 64 ? 126.980 12.279 -6.637 1.00 0.00 64 LYS A CA 13
ATOM 23688 C C . LYS A 1 64 ? 126.698 11.080 -5.740 1.00 0.00 64 LYS A C 13
ATOM 23689 O O . LYS A 1 64 ? 126.409 9.983 -6.220 1.00 0.00 64 LYS A O 13
ATOM 23708 N N . TYR A 1 65 ? 126.770 11.295 -4.437 1.00 0.00 65 TYR A N 13
ATOM 23709 C CA . TYR A 1 65 ? 126.621 10.210 -3.477 1.00 0.00 65 TYR A CA 13
ATOM 23710 C C . TYR A 1 65 ? 125.251 10.272 -2.817 1.00 0.00 65 TYR A C 13
ATOM 23711 O O . TYR A 1 65 ? 125.136 10.337 -1.593 1.00 0.00 65 TYR A O 13
ATOM 23729 N N . THR A 1 66 ? 124.219 10.241 -3.645 1.00 0.00 66 THR A N 13
ATOM 23730 C CA . THR A 1 66 ? 122.847 10.379 -3.187 1.00 0.00 66 THR A CA 13
ATOM 23731 C C . THR A 1 66 ? 122.438 9.266 -2.226 1.00 0.00 66 THR A C 13
ATOM 23732 O O . THR A 1 66 ? 122.563 8.079 -2.537 1.00 0.00 66 THR A O 13
ATOM 23743 N N . ASN A 1 67 ? 121.961 9.663 -1.055 1.00 0.00 67 ASN A N 13
ATOM 23744 C CA . ASN A 1 67 ? 121.429 8.718 -0.085 1.00 0.00 67 ASN A CA 13
ATOM 23745 C C . ASN A 1 67 ? 120.054 8.239 -0.528 1.00 0.00 67 ASN A C 13
ATOM 23746 O O . ASN A 1 67 ? 119.113 9.029 -0.614 1.00 0.00 67 ASN A O 13
ATOM 23757 N N . VAL A 1 68 ? 119.947 6.957 -0.826 1.00 0.00 68 VAL A N 13
ATOM 23758 C CA . VAL A 1 68 ? 118.690 6.385 -1.279 1.00 0.00 68 VAL A CA 13
ATOM 23759 C C . VAL A 1 68 ? 117.854 5.933 -0.090 1.00 0.00 68 VAL A C 13
ATOM 23760 O O . VAL A 1 68 ? 118.272 5.074 0.687 1.00 0.00 68 VAL A O 13
ATOM 23773 N N . LYS A 1 69 ? 116.680 6.524 0.054 1.00 0.00 69 LYS A N 13
ATOM 23774 C CA . LYS A 1 69 ? 115.794 6.196 1.155 1.00 0.00 69 LYS A CA 13
ATOM 23775 C C . LYS A 1 69 ? 114.532 5.519 0.634 1.00 0.00 69 LYS A C 13
ATOM 23776 O O . LYS A 1 69 ? 114.028 5.869 -0.434 1.00 0.00 69 LYS A O 13
ATOM 23795 N N . LYS A 1 70 ? 114.037 4.541 1.378 1.00 0.00 70 LYS A N 13
ATOM 23796 C CA . LYS A 1 70 ? 112.799 3.863 1.030 1.00 0.00 70 LYS A CA 13
ATOM 23797 C C . LYS A 1 70 ? 111.705 4.216 2.029 1.00 0.00 70 LYS A C 13
ATOM 23798 O O . LYS A 1 70 ? 111.978 4.446 3.211 1.00 0.00 70 LYS A O 13
ATOM 23817 N N . VAL A 1 71 ? 110.472 4.251 1.555 1.00 0.00 71 VAL A N 13
ATOM 23818 C CA . VAL A 1 71 ? 109.334 4.530 2.413 1.00 0.00 71 VAL A CA 13
ATOM 23819 C C . VAL A 1 71 ? 108.470 3.283 2.582 1.00 0.00 71 VAL A C 13
ATOM 23820 O O . VAL A 1 71 ? 108.033 2.668 1.606 1.00 0.00 71 VAL A O 13
ATOM 23833 N N . LYS A 1 72 ? 108.258 2.894 3.830 1.00 0.00 72 LYS A N 13
ATOM 23834 C CA . LYS A 1 72 ? 107.434 1.736 4.140 1.00 0.00 72 LYS A CA 13
ATOM 23835 C C . LYS A 1 72 ? 105.974 2.160 4.281 1.00 0.00 72 LYS A C 13
ATOM 23836 O O . LYS A 1 72 ? 105.549 2.622 5.342 1.00 0.00 72 LYS A O 13
ATOM 23855 N N . ILE A 1 73 ? 105.221 2.028 3.198 1.00 0.00 73 ILE A N 13
ATOM 23856 C CA . ILE A 1 73 ? 103.836 2.474 3.170 1.00 0.00 73 ILE A CA 13
ATOM 23857 C C . ILE A 1 73 ? 102.899 1.344 3.581 1.00 0.00 73 ILE A C 13
ATOM 23858 O O . ILE A 1 73 ? 102.971 0.239 3.048 1.00 0.00 73 ILE A O 13
ATOM 23874 N N . LYS A 1 74 ? 102.022 1.626 4.529 1.00 0.00 74 LYS A N 13
ATOM 23875 C CA . LYS A 1 74 ? 101.083 0.632 5.017 1.00 0.00 74 LYS A CA 13
ATOM 23876 C C . LYS A 1 74 ? 99.710 0.861 4.394 1.00 0.00 74 LYS A C 13
ATOM 23877 O O . LYS A 1 74 ? 99.061 1.881 4.647 1.00 0.00 74 LYS A O 13
ATOM 23896 N N . LYS A 1 75 ? 99.280 -0.073 3.562 1.00 0.00 75 LYS A N 13
ATOM 23897 C CA . LYS A 1 75 ? 97.994 0.036 2.889 1.00 0.00 75 LYS A CA 13
ATOM 23898 C C . LYS A 1 75 ? 97.121 -1.164 3.219 1.00 0.00 75 LYS A C 13
ATOM 23899 O O . LYS A 1 75 ? 97.601 -2.156 3.768 1.00 0.00 75 LYS A O 13
ATOM 23918 N N . VAL A 1 76 ? 95.841 -1.072 2.894 1.00 0.00 76 VAL A N 13
ATOM 23919 C CA . VAL A 1 76 ? 94.891 -2.113 3.243 1.00 0.00 76 VAL A CA 13
ATOM 23920 C C . VAL A 1 76 ? 94.132 -2.591 2.008 1.00 0.00 76 VAL A C 13
ATOM 23921 O O . VAL A 1 76 ? 93.900 -1.818 1.076 1.00 0.00 76 VAL A O 13
ATOM 23934 N N . TYR A 1 77 ? 93.774 -3.868 1.987 1.00 0.00 77 TYR A N 13
ATOM 23935 C CA . TYR A 1 77 ? 92.961 -4.411 0.912 1.00 0.00 77 TYR A CA 13
ATOM 23936 C C . TYR A 1 77 ? 92.150 -5.605 1.398 1.00 0.00 77 TYR A C 13
ATOM 23937 O O . TYR A 1 77 ? 92.514 -6.255 2.379 1.00 0.00 77 TYR A O 13
ATOM 23955 N N . PHE A 1 78 ? 91.045 -5.876 0.721 1.00 0.00 78 PHE A N 13
ATOM 23956 C CA . PHE A 1 78 ? 90.289 -7.093 0.968 1.00 0.00 78 PHE A CA 13
ATOM 23957 C C . PHE A 1 78 ? 90.129 -7.854 -0.341 1.00 0.00 78 PHE A C 13
ATOM 23958 O O . PHE A 1 78 ? 90.233 -7.269 -1.422 1.00 0.00 78 PHE A O 13
ATOM 23975 N N . GLU A 1 79 ? 89.886 -9.150 -0.246 1.00 0.00 79 GLU A N 13
ATOM 23976 C CA . GLU A 1 79 ? 89.833 -9.993 -1.429 1.00 0.00 79 GLU A CA 13
ATOM 23977 C C . GLU A 1 79 ? 88.409 -10.442 -1.721 1.00 0.00 79 GLU A C 13
ATOM 23978 O O . GLU A 1 79 ? 87.610 -10.650 -0.805 1.00 0.00 79 GLU A O 13
ATOM 23990 N N . THR A 1 80 ? 88.102 -10.580 -2.999 1.00 0.00 80 THR A N 13
ATOM 23991 C CA . THR A 1 80 ? 86.817 -11.099 -3.426 1.00 0.00 80 THR A CA 13
ATOM 23992 C C . THR A 1 80 ? 86.961 -12.554 -3.863 1.00 0.00 80 THR A C 13
ATOM 23993 O O . THR A 1 80 ? 88.063 -13.107 -3.843 1.00 0.00 80 THR A O 13
ATOM 24004 N N . LEU A 1 81 ? 85.856 -13.168 -4.272 1.00 0.00 81 LEU A N 13
ATOM 24005 C CA . LEU A 1 81 ? 85.876 -14.548 -4.753 1.00 0.00 81 LEU A CA 13
ATOM 24006 C C . LEU A 1 81 ? 86.636 -14.654 -6.071 1.00 0.00 81 LEU A C 13
ATOM 24007 O O . LEU A 1 81 ? 87.063 -15.735 -6.472 1.00 0.00 81 LEU A O 13
ATOM 24023 N N . ASP A 1 82 ? 86.810 -13.520 -6.736 1.00 0.00 82 ASP A N 13
ATOM 24024 C CA . ASP A 1 82 ? 87.467 -13.485 -8.036 1.00 0.00 82 ASP A CA 13
ATOM 24025 C C . ASP A 1 82 ? 88.953 -13.184 -7.878 1.00 0.00 82 ASP A C 13
ATOM 24026 O O . ASP A 1 82 ? 89.643 -12.914 -8.863 1.00 0.00 82 ASP A O 13
ATOM 24035 N N . ASN A 1 83 ? 89.427 -13.207 -6.628 1.00 0.00 83 ASN A N 13
ATOM 24036 C CA . ASN A 1 83 ? 90.830 -12.920 -6.293 1.00 0.00 83 ASN A CA 13
ATOM 24037 C C . ASN A 1 83 ? 91.150 -11.439 -6.514 1.00 0.00 83 ASN A C 13
ATOM 24038 O O . ASN A 1 83 ? 92.273 -10.987 -6.300 1.00 0.00 83 ASN A O 13
ATOM 24049 N N . VAL A 1 84 ? 90.142 -10.675 -6.915 1.00 0.00 84 VAL A N 13
ATOM 24050 C CA . VAL A 1 84 ? 90.315 -9.250 -7.122 1.00 0.00 84 VAL A CA 13
ATOM 24051 C C . VAL A 1 84 ? 90.447 -8.549 -5.779 1.00 0.00 84 VAL A C 13
ATOM 24052 O O . VAL A 1 84 ? 89.520 -8.562 -4.963 1.00 0.00 84 VAL A O 13
ATOM 24065 N N . ARG A 1 85 ? 91.610 -7.969 -5.553 1.00 0.00 85 ARG A N 13
ATOM 24066 C CA . ARG A 1 85 ? 91.918 -7.323 -4.292 1.00 0.00 85 ARG A CA 13
ATOM 24067 C C . ARG A 1 85 ? 91.616 -5.838 -4.360 1.00 0.00 85 ARG A C 13
ATOM 24068 O O . ARG A 1 85 ? 92.197 -5.113 -5.168 1.00 0.00 85 ARG A O 13
ATOM 24089 N N . VAL A 1 86 ? 90.703 -5.390 -3.520 1.00 0.00 86 VAL A N 13
ATOM 24090 C CA . VAL A 1 86 ? 90.355 -3.983 -3.459 1.00 0.00 86 VAL A CA 13
ATOM 24091 C C . VAL A 1 86 ? 91.293 -3.264 -2.499 1.00 0.00 86 VAL A C 13
ATOM 24092 O O . VAL A 1 86 ? 91.183 -3.409 -1.283 1.00 0.00 86 VAL A O 13
ATOM 24105 N N . VAL A 1 87 ? 92.227 -2.509 -3.061 1.00 0.00 87 VAL A N 13
ATOM 24106 C CA . VAL A 1 87 ? 93.282 -1.875 -2.283 1.00 0.00 87 VAL A CA 13
ATOM 24107 C C . VAL A 1 87 ? 92.988 -0.395 -2.065 1.00 0.00 87 VAL A C 13
ATOM 24108 O O . VAL A 1 87 ? 92.478 0.287 -2.956 1.00 0.00 87 VAL A O 13
ATOM 24121 N N . THR A 1 88 ? 93.301 0.086 -0.873 1.00 0.00 88 THR A N 13
ATOM 24122 C CA . THR A 1 88 ? 93.171 1.493 -0.536 1.00 0.00 88 THR A CA 13
ATOM 24123 C C . THR A 1 88 ? 94.209 1.858 0.528 1.00 0.00 88 THR A C 13
ATOM 24124 O O . THR A 1 88 ? 94.617 1.003 1.316 1.00 0.00 88 THR A O 13
ATOM 24135 N N . ASP A 1 89 ? 94.668 3.105 0.529 1.00 0.00 89 ASP A N 13
ATOM 24136 C CA . ASP A 1 89 ? 95.657 3.542 1.507 1.00 0.00 89 ASP A CA 13
ATOM 24137 C C . ASP A 1 89 ? 95.069 3.495 2.913 1.00 0.00 89 ASP A C 13
ATOM 24138 O O . ASP A 1 89 ? 94.025 4.087 3.182 1.00 0.00 89 ASP A O 13
ATOM 24147 N N . TYR A 1 90 ? 95.757 2.796 3.807 1.00 0.00 90 TYR A N 13
ATOM 24148 C CA . TYR A 1 90 ? 95.245 2.540 5.147 1.00 0.00 90 TYR A CA 13
ATOM 24149 C C . TYR A 1 90 ? 95.354 3.775 6.032 1.00 0.00 90 TYR A C 13
ATOM 24150 O O . TYR A 1 90 ? 94.581 3.936 6.975 1.00 0.00 90 TYR A O 13
ATOM 24168 N N . SER A 1 91 ? 96.290 4.659 5.718 1.00 0.00 91 SER A N 13
ATOM 24169 C CA . SER A 1 91 ? 96.467 5.864 6.508 1.00 0.00 91 SER A CA 13
ATOM 24170 C C . SER A 1 91 ? 95.338 6.842 6.206 1.00 0.00 91 SER A C 13
ATOM 24171 O O . SER A 1 91 ? 94.744 7.419 7.118 1.00 0.00 91 SER A O 13
ATOM 24179 N N . GLU A 1 92 ? 95.028 7.003 4.925 1.00 0.00 92 GLU A N 13
ATOM 24180 C CA . GLU A 1 92 ? 93.923 7.859 4.515 1.00 0.00 92 GLU A CA 13
ATOM 24181 C C . GLU A 1 92 ? 92.583 7.233 4.893 1.00 0.00 92 GLU A C 13
ATOM 24182 O O . GLU A 1 92 ? 91.610 7.938 5.161 1.00 0.00 92 GLU A O 13
ATOM 24194 N N . PHE A 1 93 ? 92.539 5.907 4.921 1.00 0.00 93 PHE A N 13
ATOM 24195 C CA . PHE A 1 93 ? 91.350 5.197 5.372 1.00 0.00 93 PHE A CA 13
ATOM 24196 C C . PHE A 1 93 ? 91.106 5.476 6.853 1.00 0.00 93 PHE A C 13
ATOM 24197 O O . PHE A 1 93 ? 90.014 5.888 7.243 1.00 0.00 93 PHE A O 13
ATOM 24214 N N . GLN A 1 94 ? 92.137 5.267 7.669 1.00 0.00 94 GLN A N 13
ATOM 24215 C CA . GLN A 1 94 ? 92.047 5.543 9.098 1.00 0.00 94 GLN A CA 13
ATOM 24216 C C . GLN A 1 94 ? 91.807 7.027 9.354 1.00 0.00 94 GLN A C 13
ATOM 24217 O O . GLN A 1 94 ? 91.214 7.399 10.362 1.00 0.00 94 GLN A O 13
ATOM 24231 N N . LYS A 1 95 ? 92.269 7.862 8.436 1.00 0.00 95 LYS A N 13
ATOM 24232 C CA . LYS A 1 95 ? 92.051 9.301 8.513 1.00 0.00 95 LYS A CA 13
ATOM 24233 C C . LYS A 1 95 ? 90.553 9.602 8.547 1.00 0.00 95 LYS A C 13
ATOM 24234 O O . LYS A 1 95 ? 90.073 10.312 9.431 1.00 0.00 95 LYS A O 13
ATOM 24253 N N . ILE A 1 96 ? 89.819 9.035 7.594 1.00 0.00 96 ILE A N 13
ATOM 24254 C CA . ILE A 1 96 ? 88.373 9.229 7.519 1.00 0.00 96 ILE A CA 13
ATOM 24255 C C . ILE A 1 96 ? 87.671 8.447 8.630 1.00 0.00 96 ILE A C 13
ATOM 24256 O O . ILE A 1 96 ? 86.640 8.872 9.158 1.00 0.00 96 ILE A O 13
ATOM 24272 N N . LEU A 1 97 ? 88.253 7.310 8.983 1.00 0.00 97 LEU A N 13
ATOM 24273 C CA . LEU A 1 97 ? 87.749 6.480 10.071 1.00 0.00 97 LEU A CA 13
ATOM 24274 C C . LEU A 1 97 ? 87.738 7.280 11.381 1.00 0.00 97 LEU A C 13
ATOM 24275 O O . LEU A 1 97 ? 86.723 7.338 12.083 1.00 0.00 97 LEU A O 13
ATOM 24291 N N . LYS A 1 98 ? 88.872 7.910 11.687 1.00 0.00 98 LYS A N 13
ATOM 24292 C CA . LYS A 1 98 ? 88.993 8.776 12.858 1.00 0.00 98 LYS A CA 13
ATOM 24293 C C . LYS A 1 98 ? 88.109 10.007 12.707 1.00 0.00 98 LYS A C 13
ATOM 24294 O O . LYS A 1 98 ? 87.542 10.504 13.679 1.00 0.00 98 LYS A O 13
ATOM 24313 N N . LYS A 1 99 ? 88.017 10.491 11.475 1.00 0.00 99 LYS A N 13
ATOM 24314 C CA . LYS A 1 99 ? 87.230 11.673 11.149 1.00 0.00 99 LYS A CA 13
ATOM 24315 C C . LYS A 1 99 ? 85.770 11.498 11.561 1.00 0.00 99 LYS A C 13
ATOM 24316 O O . LYS A 1 99 ? 85.157 12.417 12.109 1.00 0.00 99 LYS A O 13
ATOM 24335 N N . ARG A 1 100 ? 85.223 10.319 11.303 1.00 0.00 100 ARG A N 13
ATOM 24336 C CA . ARG A 1 100 ? 83.845 10.025 11.662 1.00 0.00 100 ARG A CA 13
ATOM 24337 C C . ARG A 1 100 ? 83.703 9.838 13.167 1.00 0.00 100 ARG A C 13
ATOM 24338 O O . ARG A 1 100 ? 82.737 10.295 13.775 1.00 0.00 100 ARG A O 13
ATOM 24359 N N . GLY A 1 101 ? 84.674 9.163 13.762 1.00 0.00 101 GLY A N 13
ATOM 24360 C CA . GLY A 1 101 ? 84.611 8.869 15.178 1.00 0.00 101 GLY A CA 13
ATOM 24361 C C . GLY A 1 101 ? 84.400 7.393 15.441 1.00 0.00 101 GLY A C 13
ATOM 24362 O O . GLY A 1 101 ? 84.018 6.995 16.544 1.00 0.00 101 GLY A O 13
ATOM 24366 N N . THR A 1 102 ? 84.635 6.582 14.422 1.00 0.00 102 THR A N 13
ATOM 24367 C CA . THR A 1 102 ? 84.539 5.140 14.557 1.00 0.00 102 THR A CA 13
ATOM 24368 C C . THR A 1 102 ? 85.834 4.594 15.149 1.00 0.00 102 THR A C 13
ATOM 24369 O O . THR A 1 102 ? 86.922 5.062 14.811 1.00 0.00 102 THR A O 13
ATOM 24380 N N . LYS A 1 103 ? 85.721 3.633 16.048 1.00 0.00 103 LYS A N 13
ATOM 24381 C CA . LYS A 1 103 ? 86.892 3.018 16.646 1.00 0.00 103 LYS A CA 13
ATOM 24382 C C . LYS A 1 103 ? 87.008 1.566 16.203 1.00 0.00 103 LYS A C 13
ATOM 24383 O O . LYS A 1 103 ? 86.064 0.787 16.339 1.00 0.00 103 LYS A O 13
ATOM 24402 N N . LEU A 1 104 ? 88.161 1.221 15.649 1.00 0.00 104 LEU A N 13
ATOM 24403 C CA . LEU A 1 104 ? 88.407 -0.131 15.167 1.00 0.00 104 LEU A CA 13
ATOM 24404 C C . LEU A 1 104 ? 88.586 -1.088 16.336 1.00 0.00 104 LEU A C 13
ATOM 24405 O O . LEU A 1 104 ? 89.390 -0.838 17.236 1.00 0.00 104 LEU A O 13
ATOM 24421 N N . GLU A 1 105 ? 87.850 -2.193 16.302 1.00 0.00 105 GLU A N 13
ATOM 24422 C CA . GLU A 1 105 ? 87.867 -3.174 17.384 1.00 0.00 105 GLU A CA 13
ATOM 24423 C C . GLU A 1 105 ? 89.274 -3.724 17.598 1.00 0.00 105 GLU A C 13
ATOM 24424 O O . GLU A 1 105 ? 89.676 -3.987 18.721 1.00 0.00 105 GLU A O 13
ATOM 24436 N N . HIS A 1 106 ? 90.036 -3.852 16.514 1.00 0.00 106 HIS A N 13
ATOM 24437 C CA . HIS A 1 106 ? 91.383 -4.427 16.580 1.00 0.00 106 HIS A CA 13
ATOM 24438 C C . HIS A 1 106 ? 92.357 -3.486 17.305 1.00 0.00 106 HIS A C 13
ATOM 24439 O O . HIS A 1 106 ? 93.509 -3.834 17.547 1.00 0.00 106 HIS A O 13
ATOM 24454 N N . HIS A 1 107 ? 91.893 -2.294 17.655 1.00 0.00 107 HIS A N 13
ATOM 24455 C CA . HIS A 1 107 ? 92.705 -1.369 18.438 1.00 0.00 107 HIS A CA 13
ATOM 24456 C C . HIS A 1 107 ? 92.432 -1.592 19.926 1.00 0.00 107 HIS A C 13
ATOM 24457 O O . HIS A 1 107 ? 93.194 -1.164 20.790 1.00 0.00 107 HIS A O 13
ATOM 24472 N N . HIS A 1 108 ? 91.335 -2.280 20.198 1.00 0.00 108 HIS A N 13
ATOM 24473 C CA . HIS A 1 108 ? 90.918 -2.605 21.556 1.00 0.00 108 HIS A CA 13
ATOM 24474 C C . HIS A 1 108 ? 90.964 -4.125 21.730 1.00 0.00 108 HIS A C 13
ATOM 24475 O O . HIS A 1 108 ? 90.606 -4.676 22.772 1.00 0.00 108 HIS A O 13
ATOM 24490 N N . HIS A 1 109 ? 91.448 -4.780 20.686 1.00 0.00 109 HIS A N 13
ATOM 24491 C CA . HIS A 1 109 ? 91.530 -6.230 20.617 1.00 0.00 109 HIS A CA 13
ATOM 24492 C C . HIS A 1 109 ? 92.829 -6.593 19.905 1.00 0.00 109 HIS A C 13
ATOM 24493 O O . HIS A 1 109 ? 92.958 -6.364 18.705 1.00 0.00 109 HIS A O 13
ATOM 24508 N N . HIS A 1 110 ? 93.786 -7.141 20.649 1.00 0.00 110 HIS A N 13
ATOM 24509 C CA . HIS A 1 110 ? 95.141 -7.358 20.130 1.00 0.00 110 HIS A CA 13
ATOM 24510 C C . HIS A 1 110 ? 95.130 -8.202 18.858 1.00 0.00 110 HIS A C 13
ATOM 24511 O O . HIS A 1 110 ? 95.772 -7.852 17.868 1.00 0.00 110 HIS A O 13
ATOM 24526 N N . HIS A 1 111 ? 94.413 -9.314 18.890 1.00 0.00 111 HIS A N 13
ATOM 24527 C CA . HIS A 1 111 ? 94.249 -10.156 17.711 1.00 0.00 111 HIS A CA 13
ATOM 24528 C C . HIS A 1 111 ? 92.810 -10.633 17.615 1.00 0.00 111 HIS A C 13
ATOM 24529 O O . HIS A 1 111 ? 92.003 -9.967 16.939 1.00 0.00 111 HIS A O 13
ATOM 24545 N N . MET A 1 1 ? 80.099 -11.931 -2.426 1.00 0.00 1 MET A N 14
ATOM 24546 C CA . MET A 1 1 ? 80.139 -10.986 -3.563 1.00 0.00 1 MET A CA 14
ATOM 24547 C C . MET A 1 1 ? 81.431 -11.148 -4.348 1.00 0.00 1 MET A C 14
ATOM 24548 O O . MET A 1 1 ? 82.422 -11.674 -3.834 1.00 0.00 1 MET A O 14
ATOM 24564 N N . ASN A 1 2 ? 81.411 -10.711 -5.598 1.00 0.00 2 ASN A N 14
ATOM 24565 C CA . ASN A 1 2 ? 82.603 -10.740 -6.431 1.00 0.00 2 ASN A CA 14
ATOM 24566 C C . ASN A 1 2 ? 82.974 -9.321 -6.831 1.00 0.00 2 ASN A C 14
ATOM 24567 O O . ASN A 1 2 ? 82.251 -8.373 -6.517 1.00 0.00 2 ASN A O 14
ATOM 24578 N N . SER A 1 3 ? 84.086 -9.180 -7.538 1.00 0.00 3 SER A N 14
ATOM 24579 C CA . SER A 1 3 ? 84.537 -7.877 -8.013 1.00 0.00 3 SER A CA 14
ATOM 24580 C C . SER A 1 3 ? 83.512 -7.277 -8.972 1.00 0.00 3 SER A C 14
ATOM 24581 O O . SER A 1 3 ? 83.364 -6.058 -9.063 1.00 0.00 3 SER A O 14
ATOM 24589 N N . GLU A 1 4 ? 82.795 -8.156 -9.664 1.00 0.00 4 GLU A N 14
ATOM 24590 C CA . GLU A 1 4 ? 81.724 -7.764 -10.573 1.00 0.00 4 GLU A CA 14
ATOM 24591 C C . GLU A 1 4 ? 80.663 -6.936 -9.845 1.00 0.00 4 GLU A C 14
ATOM 24592 O O . GLU A 1 4 ? 80.243 -5.881 -10.323 1.00 0.00 4 GLU A O 14
ATOM 24604 N N . VAL A 1 5 ? 80.254 -7.419 -8.675 1.00 0.00 5 VAL A N 14
ATOM 24605 C CA . VAL A 1 5 ? 79.224 -6.759 -7.882 1.00 0.00 5 VAL A CA 14
ATOM 24606 C C . VAL A 1 5 ? 79.695 -5.374 -7.452 1.00 0.00 5 VAL A C 14
ATOM 24607 O O . VAL A 1 5 ? 78.925 -4.410 -7.452 1.00 0.00 5 VAL A O 14
ATOM 24620 N N . ILE A 1 6 ? 80.972 -5.282 -7.107 1.00 0.00 6 ILE A N 14
ATOM 24621 C CA . ILE A 1 6 ? 81.568 -4.017 -6.709 1.00 0.00 6 ILE A CA 14
ATOM 24622 C C . ILE A 1 6 ? 81.537 -3.031 -7.872 1.00 0.00 6 ILE A C 14
ATOM 24623 O O . ILE A 1 6 ? 81.190 -1.865 -7.697 1.00 0.00 6 ILE A O 14
ATOM 24639 N N . LYS A 1 7 ? 81.878 -3.518 -9.064 1.00 0.00 7 LYS A N 14
ATOM 24640 C CA . LYS A 1 7 ? 81.855 -2.692 -10.269 1.00 0.00 7 LYS A CA 14
ATOM 24641 C C . LYS A 1 7 ? 80.464 -2.128 -10.511 1.00 0.00 7 LYS A C 14
ATOM 24642 O O . LYS A 1 7 ? 80.308 -0.945 -10.807 1.00 0.00 7 LYS A O 14
ATOM 24661 N N . GLU A 1 8 ? 79.459 -2.984 -10.374 1.00 0.00 8 GLU A N 14
ATOM 24662 C CA . GLU A 1 8 ? 78.075 -2.579 -10.567 1.00 0.00 8 GLU A CA 14
ATOM 24663 C C . GLU A 1 8 ? 77.728 -1.434 -9.624 1.00 0.00 8 GLU A C 14
ATOM 24664 O O . GLU A 1 8 ? 77.167 -0.422 -10.039 1.00 0.00 8 GLU A O 14
ATOM 24676 N N . PHE A 1 9 ? 78.095 -1.594 -8.358 1.00 0.00 9 PHE A N 14
ATOM 24677 C CA . PHE A 1 9 ? 77.859 -0.569 -7.349 1.00 0.00 9 PHE A CA 14
ATOM 24678 C C . PHE A 1 9 ? 78.587 0.724 -7.710 1.00 0.00 9 PHE A C 14
ATOM 24679 O O . PHE A 1 9 ? 78.009 1.809 -7.659 1.00 0.00 9 PHE A O 14
ATOM 24696 N N . LEU A 1 10 ? 79.851 0.596 -8.102 1.00 0.00 10 LEU A N 14
ATOM 24697 C CA . LEU A 1 10 ? 80.685 1.750 -8.424 1.00 0.00 10 LEU A CA 14
ATOM 24698 C C . LEU A 1 10 ? 80.154 2.500 -9.644 1.00 0.00 10 LEU A C 14
ATOM 24699 O O . LEU A 1 10 ? 80.201 3.730 -9.696 1.00 0.00 10 LEU A O 14
ATOM 24715 N N . GLU A 1 11 ? 79.640 1.766 -10.619 1.00 0.00 11 GLU A N 14
ATOM 24716 C CA . GLU A 1 11 ? 79.051 2.390 -11.794 1.00 0.00 11 GLU A CA 14
ATOM 24717 C C . GLU A 1 11 ? 77.690 2.991 -11.464 1.00 0.00 11 GLU A C 14
ATOM 24718 O O . GLU A 1 11 ? 77.330 4.049 -11.973 1.00 0.00 11 GLU A O 14
ATOM 24730 N N . ASP A 1 12 ? 76.945 2.323 -10.594 1.00 0.00 12 ASP A N 14
ATOM 24731 C CA . ASP A 1 12 ? 75.619 2.792 -10.201 1.00 0.00 12 ASP A CA 14
ATOM 24732 C C . ASP A 1 12 ? 75.717 4.083 -9.388 1.00 0.00 12 ASP A C 14
ATOM 24733 O O . ASP A 1 12 ? 74.866 4.967 -9.501 1.00 0.00 12 ASP A O 14
ATOM 24742 N N . ILE A 1 13 ? 76.766 4.202 -8.577 1.00 0.00 13 ILE A N 14
ATOM 24743 C CA . ILE A 1 13 ? 77.006 5.433 -7.829 1.00 0.00 13 ILE A CA 14
ATOM 24744 C C . ILE A 1 13 ? 77.712 6.465 -8.706 1.00 0.00 13 ILE A C 14
ATOM 24745 O O . ILE A 1 13 ? 77.732 7.653 -8.390 1.00 0.00 13 ILE A O 14
ATOM 24761 N N . GLY A 1 14 ? 78.292 5.997 -9.805 1.00 0.00 14 GLY A N 14
ATOM 24762 C CA . GLY A 1 14 ? 78.900 6.892 -10.771 1.00 0.00 14 GLY A CA 14
ATOM 24763 C C . GLY A 1 14 ? 80.251 7.413 -10.328 1.00 0.00 14 GLY A C 14
ATOM 24764 O O . GLY A 1 14 ? 80.508 8.616 -10.398 1.00 0.00 14 GLY A O 14
ATOM 24768 N N . GLU A 1 15 ? 81.117 6.517 -9.879 1.00 0.00 15 GLU A N 14
ATOM 24769 C CA . GLU A 1 15 ? 82.449 6.908 -9.439 1.00 0.00 15 GLU A CA 14
ATOM 24770 C C . GLU A 1 15 ? 83.513 6.206 -10.275 1.00 0.00 15 GLU A C 14
ATOM 24771 O O . GLU A 1 15 ? 83.251 5.171 -10.894 1.00 0.00 15 GLU A O 14
ATOM 24783 N N . ASP A 1 16 ? 84.706 6.777 -10.292 1.00 0.00 16 ASP A N 14
ATOM 24784 C CA . ASP A 1 16 ? 85.815 6.235 -11.068 1.00 0.00 16 ASP A CA 14
ATOM 24785 C C . ASP A 1 16 ? 86.706 5.358 -10.199 1.00 0.00 16 ASP A C 14
ATOM 24786 O O . ASP A 1 16 ? 87.259 5.814 -9.193 1.00 0.00 16 ASP A O 14
ATOM 24795 N N . TYR A 1 17 ? 86.830 4.099 -10.586 1.00 0.00 17 TYR A N 14
ATOM 24796 C CA . TYR A 1 17 ? 87.658 3.152 -9.860 1.00 0.00 17 TYR A CA 14
ATOM 24797 C C . TYR A 1 17 ? 88.806 2.682 -10.738 1.00 0.00 17 TYR A C 14
ATOM 24798 O O . TYR A 1 17 ? 88.656 2.552 -11.954 1.00 0.00 17 TYR A O 14
ATOM 24816 N N . ILE A 1 18 ? 89.950 2.429 -10.129 1.00 0.00 18 ILE A N 14
ATOM 24817 C CA . ILE A 1 18 ? 91.129 2.032 -10.877 1.00 0.00 18 ILE A CA 14
ATOM 24818 C C . ILE A 1 18 ? 91.280 0.517 -10.887 1.00 0.00 18 ILE A C 14
ATOM 24819 O O . ILE A 1 18 ? 91.770 -0.075 -9.921 1.00 0.00 18 ILE A O 14
ATOM 24835 N N . GLU A 1 19 ? 90.832 -0.109 -11.964 1.00 0.00 19 GLU A N 14
ATOM 24836 C CA . GLU A 1 19 ? 91.000 -1.543 -12.118 1.00 0.00 19 GLU A CA 14
ATOM 24837 C C . GLU A 1 19 ? 92.308 -1.844 -12.834 1.00 0.00 19 GLU A C 14
ATOM 24838 O O . GLU A 1 19 ? 92.575 -1.321 -13.917 1.00 0.00 19 GLU A O 14
ATOM 24850 N N . LEU A 1 20 ? 93.120 -2.670 -12.208 1.00 0.00 20 LEU A N 14
ATOM 24851 C CA . LEU A 1 20 ? 94.350 -3.152 -12.804 1.00 0.00 20 LEU A CA 14
ATOM 24852 C C . LEU A 1 20 ? 94.289 -4.672 -12.885 1.00 0.00 20 LEU A C 14
ATOM 24853 O O . LEU A 1 20 ? 93.207 -5.253 -12.794 1.00 0.00 20 LEU A O 14
ATOM 24869 N N . GLU A 1 21 ? 95.430 -5.313 -13.045 1.00 0.00 21 GLU A N 14
ATOM 24870 C CA . GLU A 1 21 ? 95.468 -6.763 -13.141 1.00 0.00 21 GLU A CA 14
ATOM 24871 C C . GLU A 1 21 ? 95.348 -7.392 -11.754 1.00 0.00 21 GLU A C 14
ATOM 24872 O O . GLU A 1 21 ? 96.307 -7.405 -10.983 1.00 0.00 21 GLU A O 14
ATOM 24884 N N . ASN A 1 22 ? 94.136 -7.865 -11.441 1.00 0.00 22 ASN A N 14
ATOM 24885 C CA . ASN A 1 22 ? 93.819 -8.486 -10.144 1.00 0.00 22 ASN A CA 14
ATOM 24886 C C . ASN A 1 22 ? 93.829 -7.464 -9.011 1.00 0.00 22 ASN A C 14
ATOM 24887 O O . ASN A 1 22 ? 93.739 -7.820 -7.834 1.00 0.00 22 ASN A O 14
ATOM 24898 N N . GLU A 1 23 ? 93.905 -6.193 -9.374 1.00 0.00 23 GLU A N 14
ATOM 24899 C CA . GLU A 1 23 ? 93.921 -5.115 -8.398 1.00 0.00 23 GLU A CA 14
ATOM 24900 C C . GLU A 1 23 ? 92.794 -4.136 -8.662 1.00 0.00 23 GLU A C 14
ATOM 24901 O O . GLU A 1 23 ? 92.584 -3.713 -9.796 1.00 0.00 23 GLU A O 14
ATOM 24913 N N . ILE A 1 24 ? 92.076 -3.776 -7.619 1.00 0.00 24 ILE A N 14
ATOM 24914 C CA . ILE A 1 24 ? 91.106 -2.699 -7.703 1.00 0.00 24 ILE A CA 14
ATOM 24915 C C . ILE A 1 24 ? 91.474 -1.619 -6.699 1.00 0.00 24 ILE A C 14
ATOM 24916 O O . ILE A 1 24 ? 91.417 -1.840 -5.497 1.00 0.00 24 ILE A O 14
ATOM 24932 N N . HIS A 1 25 ? 91.891 -0.467 -7.187 1.00 0.00 25 HIS A N 14
ATOM 24933 C CA . HIS A 1 25 ? 92.292 0.620 -6.306 1.00 0.00 25 HIS A CA 14
ATOM 24934 C C . HIS A 1 25 ? 91.174 1.646 -6.198 1.00 0.00 25 HIS A C 14
ATOM 24935 O O . HIS A 1 25 ? 90.660 2.127 -7.211 1.00 0.00 25 HIS A O 14
ATOM 24950 N N . LEU A 1 26 ? 90.793 1.963 -4.969 1.00 0.00 26 LEU A N 14
ATOM 24951 C CA . LEU A 1 26 ? 89.687 2.881 -4.725 1.00 0.00 26 LEU A CA 14
ATOM 24952 C C . LEU A 1 26 ? 90.150 4.122 -3.977 1.00 0.00 26 LEU A C 14
ATOM 24953 O O . LEU A 1 26 ? 91.321 4.247 -3.610 1.00 0.00 26 LEU A O 14
ATOM 24969 N N . LYS A 1 27 ? 89.219 5.039 -3.766 1.00 0.00 27 LYS A N 14
ATOM 24970 C CA . LYS A 1 27 ? 89.480 6.232 -2.980 1.00 0.00 27 LYS A CA 14
ATOM 24971 C C . LYS A 1 27 ? 89.094 5.968 -1.528 1.00 0.00 27 LYS A C 14
ATOM 24972 O O . LYS A 1 27 ? 88.244 5.117 -1.264 1.00 0.00 27 LYS A O 14
ATOM 24991 N N . PRO A 1 28 ? 89.700 6.694 -0.573 1.00 0.00 28 PRO A N 14
ATOM 24992 C CA . PRO A 1 28 ? 89.492 6.454 0.861 1.00 0.00 28 PRO A CA 14
ATOM 24993 C C . PRO A 1 28 ? 88.017 6.452 1.260 1.00 0.00 28 PRO A C 14
ATOM 24994 O O . PRO A 1 28 ? 87.555 5.537 1.944 1.00 0.00 28 PRO A O 14
ATOM 25005 N N . GLU A 1 29 ? 87.278 7.468 0.820 1.00 0.00 29 GLU A N 14
ATOM 25006 C CA . GLU A 1 29 ? 85.867 7.600 1.174 1.00 0.00 29 GLU A CA 14
ATOM 25007 C C . GLU A 1 29 ? 85.056 6.441 0.605 1.00 0.00 29 GLU A C 14
ATOM 25008 O O . GLU A 1 29 ? 84.262 5.820 1.311 1.00 0.00 29 GLU A O 14
ATOM 25020 N N . VAL A 1 30 ? 85.279 6.156 -0.673 1.00 0.00 30 VAL A N 14
ATOM 25021 C CA . VAL A 1 30 ? 84.564 5.092 -1.363 1.00 0.00 30 VAL A CA 14
ATOM 25022 C C . VAL A 1 30 ? 84.863 3.737 -0.726 1.00 0.00 30 VAL A C 14
ATOM 25023 O O . VAL A 1 30 ? 83.953 2.950 -0.466 1.00 0.00 30 VAL A O 14
ATOM 25036 N N . PHE A 1 31 ? 86.140 3.486 -0.460 1.00 0.00 31 PHE A N 14
ATOM 25037 C CA . PHE A 1 31 ? 86.579 2.231 0.146 1.00 0.00 31 PHE A CA 14
ATOM 25038 C C . PHE A 1 31 ? 85.876 1.997 1.479 1.00 0.00 31 PHE A C 14
ATOM 25039 O O . PHE A 1 31 ? 85.392 0.900 1.752 1.00 0.00 31 PHE A O 14
ATOM 25056 N N . TYR A 1 32 ? 85.805 3.047 2.291 1.00 0.00 32 TYR A N 14
ATOM 25057 C CA . TYR A 1 32 ? 85.161 2.976 3.599 1.00 0.00 32 TYR A CA 14
ATOM 25058 C C . TYR A 1 32 ? 83.691 2.573 3.474 1.00 0.00 32 TYR A C 14
ATOM 25059 O O . TYR A 1 32 ? 83.195 1.749 4.245 1.00 0.00 32 TYR A O 14
ATOM 25077 N N . GLU A 1 33 ? 83.005 3.143 2.493 1.00 0.00 33 GLU A N 14
ATOM 25078 C CA . GLU A 1 33 ? 81.584 2.887 2.313 1.00 0.00 33 GLU A CA 14
ATOM 25079 C C . GLU A 1 33 ? 81.352 1.508 1.696 1.00 0.00 33 GLU A C 14
ATOM 25080 O O . GLU A 1 33 ? 80.489 0.755 2.150 1.00 0.00 33 GLU A O 14
ATOM 25092 N N . VAL A 1 34 ? 82.138 1.171 0.675 1.00 0.00 34 VAL A N 14
ATOM 25093 C CA . VAL A 1 34 ? 82.031 -0.133 0.022 1.00 0.00 34 VAL A CA 14
ATOM 25094 C C . VAL A 1 34 ? 82.338 -1.254 1.010 1.00 0.00 34 VAL A C 14
ATOM 25095 O O . VAL A 1 34 ? 81.709 -2.314 0.976 1.00 0.00 34 VAL A O 14
ATOM 25108 N N . TRP A 1 35 ? 83.291 -1.000 1.902 1.00 0.00 35 TRP A N 14
ATOM 25109 C CA . TRP A 1 35 ? 83.660 -1.954 2.939 1.00 0.00 35 TRP A CA 14
ATOM 25110 C C . TRP A 1 35 ? 82.433 -2.386 3.741 1.00 0.00 35 TRP A C 14
ATOM 25111 O O . TRP A 1 35 ? 82.144 -3.577 3.853 1.00 0.00 35 TRP A O 14
ATOM 25132 N N . LYS A 1 36 ? 81.699 -1.417 4.271 1.00 0.00 36 LYS A N 14
ATOM 25133 C CA . LYS A 1 36 ? 80.505 -1.715 5.054 1.00 0.00 36 LYS A CA 14
ATOM 25134 C C . LYS A 1 36 ? 79.376 -2.225 4.160 1.00 0.00 36 LYS A C 14
ATOM 25135 O O . LYS A 1 36 ? 78.547 -3.027 4.591 1.00 0.00 36 LYS A O 14
ATOM 25154 N N . TYR A 1 37 ? 79.364 -1.770 2.911 1.00 0.00 37 TYR A N 14
ATOM 25155 C CA . TYR A 1 37 ? 78.351 -2.183 1.944 1.00 0.00 37 TYR A CA 14
ATOM 25156 C C . TYR A 1 37 ? 78.392 -3.692 1.701 1.00 0.00 37 TYR A C 14
ATOM 25157 O O . TYR A 1 37 ? 77.351 -4.342 1.625 1.00 0.00 37 TYR A O 14
ATOM 25175 N N . VAL A 1 38 ? 79.593 -4.246 1.586 1.00 0.00 38 VAL A N 14
ATOM 25176 C CA . VAL A 1 38 ? 79.742 -5.664 1.273 1.00 0.00 38 VAL A CA 14
ATOM 25177 C C . VAL A 1 38 ? 79.701 -6.539 2.527 1.00 0.00 38 VAL A C 14
ATOM 25178 O O . VAL A 1 38 ? 79.798 -7.764 2.435 1.00 0.00 38 VAL A O 14
ATOM 25191 N N . GLY A 1 39 ? 79.549 -5.917 3.692 1.00 0.00 39 GLY A N 14
ATOM 25192 C CA . GLY A 1 39 ? 79.394 -6.681 4.921 1.00 0.00 39 GLY A CA 14
ATOM 25193 C C . GLY A 1 39 ? 80.599 -6.600 5.837 1.00 0.00 39 GLY A C 14
ATOM 25194 O O . GLY A 1 39 ? 80.687 -7.344 6.815 1.00 0.00 39 GLY A O 14
ATOM 25198 N N . GLU A 1 40 ? 81.517 -5.690 5.526 1.00 0.00 40 GLU A N 14
ATOM 25199 C CA . GLU A 1 40 ? 82.729 -5.479 6.319 1.00 0.00 40 GLU A CA 14
ATOM 25200 C C . GLU A 1 40 ? 83.564 -6.755 6.437 1.00 0.00 40 GLU A C 14
ATOM 25201 O O . GLU A 1 40 ? 83.618 -7.382 7.499 1.00 0.00 40 GLU A O 14
ATOM 25213 N N . PRO A 1 41 ? 84.222 -7.166 5.342 1.00 0.00 41 PRO A N 14
ATOM 25214 C CA . PRO A 1 41 ? 85.106 -8.328 5.341 1.00 0.00 41 PRO A CA 14
ATOM 25215 C C . PRO A 1 41 ? 86.428 -8.024 6.036 1.00 0.00 41 PRO A C 14
ATOM 25216 O O . PRO A 1 41 ? 86.695 -6.874 6.406 1.00 0.00 41 PRO A O 14
ATOM 25227 N N . GLU A 1 42 ? 87.248 -9.050 6.213 1.00 0.00 42 GLU A N 14
ATOM 25228 C CA . GLU A 1 42 ? 88.546 -8.880 6.845 1.00 0.00 42 GLU A CA 14
ATOM 25229 C C . GLU A 1 42 ? 89.449 -7.996 5.998 1.00 0.00 42 GLU A C 14
ATOM 25230 O O . GLU A 1 42 ? 89.693 -8.278 4.823 1.00 0.00 42 GLU A O 14
ATOM 25242 N N . LEU A 1 43 ? 89.930 -6.923 6.598 1.00 0.00 43 LEU A N 14
ATOM 25243 C CA . LEU A 1 43 ? 90.854 -6.031 5.929 1.00 0.00 43 LEU A CA 14
ATOM 25244 C C . LEU A 1 43 ? 92.286 -6.464 6.197 1.00 0.00 43 LEU A C 14
ATOM 25245 O O . LEU A 1 43 ? 92.824 -6.232 7.282 1.00 0.00 43 LEU A O 14
ATOM 25261 N N . LYS A 1 44 ? 92.889 -7.115 5.217 1.00 0.00 44 LYS A N 14
ATOM 25262 C CA . LYS A 1 44 ? 94.279 -7.515 5.324 1.00 0.00 44 LYS A CA 14
ATOM 25263 C C . LYS A 1 44 ? 95.168 -6.340 4.950 1.00 0.00 44 LYS A C 14
ATOM 25264 O O . LYS A 1 44 ? 94.826 -5.551 4.065 1.00 0.00 44 LYS A O 14
ATOM 25283 N N . THR A 1 45 ? 96.292 -6.207 5.625 1.00 0.00 45 THR A N 14
ATOM 25284 C CA . THR A 1 45 ? 97.171 -5.079 5.393 1.00 0.00 45 THR A CA 14
ATOM 25285 C C . THR A 1 45 ? 98.557 -5.540 4.969 1.00 0.00 45 THR A C 14
ATOM 25286 O O . THR A 1 45 ? 99.093 -6.514 5.504 1.00 0.00 45 THR A O 14
ATOM 25297 N N . TYR A 1 46 ? 99.130 -4.847 4.004 1.00 0.00 46 TYR A N 14
ATOM 25298 C CA . TYR A 1 46 ? 100.476 -5.142 3.561 1.00 0.00 46 TYR A CA 14
ATOM 25299 C C . TYR A 1 46 ? 101.305 -3.870 3.600 1.00 0.00 46 TYR A C 14
ATOM 25300 O O . TYR A 1 46 ? 100.809 -2.782 3.295 1.00 0.00 46 TYR A O 14
ATOM 25318 N N . VAL A 1 47 ? 102.551 -3.996 4.005 1.00 0.00 47 VAL A N 14
ATOM 25319 C CA . VAL A 1 47 ? 103.426 -2.847 4.083 1.00 0.00 47 VAL A CA 14
ATOM 25320 C C . VAL A 1 47 ? 104.319 -2.778 2.849 1.00 0.00 47 VAL A C 14
ATOM 25321 O O . VAL A 1 47 ? 105.255 -3.563 2.683 1.00 0.00 47 VAL A O 14
ATOM 25334 N N . ILE A 1 48 ? 103.998 -1.854 1.961 1.00 0.00 48 ILE A N 14
ATOM 25335 C CA . ILE A 1 48 ? 104.770 -1.678 0.752 1.00 0.00 48 ILE A CA 14
ATOM 25336 C C . ILE A 1 48 ? 105.823 -0.602 0.971 1.00 0.00 48 ILE A C 14
ATOM 25337 O O . ILE A 1 48 ? 105.524 0.505 1.420 1.00 0.00 48 ILE A O 14
ATOM 25353 N N . GLU A 1 49 ? 107.060 -0.955 0.704 1.00 0.00 49 GLU A N 14
ATOM 25354 C CA . GLU A 1 49 ? 108.171 -0.060 0.934 1.00 0.00 49 GLU A CA 14
ATOM 25355 C C . GLU A 1 49 ? 108.472 0.742 -0.326 1.00 0.00 49 GLU A C 14
ATOM 25356 O O . GLU A 1 49 ? 109.022 0.214 -1.297 1.00 0.00 49 GLU A O 14
ATOM 25368 N N . ASP A 1 50 ? 108.098 2.010 -0.303 1.00 0.00 50 ASP A N 14
ATOM 25369 C CA . ASP A 1 50 ? 108.301 2.891 -1.442 1.00 0.00 50 ASP A CA 14
ATOM 25370 C C . ASP A 1 50 ? 109.623 3.624 -1.292 1.00 0.00 50 ASP A C 14
ATOM 25371 O O . ASP A 1 50 ? 109.871 4.285 -0.281 1.00 0.00 50 ASP A O 14
ATOM 25380 N N . GLU A 1 51 ? 110.483 3.489 -2.284 1.00 0.00 51 GLU A N 14
ATOM 25381 C CA . GLU A 1 51 ? 111.782 4.135 -2.247 1.00 0.00 51 GLU A CA 14
ATOM 25382 C C . GLU A 1 51 ? 111.733 5.464 -2.986 1.00 0.00 51 GLU A C 14
ATOM 25383 O O . GLU A 1 51 ? 111.817 5.513 -4.214 1.00 0.00 51 GLU A O 14
ATOM 25395 N N . ILE A 1 52 ? 111.577 6.538 -2.230 1.00 0.00 52 ILE A N 14
ATOM 25396 C CA . ILE A 1 52 ? 111.469 7.862 -2.811 1.00 0.00 52 ILE A CA 14
ATOM 25397 C C . ILE A 1 52 ? 112.837 8.536 -2.879 1.00 0.00 52 ILE A C 14
ATOM 25398 O O . ILE A 1 52 ? 113.522 8.706 -1.865 1.00 0.00 52 ILE A O 14
ATOM 25414 N N . VAL A 1 53 ? 113.242 8.883 -4.090 1.00 0.00 53 VAL A N 14
ATOM 25415 C CA . VAL A 1 53 ? 114.495 9.586 -4.305 1.00 0.00 53 VAL A CA 14
ATOM 25416 C C . VAL A 1 53 ? 114.249 11.086 -4.265 1.00 0.00 53 VAL A C 14
ATOM 25417 O O . VAL A 1 53 ? 113.323 11.587 -4.909 1.00 0.00 53 VAL A O 14
ATOM 25430 N N . GLU A 1 54 ? 115.071 11.804 -3.518 1.00 0.00 54 GLU A N 14
ATOM 25431 C CA . GLU A 1 54 ? 114.900 13.238 -3.383 1.00 0.00 54 GLU A CA 14
ATOM 25432 C C . GLU A 1 54 ? 115.641 13.957 -4.501 1.00 0.00 54 GLU A C 14
ATOM 25433 O O . GLU A 1 54 ? 116.847 13.780 -4.678 1.00 0.00 54 GLU A O 14
ATOM 25445 N N . PRO A 1 55 ? 114.907 14.756 -5.292 1.00 0.00 55 PRO A N 14
ATOM 25446 C CA . PRO A 1 55 ? 115.455 15.452 -6.458 1.00 0.00 55 PRO A CA 14
ATOM 25447 C C . PRO A 1 55 ? 116.541 16.456 -6.092 1.00 0.00 55 PRO A C 14
ATOM 25448 O O . PRO A 1 55 ? 116.281 17.468 -5.436 1.00 0.00 55 PRO A O 14
ATOM 25459 N N . GLY A 1 56 ? 117.758 16.156 -6.517 1.00 0.00 56 GLY A N 14
ATOM 25460 C CA . GLY A 1 56 ? 118.871 17.061 -6.324 1.00 0.00 56 GLY A CA 14
ATOM 25461 C C . GLY A 1 56 ? 119.689 17.167 -7.587 1.00 0.00 56 GLY A C 14
ATOM 25462 O O . GLY A 1 56 ? 120.910 17.302 -7.550 1.00 0.00 56 GLY A O 14
ATOM 25466 N N . GLU A 1 57 ? 118.993 17.117 -8.712 1.00 0.00 57 GLU A N 14
ATOM 25467 C CA . GLU A 1 57 ? 119.619 17.103 -10.024 1.00 0.00 57 GLU A CA 14
ATOM 25468 C C . GLU A 1 57 ? 119.613 18.507 -10.616 1.00 0.00 57 GLU A C 14
ATOM 25469 O O . GLU A 1 57 ? 119.909 18.707 -11.793 1.00 0.00 57 GLU A O 14
ATOM 25481 N N . TYR A 1 58 ? 119.253 19.471 -9.784 1.00 0.00 58 TYR A N 14
ATOM 25482 C CA . TYR A 1 58 ? 119.193 20.867 -10.192 1.00 0.00 58 TYR A CA 14
ATOM 25483 C C . TYR A 1 58 ? 120.556 21.527 -10.000 1.00 0.00 58 TYR A C 14
ATOM 25484 O O . TYR A 1 58 ? 120.799 22.641 -10.468 1.00 0.00 58 TYR A O 14
ATOM 25502 N N . ASP A 1 59 ? 121.444 20.820 -9.320 1.00 0.00 59 ASP A N 14
ATOM 25503 C CA . ASP A 1 59 ? 122.766 21.337 -9.008 1.00 0.00 59 ASP A CA 14
ATOM 25504 C C . ASP A 1 59 ? 123.775 20.198 -9.045 1.00 0.00 59 ASP A C 14
ATOM 25505 O O . ASP A 1 59 ? 123.456 19.087 -8.625 1.00 0.00 59 ASP A O 14
ATOM 25514 N N . PRO A 1 60 ? 124.982 20.442 -9.594 1.00 0.00 60 PRO A N 14
ATOM 25515 C CA . PRO A 1 60 ? 126.063 19.449 -9.615 1.00 0.00 60 PRO A CA 14
ATOM 25516 C C . PRO A 1 60 ? 126.272 18.791 -8.250 1.00 0.00 60 PRO A C 14
ATOM 25517 O O . PRO A 1 60 ? 126.676 19.449 -7.288 1.00 0.00 60 PRO A O 14
ATOM 25528 N N . PRO A 1 61 ? 125.990 17.482 -8.159 1.00 0.00 61 PRO A N 14
ATOM 25529 C CA . PRO A 1 61 ? 125.995 16.744 -6.891 1.00 0.00 61 PRO A CA 14
ATOM 25530 C C . PRO A 1 61 ? 127.339 16.791 -6.172 1.00 0.00 61 PRO A C 14
ATOM 25531 O O . PRO A 1 61 ? 128.385 16.498 -6.756 1.00 0.00 61 PRO A O 14
ATOM 25542 N N . GLU A 1 62 ? 127.293 17.178 -4.902 1.00 0.00 62 GLU A N 14
ATOM 25543 C CA . GLU A 1 62 ? 128.470 17.180 -4.046 1.00 0.00 62 GLU A CA 14
ATOM 25544 C C . GLU A 1 62 ? 128.990 15.757 -3.878 1.00 0.00 62 GLU A C 14
ATOM 25545 O O . GLU A 1 62 ? 130.187 15.496 -3.983 1.00 0.00 62 GLU A O 14
ATOM 25557 N N . MET A 1 63 ? 128.062 14.845 -3.623 1.00 0.00 63 MET A N 14
ATOM 25558 C CA . MET A 1 63 ? 128.375 13.432 -3.505 1.00 0.00 63 MET A CA 14
ATOM 25559 C C . MET A 1 63 ? 127.536 12.649 -4.499 1.00 0.00 63 MET A C 14
ATOM 25560 O O . MET A 1 63 ? 126.313 12.778 -4.521 1.00 0.00 63 MET A O 14
ATOM 25574 N N . LYS A 1 64 ? 128.197 11.850 -5.326 1.00 0.00 64 LYS A N 14
ATOM 25575 C CA . LYS A 1 64 ? 127.515 11.073 -6.358 1.00 0.00 64 LYS A CA 14
ATOM 25576 C C . LYS A 1 64 ? 126.551 10.075 -5.733 1.00 0.00 64 LYS A C 14
ATOM 25577 O O . LYS A 1 64 ? 125.457 9.835 -6.245 1.00 0.00 64 LYS A O 14
ATOM 25596 N N . TYR A 1 65 ? 126.966 9.500 -4.617 1.00 0.00 65 TYR A N 14
ATOM 25597 C CA . TYR A 1 65 ? 126.189 8.464 -3.960 1.00 0.00 65 TYR A CA 14
ATOM 25598 C C . TYR A 1 65 ? 125.426 9.047 -2.775 1.00 0.00 65 TYR A C 14
ATOM 25599 O O . TYR A 1 65 ? 126.026 9.477 -1.785 1.00 0.00 65 TYR A O 14
ATOM 25617 N N . THR A 1 66 ? 124.107 9.079 -2.893 1.00 0.00 66 THR A N 14
ATOM 25618 C CA . THR A 1 66 ? 123.251 9.605 -1.839 1.00 0.00 66 THR A CA 14
ATOM 25619 C C . THR A 1 66 ? 122.146 8.603 -1.507 1.00 0.00 66 THR A C 14
ATOM 25620 O O . THR A 1 66 ? 121.522 8.035 -2.405 1.00 0.00 66 THR A O 14
ATOM 25631 N N . ASN A 1 67 ? 121.923 8.378 -0.217 1.00 0.00 67 ASN A N 14
ATOM 25632 C CA . ASN A 1 67 ? 120.939 7.401 0.238 1.00 0.00 67 ASN A CA 14
ATOM 25633 C C . ASN A 1 67 ? 119.521 7.909 0.009 1.00 0.00 67 ASN A C 14
ATOM 25634 O O . ASN A 1 67 ? 119.190 9.050 0.351 1.00 0.00 67 ASN A O 14
ATOM 25645 N N . VAL A 1 68 ? 118.688 7.061 -0.576 1.00 0.00 68 VAL A N 14
ATOM 25646 C CA . VAL A 1 68 ? 117.296 7.405 -0.829 1.00 0.00 68 VAL A CA 14
ATOM 25647 C C . VAL A 1 68 ? 116.438 7.075 0.389 1.00 0.00 68 VAL A C 14
ATOM 25648 O O . VAL A 1 68 ? 116.895 6.402 1.313 1.00 0.00 68 VAL A O 14
ATOM 25661 N N . LYS A 1 69 ? 115.198 7.540 0.393 1.00 0.00 69 LYS A N 14
ATOM 25662 C CA . LYS A 1 69 ? 114.314 7.289 1.520 1.00 0.00 69 LYS A CA 14
ATOM 25663 C C . LYS A 1 69 ? 113.422 6.085 1.253 1.00 0.00 69 LYS A C 14
ATOM 25664 O O . LYS A 1 69 ? 112.506 6.144 0.434 1.00 0.00 69 LYS A O 14
ATOM 25683 N N . LYS A 1 70 ? 113.711 4.992 1.937 1.00 0.00 70 LYS A N 14
ATOM 25684 C CA . LYS A 1 70 ? 112.883 3.800 1.855 1.00 0.00 70 LYS A CA 14
ATOM 25685 C C . LYS A 1 70 ? 111.799 3.867 2.920 1.00 0.00 70 LYS A C 14
ATOM 25686 O O . LYS A 1 70 ? 112.050 3.575 4.089 1.00 0.00 70 LYS A O 14
ATOM 25705 N N . VAL A 1 71 ? 110.602 4.278 2.531 1.00 0.00 71 VAL A N 14
ATOM 25706 C CA . VAL A 1 71 ? 109.521 4.438 3.486 1.00 0.00 71 VAL A CA 14
ATOM 25707 C C . VAL A 1 71 ? 108.584 3.237 3.459 1.00 0.00 71 VAL A C 14
ATOM 25708 O O . VAL A 1 71 ? 108.120 2.811 2.402 1.00 0.00 71 VAL A O 14
ATOM 25721 N N . LYS A 1 72 ? 108.329 2.679 4.630 1.00 0.00 72 LYS A N 14
ATOM 25722 C CA . LYS A 1 72 ? 107.447 1.533 4.756 1.00 0.00 72 LYS A CA 14
ATOM 25723 C C . LYS A 1 72 ? 106.009 2.006 4.919 1.00 0.00 72 LYS A C 14
ATOM 25724 O O . LYS A 1 72 ? 105.601 2.407 6.011 1.00 0.00 72 LYS A O 14
ATOM 25743 N N . ILE A 1 73 ? 105.255 1.983 3.831 1.00 0.00 73 ILE A N 14
ATOM 25744 C CA . ILE A 1 73 ? 103.885 2.469 3.847 1.00 0.00 73 ILE A CA 14
ATOM 25745 C C . ILE A 1 73 ? 102.895 1.311 3.911 1.00 0.00 73 ILE A C 14
ATOM 25746 O O . ILE A 1 73 ? 102.787 0.504 2.987 1.00 0.00 73 ILE A O 14
ATOM 25762 N N . LYS A 1 74 ? 102.181 1.237 5.020 1.00 0.00 74 LYS A N 14
ATOM 25763 C CA . LYS A 1 74 ? 101.203 0.185 5.242 1.00 0.00 74 LYS A CA 14
ATOM 25764 C C . LYS A 1 74 ? 99.898 0.519 4.525 1.00 0.00 74 LYS A C 14
ATOM 25765 O O . LYS A 1 74 ? 99.332 1.590 4.728 1.00 0.00 74 LYS A O 14
ATOM 25784 N N . LYS A 1 75 ? 99.441 -0.386 3.669 1.00 0.00 75 LYS A N 14
ATOM 25785 C CA . LYS A 1 75 ? 98.182 -0.199 2.956 1.00 0.00 75 LYS A CA 14
ATOM 25786 C C . LYS A 1 75 ? 97.211 -1.328 3.288 1.00 0.00 75 LYS A C 14
ATOM 25787 O O . LYS A 1 75 ? 97.618 -2.368 3.811 1.00 0.00 75 LYS A O 14
ATOM 25806 N N . VAL A 1 76 ? 95.936 -1.122 2.985 1.00 0.00 76 VAL A N 14
ATOM 25807 C CA . VAL A 1 76 ? 94.896 -2.074 3.352 1.00 0.00 76 VAL A CA 14
ATOM 25808 C C . VAL A 1 76 ? 94.127 -2.546 2.116 1.00 0.00 76 VAL A C 14
ATOM 25809 O O . VAL A 1 76 ? 93.989 -1.803 1.143 1.00 0.00 76 VAL A O 14
ATOM 25822 N N . TYR A 1 77 ? 93.653 -3.787 2.147 1.00 0.00 77 TYR A N 14
ATOM 25823 C CA . TYR A 1 77 ? 92.886 -4.337 1.038 1.00 0.00 77 TYR A CA 14
ATOM 25824 C C . TYR A 1 77 ? 91.928 -5.425 1.517 1.00 0.00 77 TYR A C 14
ATOM 25825 O O . TYR A 1 77 ? 92.170 -6.072 2.538 1.00 0.00 77 TYR A O 14
ATOM 25843 N N . PHE A 1 78 ? 90.837 -5.615 0.788 1.00 0.00 78 PHE A N 14
ATOM 25844 C CA . PHE A 1 78 ? 89.941 -6.731 1.051 1.00 0.00 78 PHE A CA 14
ATOM 25845 C C . PHE A 1 78 ? 89.807 -7.585 -0.204 1.00 0.00 78 PHE A C 14
ATOM 25846 O O . PHE A 1 78 ? 90.039 -7.108 -1.318 1.00 0.00 78 PHE A O 14
ATOM 25863 N N . GLU A 1 79 ? 89.438 -8.841 -0.021 1.00 0.00 79 GLU A N 14
ATOM 25864 C CA . GLU A 1 79 ? 89.449 -9.807 -1.109 1.00 0.00 79 GLU A CA 14
ATOM 25865 C C . GLU A 1 79 ? 88.044 -10.084 -1.628 1.00 0.00 79 GLU A C 14
ATOM 25866 O O . GLU A 1 79 ? 87.067 -10.001 -0.880 1.00 0.00 79 GLU A O 14
ATOM 25878 N N . THR A 1 80 ? 87.950 -10.407 -2.911 1.00 0.00 80 THR A N 14
ATOM 25879 C CA . THR A 1 80 ? 86.684 -10.790 -3.515 1.00 0.00 80 THR A CA 14
ATOM 25880 C C . THR A 1 80 ? 86.687 -12.280 -3.828 1.00 0.00 80 THR A C 14
ATOM 25881 O O . THR A 1 80 ? 87.701 -12.956 -3.636 1.00 0.00 80 THR A O 14
ATOM 25892 N N . LEU A 1 81 ? 85.565 -12.791 -4.324 1.00 0.00 81 LEU A N 14
ATOM 25893 C CA . LEU A 1 81 ? 85.459 -14.204 -4.669 1.00 0.00 81 LEU A CA 14
ATOM 25894 C C . LEU A 1 81 ? 86.366 -14.551 -5.850 1.00 0.00 81 LEU A C 14
ATOM 25895 O O . LEU A 1 81 ? 86.826 -15.684 -5.977 1.00 0.00 81 LEU A O 14
ATOM 25911 N N . ASP A 1 82 ? 86.651 -13.562 -6.693 1.00 0.00 82 ASP A N 14
ATOM 25912 C CA . ASP A 1 82 ? 87.454 -13.784 -7.895 1.00 0.00 82 ASP A CA 14
ATOM 25913 C C . ASP A 1 82 ? 88.944 -13.754 -7.564 1.00 0.00 82 ASP A C 14
ATOM 25914 O O . ASP A 1 82 ? 89.783 -13.840 -8.461 1.00 0.00 82 ASP A O 14
ATOM 25923 N N . ASN A 1 83 ? 89.256 -13.614 -6.271 1.00 0.00 83 ASN A N 14
ATOM 25924 C CA . ASN A 1 83 ? 90.640 -13.478 -5.791 1.00 0.00 83 ASN A CA 14
ATOM 25925 C C . ASN A 1 83 ? 91.213 -12.116 -6.162 1.00 0.00 83 ASN A C 14
ATOM 25926 O O . ASN A 1 83 ? 92.407 -11.868 -6.005 1.00 0.00 83 ASN A O 14
ATOM 25937 N N . VAL A 1 84 ? 90.349 -11.226 -6.635 1.00 0.00 84 VAL A N 14
ATOM 25938 C CA . VAL A 1 84 ? 90.754 -9.868 -6.957 1.00 0.00 84 VAL A CA 14
ATOM 25939 C C . VAL A 1 84 ? 90.715 -9.029 -5.690 1.00 0.00 84 VAL A C 14
ATOM 25940 O O . VAL A 1 84 ? 89.709 -9.018 -4.978 1.00 0.00 84 VAL A O 14
ATOM 25953 N N . ARG A 1 85 ? 91.801 -8.342 -5.395 1.00 0.00 85 ARG A N 14
ATOM 25954 C CA . ARG A 1 85 ? 91.911 -7.633 -4.135 1.00 0.00 85 ARG A CA 14
ATOM 25955 C C . ARG A 1 85 ? 91.800 -6.126 -4.326 1.00 0.00 85 ARG A C 14
ATOM 25956 O O . ARG A 1 85 ? 92.472 -5.533 -5.174 1.00 0.00 85 ARG A O 14
ATOM 25977 N N . VAL A 1 86 ? 90.919 -5.522 -3.539 1.00 0.00 86 VAL A N 14
ATOM 25978 C CA . VAL A 1 86 ? 90.678 -4.091 -3.602 1.00 0.00 86 VAL A CA 14
ATOM 25979 C C . VAL A 1 86 ? 91.590 -3.367 -2.621 1.00 0.00 86 VAL A C 14
ATOM 25980 O O . VAL A 1 86 ? 91.439 -3.506 -1.410 1.00 0.00 86 VAL A O 14
ATOM 25993 N N . VAL A 1 87 ? 92.523 -2.596 -3.156 1.00 0.00 87 VAL A N 14
ATOM 25994 C CA . VAL A 1 87 ? 93.554 -1.961 -2.353 1.00 0.00 87 VAL A CA 14
ATOM 25995 C C . VAL A 1 87 ? 93.284 -0.467 -2.192 1.00 0.00 87 VAL A C 14
ATOM 25996 O O . VAL A 1 87 ? 92.823 0.203 -3.124 1.00 0.00 87 VAL A O 14
ATOM 26009 N N . THR A 1 88 ? 93.550 0.037 -0.995 1.00 0.00 88 THR A N 14
ATOM 26010 C CA . THR A 1 88 ? 93.459 1.457 -0.706 1.00 0.00 88 THR A CA 14
ATOM 26011 C C . THR A 1 88 ? 94.438 1.809 0.415 1.00 0.00 88 THR A C 14
ATOM 26012 O O . THR A 1 88 ? 94.750 0.969 1.261 1.00 0.00 88 THR A O 14
ATOM 26023 N N . ASP A 1 89 ? 94.960 3.028 0.390 1.00 0.00 89 ASP A N 14
ATOM 26024 C CA . ASP A 1 89 ? 95.900 3.482 1.409 1.00 0.00 89 ASP A CA 14
ATOM 26025 C C . ASP A 1 89 ? 95.301 3.409 2.813 1.00 0.00 89 ASP A C 14
ATOM 26026 O O . ASP A 1 89 ? 94.208 3.919 3.076 1.00 0.00 89 ASP A O 14
ATOM 26035 N N . TYR A 1 90 ? 96.050 2.783 3.710 1.00 0.00 90 TYR A N 14
ATOM 26036 C CA . TYR A 1 90 ? 95.620 2.564 5.085 1.00 0.00 90 TYR A CA 14
ATOM 26037 C C . TYR A 1 90 ? 95.742 3.850 5.897 1.00 0.00 90 TYR A C 14
ATOM 26038 O O . TYR A 1 90 ? 95.038 4.038 6.891 1.00 0.00 90 TYR A O 14
ATOM 26056 N N . SER A 1 91 ? 96.617 4.741 5.451 1.00 0.00 91 SER A N 14
ATOM 26057 C CA . SER A 1 91 ? 96.837 6.008 6.131 1.00 0.00 91 SER A CA 14
ATOM 26058 C C . SER A 1 91 ? 95.578 6.872 6.070 1.00 0.00 91 SER A C 14
ATOM 26059 O O . SER A 1 91 ? 95.066 7.317 7.100 1.00 0.00 91 SER A O 14
ATOM 26067 N N . GLU A 1 92 ? 95.075 7.095 4.859 1.00 0.00 92 GLU A N 14
ATOM 26068 C CA . GLU A 1 92 ? 93.872 7.892 4.661 1.00 0.00 92 GLU A CA 14
ATOM 26069 C C . GLU A 1 92 ? 92.629 7.152 5.141 1.00 0.00 92 GLU A C 14
ATOM 26070 O O . GLU A 1 92 ? 91.648 7.778 5.544 1.00 0.00 92 GLU A O 14
ATOM 26082 N N . PHE A 1 93 ? 92.666 5.823 5.106 1.00 0.00 93 PHE A N 14
ATOM 26083 C CA . PHE A 1 93 ? 91.562 5.028 5.627 1.00 0.00 93 PHE A CA 14
ATOM 26084 C C . PHE A 1 93 ? 91.411 5.267 7.128 1.00 0.00 93 PHE A C 14
ATOM 26085 O O . PHE A 1 93 ? 90.316 5.546 7.618 1.00 0.00 93 PHE A O 14
ATOM 26102 N N . GLN A 1 94 ? 92.523 5.173 7.847 1.00 0.00 94 GLN A N 14
ATOM 26103 C CA . GLN A 1 94 ? 92.540 5.460 9.274 1.00 0.00 94 GLN A CA 14
ATOM 26104 C C . GLN A 1 94 ? 92.230 6.927 9.530 1.00 0.00 94 GLN A C 14
ATOM 26105 O O . GLN A 1 94 ? 91.601 7.278 10.527 1.00 0.00 94 GLN A O 14
ATOM 26119 N N . LYS A 1 95 ? 92.673 7.776 8.614 1.00 0.00 95 LYS A N 14
ATOM 26120 C CA . LYS A 1 95 ? 92.408 9.207 8.682 1.00 0.00 95 LYS A CA 14
ATOM 26121 C C . LYS A 1 95 ? 90.904 9.478 8.715 1.00 0.00 95 LYS A C 14
ATOM 26122 O O . LYS A 1 95 ? 90.430 10.293 9.507 1.00 0.00 95 LYS A O 14
ATOM 26141 N N . ILE A 1 96 ? 90.160 8.783 7.864 1.00 0.00 96 ILE A N 14
ATOM 26142 C CA . ILE A 1 96 ? 88.710 8.936 7.815 1.00 0.00 96 ILE A CA 14
ATOM 26143 C C . ILE A 1 96 ? 88.057 8.383 9.078 1.00 0.00 96 ILE A C 14
ATOM 26144 O O . ILE A 1 96 ? 87.057 8.920 9.556 1.00 0.00 96 ILE A O 14
ATOM 26160 N N . LEU A 1 97 ? 88.630 7.322 9.629 1.00 0.00 97 LEU A N 14
ATOM 26161 C CA . LEU A 1 97 ? 88.133 6.760 10.878 1.00 0.00 97 LEU A CA 14
ATOM 26162 C C . LEU A 1 97 ? 88.253 7.786 12.002 1.00 0.00 97 LEU A C 14
ATOM 26163 O O . LEU A 1 97 ? 87.381 7.885 12.864 1.00 0.00 97 LEU A O 14
ATOM 26179 N N . LYS A 1 98 ? 89.333 8.560 11.971 1.00 0.00 98 LYS A N 14
ATOM 26180 C CA . LYS A 1 98 ? 89.540 9.636 12.935 1.00 0.00 98 LYS A CA 14
ATOM 26181 C C . LYS A 1 98 ? 88.601 10.800 12.629 1.00 0.00 98 LYS A C 14
ATOM 26182 O O . LYS A 1 98 ? 88.043 11.421 13.531 1.00 0.00 98 LYS A O 14
ATOM 26201 N N . LYS A 1 99 ? 88.431 11.073 11.340 1.00 0.00 99 LYS A N 14
ATOM 26202 C CA . LYS A 1 99 ? 87.593 12.172 10.872 1.00 0.00 99 LYS A CA 14
ATOM 26203 C C . LYS A 1 99 ? 86.125 11.946 11.233 1.00 0.00 99 LYS A C 14
ATOM 26204 O O . LYS A 1 99 ? 85.449 12.851 11.721 1.00 0.00 99 LYS A O 14
ATOM 26223 N N . ARG A 1 100 ? 85.636 10.739 10.985 1.00 0.00 100 ARG A N 14
ATOM 26224 C CA . ARG A 1 100 ? 84.235 10.424 11.238 1.00 0.00 100 ARG A CA 14
ATOM 26225 C C . ARG A 1 100 ? 84.027 9.906 12.659 1.00 0.00 100 ARG A C 14
ATOM 26226 O O . ARG A 1 100 ? 82.893 9.726 13.097 1.00 0.00 100 ARG A O 14
ATOM 26247 N N . GLY A 1 101 ? 85.122 9.656 13.368 1.00 0.00 101 GLY A N 14
ATOM 26248 C CA . GLY A 1 101 ? 85.023 9.216 14.748 1.00 0.00 101 GLY A CA 14
ATOM 26249 C C . GLY A 1 101 ? 84.607 7.764 14.863 1.00 0.00 101 GLY A C 14
ATOM 26250 O O . GLY A 1 101 ? 84.009 7.357 15.856 1.00 0.00 101 GLY A O 14
ATOM 26254 N N . THR A 1 102 ? 84.932 6.982 13.845 1.00 0.00 102 THR A N 14
ATOM 26255 C CA . THR A 1 102 ? 84.598 5.569 13.828 1.00 0.00 102 THR A CA 14
ATOM 26256 C C . THR A 1 102 ? 85.581 4.779 14.692 1.00 0.00 102 THR A C 14
ATOM 26257 O O . THR A 1 102 ? 85.264 3.700 15.195 1.00 0.00 102 THR A O 14
ATOM 26268 N N . LYS A 1 103 ? 86.772 5.331 14.876 1.00 0.00 103 LYS A N 14
ATOM 26269 C CA . LYS A 1 103 ? 87.786 4.679 15.687 1.00 0.00 103 LYS A CA 14
ATOM 26270 C C . LYS A 1 103 ? 87.758 5.239 17.104 1.00 0.00 103 LYS A C 14
ATOM 26271 O O . LYS A 1 103 ? 88.369 6.271 17.389 1.00 0.00 103 LYS A O 14
ATOM 26290 N N . LEU A 1 104 ? 87.014 4.575 17.976 1.00 0.00 104 LEU A N 14
ATOM 26291 C CA . LEU A 1 104 ? 86.905 4.999 19.364 1.00 0.00 104 LEU A CA 14
ATOM 26292 C C . LEU A 1 104 ? 88.164 4.635 20.136 1.00 0.00 104 LEU A C 14
ATOM 26293 O O . LEU A 1 104 ? 88.799 3.614 19.865 1.00 0.00 104 LEU A O 14
ATOM 26309 N N . GLU A 1 105 ? 88.520 5.477 21.091 1.00 0.00 105 GLU A N 14
ATOM 26310 C CA . GLU A 1 105 ? 89.707 5.261 21.905 1.00 0.00 105 GLU A CA 14
ATOM 26311 C C . GLU A 1 105 ? 89.342 4.609 23.236 1.00 0.00 105 GLU A C 14
ATOM 26312 O O . GLU A 1 105 ? 90.111 3.823 23.788 1.00 0.00 105 GLU A O 14
ATOM 26324 N N . HIS A 1 106 ? 88.164 4.939 23.744 1.00 0.00 106 HIS A N 14
ATOM 26325 C CA . HIS A 1 106 ? 87.657 4.334 24.964 1.00 0.00 106 HIS A CA 14
ATOM 26326 C C . HIS A 1 106 ? 86.362 3.591 24.690 1.00 0.00 106 HIS A C 14
ATOM 26327 O O . HIS A 1 106 ? 85.355 4.189 24.301 1.00 0.00 106 HIS A O 14
ATOM 26342 N N . HIS A 1 107 ? 86.397 2.286 24.899 1.00 0.00 107 HIS A N 14
ATOM 26343 C CA . HIS A 1 107 ? 85.241 1.437 24.659 1.00 0.00 107 HIS A CA 14
ATOM 26344 C C . HIS A 1 107 ? 84.341 1.420 25.890 1.00 0.00 107 HIS A C 14
ATOM 26345 O O . HIS A 1 107 ? 83.187 1.002 25.825 1.00 0.00 107 HIS A O 14
ATOM 26360 N N . HIS A 1 108 ? 84.873 1.889 27.010 1.00 0.00 108 HIS A N 14
ATOM 26361 C CA . HIS A 1 108 ? 84.108 1.944 28.244 1.00 0.00 108 HIS A CA 14
ATOM 26362 C C . HIS A 1 108 ? 83.980 3.381 28.735 1.00 0.00 108 HIS A C 14
ATOM 26363 O O . HIS A 1 108 ? 84.954 4.130 28.756 1.00 0.00 108 HIS A O 14
ATOM 26378 N N . HIS A 1 109 ? 82.763 3.757 29.099 1.00 0.00 109 HIS A N 14
ATOM 26379 C CA . HIS A 1 109 ? 82.481 5.087 29.630 1.00 0.00 109 HIS A CA 14
ATOM 26380 C C . HIS A 1 109 ? 81.710 4.956 30.940 1.00 0.00 109 HIS A C 14
ATOM 26381 O O . HIS A 1 109 ? 81.370 3.843 31.347 1.00 0.00 109 HIS A O 14
ATOM 26396 N N . HIS A 1 110 ? 81.441 6.075 31.610 1.00 0.00 110 HIS A N 14
ATOM 26397 C CA . HIS A 1 110 ? 80.643 6.036 32.835 1.00 0.00 110 HIS A CA 14
ATOM 26398 C C . HIS A 1 110 ? 79.199 5.672 32.498 1.00 0.00 110 HIS A C 14
ATOM 26399 O O . HIS A 1 110 ? 78.554 4.917 33.226 1.00 0.00 110 HIS A O 14
ATOM 26414 N N . HIS A 1 111 ? 78.729 6.203 31.372 1.00 0.00 111 HIS A N 14
ATOM 26415 C CA . HIS A 1 111 ? 77.392 5.938 30.850 1.00 0.00 111 HIS A CA 14
ATOM 26416 C C . HIS A 1 111 ? 77.120 6.888 29.695 1.00 0.00 111 HIS A C 14
ATOM 26417 O O . HIS A 1 111 ? 76.767 8.052 29.962 1.00 0.00 111 HIS A O 14
ATOM 26433 N N . MET A 1 1 ? 80.992 -10.390 -1.833 1.00 0.00 1 MET A N 15
ATOM 26434 C CA . MET A 1 1 ? 80.905 -9.823 -3.201 1.00 0.00 1 MET A CA 15
ATOM 26435 C C . MET A 1 1 ? 82.091 -10.254 -4.041 1.00 0.00 1 MET A C 15
ATOM 26436 O O . MET A 1 1 ? 83.123 -10.674 -3.512 1.00 0.00 1 MET A O 15
ATOM 26452 N N . ASN A 1 2 ? 81.935 -10.150 -5.352 1.00 0.00 2 ASN A N 15
ATOM 26453 C CA . ASN A 1 2 ? 83.040 -10.327 -6.276 1.00 0.00 2 ASN A CA 15
ATOM 26454 C C . ASN A 1 2 ? 83.322 -9.013 -6.981 1.00 0.00 2 ASN A C 15
ATOM 26455 O O . ASN A 1 2 ? 82.697 -7.995 -6.678 1.00 0.00 2 ASN A O 15
ATOM 26466 N N . SER A 1 3 ? 84.251 -9.039 -7.922 1.00 0.00 3 SER A N 15
ATOM 26467 C CA . SER A 1 3 ? 84.625 -7.848 -8.666 1.00 0.00 3 SER A CA 15
ATOM 26468 C C . SER A 1 3 ? 83.438 -7.312 -9.466 1.00 0.00 3 SER A C 15
ATOM 26469 O O . SER A 1 3 ? 83.270 -6.102 -9.618 1.00 0.00 3 SER A O 15
ATOM 26477 N N . GLU A 1 4 ? 82.617 -8.236 -9.952 1.00 0.00 4 GLU A N 15
ATOM 26478 C CA . GLU A 1 4 ? 81.464 -7.919 -10.786 1.00 0.00 4 GLU A CA 15
ATOM 26479 C C . GLU A 1 4 ? 80.506 -6.953 -10.089 1.00 0.00 4 GLU A C 15
ATOM 26480 O O . GLU A 1 4 ? 80.180 -5.897 -10.632 1.00 0.00 4 GLU A O 15
ATOM 26492 N N . VAL A 1 5 ? 80.069 -7.313 -8.884 1.00 0.00 5 VAL A N 15
ATOM 26493 C CA . VAL A 1 5 ? 79.128 -6.489 -8.131 1.00 0.00 5 VAL A CA 15
ATOM 26494 C C . VAL A 1 5 ? 79.704 -5.099 -7.876 1.00 0.00 5 VAL A C 15
ATOM 26495 O O . VAL A 1 5 ? 79.006 -4.092 -8.007 1.00 0.00 5 VAL A O 15
ATOM 26508 N N . ILE A 1 6 ? 80.989 -5.050 -7.540 1.00 0.00 6 ILE A N 15
ATOM 26509 C CA . ILE A 1 6 ? 81.657 -3.784 -7.275 1.00 0.00 6 ILE A CA 15
ATOM 26510 C C . ILE A 1 6 ? 81.733 -2.943 -8.549 1.00 0.00 6 ILE A C 15
ATOM 26511 O O . ILE A 1 6 ? 81.523 -1.731 -8.514 1.00 0.00 6 ILE A O 15
ATOM 26527 N N . LYS A 1 7 ? 82.007 -3.599 -9.676 1.00 0.00 7 LYS A N 15
ATOM 26528 C CA . LYS A 1 7 ? 82.023 -2.927 -10.974 1.00 0.00 7 LYS A CA 15
ATOM 26529 C C . LYS A 1 7 ? 80.676 -2.288 -11.273 1.00 0.00 7 LYS A C 15
ATOM 26530 O O . LYS A 1 7 ? 80.611 -1.127 -11.674 1.00 0.00 7 LYS A O 15
ATOM 26549 N N . GLU A 1 8 ? 79.604 -3.046 -11.073 1.00 0.00 8 GLU A N 15
ATOM 26550 C CA . GLU A 1 8 ? 78.261 -2.537 -11.310 1.00 0.00 8 GLU A CA 15
ATOM 26551 C C . GLU A 1 8 ? 77.958 -1.364 -10.388 1.00 0.00 8 GLU A C 15
ATOM 26552 O O . GLU A 1 8 ? 77.372 -0.371 -10.813 1.00 0.00 8 GLU A O 15
ATOM 26564 N N . PHE A 1 9 ? 78.376 -1.479 -9.134 1.00 0.00 9 PHE A N 15
ATOM 26565 C CA . PHE A 1 9 ? 78.167 -0.421 -8.155 1.00 0.00 9 PHE A CA 15
ATOM 26566 C C . PHE A 1 9 ? 78.890 0.857 -8.580 1.00 0.00 9 PHE A C 15
ATOM 26567 O O . PHE A 1 9 ? 78.291 1.930 -8.636 1.00 0.00 9 PHE A O 15
ATOM 26584 N N . LEU A 1 10 ? 80.174 0.725 -8.898 1.00 0.00 10 LEU A N 15
ATOM 26585 C CA . LEU A 1 10 ? 80.989 1.863 -9.318 1.00 0.00 10 LEU A CA 15
ATOM 26586 C C . LEU A 1 10 ? 80.452 2.471 -10.610 1.00 0.00 10 LEU A C 15
ATOM 26587 O O . LEU A 1 10 ? 80.447 3.691 -10.783 1.00 0.00 10 LEU A O 15
ATOM 26603 N N . GLU A 1 11 ? 79.991 1.612 -11.509 1.00 0.00 11 GLU A N 15
ATOM 26604 C CA . GLU A 1 11 ? 79.415 2.052 -12.772 1.00 0.00 11 GLU A CA 15
ATOM 26605 C C . GLU A 1 11 ? 78.116 2.812 -12.529 1.00 0.00 11 GLU A C 15
ATOM 26606 O O . GLU A 1 11 ? 77.845 3.831 -13.164 1.00 0.00 11 GLU A O 15
ATOM 26618 N N . ASP A 1 12 ? 77.320 2.311 -11.598 1.00 0.00 12 ASP A N 15
ATOM 26619 C CA . ASP A 1 12 ? 76.014 2.889 -11.309 1.00 0.00 12 ASP A CA 15
ATOM 26620 C C . ASP A 1 12 ? 76.143 4.242 -10.618 1.00 0.00 12 ASP A C 15
ATOM 26621 O O . ASP A 1 12 ? 75.336 5.143 -10.846 1.00 0.00 12 ASP A O 15
ATOM 26630 N N . ILE A 1 13 ? 77.157 4.389 -9.775 1.00 0.00 13 ILE A N 15
ATOM 26631 C CA . ILE A 1 13 ? 77.392 5.658 -9.096 1.00 0.00 13 ILE A CA 15
ATOM 26632 C C . ILE A 1 13 ? 78.257 6.582 -9.951 1.00 0.00 13 ILE A C 15
ATOM 26633 O O . ILE A 1 13 ? 78.448 7.754 -9.619 1.00 0.00 13 ILE A O 15
ATOM 26649 N N . GLY A 1 14 ? 78.782 6.039 -11.046 1.00 0.00 14 GLY A N 15
ATOM 26650 C CA . GLY A 1 14 ? 79.567 6.830 -11.977 1.00 0.00 14 GLY A CA 15
ATOM 26651 C C . GLY A 1 14 ? 80.857 7.328 -11.366 1.00 0.00 14 GLY A C 15
ATOM 26652 O O . GLY A 1 14 ? 81.148 8.525 -11.400 1.00 0.00 14 GLY A O 15
ATOM 26656 N N . GLU A 1 15 ? 81.628 6.415 -10.797 1.00 0.00 15 GLU A N 15
ATOM 26657 C CA . GLU A 1 15 ? 82.877 6.774 -10.147 1.00 0.00 15 GLU A CA 15
ATOM 26658 C C . GLU A 1 15 ? 84.068 6.217 -10.921 1.00 0.00 15 GLU A C 15
ATOM 26659 O O . GLU A 1 15 ? 83.973 5.167 -11.559 1.00 0.00 15 GLU A O 15
ATOM 26671 N N . ASP A 1 16 ? 85.181 6.934 -10.864 1.00 0.00 16 ASP A N 15
ATOM 26672 C CA . ASP A 1 16 ? 86.416 6.503 -11.499 1.00 0.00 16 ASP A CA 15
ATOM 26673 C C . ASP A 1 16 ? 87.191 5.593 -10.556 1.00 0.00 16 ASP A C 15
ATOM 26674 O O . ASP A 1 16 ? 87.346 5.901 -9.372 1.00 0.00 16 ASP A O 15
ATOM 26683 N N . TYR A 1 17 ? 87.666 4.473 -11.074 1.00 0.00 17 TYR A N 15
ATOM 26684 C CA . TYR A 1 17 ? 88.428 3.536 -10.266 1.00 0.00 17 TYR A CA 15
ATOM 26685 C C . TYR A 1 17 ? 89.659 3.061 -11.022 1.00 0.00 17 TYR A C 15
ATOM 26686 O O . TYR A 1 17 ? 89.616 2.867 -12.239 1.00 0.00 17 TYR A O 15
ATOM 26704 N N . ILE A 1 18 ? 90.755 2.889 -10.300 1.00 0.00 18 ILE A N 15
ATOM 26705 C CA . ILE A 1 18 ? 92.000 2.441 -10.901 1.00 0.00 18 ILE A CA 15
ATOM 26706 C C . ILE A 1 18 ? 92.082 0.922 -10.857 1.00 0.00 18 ILE A C 15
ATOM 26707 O O . ILE A 1 18 ? 92.381 0.332 -9.812 1.00 0.00 18 ILE A O 15
ATOM 26723 N N . GLU A 1 19 ? 91.792 0.293 -11.983 1.00 0.00 19 GLU A N 15
ATOM 26724 C CA . GLU A 1 19 ? 91.806 -1.154 -12.064 1.00 0.00 19 GLU A CA 15
ATOM 26725 C C . GLU A 1 19 ? 93.175 -1.664 -12.495 1.00 0.00 19 GLU A C 15
ATOM 26726 O O . GLU A 1 19 ? 93.643 -1.377 -13.597 1.00 0.00 19 GLU A O 15
ATOM 26738 N N . LEU A 1 20 ? 93.809 -2.411 -11.614 1.00 0.00 20 LEU A N 15
ATOM 26739 C CA . LEU A 1 20 ? 95.052 -3.079 -11.935 1.00 0.00 20 LEU A CA 15
ATOM 26740 C C . LEU A 1 20 ? 94.823 -4.581 -11.882 1.00 0.00 20 LEU A C 15
ATOM 26741 O O . LEU A 1 20 ? 93.748 -5.029 -11.478 1.00 0.00 20 LEU A O 15
ATOM 26757 N N . GLU A 1 21 ? 95.823 -5.351 -12.276 1.00 0.00 21 GLU A N 15
ATOM 26758 C CA . GLU A 1 21 ? 95.702 -6.803 -12.307 1.00 0.00 21 GLU A CA 15
ATOM 26759 C C . GLU A 1 21 ? 95.407 -7.360 -10.917 1.00 0.00 21 GLU A C 15
ATOM 26760 O O . GLU A 1 21 ? 96.280 -7.390 -10.049 1.00 0.00 21 GLU A O 15
ATOM 26772 N N . ASN A 1 22 ? 94.147 -7.760 -10.715 1.00 0.00 22 ASN A N 15
ATOM 26773 C CA . ASN A 1 22 ? 93.675 -8.325 -9.449 1.00 0.00 22 ASN A CA 15
ATOM 26774 C C . ASN A 1 22 ? 93.665 -7.281 -8.336 1.00 0.00 22 ASN A C 15
ATOM 26775 O O . ASN A 1 22 ? 93.567 -7.622 -7.157 1.00 0.00 22 ASN A O 15
ATOM 26786 N N . GLU A 1 23 ? 93.731 -6.008 -8.711 1.00 0.00 23 GLU A N 15
ATOM 26787 C CA . GLU A 1 23 ? 93.717 -4.924 -7.737 1.00 0.00 23 GLU A CA 15
ATOM 26788 C C . GLU A 1 23 ? 92.757 -3.821 -8.153 1.00 0.00 23 GLU A C 15
ATOM 26789 O O . GLU A 1 23 ? 92.978 -3.132 -9.146 1.00 0.00 23 GLU A O 15
ATOM 26801 N N . ILE A 1 24 ? 91.704 -3.643 -7.380 1.00 0.00 24 ILE A N 15
ATOM 26802 C CA . ILE A 1 24 ? 90.812 -2.515 -7.578 1.00 0.00 24 ILE A CA 15
ATOM 26803 C C . ILE A 1 24 ? 91.194 -1.407 -6.608 1.00 0.00 24 ILE A C 15
ATOM 26804 O O . ILE A 1 24 ? 90.919 -1.495 -5.413 1.00 0.00 24 ILE A O 15
ATOM 26820 N N . HIS A 1 25 ? 91.864 -0.385 -7.112 1.00 0.00 25 HIS A N 15
ATOM 26821 C CA . HIS A 1 25 ? 92.295 0.718 -6.267 1.00 0.00 25 HIS A CA 15
ATOM 26822 C C . HIS A 1 25 ? 91.212 1.783 -6.230 1.00 0.00 25 HIS A C 15
ATOM 26823 O O . HIS A 1 25 ? 90.943 2.446 -7.235 1.00 0.00 25 HIS A O 15
ATOM 26838 N N . LEU A 1 26 ? 90.582 1.923 -5.074 1.00 0.00 26 LEU A N 15
ATOM 26839 C CA . LEU A 1 26 ? 89.457 2.832 -4.921 1.00 0.00 26 LEU A CA 15
ATOM 26840 C C . LEU A 1 26 ? 89.848 4.074 -4.142 1.00 0.00 26 LEU A C 15
ATOM 26841 O O . LEU A 1 26 ? 90.931 4.152 -3.562 1.00 0.00 26 LEU A O 15
ATOM 26857 N N . LYS A 1 27 ? 88.947 5.040 -4.144 1.00 0.00 27 LYS A N 15
ATOM 26858 C CA . LYS A 1 27 ? 89.112 6.259 -3.374 1.00 0.00 27 LYS A CA 15
ATOM 26859 C C . LYS A 1 27 ? 88.704 5.997 -1.928 1.00 0.00 27 LYS A C 15
ATOM 26860 O O . LYS A 1 27 ? 87.711 5.310 -1.685 1.00 0.00 27 LYS A O 15
ATOM 26879 N N . PRO A 1 28 ? 89.475 6.531 -0.961 1.00 0.00 28 PRO A N 15
ATOM 26880 C CA . PRO A 1 28 ? 89.302 6.262 0.475 1.00 0.00 28 PRO A CA 15
ATOM 26881 C C . PRO A 1 28 ? 87.845 6.231 0.942 1.00 0.00 28 PRO A C 15
ATOM 26882 O O . PRO A 1 28 ? 87.411 5.267 1.576 1.00 0.00 28 PRO A O 15
ATOM 26893 N N . GLU A 1 29 ? 87.091 7.272 0.619 1.00 0.00 29 GLU A N 15
ATOM 26894 C CA . GLU A 1 29 ? 85.720 7.391 1.097 1.00 0.00 29 GLU A CA 15
ATOM 26895 C C . GLU A 1 29 ? 84.812 6.365 0.422 1.00 0.00 29 GLU A C 15
ATOM 26896 O O . GLU A 1 29 ? 83.933 5.784 1.062 1.00 0.00 29 GLU A O 15
ATOM 26908 N N . VAL A 1 30 ? 85.047 6.123 -0.860 1.00 0.00 30 VAL A N 15
ATOM 26909 C CA . VAL A 1 30 ? 84.282 5.131 -1.604 1.00 0.00 30 VAL A CA 15
ATOM 26910 C C . VAL A 1 30 ? 84.554 3.738 -1.040 1.00 0.00 30 VAL A C 15
ATOM 26911 O O . VAL A 1 30 ? 83.640 2.931 -0.863 1.00 0.00 30 VAL A O 15
ATOM 26924 N N . PHE A 1 31 ? 85.824 3.483 -0.742 1.00 0.00 31 PHE A N 15
ATOM 26925 C CA . PHE A 1 31 ? 86.256 2.217 -0.158 1.00 0.00 31 PHE A CA 15
ATOM 26926 C C . PHE A 1 31 ? 85.527 1.949 1.156 1.00 0.00 31 PHE A C 15
ATOM 26927 O O . PHE A 1 31 ? 85.104 0.825 1.425 1.00 0.00 31 PHE A O 15
ATOM 26944 N N . TYR A 1 32 ? 85.372 2.995 1.960 1.00 0.00 32 TYR A N 15
ATOM 26945 C CA . TYR A 1 32 ? 84.723 2.882 3.260 1.00 0.00 32 TYR A CA 15
ATOM 26946 C C . TYR A 1 32 ? 83.289 2.367 3.128 1.00 0.00 32 TYR A C 15
ATOM 26947 O O . TYR A 1 32 ? 82.868 1.474 3.867 1.00 0.00 32 TYR A O 15
ATOM 26965 N N . GLU A 1 33 ? 82.546 2.927 2.180 1.00 0.00 33 GLU A N 15
ATOM 26966 C CA . GLU A 1 33 ? 81.161 2.525 1.961 1.00 0.00 33 GLU A CA 15
ATOM 26967 C C . GLU A 1 33 ? 81.072 1.073 1.505 1.00 0.00 33 GLU A C 15
ATOM 26968 O O . GLU A 1 33 ? 80.145 0.355 1.878 1.00 0.00 33 GLU A O 15
ATOM 26980 N N . VAL A 1 34 ? 82.044 0.644 0.708 1.00 0.00 34 VAL A N 15
ATOM 26981 C CA . VAL A 1 34 ? 82.088 -0.732 0.223 1.00 0.00 34 VAL A CA 15
ATOM 26982 C C . VAL A 1 34 ? 82.469 -1.686 1.356 1.00 0.00 34 VAL A C 15
ATOM 26983 O O . VAL A 1 34 ? 81.928 -2.789 1.472 1.00 0.00 34 VAL A O 15
ATOM 26996 N N . TRP A 1 35 ? 83.385 -1.234 2.204 1.00 0.00 35 TRP A N 15
ATOM 26997 C CA . TRP A 1 35 ? 83.858 -2.014 3.343 1.00 0.00 35 TRP A CA 15
ATOM 26998 C C . TRP A 1 35 ? 82.703 -2.418 4.258 1.00 0.00 35 TRP A C 15
ATOM 26999 O O . TRP A 1 35 ? 82.583 -3.579 4.654 1.00 0.00 35 TRP A O 15
ATOM 27020 N N . LYS A 1 36 ? 81.839 -1.467 4.579 1.00 0.00 36 LYS A N 15
ATOM 27021 C CA . LYS A 1 36 ? 80.698 -1.754 5.437 1.00 0.00 36 LYS A CA 15
ATOM 27022 C C . LYS A 1 36 ? 79.511 -2.268 4.630 1.00 0.00 36 LYS A C 15
ATOM 27023 O O . LYS A 1 36 ? 78.475 -2.624 5.188 1.00 0.00 36 LYS A O 15
ATOM 27042 N N . TYR A 1 37 ? 79.675 -2.329 3.316 1.00 0.00 37 TYR A N 15
ATOM 27043 C CA . TYR A 1 37 ? 78.640 -2.867 2.448 1.00 0.00 37 TYR A CA 15
ATOM 27044 C C . TYR A 1 37 ? 78.674 -4.391 2.497 1.00 0.00 37 TYR A C 15
ATOM 27045 O O . TYR A 1 37 ? 77.633 -5.046 2.458 1.00 0.00 37 TYR A O 15
ATOM 27063 N N . VAL A 1 38 ? 79.877 -4.949 2.614 1.00 0.00 38 VAL A N 15
ATOM 27064 C CA . VAL A 1 38 ? 80.041 -6.397 2.732 1.00 0.00 38 VAL A CA 15
ATOM 27065 C C . VAL A 1 38 ? 79.915 -6.861 4.182 1.00 0.00 38 VAL A C 15
ATOM 27066 O O . VAL A 1 38 ? 80.095 -8.040 4.481 1.00 0.00 38 VAL A O 15
ATOM 27079 N N . GLY A 1 39 ? 79.606 -5.932 5.078 1.00 0.00 39 GLY A N 15
ATOM 27080 C CA . GLY A 1 39 ? 79.344 -6.293 6.460 1.00 0.00 39 GLY A CA 15
ATOM 27081 C C . GLY A 1 39 ? 80.545 -6.115 7.368 1.00 0.00 39 GLY A C 15
ATOM 27082 O O . GLY A 1 39 ? 80.575 -6.670 8.465 1.00 0.00 39 GLY A O 15
ATOM 27086 N N . GLU A 1 40 ? 81.527 -5.338 6.910 1.00 0.00 40 GLU A N 15
ATOM 27087 C CA . GLU A 1 40 ? 82.736 -5.050 7.687 1.00 0.00 40 GLU A CA 15
ATOM 27088 C C . GLU A 1 40 ? 83.526 -6.326 7.989 1.00 0.00 40 GLU A C 15
ATOM 27089 O O . GLU A 1 40 ? 83.350 -6.950 9.038 1.00 0.00 40 GLU A O 15
ATOM 27101 N N . PRO A 1 41 ? 84.376 -6.754 7.050 1.00 0.00 41 PRO A N 15
ATOM 27102 C CA . PRO A 1 41 ? 85.280 -7.872 7.259 1.00 0.00 41 PRO A CA 15
ATOM 27103 C C . PRO A 1 41 ? 86.627 -7.413 7.815 1.00 0.00 41 PRO A C 15
ATOM 27104 O O . PRO A 1 41 ? 86.962 -6.224 7.749 1.00 0.00 41 PRO A O 15
ATOM 27115 N N . GLU A 1 42 ? 87.391 -8.346 8.367 1.00 0.00 42 GLU A N 15
ATOM 27116 C CA . GLU A 1 42 ? 88.728 -8.033 8.846 1.00 0.00 42 GLU A CA 15
ATOM 27117 C C . GLU A 1 42 ? 89.646 -7.797 7.651 1.00 0.00 42 GLU A C 15
ATOM 27118 O O . GLU A 1 42 ? 89.749 -8.640 6.760 1.00 0.00 42 GLU A O 15
ATOM 27130 N N . LEU A 1 43 ? 90.298 -6.645 7.635 1.00 0.00 43 LEU A N 15
ATOM 27131 C CA . LEU A 1 43 ? 91.049 -6.206 6.470 1.00 0.00 43 LEU A CA 15
ATOM 27132 C C . LEU A 1 43 ? 92.499 -6.664 6.512 1.00 0.00 43 LEU A C 15
ATOM 27133 O O . LEU A 1 43 ? 93.092 -6.821 7.583 1.00 0.00 43 LEU A O 15
ATOM 27149 N N . LYS A 1 44 ? 93.060 -6.869 5.330 1.00 0.00 44 LYS A N 15
ATOM 27150 C CA . LYS A 1 44 ? 94.476 -7.160 5.190 1.00 0.00 44 LYS A CA 15
ATOM 27151 C C . LYS A 1 44 ? 95.218 -5.881 4.853 1.00 0.00 44 LYS A C 15
ATOM 27152 O O . LYS A 1 44 ? 94.608 -4.886 4.459 1.00 0.00 44 LYS A O 15
ATOM 27171 N N . THR A 1 45 ? 96.528 -5.904 4.998 1.00 0.00 45 THR A N 15
ATOM 27172 C CA . THR A 1 45 ? 97.337 -4.754 4.654 1.00 0.00 45 THR A CA 15
ATOM 27173 C C . THR A 1 45 ? 98.342 -5.094 3.562 1.00 0.00 45 THR A C 15
ATOM 27174 O O . THR A 1 45 ? 98.859 -6.211 3.497 1.00 0.00 45 THR A O 15
ATOM 27185 N N . TYR A 1 46 ? 98.594 -4.127 2.697 1.00 0.00 46 TYR A N 15
ATOM 27186 C CA . TYR A 1 46 ? 99.528 -4.288 1.602 1.00 0.00 46 TYR A CA 15
ATOM 27187 C C . TYR A 1 46 ? 100.656 -3.281 1.760 1.00 0.00 46 TYR A C 15
ATOM 27188 O O . TYR A 1 46 ? 100.434 -2.073 1.687 1.00 0.00 46 TYR A O 15
ATOM 27206 N N . VAL A 1 47 ? 101.854 -3.779 1.991 1.00 0.00 47 VAL A N 15
ATOM 27207 C CA . VAL A 1 47 ? 102.998 -2.915 2.217 1.00 0.00 47 VAL A CA 15
ATOM 27208 C C . VAL A 1 47 ? 103.842 -2.788 0.957 1.00 0.00 47 VAL A C 15
ATOM 27209 O O . VAL A 1 47 ? 104.315 -3.784 0.413 1.00 0.00 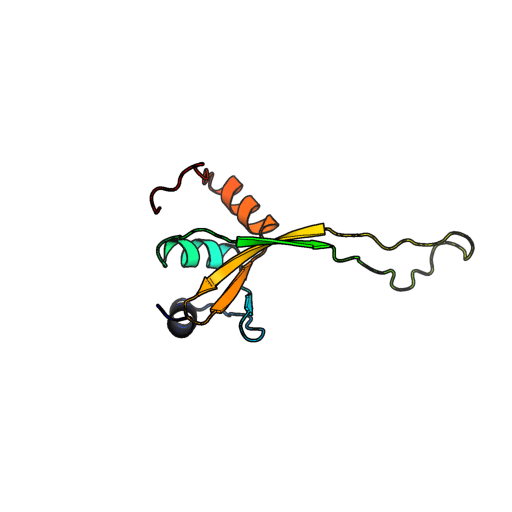47 VAL A O 15
ATOM 27222 N N . ILE A 1 48 ? 104.006 -1.561 0.489 1.00 0.00 48 ILE A N 15
ATOM 27223 C CA . ILE A 1 48 ? 104.889 -1.294 -0.632 1.00 0.00 48 ILE A CA 15
ATOM 27224 C C . ILE A 1 48 ? 106.166 -0.632 -0.134 1.00 0.00 48 ILE A C 15
ATOM 27225 O O . ILE A 1 48 ? 106.120 0.304 0.666 1.00 0.00 48 ILE A O 15
ATOM 27241 N N . GLU A 1 49 ? 107.299 -1.137 -0.586 1.00 0.00 49 GLU A N 15
ATOM 27242 C CA . GLU A 1 49 ? 108.588 -0.617 -0.167 1.00 0.00 49 GLU A CA 15
ATOM 27243 C C . GLU A 1 49 ? 109.313 -0.008 -1.360 1.00 0.00 49 GLU A C 15
ATOM 27244 O O . GLU A 1 49 ? 109.834 -0.728 -2.212 1.00 0.00 49 GLU A O 15
ATOM 27256 N N . ASP A 1 50 ? 109.326 1.319 -1.435 1.00 0.00 50 ASP A N 15
ATOM 27257 C CA . ASP A 1 50 ? 109.917 2.003 -2.579 1.00 0.00 50 ASP A CA 15
ATOM 27258 C C . ASP A 1 50 ? 110.416 3.397 -2.217 1.00 0.00 50 ASP A C 15
ATOM 27259 O O . ASP A 1 50 ? 109.658 4.221 -1.700 1.00 0.00 50 ASP A O 15
ATOM 27268 N N . GLU A 1 51 ? 111.703 3.632 -2.476 1.00 0.00 51 GLU A N 15
ATOM 27269 C CA . GLU A 1 51 ? 112.293 4.970 -2.428 1.00 0.00 51 GLU A CA 15
ATOM 27270 C C . GLU A 1 51 ? 113.776 4.903 -2.785 1.00 0.00 51 GLU A C 15
ATOM 27271 O O . GLU A 1 51 ? 114.157 5.146 -3.928 1.00 0.00 51 GLU A O 15
ATOM 27283 N N . ILE A 1 52 ? 114.608 4.549 -1.814 1.00 0.00 52 ILE A N 15
ATOM 27284 C CA . ILE A 1 52 ? 116.041 4.424 -2.041 1.00 0.00 52 ILE A CA 15
ATOM 27285 C C . ILE A 1 52 ? 116.476 2.990 -1.792 1.00 0.00 52 ILE A C 15
ATOM 27286 O O . ILE A 1 52 ? 116.619 2.569 -0.647 1.00 0.00 52 ILE A O 15
ATOM 27302 N N . VAL A 1 53 ? 116.660 2.233 -2.859 1.00 0.00 53 VAL A N 15
ATOM 27303 C CA . VAL A 1 53 ? 117.009 0.828 -2.735 1.00 0.00 53 VAL A CA 15
ATOM 27304 C C . VAL A 1 53 ? 118.137 0.440 -3.683 1.00 0.00 53 VAL A C 15
ATOM 27305 O O . VAL A 1 53 ? 117.940 0.318 -4.894 1.00 0.00 53 VAL A O 15
ATOM 27318 N N . GLU A 1 54 ? 119.328 0.283 -3.126 1.00 0.00 54 GLU A N 15
ATOM 27319 C CA . GLU A 1 54 ? 120.454 -0.245 -3.878 1.00 0.00 54 GLU A CA 15
ATOM 27320 C C . GLU A 1 54 ? 120.467 -1.762 -3.743 1.00 0.00 54 GLU A C 15
ATOM 27321 O O . GLU A 1 54 ? 120.656 -2.283 -2.642 1.00 0.00 54 GLU A O 15
ATOM 27333 N N . PRO A 1 55 ? 120.244 -2.486 -4.852 1.00 0.00 55 PRO A N 15
ATOM 27334 C CA . PRO A 1 55 ? 120.149 -3.950 -4.842 1.00 0.00 55 PRO A CA 15
ATOM 27335 C C . PRO A 1 55 ? 121.368 -4.606 -4.208 1.00 0.00 55 PRO A C 15
ATOM 27336 O O . PRO A 1 55 ? 122.493 -4.451 -4.690 1.00 0.00 55 PRO A O 15
ATOM 27347 N N . GLY A 1 56 ? 121.140 -5.325 -3.122 1.00 0.00 56 GLY A N 15
ATOM 27348 C CA . GLY A 1 56 ? 122.227 -5.973 -2.418 1.00 0.00 56 GLY A CA 15
ATOM 27349 C C . GLY A 1 56 ? 121.780 -7.249 -1.747 1.00 0.00 56 GLY A C 15
ATOM 27350 O O . GLY A 1 56 ? 122.395 -7.705 -0.786 1.00 0.00 56 GLY A O 15
ATOM 27354 N N . GLU A 1 57 ? 120.704 -7.825 -2.262 1.00 0.00 57 GLU A N 15
ATOM 27355 C CA . GLU A 1 57 ? 120.137 -9.041 -1.701 1.00 0.00 57 GLU A CA 15
ATOM 27356 C C . GLU A 1 57 ? 121.052 -10.234 -1.965 1.00 0.00 57 GLU A C 15
ATOM 27357 O O . GLU A 1 57 ? 121.192 -11.118 -1.121 1.00 0.00 57 GLU A O 15
ATOM 27369 N N . TYR A 1 58 ? 121.671 -10.252 -3.139 1.00 0.00 58 TYR A N 15
ATOM 27370 C CA . TYR A 1 58 ? 122.614 -11.309 -3.490 1.00 0.00 58 TYR A CA 15
ATOM 27371 C C . TYR A 1 58 ? 123.974 -10.705 -3.825 1.00 0.00 58 TYR A C 15
ATOM 27372 O O . TYR A 1 58 ? 124.916 -11.414 -4.182 1.00 0.00 58 TYR A O 15
ATOM 27390 N N . ASP A 1 59 ? 124.059 -9.391 -3.704 1.00 0.00 59 ASP A N 15
ATOM 27391 C CA . ASP A 1 59 ? 125.263 -8.655 -4.068 1.00 0.00 59 ASP A CA 15
ATOM 27392 C C . ASP A 1 59 ? 126.135 -8.420 -2.836 1.00 0.00 59 ASP A C 15
ATOM 27393 O O . ASP A 1 59 ? 125.634 -8.016 -1.785 1.00 0.00 59 ASP A O 15
ATOM 27402 N N . PRO A 1 60 ? 127.450 -8.692 -2.946 1.00 0.00 60 PRO A N 15
ATOM 27403 C CA . PRO A 1 60 ? 128.393 -8.571 -1.823 1.00 0.00 60 PRO A CA 15
ATOM 27404 C C . PRO A 1 60 ? 128.470 -7.152 -1.254 1.00 0.00 60 PRO A C 15
ATOM 27405 O O . PRO A 1 60 ? 128.718 -6.192 -1.984 1.00 0.00 60 PRO A O 15
ATOM 27416 N N . PRO A 1 61 ? 128.263 -7.009 0.064 1.00 0.00 61 PRO A N 15
ATOM 27417 C CA . PRO A 1 61 ? 128.319 -5.710 0.740 1.00 0.00 61 PRO A CA 15
ATOM 27418 C C . PRO A 1 61 ? 129.751 -5.202 0.908 1.00 0.00 61 PRO A C 15
ATOM 27419 O O . PRO A 1 61 ? 130.607 -5.896 1.458 1.00 0.00 61 PRO A O 15
ATOM 27430 N N . GLU A 1 62 ? 130.009 -3.996 0.424 1.00 0.00 62 GLU A N 15
ATOM 27431 C CA . GLU A 1 62 ? 131.335 -3.404 0.531 1.00 0.00 62 GLU A CA 15
ATOM 27432 C C . GLU A 1 62 ? 131.369 -2.311 1.592 1.00 0.00 62 GLU A C 15
ATOM 27433 O O . GLU A 1 62 ? 130.458 -2.198 2.408 1.00 0.00 62 GLU A O 15
ATOM 27445 N N . MET A 1 63 ? 132.425 -1.501 1.564 1.00 0.00 63 MET A N 15
ATOM 27446 C CA . MET A 1 63 ? 132.640 -0.478 2.583 1.00 0.00 63 MET A CA 15
ATOM 27447 C C . MET A 1 63 ? 131.739 0.731 2.366 1.00 0.00 63 MET A C 15
ATOM 27448 O O . MET A 1 63 ? 131.516 1.518 3.286 1.00 0.00 63 MET A O 15
ATOM 27462 N N . LYS A 1 64 ? 131.228 0.885 1.154 1.00 0.00 64 LYS A N 15
ATOM 27463 C CA . LYS A 1 64 ? 130.347 2.000 0.845 1.00 0.00 64 LYS A CA 15
ATOM 27464 C C . LYS A 1 64 ? 128.922 1.684 1.283 1.00 0.00 64 LYS A C 15
ATOM 27465 O O . LYS A 1 64 ? 128.153 1.065 0.545 1.00 0.00 64 LYS A O 15
ATOM 27484 N N . TYR A 1 65 ? 128.594 2.078 2.502 1.00 0.00 65 TYR A N 15
ATOM 27485 C CA . TYR A 1 65 ? 127.260 1.870 3.037 1.00 0.00 65 TYR A CA 15
ATOM 27486 C C . TYR A 1 65 ? 126.400 3.097 2.791 1.00 0.00 65 TYR A C 15
ATOM 27487 O O . TYR A 1 65 ? 126.507 4.097 3.501 1.00 0.00 65 TYR A O 15
ATOM 27505 N N . THR A 1 66 ? 125.572 3.025 1.765 1.00 0.00 66 THR A N 15
ATOM 27506 C CA . THR A 1 66 ? 124.674 4.111 1.438 1.00 0.00 66 THR A CA 15
ATOM 27507 C C . THR A 1 66 ? 123.442 4.038 2.330 1.00 0.00 66 THR A C 15
ATOM 27508 O O . THR A 1 66 ? 123.057 2.951 2.770 1.00 0.00 66 THR A O 15
ATOM 27519 N N . ASN A 1 67 ? 122.831 5.177 2.610 1.00 0.00 67 ASN A N 15
ATOM 27520 C CA . ASN A 1 67 ? 121.615 5.202 3.406 1.00 0.00 67 ASN A CA 15
ATOM 27521 C C . ASN A 1 67 ? 120.430 4.709 2.587 1.00 0.00 67 ASN A C 15
ATOM 27522 O O . ASN A 1 67 ? 119.677 5.493 2.007 1.00 0.00 67 ASN A O 15
ATOM 27533 N N . VAL A 1 68 ? 120.310 3.392 2.513 1.00 0.00 68 VAL A N 15
ATOM 27534 C CA . VAL A 1 68 ? 119.232 2.746 1.793 1.00 0.00 68 VAL A CA 15
ATOM 27535 C C . VAL A 1 68 ? 117.931 2.921 2.554 1.00 0.00 68 VAL A C 15
ATOM 27536 O O . VAL A 1 68 ? 117.749 2.345 3.630 1.00 0.00 68 VAL A O 15
ATOM 27549 N N . LYS A 1 69 ? 117.032 3.723 2.008 1.00 0.00 69 LYS A N 15
ATOM 27550 C CA . LYS A 1 69 ? 115.758 3.975 2.648 1.00 0.00 69 LYS A CA 15
ATOM 27551 C C . LYS A 1 69 ? 114.712 2.995 2.157 1.00 0.00 69 LYS A C 15
ATOM 27552 O O . LYS A 1 69 ? 114.238 3.082 1.019 1.00 0.00 69 LYS A O 15
ATOM 27571 N N . LYS A 1 70 ? 114.351 2.066 3.015 1.00 0.00 70 LYS A N 15
ATOM 27572 C CA . LYS A 1 70 ? 113.281 1.148 2.726 1.00 0.00 70 LYS A CA 15
ATOM 27573 C C . LYS A 1 70 ? 112.006 1.659 3.371 1.00 0.00 70 LYS A C 15
ATOM 27574 O O . LYS A 1 70 ? 111.757 1.431 4.556 1.00 0.00 70 LYS A O 15
ATOM 27593 N N . VAL A 1 71 ? 111.208 2.365 2.591 1.00 0.00 71 VAL A N 15
ATOM 27594 C CA . VAL A 1 71 ? 109.998 2.978 3.100 1.00 0.00 71 VAL A CA 15
ATOM 27595 C C . VAL A 1 71 ? 108.822 2.041 2.905 1.00 0.00 71 VAL A C 15
ATOM 27596 O O . VAL A 1 71 ? 108.373 1.817 1.782 1.00 0.00 71 VAL A O 15
ATOM 27609 N N . LYS A 1 72 ? 108.350 1.487 4.005 1.00 0.00 72 LYS A N 15
ATOM 27610 C CA . LYS A 1 72 ? 107.245 0.548 3.983 1.00 0.00 72 LYS A CA 15
ATOM 27611 C C . LYS A 1 72 ? 105.916 1.279 4.136 1.00 0.00 72 LYS A C 15
ATOM 27612 O O . LYS A 1 72 ? 105.534 1.677 5.241 1.00 0.00 72 LYS A O 15
ATOM 27631 N N . ILE A 1 73 ? 105.230 1.473 3.022 1.00 0.00 73 ILE A N 15
ATOM 27632 C CA . ILE A 1 73 ? 103.938 2.135 3.020 1.00 0.00 73 ILE A CA 15
ATOM 27633 C C . ILE A 1 73 ? 102.831 1.099 3.170 1.00 0.00 73 ILE A C 15
ATOM 27634 O O . ILE A 1 73 ? 102.625 0.262 2.290 1.00 0.00 73 ILE A O 15
ATOM 27650 N N . LYS A 1 74 ? 102.133 1.155 4.294 1.00 0.00 74 LYS A N 15
ATOM 27651 C CA . LYS A 1 74 ? 101.148 0.142 4.637 1.00 0.00 74 LYS A CA 15
ATOM 27652 C C . LYS A 1 74 ? 99.748 0.579 4.206 1.00 0.00 74 LYS A C 15
ATOM 27653 O O . LYS A 1 74 ? 99.118 1.417 4.848 1.00 0.00 74 LYS A O 15
ATOM 27672 N N . LYS A 1 75 ? 99.290 0.024 3.094 1.00 0.00 75 LYS A N 15
ATOM 27673 C CA . LYS A 1 75 ? 97.944 0.280 2.594 1.00 0.00 75 LYS A CA 15
ATOM 27674 C C . LYS A 1 75 ? 97.013 -0.840 3.047 1.00 0.00 75 LYS A C 15
ATOM 27675 O O . LYS A 1 75 ? 97.474 -1.858 3.550 1.00 0.00 75 LYS A O 15
ATOM 27694 N N . VAL A 1 76 ? 95.715 -0.647 2.902 1.00 0.00 76 VAL A N 15
ATOM 27695 C CA . VAL A 1 76 ? 94.746 -1.639 3.345 1.00 0.00 76 VAL A CA 15
ATOM 27696 C C . VAL A 1 76 ? 93.957 -2.184 2.152 1.00 0.00 76 VAL A C 15
ATOM 27697 O O . VAL A 1 76 ? 93.758 -1.479 1.163 1.00 0.00 76 VAL A O 15
ATOM 27710 N N . TYR A 1 77 ? 93.539 -3.445 2.223 1.00 0.00 77 TYR A N 15
ATOM 27711 C CA . TYR A 1 77 ? 92.732 -4.027 1.159 1.00 0.00 77 TYR A CA 15
ATOM 27712 C C . TYR A 1 77 ? 91.884 -5.182 1.678 1.00 0.00 77 TYR A C 15
ATOM 27713 O O . TYR A 1 77 ? 92.230 -5.824 2.671 1.00 0.00 77 TYR A O 15
ATOM 27731 N N . PHE A 1 78 ? 90.767 -5.435 1.006 1.00 0.00 78 PHE A N 15
ATOM 27732 C CA . PHE A 1 78 ? 89.973 -6.624 1.288 1.00 0.00 78 PHE A CA 15
ATOM 27733 C C . PHE A 1 78 ? 89.900 -7.490 0.040 1.00 0.00 78 PHE A C 15
ATOM 27734 O O . PHE A 1 78 ? 90.144 -7.013 -1.073 1.00 0.00 78 PHE A O 15
ATOM 27751 N N . GLU A 1 79 ? 89.569 -8.756 0.224 1.00 0.00 79 GLU A N 15
ATOM 27752 C CA . GLU A 1 79 ? 89.597 -9.713 -0.869 1.00 0.00 79 GLU A CA 15
ATOM 27753 C C . GLU A 1 79 ? 88.195 -10.168 -1.238 1.00 0.00 79 GLU A C 15
ATOM 27754 O O . GLU A 1 79 ? 87.356 -10.404 -0.368 1.00 0.00 79 GLU A O 15
ATOM 27766 N N . THR A 1 80 ? 87.950 -10.282 -2.529 1.00 0.00 80 THR A N 15
ATOM 27767 C CA . THR A 1 80 ? 86.704 -10.837 -3.019 1.00 0.00 80 THR A CA 15
ATOM 27768 C C . THR A 1 80 ? 86.876 -12.332 -3.277 1.00 0.00 80 THR A C 15
ATOM 27769 O O . THR A 1 80 ? 88.000 -12.842 -3.257 1.00 0.00 80 THR A O 15
ATOM 27780 N N . LEU A 1 81 ? 85.779 -13.036 -3.527 1.00 0.00 81 LEU A N 15
ATOM 27781 C CA . LEU A 1 81 ? 85.849 -14.463 -3.825 1.00 0.00 81 LEU A CA 15
ATOM 27782 C C . LEU A 1 81 ? 86.378 -14.676 -5.241 1.00 0.00 81 LEU A C 15
ATOM 27783 O O . LEU A 1 81 ? 86.713 -15.792 -5.636 1.00 0.00 81 LEU A O 15
ATOM 27799 N N . ASP A 1 82 ? 86.467 -13.582 -5.987 1.00 0.00 82 ASP A N 15
ATOM 27800 C CA . ASP A 1 82 ? 86.936 -13.613 -7.367 1.00 0.00 82 ASP A CA 15
ATOM 27801 C C . ASP A 1 82 ? 88.447 -13.367 -7.429 1.00 0.00 82 ASP A C 15
ATOM 27802 O O . ASP A 1 82 ? 89.017 -13.157 -8.498 1.00 0.00 82 ASP A O 15
ATOM 27811 N N . ASN A 1 83 ? 89.089 -13.401 -6.259 1.00 0.00 83 ASN A N 15
ATOM 27812 C CA . ASN A 1 83 ? 90.547 -13.264 -6.143 1.00 0.00 83 ASN A CA 15
ATOM 27813 C C . ASN A 1 83 ? 91.005 -11.853 -6.495 1.00 0.00 83 ASN A C 15
ATOM 27814 O O . ASN A 1 83 ? 92.174 -11.629 -6.817 1.00 0.00 83 ASN A O 15
ATOM 27825 N N . VAL A 1 84 ? 90.088 -10.902 -6.422 1.00 0.00 84 VAL A N 15
ATOM 27826 C CA . VAL A 1 84 ? 90.413 -9.512 -6.690 1.00 0.00 84 VAL A CA 15
ATOM 27827 C C . VAL A 1 84 ? 90.557 -8.743 -5.383 1.00 0.00 84 VAL A C 15
ATOM 27828 O O . VAL A 1 84 ? 89.660 -8.764 -4.537 1.00 0.00 84 VAL A O 15
ATOM 27841 N N . ARG A 1 85 ? 91.692 -8.081 -5.223 1.00 0.00 85 ARG A N 15
ATOM 27842 C CA . ARG A 1 85 ? 91.982 -7.314 -4.021 1.00 0.00 85 ARG A CA 15
ATOM 27843 C C . ARG A 1 85 ? 91.612 -5.847 -4.222 1.00 0.00 85 ARG A C 15
ATOM 27844 O O . ARG A 1 85 ? 92.075 -5.211 -5.163 1.00 0.00 85 ARG A O 15
ATOM 27865 N N . VAL A 1 86 ? 90.774 -5.319 -3.346 1.00 0.00 86 VAL A N 15
ATOM 27866 C CA . VAL A 1 86 ? 90.413 -3.909 -3.399 1.00 0.00 86 VAL A CA 15
ATOM 27867 C C . VAL A 1 86 ? 91.309 -3.121 -2.453 1.00 0.00 86 VAL A C 15
ATOM 27868 O O . VAL A 1 86 ? 91.170 -3.218 -1.235 1.00 0.00 86 VAL A O 15
ATOM 27881 N N . VAL A 1 87 ? 92.229 -2.356 -3.030 1.00 0.00 87 VAL A N 15
ATOM 27882 C CA . VAL A 1 87 ? 93.288 -1.704 -2.265 1.00 0.00 87 VAL A CA 15
ATOM 27883 C C . VAL A 1 87 ? 93.027 -0.206 -2.106 1.00 0.00 87 VAL A C 15
ATOM 27884 O O . VAL A 1 87 ? 92.586 0.466 -3.044 1.00 0.00 87 VAL A O 15
ATOM 27897 N N . THR A 1 88 ? 93.294 0.299 -0.908 1.00 0.00 88 THR A N 15
ATOM 27898 C CA . THR A 1 88 ? 93.172 1.717 -0.597 1.00 0.00 88 THR A CA 15
ATOM 27899 C C . THR A 1 88 ? 94.144 2.073 0.538 1.00 0.00 88 THR A C 15
ATOM 27900 O O . THR A 1 88 ? 94.566 1.196 1.287 1.00 0.00 88 THR A O 15
ATOM 27911 N N . ASP A 1 89 ? 94.527 3.339 0.655 1.00 0.00 89 ASP A N 15
ATOM 27912 C CA . ASP A 1 89 ? 95.479 3.748 1.686 1.00 0.00 89 ASP A CA 15
ATOM 27913 C C . ASP A 1 89 ? 94.889 3.652 3.086 1.00 0.00 89 ASP A C 15
ATOM 27914 O O . ASP A 1 89 ? 93.856 4.251 3.388 1.00 0.00 89 ASP A O 15
ATOM 27923 N N . TYR A 1 90 ? 95.581 2.909 3.942 1.00 0.00 90 TYR A N 15
ATOM 27924 C CA . TYR A 1 90 ? 95.145 2.689 5.315 1.00 0.00 90 TYR A CA 15
ATOM 27925 C C . TYR A 1 90 ? 95.240 3.982 6.113 1.00 0.00 90 TYR A C 15
ATOM 27926 O O . TYR A 1 90 ? 94.420 4.234 6.990 1.00 0.00 90 TYR A O 15
ATOM 27944 N N . SER A 1 91 ? 96.221 4.811 5.777 1.00 0.00 91 SER A N 15
ATOM 27945 C CA . SER A 1 91 ? 96.397 6.101 6.430 1.00 0.00 91 SER A CA 15
ATOM 27946 C C . SER A 1 91 ? 95.129 6.952 6.313 1.00 0.00 91 SER A C 15
ATOM 27947 O O . SER A 1 91 ? 94.710 7.602 7.274 1.00 0.00 91 SER A O 15
ATOM 27955 N N . GLU A 1 92 ? 94.512 6.927 5.137 1.00 0.00 92 GLU A N 15
ATOM 27956 C CA . GLU A 1 92 ? 93.308 7.706 4.891 1.00 0.00 92 GLU A CA 15
ATOM 27957 C C . GLU A 1 92 ? 92.074 6.965 5.387 1.00 0.00 92 GLU A C 15
ATOM 27958 O O . GLU A 1 92 ? 91.096 7.584 5.802 1.00 0.00 92 GLU A O 15
ATOM 27970 N N . PHE A 1 93 ? 92.126 5.639 5.349 1.00 0.00 93 PHE A N 15
ATOM 27971 C CA . PHE A 1 93 ? 91.049 4.817 5.888 1.00 0.00 93 PHE A CA 15
ATOM 27972 C C . PHE A 1 93 ? 90.913 5.059 7.391 1.00 0.00 93 PHE A C 15
ATOM 27973 O O . PHE A 1 93 ? 89.813 5.283 7.904 1.00 0.00 93 PHE A O 15
ATOM 27990 N N . GLN A 1 94 ? 92.049 5.023 8.082 1.00 0.00 94 GLN A N 15
ATOM 27991 C CA . GLN A 1 94 ? 92.112 5.346 9.502 1.00 0.00 94 GLN A CA 15
ATOM 27992 C C . GLN A 1 94 ? 91.595 6.760 9.745 1.00 0.00 94 GLN A C 15
ATOM 27993 O O . GLN A 1 94 ? 90.870 7.014 10.708 1.00 0.00 94 GLN A O 15
ATOM 28007 N N . LYS A 1 95 ? 91.974 7.667 8.851 1.00 0.00 95 LYS A N 15
ATOM 28008 C CA . LYS A 1 95 ? 91.554 9.063 8.916 1.00 0.00 95 LYS A CA 15
ATOM 28009 C C . LYS A 1 95 ? 90.028 9.180 8.918 1.00 0.00 95 LYS A C 15
ATOM 28010 O O . LYS A 1 95 ? 89.461 9.925 9.714 1.00 0.00 95 LYS A O 15
ATOM 28029 N N . ILE A 1 96 ? 89.371 8.425 8.041 1.00 0.00 96 ILE A N 15
ATOM 28030 C CA . ILE A 1 96 ? 87.914 8.455 7.936 1.00 0.00 96 ILE A CA 15
ATOM 28031 C C . ILE A 1 96 ? 87.258 7.935 9.213 1.00 0.00 96 ILE A C 15
ATOM 28032 O O . ILE A 1 96 ? 86.333 8.553 9.751 1.00 0.00 96 ILE A O 15
ATOM 28048 N N . LEU A 1 97 ? 87.747 6.804 9.699 1.00 0.00 97 LEU A N 15
ATOM 28049 C CA . LEU A 1 97 ? 87.199 6.193 10.901 1.00 0.00 97 LEU A CA 15
ATOM 28050 C C . LEU A 1 97 ? 87.322 7.134 12.092 1.00 0.00 97 LEU A C 15
ATOM 28051 O O . LEU A 1 97 ? 86.339 7.416 12.777 1.00 0.00 97 LEU A O 15
ATOM 28067 N N . LYS A 1 98 ? 88.523 7.650 12.313 1.00 0.00 98 LYS A N 15
ATOM 28068 C CA . LYS A 1 98 ? 88.787 8.467 13.486 1.00 0.00 98 LYS A CA 15
ATOM 28069 C C . LYS A 1 98 ? 88.146 9.848 13.383 1.00 0.00 98 LYS A C 15
ATOM 28070 O O . LYS A 1 98 ? 87.806 10.445 14.404 1.00 0.00 98 LYS A O 15
ATOM 28089 N N . LYS A 1 99 ? 87.970 10.355 12.167 1.00 0.00 99 LYS A N 15
ATOM 28090 C CA . LYS A 1 99 ? 87.367 11.673 11.993 1.00 0.00 99 LYS A CA 15
ATOM 28091 C C . LYS A 1 99 ? 85.881 11.626 12.338 1.00 0.00 99 LYS A C 15
ATOM 28092 O O . LYS A 1 99 ? 85.314 12.618 12.795 1.00 0.00 99 LYS A O 15
ATOM 28111 N N . ARG A 1 100 ? 85.254 10.470 12.126 1.00 0.00 100 ARG A N 15
ATOM 28112 C CA . ARG A 1 100 ? 83.876 10.279 12.563 1.00 0.00 100 ARG A CA 15
ATOM 28113 C C . ARG A 1 100 ? 83.844 10.001 14.059 1.00 0.00 100 ARG A C 15
ATOM 28114 O O . ARG A 1 100 ? 83.006 10.536 14.786 1.00 0.00 100 ARG A O 15
ATOM 28135 N N . GLY A 1 101 ? 84.765 9.157 14.507 1.00 0.00 101 GLY A N 15
ATOM 28136 C CA . GLY A 1 101 ? 84.823 8.790 15.907 1.00 0.00 101 GLY A CA 15
ATOM 28137 C C . GLY A 1 101 ? 84.773 7.287 16.108 1.00 0.00 101 GLY A C 15
ATOM 28138 O O . GLY A 1 101 ? 84.327 6.805 17.151 1.00 0.00 101 GLY A O 15
ATOM 28142 N N . THR A 1 102 ? 85.230 6.549 15.108 1.00 0.00 102 THR A N 15
ATOM 28143 C CA . THR A 1 102 ? 85.236 5.096 15.163 1.00 0.00 102 THR A CA 15
ATOM 28144 C C . THR A 1 102 ? 86.612 4.583 15.595 1.00 0.00 102 THR A C 15
ATOM 28145 O O . THR A 1 102 ? 87.642 5.112 15.172 1.00 0.00 102 THR A O 15
ATOM 28156 N N . LYS A 1 103 ? 86.620 3.568 16.448 1.00 0.00 103 LYS A N 15
ATOM 28157 C CA . LYS A 1 103 ? 87.859 2.985 16.941 1.00 0.00 103 LYS A CA 15
ATOM 28158 C C . LYS A 1 103 ? 88.202 1.724 16.154 1.00 0.00 103 LYS A C 15
ATOM 28159 O O . LYS A 1 103 ? 87.348 1.164 15.467 1.00 0.00 103 LYS A O 15
ATOM 28178 N N . LEU A 1 104 ? 89.447 1.279 16.256 1.00 0.00 104 LEU A N 15
ATOM 28179 C CA . LEU A 1 104 ? 89.914 0.135 15.478 1.00 0.00 104 LEU A CA 15
ATOM 28180 C C . LEU A 1 104 ? 89.683 -1.171 16.225 1.00 0.00 104 LEU A C 15
ATOM 28181 O O . LEU A 1 104 ? 89.664 -2.248 15.625 1.00 0.00 104 LEU A O 15
ATOM 28197 N N . GLU A 1 105 ? 89.521 -1.076 17.534 1.00 0.00 105 GLU A N 15
ATOM 28198 C CA . GLU A 1 105 ? 89.329 -2.251 18.369 1.00 0.00 105 GLU A CA 15
ATOM 28199 C C . GLU A 1 105 ? 87.863 -2.426 18.733 1.00 0.00 105 GLU A C 15
ATOM 28200 O O . GLU A 1 105 ? 87.235 -1.519 19.284 1.00 0.00 105 GLU A O 15
ATOM 28212 N N . HIS A 1 106 ? 87.325 -3.595 18.421 1.00 0.00 106 HIS A N 15
ATOM 28213 C CA . HIS A 1 106 ? 85.940 -3.905 18.737 1.00 0.00 106 HIS A CA 15
ATOM 28214 C C . HIS A 1 106 ? 85.839 -4.390 20.179 1.00 0.00 106 HIS A C 15
ATOM 28215 O O . HIS A 1 106 ? 85.872 -5.594 20.445 1.00 0.00 106 HIS A O 15
ATOM 28230 N N . HIS A 1 107 ? 85.769 -3.450 21.110 1.00 0.00 107 HIS A N 15
ATOM 28231 C CA . HIS A 1 107 ? 85.678 -3.786 22.525 1.00 0.00 107 HIS A CA 15
ATOM 28232 C C . HIS A 1 107 ? 84.233 -3.861 22.978 1.00 0.00 107 HIS A C 15
ATOM 28233 O O . HIS A 1 107 ? 83.467 -2.916 22.803 1.00 0.00 107 HIS A O 15
ATOM 28248 N N . HIS A 1 108 ? 83.866 -4.991 23.558 1.00 0.00 108 HIS A N 15
ATOM 28249 C CA . HIS A 1 108 ? 82.551 -5.145 24.155 1.00 0.00 108 HIS A CA 15
ATOM 28250 C C . HIS A 1 108 ? 82.674 -4.966 25.665 1.00 0.00 108 HIS A C 15
ATOM 28251 O O . HIS A 1 108 ? 81.696 -4.712 26.363 1.00 0.00 108 HIS A O 15
ATOM 28266 N N . HIS A 1 109 ? 83.900 -5.105 26.151 1.00 0.00 109 HIS A N 15
ATOM 28267 C CA . HIS A 1 109 ? 84.224 -4.843 27.546 1.00 0.00 109 HIS A CA 15
ATOM 28268 C C . HIS A 1 109 ? 85.153 -3.644 27.646 1.00 0.00 109 HIS A C 15
ATOM 28269 O O . HIS A 1 109 ? 85.464 -3.003 26.641 1.00 0.00 109 HIS A O 15
ATOM 28284 N N . HIS A 1 110 ? 85.587 -3.344 28.857 1.00 0.00 110 HIS A N 15
ATOM 28285 C CA . HIS A 1 110 ? 86.622 -2.345 29.073 1.00 0.00 110 HIS A CA 15
ATOM 28286 C C . HIS A 1 110 ? 87.903 -3.082 29.427 1.00 0.00 110 HIS A C 15
ATOM 28287 O O . HIS A 1 110 ? 88.835 -3.166 28.629 1.00 0.00 110 HIS A O 15
ATOM 28302 N N . HIS A 1 111 ? 87.919 -3.630 30.632 1.00 0.00 111 HIS A N 15
ATOM 28303 C CA . HIS A 1 111 ? 88.950 -4.560 31.058 1.00 0.00 111 HIS A CA 15
ATOM 28304 C C . HIS A 1 111 ? 88.320 -5.608 31.959 1.00 0.00 111 HIS A C 15
ATOM 28305 O O . HIS A 1 111 ? 88.574 -5.588 33.176 1.00 0.00 111 HIS A O 15
ATOM 28321 N N . MET A 1 1 ? 79.082 -11.716 -1.848 1.00 0.00 1 MET A N 16
ATOM 28322 C CA . MET A 1 1 ? 79.358 -10.673 -2.856 1.00 0.00 1 MET A CA 16
ATOM 28323 C C . MET A 1 1 ? 80.691 -10.925 -3.544 1.00 0.00 1 MET A C 16
ATOM 28324 O O . MET A 1 1 ? 81.526 -11.682 -3.051 1.00 0.00 1 MET A O 16
ATOM 28340 N N . ASN A 1 2 ? 80.869 -10.301 -4.697 1.00 0.00 2 ASN A N 16
ATOM 28341 C CA . ASN A 1 2 ? 82.120 -10.378 -5.437 1.00 0.00 2 ASN A CA 16
ATOM 28342 C C . ASN A 1 2 ? 82.582 -8.969 -5.771 1.00 0.00 2 ASN A C 16
ATOM 28343 O O . ASN A 1 2 ? 81.885 -8.002 -5.458 1.00 0.00 2 ASN A O 16
ATOM 28354 N N . SER A 1 3 ? 83.731 -8.843 -6.423 1.00 0.00 3 SER A N 16
ATOM 28355 C CA . SER A 1 3 ? 84.229 -7.530 -6.825 1.00 0.00 3 SER A CA 16
ATOM 28356 C C . SER A 1 3 ? 83.294 -6.925 -7.868 1.00 0.00 3 SER A C 16
ATOM 28357 O O . SER A 1 3 ? 83.256 -5.710 -8.069 1.00 0.00 3 SER A O 16
ATOM 28365 N N . GLU A 1 4 ? 82.524 -7.799 -8.508 1.00 0.00 4 GLU A N 16
ATOM 28366 C CA . GLU A 1 4 ? 81.529 -7.398 -9.489 1.00 0.00 4 GLU A CA 16
ATOM 28367 C C . GLU A 1 4 ? 80.477 -6.499 -8.844 1.00 0.00 4 GLU A C 16
ATOM 28368 O O . GLU A 1 4 ? 80.004 -5.544 -9.455 1.00 0.00 4 GLU A O 16
ATOM 28380 N N . VAL A 1 5 ? 80.139 -6.801 -7.594 1.00 0.00 5 VAL A N 16
ATOM 28381 C CA . VAL A 1 5 ? 79.161 -6.019 -6.844 1.00 0.00 5 VAL A CA 16
ATOM 28382 C C . VAL A 1 5 ? 79.674 -4.601 -6.631 1.00 0.00 5 VAL A C 16
ATOM 28383 O O . VAL A 1 5 ? 78.910 -3.632 -6.665 1.00 0.00 5 VAL A O 16
ATOM 28396 N N . ILE A 1 6 ? 80.981 -4.490 -6.430 1.00 0.00 6 ILE A N 16
ATOM 28397 C CA . ILE A 1 6 ? 81.625 -3.200 -6.256 1.00 0.00 6 ILE A CA 16
ATOM 28398 C C . ILE A 1 6 ? 81.552 -2.400 -7.554 1.00 0.00 6 ILE A C 16
ATOM 28399 O O . ILE A 1 6 ? 81.300 -1.195 -7.539 1.00 0.00 6 ILE A O 16
ATOM 28415 N N . LYS A 1 7 ? 81.753 -3.092 -8.676 1.00 0.00 7 LYS A N 16
ATOM 28416 C CA . LYS A 1 7 ? 81.657 -2.470 -9.994 1.00 0.00 7 LYS A CA 16
ATOM 28417 C C . LYS A 1 7 ? 80.273 -1.859 -10.191 1.00 0.00 7 LYS A C 16
ATOM 28418 O O . LYS A 1 7 ? 80.145 -0.726 -10.653 1.00 0.00 7 LYS A O 16
ATOM 28437 N N . GLU A 1 8 ? 79.245 -2.621 -9.822 1.00 0.00 8 GLU A N 16
ATOM 28438 C CA . GLU A 1 8 ? 77.863 -2.165 -9.937 1.00 0.00 8 GLU A CA 16
ATOM 28439 C C . GLU A 1 8 ? 77.639 -0.906 -9.108 1.00 0.00 8 GLU A C 16
ATOM 28440 O O . GLU A 1 8 ? 77.018 0.054 -9.566 1.00 0.00 8 GLU A O 16
ATOM 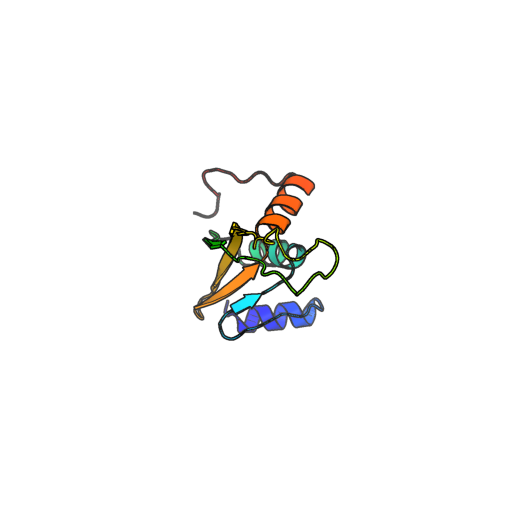28452 N N . PHE A 1 9 ? 78.160 -0.920 -7.884 1.00 0.00 9 PHE A N 16
ATOM 28453 C CA . PHE A 1 9 ? 78.017 0.209 -6.975 1.00 0.00 9 PHE A CA 16
ATOM 28454 C C . PHE A 1 9 ? 78.673 1.450 -7.566 1.00 0.00 9 PHE A C 16
ATOM 28455 O O . PHE A 1 9 ? 78.075 2.524 -7.605 1.00 0.00 9 PHE A O 16
ATOM 28472 N N . LEU A 1 10 ? 79.899 1.284 -8.052 1.00 0.00 10 LEU A N 16
ATOM 28473 C CA . LEU A 1 10 ? 80.646 2.383 -8.654 1.00 0.00 10 LEU A CA 16
ATOM 28474 C C . LEU A 1 10 ? 79.945 2.894 -9.908 1.00 0.00 10 LEU A C 16
ATOM 28475 O O . LEU A 1 10 ? 79.925 4.095 -10.169 1.00 0.00 10 LEU A O 16
ATOM 28491 N N . GLU A 1 11 ? 79.370 1.973 -10.671 1.00 0.00 11 GLU A N 16
ATOM 28492 C CA . GLU A 1 11 ? 78.626 2.321 -11.875 1.00 0.00 11 GLU A CA 16
ATOM 28493 C C . GLU A 1 11 ? 77.460 3.246 -11.536 1.00 0.00 11 GLU A C 16
ATOM 28494 O O . GLU A 1 11 ? 77.302 4.310 -12.135 1.00 0.00 11 GLU A O 16
ATOM 28506 N N . ASP A 1 12 ? 76.663 2.840 -10.555 1.00 0.00 12 ASP A N 16
ATOM 28507 C CA . ASP A 1 12 ? 75.455 3.573 -10.191 1.00 0.00 12 ASP A CA 16
ATOM 28508 C C . ASP A 1 12 ? 75.778 4.928 -9.569 1.00 0.00 12 ASP A C 16
ATOM 28509 O O . ASP A 1 12 ? 75.083 5.911 -9.822 1.00 0.00 12 ASP A O 16
ATOM 28518 N N . ILE A 1 13 ? 76.831 4.989 -8.762 1.00 0.00 13 ILE A N 16
ATOM 28519 C CA . ILE A 1 13 ? 77.203 6.244 -8.115 1.00 0.00 13 ILE A CA 16
ATOM 28520 C C . ILE A 1 13 ? 78.007 7.135 -9.058 1.00 0.00 13 ILE A C 16
ATOM 28521 O O . ILE A 1 13 ? 78.180 8.326 -8.804 1.00 0.00 13 ILE A O 16
ATOM 28537 N N . GLY A 1 14 ? 78.494 6.554 -10.147 1.00 0.00 14 GLY A N 16
ATOM 28538 C CA . GLY A 1 14 ? 79.224 7.320 -11.137 1.00 0.00 14 GLY A CA 16
ATOM 28539 C C . GLY A 1 14 ? 80.673 7.546 -10.753 1.00 0.00 14 GLY A C 16
ATOM 28540 O O . GLY A 1 14 ? 81.184 8.660 -10.862 1.00 0.00 14 GLY A O 16
ATOM 28544 N N . GLU A 1 15 ? 81.334 6.493 -10.299 1.00 0.00 15 GLU A N 16
ATOM 28545 C CA . GLU A 1 15 ? 82.741 6.573 -9.932 1.00 0.00 15 GLU A CA 16
ATOM 28546 C C . GLU A 1 15 ? 83.574 5.625 -10.783 1.00 0.00 15 GLU A C 16
ATOM 28547 O O . GLU A 1 15 ? 83.036 4.753 -11.466 1.00 0.00 15 GLU A O 16
ATOM 28559 N N . ASP A 1 16 ? 84.884 5.813 -10.744 1.00 0.00 16 ASP A N 16
ATOM 28560 C CA . ASP A 1 16 ? 85.809 4.973 -11.488 1.00 0.00 16 ASP A CA 16
ATOM 28561 C C . ASP A 1 16 ? 86.728 4.234 -10.526 1.00 0.00 16 ASP A C 16
ATOM 28562 O O . ASP A 1 16 ? 86.869 4.628 -9.366 1.00 0.00 16 ASP A O 16
ATOM 28571 N N . TYR A 1 17 ? 87.345 3.167 -11.006 1.00 0.00 17 TYR A N 16
ATOM 28572 C CA . TYR A 1 17 ? 88.256 2.384 -10.187 1.00 0.00 17 TYR A CA 16
ATOM 28573 C C . TYR A 1 17 ? 89.566 2.143 -10.921 1.00 0.00 17 TYR A C 16
ATOM 28574 O O . TYR A 1 17 ? 89.588 2.032 -12.147 1.00 0.00 17 TYR A O 16
ATOM 28592 N N . ILE A 1 18 ? 90.657 2.090 -10.175 1.00 0.00 18 ILE A N 16
ATOM 28593 C CA . ILE A 1 18 ? 91.960 1.824 -10.756 1.00 0.00 18 ILE A CA 16
ATOM 28594 C C . ILE A 1 18 ? 92.236 0.327 -10.736 1.00 0.00 18 ILE A C 16
ATOM 28595 O O . ILE A 1 18 ? 92.656 -0.225 -9.717 1.00 0.00 18 ILE A O 16
ATOM 28611 N N . GLU A 1 19 ? 91.975 -0.328 -11.854 1.00 0.00 19 GLU A N 16
ATOM 28612 C CA . GLU A 1 19 ? 92.128 -1.770 -11.949 1.00 0.00 19 GLU A CA 16
ATOM 28613 C C . GLU A 1 19 ? 93.456 -2.098 -12.618 1.00 0.00 19 GLU A C 16
ATOM 28614 O O . GLU A 1 19 ? 93.629 -1.896 -13.823 1.00 0.00 19 GLU A O 16
ATOM 28626 N N . LEU A 1 20 ? 94.397 -2.580 -11.824 1.00 0.00 20 LEU A N 16
ATOM 28627 C CA . LEU A 1 20 ? 95.732 -2.883 -12.310 1.00 0.00 20 LEU A CA 16
ATOM 28628 C C . LEU A 1 20 ? 96.023 -4.371 -12.201 1.00 0.00 20 LEU A C 16
ATOM 28629 O O . LEU A 1 20 ? 96.552 -4.835 -11.189 1.00 0.00 20 LEU A O 16
ATOM 28645 N N . GLU A 1 21 ? 95.632 -5.109 -13.231 1.00 0.00 21 GLU A N 16
ATOM 28646 C CA . GLU A 1 21 ? 95.902 -6.540 -13.330 1.00 0.00 21 GLU A CA 16
ATOM 28647 C C . GLU A 1 21 ? 95.287 -7.300 -12.148 1.00 0.00 21 GLU A C 16
ATOM 28648 O O . GLU A 1 21 ? 95.995 -7.924 -11.353 1.00 0.00 21 GLU A O 16
ATOM 28660 N N . ASN A 1 22 ? 93.961 -7.199 -12.029 1.00 0.00 22 ASN A N 16
ATOM 28661 C CA . ASN A 1 22 ? 93.189 -7.900 -10.993 1.00 0.00 22 ASN A CA 16
ATOM 28662 C C . ASN A 1 22 ? 93.364 -7.240 -9.631 1.00 0.00 22 ASN A C 16
ATOM 28663 O O . ASN A 1 22 ? 93.017 -7.813 -8.599 1.00 0.00 22 ASN A O 16
ATOM 28674 N N . GLU A 1 23 ? 93.907 -6.032 -9.635 1.00 0.00 23 GLU A N 16
ATOM 28675 C CA . GLU A 1 23 ? 93.946 -5.213 -8.436 1.00 0.00 23 GLU A CA 16
ATOM 28676 C C . GLU A 1 23 ? 93.022 -4.023 -8.597 1.00 0.00 23 GLU A C 16
ATOM 28677 O O . GLU A 1 23 ? 93.276 -3.144 -9.417 1.00 0.00 23 GLU A O 16
ATOM 28689 N N . ILE A 1 24 ? 91.967 -3.978 -7.810 1.00 0.00 24 ILE A N 16
ATOM 28690 C CA . ILE A 1 24 ? 91.058 -2.850 -7.853 1.00 0.00 24 ILE A CA 16
ATOM 28691 C C . ILE A 1 24 ? 91.423 -1.862 -6.759 1.00 0.00 24 ILE A C 16
ATOM 28692 O O . ILE A 1 24 ? 91.077 -2.046 -5.594 1.00 0.00 24 ILE A O 16
ATOM 28708 N N . HIS A 1 25 ? 92.170 -0.839 -7.132 1.00 0.00 25 HIS A N 16
ATOM 28709 C CA . HIS A 1 25 ? 92.564 0.195 -6.190 1.00 0.00 25 HIS A CA 16
ATOM 28710 C C . HIS A 1 25 ? 91.476 1.252 -6.114 1.00 0.00 25 HIS A C 16
ATOM 28711 O O . HIS A 1 25 ? 91.278 2.028 -7.053 1.00 0.00 25 HIS A O 16
ATOM 28726 N N . LEU A 1 26 ? 90.761 1.267 -5.003 1.00 0.00 26 LEU A N 16
ATOM 28727 C CA . LEU A 1 26 ? 89.623 2.154 -4.836 1.00 0.00 26 LEU A CA 16
ATOM 28728 C C . LEU A 1 26 ? 90.022 3.432 -4.124 1.00 0.00 26 LEU A C 16
ATOM 28729 O O . LEU A 1 26 ? 91.098 3.522 -3.529 1.00 0.00 26 LEU A O 16
ATOM 28745 N N . LYS A 1 27 ? 89.153 4.421 -4.208 1.00 0.00 27 LYS A N 16
ATOM 28746 C CA . LYS A 1 27 ? 89.363 5.693 -3.546 1.00 0.00 27 LYS A CA 16
ATOM 28747 C C . LYS A 1 27 ? 88.936 5.577 -2.090 1.00 0.00 27 LYS A C 16
ATOM 28748 O O . LYS A 1 27 ? 87.856 5.060 -1.809 1.00 0.00 27 LYS A O 16
ATOM 28767 N N . PRO A 1 28 ? 89.775 6.044 -1.153 1.00 0.00 28 PRO A N 16
ATOM 28768 C CA . PRO A 1 28 ? 89.509 5.935 0.290 1.00 0.00 28 PRO A CA 16
ATOM 28769 C C . PRO A 1 28 ? 88.110 6.411 0.676 1.00 0.00 28 PRO A C 16
ATOM 28770 O O . PRO A 1 28 ? 87.442 5.790 1.502 1.00 0.00 28 PRO A O 16
ATOM 28781 N N . GLU A 1 29 ? 87.672 7.501 0.056 1.00 0.00 29 GLU A N 16
ATOM 28782 C CA . GLU A 1 29 ? 86.354 8.065 0.316 1.00 0.00 29 GLU A CA 16
ATOM 28783 C C . GLU A 1 29 ? 85.251 7.063 -0.022 1.00 0.00 29 GLU A C 16
ATOM 28784 O O . GLU A 1 29 ? 84.329 6.845 0.767 1.00 0.00 29 GLU A O 16
ATOM 28796 N N . VAL A 1 30 ? 85.361 6.446 -1.191 1.00 0.00 30 VAL A N 16
ATOM 28797 C CA . VAL A 1 30 ? 84.351 5.506 -1.658 1.00 0.00 30 VAL A CA 16
ATOM 28798 C C . VAL A 1 30 ? 84.494 4.161 -0.949 1.00 0.00 30 VAL A C 16
ATOM 28799 O O . VAL A 1 30 ? 83.501 3.540 -0.569 1.00 0.00 30 VAL A O 16
ATOM 28812 N N . PHE A 1 31 ? 85.738 3.733 -0.759 1.00 0.00 31 PHE A N 16
ATOM 28813 C CA . PHE A 1 31 ? 86.032 2.457 -0.112 1.00 0.00 31 PHE A CA 16
ATOM 28814 C C . PHE A 1 31 ? 85.439 2.410 1.291 1.00 0.00 31 PHE A C 16
ATOM 28815 O O . PHE A 1 31 ? 84.951 1.371 1.732 1.00 0.00 31 PHE A O 16
ATOM 28832 N N . TYR A 1 32 ? 85.478 3.548 1.975 1.00 0.00 32 TYR A N 16
ATOM 28833 C CA . TYR A 1 32 ? 84.900 3.678 3.308 1.00 0.00 32 TYR A CA 16
ATOM 28834 C C . TYR A 1 32 ? 83.440 3.223 3.327 1.00 0.00 32 TYR A C 16
ATOM 28835 O O . TYR A 1 32 ? 82.993 2.564 4.269 1.00 0.00 32 TYR A O 16
ATOM 28853 N N . GLU A 1 33 ? 82.707 3.556 2.274 1.00 0.00 33 GLU A N 16
ATOM 28854 C CA . GLU A 1 33 ? 81.300 3.202 2.192 1.00 0.00 33 GLU A CA 16
ATOM 28855 C C . GLU A 1 33 ? 81.124 1.780 1.668 1.00 0.00 33 GLU A C 16
ATOM 28856 O O . GLU A 1 33 ? 80.273 1.040 2.157 1.00 0.00 33 GLU A O 16
ATOM 28868 N N . VAL A 1 34 ? 81.944 1.393 0.691 1.00 0.00 34 VAL A N 16
ATOM 28869 C CA . VAL A 1 34 ? 81.875 0.047 0.119 1.00 0.00 34 VAL A CA 16
ATOM 28870 C C . VAL A 1 34 ? 82.188 -1.009 1.176 1.00 0.00 34 VAL A C 16
ATOM 28871 O O . VAL A 1 34 ? 81.585 -2.083 1.191 1.00 0.00 34 VAL A O 16
ATOM 28884 N N . TRP A 1 35 ? 83.126 -0.687 2.061 1.00 0.00 35 TRP A N 16
ATOM 28885 C CA . TRP A 1 35 ? 83.541 -1.599 3.119 1.00 0.00 35 TRP A CA 16
ATOM 28886 C C . TRP A 1 35 ? 82.333 -2.085 3.919 1.00 0.00 35 TRP A C 16
ATOM 28887 O O . TRP A 1 35 ? 82.052 -3.278 3.958 1.00 0.00 35 TRP A O 16
ATOM 28908 N N . LYS A 1 36 ? 81.599 -1.158 4.519 1.00 0.00 36 LYS A N 16
ATOM 28909 C CA . LYS A 1 36 ? 80.428 -1.519 5.315 1.00 0.00 36 LYS A CA 16
ATOM 28910 C C . LYS A 1 36 ? 79.258 -1.938 4.427 1.00 0.00 36 LYS A C 16
ATOM 28911 O O . LYS A 1 36 ? 78.352 -2.642 4.873 1.00 0.00 36 LYS A O 16
ATOM 28930 N N . TYR A 1 37 ? 79.298 -1.525 3.167 1.00 0.00 37 TYR A N 16
ATOM 28931 C CA . TYR A 1 37 ? 78.259 -1.872 2.201 1.00 0.00 37 TYR A CA 16
ATOM 28932 C C . TYR A 1 37 ? 78.237 -3.379 1.945 1.00 0.00 37 TYR A C 16
ATOM 28933 O O . TYR A 1 37 ? 77.194 -3.951 1.627 1.00 0.00 37 TYR A O 16
ATOM 28951 N N . VAL A 1 38 ? 79.392 -4.017 2.090 1.00 0.00 38 VAL A N 16
ATOM 28952 C CA . VAL A 1 38 ? 79.495 -5.454 1.867 1.00 0.00 38 VAL A CA 16
ATOM 28953 C C . VAL A 1 38 ? 79.561 -6.220 3.190 1.00 0.00 38 VAL A C 16
ATOM 28954 O O . VAL A 1 38 ? 79.844 -7.419 3.211 1.00 0.00 38 VAL A O 16
ATOM 28967 N N . GLY A 1 39 ? 79.287 -5.527 4.289 1.00 0.00 39 GLY A N 16
ATOM 28968 C CA . GLY A 1 39 ? 79.267 -6.175 5.591 1.00 0.00 39 GLY A CA 16
ATOM 28969 C C . GLY A 1 39 ? 80.573 -6.020 6.347 1.00 0.00 39 GLY A C 16
ATOM 28970 O O . GLY A 1 39 ? 80.765 -6.647 7.387 1.00 0.00 39 GLY A O 16
ATOM 28974 N N . GLU A 1 40 ? 81.449 -5.172 5.807 1.00 0.00 40 GLU A N 16
ATOM 28975 C CA . GLU A 1 40 ? 82.779 -4.880 6.364 1.00 0.00 40 GLU A CA 16
ATOM 28976 C C . GLU A 1 40 ? 83.536 -6.135 6.812 1.00 0.00 40 GLU A C 16
ATOM 28977 O O . GLU A 1 40 ? 83.471 -6.555 7.971 1.00 0.00 40 GLU A O 16
ATOM 28989 N N . PRO A 1 41 ? 84.265 -6.763 5.881 1.00 0.00 41 PRO A N 16
ATOM 28990 C CA . PRO A 1 41 ? 85.109 -7.913 6.191 1.00 0.00 41 PRO A CA 16
ATOM 28991 C C . PRO A 1 41 ? 86.395 -7.489 6.895 1.00 0.00 41 PRO A C 16
ATOM 28992 O O . PRO A 1 41 ? 86.737 -6.302 6.918 1.00 0.00 41 PRO A O 16
ATOM 29003 N N . GLU A 1 42 ? 87.092 -8.453 7.479 1.00 0.00 42 GLU A N 16
ATOM 29004 C CA . GLU A 1 42 ? 88.363 -8.182 8.130 1.00 0.00 42 GLU A CA 16
ATOM 29005 C C . GLU A 1 42 ? 89.381 -7.684 7.115 1.00 0.00 42 GLU A C 16
ATOM 29006 O O . GLU A 1 42 ? 89.479 -8.208 6.004 1.00 0.00 42 GLU A O 16
ATOM 29018 N N . LEU A 1 43 ? 90.128 -6.667 7.501 1.00 0.00 43 LEU A N 16
ATOM 29019 C CA . LEU A 1 43 ? 91.059 -6.018 6.597 1.00 0.00 43 LEU A CA 16
ATOM 29020 C C . LEU A 1 43 ? 92.412 -6.708 6.602 1.00 0.00 43 LEU A C 16
ATOM 29021 O O . LEU A 1 43 ? 92.868 -7.203 7.636 1.00 0.00 43 LEU A O 16
ATOM 29037 N N . LYS A 1 44 ? 93.042 -6.748 5.440 1.00 0.00 44 LYS A N 16
ATOM 29038 C CA . LYS A 1 44 ? 94.367 -7.315 5.297 1.00 0.00 44 LYS A CA 16
ATOM 29039 C C . LYS A 1 44 ? 95.318 -6.237 4.808 1.00 0.00 44 LYS A C 16
ATOM 29040 O O . LYS A 1 44 ? 9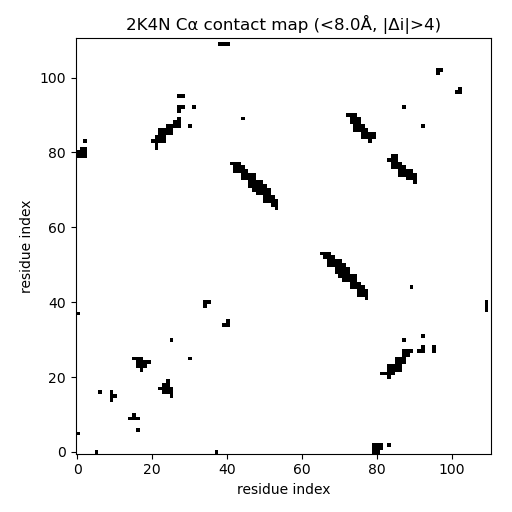5.127 -5.673 3.734 1.00 0.00 44 LYS A O 16
ATOM 29059 N N . THR A 1 45 ? 96.321 -5.929 5.604 1.00 0.00 45 THR A N 16
ATOM 29060 C CA . THR A 1 45 ? 97.215 -4.829 5.302 1.00 0.00 45 THR A CA 16
ATOM 29061 C C . THR A 1 45 ? 98.585 -5.319 4.855 1.00 0.00 45 THR A C 16
ATOM 29062 O O . THR A 1 45 ? 99.136 -6.264 5.423 1.00 0.00 45 THR A O 16
ATOM 29073 N N . TYR A 1 46 ? 99.126 -4.681 3.827 1.00 0.00 46 TYR A N 16
ATOM 29074 C CA . TYR A 1 46 ? 100.458 -5.005 3.351 1.00 0.00 46 TYR A CA 16
ATOM 29075 C C . TYR A 1 46 ? 101.342 -3.768 3.432 1.00 0.00 46 TYR A C 16
ATOM 29076 O O . TYR A 1 46 ? 100.891 -2.647 3.176 1.00 0.00 46 TYR A O 16
ATOM 29094 N N . VAL A 1 47 ? 102.585 -3.967 3.824 1.00 0.00 47 VAL A N 16
ATOM 29095 C CA . VAL A 1 47 ? 103.532 -2.874 3.921 1.00 0.00 47 VAL A CA 16
ATOM 29096 C C . VAL A 1 47 ? 104.496 -2.906 2.745 1.00 0.00 47 VAL A C 16
ATOM 29097 O O . VAL A 1 47 ? 105.241 -3.871 2.566 1.00 0.00 47 VAL A O 16
ATOM 29110 N N . ILE A 1 48 ? 104.466 -1.862 1.939 1.00 0.00 48 ILE A N 16
ATOM 29111 C CA . ILE A 1 48 ? 105.367 -1.754 0.810 1.00 0.00 48 ILE A CA 16
ATOM 29112 C C . ILE A 1 48 ? 106.552 -0.860 1.166 1.00 0.00 48 ILE A C 16
ATOM 29113 O O . ILE A 1 48 ? 106.390 0.297 1.574 1.00 0.00 48 ILE A O 16
ATOM 29129 N N . GLU A 1 49 ? 107.742 -1.429 1.039 1.00 0.00 49 GLU A N 16
ATOM 29130 C CA . GLU A 1 49 ? 108.974 -0.746 1.401 1.00 0.00 49 GLU A CA 16
ATOM 29131 C C . GLU A 1 49 ? 109.522 0.013 0.196 1.00 0.00 49 GLU A C 16
ATOM 29132 O O . GLU A 1 49 ? 110.217 -0.563 -0.646 1.00 0.00 49 GLU A O 16
ATOM 29144 N N . ASP A 1 50 ? 109.187 1.289 0.094 1.00 0.00 50 ASP A N 16
ATOM 29145 C CA . ASP A 1 50 ? 109.635 2.103 -1.030 1.00 0.00 50 ASP A CA 16
ATOM 29146 C C . ASP A 1 50 ? 110.805 2.983 -0.612 1.00 0.00 50 ASP A C 16
ATOM 29147 O O . ASP A 1 50 ? 110.722 3.707 0.378 1.00 0.00 50 ASP A O 16
ATOM 29156 N N . GLU A 1 51 ? 111.898 2.911 -1.354 1.00 0.00 51 GLU A N 16
ATOM 29157 C CA . GLU A 1 51 ? 113.064 3.730 -1.059 1.00 0.00 51 GLU A CA 16
ATOM 29158 C C . GLU A 1 51 ? 113.122 4.925 -1.996 1.00 0.00 51 GLU A C 16
ATOM 29159 O O . GLU A 1 51 ? 113.415 4.782 -3.186 1.00 0.00 51 GLU A O 16
ATOM 29171 N N . ILE A 1 52 ? 112.845 6.101 -1.459 1.00 0.00 52 ILE A N 16
ATOM 29172 C CA . ILE A 1 52 ? 112.824 7.311 -2.261 1.00 0.00 52 ILE A CA 16
ATOM 29173 C C . ILE A 1 52 ? 114.234 7.830 -2.497 1.00 0.00 52 ILE A C 16
ATOM 29174 O O . ILE A 1 52 ? 115.076 7.824 -1.595 1.00 0.00 52 ILE A O 16
ATOM 29190 N N . VAL A 1 53 ? 114.494 8.258 -3.717 1.00 0.00 53 VAL A N 16
ATOM 29191 C CA . VAL A 1 53 ? 115.771 8.852 -4.050 1.00 0.00 53 VAL A CA 16
ATOM 29192 C C . VAL A 1 53 ? 115.635 10.369 -4.116 1.00 0.00 53 VAL A C 16
ATOM 29193 O O . VAL A 1 53 ? 114.919 10.911 -4.962 1.00 0.00 53 VAL A O 16
ATOM 29206 N N . GLU A 1 54 ? 116.286 11.052 -3.191 1.00 0.00 54 GLU A N 16
ATOM 29207 C CA . GLU A 1 54 ? 116.238 12.501 -3.151 1.00 0.00 54 GLU A CA 16
ATOM 29208 C C . GLU A 1 54 ? 117.332 13.078 -4.037 1.00 0.00 54 GLU A C 16
ATOM 29209 O O . GLU A 1 54 ? 118.520 12.876 -3.786 1.00 0.00 54 GLU A O 16
ATOM 29221 N N . PRO A 1 55 ? 116.931 13.780 -5.107 1.00 0.00 55 PRO A N 16
ATOM 29222 C CA . PRO A 1 55 ? 117.854 14.298 -6.115 1.00 0.00 55 PRO A CA 16
ATOM 29223 C C . PRO A 1 55 ? 118.804 15.356 -5.565 1.00 0.00 55 PRO A C 16
ATOM 29224 O O . PRO A 1 55 ? 118.501 16.040 -4.587 1.00 0.00 55 PRO A O 16
ATOM 29235 N N . GLY A 1 56 ? 119.947 15.473 -6.214 1.00 0.00 56 GLY A N 16
ATOM 29236 C CA . GLY A 1 56 ? 120.944 16.448 -5.837 1.00 0.00 56 GLY A CA 16
ATOM 29237 C C . GLY A 1 56 ? 121.484 17.146 -7.062 1.00 0.00 56 GLY A C 16
ATOM 29238 O O . GLY A 1 56 ? 122.691 17.314 -7.213 1.00 0.00 56 GLY A O 16
ATOM 29242 N N . GLU A 1 57 ? 120.568 17.515 -7.950 1.00 0.00 57 GLU A N 16
ATOM 29243 C CA . GLU A 1 57 ? 120.898 18.055 -9.268 1.00 0.00 57 GLU A CA 16
ATOM 29244 C C . GLU A 1 57 ? 121.764 19.309 -9.180 1.00 0.00 57 GLU A C 16
ATOM 29245 O O . GLU A 1 57 ? 122.575 19.572 -10.066 1.00 0.00 57 GLU A O 16
ATOM 29257 N N . TYR A 1 58 ? 121.589 20.081 -8.114 1.00 0.00 58 TYR A N 16
ATOM 29258 C CA . TYR A 1 58 ? 122.387 21.288 -7.902 1.00 0.00 58 TYR A CA 16
ATOM 29259 C C . TYR A 1 58 ? 123.829 20.917 -7.551 1.00 0.00 58 TYR A C 16
ATOM 29260 O O . TYR A 1 58 ? 124.734 21.753 -7.621 1.00 0.00 58 TYR A O 16
ATOM 29278 N N . ASP A 1 59 ? 124.026 19.647 -7.213 1.00 0.00 59 ASP A N 16
ATOM 29279 C CA . ASP A 1 59 ? 125.308 19.133 -6.740 1.00 0.00 59 ASP A CA 16
ATOM 29280 C C . ASP A 1 59 ? 125.726 19.853 -5.466 1.00 0.00 59 ASP A C 16
ATOM 29281 O O . ASP A 1 59 ? 126.499 20.811 -5.497 1.00 0.00 59 ASP A O 16
ATOM 29290 N N . PRO A 1 60 ? 125.183 19.415 -4.322 1.00 0.00 60 PRO A N 16
ATOM 29291 C CA . PRO A 1 60 ? 125.440 20.055 -3.034 1.00 0.00 60 PRO A CA 16
ATOM 29292 C C . PRO A 1 60 ? 126.843 19.764 -2.508 1.00 0.00 60 PRO A C 16
ATOM 29293 O O . PRO A 1 60 ? 127.432 18.727 -2.824 1.00 0.00 60 PRO A O 16
ATOM 29304 N N . PRO A 1 61 ? 127.397 20.691 -1.706 1.00 0.00 61 PRO A N 16
ATOM 29305 C CA . PRO A 1 61 ? 128.700 20.504 -1.056 1.00 0.00 61 PRO A CA 16
ATOM 29306 C C . PRO A 1 61 ? 128.635 19.436 0.031 1.00 0.00 61 PRO A C 16
ATOM 29307 O O . PRO A 1 61 ? 129.658 19.001 0.560 1.00 0.00 61 PRO A O 16
ATOM 29318 N N . GLU A 1 62 ? 127.415 19.035 0.361 1.00 0.00 62 GLU A N 16
ATOM 29319 C CA . GLU A 1 62 ? 127.178 17.973 1.321 1.00 0.00 62 GLU A CA 16
ATOM 29320 C C . GLU A 1 62 ? 127.684 16.652 0.758 1.00 0.00 62 GLU A C 16
ATOM 29321 O O . GLU A 1 62 ? 127.685 16.457 -0.460 1.00 0.00 62 GLU A O 16
ATOM 29333 N N . MET A 1 63 ? 128.115 15.755 1.634 1.00 0.00 63 MET A N 16
ATOM 29334 C CA . MET A 1 63 ? 128.563 14.441 1.203 1.00 0.00 63 MET A CA 16
ATOM 29335 C C . MET A 1 63 ? 127.442 13.703 0.491 1.00 0.00 63 MET A C 16
ATOM 29336 O O . MET A 1 63 ? 126.370 13.476 1.052 1.00 0.00 63 MET A O 16
ATOM 29350 N N . LYS A 1 64 ? 127.704 13.347 -0.752 1.00 0.00 64 LYS A N 16
ATOM 29351 C CA . LYS A 1 64 ? 126.707 12.734 -1.609 1.00 0.00 64 LYS A CA 16
ATOM 29352 C C . LYS A 1 64 ? 126.495 11.277 -1.213 1.00 0.00 64 LYS A C 16
ATOM 29353 O O . LYS A 1 64 ? 127.339 10.417 -1.476 1.00 0.00 64 LYS A O 16
ATOM 29372 N N . TYR A 1 65 ? 125.375 11.018 -0.551 1.00 0.00 65 TYR A N 16
ATOM 29373 C CA . TYR A 1 65 ? 125.068 9.690 -0.048 1.00 0.00 65 TYR A CA 16
ATOM 29374 C C . TYR A 1 65 ? 124.555 8.787 -1.160 1.00 0.00 65 TYR A C 16
ATOM 29375 O O . TYR A 1 65 ? 123.669 9.164 -1.930 1.00 0.00 65 TYR A O 16
ATOM 29393 N N . THR A 1 66 ? 125.124 7.599 -1.241 1.00 0.00 66 THR A N 16
ATOM 29394 C CA . THR A 1 66 ? 124.713 6.619 -2.224 1.00 0.00 66 THR A CA 16
ATOM 29395 C C . THR A 1 66 ? 123.555 5.768 -1.707 1.00 0.00 66 THR A C 16
ATOM 29396 O O . THR A 1 66 ? 122.858 5.110 -2.483 1.00 0.00 66 THR A O 16
ATOM 29407 N N . ASN A 1 67 ? 123.345 5.793 -0.397 1.00 0.00 67 ASN A N 16
ATOM 29408 C CA . ASN A 1 67 ? 122.228 5.076 0.206 1.00 0.00 67 ASN A CA 16
ATOM 29409 C C . ASN A 1 67 ? 121.011 5.988 0.296 1.00 0.00 67 ASN A C 16
ATOM 29410 O O . ASN A 1 67 ? 121.135 7.176 0.600 1.00 0.00 67 ASN A O 16
ATOM 29421 N N . VAL A 1 68 ? 119.842 5.440 0.006 1.00 0.00 68 VAL A N 16
ATOM 29422 C CA . VAL A 1 68 ? 118.609 6.213 0.038 1.00 0.00 68 VAL A CA 16
ATOM 29423 C C . VAL A 1 68 ? 117.809 5.931 1.308 1.00 0.00 68 VAL A C 16
ATOM 29424 O O . VAL A 1 68 ? 118.201 5.097 2.130 1.00 0.00 68 VAL A O 16
ATOM 29437 N N . LYS A 1 69 ? 116.689 6.623 1.458 1.00 0.00 69 LYS A N 16
ATOM 29438 C CA . LYS A 1 69 ? 115.870 6.512 2.656 1.00 0.00 69 LYS A CA 16
ATOM 29439 C C . LYS A 1 69 ? 114.542 5.834 2.332 1.00 0.00 69 LYS A C 16
ATOM 29440 O O . LYS A 1 69 ? 113.930 6.108 1.299 1.00 0.00 69 LYS A O 16
ATOM 29459 N N . LYS A 1 70 ? 114.109 4.946 3.214 1.00 0.00 70 LYS A N 16
ATOM 29460 C CA . LYS A 1 70 ? 112.883 4.193 2.998 1.00 0.00 70 LYS A CA 16
ATOM 29461 C C . LYS A 1 70 ? 111.668 4.948 3.518 1.00 0.00 70 LYS A C 16
ATOM 29462 O O . LYS A 1 70 ? 111.704 5.549 4.592 1.00 0.00 70 LYS A O 16
ATOM 29481 N N . VAL A 1 71 ? 110.603 4.924 2.736 1.00 0.00 71 VAL A N 16
ATOM 29482 C CA . VAL A 1 71 ? 109.314 5.422 3.175 1.00 0.00 71 VAL A CA 16
ATOM 29483 C C . VAL A 1 71 ? 108.369 4.243 3.349 1.00 0.00 71 VAL A C 16
ATOM 29484 O O . VAL A 1 71 ? 107.848 3.695 2.376 1.00 0.00 71 VAL A O 16
ATOM 29497 N N . LYS A 1 72 ? 108.193 3.832 4.593 1.00 0.00 72 LYS A N 16
ATOM 29498 C CA . LYS A 1 72 ? 107.391 2.663 4.906 1.00 0.00 72 LYS A CA 16
ATOM 29499 C C . LYS A 1 72 ? 105.908 2.993 4.778 1.00 0.00 72 LYS A C 16
ATOM 29500 O O . LYS A 1 72 ? 105.324 3.622 5.662 1.00 0.00 72 LYS A O 16
ATOM 29519 N N . ILE A 1 73 ? 105.307 2.591 3.669 1.00 0.00 73 ILE A N 16
ATOM 29520 C CA . ILE A 1 73 ? 103.908 2.896 3.426 1.00 0.00 73 ILE A CA 16
ATOM 29521 C C . ILE A 1 73 ? 103.046 1.645 3.535 1.00 0.00 73 ILE A C 16
ATOM 29522 O O . ILE A 1 73 ? 103.297 0.631 2.887 1.00 0.00 73 ILE A O 16
ATOM 29538 N N . LYS A 1 74 ? 102.037 1.726 4.384 1.00 0.00 74 LYS A N 16
ATOM 29539 C CA . LYS A 1 74 ? 101.160 0.600 4.640 1.00 0.00 74 LYS A CA 16
ATOM 29540 C C . LYS A 1 74 ? 99.806 0.835 3.982 1.00 0.00 74 LYS A C 16
ATOM 29541 O O . LYS A 1 74 ? 99.225 1.910 4.112 1.00 0.00 74 LYS A O 16
ATOM 29560 N N . LYS A 1 75 ? 99.321 -0.162 3.260 1.00 0.00 75 LYS A N 16
ATOM 29561 C CA . LYS A 1 75 ? 98.025 -0.068 2.604 1.00 0.00 75 LYS A CA 16
ATOM 29562 C C . LYS A 1 75 ? 97.185 -1.297 2.923 1.00 0.00 75 LYS A C 16
ATOM 29563 O O . LYS A 1 75 ? 97.704 -2.291 3.429 1.00 0.00 75 LYS A O 16
ATOM 29582 N N . VAL A 1 76 ? 95.894 -1.231 2.636 1.00 0.00 76 VAL A N 16
ATOM 29583 C CA . VAL A 1 76 ? 94.979 -2.299 3.008 1.00 0.00 76 VAL A CA 16
ATOM 29584 C C . VAL A 1 76 ? 94.251 -2.851 1.784 1.00 0.00 76 VAL A C 16
ATOM 29585 O O . VAL A 1 76 ? 93.957 -2.116 0.844 1.00 0.00 76 VAL A O 16
ATOM 29598 N N . TYR A 1 77 ? 93.987 -4.150 1.790 1.00 0.00 77 TYR A N 16
ATOM 29599 C CA . TYR A 1 77 ? 93.276 -4.791 0.697 1.00 0.00 77 TYR A CA 16
ATOM 29600 C C . TYR A 1 77 ? 92.407 -5.929 1.219 1.00 0.00 77 TYR A C 16
ATOM 29601 O O . TYR A 1 77 ? 92.567 -6.373 2.358 1.00 0.00 77 TYR A O 16
ATOM 29619 N N . PHE A 1 78 ? 91.483 -6.384 0.390 1.00 0.00 78 PHE A N 16
ATOM 29620 C CA . PHE A 1 78 ? 90.744 -7.602 0.668 1.00 0.00 78 PHE A CA 16
ATOM 29621 C C . PHE A 1 78 ? 90.537 -8.371 -0.629 1.00 0.00 78 PHE A C 16
ATOM 29622 O O . PHE A 1 78 ? 90.438 -7.774 -1.703 1.00 0.00 78 PHE A O 16
ATOM 29639 N N . GLU A 1 79 ? 90.497 -9.689 -0.531 1.00 0.00 79 GLU A N 16
ATOM 29640 C CA . GLU A 1 79 ? 90.390 -10.531 -1.712 1.00 0.00 79 GLU A CA 16
ATOM 29641 C C . GLU A 1 79 ? 88.966 -11.033 -1.878 1.00 0.00 79 GLU A C 16
ATOM 29642 O O . GLU A 1 79 ? 88.379 -11.585 -0.946 1.00 0.00 79 GLU A O 16
ATOM 29654 N N . THR A 1 80 ? 88.416 -10.847 -3.063 1.00 0.00 80 THR A N 16
ATOM 29655 C CA . THR A 1 80 ? 87.090 -11.352 -3.362 1.00 0.00 80 THR A CA 16
ATOM 29656 C C . THR A 1 80 ? 87.185 -12.781 -3.883 1.00 0.00 80 THR A C 16
ATOM 29657 O O . THR A 1 80 ? 88.280 -13.342 -3.987 1.00 0.00 80 THR A O 16
ATOM 29668 N N . LEU A 1 81 ? 86.045 -13.373 -4.214 1.00 0.00 81 LEU A N 16
ATOM 29669 C CA . LEU A 1 81 ? 86.018 -14.726 -4.756 1.00 0.00 81 LEU A CA 16
ATOM 29670 C C . LEU A 1 81 ? 86.598 -14.740 -6.169 1.00 0.00 81 LEU A C 16
ATOM 29671 O O . LEU A 1 81 ? 87.002 -15.785 -6.680 1.00 0.00 81 LEU A O 16
ATOM 29687 N N . ASP A 1 82 ? 86.655 -13.559 -6.780 1.00 0.00 82 ASP A N 16
ATOM 29688 C CA . ASP A 1 82 ? 87.198 -13.405 -8.127 1.00 0.00 82 ASP A CA 16
ATOM 29689 C C . ASP A 1 82 ? 88.713 -13.591 -8.123 1.00 0.00 82 ASP A C 16
ATOM 29690 O O . ASP A 1 82 ? 89.319 -13.737 -9.183 1.00 0.00 82 ASP A O 16
ATOM 29699 N N . ASN A 1 83 ? 89.300 -13.577 -6.918 1.00 0.00 83 ASN A N 16
ATOM 29700 C CA . ASN A 1 83 ? 90.759 -13.567 -6.720 1.00 0.00 83 ASN A CA 16
ATOM 29701 C C . ASN A 1 83 ? 91.293 -12.159 -6.969 1.00 0.00 83 ASN A C 16
ATOM 29702 O O . ASN A 1 83 ? 92.502 -11.923 -7.031 1.00 0.00 83 ASN A O 16
ATOM 29713 N N . VAL A 1 84 ? 90.368 -11.220 -7.093 1.00 0.00 84 VAL A N 16
ATOM 29714 C CA . VAL A 1 84 ? 90.711 -9.826 -7.299 1.00 0.00 84 VAL A CA 16
ATOM 29715 C C . VAL A 1 84 ? 91.053 -9.165 -5.971 1.00 0.00 84 VAL A C 16
ATOM 29716 O O . VAL A 1 84 ? 90.303 -9.270 -4.996 1.00 0.00 84 VAL A O 16
ATOM 29729 N N . ARG A 1 85 ? 92.195 -8.501 -5.937 1.00 0.00 85 ARG A N 16
ATOM 29730 C CA . ARG A 1 85 ? 92.647 -7.819 -4.739 1.00 0.00 85 ARG A CA 16
ATOM 29731 C C . ARG A 1 85 ? 92.197 -6.366 -4.756 1.00 0.00 85 ARG A C 16
ATOM 29732 O O . ARG A 1 85 ? 92.730 -5.548 -5.506 1.00 0.00 85 ARG A O 16
ATOM 29753 N N . VAL A 1 86 ? 91.196 -6.057 -3.950 1.00 0.00 86 VAL A N 16
ATOM 29754 C CA . VAL A 1 86 ? 90.716 -4.691 -3.832 1.00 0.00 86 VAL A CA 16
ATOM 29755 C C . VAL A 1 86 ? 91.574 -3.938 -2.824 1.00 0.00 86 VAL A C 16
ATOM 29756 O O . VAL A 1 86 ? 91.482 -4.175 -1.621 1.00 0.00 86 VAL A O 16
ATOM 29769 N N . VAL A 1 87 ? 92.416 -3.050 -3.327 1.00 0.00 87 VAL A N 16
ATOM 29770 C CA . VAL A 1 87 ? 93.393 -2.360 -2.500 1.00 0.00 87 VAL A CA 16
ATOM 29771 C C . VAL A 1 87 ? 93.014 -0.895 -2.316 1.00 0.00 87 VAL A C 16
ATOM 29772 O O . VAL A 1 87 ? 92.519 -0.254 -3.241 1.00 0.00 87 VAL A O 16
ATOM 29785 N N . THR A 1 88 ? 93.229 -0.379 -1.118 1.00 0.00 88 THR A N 16
ATOM 29786 C CA . THR A 1 88 ? 92.988 1.023 -0.827 1.00 0.00 88 THR A CA 16
ATOM 29787 C C . THR A 1 88 ? 94.034 1.536 0.162 1.00 0.00 88 THR A C 16
ATOM 29788 O O . THR A 1 88 ? 94.577 0.764 0.957 1.00 0.00 88 THR A O 16
ATOM 29799 N N . ASP A 1 89 ? 94.349 2.821 0.082 1.00 0.00 89 ASP A N 16
ATOM 29800 C CA . ASP A 1 89 ? 95.321 3.426 0.982 1.00 0.00 89 ASP A CA 16
ATOM 29801 C C . ASP A 1 89 ? 94.850 3.364 2.431 1.00 0.00 89 ASP A C 16
ATOM 29802 O O . ASP A 1 89 ? 93.756 3.820 2.766 1.00 0.00 89 ASP A O 16
ATOM 29811 N N . TYR A 1 90 ? 95.702 2.809 3.286 1.00 0.00 90 TYR A N 16
ATOM 29812 C CA . TYR A 1 90 ? 95.372 2.601 4.689 1.00 0.00 90 TYR A CA 16
ATOM 29813 C C . TYR A 1 90 ? 95.305 3.927 5.441 1.00 0.00 90 TYR A C 16
ATOM 29814 O O . TYR A 1 90 ? 94.439 4.116 6.296 1.00 0.00 90 TYR A O 16
ATOM 29832 N N . SER A 1 91 ? 96.205 4.845 5.103 1.00 0.00 91 SER A N 16
ATOM 29833 C CA . SER A 1 91 ? 96.291 6.131 5.788 1.00 0.00 91 SER A CA 16
ATOM 29834 C C . SER A 1 91 ? 94.988 6.919 5.658 1.00 0.00 91 SER A C 16
ATOM 29835 O O . SER A 1 91 ? 94.363 7.267 6.661 1.00 0.00 91 SER A O 16
ATOM 29843 N N . GLU A 1 92 ? 94.573 7.179 4.424 1.00 0.00 92 GLU A N 16
ATOM 29844 C CA . GLU A 1 92 ? 93.373 7.969 4.174 1.00 0.00 92 GLU A CA 16
ATOM 29845 C C . GLU A 1 92 ? 92.107 7.229 4.609 1.00 0.00 92 GLU A C 16
ATOM 29846 O O . GLU A 1 92 ? 91.123 7.856 4.998 1.00 0.00 92 GLU A O 16
ATOM 29858 N N . PHE A 1 93 ? 92.129 5.902 4.551 1.00 0.00 93 PHE A N 16
ATOM 29859 C CA . PHE A 1 93 ? 90.985 5.116 5.000 1.00 0.00 93 PHE A CA 16
ATOM 29860 C C . PHE A 1 93 ? 90.816 5.238 6.513 1.00 0.00 93 PHE A C 16
ATOM 29861 O O . PHE A 1 93 ? 89.724 5.525 7.008 1.00 0.00 93 PHE A O 16
ATOM 29878 N N . GLN A 1 94 ? 91.909 5.039 7.245 1.00 0.00 94 GLN A N 16
ATOM 29879 C CA . GLN A 1 94 ? 91.889 5.165 8.697 1.00 0.00 94 GLN A CA 16
ATOM 29880 C C . GLN A 1 94 ? 91.639 6.610 9.105 1.00 0.00 94 GLN A C 16
ATOM 29881 O O . GLN A 1 94 ? 91.155 6.881 10.203 1.00 0.00 94 GLN A O 16
ATOM 29895 N N . LYS A 1 95 ? 91.980 7.527 8.213 1.00 0.00 95 LYS A N 16
ATOM 29896 C CA . LYS A 1 95 ? 91.705 8.942 8.404 1.00 0.00 95 LYS A CA 16
ATOM 29897 C C . LYS A 1 95 ? 90.205 9.176 8.552 1.00 0.00 95 LYS A C 16
ATOM 29898 O O . LYS A 1 95 ? 89.756 9.840 9.488 1.00 0.00 95 LYS A O 16
ATOM 29917 N N . ILE A 1 96 ? 89.439 8.611 7.626 1.00 0.00 96 ILE A N 16
ATOM 29918 C CA . ILE A 1 96 ? 87.990 8.760 7.629 1.00 0.00 96 ILE A CA 16
ATOM 29919 C C . ILE A 1 96 ? 87.372 8.035 8.824 1.00 0.00 96 ILE A C 16
ATOM 29920 O O . ILE A 1 96 ? 86.370 8.479 9.387 1.00 0.00 96 ILE A O 16
ATOM 29936 N N . LEU A 1 97 ? 87.984 6.926 9.221 1.00 0.00 97 LEU A N 16
ATOM 29937 C CA . LEU A 1 97 ? 87.519 6.184 10.383 1.00 0.00 97 LEU A CA 16
ATOM 29938 C C . LEU A 1 97 ? 87.679 7.019 11.652 1.00 0.00 97 LEU A C 16
ATOM 29939 O O . LEU A 1 97 ? 86.805 7.012 12.520 1.00 0.00 97 LEU A O 16
ATOM 29955 N N . LYS A 1 98 ? 88.788 7.745 11.751 1.00 0.00 98 LYS A N 16
ATOM 29956 C CA . LYS A 1 98 ? 89.002 8.659 12.871 1.00 0.00 98 LYS A CA 16
ATOM 29957 C C . LYS A 1 98 ? 88.064 9.853 12.753 1.00 0.00 98 LYS A C 16
ATOM 29958 O O . LYS A 1 98 ? 87.596 10.393 13.754 1.00 0.00 98 LYS A O 16
ATOM 29977 N N . LYS A 1 99 ? 87.798 10.245 11.512 1.00 0.00 99 LYS A N 16
ATOM 29978 C CA . LYS A 1 99 ? 86.911 11.361 11.210 1.00 0.00 99 LYS A CA 16
ATOM 29979 C C . LYS A 1 99 ? 85.530 11.143 11.827 1.00 0.00 99 LYS A C 16
ATOM 29980 O O . LYS A 1 99 ? 85.066 11.958 12.627 1.00 0.00 99 LYS A O 16
ATOM 29999 N N . ARG A 1 100 ? 84.882 10.040 11.467 1.00 0.00 100 ARG A N 16
ATOM 30000 C CA . ARG A 1 100 ? 83.551 9.738 11.993 1.00 0.00 100 ARG A CA 16
ATOM 30001 C C . ARG A 1 100 ? 83.623 9.260 13.440 1.00 0.00 100 ARG A C 16
ATOM 30002 O O . ARG A 1 100 ? 82.650 9.374 14.187 1.00 0.00 100 ARG A O 16
ATOM 30023 N N . GLY A 1 101 ? 84.774 8.732 13.828 1.00 0.00 101 GLY A N 16
ATOM 30024 C CA . GLY A 1 101 ? 84.922 8.166 15.153 1.00 0.00 101 GLY A CA 16
ATOM 30025 C C . GLY A 1 101 ? 84.647 6.678 15.150 1.00 0.00 101 GLY A C 16
ATOM 30026 O O . GLY A 1 101 ? 83.493 6.252 15.225 1.00 0.00 101 GLY A O 16
ATOM 30030 N N . THR A 1 102 ? 85.702 5.887 15.035 1.00 0.00 102 THR A N 16
ATOM 30031 C CA . THR A 1 102 ? 85.568 4.439 14.964 1.00 0.00 102 THR A CA 16
ATOM 30032 C C . THR A 1 102 ? 86.451 3.766 16.012 1.00 0.00 102 THR A C 16
ATOM 30033 O O . THR A 1 102 ? 86.066 2.769 16.625 1.00 0.00 102 THR A O 16
ATOM 30044 N N . LYS A 1 103 ? 87.638 4.320 16.212 1.00 0.00 103 LYS A N 16
ATOM 30045 C CA . LYS A 1 103 ? 88.559 3.811 17.211 1.00 0.00 103 LYS A CA 16
ATOM 30046 C C . LYS A 1 103 ? 88.653 4.801 18.359 1.00 0.00 103 LYS A C 16
ATOM 30047 O O . LYS A 1 103 ? 89.090 5.937 18.176 1.00 0.00 103 LYS A O 16
ATOM 30066 N N . LEU A 1 104 ? 88.211 4.376 19.528 1.00 0.00 104 LEU A N 16
ATOM 30067 C CA . LEU A 1 104 ? 88.165 5.250 20.686 1.00 0.00 104 LEU A CA 16
ATOM 30068 C C . LEU A 1 104 ? 89.446 5.150 21.502 1.00 0.00 104 LEU A C 16
ATOM 30069 O O . LEU A 1 104 ? 90.230 4.209 21.344 1.00 0.00 104 LEU A O 16
ATOM 30085 N N . GLU A 1 105 ? 89.645 6.128 22.374 1.00 0.00 105 GLU A N 16
ATOM 30086 C CA . GLU A 1 105 ? 90.832 6.197 23.212 1.00 0.00 105 GLU A CA 16
ATOM 30087 C C . GLU A 1 105 ? 90.798 5.137 24.307 1.00 0.00 105 GLU A C 16
ATOM 30088 O O . GLU A 1 105 ? 89.756 4.545 24.592 1.00 0.00 105 GLU A O 16
ATOM 30100 N N . HIS A 1 106 ? 91.947 4.908 24.917 1.00 0.00 106 HIS A N 16
ATOM 30101 C CA . HIS A 1 106 ? 92.048 4.018 26.061 1.00 0.00 106 HIS A CA 16
ATOM 30102 C C . HIS A 1 106 ? 92.745 4.752 27.196 1.00 0.00 106 HIS A C 16
ATOM 30103 O O . HIS A 1 106 ? 93.827 5.303 27.000 1.00 0.00 106 HIS A O 16
ATOM 30118 N N . HIS A 1 107 ? 92.124 4.779 28.371 1.00 0.00 107 HIS A N 16
ATOM 30119 C CA . HIS A 1 107 ? 92.708 5.470 29.519 1.00 0.00 107 HIS A CA 16
ATOM 30120 C C . HIS A 1 107 ? 94.043 4.830 29.876 1.00 0.00 107 HIS A C 16
ATOM 30121 O O . HIS A 1 107 ? 95.007 5.517 30.204 1.00 0.00 107 HIS A O 16
ATOM 30136 N N . HIS A 1 108 ? 94.088 3.512 29.803 1.00 0.00 108 HIS A N 16
ATOM 30137 C CA . HIS A 1 108 ? 95.341 2.791 29.916 1.00 0.00 108 HIS A CA 16
ATOM 30138 C C . HIS A 1 108 ? 95.784 2.357 28.530 1.00 0.00 108 HIS A C 16
ATOM 30139 O O . HIS A 1 108 ? 95.036 1.684 27.817 1.00 0.00 108 HIS A O 16
ATOM 30154 N N . HIS A 1 109 ? 96.989 2.746 28.146 1.00 0.00 109 HIS A N 16
ATOM 30155 C CA . HIS A 1 109 ? 97.488 2.470 26.804 1.00 0.00 109 HIS A CA 16
ATOM 30156 C C . HIS A 1 109 ? 97.805 0.988 26.655 1.00 0.00 109 HIS A C 16
ATOM 30157 O O . HIS A 1 109 ? 97.922 0.475 25.544 1.00 0.00 109 HIS A O 16
ATOM 30172 N N . HIS A 1 110 ? 97.948 0.315 27.786 1.00 0.00 110 HIS A N 16
ATOM 30173 C CA . HIS A 1 110 ? 98.126 -1.127 27.809 1.00 0.00 110 HIS A CA 16
ATOM 30174 C C . HIS A 1 110 ? 97.100 -1.740 28.750 1.00 0.00 110 HIS A C 16
ATOM 30175 O O . HIS A 1 110 ? 96.969 -1.319 29.899 1.00 0.00 110 HIS A O 16
ATOM 30190 N N . HIS A 1 111 ? 96.363 -2.717 28.253 1.00 0.00 111 HIS A N 16
ATOM 30191 C CA . HIS A 1 111 ? 95.356 -3.395 29.052 1.00 0.00 111 HIS A CA 16
ATOM 30192 C C . HIS A 1 111 ? 95.970 -4.599 29.755 1.00 0.00 111 HIS A C 16
ATOM 30193 O O . HIS A 1 111 ? 96.321 -4.478 30.945 1.00 0.00 111 HIS A O 16
ATOM 30209 N N . MET A 1 1 ? 79.933 -11.905 -1.910 1.00 0.00 1 MET A N 17
ATOM 30210 C CA . MET A 1 1 ? 79.823 -11.193 -3.201 1.00 0.00 1 MET A CA 17
ATOM 30211 C C . MET A 1 1 ? 81.137 -11.275 -3.961 1.00 0.00 1 MET A C 17
ATOM 30212 O O . MET A 1 1 ? 82.212 -11.354 -3.363 1.00 0.00 1 MET A O 17
ATOM 30228 N N . ASN A 1 2 ? 81.044 -11.274 -5.277 1.00 0.00 2 ASN A N 17
ATOM 30229 C CA . ASN A 1 2 ? 82.223 -11.233 -6.123 1.00 0.00 2 ASN A CA 17
ATOM 30230 C C . ASN A 1 2 ? 82.530 -9.790 -6.500 1.00 0.00 2 ASN A C 17
ATOM 30231 O O . ASN A 1 2 ? 81.760 -8.881 -6.181 1.00 0.00 2 ASN A O 17
ATOM 30242 N N . SER A 1 3 ? 83.646 -9.584 -7.186 1.00 0.00 3 SER A N 17
ATOM 30243 C CA . SER A 1 3 ? 84.088 -8.246 -7.567 1.00 0.00 3 SER A CA 17
ATOM 30244 C C . SER A 1 3 ? 83.081 -7.575 -8.499 1.00 0.00 3 SER A C 17
ATOM 30245 O O . SER A 1 3 ? 83.020 -6.346 -8.590 1.00 0.00 3 SER A O 17
ATOM 30253 N N . GLU A 1 4 ? 82.287 -8.391 -9.178 1.00 0.00 4 GLU A N 17
ATOM 30254 C CA . GLU A 1 4 ? 81.271 -7.900 -10.094 1.00 0.00 4 GLU A CA 17
ATOM 30255 C C . GLU A 1 4 ? 80.238 -7.048 -9.359 1.00 0.00 4 GLU A C 17
ATOM 30256 O O . GLU A 1 4 ? 79.776 -6.032 -9.877 1.00 0.00 4 GLU A O 17
ATOM 30268 N N . VAL A 1 5 ? 79.902 -7.452 -8.139 1.00 0.00 5 VAL A N 17
ATOM 30269 C CA . VAL A 1 5 ? 78.925 -6.728 -7.331 1.00 0.00 5 VAL A CA 17
ATOM 30270 C C . VAL A 1 5 ? 79.487 -5.373 -6.906 1.00 0.00 5 VAL A C 17
ATOM 30271 O O . VAL A 1 5 ? 78.759 -4.384 -6.816 1.00 0.00 5 VAL A O 17
ATOM 30284 N N . ILE A 1 6 ? 80.792 -5.337 -6.668 1.00 0.00 6 ILE A N 17
ATOM 30285 C CA . ILE A 1 6 ? 81.472 -4.094 -6.329 1.00 0.00 6 ILE A CA 17
ATOM 30286 C C . ILE A 1 6 ? 81.354 -3.110 -7.489 1.00 0.00 6 ILE A C 17
ATOM 30287 O O . ILE A 1 6 ? 81.071 -1.927 -7.294 1.00 0.00 6 ILE A O 17
ATOM 30303 N N . LYS A 1 7 ? 81.547 -3.625 -8.699 1.00 0.00 7 LYS A N 17
ATOM 30304 C CA . LYS A 1 7 ? 81.421 -2.827 -9.914 1.00 0.00 7 LYS A CA 17
ATOM 30305 C C . LYS A 1 7 ? 80.016 -2.254 -10.049 1.00 0.00 7 LYS A C 17
ATOM 30306 O O . LYS A 1 7 ? 79.844 -1.115 -10.478 1.00 0.00 7 LYS A O 17
ATOM 30325 N N . GLU A 1 8 ? 79.015 -3.046 -9.673 1.00 0.00 8 GLU A N 17
ATOM 30326 C CA . GLU A 1 8 ? 77.623 -2.609 -9.723 1.00 0.00 8 GLU A CA 17
ATOM 30327 C C . GLU A 1 8 ? 77.421 -1.349 -8.887 1.00 0.00 8 GLU A C 17
ATOM 30328 O O . GLU A 1 8 ? 76.841 -0.370 -9.352 1.00 0.00 8 GLU A O 17
ATOM 30340 N N . PHE A 1 9 ? 77.923 -1.379 -7.658 1.00 0.00 9 PHE A N 17
ATOM 30341 C CA . PHE A 1 9 ? 77.791 -0.249 -6.748 1.00 0.00 9 PHE A CA 17
ATOM 30342 C C . PHE A 1 9 ? 78.576 0.956 -7.259 1.00 0.00 9 PHE A C 17
ATOM 30343 O O . PHE A 1 9 ? 78.077 2.085 -7.252 1.00 0.00 9 PHE A O 17
ATOM 30360 N N . LEU A 1 10 ? 79.796 0.707 -7.716 1.00 0.00 10 LEU A N 17
ATOM 30361 C CA . LEU A 1 10 ? 80.677 1.773 -8.180 1.00 0.00 10 LEU A CA 17
ATOM 30362 C C . LEU A 1 10 ? 80.137 2.430 -9.446 1.00 0.00 10 LEU A C 17
ATOM 30363 O O . LEU A 1 10 ? 80.127 3.654 -9.562 1.00 0.00 10 LEU A O 17
ATOM 30379 N N . GLU A 1 11 ? 79.670 1.618 -10.383 1.00 0.00 11 GLU A N 17
ATOM 30380 C CA . GLU A 1 11 ? 79.143 2.131 -11.640 1.00 0.00 11 GLU A CA 17
ATOM 30381 C C . GLU A 1 11 ? 77.824 2.868 -11.403 1.00 0.00 11 GLU A C 17
ATOM 30382 O O . GLU A 1 11 ? 77.520 3.849 -12.083 1.00 0.00 11 GLU A O 17
ATOM 30394 N N . ASP A 1 12 ? 77.065 2.402 -10.413 1.00 0.00 12 ASP A N 17
ATOM 30395 C CA . ASP A 1 12 ? 75.793 3.029 -10.047 1.00 0.00 12 ASP A CA 17
ATOM 30396 C C . ASP A 1 12 ? 76.002 4.464 -9.584 1.00 0.00 12 ASP A C 17
ATOM 30397 O O . ASP A 1 12 ? 75.317 5.380 -10.035 1.00 0.00 12 ASP A O 17
ATOM 30406 N N . ILE A 1 13 ? 76.958 4.656 -8.682 1.00 0.00 13 ILE A N 17
ATOM 30407 C CA . ILE A 1 13 ? 77.236 5.981 -8.141 1.00 0.00 13 ILE A CA 17
ATOM 30408 C C . ILE A 1 13 ? 78.106 6.795 -9.096 1.00 0.00 13 ILE A C 17
ATOM 30409 O O . ILE A 1 13 ? 78.257 8.005 -8.938 1.00 0.00 13 ILE A O 17
ATOM 30425 N N . GLY A 1 14 ? 78.671 6.122 -10.091 1.00 0.00 14 GLY A N 17
ATOM 30426 C CA . GLY A 1 14 ? 79.504 6.797 -11.067 1.00 0.00 14 GLY A CA 17
ATOM 30427 C C . GLY A 1 14 ? 80.917 7.013 -10.567 1.00 0.00 14 GLY A C 17
ATOM 30428 O O . GLY A 1 14 ? 81.520 8.053 -10.822 1.00 0.00 14 GLY A O 17
ATOM 30432 N N . GLU A 1 15 ? 81.443 6.032 -9.849 1.00 0.00 15 GLU A N 17
ATOM 30433 C CA . GLU A 1 15 ? 82.799 6.107 -9.331 1.00 0.00 15 GLU A CA 17
ATOM 30434 C C . GLU A 1 15 ? 83.775 5.483 -10.320 1.00 0.00 15 GLU A C 17
ATOM 30435 O O . GLU A 1 15 ? 83.678 4.299 -10.644 1.00 0.00 15 GLU A O 17
ATOM 30447 N N . ASP A 1 16 ? 84.701 6.292 -10.805 1.00 0.00 16 ASP A N 17
ATOM 30448 C CA . ASP A 1 16 ? 85.698 5.822 -11.752 1.00 0.00 16 ASP A CA 17
ATOM 30449 C C . ASP A 1 16 ? 86.990 5.492 -11.024 1.00 0.00 16 ASP A C 17
ATOM 30450 O O . ASP A 1 16 ? 87.751 6.381 -10.638 1.00 0.00 16 ASP A O 17
ATOM 30459 N N . TYR A 1 17 ? 87.217 4.209 -10.825 1.00 0.00 17 TYR A N 17
ATOM 30460 C CA . TYR A 1 17 ? 88.349 3.737 -10.049 1.00 0.00 17 TYR A CA 17
ATOM 30461 C C . TYR A 1 17 ? 89.507 3.328 -10.946 1.00 0.00 17 TYR A C 17
ATOM 30462 O O . TYR A 1 17 ? 89.366 3.247 -12.167 1.00 0.00 17 TYR A O 17
ATOM 30480 N N . ILE A 1 18 ? 90.649 3.068 -10.332 1.00 0.00 18 ILE A N 17
ATOM 30481 C CA . ILE A 1 18 ? 91.820 2.612 -11.057 1.00 0.00 18 ILE A CA 17
ATOM 30482 C C . ILE A 1 18 ? 91.885 1.089 -11.037 1.00 0.00 18 ILE A C 17
ATOM 30483 O O . ILE A 1 18 ? 92.278 0.486 -10.033 1.00 0.00 18 ILE A O 17
ATOM 30499 N N . GLU A 1 19 ? 91.463 0.473 -12.131 1.00 0.00 19 GLU A N 17
ATOM 30500 C CA . GLU A 1 19 ? 91.486 -0.976 -12.241 1.00 0.00 19 GLU A CA 17
ATOM 30501 C C . GLU A 1 19 ? 92.808 -1.438 -12.837 1.00 0.00 19 GLU A C 17
ATOM 30502 O O . GLU A 1 19 ? 93.303 -0.861 -13.805 1.00 0.00 19 GLU A O 17
ATOM 30514 N N . LEU A 1 20 ? 93.373 -2.469 -12.244 1.00 0.00 20 LEU A N 17
ATOM 30515 C CA . LEU A 1 20 ? 94.588 -3.078 -12.748 1.00 0.00 20 LEU A CA 17
ATOM 30516 C C . LEU A 1 20 ? 94.395 -4.588 -12.762 1.00 0.00 20 LEU A C 17
ATOM 30517 O O . LEU A 1 20 ? 93.351 -5.080 -12.333 1.00 0.00 20 LEU A O 17
ATOM 30533 N N . GLU A 1 21 ? 95.386 -5.317 -13.248 1.00 0.00 21 GLU A N 17
ATOM 30534 C CA . GLU A 1 21 ? 95.294 -6.767 -13.327 1.00 0.00 21 GLU A CA 17
ATOM 30535 C C . GLU A 1 21 ? 95.136 -7.379 -11.938 1.00 0.00 21 GLU A C 17
ATOM 30536 O O . GLU A 1 21 ? 96.101 -7.468 -11.178 1.00 0.00 21 GLU A O 17
ATOM 30548 N N . ASN A 1 22 ? 93.898 -7.767 -11.620 1.00 0.00 22 ASN A N 17
ATOM 30549 C CA . ASN A 1 22 ? 93.549 -8.377 -10.332 1.00 0.00 22 ASN A CA 17
ATOM 30550 C C . ASN A 1 22 ? 93.586 -7.365 -9.192 1.00 0.00 22 ASN A C 17
ATOM 30551 O O . ASN A 1 22 ? 93.584 -7.744 -8.020 1.00 0.00 22 ASN A O 17
ATOM 30562 N N . GLU A 1 23 ? 93.584 -6.080 -9.528 1.00 0.00 23 GLU A N 17
ATOM 30563 C CA . GLU A 1 23 ? 93.578 -5.033 -8.513 1.00 0.00 23 GLU A CA 17
ATOM 30564 C C . GLU A 1 23 ? 92.519 -3.983 -8.805 1.00 0.00 23 GLU A C 17
ATOM 30565 O O . GLU A 1 23 ? 92.375 -3.525 -9.937 1.00 0.00 23 GLU A O 17
ATOM 30577 N N . ILE A 1 24 ? 91.786 -3.605 -7.776 1.00 0.00 24 ILE A N 17
ATOM 30578 C CA . ILE A 1 24 ? 90.864 -2.488 -7.861 1.00 0.00 24 ILE A CA 17
ATOM 30579 C C . ILE A 1 24 ? 91.290 -1.420 -6.864 1.00 0.00 24 ILE A C 17
ATOM 30580 O O . ILE A 1 24 ? 91.162 -1.602 -5.658 1.00 0.00 24 ILE A O 17
ATOM 30596 N N . HIS A 1 25 ? 91.833 -0.322 -7.362 1.00 0.00 25 HIS A N 17
ATOM 30597 C CA . HIS A 1 25 ? 92.308 0.738 -6.486 1.00 0.00 25 HIS A CA 17
ATOM 30598 C C . HIS A 1 25 ? 91.232 1.794 -6.297 1.00 0.00 25 HIS A C 17
ATOM 30599 O O . HIS A 1 25 ? 90.897 2.534 -7.225 1.00 0.00 25 HIS A O 17
ATOM 30614 N N . LEU A 1 26 ? 90.685 1.838 -5.091 1.00 0.00 26 LEU A N 17
ATOM 30615 C CA . LEU A 1 26 ? 89.617 2.770 -4.758 1.00 0.00 26 LEU A CA 17
ATOM 30616 C C . LEU A 1 26 ? 90.116 3.854 -3.819 1.00 0.00 26 LEU A C 17
ATOM 30617 O O . LEU A 1 26 ? 91.037 3.629 -3.026 1.00 0.00 26 LEU A O 17
ATOM 30633 N N . LYS A 1 27 ? 89.508 5.029 -3.911 1.00 0.00 27 LYS A N 17
ATOM 30634 C CA . LYS A 1 27 ? 89.764 6.091 -2.954 1.00 0.00 27 LYS A CA 17
ATOM 30635 C C . LYS A 1 27 ? 89.286 5.639 -1.582 1.00 0.00 27 LYS A C 17
ATOM 30636 O O . LYS A 1 27 ? 88.199 5.072 -1.469 1.00 0.00 27 LYS A O 17
ATOM 30655 N N . PRO A 1 28 ? 90.084 5.870 -0.525 1.00 0.00 28 PRO A N 17
ATOM 30656 C CA . PRO A 1 28 ? 89.745 5.430 0.838 1.00 0.00 28 PRO A CA 17
ATOM 30657 C C . PRO A 1 28 ? 88.369 5.929 1.277 1.00 0.00 28 PRO A C 17
ATOM 30658 O O . PRO A 1 28 ? 87.684 5.288 2.074 1.00 0.00 28 PRO A O 17
ATOM 30669 N N . GLU A 1 29 ? 87.978 7.073 0.729 1.00 0.00 29 GLU A N 17
ATOM 30670 C CA . GLU A 1 29 ? 86.676 7.670 0.994 1.00 0.00 29 GLU A CA 17
ATOM 30671 C C . GLU A 1 29 ? 85.556 6.738 0.532 1.00 0.00 29 GLU A C 17
ATOM 30672 O O . GLU A 1 29 ? 84.693 6.346 1.320 1.00 0.00 29 GLU A O 17
ATOM 30684 N N . VAL A 1 30 ? 85.598 6.374 -0.747 1.00 0.00 30 VAL A N 17
ATOM 30685 C CA . VAL A 1 30 ? 84.606 5.478 -1.334 1.00 0.00 30 VAL A CA 17
ATOM 30686 C C . VAL A 1 30 ? 84.753 4.074 -0.753 1.00 0.00 30 VAL A C 17
ATOM 30687 O O . VAL A 1 30 ? 83.764 3.393 -0.482 1.00 0.00 30 VAL A O 17
ATOM 30700 N N . PHE A 1 31 ? 86.003 3.669 -0.550 1.00 0.00 31 PHE A N 17
ATOM 30701 C CA . PHE A 1 31 ? 86.333 2.350 -0.016 1.00 0.00 31 PHE A CA 17
ATOM 30702 C C . PHE A 1 31 ? 85.561 2.065 1.270 1.00 0.00 31 PHE A C 17
ATOM 30703 O O . PHE A 1 31 ? 84.973 0.993 1.423 1.00 0.00 31 PHE A O 17
ATOM 30720 N N . TYR A 1 32 ? 85.551 3.034 2.178 1.00 0.00 32 TYR A N 17
ATOM 30721 C CA . TYR A 1 32 ? 84.864 2.886 3.456 1.00 0.00 32 TYR A CA 17
ATOM 30722 C C . TYR A 1 32 ? 83.371 2.636 3.253 1.00 0.00 32 TYR A C 17
ATOM 30723 O O . TYR A 1 32 ? 82.782 1.765 3.898 1.00 0.00 32 TYR A O 17
ATOM 30741 N N . GLU A 1 33 ? 82.769 3.385 2.337 1.00 0.00 33 GLU A N 17
ATOM 30742 C CA . GLU A 1 33 ? 81.331 3.311 2.119 1.00 0.00 33 GLU A CA 17
ATOM 30743 C C . GLU A 1 33 ? 80.942 2.067 1.324 1.00 0.00 33 GLU A C 17
ATOM 30744 O O . GLU A 1 33 ? 79.760 1.768 1.178 1.00 0.00 33 GLU A O 17
ATOM 30756 N N . VAL A 1 34 ? 81.934 1.353 0.803 1.00 0.00 34 VAL A N 17
ATOM 30757 C CA . VAL A 1 34 ? 81.697 0.047 0.191 1.00 0.00 34 VAL A CA 17
ATOM 30758 C C . VAL A 1 34 ? 81.901 -1.050 1.234 1.00 0.00 34 VAL A C 17
ATOM 30759 O O . VAL A 1 34 ? 81.115 -1.996 1.330 1.00 0.00 34 VAL A O 17
ATOM 30772 N N . TRP A 1 35 ? 82.956 -0.888 2.021 1.00 0.00 35 TRP A N 17
ATOM 30773 C CA . TRP A 1 35 ? 83.288 -1.803 3.108 1.00 0.00 35 TRP A CA 17
ATOM 30774 C C . TRP A 1 35 ? 82.119 -1.947 4.080 1.00 0.00 35 TRP A C 17
ATOM 30775 O O . TRP A 1 35 ? 81.673 -3.056 4.369 1.00 0.00 35 TRP A O 17
ATOM 30796 N N . LYS A 1 36 ? 81.606 -0.818 4.552 1.00 0.00 36 LYS A N 17
ATOM 30797 C CA . LYS A 1 36 ? 80.525 -0.821 5.531 1.00 0.00 36 LYS A CA 17
ATOM 30798 C C . LYS A 1 36 ? 79.179 -1.093 4.852 1.00 0.00 36 LYS A C 17
ATOM 30799 O O . LYS A 1 36 ? 78.189 -1.413 5.511 1.00 0.00 36 LYS A O 17
ATOM 30818 N N . TYR A 1 37 ? 79.158 -0.982 3.529 1.00 0.00 37 TYR A N 17
ATOM 30819 C CA . TYR A 1 37 ? 77.943 -1.206 2.749 1.00 0.00 37 TYR A CA 17
ATOM 30820 C C . TYR A 1 37 ? 77.577 -2.684 2.730 1.00 0.00 37 TYR A C 17
ATOM 30821 O O . TYR A 1 37 ? 76.417 -3.052 2.913 1.00 0.00 37 TYR A O 17
ATOM 30839 N N . VAL A 1 38 ? 78.572 -3.528 2.511 1.00 0.00 38 VAL A N 17
ATOM 30840 C CA . VAL A 1 38 ? 78.344 -4.964 2.423 1.00 0.00 38 VAL A CA 17
ATOM 30841 C C . VAL A 1 38 ? 78.568 -5.644 3.767 1.00 0.00 38 VAL A C 17
ATOM 30842 O O . VAL A 1 38 ? 78.363 -6.851 3.910 1.00 0.00 38 VAL A O 17
ATOM 30855 N N . GLY A 1 39 ? 78.994 -4.865 4.748 1.00 0.00 39 GLY A N 17
ATOM 30856 C CA . GLY A 1 39 ? 79.194 -5.392 6.077 1.00 0.00 39 GLY A CA 17
ATOM 30857 C C . GLY A 1 39 ? 80.479 -4.896 6.697 1.00 0.00 39 GLY A C 17
ATOM 30858 O O . GLY A 1 39 ? 80.480 -3.883 7.400 1.00 0.00 39 GLY A O 17
ATOM 30862 N N . GLU A 1 40 ? 81.575 -5.592 6.393 1.00 0.00 40 GLU A N 17
ATOM 30863 C CA . GLU A 1 40 ? 82.883 -5.316 6.986 1.00 0.00 40 GLU A CA 17
ATOM 30864 C C . GLU A 1 40 ? 83.890 -6.413 6.615 1.00 0.00 40 GLU A C 17
ATOM 30865 O O . GLU A 1 40 ? 84.412 -7.104 7.494 1.00 0.00 40 GLU A O 17
ATOM 30877 N N . PRO A 1 41 ? 84.173 -6.604 5.308 1.00 0.00 41 PRO A N 17
ATOM 30878 C CA . PRO A 1 41 ? 85.166 -7.584 4.861 1.00 0.00 41 PRO A CA 17
ATOM 30879 C C . PRO A 1 41 ? 86.488 -7.420 5.601 1.00 0.00 41 PRO A C 17
ATOM 30880 O O . PRO A 1 41 ? 87.022 -6.313 5.690 1.00 0.00 41 PRO A O 17
ATOM 30891 N N . GLU A 1 42 ? 86.991 -8.518 6.151 1.00 0.00 42 GLU A N 17
ATOM 30892 C CA . GLU A 1 42 ? 88.215 -8.487 6.934 1.00 0.00 42 GLU A CA 17
ATOM 30893 C C . GLU A 1 42 ? 89.379 -8.010 6.076 1.00 0.00 42 GLU A C 17
ATOM 30894 O O . GLU A 1 42 ? 89.755 -8.651 5.093 1.00 0.00 42 GLU A O 17
ATOM 30906 N N . LEU A 1 43 ? 89.925 -6.868 6.454 1.00 0.00 43 LEU A N 17
ATOM 30907 C CA . LEU A 1 43 ? 90.908 -6.175 5.642 1.00 0.00 43 LEU A CA 17
ATOM 30908 C C . LEU A 1 43 ? 92.311 -6.738 5.840 1.00 0.00 43 LEU A C 17
ATOM 30909 O O . LEU A 1 43 ? 92.807 -6.825 6.964 1.00 0.00 43 LEU A O 17
ATOM 30925 N N . LYS A 1 44 ? 92.942 -7.110 4.735 1.00 0.00 44 LYS A N 17
ATOM 30926 C CA . LYS A 1 44 ? 94.316 -7.579 4.755 1.00 0.00 44 LYS A CA 17
ATOM 30927 C C . LYS A 1 44 ? 95.249 -6.398 4.521 1.00 0.00 44 LYS A C 17
ATOM 30928 O O . LYS A 1 44 ? 94.964 -5.534 3.692 1.00 0.00 44 LYS A O 17
ATOM 30947 N N . THR A 1 45 ? 96.349 -6.351 5.245 1.00 0.00 45 THR A N 17
ATOM 30948 C CA . THR A 1 45 ? 97.300 -5.263 5.097 1.00 0.00 45 THR A CA 17
ATOM 30949 C C . THR A 1 45 ? 98.652 -5.792 4.645 1.00 0.00 45 THR A C 17
ATOM 30950 O O . THR A 1 45 ? 99.048 -6.898 5.019 1.00 0.00 45 THR A O 17
ATOM 30961 N N . TYR A 1 46 ? 99.355 -5.017 3.839 1.00 0.00 46 TYR A N 17
ATOM 30962 C CA . TYR A 1 46 ? 100.692 -5.394 3.418 1.00 0.00 46 TYR A CA 17
ATOM 30963 C C . TYR A 1 46 ? 101.636 -4.209 3.560 1.00 0.00 46 TYR A C 17
ATOM 30964 O O . TYR A 1 46 ? 101.242 -3.058 3.340 1.00 0.00 46 TYR A O 17
ATOM 30982 N N . VAL A 1 47 ? 102.869 -4.491 3.948 1.00 0.00 47 VAL A N 17
ATOM 30983 C CA . VAL A 1 47 ? 103.859 -3.451 4.157 1.00 0.00 47 VAL A CA 17
ATOM 30984 C C . VAL A 1 47 ? 104.703 -3.270 2.907 1.00 0.00 47 VAL A C 17
ATOM 30985 O O . VAL A 1 47 ? 105.484 -4.148 2.537 1.00 0.00 47 VAL A O 17
ATOM 30998 N N . ILE A 1 48 ? 104.529 -2.142 2.245 1.00 0.00 48 ILE A N 17
ATOM 30999 C CA . ILE A 1 48 ? 105.304 -1.835 1.061 1.00 0.00 48 ILE A CA 17
ATOM 31000 C C . ILE A 1 48 ? 106.122 -0.569 1.282 1.00 0.00 48 ILE A C 17
ATOM 31001 O O . ILE A 1 48 ? 105.581 0.528 1.427 1.00 0.00 48 ILE A O 17
ATOM 31017 N N . GLU A 1 49 ? 107.431 -0.731 1.360 1.00 0.00 49 GLU A N 17
ATOM 31018 C CA . GLU A 1 49 ? 108.316 0.408 1.486 1.00 0.00 49 GLU A CA 17
ATOM 31019 C C . GLU A 1 49 ? 108.459 1.081 0.135 1.00 0.00 49 GLU A C 17
ATOM 31020 O O . GLU A 1 49 ? 108.816 0.438 -0.854 1.00 0.00 49 GLU A O 17
ATOM 31032 N N . ASP A 1 50 ? 108.175 2.368 0.094 1.00 0.00 50 ASP A N 17
ATOM 31033 C CA . ASP A 1 50 ? 108.211 3.107 -1.152 1.00 0.00 50 ASP A CA 17
ATOM 31034 C C . ASP A 1 50 ? 109.581 3.734 -1.320 1.00 0.00 50 ASP A C 17
ATOM 31035 O O . ASP A 1 50 ? 110.022 4.528 -0.487 1.00 0.00 50 ASP A O 17
ATOM 31044 N N . GLU A 1 51 ? 110.261 3.338 -2.381 1.00 0.00 51 GLU A N 17
ATOM 31045 C CA . GLU A 1 51 ? 111.632 3.753 -2.609 1.00 0.00 51 GLU A CA 17
ATOM 31046 C C . GLU A 1 51 ? 111.701 4.830 -3.674 1.00 0.00 51 GLU A C 17
ATOM 31047 O O . GLU A 1 51 ? 111.202 4.646 -4.787 1.00 0.00 51 GLU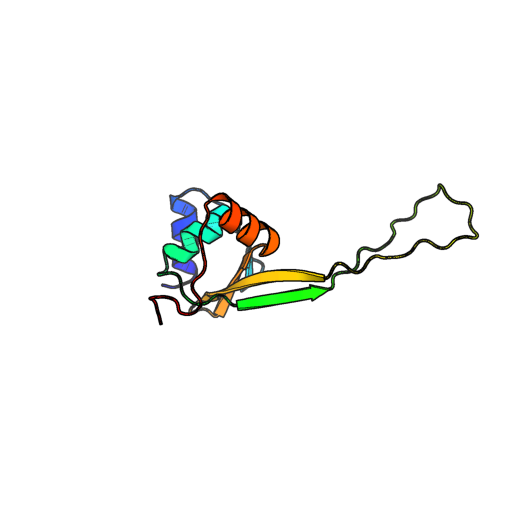 A O 17
ATOM 31059 N N . ILE A 1 52 ? 112.319 5.950 -3.316 1.00 0.00 52 ILE A N 17
ATOM 31060 C CA . ILE A 1 52 ? 112.499 7.082 -4.216 1.00 0.00 52 ILE A CA 17
ATOM 31061 C C . ILE A 1 52 ? 111.162 7.754 -4.509 1.00 0.00 52 ILE A C 17
ATOM 31062 O O . ILE A 1 52 ? 110.416 7.343 -5.401 1.00 0.00 52 ILE A O 17
ATOM 31078 N N . VAL A 1 53 ? 110.862 8.786 -3.735 1.00 0.00 53 VAL A N 17
ATOM 31079 C CA . VAL A 1 53 ? 109.639 9.545 -3.921 1.00 0.00 53 VAL A CA 17
ATOM 31080 C C . VAL A 1 53 ? 109.915 10.698 -4.875 1.00 0.00 53 VAL A C 17
ATOM 31081 O O . VAL A 1 53 ? 110.956 11.347 -4.786 1.00 0.00 53 VAL A O 17
ATOM 31094 N N . GLU A 1 54 ? 108.986 10.940 -5.788 1.00 0.00 54 GLU A N 17
ATOM 31095 C CA . GLU A 1 54 ? 109.179 11.941 -6.825 1.00 0.00 54 GLU A CA 17
ATOM 31096 C C . GLU A 1 54 ? 108.734 13.326 -6.357 1.00 0.00 54 GLU A C 17
ATOM 31097 O O . GLU A 1 54 ? 107.545 13.574 -6.129 1.00 0.00 54 GLU A O 17
ATOM 31109 N N . PRO A 1 55 ? 109.697 14.242 -6.184 1.00 0.00 55 PRO A N 17
ATOM 31110 C CA . PRO A 1 55 ? 109.430 15.618 -5.816 1.00 0.00 55 PRO A CA 17
ATOM 31111 C C . PRO A 1 55 ? 109.303 16.526 -7.038 1.00 0.00 55 PRO A C 17
ATOM 31112 O O . PRO A 1 55 ? 109.979 16.326 -8.049 1.00 0.00 55 PRO A O 17
ATOM 31123 N N . GLY A 1 56 ? 108.434 17.515 -6.943 1.00 0.00 56 GLY A N 17
ATOM 31124 C CA . GLY A 1 56 ? 108.260 18.455 -8.027 1.00 0.00 56 GLY A CA 17
ATOM 31125 C C . GLY A 1 56 ? 108.185 19.879 -7.527 1.00 0.00 56 GLY A C 17
ATOM 31126 O O . GLY A 1 56 ? 108.005 20.813 -8.307 1.00 0.00 56 GLY A O 17
ATOM 31130 N N . GLU A 1 57 ? 108.317 20.042 -6.217 1.00 0.00 57 GLU A N 17
ATOM 31131 C CA . GLU A 1 57 ? 108.242 21.355 -5.596 1.00 0.00 57 GLU A CA 17
ATOM 31132 C C . GLU A 1 57 ? 109.587 22.065 -5.688 1.00 0.00 57 GLU A C 17
ATOM 31133 O O . GLU A 1 57 ? 109.654 23.255 -5.991 1.00 0.00 57 GLU A O 17
ATOM 31145 N N . TYR A 1 58 ? 110.657 21.326 -5.424 1.00 0.00 58 TYR A N 17
ATOM 31146 C CA . TYR A 1 58 ? 112.002 21.888 -5.444 1.00 0.00 58 TYR A CA 17
ATOM 31147 C C . TYR A 1 58 ? 112.926 21.016 -6.287 1.00 0.00 58 TYR A C 17
ATOM 31148 O O . TYR A 1 58 ? 112.524 19.950 -6.757 1.00 0.00 58 TYR A O 17
ATOM 31166 N N . ASP A 1 59 ? 114.156 21.474 -6.478 1.00 0.00 59 ASP A N 17
ATOM 31167 C CA . ASP A 1 59 ? 115.156 20.724 -7.233 1.00 0.00 59 ASP A CA 17
ATOM 31168 C C . ASP A 1 59 ? 116.504 20.790 -6.523 1.00 0.00 59 ASP A C 17
ATOM 31169 O O . ASP A 1 59 ? 116.796 21.764 -5.827 1.00 0.00 59 ASP A O 17
ATOM 31178 N N . PRO A 1 60 ? 117.331 19.743 -6.665 1.00 0.00 60 PRO A N 17
ATOM 31179 C CA . PRO A 1 60 ? 118.664 19.708 -6.066 1.00 0.00 60 PRO A CA 17
ATOM 31180 C C . PRO A 1 60 ? 119.662 20.564 -6.842 1.00 0.00 60 PRO A C 17
ATOM 31181 O O . PRO A 1 60 ? 119.648 20.571 -8.074 1.00 0.00 60 PRO A O 17
ATOM 31192 N N . PRO A 1 61 ? 120.530 21.305 -6.126 1.00 0.00 61 PRO A N 17
ATOM 31193 C CA . PRO A 1 61 ? 121.545 22.171 -6.746 1.00 0.00 61 PRO A CA 17
ATOM 31194 C C . PRO A 1 61 ? 122.349 21.438 -7.814 1.00 0.00 61 PRO A C 17
ATOM 31195 O O . PRO A 1 61 ? 122.534 21.933 -8.927 1.00 0.00 61 PRO A O 17
ATOM 31206 N N . GLU A 1 62 ? 122.820 20.251 -7.468 1.00 0.00 62 GLU A N 17
ATOM 31207 C CA . GLU A 1 62 ? 123.494 19.399 -8.425 1.00 0.00 62 GLU A CA 17
ATOM 31208 C C . GLU A 1 62 ? 122.601 18.221 -8.776 1.00 0.00 62 GLU A C 17
ATOM 31209 O O . GLU A 1 62 ? 122.255 17.412 -7.914 1.00 0.00 62 GLU A O 17
ATOM 31221 N N . MET A 1 63 ? 122.236 18.129 -10.049 1.00 0.00 63 MET A N 17
ATOM 31222 C CA . MET A 1 63 ? 121.340 17.074 -10.533 1.00 0.00 63 MET A CA 17
ATOM 31223 C C . MET A 1 63 ? 122.046 15.720 -10.567 1.00 0.00 63 MET A C 17
ATOM 31224 O O . MET A 1 63 ? 121.517 14.739 -11.090 1.00 0.00 63 MET A O 17
ATOM 31238 N N . LYS A 1 64 ? 123.237 15.678 -9.994 1.00 0.00 64 LYS A N 17
ATOM 31239 C CA . LYS A 1 64 ? 124.047 14.471 -9.957 1.00 0.00 64 LYS A CA 17
ATOM 31240 C C . LYS A 1 64 ? 123.647 13.604 -8.772 1.00 0.00 64 LYS A C 17
ATOM 31241 O O . LYS A 1 64 ? 124.007 12.430 -8.696 1.00 0.00 64 LYS A O 17
ATOM 31260 N N . TYR A 1 65 ? 122.904 14.196 -7.846 1.00 0.00 65 TYR A N 17
ATOM 31261 C CA . TYR A 1 65 ? 122.520 13.511 -6.624 1.00 0.00 65 TYR A CA 17
ATOM 31262 C C . TYR A 1 65 ? 121.021 13.267 -6.586 1.00 0.00 65 TYR A C 17
ATOM 31263 O O . TYR A 1 65 ? 120.237 14.051 -7.122 1.00 0.00 65 TYR A O 17
ATOM 31281 N N . THR A 1 66 ? 120.635 12.170 -5.961 1.00 0.00 66 THR A N 17
ATOM 31282 C CA . THR A 1 66 ? 119.235 11.831 -5.793 1.00 0.00 66 THR A CA 17
ATOM 31283 C C . THR A 1 66 ? 119.005 11.256 -4.400 1.00 0.00 66 THR A C 17
ATOM 31284 O O . THR A 1 66 ? 119.428 10.138 -4.107 1.00 0.00 66 THR A O 17
ATOM 31295 N N . ASN A 1 67 ? 118.369 12.040 -3.535 1.00 0.00 67 ASN A N 17
ATOM 31296 C CA . ASN A 1 67 ? 118.084 11.602 -2.172 1.00 0.00 67 ASN A CA 17
ATOM 31297 C C . ASN A 1 67 ? 117.125 10.418 -2.177 1.00 0.00 67 ASN A C 17
ATOM 31298 O O . ASN A 1 67 ? 115.965 10.541 -2.574 1.00 0.00 67 ASN A O 17
ATOM 31309 N N . VAL A 1 68 ? 117.624 9.268 -1.749 1.00 0.00 68 VAL A N 17
ATOM 31310 C CA . VAL A 1 68 ? 116.827 8.056 -1.733 1.00 0.00 68 VAL A CA 17
ATOM 31311 C C . VAL A 1 68 ? 115.967 7.998 -0.477 1.00 0.00 68 VAL A C 17
ATOM 31312 O O . VAL A 1 68 ? 116.470 7.766 0.626 1.00 0.00 68 VAL A O 17
ATOM 31325 N N . LYS A 1 69 ? 114.680 8.245 -0.644 1.00 0.00 69 LYS A N 17
ATOM 31326 C CA . LYS A 1 69 ? 113.736 8.130 0.454 1.00 0.00 69 LYS A CA 17
ATOM 31327 C C . LYS A 1 69 ? 113.075 6.761 0.417 1.00 0.00 69 LYS A C 17
ATOM 31328 O O . LYS A 1 69 ? 112.580 6.336 -0.625 1.00 0.00 69 LYS A O 17
ATOM 31347 N N . LYS A 1 70 ? 113.105 6.064 1.538 1.00 0.00 70 LYS A N 17
ATOM 31348 C CA . LYS A 1 70 ? 112.475 4.760 1.644 1.00 0.00 70 LYS A CA 17
ATOM 31349 C C . LYS A 1 70 ? 111.534 4.743 2.841 1.00 0.00 70 LYS A C 17
ATOM 31350 O O . LYS A 1 70 ? 111.970 4.637 3.990 1.00 0.00 70 LYS A O 17
ATOM 31369 N N . VAL A 1 71 ? 110.246 4.879 2.572 1.00 0.00 71 VAL A N 17
ATOM 31370 C CA . VAL A 1 71 ? 109.256 4.989 3.634 1.00 0.00 71 VAL A CA 17
ATOM 31371 C C . VAL A 1 71 ? 108.392 3.735 3.703 1.00 0.00 71 VAL A C 17
ATOM 31372 O O . VAL A 1 71 ? 107.893 3.258 2.685 1.00 0.00 71 VAL A O 17
ATOM 31385 N N . LYS A 1 72 ? 108.226 3.204 4.908 1.00 0.00 72 LYS A N 17
ATOM 31386 C CA . LYS A 1 72 ? 107.385 2.034 5.128 1.00 0.00 72 LYS A CA 17
ATOM 31387 C C . LYS A 1 72 ? 105.911 2.408 5.025 1.00 0.00 72 LYS A C 17
ATOM 31388 O O . LYS A 1 72 ? 105.337 2.979 5.956 1.00 0.00 72 LYS A O 17
ATOM 31407 N N . ILE A 1 73 ? 105.305 2.106 3.887 1.00 0.00 73 ILE A N 17
ATOM 31408 C CA . ILE A 1 73 ? 103.904 2.423 3.666 1.00 0.00 73 ILE A CA 17
ATOM 31409 C C . ILE A 1 73 ? 103.036 1.189 3.878 1.00 0.00 73 ILE A C 17
ATOM 31410 O O . ILE A 1 73 ? 103.196 0.172 3.202 1.00 0.00 73 ILE A O 17
ATOM 31426 N N . LYS A 1 74 ? 102.139 1.277 4.840 1.00 0.00 74 LYS A N 17
ATOM 31427 C CA . LYS A 1 74 ? 101.202 0.204 5.108 1.00 0.00 74 LYS A CA 17
ATOM 31428 C C . LYS A 1 74 ? 99.916 0.455 4.329 1.00 0.00 74 LYS A C 17
ATOM 31429 O O . LYS A 1 74 ? 99.260 1.477 4.521 1.00 0.00 74 LYS A O 17
ATOM 31448 N N . LYS A 1 75 ? 99.572 -0.455 3.431 1.00 0.00 75 LYS A N 17
ATOM 31449 C CA . LYS A 1 75 ? 98.352 -0.321 2.648 1.00 0.00 75 LYS A CA 17
ATOM 31450 C C . LYS A 1 75 ? 97.417 -1.488 2.930 1.00 0.00 75 LYS A C 17
ATOM 31451 O O . LYS A 1 75 ? 97.852 -2.536 3.415 1.00 0.00 75 LYS A O 17
ATOM 31470 N N . VAL A 1 76 ? 96.140 -1.305 2.635 1.00 0.00 76 VAL A N 17
ATOM 31471 C CA . VAL A 1 76 ? 95.124 -2.268 3.029 1.00 0.00 76 VAL A CA 17
ATOM 31472 C C . VAL A 1 76 ? 94.222 -2.625 1.849 1.00 0.00 76 VAL A C 17
ATOM 31473 O O . VAL A 1 76 ? 93.989 -1.799 0.964 1.00 0.00 76 VAL A O 17
ATOM 31486 N N . TYR A 1 77 ? 93.737 -3.860 1.831 1.00 0.00 77 TYR A N 17
ATOM 31487 C CA . TYR A 1 77 ? 92.869 -4.326 0.762 1.00 0.00 77 TYR A CA 17
ATOM 31488 C C . TYR A 1 77 ? 91.988 -5.470 1.246 1.00 0.00 77 TYR A C 17
ATOM 31489 O O . TYR A 1 77 ? 92.328 -6.160 2.207 1.00 0.00 77 TYR A O 17
ATOM 31507 N N . PHE A 1 78 ? 90.858 -5.674 0.588 1.00 0.00 78 PHE A N 17
ATOM 31508 C CA . PHE A 1 78 ? 90.075 -6.873 0.823 1.00 0.00 78 PHE A CA 17
ATOM 31509 C C . PHE A 1 78 ? 90.036 -7.700 -0.452 1.00 0.00 78 PHE A C 17
ATOM 31510 O O . PHE A 1 78 ? 89.947 -7.158 -1.558 1.00 0.00 78 PHE A O 17
ATOM 31527 N N . GLU A 1 79 ? 90.138 -9.006 -0.290 1.00 0.00 79 GLU A N 17
ATOM 31528 C CA . GLU A 1 79 ? 90.330 -9.903 -1.414 1.00 0.00 79 GLU A CA 17
ATOM 31529 C C . GLU A 1 79 ? 89.067 -10.717 -1.669 1.00 0.00 79 GLU A C 17
ATOM 31530 O O . GLU A 1 79 ? 88.527 -11.346 -0.758 1.00 0.00 79 GLU A O 17
ATOM 31542 N N . THR A 1 80 ? 88.597 -10.686 -2.907 1.00 0.00 80 THR A N 17
ATOM 31543 C CA . THR A 1 80 ? 87.345 -11.329 -3.273 1.00 0.00 80 THR A CA 17
ATOM 31544 C C . THR A 1 80 ? 87.553 -12.784 -3.686 1.00 0.00 80 THR A C 17
ATOM 31545 O O . THR A 1 80 ? 88.679 -13.287 -3.698 1.00 0.00 80 THR A O 17
ATOM 31556 N N . LEU A 1 81 ? 86.457 -13.447 -4.044 1.00 0.00 81 LEU A N 17
ATOM 31557 C CA . LEU A 1 81 ? 86.506 -14.831 -4.498 1.00 0.00 81 LEU A CA 17
ATOM 31558 C C . LEU A 1 81 ? 87.152 -14.911 -5.877 1.00 0.00 81 LEU A C 17
ATOM 31559 O O . LEU A 1 81 ? 87.683 -15.953 -6.267 1.00 0.00 81 LEU A O 17
ATOM 31575 N N . ASP A 1 82 ? 87.114 -13.796 -6.603 1.00 0.00 82 ASP A N 17
ATOM 31576 C CA . ASP A 1 82 ? 87.702 -13.716 -7.938 1.00 0.00 82 ASP A CA 17
ATOM 31577 C C . ASP A 1 82 ? 89.222 -13.638 -7.844 1.00 0.00 82 ASP A C 17
ATOM 31578 O O . ASP A 1 82 ? 89.921 -13.744 -8.853 1.00 0.00 82 ASP A O 17
ATOM 31587 N N . ASN A 1 83 ? 89.718 -13.446 -6.617 1.00 0.00 83 ASN A N 17
ATOM 31588 C CA . ASN A 1 83 ? 91.134 -13.169 -6.365 1.00 0.00 83 ASN A CA 17
ATOM 31589 C C . ASN A 1 83 ? 91.500 -11.791 -6.892 1.00 0.00 83 ASN A C 17
ATOM 31590 O O . ASN A 1 83 ? 92.640 -11.531 -7.277 1.00 0.00 83 ASN A O 17
ATOM 31601 N N . VAL A 1 84 ? 90.511 -10.909 -6.904 1.00 0.00 84 VAL A N 17
ATOM 31602 C CA . VAL A 1 84 ? 90.733 -9.515 -7.239 1.00 0.00 84 VAL A CA 17
ATOM 31603 C C . VAL A 1 84 ? 90.840 -8.712 -5.953 1.00 0.00 84 VAL A C 17
ATOM 31604 O O . VAL A 1 84 ? 89.966 -8.786 -5.087 1.00 0.00 84 VAL A O 17
ATOM 31617 N N . ARG A 1 85 ? 91.918 -7.968 -5.816 1.00 0.00 85 ARG A N 17
ATOM 31618 C CA . ARG A 1 85 ? 92.203 -7.273 -4.577 1.00 0.00 85 ARG A CA 17
ATOM 31619 C C . ARG A 1 85 ? 91.831 -5.804 -4.674 1.00 0.00 85 ARG A C 17
ATOM 31620 O O . ARG A 1 85 ? 92.410 -5.052 -5.461 1.00 0.00 85 ARG A O 17
ATOM 31641 N N . VAL A 1 86 ? 90.848 -5.404 -3.884 1.00 0.00 86 VAL A N 17
ATOM 31642 C CA . VAL A 1 86 ? 90.457 -4.010 -3.804 1.00 0.00 86 VAL A CA 17
ATOM 31643 C C . VAL A 1 86 ? 91.365 -3.293 -2.818 1.00 0.00 86 VAL A C 17
ATOM 31644 O O . VAL A 1 86 ? 91.188 -3.396 -1.603 1.00 0.00 86 VAL A O 17
ATOM 31657 N N . VAL A 1 87 ? 92.350 -2.590 -3.355 1.00 0.00 87 VAL A N 17
ATOM 31658 C CA . VAL A 1 87 ? 93.405 -1.999 -2.551 1.00 0.00 87 VAL A CA 17
ATOM 31659 C C . VAL A 1 87 ? 93.188 -0.504 -2.368 1.00 0.00 87 VAL A C 17
ATOM 31660 O O . VAL A 1 87 ? 92.784 0.199 -3.300 1.00 0.00 87 VAL A O 17
ATOM 31673 N N . THR A 1 88 ? 93.462 -0.029 -1.166 1.00 0.00 88 THR A N 17
ATOM 31674 C CA . THR A 1 88 ? 93.415 1.383 -0.866 1.00 0.00 88 THR A CA 17
ATOM 31675 C C . THR A 1 88 ? 94.535 1.716 0.120 1.00 0.00 88 THR A C 17
ATOM 31676 O O . THR A 1 88 ? 95.313 0.833 0.496 1.00 0.00 88 THR A O 17
ATOM 31687 N N . ASP A 1 89 ? 94.632 2.966 0.536 1.00 0.00 89 ASP A N 17
ATOM 31688 C CA . ASP A 1 89 ? 95.703 3.369 1.433 1.00 0.00 89 ASP A CA 17
ATOM 31689 C C . ASP A 1 89 ? 95.247 3.284 2.885 1.00 0.00 89 ASP A C 17
ATOM 31690 O O . ASP A 1 89 ? 94.258 3.903 3.273 1.00 0.00 89 ASP A O 17
ATOM 31699 N N . TYR A 1 90 ? 95.983 2.514 3.677 1.00 0.00 90 TYR A N 17
ATOM 31700 C CA . TYR A 1 90 ? 95.638 2.274 5.075 1.00 0.00 90 TYR A CA 17
ATOM 31701 C C . TYR A 1 90 ? 95.822 3.535 5.912 1.00 0.00 90 TYR A C 17
ATOM 31702 O O . TYR A 1 90 ? 95.054 3.788 6.842 1.00 0.00 90 TYR A O 17
ATOM 31720 N N . SER A 1 91 ? 96.823 4.330 5.566 1.00 0.00 91 SER A N 17
ATOM 31721 C CA . SER A 1 91 ? 97.122 5.540 6.310 1.00 0.00 91 SER A CA 17
ATOM 31722 C C . SER A 1 91 ? 95.975 6.537 6.163 1.00 0.00 91 SER A C 17
ATOM 31723 O O . SER A 1 91 ? 95.465 7.067 7.156 1.00 0.00 91 SER A O 17
ATOM 31731 N N . GLU A 1 92 ? 95.557 6.766 4.922 1.00 0.00 92 GLU A N 17
ATOM 31732 C CA . GLU A 1 92 ? 94.435 7.656 4.641 1.00 0.00 92 GLU A CA 17
ATOM 31733 C C . GLU A 1 92 ? 93.134 7.083 5.191 1.00 0.00 92 GLU A C 17
ATOM 31734 O O . GLU A 1 92 ? 92.297 7.816 5.718 1.00 0.00 92 GLU A O 17
ATOM 31746 N N . PHE A 1 93 ? 92.972 5.770 5.068 1.00 0.00 93 PHE A N 17
ATOM 31747 C CA . PHE A 1 93 ? 91.773 5.093 5.549 1.00 0.00 93 PHE A CA 17
ATOM 31748 C C . PHE A 1 93 ? 91.615 5.278 7.057 1.00 0.00 93 PHE A C 17
ATOM 31749 O O . PHE A 1 93 ? 90.533 5.607 7.538 1.00 0.00 93 PHE A O 17
ATOM 31766 N N . GLN A 1 94 ? 92.707 5.086 7.794 1.00 0.00 94 GLN A N 17
ATOM 31767 C CA . GLN A 1 94 ? 92.699 5.274 9.242 1.00 0.00 94 GLN A CA 17
ATOM 31768 C C . GLN A 1 94 ? 92.292 6.698 9.610 1.00 0.00 94 GLN A C 17
ATOM 31769 O O . GLN A 1 94 ? 91.549 6.914 10.574 1.00 0.00 94 GLN A O 17
ATOM 31783 N N . LYS A 1 95 ? 92.775 7.658 8.832 1.00 0.00 95 LYS A N 17
ATOM 31784 C CA . LYS A 1 95 ? 92.430 9.060 9.027 1.00 0.00 95 LYS A CA 17
ATOM 31785 C C . LYS A 1 95 ? 90.934 9.285 8.825 1.00 0.00 95 LYS A C 17
ATOM 31786 O O . LYS A 1 95 ? 90.288 9.976 9.612 1.00 0.00 95 LYS A O 17
ATOM 31805 N N . ILE A 1 96 ? 90.384 8.677 7.782 1.00 0.00 96 ILE A N 17
ATOM 31806 C CA . ILE A 1 96 ? 88.962 8.805 7.481 1.00 0.00 96 ILE A CA 17
ATOM 31807 C C . ILE A 1 96 ? 88.117 8.099 8.537 1.00 0.00 96 ILE A C 17
ATOM 31808 O O . ILE A 1 96 ? 87.018 8.547 8.868 1.00 0.00 96 ILE A O 17
ATOM 31824 N N . LEU A 1 97 ? 88.639 7.003 9.082 1.00 0.00 97 LEU A N 17
ATOM 31825 C CA . LEU A 1 97 ? 87.975 6.310 10.181 1.00 0.00 97 LEU A CA 17
ATOM 31826 C C . LEU A 1 97 ? 87.784 7.253 11.363 1.00 0.00 97 LEU A C 17
ATOM 31827 O O . LEU A 1 97 ? 86.763 7.211 12.048 1.00 0.00 97 LEU A O 17
ATOM 31843 N N . LYS A 1 98 ? 88.772 8.114 11.585 1.00 0.00 98 LYS A N 17
ATOM 31844 C CA . LYS A 1 98 ? 88.700 9.100 12.657 1.00 0.00 98 LYS A CA 17
ATOM 31845 C C . LYS A 1 98 ? 87.737 10.222 12.279 1.00 0.00 98 LYS A C 17
ATOM 31846 O O . LYS A 1 98 ? 87.035 10.766 13.132 1.00 0.00 98 LYS A O 17
ATOM 31865 N N . LYS A 1 99 ? 87.707 10.555 10.992 1.00 0.00 99 LYS A N 17
ATOM 31866 C CA . LYS A 1 99 ? 86.784 11.562 10.471 1.00 0.00 99 LYS A CA 17
ATOM 31867 C C . LYS A 1 99 ? 85.338 11.114 10.649 1.00 0.00 99 LYS A C 17
ATOM 31868 O O . LYS A 1 99 ? 84.491 11.875 11.112 1.00 0.00 99 LYS A O 17
ATOM 31887 N N . ARG A 1 100 ? 85.067 9.865 10.284 1.00 0.00 100 ARG A N 17
ATOM 31888 C CA . ARG A 1 100 ? 83.730 9.302 10.409 1.00 0.00 100 ARG A CA 17
ATOM 31889 C C . ARG A 1 100 ? 83.415 9.005 11.874 1.00 0.00 100 ARG A C 17
ATOM 31890 O O . ARG A 1 100 ? 82.252 8.889 12.263 1.00 0.00 100 ARG A O 17
ATOM 31911 N N . GLY A 1 101 ? 84.463 8.881 12.680 1.00 0.00 101 GLY A N 17
ATOM 31912 C CA . GLY A 1 101 ? 84.293 8.626 14.098 1.00 0.00 101 GLY A CA 17
ATOM 31913 C C . GLY A 1 101 ? 83.948 7.182 14.383 1.00 0.00 101 GLY A C 17
ATOM 31914 O O . GLY A 1 101 ? 83.181 6.886 15.301 1.00 0.00 101 GLY A O 17
ATOM 31918 N N . THR A 1 102 ? 84.512 6.278 13.600 1.00 0.00 102 THR A N 17
ATOM 31919 C CA . THR A 1 102 ? 84.251 4.861 13.771 1.00 0.00 102 THR A CA 17
ATOM 31920 C C . THR A 1 102 ? 85.216 4.261 14.797 1.00 0.00 102 THR A C 17
ATOM 31921 O O . THR A 1 102 ? 86.081 3.446 14.466 1.00 0.00 102 THR A O 17
ATOM 31932 N N . LYS A 1 103 ? 85.080 4.720 16.039 1.00 0.00 103 LYS A N 17
ATOM 31933 C CA . LYS A 1 103 ? 85.860 4.215 17.160 1.00 0.00 103 LYS A CA 17
ATOM 31934 C C . LYS A 1 103 ? 85.433 4.913 18.443 1.00 0.00 103 LYS A C 17
ATOM 31935 O O . LYS A 1 103 ? 85.124 6.105 18.434 1.00 0.00 103 LYS A O 17
ATOM 31954 N N . LEU A 1 104 ? 85.398 4.165 19.534 1.00 0.00 104 LEU A N 17
ATOM 31955 C CA . LEU A 1 104 ? 85.118 4.733 20.843 1.00 0.00 104 LEU A CA 17
ATOM 31956 C C . LEU A 1 104 ? 86.419 5.187 21.498 1.00 0.00 104 LEU A C 17
ATOM 31957 O O . LEU A 1 104 ? 87.486 4.625 21.229 1.00 0.00 104 LEU A O 17
ATOM 31973 N N . GLU A 1 105 ? 86.334 6.205 22.343 1.00 0.00 105 GLU A N 17
ATOM 31974 C CA . GLU A 1 105 ? 87.500 6.705 23.061 1.00 0.00 105 GLU A CA 17
ATOM 31975 C C . GLU A 1 105 ? 87.832 5.781 24.223 1.00 0.00 105 GLU A C 17
ATOM 31976 O O . GLU A 1 105 ? 88.977 5.355 24.395 1.00 0.00 105 GLU A O 17
ATOM 31988 N N . HIS A 1 106 ? 86.816 5.482 25.015 1.00 0.00 106 HIS A N 17
ATOM 31989 C CA . HIS A 1 106 ? 86.969 4.637 26.187 1.00 0.00 106 HIS A CA 17
ATOM 31990 C C . HIS A 1 106 ? 86.683 3.185 25.824 1.00 0.00 106 HIS A C 17
ATOM 31991 O O . HIS A 1 106 ? 86.423 2.872 24.661 1.00 0.00 106 HIS A O 17
ATOM 32006 N N . HIS A 1 107 ? 86.736 2.296 26.806 1.00 0.00 107 HIS A N 17
ATOM 32007 C CA . HIS A 1 107 ? 86.510 0.879 26.546 1.00 0.00 107 HIS A CA 17
ATOM 32008 C C . HIS A 1 107 ? 85.592 0.257 27.594 1.00 0.00 107 HIS A C 17
ATOM 32009 O O . HIS A 1 107 ? 84.924 -0.737 27.328 1.00 0.00 107 HIS A O 17
ATOM 32024 N N . HIS A 1 108 ? 85.559 0.839 28.786 1.00 0.00 108 HIS A N 17
ATOM 32025 C CA . HIS A 1 108 ? 84.675 0.347 29.838 1.00 0.00 108 HIS A CA 17
ATOM 32026 C C . HIS A 1 108 ? 83.351 1.098 29.773 1.00 0.00 108 HIS A C 17
ATOM 32027 O O . HIS A 1 108 ? 82.380 0.744 30.441 1.00 0.00 108 HIS A O 17
ATOM 32042 N N . HIS A 1 109 ? 83.344 2.146 28.963 1.00 0.00 109 HIS A N 17
ATOM 32043 C CA . HIS A 1 109 ? 82.153 2.935 28.689 1.00 0.00 109 HIS A CA 17
ATOM 32044 C C . HIS A 1 109 ? 82.032 3.138 27.188 1.00 0.00 109 HIS A C 17
ATOM 32045 O O . HIS A 1 109 ? 83.041 3.350 26.514 1.00 0.00 109 HIS A O 17
ATOM 32060 N N . HIS A 1 110 ? 80.817 3.062 26.662 1.00 0.00 110 HIS A N 17
ATOM 32061 C CA . HIS A 1 110 ? 80.613 3.264 25.230 1.00 0.00 110 HIS A CA 17
ATOM 32062 C C . HIS A 1 110 ? 80.660 4.747 24.872 1.00 0.00 110 HIS A C 17
ATOM 32063 O O . HIS A 1 110 ? 79.637 5.409 24.715 1.00 0.00 110 HIS A O 17
ATOM 32078 N N . HIS A 1 111 ? 81.873 5.259 24.792 1.00 0.00 111 HIS A N 17
ATOM 32079 C CA . HIS A 1 111 ? 82.125 6.630 24.392 1.00 0.00 111 HIS A CA 17
ATOM 32080 C C . HIS A 1 111 ? 83.534 6.729 23.846 1.00 0.00 111 HIS A C 17
ATOM 32081 O O . HIS A 1 111 ? 84.478 6.627 24.649 1.00 0.00 111 HIS A O 17
ATOM 32097 N N . MET A 1 1 ? 80.086 -12.144 -2.168 1.00 0.00 1 MET A N 18
ATOM 32098 C CA . MET A 1 1 ? 79.987 -11.150 -3.257 1.00 0.00 1 MET A CA 18
ATOM 32099 C C . MET A 1 1 ? 81.224 -11.206 -4.147 1.00 0.00 1 MET A C 18
ATOM 32100 O O . MET A 1 1 ? 82.336 -11.451 -3.673 1.00 0.00 1 MET A O 18
ATOM 32116 N N . ASN A 1 2 ? 81.021 -11.003 -5.435 1.00 0.00 2 ASN A N 18
ATOM 32117 C CA . ASN A 1 2 ? 82.123 -10.935 -6.381 1.00 0.00 2 ASN A CA 18
ATOM 32118 C C . ASN A 1 2 ? 82.555 -9.494 -6.594 1.00 0.00 2 ASN A C 18
ATOM 32119 O O . ASN A 1 2 ? 81.890 -8.562 -6.138 1.00 0.00 2 ASN A O 18
ATOM 32130 N N . SER A 1 3 ? 83.669 -9.322 -7.290 1.00 0.00 3 SER A N 18
ATOM 32131 C CA . SER A 1 3 ? 84.149 -8.000 -7.668 1.00 0.00 3 SER A CA 18
ATOM 32132 C C . SER A 1 3 ? 83.116 -7.317 -8.562 1.00 0.00 3 SER A C 18
ATOM 32133 O O . SER A 1 3 ? 82.977 -6.094 -8.556 1.00 0.00 3 SER A O 18
ATOM 32141 N N . GLU A 1 4 ? 82.377 -8.137 -9.309 1.00 0.00 4 GLU A N 18
ATOM 32142 C CA . GLU A 1 4 ? 81.290 -7.669 -10.162 1.00 0.00 4 GLU A CA 18
ATOM 32143 C C . GLU A 1 4 ? 80.310 -6.809 -9.367 1.00 0.00 4 GLU A C 18
ATOM 32144 O O . GLU A 1 4 ? 79.885 -5.750 -9.821 1.00 0.00 4 GLU A O 18
ATOM 32156 N N . VAL A 1 5 ? 79.990 -7.266 -8.162 1.00 0.00 5 VAL A N 18
ATOM 32157 C CA . VAL A 1 5 ? 79.050 -6.571 -7.289 1.00 0.00 5 VAL A CA 18
ATOM 32158 C C . VAL A 1 5 ? 79.583 -5.192 -6.913 1.00 0.00 5 VAL A C 18
ATOM 32159 O O . VAL A 1 5 ? 78.838 -4.213 -6.853 1.00 0.00 5 VAL A O 18
ATOM 32172 N N . ILE A 1 6 ? 80.886 -5.124 -6.679 1.00 0.00 6 ILE A N 18
ATOM 32173 C CA . ILE A 1 6 ? 81.541 -3.874 -6.324 1.00 0.00 6 ILE A CA 18
ATOM 32174 C C . ILE A 1 6 ? 81.492 -2.899 -7.496 1.00 0.00 6 ILE A C 18
ATOM 32175 O O . ILE A 1 6 ? 81.178 -1.721 -7.327 1.00 0.00 6 ILE A O 18
ATOM 32191 N N . LYS A 1 7 ? 81.791 -3.411 -8.686 1.00 0.00 7 LYS A N 18
ATOM 32192 C CA . LYS A 1 7 ? 81.802 -2.593 -9.893 1.00 0.00 7 LYS A CA 18
ATOM 32193 C C . LYS A 1 7 ? 80.405 -2.056 -10.186 1.00 0.00 7 LYS A C 18
ATOM 32194 O O . LYS A 1 7 ? 80.251 -0.920 -10.638 1.00 0.00 7 LYS A O 18
ATOM 32213 N N . GLU A 1 8 ? 79.393 -2.876 -9.909 1.00 0.00 8 GLU A N 18
ATOM 32214 C CA . GLU A 1 8 ? 78.001 -2.461 -10.049 1.00 0.00 8 GLU A CA 18
ATOM 32215 C C . GLU A 1 8 ? 77.727 -1.210 -9.229 1.00 0.00 8 GLU A C 18
ATOM 32216 O O . GLU A 1 8 ? 77.178 -0.236 -9.741 1.00 0.00 8 GLU A O 18
ATOM 32228 N N . PHE A 1 9 ? 78.133 -1.241 -7.964 1.00 0.00 9 PHE A N 18
ATOM 32229 C CA . PHE A 1 9 ? 77.954 -0.108 -7.060 1.00 0.00 9 PHE A CA 18
ATOM 32230 C C . PHE A 1 9 ? 78.677 1.134 -7.585 1.00 0.00 9 PHE A C 18
ATOM 32231 O O . PHE A 1 9 ? 78.136 2.241 -7.562 1.00 0.00 9 PHE A O 18
ATOM 32248 N N . LEU A 1 10 ? 79.895 0.936 -8.069 1.00 0.00 10 LEU A N 18
ATOM 32249 C CA . LEU A 1 10 ? 80.723 2.034 -8.559 1.00 0.00 10 LEU A CA 18
ATOM 32250 C C . LEU A 1 10 ? 80.084 2.715 -9.768 1.00 0.00 10 LEU A C 18
ATOM 32251 O O . LEU A 1 10 ? 79.967 3.944 -9.821 1.00 0.00 10 LEU A O 18
ATOM 32267 N N . GLU A 1 11 ? 79.653 1.915 -10.730 1.00 0.00 11 GLU A N 18
ATOM 32268 C CA . GLU A 1 11 ? 79.044 2.449 -11.939 1.00 0.00 11 GLU A CA 18
ATOM 32269 C C . GLU A 1 11 ? 77.629 2.947 -11.663 1.00 0.00 11 GLU A C 18
ATOM 32270 O O . GLU A 1 11 ? 77.088 3.750 -12.420 1.00 0.00 11 GLU A O 18
ATOM 32282 N N . ASP A 1 12 ? 77.041 2.477 -10.568 1.00 0.00 12 ASP A N 18
ATOM 32283 C CA . ASP A 1 12 ? 75.714 2.921 -10.156 1.00 0.00 12 ASP A CA 18
ATOM 32284 C C . ASP A 1 12 ? 75.762 4.344 -9.618 1.00 0.00 12 ASP A C 18
ATOM 32285 O O . ASP A 1 12 ? 74.927 5.176 -9.968 1.00 0.00 12 ASP A O 18
ATOM 32294 N N . ILE A 1 13 ? 76.746 4.625 -8.770 1.00 0.00 13 ILE A N 18
ATOM 32295 C CA . ILE A 1 13 ? 76.911 5.971 -8.232 1.00 0.00 13 ILE A CA 18
ATOM 32296 C C . ILE A 1 13 ? 77.466 6.905 -9.303 1.00 0.00 13 ILE A C 18
ATOM 32297 O O . ILE A 1 13 ? 77.390 8.127 -9.179 1.00 0.00 13 ILE A O 18
ATOM 32313 N N . GLY A 1 14 ? 78.033 6.318 -10.350 1.00 0.00 14 GLY A N 18
ATOM 32314 C CA . GLY A 1 14 ? 78.465 7.097 -11.492 1.00 0.00 14 GLY A CA 18
ATOM 32315 C C . GLY A 1 14 ? 79.885 7.593 -11.355 1.00 0.00 14 GLY A C 18
ATOM 32316 O O . GLY A 1 14 ? 80.235 8.654 -11.873 1.00 0.00 14 GLY A O 18
ATOM 32320 N N . GLU A 1 15 ? 80.708 6.830 -10.655 1.00 0.00 15 GLU A N 18
ATOM 32321 C CA . GLU A 1 15 ? 82.106 7.179 -10.495 1.00 0.00 15 GLU A CA 18
ATOM 32322 C C . GLU A 1 15 ? 82.968 6.123 -11.176 1.00 0.00 15 GLU A C 18
ATOM 32323 O O . GLU A 1 15 ? 82.465 5.063 -11.554 1.00 0.00 15 GLU A O 18
ATOM 32335 N N . ASP A 1 16 ? 84.250 6.401 -11.340 1.00 0.00 16 ASP A N 18
ATOM 32336 C CA . ASP A 1 16 ? 85.125 5.498 -12.076 1.00 0.00 16 ASP A CA 18
ATOM 32337 C C . ASP A 1 16 ? 86.162 4.873 -11.154 1.00 0.00 16 ASP A C 18
ATOM 32338 O O . ASP A 1 16 ? 86.516 5.442 -10.121 1.00 0.00 16 ASP A O 18
ATOM 32347 N N . TYR A 1 17 ? 86.651 3.710 -11.548 1.00 0.00 17 TYR A N 18
ATOM 32348 C CA . TYR A 1 17 ? 87.538 2.918 -10.713 1.00 0.00 17 TYR A CA 18
ATOM 32349 C C . TYR A 1 17 ? 88.828 2.580 -11.449 1.00 0.00 17 TYR A C 18
ATOM 32350 O O . TYR A 1 17 ? 88.835 2.415 -12.670 1.00 0.00 17 TYR A O 18
ATOM 32368 N N . ILE A 1 18 ? 89.920 2.484 -10.704 1.00 0.00 18 ILE A N 18
ATOM 32369 C CA . ILE A 1 18 ? 91.201 2.113 -11.280 1.00 0.00 18 ILE A CA 18
ATOM 32370 C C . ILE A 1 18 ? 91.355 0.598 -11.258 1.00 0.00 18 ILE A C 18
ATOM 32371 O O . ILE A 1 18 ? 91.772 0.017 -10.253 1.00 0.00 18 ILE A O 18
ATOM 32387 N N . GLU A 1 19 ? 90.985 -0.036 -12.359 1.00 0.00 19 GLU A N 18
ATOM 32388 C CA . GLU A 1 19 ? 91.006 -1.486 -12.442 1.00 0.00 19 GLU A CA 18
ATOM 32389 C C . GLU A 1 19 ? 92.263 -1.980 -13.144 1.00 0.00 19 GLU A C 18
ATOM 32390 O O . GLU A 1 19 ? 92.491 -1.690 -14.319 1.00 0.00 19 GLU A O 18
ATOM 32402 N N . LEU A 1 20 ? 93.077 -2.708 -12.405 1.00 0.00 20 LEU A N 18
ATOM 32403 C CA . LEU A 1 20 ? 94.225 -3.401 -12.961 1.00 0.00 20 LEU A CA 18
ATOM 32404 C C . LEU A 1 20 ? 93.956 -4.896 -12.889 1.00 0.00 20 LEU A C 18
ATOM 32405 O O . LEU A 1 20 ? 92.876 -5.309 -12.462 1.00 0.00 20 LEU A O 18
ATOM 32421 N N . GLU A 1 21 ? 94.918 -5.711 -13.285 1.00 0.00 21 GLU A N 18
ATOM 32422 C CA . GLU A 1 21 ? 94.732 -7.151 -13.229 1.00 0.00 21 GLU A CA 18
ATOM 32423 C C . GLU A 1 21 ? 94.771 -7.624 -11.781 1.00 0.00 21 GLU A C 18
ATOM 32424 O O . GLU A 1 21 ? 95.819 -7.578 -11.132 1.00 0.00 21 GLU A O 18
ATOM 32436 N N . ASN A 1 22 ? 93.606 -8.033 -11.282 1.00 0.00 22 ASN A N 18
ATOM 32437 C CA . ASN A 1 22 ? 93.456 -8.534 -9.912 1.00 0.00 22 ASN A CA 18
ATOM 32438 C C . ASN A 1 22 ? 93.704 -7.439 -8.880 1.00 0.00 22 ASN A C 18
ATOM 32439 O O . ASN A 1 22 ? 93.867 -7.721 -7.694 1.00 0.00 22 ASN A O 18
ATOM 32450 N N . GLU A 1 23 ? 93.701 -6.189 -9.324 1.00 0.00 23 GLU A N 18
ATOM 32451 C CA . GLU A 1 23 ? 93.912 -5.061 -8.427 1.00 0.00 23 GLU A CA 18
ATOM 32452 C C . GLU A 1 23 ? 92.970 -3.916 -8.751 1.00 0.00 23 GLU A C 18
ATOM 32453 O O . GLU A 1 23 ? 93.067 -3.302 -9.808 1.00 0.00 23 GLU A O 18
ATOM 32465 N N . ILE A 1 24 ? 92.068 -3.624 -7.838 1.00 0.00 24 ILE A N 18
ATOM 32466 C CA . ILE A 1 24 ? 91.216 -2.458 -7.972 1.00 0.00 24 ILE A CA 18
ATOM 32467 C C . ILE A 1 24 ? 91.614 -1.428 -6.929 1.00 0.00 24 ILE A C 18
ATOM 32468 O O . ILE A 1 24 ? 91.459 -1.651 -5.734 1.00 0.00 24 ILE A O 18
ATOM 32484 N N . HIS A 1 25 ? 92.163 -0.318 -7.384 1.00 0.00 25 HIS A N 18
ATOM 32485 C CA . HIS A 1 25 ? 92.593 0.732 -6.478 1.00 0.00 25 HIS A CA 18
ATOM 32486 C C . HIS A 1 25 ? 91.532 1.815 -6.406 1.00 0.00 25 HIS A C 18
ATOM 32487 O O . HIS A 1 25 ? 91.211 2.451 -7.411 1.00 0.00 25 HIS A O 18
ATOM 32502 N N . LEU A 1 26 ? 90.973 2.001 -5.222 1.00 0.00 26 LEU A N 18
ATOM 32503 C CA . LEU A 1 26 ? 89.884 2.945 -5.040 1.00 0.00 26 LEU A CA 18
ATOM 32504 C C . LEU A 1 26 ? 90.298 4.093 -4.137 1.00 0.00 26 LEU A C 18
ATOM 32505 O O . LEU A 1 26 ? 91.387 4.092 -3.561 1.00 0.00 26 LEU A O 18
ATOM 32521 N N . LYS A 1 27 ? 89.414 5.069 -4.027 1.00 0.00 27 LYS A N 18
ATOM 32522 C CA . LYS A 1 27 ? 89.636 6.220 -3.172 1.00 0.00 27 LYS A CA 18
ATOM 32523 C C . LYS A 1 27 ? 89.213 5.885 -1.750 1.00 0.00 27 LYS A C 18
ATOM 32524 O O . LYS A 1 27 ? 88.307 5.076 -1.551 1.00 0.00 27 LYS A O 18
ATOM 32543 N N . PRO A 1 28 ? 89.862 6.495 -0.748 1.00 0.00 28 PRO A N 18
ATOM 32544 C CA . PRO A 1 28 ? 89.555 6.251 0.666 1.00 0.00 28 PRO A CA 18
ATOM 32545 C C . PRO A 1 28 ? 88.068 6.401 0.985 1.00 0.00 28 PRO A C 18
ATOM 32546 O O . PRO A 1 28 ? 87.501 5.598 1.729 1.00 0.00 28 PRO A O 18
ATOM 32557 N N . GLU A 1 29 ? 87.439 7.423 0.415 1.00 0.00 29 GLU A N 18
ATOM 32558 C CA . GLU A 1 29 ? 86.023 7.675 0.651 1.00 0.00 29 GLU A CA 18
ATOM 32559 C C . GLU A 1 29 ? 85.176 6.545 0.078 1.00 0.00 29 GLU A C 18
ATOM 32560 O O . GLU A 1 29 ? 84.248 6.060 0.729 1.00 0.00 29 GLU A O 18
ATOM 32572 N N . VAL A 1 30 ? 85.506 6.129 -1.139 1.00 0.00 30 VAL A N 18
ATOM 32573 C CA . VAL A 1 30 ? 84.788 5.051 -1.806 1.00 0.00 30 VAL A CA 18
ATOM 32574 C C . VAL A 1 30 ? 84.982 3.743 -1.047 1.00 0.00 30 VAL A C 18
ATOM 32575 O O . VAL A 1 30 ? 84.026 3.006 -0.799 1.00 0.00 30 VAL A O 18
ATOM 32588 N N . PHE A 1 31 ? 86.224 3.482 -0.662 1.00 0.00 31 PHE A N 18
ATOM 32589 C CA . PHE A 1 31 ? 86.583 2.266 0.054 1.00 0.00 31 PHE A CA 18
ATOM 32590 C C . PHE A 1 31 ? 85.791 2.141 1.353 1.00 0.00 31 PHE A C 18
ATOM 32591 O O . PHE A 1 31 ? 85.337 1.056 1.707 1.00 0.00 31 PHE A O 18
ATOM 32608 N N . TYR A 1 32 ? 85.615 3.263 2.045 1.00 0.00 32 TYR A N 18
ATOM 32609 C CA . TYR A 1 32 ? 84.862 3.294 3.296 1.00 0.00 32 TYR A CA 18
ATOM 32610 C C . TYR A 1 32 ? 83.437 2.773 3.101 1.00 0.00 32 TYR A C 18
ATOM 32611 O O . TYR A 1 32 ? 82.926 2.007 3.921 1.00 0.00 32 TYR A O 18
ATOM 32629 N N . GLU A 1 33 ? 82.803 3.179 2.010 1.00 0.00 33 GLU A N 18
ATOM 32630 C CA . GLU A 1 33 ? 81.426 2.785 1.743 1.00 0.00 33 GLU A CA 18
ATOM 32631 C C . GLU A 1 33 ? 81.358 1.344 1.249 1.00 0.00 33 GLU A C 18
ATOM 32632 O O . GLU A 1 33 ? 80.483 0.579 1.657 1.00 0.00 33 GLU A O 18
ATOM 32644 N N . VAL A 1 34 ? 82.300 0.971 0.389 1.00 0.00 34 VAL A N 18
ATOM 32645 C CA . VAL A 1 34 ? 82.361 -0.389 -0.138 1.00 0.00 34 VAL A CA 18
ATOM 32646 C C . VAL A 1 34 ? 82.673 -1.383 0.979 1.00 0.00 34 VAL A C 18
ATOM 32647 O O . VAL A 1 34 ? 82.201 -2.520 0.960 1.00 0.00 34 VAL A O 18
ATOM 32660 N N . TRP A 1 35 ? 83.450 -0.933 1.959 1.00 0.00 35 TRP A N 18
ATOM 32661 C CA . TRP A 1 35 ? 83.813 -1.752 3.112 1.00 0.00 35 TRP A CA 18
ATOM 32662 C C . TRP A 1 35 ? 82.572 -2.335 3.782 1.00 0.00 35 TRP A C 18
ATOM 32663 O O . TRP A 1 35 ? 82.473 -3.545 3.982 1.00 0.00 35 TRP A O 18
ATOM 32684 N N . LYS A 1 36 ? 81.614 -1.479 4.105 1.00 0.00 36 LYS A N 18
ATOM 32685 C CA . LYS A 1 36 ? 80.386 -1.930 4.748 1.00 0.00 36 LYS A CA 18
ATOM 32686 C C . LYS A 1 36 ? 79.462 -2.605 3.737 1.00 0.00 36 LYS A C 18
ATOM 32687 O O . LYS A 1 36 ? 78.669 -3.477 4.093 1.00 0.00 36 LYS A O 18
ATOM 32706 N N . TYR A 1 37 ? 79.593 -2.215 2.474 1.00 0.00 37 TYR A N 18
ATOM 32707 C CA . TYR A 1 37 ? 78.775 -2.772 1.397 1.00 0.00 37 TYR A CA 18
ATOM 32708 C C . TYR A 1 37 ? 79.084 -4.257 1.183 1.00 0.00 37 TYR A C 18
ATOM 32709 O O . TYR A 1 37 ? 78.195 -5.048 0.866 1.00 0.00 37 TYR A O 18
ATOM 32727 N N . VAL A 1 38 ? 80.344 -4.633 1.370 1.00 0.00 38 VAL A N 18
ATOM 32728 C CA . VAL A 1 38 ? 80.756 -6.021 1.192 1.00 0.00 38 VAL A CA 18
ATOM 32729 C C . VAL A 1 38 ? 80.628 -6.817 2.492 1.00 0.00 38 VAL A C 18
ATOM 32730 O O . VAL A 1 38 ? 81.097 -7.952 2.585 1.00 0.00 38 VAL A O 18
ATOM 32743 N N . GLY A 1 39 ? 79.991 -6.217 3.492 1.00 0.00 39 GLY A N 18
ATOM 32744 C CA . GLY A 1 39 ? 79.705 -6.934 4.723 1.00 0.00 39 GLY A CA 18
ATOM 32745 C C . GLY A 1 39 ? 80.667 -6.614 5.849 1.00 0.00 39 GLY A C 18
ATOM 32746 O O . GLY A 1 39 ? 80.713 -7.341 6.844 1.00 0.00 39 GLY A O 18
ATOM 32750 N N . GLU A 1 40 ? 81.429 -5.535 5.684 1.00 0.00 40 GLU A N 18
ATOM 32751 C CA . GLU A 1 40 ? 82.379 -5.065 6.697 1.00 0.00 40 GLU A CA 18
ATOM 32752 C C . GLU A 1 40 ? 83.263 -6.208 7.208 1.00 0.00 40 GLU A C 18
ATOM 32753 O O . GLU A 1 40 ? 83.076 -6.716 8.317 1.00 0.00 40 GLU A O 18
ATOM 32765 N N . PRO A 1 41 ? 84.215 -6.660 6.379 1.00 0.00 41 PRO A N 18
ATOM 32766 C CA . PRO A 1 41 ? 85.121 -7.739 6.738 1.00 0.00 41 PRO A CA 18
ATOM 32767 C C . PRO A 1 41 ? 86.395 -7.233 7.403 1.00 0.00 41 PRO A C 18
ATOM 32768 O O . PRO A 1 41 ? 86.717 -6.043 7.336 1.00 0.00 41 PRO A O 18
ATOM 32779 N N . GLU A 1 42 ? 87.112 -8.139 8.054 1.00 0.00 42 GLU A N 18
ATOM 32780 C CA . GLU A 1 42 ? 88.418 -7.817 8.600 1.00 0.00 42 GLU A CA 18
ATOM 32781 C C . GLU A 1 42 ? 89.410 -7.656 7.458 1.00 0.00 42 GLU A C 18
ATOM 32782 O O . GLU A 1 42 ? 89.799 -8.628 6.808 1.00 0.00 42 GLU A O 18
ATOM 32794 N N . LEU A 1 43 ? 89.784 -6.415 7.206 1.00 0.00 43 LEU A N 18
ATOM 32795 C CA . LEU A 1 43 ? 90.593 -6.064 6.051 1.00 0.00 43 LEU A CA 18
ATOM 32796 C C . LEU A 1 43 ? 92.040 -6.505 6.219 1.00 0.00 43 LEU A C 18
ATOM 32797 O O . LEU A 1 43 ? 92.583 -6.500 7.326 1.00 0.00 43 LEU A O 18
ATOM 32813 N N . LYS A 1 44 ? 92.657 -6.878 5.107 1.00 0.00 44 LYS A N 18
ATOM 32814 C CA . LYS A 1 44 ? 94.059 -7.250 5.095 1.00 0.00 44 LYS A CA 18
ATOM 32815 C C . LYS A 1 44 ? 94.917 -6.014 4.884 1.00 0.00 44 LYS A C 18
ATOM 32816 O O . LYS A 1 44 ? 94.579 -5.146 4.080 1.00 0.00 44 LYS A O 18
ATOM 32835 N N . THR A 1 45 ? 96.011 -5.925 5.611 1.00 0.00 45 THR A N 18
ATOM 32836 C CA . THR A 1 45 ? 96.939 -4.829 5.438 1.00 0.00 45 THR A CA 18
ATOM 32837 C C . THR A 1 45 ? 98.348 -5.361 5.234 1.00 0.00 45 THR A C 18
ATOM 32838 O O . THR A 1 45 ? 98.803 -6.240 5.967 1.00 0.00 45 THR A O 18
ATOM 32849 N N . TYR A 1 46 ? 99.026 -4.841 4.228 1.00 0.00 46 TYR A N 18
ATOM 32850 C CA . TYR A 1 46 ? 100.370 -5.286 3.909 1.00 0.00 46 TYR A CA 18
ATOM 32851 C C . TYR A 1 46 ? 101.339 -4.122 4.031 1.00 0.00 46 TYR A C 18
ATOM 32852 O O . TYR A 1 46 ? 100.992 -2.978 3.729 1.00 0.00 46 TYR A O 18
ATOM 32870 N N . VAL A 1 47 ? 102.547 -4.411 4.484 1.00 0.00 47 VAL A N 18
ATOM 32871 C CA . VAL A 1 47 ? 103.559 -3.381 4.632 1.00 0.00 47 VAL A CA 18
ATOM 32872 C C . VAL A 1 47 ? 104.423 -3.319 3.382 1.00 0.00 47 VAL A C 18
ATOM 32873 O O . VAL A 1 47 ? 105.264 -4.190 3.150 1.00 0.00 47 VAL A O 18
ATOM 32886 N N . ILE A 1 48 ? 104.201 -2.297 2.577 1.00 0.00 48 ILE A N 18
ATOM 32887 C CA . ILE A 1 48 ? 104.971 -2.111 1.362 1.00 0.00 48 ILE A CA 18
ATOM 32888 C C . ILE A 1 48 ? 105.965 -0.973 1.543 1.00 0.00 48 ILE A C 18
ATOM 32889 O O . ILE A 1 48 ? 105.613 0.106 2.025 1.00 0.00 48 ILE A O 18
ATOM 32905 N N . GLU A 1 49 ? 107.211 -1.228 1.191 1.00 0.00 49 GLU A N 18
ATOM 32906 C CA . GLU A 1 49 ? 108.234 -0.208 1.271 1.00 0.00 49 GLU A CA 18
ATOM 32907 C C . GLU A 1 49 ? 108.272 0.566 -0.031 1.00 0.00 49 GLU A C 18
ATOM 32908 O O . GLU A 1 49 ? 108.740 0.066 -1.055 1.00 0.00 49 GLU A O 18
ATOM 32920 N N . ASP A 1 50 ? 107.775 1.785 0.012 1.00 0.00 50 ASP A N 18
ATOM 32921 C CA . ASP A 1 50 ? 107.646 2.593 -1.184 1.00 0.00 50 ASP A CA 18
ATOM 32922 C C . ASP A 1 50 ? 108.883 3.455 -1.347 1.00 0.00 50 ASP A C 18
ATOM 32923 O O . ASP A 1 50 ? 109.144 4.351 -0.542 1.00 0.00 50 ASP A O 18
ATOM 32932 N N . GLU A 1 51 ? 109.671 3.151 -2.361 1.00 0.00 51 GLU A N 18
ATOM 32933 C CA . GLU A 1 51 ? 110.894 3.886 -2.616 1.00 0.00 51 GLU A CA 18
ATOM 32934 C C . GLU A 1 51 ? 110.575 5.172 -3.361 1.00 0.00 51 GLU A C 18
ATOM 32935 O O . GLU A 1 51 ? 110.470 5.193 -4.587 1.00 0.00 51 GLU A O 18
ATOM 32947 N N . ILE A 1 52 ? 110.401 6.239 -2.591 1.00 0.00 52 ILE A N 18
ATOM 32948 C CA . ILE A 1 52 ? 109.922 7.513 -3.115 1.00 0.00 52 ILE A CA 18
ATOM 32949 C C . ILE A 1 52 ? 110.901 8.119 -4.126 1.00 0.00 52 ILE A C 18
ATOM 32950 O O . ILE A 1 52 ? 110.505 8.875 -5.013 1.00 0.00 52 ILE A O 18
ATOM 32966 N N . VAL A 1 53 ? 112.170 7.769 -4.005 1.00 0.00 53 VAL A N 18
ATOM 32967 C CA . VAL A 1 53 ? 113.182 8.286 -4.908 1.00 0.00 53 VAL A CA 18
ATOM 32968 C C . VAL A 1 53 ? 113.963 7.143 -5.550 1.00 0.00 53 VAL A C 18
ATOM 32969 O O . VAL A 1 53 ? 114.514 6.287 -4.860 1.00 0.00 53 VAL A O 18
ATOM 32982 N N . GLU A 1 54 ? 113.970 7.118 -6.875 1.00 0.00 54 GLU A N 18
ATOM 32983 C CA . GLU A 1 54 ? 114.713 6.113 -7.622 1.00 0.00 54 GLU A CA 18
ATOM 32984 C C . GLU A 1 54 ? 115.536 6.770 -8.722 1.00 0.00 54 GLU A C 18
ATOM 32985 O O . GLU A 1 54 ? 114.998 7.154 -9.765 1.00 0.00 54 GLU A O 18
ATOM 32997 N N . PRO A 1 55 ? 116.845 6.935 -8.495 1.00 0.00 55 PRO A N 18
ATOM 32998 C CA . PRO A 1 55 ? 117.758 7.499 -9.490 1.00 0.00 55 PRO A CA 18
ATOM 32999 C C . PRO A 1 55 ? 117.892 6.592 -10.711 1.00 0.00 55 PRO A C 18
ATOM 33000 O O . PRO A 1 55 ? 118.299 5.438 -10.597 1.00 0.00 55 PRO A O 18
ATOM 33011 N N . GLY A 1 56 ? 117.536 7.119 -11.877 1.00 0.00 56 GLY A N 18
ATOM 33012 C CA . GLY A 1 56 ? 117.620 6.333 -13.092 1.00 0.00 56 GLY A CA 18
ATOM 33013 C C . GLY A 1 56 ? 118.226 7.120 -14.232 1.00 0.00 56 GLY A C 18
ATOM 33014 O O . GLY A 1 56 ? 118.962 6.572 -15.053 1.00 0.00 56 GLY A O 18
ATOM 33018 N N . GLU A 1 57 ? 117.922 8.407 -14.282 1.00 0.00 57 GLU A N 18
ATOM 33019 C CA . GLU A 1 57 ? 118.531 9.302 -15.257 1.00 0.00 57 GLU A CA 18
ATOM 33020 C C . GLU A 1 57 ? 119.985 9.522 -14.870 1.00 0.00 57 GLU A C 18
ATOM 33021 O O . GLU A 1 57 ? 120.907 9.157 -15.596 1.00 0.00 57 GLU A O 18
ATOM 33033 N N . TYR A 1 58 ? 120.162 10.117 -13.705 1.00 0.00 58 TYR A N 18
ATOM 33034 C CA . TYR A 1 58 ? 121.460 10.237 -13.074 1.00 0.00 58 TYR A CA 18
ATOM 33035 C C . TYR A 1 58 ? 121.318 9.864 -11.614 1.00 0.00 58 TYR A C 18
ATOM 33036 O O . TYR A 1 58 ? 120.197 9.708 -11.122 1.00 0.00 58 TYR A O 18
ATOM 33054 N N . ASP A 1 59 ? 122.431 9.724 -10.920 1.00 0.00 59 ASP A N 18
ATOM 33055 C CA . ASP A 1 59 ? 122.398 9.302 -9.531 1.00 0.00 59 ASP A CA 18
ATOM 33056 C C . ASP A 1 59 ? 123.134 10.294 -8.632 1.00 0.00 59 ASP A C 18
ATOM 33057 O O . ASP A 1 59 ? 124.315 10.120 -8.319 1.00 0.00 59 ASP A O 18
ATOM 33066 N N . PRO A 1 60 ? 122.452 11.394 -8.266 1.00 0.00 60 PRO A N 18
ATOM 33067 C CA . PRO A 1 60 ? 122.958 12.361 -7.280 1.00 0.00 60 PRO A CA 18
ATOM 33068 C C . PRO A 1 60 ? 123.244 11.750 -5.893 1.00 0.00 60 PRO A C 18
ATOM 33069 O O . PRO A 1 60 ? 124.270 12.074 -5.290 1.00 0.00 60 PRO A O 18
ATOM 33080 N N . PRO A 1 61 ? 122.361 10.865 -5.345 1.00 0.00 61 PRO A N 18
ATOM 33081 C CA . PRO A 1 61 ? 122.571 10.262 -4.019 1.00 0.00 61 PRO A CA 18
ATOM 33082 C C . PRO A 1 61 ? 123.840 9.411 -3.922 1.00 0.00 61 PRO A C 18
ATOM 33083 O O . PRO A 1 61 ? 124.155 8.897 -2.849 1.00 0.00 61 PRO A O 18
ATOM 33094 N N . GLU A 1 62 ? 124.567 9.263 -5.032 1.00 0.00 62 GLU A N 18
ATOM 33095 C CA . GLU A 1 62 ? 125.867 8.594 -5.010 1.00 0.00 62 GLU A CA 18
ATOM 33096 C C . GLU A 1 62 ? 126.822 9.343 -4.085 1.00 0.00 62 GLU A C 18
ATOM 33097 O O . GLU A 1 62 ? 127.755 8.761 -3.528 1.00 0.00 62 GLU A O 18
ATOM 33109 N N . MET A 1 63 ? 126.574 10.640 -3.926 1.00 0.00 63 MET A N 18
ATOM 33110 C CA . MET A 1 63 ? 127.365 11.478 -3.030 1.00 0.00 63 MET A CA 18
ATOM 33111 C C . MET A 1 63 ? 127.144 11.067 -1.580 1.00 0.00 63 MET A C 18
ATOM 33112 O O . MET A 1 63 ? 127.939 11.394 -0.699 1.00 0.00 63 MET A O 18
ATOM 33126 N N . LYS A 1 64 ? 126.061 10.342 -1.341 1.00 0.00 64 LYS A N 18
ATOM 33127 C CA . LYS A 1 64 ? 125.695 9.921 -0.001 1.00 0.00 64 LYS A CA 18
ATOM 33128 C C . LYS A 1 64 ? 125.631 8.401 0.076 1.00 0.00 64 LYS A C 18
ATOM 33129 O O . LYS A 1 64 ? 126.172 7.711 -0.785 1.00 0.00 64 LYS A O 18
ATOM 33148 N N . TYR A 1 65 ? 124.973 7.877 1.099 1.00 0.00 65 TYR A N 18
ATOM 33149 C CA . TYR A 1 65 ? 124.980 6.439 1.341 1.00 0.00 65 TYR A CA 18
ATOM 33150 C C . TYR A 1 65 ? 123.594 5.842 1.126 1.00 0.00 65 TYR A C 18
ATOM 33151 O O . TYR A 1 65 ? 123.370 4.655 1.362 1.00 0.00 65 TYR A O 18
ATOM 33169 N N . THR A 1 66 ? 122.666 6.667 0.673 1.00 0.00 66 THR A N 18
ATOM 33170 C CA . THR A 1 66 ? 121.296 6.229 0.468 1.00 0.00 66 THR A CA 18
ATOM 33171 C C . THR A 1 66 ? 120.743 6.775 -0.845 1.00 0.00 66 THR A C 18
ATOM 33172 O O . THR A 1 66 ? 120.438 7.962 -0.956 1.00 0.00 66 THR A O 18
ATOM 33183 N N . ASN A 1 67 ? 120.642 5.901 -1.842 1.00 0.00 67 ASN A N 18
ATOM 33184 C CA . ASN A 1 67 ? 120.154 6.289 -3.163 1.00 0.00 67 ASN A CA 18
ATOM 33185 C C . ASN A 1 67 ? 118.633 6.277 -3.198 1.00 0.00 67 ASN A C 18
ATOM 33186 O O . ASN A 1 67 ? 118.005 7.170 -3.766 1.00 0.00 67 ASN A O 18
ATOM 33197 N N . VAL A 1 68 ? 118.046 5.260 -2.586 1.00 0.00 68 VAL A N 18
ATOM 33198 C CA . VAL A 1 68 ? 116.599 5.118 -2.547 1.00 0.00 68 VAL A CA 18
ATOM 33199 C C . VAL A 1 68 ? 116.102 5.150 -1.105 1.00 0.00 68 VAL A C 18
ATOM 33200 O O . VAL A 1 68 ? 116.784 4.670 -0.197 1.00 0.00 68 VAL A O 18
ATOM 33213 N N . LYS A 1 69 ? 114.928 5.724 -0.891 1.00 0.00 69 LYS A N 18
ATOM 33214 C CA . LYS A 1 69 ? 114.358 5.780 0.447 1.00 0.00 69 LYS A CA 18
ATOM 33215 C C . LYS A 1 69 ? 113.094 4.935 0.517 1.00 0.00 69 LYS A C 18
ATOM 33216 O O . LYS A 1 69 ? 112.064 5.288 -0.063 1.00 0.00 69 LYS A O 18
ATOM 33235 N N . LYS A 1 70 ? 113.193 3.815 1.216 1.00 0.00 70 LYS A N 18
ATOM 33236 C CA . LYS A 1 70 ? 112.074 2.902 1.387 1.00 0.00 70 LYS A CA 18
ATOM 33237 C C . LYS A 1 70 ? 111.207 3.342 2.560 1.00 0.00 70 LYS A C 18
ATOM 33238 O O . LYS A 1 70 ? 111.624 3.241 3.713 1.00 0.00 70 LYS A O 18
ATOM 33257 N N . VAL A 1 71 ? 110.015 3.843 2.277 1.00 0.00 71 VAL A N 18
ATOM 33258 C CA . VAL A 1 71 ? 109.086 4.187 3.342 1.00 0.00 71 VAL A CA 18
ATOM 33259 C C . VAL A 1 71 ? 108.079 3.058 3.547 1.00 0.00 71 VAL A C 18
ATOM 33260 O O . VAL A 1 71 ? 107.391 2.640 2.614 1.00 0.00 71 VAL A O 18
ATOM 33273 N N . LYS A 1 72 ? 108.029 2.543 4.765 1.00 0.00 72 LYS A N 18
ATOM 33274 C CA . LYS A 1 72 ? 107.150 1.428 5.089 1.00 0.00 72 LYS A CA 18
ATOM 33275 C C . LYS A 1 72 ? 105.710 1.905 5.228 1.00 0.00 72 LYS A C 18
ATOM 33276 O O . LYS A 1 72 ? 105.345 2.526 6.227 1.00 0.00 72 LYS A O 18
ATOM 33295 N N . ILE A 1 73 ? 104.902 1.626 4.218 1.00 0.00 73 ILE A N 18
ATOM 33296 C CA . ILE A 1 73 ? 103.502 2.014 4.233 1.00 0.00 73 ILE A CA 18
ATOM 33297 C C . ILE A 1 73 ? 102.610 0.784 4.373 1.00 0.00 73 ILE A C 18
ATOM 33298 O O . ILE A 1 73 ? 102.605 -0.098 3.513 1.00 0.00 73 ILE A O 18
ATOM 33314 N N . LYS A 1 74 ? 101.872 0.729 5.467 1.00 0.00 74 LYS A N 18
ATOM 33315 C CA . LYS A 1 74 ? 100.959 -0.374 5.726 1.00 0.00 74 LYS A CA 18
ATOM 33316 C C . LYS A 1 74 ? 99.602 -0.076 5.087 1.00 0.00 74 LYS A C 18
ATOM 33317 O O . LYS A 1 74 ? 98.756 0.575 5.688 1.00 0.00 74 LYS A O 18
ATOM 33336 N N . LYS A 1 75 ? 99.425 -0.526 3.847 1.00 0.00 75 LYS A N 18
ATOM 33337 C CA . LYS A 1 75 ? 98.209 -0.243 3.083 1.00 0.00 75 LYS A CA 18
ATOM 33338 C C . LYS A 1 75 ? 97.175 -1.344 3.272 1.00 0.00 75 LYS A C 18
ATOM 33339 O O . LYS A 1 75 ? 97.509 -2.456 3.676 1.00 0.00 75 LYS A O 18
ATOM 33358 N N . VAL A 1 76 ? 95.922 -1.030 2.966 1.00 0.00 76 VAL A N 18
ATOM 33359 C CA . VAL A 1 76 ? 94.818 -1.939 3.236 1.00 0.00 76 VAL A CA 18
ATOM 33360 C C . VAL A 1 76 ? 94.167 -2.417 1.941 1.00 0.00 76 VAL A C 18
ATOM 33361 O O . VAL A 1 76 ? 94.092 -1.675 0.960 1.00 0.00 76 VAL A O 18
ATOM 33374 N N . TYR A 1 77 ? 93.731 -3.671 1.934 1.00 0.00 77 TYR A N 18
ATOM 33375 C CA . TYR A 1 77 ? 93.026 -4.230 0.795 1.00 0.00 77 TYR A CA 18
ATOM 33376 C C . TYR A 1 77 ? 92.129 -5.385 1.229 1.00 0.00 77 TYR A C 18
ATOM 33377 O O . TYR A 1 77 ? 92.288 -5.932 2.323 1.00 0.00 77 TYR A O 18
ATOM 33395 N N . PHE A 1 78 ? 91.183 -5.745 0.378 1.00 0.00 78 PHE A N 18
ATOM 33396 C CA . PHE A 1 78 ? 90.399 -6.953 0.579 1.00 0.00 78 PHE A CA 18
ATOM 33397 C C . PHE A 1 78 ? 90.249 -7.682 -0.747 1.00 0.00 78 PHE A C 18
ATOM 33398 O O . PHE A 1 78 ? 90.254 -7.058 -1.810 1.00 0.00 78 PHE A O 18
ATOM 33415 N N . GLU A 1 79 ? 90.133 -8.998 -0.684 1.00 0.00 79 GLU A N 18
ATOM 33416 C CA . GLU A 1 79 ? 90.118 -9.819 -1.881 1.00 0.00 79 GLU A CA 18
ATOM 33417 C C . GLU A 1 79 ? 88.819 -10.609 -1.969 1.00 0.00 79 GLU A C 18
ATOM 33418 O O . GLU A 1 79 ? 88.356 -11.163 -0.972 1.00 0.00 79 GLU A O 18
ATOM 33430 N N . THR A 1 80 ? 88.226 -10.642 -3.153 1.00 0.00 80 THR A N 18
ATOM 33431 C CA . THR A 1 80 ? 87.013 -11.413 -3.373 1.00 0.00 80 THR A CA 18
ATOM 33432 C C . THR A 1 80 ? 87.355 -12.793 -3.930 1.00 0.00 80 THR A C 18
ATOM 33433 O O . THR A 1 80 ? 88.529 -13.129 -4.098 1.00 0.00 80 THR A O 18
ATOM 33444 N N . LEU A 1 81 ? 86.329 -13.583 -4.237 1.00 0.00 81 LEU A N 18
ATOM 33445 C CA . LEU A 1 81 ? 86.524 -14.921 -4.799 1.00 0.00 81 LEU A CA 18
ATOM 33446 C C . LEU A 1 81 ? 87.167 -14.838 -6.182 1.00 0.00 81 LEU A C 18
ATOM 33447 O O . LEU A 1 81 ? 87.658 -15.832 -6.720 1.00 0.00 81 LEU A O 18
ATOM 33463 N N . ASP A 1 82 ? 87.171 -13.634 -6.743 1.00 0.00 82 ASP A N 18
ATOM 33464 C CA . ASP A 1 82 ? 87.738 -13.392 -8.063 1.00 0.00 82 ASP A CA 18
ATOM 33465 C C . ASP A 1 82 ? 89.257 -13.293 -7.984 1.00 0.00 82 ASP A C 18
ATOM 33466 O O . ASP A 1 82 ? 89.933 -13.242 -9.012 1.00 0.00 82 ASP A O 18
ATOM 33475 N N . ASN A 1 83 ? 89.777 -13.255 -6.751 1.00 0.00 83 ASN A N 18
ATOM 33476 C CA . ASN A 1 83 ? 91.205 -13.040 -6.494 1.00 0.00 83 ASN A CA 18
ATOM 33477 C C . ASN A 1 83 ? 91.594 -11.612 -6.845 1.00 0.00 83 ASN A C 18
ATOM 33478 O O . ASN A 1 83 ? 92.772 -11.286 -6.993 1.00 0.00 83 ASN A O 18
ATOM 33489 N N . VAL A 1 84 ? 90.585 -10.761 -6.966 1.00 0.00 84 VAL A N 18
ATOM 33490 C CA . VAL A 1 84 ? 90.800 -9.350 -7.214 1.00 0.00 84 VAL A CA 18
ATOM 33491 C C . VAL A 1 84 ? 90.921 -8.617 -5.887 1.00 0.00 84 VAL A C 18
ATOM 33492 O O . VAL A 1 84 ? 90.020 -8.678 -5.046 1.00 0.00 84 VAL A O 18
ATOM 33505 N N . ARG A 1 85 ? 92.043 -7.950 -5.701 1.00 0.00 85 ARG A N 18
ATOM 33506 C CA . ARG A 1 85 ? 92.328 -7.260 -4.459 1.00 0.00 85 ARG A CA 18
ATOM 33507 C C . ARG A 1 85 ? 92.054 -5.770 -4.596 1.00 0.00 85 ARG A C 18
ATOM 33508 O O . ARG A 1 85 ? 92.685 -5.079 -5.399 1.00 0.00 85 ARG A O 18
ATOM 33529 N N . VAL A 1 86 ? 91.094 -5.290 -3.826 1.00 0.00 86 VAL A N 18
ATOM 33530 C CA . VAL A 1 86 ? 90.774 -3.874 -3.795 1.00 0.00 86 VAL A CA 18
ATOM 33531 C C . VAL A 1 86 ? 91.672 -3.171 -2.788 1.00 0.00 86 VAL A C 18
ATOM 33532 O O . VAL A 1 86 ? 91.486 -3.304 -1.580 1.00 0.00 86 VAL A O 18
ATOM 33545 N N . VAL A 1 87 ? 92.657 -2.446 -3.299 1.00 0.00 87 VAL A N 18
ATOM 33546 C CA . VAL A 1 87 ? 93.661 -1.810 -2.458 1.00 0.00 87 VAL A CA 18
ATOM 33547 C C . VAL A 1 87 ? 93.362 -0.324 -2.296 1.00 0.00 87 VAL A C 18
ATOM 33548 O O . VAL A 1 87 ? 92.895 0.333 -3.231 1.00 0.00 87 VAL A O 18
ATOM 33561 N N . THR A 1 88 ? 93.616 0.194 -1.104 1.00 0.00 88 THR A N 18
ATOM 33562 C CA . THR A 1 88 ? 93.425 1.603 -0.813 1.00 0.00 88 THR A CA 18
ATOM 33563 C C . THR A 1 88 ? 94.409 2.025 0.279 1.00 0.00 88 THR A C 18
ATOM 33564 O O . THR A 1 88 ? 94.906 1.182 1.029 1.00 0.00 88 THR A O 18
ATOM 33575 N N . ASP A 1 89 ? 94.716 3.313 0.353 1.00 0.00 89 ASP A N 18
ATOM 33576 C CA . ASP A 1 89 ? 95.669 3.802 1.338 1.00 0.00 89 ASP A CA 18
ATOM 33577 C C . ASP A 1 89 ? 95.067 3.739 2.737 1.00 0.00 89 ASP A C 18
ATOM 33578 O O . ASP A 1 89 ? 94.031 4.347 3.012 1.00 0.00 89 ASP A O 18
ATOM 33587 N N . TYR A 1 90 ? 95.728 2.997 3.614 1.00 0.00 90 TYR A N 18
ATOM 33588 C CA . TYR A 1 90 ? 95.221 2.742 4.958 1.00 0.00 90 TYR A CA 18
ATOM 33589 C C . TYR A 1 90 ? 95.400 3.965 5.850 1.00 0.00 90 TYR A C 18
ATOM 33590 O O . TYR A 1 90 ? 94.622 4.181 6.777 1.00 0.00 90 TYR A O 18
ATOM 33608 N N . SER A 1 91 ? 96.403 4.780 5.547 1.00 0.00 91 SER A N 18
ATOM 33609 C CA . SER A 1 91 ? 96.647 5.994 6.307 1.00 0.00 91 SER A CA 18
ATOM 33610 C C . SER A 1 91 ? 95.538 7.004 6.026 1.00 0.00 91 SER A C 18
ATOM 33611 O O . SER A 1 91 ? 95.014 7.644 6.942 1.00 0.00 91 SER A O 18
ATOM 33619 N N . GLU A 1 92 ? 95.176 7.131 4.752 1.00 0.00 92 GLU A N 18
ATOM 33620 C CA . GLU A 1 92 ? 94.060 7.979 4.352 1.00 0.00 92 GLU A CA 18
ATOM 33621 C C . GLU A 1 92 ? 92.753 7.444 4.930 1.00 0.00 92 GLU A C 18
ATOM 33622 O O . GLU A 1 92 ? 91.919 8.206 5.420 1.00 0.00 92 GLU A O 18
ATOM 33634 N N . PHE A 1 93 ? 92.589 6.125 4.875 1.00 0.00 93 PHE A N 18
ATOM 33635 C CA . PHE A 1 93 ? 91.387 5.474 5.382 1.00 0.00 93 PHE A CA 18
ATOM 33636 C C . PHE A 1 93 ? 91.241 5.697 6.886 1.00 0.00 93 PHE A C 18
ATOM 33637 O O . PHE A 1 93 ? 90.166 6.059 7.368 1.00 0.00 93 PHE A O 18
ATOM 33654 N N . GLN A 1 94 ? 92.328 5.500 7.625 1.00 0.00 94 GLN A N 18
ATOM 33655 C CA . GLN A 1 94 ? 92.316 5.717 9.066 1.00 0.00 94 GLN A CA 18
ATOM 33656 C C . GLN A 1 94 ? 92.096 7.188 9.395 1.00 0.00 94 GLN A C 18
ATOM 33657 O O . GLN A 1 94 ? 91.525 7.517 10.430 1.00 0.00 94 GLN A O 18
ATOM 33671 N N . LYS A 1 95 ? 92.542 8.069 8.507 1.00 0.00 95 LYS A N 18
ATOM 33672 C CA . LYS A 1 95 ? 92.325 9.502 8.672 1.00 0.00 95 LYS A CA 18
ATOM 33673 C C . LYS A 1 95 ? 90.831 9.821 8.625 1.00 0.00 95 LYS A C 18
ATOM 33674 O O . LYS A 1 95 ? 90.352 10.725 9.311 1.00 0.00 95 LYS A O 18
ATOM 33693 N N . ILE A 1 96 ? 90.097 9.057 7.823 1.00 0.00 96 ILE A N 18
ATOM 33694 C CA . ILE A 1 96 ? 88.650 9.201 7.741 1.00 0.00 96 ILE A CA 18
ATOM 33695 C C . ILE A 1 96 ? 87.984 8.601 8.980 1.00 0.00 96 ILE A C 18
ATOM 33696 O O . ILE A 1 96 ? 87.037 9.169 9.526 1.00 0.00 96 ILE A O 18
ATOM 33712 N N . LEU A 1 97 ? 88.500 7.465 9.435 1.00 0.00 97 LEU A N 18
ATOM 33713 C CA . LEU A 1 97 ? 88.002 6.835 10.655 1.00 0.00 97 LEU A CA 18
ATOM 33714 C C . LEU A 1 97 ? 88.285 7.727 11.860 1.00 0.00 97 LEU A C 18
ATOM 33715 O O . LEU A 1 97 ? 87.542 7.727 12.841 1.00 0.00 97 LEU A O 18
ATOM 33731 N N . LYS A 1 98 ? 89.372 8.480 11.768 1.00 0.00 98 LYS A N 18
ATOM 33732 C CA . LYS A 1 98 ? 89.741 9.458 12.781 1.00 0.00 98 LYS A CA 18
ATOM 33733 C C . LYS A 1 98 ? 88.734 10.608 12.804 1.00 0.00 98 LYS A C 18
ATOM 33734 O O . LYS A 1 98 ? 88.387 11.123 13.868 1.00 0.00 98 LYS A O 18
ATOM 33753 N N . LYS A 1 99 ? 88.258 10.986 11.620 1.00 0.00 99 LYS A N 18
ATOM 33754 C CA . LYS A 1 99 ? 87.218 12.003 11.490 1.00 0.00 99 LYS A CA 18
ATOM 33755 C C . LYS A 1 99 ? 85.923 11.520 12.126 1.00 0.00 99 LYS A C 18
ATOM 33756 O O . LYS A 1 99 ? 85.282 12.239 12.892 1.00 0.00 99 LYS A O 18
ATOM 33775 N N . ARG A 1 100 ? 85.552 10.292 11.793 1.00 0.00 100 ARG A N 18
ATOM 33776 C CA . ARG A 1 100 ? 84.314 9.695 12.275 1.00 0.00 100 ARG A CA 18
ATOM 33777 C C . ARG A 1 100 ? 84.386 9.425 13.775 1.00 0.00 100 ARG A C 18
ATOM 33778 O O . ARG A 1 100 ? 83.407 9.605 14.500 1.00 0.00 100 ARG A O 18
ATOM 33799 N N . GLY A 1 101 ? 85.551 8.995 14.233 1.00 0.00 101 GLY A N 18
ATOM 33800 C CA . GLY A 1 101 ? 85.711 8.635 15.624 1.00 0.00 101 GLY A CA 18
ATOM 33801 C C . GLY A 1 101 ? 85.340 7.188 15.862 1.00 0.00 101 GLY A C 18
ATOM 33802 O O . GLY A 1 101 ? 84.706 6.857 16.861 1.00 0.00 101 GLY A O 18
ATOM 33806 N N . THR A 1 102 ? 85.732 6.333 14.926 1.00 0.00 102 THR A N 18
ATOM 33807 C CA . THR A 1 102 ? 85.405 4.919 14.984 1.00 0.00 102 THR A CA 18
ATOM 33808 C C . THR A 1 102 ? 86.037 4.250 16.209 1.00 0.00 102 THR A C 18
ATOM 33809 O O . THR A 1 102 ? 87.239 4.390 16.462 1.00 0.00 102 THR A O 18
ATOM 33820 N N . LYS A 1 103 ? 85.209 3.516 16.950 1.00 0.00 103 LYS A N 18
ATOM 33821 C CA . LYS A 1 103 ? 85.611 2.873 18.201 1.00 0.00 103 LYS A CA 18
ATOM 33822 C C . LYS A 1 103 ? 86.693 1.809 17.981 1.00 0.00 103 LYS A C 18
ATOM 33823 O O . LYS A 1 103 ? 87.369 1.395 18.923 1.00 0.00 103 LYS A O 18
ATOM 33842 N N . LEU A 1 104 ? 86.852 1.372 16.734 1.00 0.00 104 LEU A N 18
ATOM 33843 C CA . LEU A 1 104 ? 87.856 0.365 16.394 1.00 0.00 104 LEU A CA 18
ATOM 33844 C C . LEU A 1 104 ? 89.251 0.824 16.804 1.00 0.00 104 LEU A C 18
ATOM 33845 O O . LEU A 1 104 ? 90.057 0.034 17.288 1.00 0.00 104 LEU A O 18
ATOM 33861 N N . GLU A 1 105 ? 89.528 2.107 16.613 1.00 0.00 105 GLU A N 18
ATOM 33862 C CA . GLU A 1 105 ? 90.789 2.686 17.050 1.00 0.00 105 GLU A CA 18
ATOM 33863 C C . GLU A 1 105 ? 90.641 3.247 18.456 1.00 0.00 105 GLU A C 18
ATOM 33864 O O . GLU A 1 105 ? 91.272 2.770 19.403 1.00 0.00 105 GLU A O 18
ATOM 33876 N N . HIS A 1 106 ? 89.779 4.244 18.594 1.00 0.00 106 HIS A N 18
ATOM 33877 C CA . HIS A 1 106 ? 89.518 4.840 19.893 1.00 0.00 106 HIS A CA 18
ATOM 33878 C C . HIS A 1 106 ? 88.476 4.023 20.629 1.00 0.00 106 HIS A C 18
ATOM 33879 O O . HIS A 1 106 ? 87.275 4.220 20.451 1.00 0.00 106 HIS A O 18
ATOM 33894 N N . HIS A 1 107 ? 88.953 3.085 21.434 1.00 0.00 107 HIS A N 18
ATOM 33895 C CA . HIS A 1 107 ? 88.082 2.176 22.167 1.00 0.00 107 HIS A CA 18
ATOM 33896 C C . HIS A 1 107 ? 87.269 2.951 23.193 1.00 0.00 107 HIS A C 18
ATOM 33897 O O . HIS A 1 107 ? 86.109 2.640 23.453 1.00 0.00 107 HIS A O 18
ATOM 33912 N N . HIS A 1 108 ? 87.898 3.961 23.772 1.00 0.00 108 HIS A N 18
ATOM 33913 C CA . HIS A 1 108 ? 87.202 4.910 24.625 1.00 0.00 108 HIS A CA 18
ATOM 33914 C C . HIS A 1 108 ? 86.981 6.192 23.842 1.00 0.00 108 HIS A C 18
ATOM 33915 O O . HIS A 1 108 ? 87.942 6.873 23.481 1.00 0.00 108 HIS A O 18
ATOM 33930 N N . HIS A 1 109 ? 85.718 6.500 23.566 1.00 0.00 109 HIS A N 18
ATOM 33931 C CA . HIS A 1 109 ? 85.362 7.616 22.691 1.00 0.00 109 HIS A CA 18
ATOM 33932 C C . HIS A 1 109 ? 85.936 8.937 23.210 1.00 0.00 109 HIS A C 18
ATOM 33933 O O . HIS A 1 109 ? 86.875 9.468 22.623 1.00 0.00 109 HIS A O 18
ATOM 33948 N N . HIS A 1 110 ? 85.366 9.441 24.305 1.00 0.00 110 HIS A N 18
ATOM 33949 C CA . HIS A 1 110 ? 85.804 10.682 24.966 1.00 0.00 110 HIS A CA 18
ATOM 33950 C C . HIS A 1 110 ? 84.830 11.010 26.082 1.00 0.00 110 HIS A C 18
ATOM 33951 O O . HIS A 1 110 ? 85.169 10.943 27.263 1.00 0.00 110 HIS A O 18
ATOM 33966 N N . HIS A 1 111 ? 83.616 11.365 25.687 1.00 0.00 111 HIS A N 18
ATOM 33967 C CA . HIS A 1 111 ? 82.523 11.569 26.622 1.00 0.00 111 HIS A CA 18
ATOM 33968 C C . HIS A 1 111 ? 81.426 10.565 26.311 1.00 0.00 111 HIS A C 18
ATOM 33969 O O . HIS A 1 111 ? 81.446 9.464 26.889 1.00 0.00 111 HIS A O 18
ATOM 33985 N N . MET A 1 1 ? 79.051 -11.193 -1.802 1.00 0.00 1 MET A N 19
ATOM 33986 C CA . MET A 1 1 ? 79.294 -10.262 -2.926 1.00 0.00 1 MET A CA 19
ATOM 33987 C C . MET A 1 1 ? 80.494 -10.710 -3.748 1.00 0.00 1 MET A C 19
ATOM 33988 O O . MET A 1 1 ? 81.156 -11.688 -3.411 1.00 0.00 1 MET A O 19
ATOM 34004 N N . ASN A 1 2 ? 80.764 -9.979 -4.823 1.00 0.00 2 ASN A N 19
ATOM 34005 C CA . ASN A 1 2 ? 81.922 -10.226 -5.677 1.00 0.00 2 ASN A CA 19
ATOM 34006 C C . ASN A 1 2 ? 82.525 -8.892 -6.097 1.00 0.00 2 ASN A C 19
ATOM 34007 O O . ASN A 1 2 ? 81.943 -7.839 -5.829 1.00 0.00 2 ASN A O 19
ATOM 34018 N N . SER A 1 3 ? 83.661 -8.929 -6.776 1.00 0.00 3 SER A N 19
ATOM 34019 C CA . SER A 1 3 ? 84.266 -7.715 -7.302 1.00 0.00 3 SER A CA 19
ATOM 34020 C C . SER A 1 3 ? 83.388 -7.178 -8.421 1.00 0.00 3 SER A C 19
ATOM 34021 O O . SER A 1 3 ? 83.345 -5.976 -8.685 1.00 0.00 3 SER A O 19
ATOM 34029 N N . GLU A 1 4 ? 82.675 -8.096 -9.064 1.00 0.00 4 GLU A N 19
ATOM 34030 C CA . GLU A 1 4 ? 81.677 -7.752 -10.068 1.00 0.00 4 GLU A CA 19
ATOM 34031 C C . GLU A 1 4 ? 80.614 -6.835 -9.462 1.00 0.00 4 GLU A C 19
ATOM 34032 O O . GLU A 1 4 ? 80.136 -5.908 -10.111 1.00 0.00 4 GLU A O 19
ATOM 34044 N N . VAL A 1 5 ? 80.275 -7.090 -8.203 1.00 0.00 5 VAL A N 19
ATOM 34045 C CA . VAL A 1 5 ? 79.295 -6.281 -7.489 1.00 0.00 5 VAL A CA 19
ATOM 34046 C C . VAL A 1 5 ? 79.846 -4.884 -7.228 1.00 0.00 5 VAL A C 19
ATOM 34047 O O . VAL A 1 5 ? 79.147 -3.888 -7.403 1.00 0.00 5 VAL A O 19
ATOM 34060 N N . ILE A 1 6 ? 81.110 -4.824 -6.822 1.00 0.00 6 ILE A N 19
ATOM 34061 C CA . ILE A 1 6 ? 81.782 -3.549 -6.598 1.00 0.00 6 ILE A CA 19
ATOM 34062 C C . ILE A 1 6 ? 81.822 -2.745 -7.896 1.00 0.00 6 ILE A C 19
ATOM 34063 O O . ILE A 1 6 ? 81.516 -1.552 -7.911 1.00 0.00 6 ILE A O 19
ATOM 34079 N N . LYS A 1 7 ? 82.179 -3.423 -8.984 1.00 0.00 7 LYS A N 19
ATOM 34080 C CA . LYS A 1 7 ? 82.174 -2.820 -10.312 1.00 0.00 7 LYS A CA 19
ATOM 34081 C C . LYS A 1 7 ? 80.793 -2.267 -10.644 1.00 0.00 7 LYS A C 19
ATOM 34082 O O . LYS A 1 7 ? 80.652 -1.098 -11.000 1.00 0.00 7 LYS A O 19
ATOM 34101 N N . GLU A 1 8 ? 79.780 -3.116 -10.502 1.00 0.00 8 GLU A N 19
ATOM 34102 C CA . GLU A 1 8 ? 78.404 -2.748 -10.815 1.00 0.00 8 GLU A CA 19
ATOM 34103 C C . GLU A 1 8 ? 77.956 -1.540 -9.991 1.00 0.00 8 GLU A C 19
ATOM 34104 O O . GLU A 1 8 ? 77.362 -0.601 -10.520 1.00 0.00 8 GLU A O 19
ATOM 34116 N N . PHE A 1 9 ? 78.262 -1.565 -8.700 1.00 0.00 9 PHE A N 19
ATOM 34117 C CA . PHE A 1 9 ? 77.872 -0.492 -7.792 1.00 0.00 9 PHE A CA 19
ATOM 34118 C C . PHE A 1 9 ? 78.540 0.828 -8.172 1.00 0.00 9 PHE A C 19
ATOM 34119 O O . PHE A 1 9 ? 77.887 1.872 -8.224 1.00 0.00 9 PHE A O 19
ATOM 34136 N N . LEU A 1 10 ? 79.836 0.780 -8.451 1.00 0.00 10 LEU A N 19
ATOM 34137 C CA . LEU A 1 10 ? 80.589 1.986 -8.769 1.00 0.00 10 LEU A CA 19
ATOM 34138 C C . LEU A 1 10 ? 80.206 2.532 -10.139 1.00 0.00 10 LEU A C 19
ATOM 34139 O O . LEU A 1 10 ? 80.181 3.746 -10.340 1.00 0.00 10 LEU A O 19
ATOM 34155 N N . GLU A 1 11 ? 79.900 1.644 -11.075 1.00 0.00 11 GLU A N 19
ATOM 34156 C CA . GLU A 1 11 ? 79.424 2.064 -12.386 1.00 0.00 11 GLU A CA 19
ATOM 34157 C C . GLU A 1 11 ? 78.025 2.654 -12.279 1.00 0.00 11 GLU A C 19
ATOM 34158 O O . GLU A 1 11 ? 77.668 3.576 -13.010 1.00 0.00 11 GLU A O 19
ATOM 34170 N N . ASP A 1 12 ? 77.242 2.117 -11.355 1.00 0.00 12 ASP A N 19
ATOM 34171 C CA . ASP A 1 12 ? 75.887 2.596 -11.119 1.00 0.00 12 ASP A CA 19
ATOM 34172 C C . ASP A 1 12 ? 75.907 4.041 -10.634 1.00 0.00 12 ASP A C 19
ATOM 34173 O O . ASP A 1 12 ? 75.248 4.910 -11.207 1.00 0.00 12 ASP A O 19
ATOM 34182 N N . ILE A 1 13 ? 76.693 4.295 -9.593 1.00 0.00 13 ILE A N 19
ATOM 34183 C CA . ILE A 1 13 ? 76.771 5.627 -9.001 1.00 0.00 13 ILE A CA 19
ATOM 34184 C C . ILE A 1 13 ? 77.644 6.561 -9.835 1.00 0.00 13 ILE A C 19
ATOM 34185 O O . 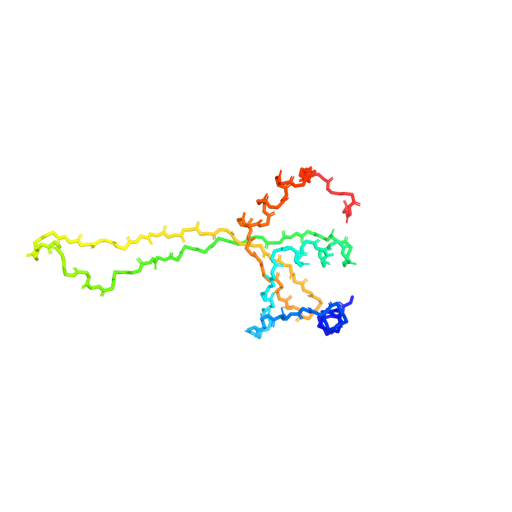ILE A 1 13 ? 77.579 7.780 -9.685 1.00 0.00 13 ILE A O 19
ATOM 34201 N N . GLY A 1 14 ? 78.460 5.988 -10.710 1.00 0.00 14 GLY A N 19
ATOM 34202 C CA . GLY A 1 14 ? 79.329 6.789 -11.549 1.00 0.00 14 GLY A CA 19
ATOM 34203 C C . GLY A 1 14 ? 80.536 7.304 -10.791 1.00 0.00 14 GLY A C 19
ATOM 34204 O O . GLY A 1 14 ? 80.733 8.515 -10.665 1.00 0.00 14 GLY A O 19
ATOM 34208 N N . GLU A 1 15 ? 81.336 6.384 -10.279 1.00 0.00 15 GLU A N 19
ATOM 34209 C CA . GLU A 1 15 ? 82.513 6.738 -9.502 1.00 0.00 15 GLU A CA 19
ATOM 34210 C C . GLU A 1 15 ? 83.780 6.349 -10.261 1.00 0.00 15 GLU A C 19
ATOM 34211 O O . GLU A 1 15 ? 83.734 5.507 -11.161 1.00 0.00 15 GLU A O 19
ATOM 34223 N N . ASP A 1 16 ? 84.898 6.976 -9.908 1.00 0.00 16 ASP A N 19
ATOM 34224 C CA . ASP A 1 16 ? 86.177 6.678 -10.545 1.00 0.00 16 ASP A CA 19
ATOM 34225 C C . ASP A 1 16 ? 86.685 5.307 -10.123 1.00 0.00 16 ASP A C 19
ATOM 34226 O O . ASP A 1 16 ? 86.958 5.064 -8.945 1.00 0.00 16 ASP A O 19
ATOM 34235 N N . TYR A 1 17 ? 86.816 4.420 -11.094 1.00 0.00 17 TYR A N 19
ATOM 34236 C CA . TYR A 1 17 ? 87.228 3.052 -10.837 1.00 0.00 17 TYR A CA 19
ATOM 34237 C C . TYR A 1 17 ? 88.568 2.770 -11.505 1.00 0.00 17 TYR A C 19
ATOM 34238 O O . TYR A 1 17 ? 88.706 2.904 -12.721 1.00 0.00 17 TYR A O 19
ATOM 34256 N N . ILE A 1 18 ? 89.558 2.391 -10.711 1.00 0.00 18 ILE A N 19
ATOM 34257 C CA . ILE A 1 18 ? 90.883 2.112 -11.238 1.00 0.00 18 ILE A CA 19
ATOM 34258 C C . ILE A 1 18 ? 91.297 0.677 -10.929 1.00 0.00 18 ILE A C 19
ATOM 34259 O O . ILE A 1 18 ? 91.588 0.338 -9.779 1.00 0.00 18 ILE A O 19
ATOM 34275 N N . GLU A 1 19 ? 91.302 -0.166 -11.953 1.00 0.00 19 GLU A N 19
ATOM 34276 C CA . GLU A 1 19 ? 91.776 -1.530 -11.802 1.00 0.00 19 GLU A CA 19
ATOM 34277 C C . GLU A 1 19 ? 92.858 -1.824 -12.832 1.00 0.00 19 GLU A C 19
ATOM 34278 O O . GLU A 1 19 ? 92.652 -1.659 -14.032 1.00 0.00 19 GLU A O 19
ATOM 34290 N N . LEU A 1 20 ? 94.005 -2.264 -12.348 1.00 0.00 20 LEU A N 19
ATOM 34291 C CA . LEU A 1 20 ? 95.128 -2.615 -13.202 1.00 0.00 20 LEU A CA 19
ATOM 34292 C C . LEU A 1 20 ? 95.117 -4.108 -13.482 1.00 0.00 20 LEU A C 19
ATOM 34293 O O . LEU A 1 20 ? 96.144 -4.779 -13.385 1.00 0.00 20 LEU A O 19
ATOM 34309 N N . GLU A 1 21 ? 93.937 -4.605 -13.829 1.00 0.00 21 GLU A N 19
ATOM 34310 C CA . GLU A 1 21 ? 93.711 -6.024 -14.094 1.00 0.00 21 GLU A CA 19
ATOM 34311 C C . GLU A 1 21 ? 93.882 -6.843 -12.815 1.00 0.00 21 GLU A C 19
ATOM 34312 O O . GLU A 1 21 ? 94.998 -7.194 -12.424 1.00 0.00 21 GLU A O 19
ATOM 34324 N N . ASN A 1 22 ? 92.756 -7.092 -12.144 1.00 0.00 22 ASN A N 19
ATOM 34325 C CA . ASN A 1 22 ? 92.711 -7.876 -10.902 1.00 0.00 22 ASN A CA 19
ATOM 34326 C C . ASN A 1 22 ? 93.280 -7.097 -9.717 1.00 0.00 22 ASN A C 19
ATOM 34327 O O . ASN A 1 22 ? 93.195 -7.548 -8.573 1.00 0.00 22 ASN A O 19
ATOM 34338 N N . GLU A 1 23 ? 93.871 -5.941 -9.988 1.00 0.00 23 GLU A N 19
ATOM 34339 C CA . GLU A 1 23 ? 94.357 -5.074 -8.926 1.00 0.00 23 GLU A CA 19
ATOM 34340 C C . GLU A 1 23 ? 93.529 -3.798 -8.896 1.00 0.00 23 GLU A C 19
ATOM 34341 O O . GLU A 1 23 ? 93.588 -2.994 -9.820 1.00 0.00 23 GLU A O 19
ATOM 34353 N N . ILE A 1 24 ? 92.779 -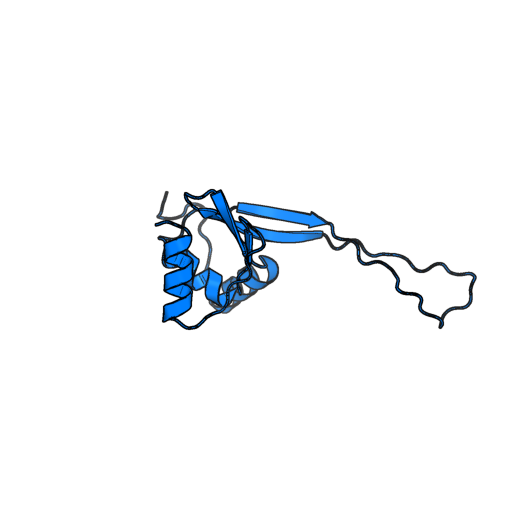3.603 -7.828 1.00 0.00 24 ILE A N 19
ATOM 34354 C CA . ILE A 1 24 ? 91.902 -2.448 -7.723 1.00 0.00 24 ILE A CA 19
ATOM 34355 C C . ILE A 1 24 ? 92.463 -1.449 -6.730 1.00 0.00 24 ILE A C 19
ATOM 34356 O O . ILE A 1 24 ? 92.898 -1.823 -5.647 1.00 0.00 24 ILE A O 19
ATOM 34372 N N . HIS A 1 25 ? 92.478 -0.187 -7.112 1.00 0.00 25 HIS A N 19
ATOM 34373 C CA . HIS A 1 25 ? 92.853 0.886 -6.204 1.00 0.00 25 HIS A CA 19
ATOM 34374 C C . HIS A 1 25 ? 91.727 1.913 -6.181 1.00 0.00 25 HIS A C 19
ATOM 34375 O O . HIS A 1 25 ? 91.537 2.658 -7.141 1.00 0.00 25 HIS A O 19
ATOM 34390 N N . LEU A 1 26 ? 90.962 1.922 -5.096 1.00 0.00 26 LEU A N 19
ATOM 34391 C CA . LEU A 1 26 ? 89.717 2.684 -5.049 1.00 0.00 26 LEU A CA 19
ATOM 34392 C C . LEU A 1 26 ? 89.886 4.062 -4.428 1.00 0.00 26 LEU A C 19
ATOM 34393 O O . LEU A 1 26 ? 90.977 4.459 -4.018 1.00 0.00 26 LEU A O 19
ATOM 34409 N N . LYS A 1 27 ? 88.769 4.777 -4.368 1.00 0.00 27 LYS A N 19
ATOM 34410 C CA . LYS A 1 27 ? 88.717 6.125 -3.830 1.00 0.00 27 LYS A CA 19
ATOM 34411 C C . LYS A 1 27 ? 88.489 6.075 -2.320 1.00 0.00 27 LYS A C 19
ATOM 34412 O O . LYS A 1 27 ? 87.611 5.350 -1.850 1.00 0.00 27 LYS A O 19
ATOM 34431 N N . PRO A 1 28 ? 89.279 6.850 -1.554 1.00 0.00 28 PRO A N 19
ATOM 34432 C CA . PRO A 1 28 ? 89.293 6.809 -0.081 1.00 0.00 28 PRO A CA 19
ATOM 34433 C C . PRO A 1 28 ? 87.910 6.720 0.573 1.00 0.00 28 PRO A C 19
ATOM 34434 O O . PRO A 1 28 ? 87.543 5.676 1.117 1.00 0.00 28 PRO A O 19
ATOM 34445 N N . GLU A 1 29 ? 87.133 7.800 0.506 1.00 0.00 29 GLU A N 19
ATOM 34446 C CA . GLU A 1 29 ? 85.864 7.864 1.231 1.00 0.00 29 GLU A CA 19
ATOM 34447 C C . GLU A 1 29 ? 84.775 7.035 0.558 1.00 0.00 29 GLU A C 19
ATOM 34448 O O . GLU A 1 29 ? 83.662 6.925 1.071 1.00 0.00 29 GLU A O 19
ATOM 34460 N N . VAL A 1 30 ? 85.099 6.448 -0.583 1.00 0.00 30 VAL A N 19
ATOM 34461 C CA . VAL A 1 30 ? 84.173 5.557 -1.264 1.00 0.00 30 VAL A CA 19
ATOM 34462 C C . VAL A 1 30 ? 84.384 4.126 -0.779 1.00 0.00 30 VAL A C 19
ATOM 34463 O O . VAL A 1 30 ? 83.426 3.413 -0.473 1.00 0.00 30 VAL A O 19
ATOM 34476 N N . PHE A 1 31 ? 85.651 3.726 -0.683 1.00 0.00 31 PHE A N 19
ATOM 34477 C CA . PHE A 1 31 ? 86.013 2.401 -0.190 1.00 0.00 31 PHE A CA 19
ATOM 34478 C C . PHE A 1 31 ? 85.487 2.193 1.224 1.00 0.00 31 PHE A C 19
ATOM 34479 O O . PHE A 1 31 ? 85.089 1.089 1.590 1.00 0.00 31 PHE A O 19
ATOM 34496 N N . TYR A 1 32 ? 85.477 3.267 2.002 1.00 0.00 32 TYR A N 19
ATOM 34497 C CA . TYR A 1 32 ? 84.975 3.233 3.371 1.00 0.00 32 TYR A CA 19
ATOM 34498 C C . TYR A 1 32 ? 83.551 2.674 3.430 1.00 0.00 32 TYR A C 19
ATOM 34499 O O . TYR A 1 32 ? 83.217 1.884 4.314 1.00 0.00 32 TYR A O 19
ATOM 34517 N N . GLU A 1 33 ? 82.720 3.071 2.476 1.00 0.00 33 GLU A N 19
ATOM 34518 C CA . GLU A 1 33 ? 81.334 2.632 2.458 1.00 0.00 33 GLU A CA 19
ATOM 34519 C C . GLU A 1 33 ? 81.201 1.264 1.807 1.00 0.00 33 GLU A C 19
ATOM 34520 O O . GLU A 1 33 ? 80.296 0.500 2.141 1.00 0.00 33 GLU A O 19
ATOM 34532 N N . VAL A 1 34 ? 82.104 0.958 0.881 1.00 0.00 34 VAL A N 19
ATOM 34533 C CA . VAL A 1 34 ? 82.156 -0.368 0.273 1.00 0.00 34 VAL A CA 19
ATOM 34534 C C . VAL A 1 34 ? 82.559 -1.396 1.327 1.00 0.00 34 VAL A C 19
ATOM 34535 O O . VAL A 1 34 ? 82.063 -2.523 1.346 1.00 0.00 34 VAL A O 19
ATOM 34548 N N . TRP A 1 35 ? 83.454 -0.978 2.213 1.00 0.00 35 TRP A N 19
ATOM 34549 C CA . TRP A 1 35 ? 83.873 -1.788 3.344 1.00 0.00 35 TRP A CA 19
ATOM 34550 C C . TRP A 1 35 ? 82.666 -2.194 4.190 1.00 0.00 35 TRP A C 19
ATOM 34551 O O . TRP A 1 35 ? 82.451 -3.376 4.450 1.00 0.00 35 TRP A O 19
ATOM 34572 N N . LYS A 1 36 ? 81.868 -1.215 4.596 1.00 0.00 36 LYS A N 19
ATOM 34573 C CA . LYS A 1 36 ? 80.663 -1.489 5.375 1.00 0.00 36 LYS A CA 19
ATOM 34574 C C . LYS A 1 36 ? 79.628 -2.246 4.544 1.00 0.00 36 LYS A C 19
ATOM 34575 O O . LYS A 1 36 ? 78.856 -3.043 5.078 1.00 0.00 36 LYS A O 19
ATOM 34594 N N . TYR A 1 37 ? 79.635 -2.002 3.237 1.00 0.00 37 TYR A N 19
ATOM 34595 C CA . TYR A 1 37 ? 78.707 -2.649 2.310 1.00 0.00 37 TYR A CA 19
ATOM 34596 C C . TYR A 1 37 ? 78.879 -4.167 2.358 1.00 0.00 37 TYR A C 19
ATOM 34597 O O . TYR A 1 37 ? 77.903 -4.915 2.351 1.00 0.00 37 TYR A O 19
ATOM 34615 N N . VAL A 1 38 ? 80.128 -4.612 2.434 1.00 0.00 38 VAL A N 19
ATOM 34616 C CA . VAL A 1 38 ? 80.432 -6.037 2.388 1.00 0.00 38 VAL A CA 19
ATOM 34617 C C . VAL A 1 38 ? 80.400 -6.674 3.781 1.00 0.00 38 VAL A C 19
ATOM 34618 O O . VAL A 1 38 ? 80.757 -7.841 3.944 1.00 0.00 38 VAL A O 19
ATOM 34631 N N . GLY A 1 39 ? 79.959 -5.911 4.776 1.00 0.00 39 GLY A N 19
ATOM 34632 C CA . GLY A 1 39 ? 79.826 -6.452 6.118 1.00 0.00 39 GLY A CA 19
ATOM 34633 C C . GLY A 1 39 ? 80.856 -5.899 7.084 1.00 0.00 39 GLY A C 19
ATOM 34634 O O . GLY A 1 39 ? 80.860 -6.266 8.258 1.00 0.00 39 GLY A O 19
ATOM 34638 N N . GLU A 1 40 ? 81.711 -5.011 6.573 1.00 0.00 40 GLU A N 19
ATOM 34639 C CA . GLU A 1 40 ? 82.793 -4.367 7.337 1.00 0.00 40 GLU A CA 19
ATOM 34640 C C . GLU A 1 40 ? 83.577 -5.354 8.217 1.00 0.00 40 GLU A C 19
ATOM 34641 O O . GLU A 1 40 ? 83.492 -5.332 9.447 1.00 0.00 40 GLU A O 19
ATOM 34653 N N . PRO A 1 41 ? 84.353 -6.248 7.585 1.00 0.00 41 PRO A N 19
ATOM 34654 C CA . PRO A 1 41 ? 85.207 -7.195 8.286 1.00 0.00 41 PRO A CA 19
ATOM 34655 C C . PRO A 1 41 ? 86.634 -6.670 8.451 1.00 0.00 41 PRO A C 19
ATOM 34656 O O . PRO A 1 41 ? 86.946 -5.554 8.027 1.00 0.00 41 PRO A O 19
ATOM 34667 N N . GLU A 1 42 ? 87.491 -7.473 9.065 1.00 0.00 42 GLU A N 19
ATOM 34668 C CA . GLU A 1 42 ? 88.895 -7.120 9.205 1.00 0.00 42 GLU A CA 19
ATOM 34669 C C . GLU A 1 42 ? 89.609 -7.206 7.860 1.00 0.00 42 GLU A C 19
ATOM 34670 O O . GLU A 1 42 ? 89.730 -8.283 7.272 1.00 0.00 42 GLU A O 19
ATOM 34682 N N . LEU A 1 43 ? 90.064 -6.063 7.375 1.00 0.00 43 LEU A N 19
ATOM 34683 C CA . LEU A 1 43 ? 90.773 -5.991 6.108 1.00 0.00 43 LEU A CA 19
ATOM 34684 C C . LEU A 1 43 ? 92.217 -6.462 6.272 1.00 0.00 43 LEU A C 19
ATOM 34685 O O . LEU A 1 43 ? 92.734 -6.540 7.390 1.00 0.00 43 LEU A O 19
ATOM 34701 N N . LYS A 1 44 ? 92.867 -6.750 5.153 1.00 0.00 44 LYS A N 19
ATOM 34702 C CA . LYS A 1 44 ? 94.223 -7.278 5.161 1.00 0.00 44 LYS A CA 19
ATOM 34703 C C . LYS A 1 44 ? 95.207 -6.201 4.713 1.00 0.00 44 LYS A C 19
ATOM 34704 O O . LYS A 1 44 ? 95.074 -5.642 3.627 1.00 0.00 44 LYS A O 19
ATOM 34723 N N . THR A 1 45 ? 96.182 -5.902 5.553 1.00 0.00 45 THR A N 19
ATOM 34724 C CA . THR A 1 45 ? 97.144 -4.853 5.252 1.00 0.00 45 THR A CA 19
ATOM 34725 C C . THR A 1 45 ? 98.476 -5.433 4.787 1.00 0.00 45 THR A C 19
ATOM 34726 O O . THR A 1 45 ? 98.864 -6.524 5.205 1.00 0.00 45 THR A O 19
ATOM 34737 N N . TYR A 1 46 ? 99.167 -4.706 3.918 1.00 0.00 46 TYR A N 19
ATOM 34738 C CA . TYR A 1 46 ? 100.487 -5.114 3.459 1.00 0.00 46 TYR A CA 19
ATOM 34739 C C . TYR A 1 46 ? 101.462 -3.949 3.580 1.00 0.00 46 TYR A C 19
ATOM 34740 O O . TYR A 1 46 ? 101.081 -2.789 3.403 1.00 0.00 46 TYR A O 19
ATOM 34758 N N . VAL A 1 47 ? 102.709 -4.255 3.898 1.00 0.00 47 VAL A N 19
ATOM 34759 C CA . VAL A 1 47 ? 103.726 -3.227 4.061 1.00 0.00 47 VAL A CA 19
ATOM 34760 C C . VAL A 1 47 ? 104.664 -3.207 2.861 1.00 0.00 47 VAL A C 19
ATOM 34761 O O . VAL A 1 47 ? 105.401 -4.162 2.621 1.00 0.00 47 VAL A O 19
ATOM 34774 N N . ILE A 1 48 ? 104.622 -2.122 2.102 1.00 0.00 48 ILE A N 19
ATOM 34775 C CA . ILE A 1 48 ? 105.509 -1.962 0.965 1.00 0.00 48 ILE A CA 19
ATOM 34776 C C . ILE A 1 48 ? 106.530 -0.857 1.237 1.00 0.00 48 ILE A C 19
ATOM 34777 O O . ILE A 1 48 ? 106.182 0.318 1.380 1.00 0.00 48 ILE A O 19
ATOM 34793 N N . GLU A 1 49 ? 107.786 -1.253 1.355 1.00 0.00 49 GLU A N 19
ATOM 34794 C CA . GLU A 1 49 ? 108.864 -0.308 1.595 1.00 0.00 49 GLU A CA 19
ATOM 34795 C C . GLU A 1 49 ? 109.227 0.416 0.306 1.00 0.00 49 GLU A C 19
ATOM 34796 O O . GLU A 1 49 ? 109.819 -0.168 -0.602 1.00 0.00 49 GLU A O 19
ATOM 34808 N N . ASP A 1 50 ? 108.848 1.682 0.222 1.00 0.00 50 ASP A N 19
ATOM 34809 C CA . ASP A 1 50 ? 109.120 2.486 -0.959 1.00 0.00 50 ASP A CA 19
ATOM 34810 C C . ASP A 1 50 ? 110.426 3.238 -0.770 1.00 0.00 50 ASP A C 19
ATOM 34811 O O . ASP A 1 50 ? 110.614 3.934 0.230 1.00 0.00 50 ASP A O 19
ATOM 34820 N N . GLU A 1 51 ? 111.332 3.086 -1.714 1.00 0.00 51 GLU A N 19
ATOM 34821 C CA . GLU A 1 51 ? 112.659 3.654 -1.591 1.00 0.00 51 GLU A CA 19
ATOM 34822 C C . GLU A 1 51 ? 112.737 5.024 -2.259 1.00 0.00 51 GLU A C 19
ATOM 34823 O O . GLU A 1 51 ? 112.767 5.131 -3.488 1.00 0.00 51 GLU A O 19
ATOM 34835 N N . ILE A 1 52 ? 112.754 6.069 -1.445 1.00 0.00 52 ILE A N 19
ATOM 34836 C CA . ILE A 1 52 ? 112.858 7.426 -1.953 1.00 0.00 52 ILE A CA 19
ATOM 34837 C C . ILE A 1 52 ? 114.322 7.809 -2.127 1.00 0.00 52 ILE A C 19
ATOM 34838 O O . ILE A 1 52 ? 115.065 7.949 -1.151 1.00 0.00 52 ILE A O 19
ATOM 34854 N N . VAL A 1 53 ? 114.737 7.945 -3.376 1.00 0.00 53 VAL A N 19
ATOM 34855 C CA . VAL A 1 53 ? 116.103 8.329 -3.692 1.00 0.00 53 VAL A CA 19
ATOM 34856 C C . VAL A 1 53 ? 116.122 9.445 -4.725 1.00 0.00 53 VAL A C 19
ATOM 34857 O O . VAL A 1 53 ? 115.264 9.503 -5.611 1.00 0.00 53 VAL A O 19
ATOM 34870 N N . GLU A 1 54 ? 117.084 10.341 -4.598 1.00 0.00 54 GLU A N 19
ATOM 34871 C CA . GLU A 1 54 ? 117.310 11.349 -5.614 1.00 0.00 54 GLU A CA 19
ATOM 34872 C C . GLU A 1 54 ? 118.438 10.891 -6.526 1.00 0.00 54 GLU A C 19
ATOM 34873 O O . GLU A 1 54 ? 119.562 10.685 -6.070 1.00 0.00 54 GLU A O 19
ATOM 34885 N N . PRO A 1 55 ? 118.138 10.702 -7.817 1.00 0.00 55 PRO A N 19
ATOM 34886 C CA . PRO A 1 55 ? 119.091 10.145 -8.781 1.00 0.00 55 PRO A CA 19
ATOM 34887 C C . PRO A 1 55 ? 120.236 11.097 -9.113 1.00 0.00 55 PRO A C 19
ATOM 34888 O O . PRO A 1 55 ? 120.334 12.200 -8.569 1.00 0.00 55 PRO A O 19
ATOM 34899 N N . GLY A 1 56 ? 121.074 10.671 -10.040 1.00 0.00 56 GLY A N 19
ATOM 34900 C CA . GLY A 1 56 ? 122.238 11.437 -10.419 1.00 0.00 56 GLY A CA 19
ATOM 34901 C C . GLY A 1 56 ? 122.390 11.482 -11.919 1.00 0.00 56 GLY A C 19
ATOM 34902 O O . GLY A 1 56 ? 123.478 11.260 -12.449 1.00 0.00 56 GLY A O 19
ATOM 34906 N N . GLU A 1 57 ? 121.266 11.711 -12.594 1.00 0.00 57 GLU A N 19
ATOM 34907 C CA . GLU A 1 57 ? 121.199 11.743 -14.054 1.00 0.00 57 GLU A CA 19
ATOM 34908 C C . GLU A 1 57 ? 122.335 12.576 -14.651 1.00 0.00 57 GLU A C 19
ATOM 34909 O O . GLU A 1 57 ? 122.968 12.174 -15.628 1.00 0.00 57 GLU A O 19
ATOM 34921 N N . TYR A 1 58 ? 122.590 13.734 -14.055 1.00 0.00 58 TYR A N 19
ATOM 34922 C CA . TYR A 1 58 ? 123.653 14.612 -14.521 1.00 0.00 58 TYR A CA 19
ATOM 34923 C C . TYR A 1 58 ? 124.635 14.895 -13.392 1.00 0.00 58 TYR A C 19
ATOM 34924 O O . TYR A 1 58 ? 124.416 15.790 -12.576 1.00 0.00 58 TYR A O 19
ATOM 34942 N N . ASP A 1 59 ? 125.703 14.115 -13.336 1.00 0.00 59 ASP A N 19
ATOM 34943 C CA . ASP A 1 59 ? 126.711 14.273 -12.294 1.00 0.00 59 ASP A CA 19
ATOM 34944 C C . ASP A 1 59 ? 127.867 15.132 -12.777 1.00 0.00 59 ASP A C 19
ATOM 34945 O O . ASP A 1 59 ? 128.579 14.758 -13.708 1.00 0.00 59 ASP A O 19
ATOM 34954 N N . PRO A 1 60 ? 128.052 16.307 -12.164 1.00 0.00 60 PRO A N 19
ATOM 34955 C CA . PRO A 1 60 ? 129.200 17.173 -12.434 1.00 0.00 60 PRO A CA 19
ATOM 34956 C C . PRO A 1 60 ? 130.476 16.603 -11.817 1.00 0.00 60 PRO A C 19
ATOM 34957 O O . PRO A 1 60 ? 130.407 15.710 -10.968 1.00 0.00 60 PRO A O 19
ATOM 34968 N N . PRO A 1 61 ? 131.655 17.107 -12.227 1.00 0.00 61 PRO A N 19
ATOM 34969 C CA . PRO A 1 61 ? 132.949 16.650 -11.692 1.00 0.00 61 PRO A CA 19
ATOM 34970 C C . PRO A 1 61 ? 133.200 17.131 -10.257 1.00 0.00 61 PRO A C 19
ATOM 34971 O O . PRO A 1 61 ? 134.305 17.552 -9.906 1.00 0.00 61 PRO A O 19
ATOM 34982 N N . GLU A 1 62 ? 132.172 17.035 -9.428 1.00 0.00 62 GLU A N 19
ATOM 34983 C CA . GLU A 1 62 ? 132.241 17.465 -8.042 1.00 0.00 62 GLU A CA 19
ATOM 34984 C C . GLU A 1 62 ? 131.875 16.309 -7.126 1.00 0.00 62 GLU A C 19
ATOM 34985 O O . GLU A 1 62 ? 131.644 15.190 -7.587 1.00 0.00 62 GLU A O 19
ATOM 34997 N N . MET A 1 63 ? 131.820 16.576 -5.832 1.00 0.00 63 MET A N 19
ATOM 34998 C CA . MET A 1 63 ? 131.375 15.582 -4.871 1.00 0.00 63 MET A CA 19
ATOM 34999 C C . MET A 1 63 ? 130.056 16.015 -4.243 1.00 0.00 63 MET A C 19
ATOM 35000 O O . MET A 1 63 ? 130.037 16.624 -3.175 1.00 0.00 63 MET A O 19
ATOM 35014 N N . LYS A 1 64 ? 128.959 15.735 -4.930 1.00 0.00 64 LYS A N 19
ATOM 35015 C CA . LYS A 1 64 ? 127.636 16.045 -4.406 1.00 0.00 64 LYS A CA 19
ATOM 35016 C C . LYS A 1 64 ? 127.082 14.829 -3.681 1.00 0.00 64 LYS A C 19
ATOM 35017 O O . LYS A 1 64 ? 127.141 13.714 -4.201 1.00 0.00 64 LYS A O 19
ATOM 35036 N N . TYR A 1 65 ? 126.555 15.037 -2.488 1.00 0.00 65 TYR A N 19
ATOM 35037 C CA . TYR A 1 65 ? 126.141 13.926 -1.647 1.00 0.00 65 TYR A CA 19
ATOM 35038 C C . TYR A 1 65 ? 124.623 13.816 -1.563 1.00 0.00 65 TYR A C 19
ATOM 35039 O O . TYR A 1 65 ? 123.905 14.816 -1.615 1.00 0.00 65 TYR A O 19
ATOM 35057 N N . THR A 1 66 ? 124.154 12.586 -1.445 1.00 0.00 66 THR A N 19
ATOM 35058 C CA . THR A 1 66 ? 122.738 12.287 -1.322 1.00 0.00 66 THR A CA 19
ATOM 35059 C C . THR A 1 66 ? 122.586 10.859 -0.798 1.00 0.00 66 THR A C 19
ATOM 35060 O O . THR A 1 66 ? 123.478 10.029 -0.998 1.00 0.00 66 THR A O 19
ATOM 35071 N N . ASN A 1 67 ? 121.487 10.564 -0.119 1.00 0.00 67 ASN A N 19
ATOM 35072 C CA . ASN A 1 67 ? 121.338 9.258 0.515 1.00 0.00 67 ASN A CA 19
ATOM 35073 C C . ASN A 1 67 ? 119.962 8.655 0.266 1.00 0.00 67 ASN A C 19
ATOM 35074 O O . ASN A 1 67 ? 119.016 9.353 -0.103 1.00 0.00 67 ASN A O 19
ATOM 35085 N N . VAL A 1 68 ? 119.873 7.345 0.460 1.00 0.00 68 VAL A N 19
ATOM 35086 C CA . VAL A 1 68 ? 118.629 6.612 0.283 1.00 0.00 68 VAL A CA 19
ATOM 35087 C C . VAL A 1 68 ? 117.754 6.700 1.533 1.00 0.00 68 VAL A C 19
ATOM 35088 O O . VAL A 1 68 ? 118.234 6.526 2.656 1.00 0.00 68 VAL A O 19
ATOM 35101 N N . LYS A 1 69 ? 116.475 6.991 1.337 1.00 0.00 69 LYS A N 19
ATOM 35102 C CA . LYS A 1 69 ? 115.521 7.027 2.435 1.00 0.00 69 LYS A CA 19
ATOM 35103 C C . LYS A 1 69 ? 114.297 6.179 2.101 1.00 0.00 69 LYS A C 19
ATOM 35104 O O . LYS A 1 69 ? 113.485 6.543 1.252 1.00 0.00 69 LYS A O 19
ATOM 35123 N N . LYS A 1 70 ? 114.182 5.036 2.760 1.00 0.00 70 LYS A N 19
ATOM 35124 C CA . LYS A 1 70 ? 113.086 4.109 2.504 1.00 0.00 70 LYS A CA 19
ATOM 35125 C C . LYS A 1 70 ? 111.923 4.397 3.448 1.00 0.00 70 LYS A C 19
ATOM 35126 O O . LYS A 1 70 ? 112.120 4.564 4.651 1.00 0.00 70 LYS A O 19
ATOM 35145 N N . VAL A 1 71 ? 110.717 4.461 2.906 1.00 0.00 71 VAL A N 19
ATOM 35146 C CA . VAL A 1 71 ? 109.528 4.664 3.720 1.00 0.00 71 VAL A CA 19
ATOM 35147 C C . VAL A 1 71 ? 108.612 3.449 3.640 1.00 0.00 71 VAL A C 19
ATOM 35148 O O . VAL A 1 71 ? 108.281 2.972 2.554 1.00 0.00 71 VAL A O 19
ATOM 35161 N N . LYS A 1 72 ? 108.221 2.934 4.792 1.00 0.00 72 LYS A N 19
ATOM 35162 C CA . LYS A 1 72 ? 107.373 1.755 4.844 1.00 0.00 72 LYS A CA 19
ATOM 35163 C C . LYS A 1 72 ? 105.909 2.153 4.761 1.00 0.00 72 LYS A C 19
ATOM 35164 O O . LYS A 1 72 ? 105.313 2.590 5.748 1.00 0.00 72 LYS A O 19
ATOM 35183 N N . ILE A 1 73 ? 105.341 2.022 3.576 1.00 0.00 73 ILE A N 19
ATOM 35184 C CA . ILE A 1 73 ? 103.952 2.376 3.359 1.00 0.00 73 ILE A CA 19
ATOM 35185 C C . ILE A 1 73 ? 103.066 1.154 3.551 1.00 0.00 73 ILE A C 19
ATOM 35186 O O . ILE A 1 73 ? 103.164 0.178 2.809 1.00 0.00 73 ILE A O 19
ATOM 35202 N N . LYS A 1 74 ? 102.220 1.201 4.561 1.00 0.00 74 LYS A N 19
ATOM 35203 C CA . LYS A 1 74 ? 101.314 0.104 4.834 1.00 0.00 74 LYS A CA 19
ATOM 35204 C C . LYS A 1 74 ? 99.940 0.421 4.262 1.00 0.00 74 LYS A C 19
ATOM 35205 O O . LYS A 1 74 ? 99.287 1.371 4.689 1.00 0.00 74 LYS A O 19
ATOM 35224 N N . LYS A 1 75 ? 99.522 -0.356 3.276 1.00 0.00 75 LYS A N 19
ATOM 35225 C CA . LYS A 1 75 ? 98.228 -0.160 2.638 1.00 0.00 75 LYS A CA 19
ATOM 35226 C C . LYS A 1 75 ? 97.306 -1.323 2.973 1.00 0.00 75 LYS A C 19
ATOM 35227 O O . LYS A 1 75 ? 97.757 -2.348 3.485 1.00 0.00 75 LYS A O 19
ATOM 35246 N N . VAL A 1 76 ? 96.024 -1.166 2.692 1.00 0.00 76 VAL A N 19
ATOM 35247 C CA . VAL A 1 76 ? 95.036 -2.144 3.109 1.00 0.00 76 VAL A CA 19
ATOM 35248 C C . VAL A 1 76 ? 94.208 -2.629 1.921 1.00 0.00 76 VAL A C 19
ATOM 35249 O O . VAL A 1 76 ? 93.922 -1.866 1.002 1.00 0.00 76 VAL A O 19
ATOM 35262 N N . TYR A 1 77 ? 93.854 -3.907 1.923 1.00 0.00 77 TYR A N 19
ATOM 35263 C CA . TYR A 1 77 ? 93.039 -4.466 0.857 1.00 0.00 77 TYR A CA 19
ATOM 35264 C C . TYR A 1 77 ? 92.273 -5.689 1.342 1.00 0.00 77 TYR A C 19
ATOM 35265 O O . TYR A 1 77 ? 92.459 -6.146 2.470 1.00 0.00 77 TYR A O 19
ATOM 35283 N N . PHE A 1 78 ? 91.402 -6.203 0.491 1.00 0.00 78 PHE A N 19
ATOM 35284 C CA . PHE A 1 78 ? 90.750 -7.476 0.738 1.00 0.00 78 PHE A CA 19
ATOM 35285 C C . PHE A 1 78 ? 90.553 -8.196 -0.586 1.00 0.00 78 PHE A C 19
ATOM 35286 O O . PHE A 1 78 ? 90.447 -7.555 -1.636 1.00 0.00 78 PHE A O 19
ATOM 35303 N N . GLU A 1 79 ? 90.534 -9.515 -0.545 1.00 0.00 79 GLU A N 19
ATOM 35304 C CA . GLU A 1 79 ? 90.421 -10.303 -1.759 1.00 0.00 79 GLU A CA 19
ATOM 35305 C C . GLU A 1 79 ? 88.997 -10.816 -1.923 1.00 0.00 79 GLU A C 19
ATOM 35306 O O . GLU A 1 79 ? 88.422 -11.391 -0.997 1.00 0.00 79 GLU A O 19
ATOM 35318 N N . THR A 1 80 ? 88.426 -10.592 -3.093 1.00 0.00 80 THR A N 19
ATOM 35319 C CA . THR A 1 80 ? 87.078 -11.041 -3.383 1.00 0.00 80 THR A CA 19
ATOM 35320 C C . THR A 1 80 ? 87.068 -12.499 -3.845 1.00 0.00 80 THR A C 19
ATOM 35321 O O . THR A 1 80 ? 88.122 -13.106 -4.053 1.00 0.00 80 THR A O 19
ATOM 35332 N N . LEU A 1 81 ? 85.872 -13.056 -4.012 1.00 0.00 81 LEU A N 19
ATOM 35333 C CA . LEU A 1 81 ? 85.711 -14.463 -4.371 1.00 0.00 81 LEU A CA 19
ATOM 35334 C C . LEU A 1 81 ? 86.200 -14.734 -5.793 1.00 0.00 81 LEU A C 19
ATOM 35335 O O . LEU A 1 81 ? 86.464 -15.874 -6.166 1.00 0.00 81 LEU A O 19
ATOM 35351 N N . ASP A 1 82 ? 86.330 -13.674 -6.575 1.00 0.00 82 ASP A N 19
ATOM 35352 C CA . ASP A 1 82 ? 86.770 -13.781 -7.962 1.00 0.00 82 ASP A CA 19
ATOM 35353 C C . ASP A 1 82 ? 88.274 -13.541 -8.085 1.00 0.00 82 ASP A C 19
ATOM 35354 O O . ASP A 1 82 ? 88.789 -13.322 -9.185 1.00 0.00 82 ASP A O 19
ATOM 35363 N N . ASN A 1 83 ? 88.965 -13.591 -6.942 1.00 0.00 83 ASN A N 19
ATOM 35364 C CA . ASN A 1 83 ? 90.433 -13.521 -6.883 1.00 0.00 83 ASN A CA 19
ATOM 35365 C C . ASN A 1 83 ? 90.956 -12.134 -7.232 1.00 0.00 83 ASN A C 19
ATOM 35366 O O . ASN A 1 83 ? 92.110 -11.980 -7.640 1.00 0.00 83 ASN A O 19
ATOM 35377 N N . VAL A 1 84 ? 90.122 -11.122 -7.059 1.00 0.00 84 VAL A N 19
ATOM 35378 C CA . VAL A 1 84 ? 90.532 -9.754 -7.325 1.00 0.00 84 VAL A CA 19
ATOM 35379 C C . VAL A 1 84 ? 90.889 -9.036 -6.020 1.00 0.00 84 VAL A C 19
ATOM 35380 O O . VAL A 1 84 ? 90.252 -9.246 -4.986 1.00 0.00 84 VAL A O 19
ATOM 35393 N N . ARG A 1 85 ? 91.922 -8.207 -6.075 1.00 0.00 85 ARG A N 19
ATOM 35394 C CA . ARG A 1 85 ? 92.398 -7.481 -4.904 1.00 0.00 85 ARG A CA 19
ATOM 35395 C C . ARG A 1 85 ? 91.851 -6.061 -4.876 1.00 0.00 85 ARG A C 19
ATOM 35396 O O . ARG A 1 85 ? 92.138 -5.262 -5.766 1.00 0.00 85 ARG A O 19
ATOM 35417 N N . VAL A 1 86 ? 91.065 -5.752 -3.856 1.00 0.00 86 VAL A N 19
ATOM 35418 C CA . VAL A 1 86 ? 90.539 -4.406 -3.679 1.00 0.00 86 VAL A CA 19
ATOM 35419 C C . VAL A 1 86 ? 91.416 -3.636 -2.696 1.00 0.00 86 VAL A C 19
ATOM 35420 O O . VAL A 1 86 ? 91.267 -3.777 -1.483 1.00 0.00 86 VAL A O 19
ATOM 35433 N N . VAL A 1 87 ? 92.336 -2.843 -3.228 1.00 0.00 87 VAL A N 19
ATOM 35434 C CA . VAL A 1 87 ? 93.343 -2.166 -2.418 1.00 0.00 87 VAL A CA 19
ATOM 35435 C C . VAL A 1 87 ? 93.016 -0.684 -2.234 1.00 0.00 87 VAL A C 19
ATOM 35436 O O . VAL A 1 87 ? 92.476 -0.034 -3.134 1.00 0.00 87 VAL A O 19
ATOM 35449 N N . THR A 1 88 ? 93.335 -0.164 -1.057 1.00 0.00 88 THR A N 19
ATOM 35450 C CA . THR A 1 88 ? 93.179 1.246 -0.742 1.00 0.00 88 THR A CA 19
ATOM 35451 C C . THR A 1 88 ? 94.220 1.624 0.318 1.00 0.00 88 THR A C 19
ATOM 35452 O O . THR A 1 88 ? 94.764 0.747 0.991 1.00 0.00 88 THR A O 19
ATOM 35463 N N . ASP A 1 89 ? 94.537 2.903 0.453 1.00 0.00 89 ASP A N 19
ATOM 35464 C CA . ASP A 1 89 ? 95.572 3.311 1.395 1.00 0.00 89 ASP A CA 19
ATOM 35465 C C . ASP A 1 89 ? 95.077 3.197 2.834 1.00 0.00 89 ASP A C 19
ATOM 35466 O O . ASP A 1 89 ? 93.991 3.666 3.169 1.00 0.00 89 ASP A O 19
ATOM 35475 N N . TYR A 1 90 ? 95.893 2.578 3.677 1.00 0.00 90 TYR A N 19
ATOM 35476 C CA . TYR A 1 90 ? 95.536 2.326 5.070 1.00 0.00 90 TYR A CA 19
ATOM 35477 C C . TYR A 1 90 ? 95.595 3.604 5.899 1.00 0.00 90 TYR A C 19
ATOM 35478 O O . TYR A 1 90 ? 94.836 3.765 6.853 1.00 0.00 90 TYR A O 19
ATOM 35496 N N . SER A 1 91 ? 96.475 4.518 5.521 1.00 0.00 91 SER A N 19
ATOM 35497 C CA . SER A 1 91 ? 96.613 5.776 6.236 1.00 0.00 91 SER A CA 19
ATOM 35498 C C . SER A 1 91 ? 95.370 6.624 6.003 1.00 0.00 91 SER A C 19
ATOM 35499 O O . SER A 1 91 ? 94.800 7.190 6.936 1.00 0.00 91 SER A O 19
ATOM 35507 N N . GLU A 1 92 ? 94.941 6.672 4.747 1.00 0.00 92 GLU A N 19
ATOM 35508 C CA . GLU A 1 92 ? 93.759 7.426 4.364 1.00 0.00 92 GLU A CA 19
ATOM 35509 C C . GLU A 1 92 ? 92.500 6.745 4.902 1.00 0.00 92 GLU A C 19
ATOM 35510 O O . GLU A 1 92 ? 91.532 7.405 5.276 1.00 0.00 92 GLU A O 19
ATOM 35522 N N . PHE A 1 93 ? 92.526 5.417 4.939 1.00 0.00 93 PHE A N 19
ATOM 35523 C CA . PHE A 1 93 ? 91.424 4.642 5.496 1.00 0.00 93 PHE A CA 19
ATOM 35524 C C . PHE A 1 93 ? 91.244 4.965 6.977 1.00 0.00 93 PHE A C 19
ATOM 35525 O O . PHE A 1 93 ? 90.148 5.303 7.422 1.00 0.00 93 PHE A O 19
ATOM 35542 N N . GLN A 1 94 ? 92.337 4.882 7.729 1.00 0.00 94 GLN A N 19
ATOM 35543 C CA . GLN A 1 94 ? 92.316 5.181 9.157 1.00 0.00 94 GLN A CA 19
ATOM 35544 C C . GLN A 1 94 ? 91.972 6.647 9.399 1.00 0.00 94 GLN A C 19
ATOM 35545 O O . GLN A 1 94 ? 91.378 6.998 10.421 1.00 0.00 94 GLN A O 19
ATOM 35559 N N . LYS A 1 95 ? 92.346 7.491 8.444 1.00 0.00 95 LYS A N 19
ATOM 35560 C CA . LYS A 1 95 ? 91.993 8.905 8.467 1.00 0.00 95 LYS A CA 19
ATOM 35561 C C . LYS A 1 95 ? 90.478 9.072 8.572 1.00 0.00 95 LYS A C 19
ATOM 35562 O O . LYS A 1 95 ? 89.986 9.842 9.394 1.00 0.00 95 LYS A O 19
ATOM 35581 N N . ILE A 1 96 ? 89.751 8.325 7.748 1.00 0.00 96 ILE A N 19
ATOM 35582 C CA . ILE A 1 96 ? 88.292 8.388 7.716 1.00 0.00 96 ILE A CA 19
ATOM 35583 C C . ILE A 1 96 ? 87.688 7.812 8.996 1.00 0.00 96 ILE A C 19
ATOM 35584 O O . ILE A 1 96 ? 86.712 8.344 9.532 1.00 0.00 96 ILE A O 19
ATOM 35600 N N . LEU A 1 97 ? 88.279 6.727 9.486 1.00 0.00 97 LEU A N 19
ATOM 35601 C CA . LEU A 1 97 ? 87.819 6.088 10.716 1.00 0.00 97 LEU A CA 19
ATOM 35602 C C . LEU A 1 97 ? 87.868 7.066 11.885 1.00 0.00 97 LEU A C 19
ATOM 35603 O O . LEU A 1 97 ? 86.921 7.161 12.671 1.00 0.00 97 LEU A O 19
ATOM 35619 N N . LYS A 1 98 ? 88.973 7.793 11.989 1.00 0.00 98 LYS A N 19
ATOM 35620 C CA . LYS A 1 98 ? 89.143 8.790 13.039 1.00 0.00 98 LYS A CA 19
ATOM 35621 C C . LYS A 1 98 ? 88.299 10.030 12.742 1.00 0.00 98 LYS A C 19
ATOM 35622 O O . LYS A 1 98 ? 87.829 10.712 13.654 1.00 0.00 98 LYS A O 19
ATOM 35641 N N . LYS A 1 99 ? 88.105 10.295 11.455 1.00 0.00 99 LYS A N 19
ATOM 35642 C CA . LYS A 1 99 ? 87.380 11.474 10.989 1.00 0.00 99 LYS A CA 19
ATOM 35643 C C . LYS A 1 99 ? 85.949 11.509 11.519 1.00 0.00 99 LYS A C 19
ATOM 35644 O O . LYS A 1 99 ? 85.474 12.550 11.974 1.00 0.00 99 LYS A O 19
ATOM 35663 N N . ARG A 1 100 ? 85.255 10.380 11.454 1.00 0.00 100 ARG A N 19
ATOM 35664 C CA . ARG A 1 100 ? 83.875 10.328 11.920 1.00 0.00 100 ARG A CA 19
ATOM 35665 C C . ARG A 1 100 ? 83.777 9.623 13.273 1.00 0.00 100 ARG A C 19
ATOM 35666 O O . ARG A 1 100 ? 82.722 9.615 13.908 1.00 0.00 100 ARG A O 19
ATOM 35687 N N . GLY A 1 101 ? 84.885 9.038 13.717 1.00 0.00 101 GLY A N 19
ATOM 35688 C CA . GLY A 1 101 ? 84.900 8.360 15.001 1.00 0.00 101 GLY A CA 19
ATOM 35689 C C . GLY A 1 101 ? 84.128 7.058 14.967 1.00 0.00 101 GLY A C 19
ATOM 35690 O O . GLY A 1 101 ? 83.333 6.769 15.861 1.00 0.00 101 GLY A O 19
ATOM 35694 N N . THR A 1 102 ? 84.376 6.268 13.934 1.00 0.00 102 THR A N 19
ATOM 35695 C CA . THR A 1 102 ? 83.664 5.012 13.739 1.00 0.00 102 THR A CA 19
ATOM 35696 C C . THR A 1 102 ? 84.123 3.957 14.746 1.00 0.00 102 THR A C 19
ATOM 35697 O O . THR A 1 102 ? 83.385 3.028 15.077 1.00 0.00 102 THR A O 19
ATOM 35708 N N . LYS A 1 103 ? 85.343 4.114 15.238 1.00 0.00 103 LYS A N 19
ATOM 35709 C CA . LYS A 1 103 ? 85.863 3.234 16.272 1.00 0.00 103 LYS A CA 19
ATOM 35710 C C . LYS A 1 103 ? 85.895 3.966 17.604 1.00 0.00 103 LYS A C 19
ATOM 35711 O O . LYS A 1 103 ? 86.959 4.329 18.110 1.00 0.00 103 LYS A O 19
ATOM 35730 N N . LEU A 1 104 ? 84.713 4.219 18.141 1.00 0.00 104 LEU A N 19
ATOM 35731 C CA . LEU A 1 104 ? 84.570 4.925 19.402 1.00 0.00 104 LEU A CA 19
ATOM 35732 C C . LEU A 1 104 ? 83.201 4.619 19.991 1.00 0.00 104 LEU A C 19
ATOM 35733 O O . LEU A 1 104 ? 82.177 4.830 19.336 1.00 0.00 104 LEU A O 19
ATOM 35749 N N . GLU A 1 105 ? 83.188 4.107 21.209 1.00 0.00 105 GLU A N 19
ATOM 35750 C CA . GLU A 1 105 ? 81.941 3.793 21.885 1.00 0.00 105 GLU A CA 19
ATOM 35751 C C . GLU A 1 105 ? 81.771 4.704 23.094 1.00 0.00 105 GLU A C 19
ATOM 35752 O O . GLU A 1 105 ? 82.536 4.626 24.057 1.00 0.00 105 GLU A O 19
ATOM 35764 N N . HIS A 1 106 ? 80.771 5.575 23.019 1.00 0.00 106 HIS A N 19
ATOM 35765 C CA . HIS A 1 106 ? 80.533 6.597 24.036 1.00 0.00 106 HIS A CA 19
ATOM 35766 C C . HIS A 1 106 ? 80.326 5.982 25.422 1.00 0.00 106 HIS A C 19
ATOM 35767 O O . HIS A 1 106 ? 80.661 6.593 26.436 1.00 0.00 106 HIS A O 19
ATOM 35782 N N . HIS A 1 107 ? 79.780 4.777 25.459 1.00 0.00 107 HIS A N 19
ATOM 35783 C CA . HIS A 1 107 ? 79.555 4.086 26.720 1.00 0.00 107 HIS A CA 19
ATOM 35784 C C . HIS A 1 107 ? 80.360 2.791 26.744 1.00 0.00 107 HIS A C 19
ATOM 35785 O O . HIS A 1 107 ? 80.298 1.999 25.805 1.00 0.00 107 HIS A O 19
ATOM 35800 N N . HIS A 1 108 ? 81.133 2.594 27.800 1.00 0.00 108 HIS A N 19
ATOM 35801 C CA . HIS A 1 108 ? 81.910 1.373 27.966 1.00 0.00 108 HIS A CA 19
ATOM 35802 C C . HIS A 1 108 ? 81.366 0.543 29.117 1.00 0.00 108 HIS A C 19
ATOM 35803 O O . HIS A 1 108 ? 81.111 1.064 30.202 1.00 0.00 108 HIS A O 19
ATOM 35818 N N . HIS A 1 109 ? 81.175 -0.742 28.870 1.00 0.00 109 HIS A N 19
ATOM 35819 C CA . HIS A 1 109 ? 80.735 -1.662 29.908 1.00 0.00 109 HIS A CA 19
ATOM 35820 C C . HIS A 1 109 ? 81.937 -2.129 30.714 1.00 0.00 109 HIS A C 19
ATOM 35821 O O . HIS A 1 109 ? 82.977 -2.456 30.138 1.00 0.00 109 HIS A O 19
ATOM 35836 N N . HIS A 1 110 ? 81.784 -2.147 32.040 1.00 0.00 110 HIS A N 19
ATOM 35837 C CA . HIS A 1 110 ? 82.884 -2.449 32.961 1.00 0.00 110 HIS A CA 19
ATOM 35838 C C . HIS A 1 110 ? 83.921 -1.324 32.908 1.00 0.00 110 HIS A C 19
ATOM 35839 O O . HIS A 1 110 ? 83.902 -0.420 33.747 1.00 0.00 110 HIS A O 19
ATOM 35854 N N . HIS A 1 111 ? 84.794 -1.370 31.906 1.00 0.00 111 HIS A N 19
ATOM 35855 C CA . HIS A 1 111 ? 85.779 -0.319 31.671 1.00 0.00 111 HIS A CA 19
ATOM 35856 C C . HIS A 1 111 ? 86.640 -0.679 30.471 1.00 0.00 111 HIS A C 19
ATOM 35857 O O . HIS A 1 111 ? 87.506 -1.568 30.614 1.00 0.00 111 HIS A O 19
ATOM 35873 N N . MET A 1 1 ? 79.088 -11.866 -4.541 1.00 0.00 1 MET A N 20
ATOM 35874 C CA . MET A 1 1 ? 79.769 -10.588 -4.844 1.00 0.00 1 MET A CA 20
ATOM 35875 C C . MET A 1 1 ? 81.152 -10.840 -5.430 1.00 0.00 1 MET A C 20
ATOM 35876 O O . MET A 1 1 ? 81.977 -11.530 -4.832 1.00 0.00 1 MET A O 20
ATOM 35892 N N . ASN A 1 2 ? 81.388 -10.290 -6.610 1.00 0.00 2 ASN A N 20
ATOM 35893 C CA . ASN A 1 2 ? 82.704 -10.324 -7.233 1.00 0.00 2 ASN A CA 20
ATOM 35894 C C . ASN A 1 2 ? 83.099 -8.908 -7.607 1.00 0.00 2 ASN A C 20
ATOM 35895 O O . ASN A 1 2 ? 82.338 -7.971 -7.345 1.00 0.00 2 ASN A O 20
ATOM 35906 N N . SER A 1 3 ? 84.261 -8.743 -8.226 1.00 0.00 3 SER A N 20
ATOM 35907 C CA . SER A 1 3 ? 84.702 -7.424 -8.666 1.00 0.00 3 SER A CA 20
ATOM 35908 C C . SER A 1 3 ? 83.669 -6.793 -9.603 1.00 0.00 3 SER A C 20
ATOM 35909 O O . SER A 1 3 ? 83.496 -5.576 -9.620 1.00 0.00 3 SER A O 20
ATOM 35917 N N . GLU A 1 4 ? 82.973 -7.638 -10.363 1.00 0.00 4 GLU A N 20
ATOM 35918 C CA . GLU A 1 4 ? 81.892 -7.196 -11.242 1.00 0.00 4 GLU A CA 20
ATOM 35919 C C . GLU A 1 4 ? 80.819 -6.442 -10.454 1.00 0.00 4 GLU A C 20
ATOM 35920 O O . GLU A 1 4 ? 80.456 -5.317 -10.801 1.00 0.00 4 GLU A O 20
ATOM 35932 N N . VAL A 1 5 ? 80.330 -7.068 -9.389 1.00 0.00 5 VAL A N 20
ATOM 35933 C CA . VAL A 1 5 ? 79.294 -6.473 -8.548 1.00 0.00 5 VAL A CA 20
ATOM 35934 C C . VAL A 1 5 ? 79.780 -5.161 -7.942 1.00 0.00 5 VAL A C 20
ATOM 35935 O O . VAL A 1 5 ? 79.044 -4.173 -7.900 1.00 0.00 5 VAL A O 20
ATOM 35948 N N . ILE A 1 6 ? 81.022 -5.164 -7.468 1.00 0.00 6 ILE A N 20
ATOM 35949 C CA . ILE A 1 6 ? 81.655 -3.947 -6.965 1.00 0.00 6 ILE A CA 20
ATOM 35950 C C . ILE A 1 6 ? 81.579 -2.824 -8.002 1.00 0.00 6 ILE A C 20
ATOM 35951 O O . ILE A 1 6 ? 81.229 -1.689 -7.676 1.00 0.00 6 ILE A O 20
ATOM 35967 N N . LYS A 1 7 ? 81.886 -3.151 -9.255 1.00 0.00 7 LYS A N 20
ATOM 35968 C CA . LYS A 1 7 ? 81.856 -2.168 -10.335 1.00 0.00 7 LYS A CA 20
ATOM 35969 C C . LYS A 1 7 ? 80.448 -1.619 -10.534 1.00 0.00 7 LYS A C 20
ATOM 35970 O O . LYS A 1 7 ? 80.269 -0.419 -10.731 1.00 0.00 7 LYS A O 20
ATOM 35989 N N . GLU A 1 8 ? 79.453 -2.500 -10.471 1.00 0.00 8 GLU A N 20
ATOM 35990 C CA . GLU A 1 8 ? 78.057 -2.083 -10.582 1.00 0.00 8 GLU A CA 20
ATOM 35991 C C . GLU A 1 8 ? 77.708 -1.079 -9.489 1.00 0.00 8 GLU A C 20
ATOM 35992 O O . GLU A 1 8 ? 77.028 -0.082 -9.737 1.00 0.00 8 GLU A O 20
ATOM 36004 N N . PHE A 1 9 ? 78.177 -1.359 -8.281 1.00 0.00 9 PHE A N 20
ATOM 36005 C CA . PHE A 1 9 ? 77.936 -0.495 -7.132 1.00 0.00 9 PHE A CA 20
ATOM 36006 C C . PHE A 1 9 ? 78.622 0.856 -7.328 1.00 0.00 9 PHE A C 20
ATOM 36007 O O . PHE A 1 9 ? 78.034 1.906 -7.072 1.00 0.00 9 PHE A O 20
ATOM 36024 N N . LEU A 1 10 ? 79.860 0.817 -7.804 1.00 0.00 10 LEU A N 20
ATOM 36025 C CA . LEU A 1 10 ? 80.629 2.034 -8.046 1.00 0.00 10 LEU A CA 20
ATOM 36026 C C . LEU A 1 10 ? 79.995 2.870 -9.153 1.00 0.00 10 LEU A C 20
ATOM 36027 O O . LEU A 1 10 ? 79.956 4.098 -9.067 1.00 0.00 10 LEU A O 20
ATOM 36043 N N . GLU A 1 11 ? 79.499 2.201 -10.186 1.00 0.00 11 GLU A N 20
ATOM 36044 C CA . GLU A 1 11 ? 78.844 2.878 -11.299 1.00 0.00 11 GLU A CA 20
ATOM 36045 C C . GLU A 1 11 ? 77.535 3.513 -10.840 1.00 0.00 11 GLU A C 20
ATOM 36046 O O . GLU A 1 11 ? 77.206 4.635 -11.233 1.00 0.00 11 GLU A O 20
ATOM 36058 N N . ASP A 1 12 ? 76.801 2.793 -9.999 1.00 0.00 12 ASP A N 20
ATOM 36059 C CA . ASP A 1 12 ? 75.551 3.294 -9.432 1.00 0.00 12 ASP A CA 20
ATOM 36060 C C . ASP A 1 12 ? 75.793 4.566 -8.628 1.00 0.00 12 ASP A C 20
ATOM 36061 O O . ASP A 1 12 ? 75.037 5.533 -8.730 1.00 0.00 12 ASP A O 20
ATOM 36070 N N . ILE A 1 13 ? 76.854 4.564 -7.833 1.00 0.00 13 ILE A N 20
ATOM 36071 C CA . ILE A 1 13 ? 77.224 5.741 -7.063 1.00 0.00 13 ILE A CA 20
ATOM 36072 C C . ILE A 1 13 ? 77.750 6.842 -7.985 1.00 0.00 13 ILE A C 20
ATOM 36073 O O . ILE A 1 13 ? 77.408 8.016 -7.830 1.00 0.00 13 ILE A O 20
ATOM 36089 N N . GLY A 1 14 ? 78.551 6.447 -8.961 1.00 0.00 14 GLY A N 20
ATOM 36090 C CA . GLY A 1 14 ? 79.138 7.405 -9.880 1.00 0.00 14 GLY A CA 20
ATOM 36091 C C . GLY A 1 14 ? 80.552 7.773 -9.481 1.00 0.00 14 GLY A C 20
ATOM 36092 O O . GLY A 1 14 ? 80.974 8.918 -9.641 1.00 0.00 14 GLY A O 20
ATOM 36096 N N . GLU A 1 15 ? 81.277 6.797 -8.956 1.00 0.00 15 GLU A N 20
ATOM 36097 C CA . GLU A 1 15 ? 82.641 7.015 -8.499 1.00 0.00 15 GLU A CA 20
ATOM 36098 C C . GLU A 1 15 ? 83.649 6.434 -9.477 1.00 0.00 15 GLU A C 20
ATOM 36099 O O . GLU A 1 15 ? 83.281 5.817 -10.478 1.00 0.00 15 GLU A O 20
ATOM 36111 N N . ASP A 1 16 ? 84.922 6.633 -9.174 1.00 0.00 16 ASP A N 20
ATOM 36112 C CA . ASP A 1 16 ? 86.002 6.166 -10.031 1.00 0.00 16 ASP A CA 20
ATOM 36113 C C . ASP A 1 16 ? 86.733 5.013 -9.363 1.00 0.00 16 ASP A C 20
ATOM 36114 O O . ASP A 1 16 ? 86.802 4.943 -8.134 1.00 0.00 16 ASP A O 20
ATOM 36123 N N . TYR A 1 17 ? 87.277 4.113 -10.169 1.00 0.00 17 TYR A N 20
ATOM 36124 C CA . TYR A 1 17 ? 88.059 3.003 -9.648 1.00 0.00 17 TYR A CA 20
ATOM 36125 C C . TYR A 1 17 ? 89.201 2.678 -10.602 1.00 0.00 17 TYR A C 20
ATOM 36126 O O . TYR A 1 17 ? 89.055 2.794 -11.818 1.00 0.00 17 TYR A O 20
ATOM 36144 N N . ILE A 1 18 ? 90.336 2.287 -10.048 1.00 0.00 18 ILE A N 20
ATOM 36145 C CA . ILE A 1 18 ? 91.484 1.917 -10.858 1.00 0.00 18 ILE A CA 20
ATOM 36146 C C . ILE A 1 18 ? 91.772 0.429 -10.709 1.00 0.00 18 ILE A C 20
ATOM 36147 O O . ILE A 1 18 ? 92.312 -0.014 -9.689 1.00 0.00 18 ILE A O 20
ATOM 36163 N N . GLU A 1 19 ? 91.383 -0.343 -11.713 1.00 0.00 19 GLU A N 20
ATOM 36164 C CA . GLU A 1 19 ? 91.579 -1.782 -11.679 1.00 0.00 19 GLU A CA 20
ATOM 36165 C C . GLU A 1 19 ? 92.902 -2.165 -12.331 1.00 0.00 19 GLU A C 20
ATOM 36166 O O . GLU A 1 19 ? 93.247 -1.681 -13.411 1.00 0.00 19 GLU A O 20
ATOM 36178 N N . LEU A 1 20 ? 93.635 -3.022 -11.646 1.00 0.00 20 LEU A N 20
ATOM 36179 C CA . LEU A 1 20 ? 94.903 -3.539 -12.125 1.00 0.00 20 LEU A CA 20
ATOM 36180 C C . LEU A 1 20 ? 94.816 -5.056 -12.202 1.00 0.00 20 LEU A C 20
ATOM 36181 O O . LEU A 1 20 ? 93.718 -5.618 -12.193 1.00 0.00 20 LEU A O 20
ATOM 36197 N N . GLU A 1 21 ? 95.956 -5.726 -12.266 1.00 0.00 21 GLU A N 20
ATOM 36198 C CA . GLU A 1 21 ? 95.967 -7.178 -12.293 1.00 0.00 21 GLU A CA 20
ATOM 36199 C C . GLU A 1 21 ? 95.583 -7.737 -10.930 1.00 0.00 21 GLU A C 20
ATOM 36200 O O . GLU A 1 21 ? 96.387 -7.724 -9.996 1.00 0.00 21 GLU A O 20
ATOM 36212 N N . ASN A 1 22 ? 94.333 -8.184 -10.824 1.00 0.00 22 ASN A N 20
ATOM 36213 C CA . ASN A 1 22 ? 93.806 -8.799 -9.601 1.00 0.00 22 ASN A CA 20
ATOM 36214 C C . ASN A 1 22 ? 93.707 -7.782 -8.466 1.00 0.00 22 ASN A C 20
ATOM 36215 O O . ASN A 1 22 ? 93.628 -8.151 -7.296 1.00 0.00 22 ASN A O 20
ATOM 36226 N N . GLU A 1 23 ? 93.683 -6.504 -8.820 1.00 0.00 23 GLU A N 20
ATOM 36227 C CA . GLU A 1 23 ? 93.588 -5.436 -7.831 1.00 0.00 23 GLU A CA 20
ATOM 36228 C C . GLU A 1 23 ? 92.605 -4.365 -8.269 1.00 0.00 23 GLU A C 20
ATOM 36229 O O . GLU A 1 23 ? 92.570 -3.985 -9.434 1.00 0.00 23 GLU A O 20
ATOM 36241 N N . ILE A 1 24 ? 91.813 -3.880 -7.331 1.00 0.00 24 ILE A N 20
ATOM 36242 C CA . ILE A 1 24 ? 90.970 -2.720 -7.569 1.00 0.00 24 ILE A CA 20
ATOM 36243 C C . ILE A 1 24 ? 91.297 -1.644 -6.546 1.00 0.00 24 ILE A C 20
ATOM 36244 O O . ILE A 1 24 ? 91.075 -1.825 -5.352 1.00 0.00 24 ILE A O 20
ATOM 36260 N N . HIS A 1 25 ? 91.857 -0.544 -7.013 1.00 0.00 25 HIS A N 20
ATOM 36261 C CA . HIS A 1 25 ? 92.227 0.547 -6.130 1.00 0.00 25 HIS A CA 20
ATOM 36262 C C . HIS A 1 25 ? 91.128 1.596 -6.101 1.00 0.00 25 HIS A C 20
ATOM 36263 O O . HIS A 1 25 ? 90.725 2.117 -7.143 1.00 0.00 25 HIS A O 20
ATOM 36278 N N . LEU A 1 26 ? 90.639 1.885 -4.904 1.00 0.00 26 LEU A N 20
ATOM 36279 C CA . LEU A 1 26 ? 89.524 2.802 -4.729 1.00 0.00 26 LEU A CA 20
ATOM 36280 C C . LEU A 1 26 ? 89.948 4.051 -3.971 1.00 0.00 26 LEU A C 20
ATOM 36281 O O . LEU A 1 26 ? 91.098 4.181 -3.548 1.00 0.00 26 LEU A O 20
ATOM 36297 N N . LYS A 1 27 ? 89.004 4.965 -3.811 1.00 0.00 27 LYS A N 20
ATOM 36298 C CA . LYS A 1 27 ? 89.212 6.157 -3.006 1.00 0.00 27 LYS A CA 20
ATOM 36299 C C . LYS A 1 27 ? 88.873 5.839 -1.555 1.00 0.00 27 LYS A C 20
ATOM 36300 O O . LYS A 1 27 ? 87.876 5.170 -1.293 1.00 0.00 27 LYS A O 20
ATOM 36319 N N . PRO A 1 28 ? 89.685 6.314 -0.597 1.00 0.00 28 PRO A N 20
ATOM 36320 C CA . PRO A 1 28 ? 89.492 6.022 0.832 1.00 0.00 28 PRO A CA 20
ATOM 36321 C C . PRO A 1 28 ? 88.078 6.335 1.323 1.00 0.00 28 PRO A C 20
ATOM 36322 O O . PRO A 1 28 ? 87.510 5.594 2.124 1.00 0.00 28 PRO A O 20
ATOM 36333 N N . GLU A 1 29 ? 87.509 7.423 0.817 1.00 0.00 29 GLU A N 20
ATOM 36334 C CA . GLU A 1 29 ? 86.189 7.869 1.244 1.00 0.00 29 GLU A CA 20
ATOM 36335 C C . GLU A 1 29 ? 85.093 6.966 0.674 1.00 0.00 29 GLU A C 20
ATOM 36336 O O . GLU A 1 29 ? 84.045 6.775 1.293 1.00 0.00 29 GLU A O 20
ATOM 36348 N N . VAL A 1 30 ? 85.354 6.392 -0.492 1.00 0.00 30 VAL A N 20
ATOM 36349 C CA . VAL A 1 30 ? 84.397 5.502 -1.137 1.00 0.00 30 VAL A CA 20
ATOM 36350 C C . VAL A 1 30 ? 84.544 4.088 -0.589 1.00 0.00 30 VAL A C 20
ATOM 36351 O O . VAL A 1 30 ? 83.557 3.381 -0.370 1.00 0.00 30 VAL A O 20
ATOM 36364 N N . PHE A 1 31 ? 85.790 3.698 -0.347 1.00 0.00 31 PHE A N 20
ATOM 36365 C CA . PHE A 1 31 ? 86.111 2.378 0.184 1.00 0.00 31 PHE A CA 20
ATOM 36366 C C . PHE A 1 31 ? 85.406 2.143 1.513 1.00 0.00 31 PHE A C 20
ATOM 36367 O O . PHE A 1 31 ? 85.057 1.014 1.843 1.00 0.00 31 PHE A O 20
ATOM 36384 N N . TYR A 1 32 ? 85.186 3.220 2.257 1.00 0.00 32 TYR A N 20
ATOM 36385 C CA . TYR A 1 32 ? 84.490 3.154 3.535 1.00 0.00 32 TYR A CA 20
ATOM 36386 C C . TYR A 1 32 ? 83.126 2.475 3.390 1.00 0.00 32 TYR A C 20
ATOM 36387 O O . TYR A 1 32 ? 82.769 1.598 4.178 1.00 0.00 32 TYR A O 20
ATOM 36405 N N . GLU A 1 33 ? 82.377 2.868 2.370 1.00 0.00 33 GLU A N 20
ATOM 36406 C CA . GLU A 1 33 ? 81.043 2.328 2.158 1.00 0.00 33 GLU A CA 20
ATOM 36407 C C . GLU A 1 33 ? 81.098 0.984 1.444 1.00 0.00 33 GLU A C 20
ATOM 36408 O O . GLU A 1 33 ? 80.229 0.138 1.644 1.00 0.00 33 GLU A O 20
ATOM 36420 N N . VAL A 1 34 ? 82.123 0.784 0.622 1.00 0.00 34 VAL A N 20
ATOM 36421 C CA . VAL A 1 34 ? 82.318 -0.496 -0.055 1.00 0.00 34 VAL A CA 20
ATOM 36422 C C . VAL A 1 34 ? 82.677 -1.576 0.964 1.00 0.00 34 VAL A C 20
ATOM 36423 O O . VAL A 1 34 ? 82.181 -2.703 0.902 1.00 0.00 34 VAL A O 20
ATOM 36436 N N . TRP A 1 35 ? 83.528 -1.205 1.913 1.00 0.00 35 TRP A N 20
ATOM 36437 C CA . TRP A 1 35 ? 83.912 -2.082 3.008 1.00 0.00 35 TRP A CA 20
ATOM 36438 C C . TRP A 1 35 ? 82.676 -2.540 3.780 1.00 0.00 35 TRP A C 20
ATOM 36439 O O . TRP A 1 35 ? 82.519 -3.720 4.076 1.00 0.00 35 TRP A O 20
ATOM 36460 N N . LYS A 1 36 ? 81.786 -1.603 4.073 1.00 0.00 36 LYS A N 20
ATOM 36461 C CA . LYS A 1 36 ? 80.555 -1.921 4.790 1.00 0.00 36 LYS A CA 20
ATOM 36462 C C . LYS A 1 36 ? 79.536 -2.600 3.877 1.00 0.00 36 LYS A C 20
ATOM 36463 O O . LYS A 1 36 ? 78.641 -3.299 4.349 1.00 0.00 36 LYS A O 20
ATOM 36482 N N . TYR A 1 37 ? 79.685 -2.411 2.573 1.00 0.00 37 TYR A N 20
ATOM 36483 C CA . TYR A 1 37 ? 78.798 -3.044 1.601 1.00 0.00 37 TYR A CA 20
ATOM 36484 C C . TYR A 1 37 ? 78.980 -4.558 1.623 1.00 0.00 37 TYR A C 20
ATOM 36485 O O . TYR A 1 37 ? 78.022 -5.314 1.463 1.00 0.00 37 TYR A O 20
ATOM 36503 N N . VAL A 1 38 ? 80.213 -4.994 1.839 1.00 0.00 38 VAL A N 20
ATOM 36504 C CA . VAL A 1 38 ? 80.517 -6.417 1.893 1.00 0.00 38 VAL A CA 20
ATOM 36505 C C . VAL A 1 38 ? 80.476 -6.941 3.332 1.00 0.00 38 VAL A C 20
ATOM 36506 O O . VAL A 1 38 ? 80.914 -8.058 3.613 1.00 0.00 38 VAL A O 20
ATOM 36519 N N . GLY A 1 39 ? 79.938 -6.129 4.238 1.00 0.00 39 GLY A N 20
ATOM 36520 C CA . GLY A 1 39 ? 79.731 -6.567 5.609 1.00 0.00 39 GLY A CA 20
ATOM 36521 C C . GLY A 1 39 ? 80.938 -6.353 6.500 1.00 0.00 39 GLY A C 20
ATOM 36522 O O . GLY A 1 39 ? 81.135 -7.103 7.457 1.00 0.00 39 GLY A O 20
ATOM 36526 N N . GLU A 1 40 ? 81.732 -5.325 6.176 1.00 0.00 40 GLU A N 20
ATOM 36527 C CA . GLU A 1 40 ? 82.939 -4.945 6.930 1.00 0.00 40 GLU A CA 20
ATOM 36528 C C . GLU A 1 40 ? 83.712 -6.151 7.483 1.00 0.00 40 GLU A C 20
ATOM 36529 O O . GLU A 1 40 ? 83.666 -6.455 8.678 1.00 0.00 40 GLU A O 20
ATOM 36541 N N . PRO A 1 41 ? 84.435 -6.862 6.597 1.00 0.00 41 PRO A N 20
ATOM 36542 C CA . PRO A 1 41 ? 85.203 -8.045 6.958 1.00 0.00 41 PRO A CA 20
ATOM 36543 C C . PRO A 1 41 ? 86.632 -7.709 7.394 1.00 0.00 41 PRO A C 20
ATOM 36544 O O . PRO A 1 41 ? 86.927 -6.574 7.781 1.00 0.00 41 PRO A O 20
ATOM 36555 N N . GLU A 1 42 ? 87.509 -8.703 7.328 1.00 0.00 42 GLU A N 20
ATOM 36556 C CA . GLU A 1 42 ? 88.895 -8.539 7.736 1.00 0.00 42 GLU A CA 20
ATOM 36557 C C . GLU A 1 42 ? 89.665 -7.652 6.768 1.00 0.00 42 GLU A C 20
ATOM 36558 O O . GLU A 1 42 ? 89.715 -7.915 5.566 1.00 0.00 42 GLU A O 20
ATOM 36570 N N . LEU A 1 43 ? 90.251 -6.591 7.304 1.00 0.00 43 LEU A N 20
ATOM 36571 C CA . LEU A 1 43 ? 91.093 -5.705 6.519 1.00 0.00 43 LEU A CA 20
ATOM 36572 C C . LEU A 1 43 ? 92.533 -6.191 6.542 1.00 0.00 43 LEU A C 20
ATOM 36573 O O . LEU A 1 43 ? 93.163 -6.260 7.600 1.00 0.00 43 LEU A O 20
ATOM 36589 N N . LYS A 1 44 ? 93.046 -6.539 5.375 1.00 0.00 44 LYS A N 20
ATOM 36590 C CA . LYS A 1 44 ? 94.400 -7.048 5.256 1.00 0.00 44 LYS A CA 20
ATOM 36591 C C . LYS A 1 44 ? 95.354 -5.923 4.891 1.00 0.00 44 LYS A C 20
ATOM 36592 O O . LYS A 1 44 ? 95.200 -5.280 3.856 1.00 0.00 44 LYS A O 20
ATOM 36611 N N . THR A 1 45 ? 96.324 -5.675 5.748 1.00 0.00 45 THR A N 20
ATOM 36612 C CA . THR A 1 45 ? 97.300 -4.635 5.497 1.00 0.00 45 THR A CA 20
ATOM 36613 C C . THR A 1 45 ? 98.648 -5.242 5.129 1.00 0.00 45 THR A C 20
ATOM 36614 O O . THR A 1 45 ? 99.104 -6.194 5.763 1.00 0.00 45 THR A O 20
ATOM 36625 N N . TYR A 1 46 ? 99.272 -4.702 4.095 1.00 0.00 46 TYR A N 20
ATOM 36626 C CA . TYR A 1 46 ? 100.579 -5.175 3.670 1.00 0.00 46 TYR A CA 20
ATOM 36627 C C . TYR A 1 46 ? 101.541 -4.004 3.549 1.00 0.00 46 TYR A C 20
ATOM 36628 O O . TYR A 1 46 ? 101.163 -2.918 3.101 1.00 0.00 46 TYR A O 20
ATOM 36646 N N . VAL A 1 47 ? 102.775 -4.221 3.967 1.00 0.00 47 VAL A N 20
ATOM 36647 C CA . VAL A 1 47 ? 103.783 -3.179 3.918 1.00 0.00 47 VAL A CA 20
ATOM 36648 C C . VAL A 1 47 ? 104.672 -3.352 2.696 1.00 0.00 47 VAL A C 20
ATOM 36649 O O . VAL A 1 47 ? 105.443 -4.308 2.601 1.00 0.00 47 VAL A O 20
ATOM 36662 N N . ILE A 1 48 ? 104.538 -2.441 1.750 1.00 0.00 48 ILE A N 20
ATOM 36663 C CA . ILE A 1 48 ? 105.387 -2.436 0.577 1.00 0.00 48 ILE A CA 20
ATOM 36664 C C . ILE A 1 48 ? 106.387 -1.286 0.672 1.00 0.00 48 ILE A C 20
ATOM 36665 O O . ILE A 1 48 ? 106.026 -0.114 0.558 1.00 0.00 48 ILE A O 20
ATOM 36681 N N . GLU A 1 49 ? 107.638 -1.622 0.938 1.00 0.00 49 GLU A N 20
ATOM 36682 C CA . GLU A 1 49 ? 108.672 -0.613 1.073 1.00 0.00 49 GLU A CA 20
ATOM 36683 C C . GLU A 1 49 ? 109.180 -0.197 -0.300 1.00 0.00 49 GLU A C 20
ATOM 36684 O O . GLU A 1 49 ? 109.924 -0.934 -0.953 1.00 0.00 49 GLU A O 20
ATOM 36696 N N . ASP A 1 50 ? 108.753 0.974 -0.740 1.00 0.00 50 ASP A N 20
ATOM 36697 C CA . ASP A 1 50 ? 109.166 1.503 -2.028 1.00 0.00 50 ASP A CA 20
ATOM 36698 C C . ASP A 1 50 ? 110.234 2.565 -1.808 1.00 0.00 50 ASP A C 20
ATOM 36699 O O . ASP A 1 50 ? 110.211 3.270 -0.800 1.00 0.00 50 ASP A O 20
ATOM 36708 N N . GLU A 1 51 ? 111.174 2.678 -2.728 1.00 0.00 51 GLU A N 20
ATOM 36709 C CA . GLU A 1 51 ? 112.296 3.584 -2.549 1.00 0.00 51 GLU A CA 20
ATOM 36710 C C . GLU A 1 51 ? 112.071 4.890 -3.301 1.00 0.00 51 GLU A C 20
ATOM 36711 O O . GLU A 1 51 ? 111.824 4.888 -4.508 1.00 0.00 51 GLU A O 20
ATOM 36723 N N . ILE A 1 52 ? 112.163 5.998 -2.568 1.00 0.00 52 ILE A N 20
ATOM 36724 C CA . ILE A 1 52 ? 111.928 7.333 -3.111 1.00 0.00 52 ILE A CA 20
ATOM 36725 C C . ILE A 1 52 ? 110.480 7.481 -3.580 1.00 0.00 52 ILE A C 20
ATOM 36726 O O . ILE A 1 52 ? 110.157 7.252 -4.746 1.00 0.00 52 ILE A O 20
ATOM 36742 N N . VAL A 1 53 ? 109.605 7.836 -2.653 1.00 0.00 53 VAL A N 20
ATOM 36743 C CA . VAL A 1 53 ? 108.204 8.048 -2.975 1.00 0.00 53 VAL A CA 20
ATOM 36744 C C . VAL A 1 53 ? 107.866 9.528 -2.877 1.00 0.00 53 VAL A C 20
ATOM 36745 O O . VAL A 1 53 ? 107.625 10.054 -1.790 1.00 0.00 53 VAL A O 20
ATOM 36758 N N . GLU A 1 54 ? 107.886 10.202 -4.015 1.00 0.00 54 GLU A N 20
ATOM 36759 C CA . GLU A 1 54 ? 107.608 11.629 -4.071 1.00 0.00 54 GLU A CA 20
ATOM 36760 C C . GLU A 1 54 ? 106.146 11.875 -4.437 1.00 0.00 54 GLU A C 20
ATOM 36761 O O . GLU A 1 54 ? 105.482 10.991 -4.983 1.00 0.00 54 GLU A O 20
ATOM 36773 N N . PRO A 1 55 ? 105.620 13.077 -4.123 1.00 0.00 55 PRO A N 20
ATOM 36774 C CA . PRO A 1 55 ? 104.230 13.449 -4.424 1.00 0.00 55 PRO A CA 20
ATOM 36775 C C . PRO A 1 55 ? 103.870 13.287 -5.900 1.00 0.00 55 PRO A C 20
ATOM 36776 O O . PRO A 1 55 ? 102.731 12.960 -6.236 1.00 0.00 55 PRO A O 20
ATOM 36787 N N . GLY A 1 56 ? 104.842 13.512 -6.782 1.00 0.00 56 GLY A N 20
ATOM 36788 C CA . GLY A 1 56 ? 104.583 13.385 -8.203 1.00 0.00 56 GLY A CA 20
ATOM 36789 C C . GLY A 1 56 ? 105.770 13.766 -9.064 1.00 0.00 56 GLY A C 20
ATOM 36790 O O . GLY A 1 56 ? 106.000 13.162 -10.112 1.00 0.00 56 GLY A O 20
ATOM 36794 N N . GLU A 1 57 ? 106.530 14.759 -8.628 1.00 0.00 57 GLU A N 20
ATOM 36795 C CA . GLU A 1 57 ? 107.659 15.245 -9.409 1.00 0.00 57 GLU A CA 20
ATOM 36796 C C . GLU A 1 57 ? 108.979 14.964 -8.696 1.00 0.00 57 GLU A C 20
ATOM 36797 O O . GLU A 1 57 ? 109.049 14.994 -7.466 1.00 0.00 57 GLU A O 20
ATOM 36809 N N . TYR A 1 58 ? 110.014 14.672 -9.472 1.00 0.00 58 TYR A N 20
ATOM 36810 C CA . TYR A 1 58 ? 111.348 14.451 -8.927 1.00 0.00 58 TYR A CA 20
ATOM 36811 C C . TYR A 1 58 ? 112.221 15.666 -9.213 1.00 0.00 58 TYR A C 20
ATOM 36812 O O . TYR A 1 58 ? 111.793 16.588 -9.911 1.00 0.00 58 TYR A O 20
ATOM 36830 N N . ASP A 1 59 ? 113.436 15.674 -8.680 1.00 0.00 59 ASP A N 20
ATOM 36831 C CA . ASP A 1 59 ? 114.362 16.771 -8.931 1.00 0.00 59 ASP A CA 20
ATOM 36832 C C . ASP A 1 59 ? 115.079 16.552 -10.265 1.00 0.00 59 ASP A C 20
ATOM 36833 O O . ASP A 1 59 ? 115.153 15.418 -10.746 1.00 0.00 59 ASP A O 20
ATOM 36842 N N . PRO A 1 60 ? 115.576 17.642 -10.891 1.00 0.00 60 PRO A N 20
ATOM 36843 C CA . PRO A 1 60 ? 116.203 17.607 -12.223 1.00 0.00 60 PRO A CA 20
ATOM 36844 C C . PRO A 1 60 ? 117.149 16.423 -12.431 1.00 0.00 60 PRO A C 20
ATOM 36845 O O . PRO A 1 60 ? 118.089 16.219 -11.655 1.00 0.00 60 PRO A O 20
ATOM 36856 N N . PRO A 1 61 ? 116.906 15.631 -13.490 1.00 0.00 61 PRO A N 20
ATOM 36857 C CA . PRO A 1 61 ? 117.701 14.444 -13.804 1.00 0.00 61 PRO A CA 20
ATOM 36858 C C . PRO A 1 61 ? 119.105 14.793 -14.293 1.00 0.00 61 PRO A C 20
ATOM 36859 O O . PRO A 1 61 ? 119.345 14.941 -15.492 1.00 0.00 61 PRO A O 20
ATOM 36870 N N . GLU A 1 62 ? 120.016 14.948 -13.350 1.00 0.00 62 GLU A N 20
ATOM 36871 C CA . GLU A 1 62 ? 121.405 15.255 -13.653 1.00 0.00 62 GLU A CA 20
ATOM 36872 C C . GLU A 1 62 ? 122.309 14.183 -13.064 1.00 0.00 62 GLU A C 20
ATOM 36873 O O . GLU A 1 62 ? 121.825 13.204 -12.486 1.00 0.00 62 GLU A O 20
ATOM 36885 N N . MET A 1 63 ? 123.615 14.354 -13.216 1.00 0.00 63 MET A N 20
ATOM 36886 C CA . MET A 1 63 ? 124.567 13.468 -12.566 1.00 0.00 63 MET A CA 20
ATOM 36887 C C . MET A 1 63 ? 124.629 13.812 -11.082 1.00 0.00 63 MET A C 20
ATOM 36888 O O . MET A 1 63 ? 125.494 14.566 -10.628 1.00 0.00 63 MET A O 20
ATOM 36902 N N . LYS A 1 64 ? 123.668 13.279 -10.349 1.00 0.00 64 LYS A N 20
ATOM 36903 C CA . LYS A 1 64 ? 123.467 13.610 -8.951 1.00 0.00 64 LYS A CA 20
ATOM 36904 C C . LYS A 1 64 ? 122.787 12.447 -8.248 1.00 0.00 64 LYS A C 20
ATOM 36905 O O . LYS A 1 64 ? 121.871 11.833 -8.800 1.00 0.00 64 LYS A O 20
ATOM 36924 N N . TYR A 1 65 ? 123.230 12.135 -7.044 1.00 0.00 65 TYR A N 20
ATOM 36925 C CA . TYR A 1 65 ? 122.624 11.059 -6.285 1.00 0.00 65 TYR A CA 20
ATOM 36926 C C . TYR A 1 65 ? 121.443 11.570 -5.470 1.00 0.00 65 TYR A C 20
ATOM 36927 O O . TYR A 1 65 ? 121.620 12.184 -4.418 1.00 0.00 65 TYR A O 20
ATOM 36945 N N . THR A 1 66 ? 120.244 11.348 -5.981 1.00 0.00 66 THR A N 20
ATOM 36946 C CA . THR A 1 66 ? 119.044 11.584 -5.204 1.00 0.00 66 THR A CA 20
ATOM 36947 C C . THR A 1 66 ? 118.955 10.511 -4.125 1.00 0.00 66 THR A C 20
ATOM 36948 O O . THR A 1 66 ? 118.927 9.320 -4.441 1.00 0.00 66 THR A O 20
ATOM 36959 N N . ASN A 1 67 ? 118.960 10.933 -2.865 1.00 0.00 67 ASN A N 20
ATOM 36960 C CA . ASN A 1 67 ? 118.986 10.003 -1.736 1.00 0.00 67 ASN A CA 20
ATOM 36961 C C . ASN A 1 67 ? 117.883 8.962 -1.842 1.00 0.00 67 ASN A C 20
ATOM 36962 O O . ASN A 1 67 ? 116.696 9.284 -1.755 1.00 0.00 67 ASN A O 20
ATOM 36973 N N . VAL A 1 68 ? 118.285 7.714 -2.048 1.00 0.00 68 VAL A N 20
ATOM 36974 C CA . VAL A 1 68 ? 117.340 6.616 -2.130 1.00 0.00 68 VAL A CA 20
ATOM 36975 C C . VAL A 1 68 ? 116.840 6.260 -0.737 1.00 0.00 68 VAL A C 20
ATOM 36976 O O . VAL A 1 68 ? 117.412 5.412 -0.050 1.00 0.00 68 VAL A O 20
ATOM 36989 N N . LYS A 1 69 ? 115.800 6.953 -0.309 1.00 0.00 69 LYS A N 20
ATOM 36990 C CA . LYS A 1 69 ? 115.239 6.747 1.008 1.00 0.00 69 LYS A CA 20
ATOM 36991 C C . LYS A 1 69 ? 114.050 5.802 0.916 1.00 0.00 69 LYS A C 20
ATOM 36992 O O . LYS A 1 69 ? 113.137 6.010 0.113 1.00 0.00 69 LYS A O 20
ATOM 37011 N N . LYS A 1 70 ? 114.080 4.755 1.722 1.00 0.00 70 LYS A N 20
ATOM 37012 C CA . LYS A 1 70 ? 113.063 3.717 1.675 1.00 0.00 70 LYS A CA 20
ATOM 37013 C C . LYS A 1 70 ? 111.803 4.153 2.416 1.00 0.00 70 LYS A C 20
ATOM 37014 O O . LYS A 1 70 ? 111.866 4.626 3.554 1.00 0.00 70 LYS A O 20
ATOM 37033 N N . VAL A 1 71 ? 110.665 4.007 1.754 1.00 0.00 71 VAL A N 20
ATOM 37034 C CA . VAL A 1 71 ? 109.383 4.371 2.334 1.00 0.00 71 VAL A CA 20
ATOM 37035 C C . VAL A 1 71 ? 108.494 3.140 2.477 1.00 0.00 71 VAL A C 20
ATOM 37036 O O . VAL A 1 71 ? 108.035 2.574 1.485 1.00 0.00 71 VAL A O 20
ATOM 37049 N N . LYS A 1 72 ? 108.270 2.717 3.716 1.00 0.00 72 LYS A N 20
ATOM 37050 C CA . LYS A 1 72 ? 107.394 1.585 3.986 1.00 0.00 72 LYS A CA 20
ATOM 37051 C C . LYS A 1 72 ? 105.935 2.000 3.845 1.00 0.00 72 LYS A C 20
ATOM 37052 O O . LYS A 1 72 ? 105.367 2.622 4.744 1.00 0.00 72 LYS A O 20
ATOM 37071 N N . ILE A 1 73 ? 105.341 1.670 2.708 1.00 0.00 73 ILE A N 20
ATOM 37072 C CA . ILE A 1 73 ? 103.953 2.013 2.453 1.00 0.00 73 ILE A CA 20
ATOM 37073 C C . ILE A 1 73 ? 103.037 0.882 2.910 1.00 0.00 73 ILE A C 20
ATOM 37074 O O . ILE A 1 73 ? 103.005 -0.190 2.308 1.00 0.00 73 ILE A O 20
ATOM 37090 N N . LYS A 1 74 ? 102.317 1.123 3.991 1.00 0.00 74 LYS A N 20
ATOM 37091 C CA . LYS A 1 74 ? 101.380 0.142 4.519 1.00 0.00 74 LYS A CA 20
ATOM 37092 C C . LYS A 1 74 ? 99.999 0.378 3.915 1.00 0.00 74 LYS A C 20
ATOM 37093 O O . LYS A 1 74 ? 99.325 1.345 4.259 1.00 0.00 74 LYS A O 20
ATOM 37112 N N . LYS A 1 75 ? 99.599 -0.490 2.997 1.00 0.00 75 LYS A N 20
ATOM 37113 C CA . LYS A 1 75 ? 98.310 -0.351 2.330 1.00 0.00 75 LYS A CA 20
ATOM 37114 C C . LYS A 1 75 ? 97.325 -1.384 2.869 1.00 0.00 75 LYS A C 20
ATOM 37115 O O . LYS A 1 75 ? 97.732 -2.370 3.485 1.00 0.00 75 LYS A O 20
ATOM 37134 N N . VAL A 1 76 ? 96.039 -1.159 2.638 1.00 0.00 76 VAL A N 20
ATOM 37135 C CA . VAL A 1 76 ? 95.007 -2.059 3.137 1.00 0.00 76 VAL A CA 20
ATOM 37136 C C . VAL A 1 76 ? 94.129 -2.559 1.989 1.00 0.00 76 VAL A C 20
ATOM 37137 O O . VAL A 1 76 ? 93.849 -1.819 1.046 1.00 0.00 76 VAL A O 20
ATOM 37150 N N . TYR A 1 77 ? 93.725 -3.822 2.059 1.00 0.00 77 TYR A N 20
ATOM 37151 C CA . TYR A 1 77 ? 92.888 -4.415 1.029 1.00 0.00 77 TYR A CA 20
ATOM 37152 C C . TYR A 1 77 ? 92.053 -5.559 1.592 1.00 0.00 77 TYR A C 20
ATOM 37153 O O . TYR A 1 77 ? 92.289 -6.021 2.710 1.00 0.00 77 TYR A O 20
ATOM 37171 N N . PHE A 1 78 ? 91.078 -6.005 0.813 1.00 0.00 78 PHE A N 20
ATOM 37172 C CA . PHE A 1 78 ? 90.373 -7.246 1.106 1.00 0.00 78 PHE A CA 20
ATOM 37173 C C . PHE A 1 78 ? 90.203 -8.038 -0.184 1.00 0.00 78 PHE A C 20
ATOM 37174 O O . PHE A 1 78 ? 90.145 -7.457 -1.271 1.00 0.00 78 PHE A O 20
ATOM 37191 N N . GLU A 1 79 ? 90.146 -9.355 -0.067 1.00 0.00 79 GLU A N 20
ATOM 37192 C CA . GLU A 1 79 ? 90.104 -10.222 -1.237 1.00 0.00 79 GLU A CA 20
ATOM 37193 C C . GLU A 1 79 ? 88.696 -10.739 -1.497 1.00 0.00 79 GLU A C 20
ATOM 37194 O O . GLU A 1 79 ? 88.020 -11.225 -0.588 1.00 0.00 79 GLU A O 20
ATOM 37206 N N . THR A 1 80 ? 88.263 -10.628 -2.744 1.00 0.00 80 THR A N 20
ATOM 37207 C CA . THR A 1 80 ? 86.947 -11.091 -3.148 1.00 0.00 80 THR A CA 20
ATOM 37208 C C . THR A 1 80 ? 86.965 -12.588 -3.462 1.00 0.00 80 THR A C 20
ATOM 37209 O O . THR A 1 80 ? 87.965 -13.274 -3.233 1.00 0.00 80 THR A O 20
ATOM 37220 N N . LEU A 1 81 ? 85.856 -13.093 -3.986 1.00 0.00 81 LEU A N 20
ATOM 37221 C CA . LEU A 1 81 ? 85.762 -14.496 -4.365 1.00 0.00 81 LEU A CA 20
ATOM 37222 C C . LEU A 1 81 ? 86.556 -14.757 -5.640 1.00 0.00 81 LEU A C 20
ATOM 37223 O O . LEU A 1 81 ? 87.155 -15.821 -5.807 1.00 0.00 81 LEU A O 20
ATOM 37239 N N . ASP A 1 82 ? 86.583 -13.766 -6.519 1.00 0.00 82 ASP A N 20
ATOM 37240 C CA . ASP A 1 82 ? 87.261 -13.893 -7.803 1.00 0.00 82 ASP A CA 20
ATOM 37241 C C . ASP A 1 82 ? 88.708 -13.404 -7.720 1.00 0.00 82 ASP A C 20
ATOM 37242 O O . ASP A 1 82 ? 89.298 -13.014 -8.725 1.00 0.00 82 ASP A O 20
ATOM 37251 N N . ASN A 1 83 ? 89.265 -13.440 -6.507 1.00 0.00 83 ASN A N 20
ATOM 37252 C CA . ASN A 1 83 ? 90.703 -13.219 -6.273 1.00 0.00 83 ASN A CA 20
ATOM 37253 C C . ASN A 1 83 ? 91.127 -11.775 -6.515 1.00 0.00 83 ASN A C 20
ATOM 37254 O O . ASN A 1 83 ? 92.311 -11.499 -6.718 1.00 0.00 83 ASN A O 20
ATOM 37265 N N . VAL A 1 84 ? 90.184 -10.854 -6.475 1.00 0.00 84 VAL A N 20
ATOM 37266 C CA . VAL A 1 84 ? 90.513 -9.456 -6.678 1.00 0.00 84 VAL A CA 20
ATOM 37267 C C . VAL A 1 84 ? 90.738 -8.760 -5.344 1.00 0.00 84 VAL A C 20
ATOM 37268 O O . VAL A 1 84 ? 89.884 -8.796 -4.457 1.00 0.00 84 VAL A O 20
ATOM 37281 N N . ARG A 1 85 ? 91.903 -8.149 -5.201 1.00 0.00 85 ARG A N 20
ATOM 37282 C CA . ARG A 1 85 ? 92.242 -7.429 -3.986 1.00 0.00 85 ARG A CA 20
ATOM 37283 C C . ARG A 1 85 ? 91.792 -5.983 -4.105 1.00 0.00 85 ARG A C 20
ATOM 37284 O O . ARG A 1 85 ? 92.337 -5.219 -4.905 1.00 0.00 85 ARG A O 20
ATOM 37305 N N . VAL A 1 86 ? 90.790 -5.612 -3.334 1.00 0.00 86 VAL A N 20
ATOM 37306 C CA . VAL A 1 86 ? 90.346 -4.231 -3.299 1.00 0.00 86 VAL A CA 20
ATOM 37307 C C . VAL A 1 86 ? 91.258 -3.438 -2.374 1.00 0.00 86 VAL A C 20
ATOM 37308 O O . VAL A 1 86 ? 91.121 -3.498 -1.153 1.00 0.00 86 VAL A O 20
ATOM 37321 N N . VAL A 1 87 ? 92.204 -2.725 -2.971 1.00 0.00 87 VAL A N 20
ATOM 37322 C CA . VAL A 1 87 ? 93.254 -2.046 -2.223 1.00 0.00 87 VAL A CA 20
ATOM 37323 C C . VAL A 1 87 ? 92.968 -0.553 -2.119 1.00 0.00 87 VAL A C 20
ATOM 37324 O O . VAL A 1 87 ? 92.519 0.074 -3.080 1.00 0.00 87 VAL A O 20
ATOM 37337 N N . THR A 1 88 ? 93.219 0.007 -0.948 1.00 0.00 88 THR A N 20
ATOM 37338 C CA . THR A 1 88 ? 93.056 1.430 -0.718 1.00 0.00 88 THR A CA 20
ATOM 37339 C C . THR A 1 88 ? 94.137 1.920 0.250 1.00 0.00 88 THR A C 20
ATOM 37340 O O . THR A 1 88 ? 94.719 1.122 0.989 1.00 0.00 88 THR A O 20
ATOM 37351 N N . ASP A 1 89 ? 94.431 3.217 0.221 1.00 0.00 89 ASP A N 20
ATOM 37352 C CA . ASP A 1 89 ? 95.442 3.790 1.102 1.00 0.00 89 ASP A CA 20
ATOM 37353 C C . ASP A 1 89 ? 95.009 3.735 2.562 1.00 0.00 89 ASP A C 20
ATOM 37354 O O . ASP A 1 89 ? 93.970 4.283 2.941 1.00 0.00 89 ASP A O 20
ATOM 37363 N N . TYR A 1 90 ? 95.833 3.087 3.371 1.00 0.00 90 TYR A N 20
ATOM 37364 C CA . TYR A 1 90 ? 95.556 2.900 4.786 1.00 0.00 90 TYR A CA 20
ATOM 37365 C C . TYR A 1 90 ? 95.648 4.225 5.537 1.00 0.00 90 TYR A C 20
ATOM 37366 O O . TYR A 1 90 ? 94.943 4.433 6.524 1.00 0.00 90 TYR A O 20
ATOM 37384 N N . SER A 1 91 ? 96.500 5.122 5.050 1.00 0.00 91 SER A N 20
ATOM 37385 C CA . SER A 1 91 ? 96.730 6.398 5.713 1.00 0.00 91 SER A CA 20
ATOM 37386 C C . SER A 1 91 ? 95.455 7.236 5.748 1.00 0.00 91 SER A C 20
ATOM 37387 O O . SER A 1 91 ? 94.886 7.472 6.818 1.00 0.00 91 SER A O 20
ATOM 37395 N N . GLU A 1 92 ? 94.991 7.665 4.580 1.00 0.00 92 GLU A N 20
ATOM 37396 C CA . GLU A 1 92 ? 93.839 8.551 4.510 1.00 0.00 92 GLU A CA 20
ATOM 37397 C C . GLU A 1 92 ? 92.560 7.833 4.933 1.00 0.00 92 GLU A C 20
ATOM 37398 O O . GLU A 1 92 ? 91.639 8.462 5.453 1.00 0.00 92 GLU A O 20
ATOM 37410 N N . PHE A 1 93 ? 92.504 6.519 4.723 1.00 0.00 93 PHE A N 20
ATOM 37411 C CA . PHE A 1 93 ? 91.336 5.741 5.124 1.00 0.00 93 PHE A CA 20
ATOM 37412 C C . PHE A 1 93 ? 91.134 5.803 6.637 1.00 0.00 93 PHE A C 20
ATOM 37413 O O . PHE A 1 93 ? 90.026 6.059 7.112 1.00 0.00 93 PHE A O 20
ATOM 37430 N N . GLN A 1 94 ? 92.211 5.590 7.389 1.00 0.00 94 GLN A N 20
ATOM 37431 C CA . GLN A 1 94 ? 92.144 5.633 8.847 1.00 0.00 94 GLN A CA 20
ATOM 37432 C C . GLN A 1 94 ? 91.778 7.028 9.331 1.00 0.00 94 GLN A C 20
ATOM 37433 O O . GLN A 1 94 ? 91.059 7.184 10.319 1.00 0.00 94 GLN A O 20
ATOM 37447 N N . LYS A 1 95 ? 92.267 8.040 8.625 1.00 0.00 95 LYS A N 20
ATOM 37448 C CA . LYS A 1 95 ? 91.944 9.421 8.952 1.00 0.00 95 LYS A CA 20
ATOM 37449 C C . LYS A 1 95 ? 90.444 9.662 8.830 1.00 0.00 95 LYS A C 20
ATOM 37450 O O . LYS A 1 95 ? 89.840 10.289 9.695 1.00 0.00 95 LYS A O 20
ATOM 37469 N N . ILE A 1 96 ? 89.850 9.144 7.761 1.00 0.00 96 ILE A N 20
ATOM 37470 C CA . ILE A 1 96 ? 88.419 9.300 7.526 1.00 0.00 96 ILE A CA 20
ATOM 37471 C C . ILE A 1 96 ? 87.605 8.547 8.578 1.00 0.00 96 ILE A C 20
ATOM 37472 O O . ILE A 1 96 ? 86.554 9.021 9.019 1.00 0.00 96 ILE A O 20
ATOM 37488 N N . LEU A 1 97 ? 88.101 7.383 8.991 1.00 0.00 97 LEU A N 20
ATOM 37489 C CA . LEU A 1 97 ? 87.464 6.615 10.056 1.00 0.00 97 LEU A CA 20
ATOM 37490 C C . LEU A 1 97 ? 87.408 7.441 11.337 1.00 0.00 97 LEU A C 20
ATOM 37491 O O . LEU A 1 97 ? 86.352 7.573 11.961 1.00 0.00 97 LEU A O 20
ATOM 37507 N N . LYS A 1 98 ? 88.552 8.005 11.707 1.00 0.00 98 LYS A N 20
ATOM 37508 C CA . LYS A 1 98 ? 88.654 8.862 12.884 1.00 0.00 98 LYS A CA 20
ATOM 37509 C C . LYS A 1 98 ? 87.808 10.118 12.708 1.00 0.00 98 LYS A C 20
ATOM 37510 O O . LYS A 1 98 ? 87.113 10.547 13.626 1.00 0.00 98 LYS A O 20
ATOM 37529 N N . LYS A 1 99 ? 87.878 10.686 11.512 1.00 0.00 99 LYS A N 20
ATOM 37530 C CA . LYS A 1 99 ? 87.185 11.925 11.182 1.00 0.00 99 LYS A CA 20
ATOM 37531 C C . LYS A 1 99 ? 85.677 11.771 11.360 1.00 0.00 99 LYS A C 20
ATOM 37532 O O . LYS A 1 99 ? 85.046 12.546 12.083 1.00 0.00 99 LYS A O 20
ATOM 37551 N N . ARG A 1 100 ? 85.106 10.764 10.713 1.00 0.00 100 ARG A N 20
ATOM 37552 C CA . ARG A 1 100 ? 83.658 10.579 10.726 1.00 0.00 100 ARG A CA 20
ATOM 37553 C C . ARG A 1 100 ? 83.201 9.850 11.991 1.00 0.00 100 ARG A C 20
ATOM 37554 O O . ARG A 1 100 ? 82.004 9.709 12.233 1.00 0.00 100 ARG A O 20
ATOM 37575 N N . GLY A 1 101 ? 84.158 9.391 12.791 1.00 0.00 101 GLY A N 20
ATOM 37576 C CA . GLY A 1 101 ? 83.839 8.832 14.095 1.00 0.00 101 GLY A CA 20
ATOM 37577 C C . GLY A 1 101 ? 83.375 7.390 14.035 1.00 0.00 101 GLY A C 20
ATOM 37578 O O . GLY A 1 101 ? 82.457 6.996 14.758 1.00 0.00 101 GLY A O 20
ATOM 37582 N N . THR A 1 102 ? 84.021 6.597 13.193 1.00 0.00 102 THR A N 20
ATOM 37583 C CA . THR A 1 102 ? 83.668 5.194 13.043 1.00 0.00 102 THR A CA 20
ATOM 37584 C C . THR A 1 102 ? 84.247 4.375 14.194 1.00 0.00 102 THR A C 20
ATOM 37585 O O . THR A 1 102 ? 85.413 4.536 14.556 1.00 0.00 102 THR A O 20
ATOM 37596 N N . LYS A 1 103 ? 83.428 3.511 14.779 1.00 0.00 103 LYS A N 20
ATOM 37597 C CA . LYS A 1 103 ? 83.851 2.739 15.938 1.00 0.00 103 LYS A CA 20
ATOM 37598 C C . LYS A 1 103 ? 84.360 1.364 15.523 1.00 0.00 103 LYS A C 20
ATOM 37599 O O . LYS A 1 103 ? 83.628 0.571 14.929 1.00 0.00 103 LYS A O 20
ATOM 37618 N N . LEU A 1 104 ? 85.622 1.097 15.827 1.00 0.00 104 LEU A N 20
ATOM 37619 C CA . LEU A 1 104 ? 86.225 -0.199 15.543 1.00 0.00 104 LEU A CA 20
ATOM 37620 C C . LEU A 1 104 ? 86.380 -0.995 16.834 1.00 0.00 104 LEU A C 20
ATOM 37621 O O . LEU A 1 104 ? 86.289 -0.434 17.928 1.00 0.00 104 LEU A O 20
ATOM 37637 N N . GLU A 1 105 ? 86.620 -2.294 16.705 1.00 0.00 105 GLU A N 20
ATOM 37638 C CA . GLU A 1 105 ? 86.711 -3.173 17.866 1.00 0.00 105 GLU A CA 20
ATOM 37639 C C . GLU A 1 105 ? 87.970 -2.920 18.685 1.00 0.00 105 GLU A C 20
ATOM 37640 O O . GLU A 1 105 ? 89.058 -2.711 18.142 1.00 0.00 105 GLU A O 20
ATOM 37652 N N . HIS A 1 106 ? 87.802 -2.933 19.999 1.00 0.00 106 HIS A N 20
ATOM 37653 C CA . HIS A 1 106 ? 88.918 -2.865 20.931 1.00 0.00 106 HIS A CA 20
ATOM 37654 C C . HIS A 1 106 ? 88.819 -4.023 21.915 1.00 0.00 106 HIS A C 20
ATOM 37655 O O . HIS A 1 106 ? 88.004 -4.001 22.839 1.00 0.00 106 HIS A O 20
ATOM 37670 N N . HIS A 1 107 ? 89.627 -5.043 21.695 1.00 0.00 107 HIS A N 20
ATOM 37671 C CA . HIS A 1 107 ? 89.577 -6.255 22.502 1.00 0.00 107 HIS A CA 20
ATOM 37672 C C . HIS A 1 107 ? 90.675 -6.256 23.556 1.00 0.00 107 HIS A C 20
ATOM 37673 O O . HIS A 1 107 ? 91.625 -5.477 23.477 1.00 0.00 107 HIS A O 20
ATOM 37688 N N . HIS A 1 108 ? 90.533 -7.131 24.542 1.00 0.00 108 HIS A N 20
ATOM 37689 C CA . HIS A 1 108 ? 91.541 -7.281 25.582 1.00 0.00 108 HIS A CA 20
ATOM 37690 C C . HIS A 1 108 ? 92.593 -8.285 25.122 1.00 0.00 108 HIS A C 20
ATOM 37691 O O . HIS A 1 108 ? 93.651 -8.435 25.734 1.00 0.00 108 HIS A O 20
ATOM 37706 N N . HIS A 1 109 ? 92.274 -8.971 24.035 1.00 0.00 109 HIS A N 20
ATOM 37707 C CA . HIS A 1 109 ? 93.204 -9.868 23.362 1.00 0.00 109 HIS A CA 20
ATOM 37708 C C . HIS A 1 109 ? 93.129 -9.623 21.865 1.00 0.00 109 HIS A C 20
ATOM 37709 O O . HIS A 1 109 ? 92.036 -9.581 21.306 1.00 0.00 109 HIS A O 20
ATOM 37724 N N . HIS A 1 110 ? 94.273 -9.438 21.218 1.00 0.00 110 HIS A N 20
ATOM 37725 C CA . HIS A 1 110 ? 94.289 -9.316 19.764 1.00 0.00 110 HIS A CA 20
ATOM 37726 C C . HIS A 1 110 ? 93.845 -10.636 19.139 1.00 0.00 110 HIS A C 20
ATOM 37727 O O . HIS A 1 110 ? 93.138 -10.650 18.136 1.00 0.00 110 HIS A O 20
ATOM 37742 N N . HIS A 1 111 ? 94.253 -11.732 19.773 1.00 0.00 111 HIS A N 20
ATOM 37743 C CA . HIS A 1 111 ? 93.860 -13.083 19.386 1.00 0.00 111 HIS A CA 20
ATOM 37744 C C . HIS A 1 111 ? 94.356 -14.063 20.439 1.00 0.00 111 HIS A C 20
ATOM 37745 O O . HIS A 1 111 ? 95.200 -14.919 20.112 1.00 0.00 111 HIS A O 20
#

InterPro domains:
  IPR043960 Protein of unknown function DUF5748 [PF19022] (1-100)

Secondary structure (DSSP, 8-state):
--HHHHHHHHHHHT---EESSSEEE--HHHHHHHHHHTT----EEEEEEEEEPP----SS-BTB----EEEEEEEEEEE-TT--EEEEEHHHHHHHHHHHT----SS-TT-

CATH classification: 3.30.720.70

Nearest PDB structures (foldseek):
  2k4n-assembly1_A  TM=8.215E-01  e=3.698E-17  Pyrococcus furiosus
  8z0k-assembly1_B  TM=3.106E-01  e=3.060E+00  Selenomonas sp.
  2pmz-assembly1_E  TM=2.195E-01  e=3.707E+00  Saccharolobus solfataricus P2
  6b43-assembly1_S  TM=2.325E-01  e=7.976E+00  Human gammaherpesvirus 8
  2k4n-assembly1_A  TM=7.785E-01  e=3.772E-18  Pyrococcus furiosus